Protein 2LWF (pdb70)

Sequence (119 aa):
MASAVKSLTETELLPITEADSIPSASGVYAVYDKSDELQFVGISRNIAASVSAHLKSVPELCGSVKVGIVEEPDKAVLTQAWKLWIEEHIKVTGKVPPGNKSGNNTFVKVTLEHHHHHHMASAVKSLTETELLPITEADSIPSASGVYAVYDKSDELQFVGISRNIAASVSAHLKSVPELCGSVKVGIVEEPDKAVLTQAWKLWIEEHIKVTGKVPPGNKSGNNTFVKVTLEHHHHHHMASAVKSLTETELLPITEADSIPSASGVYAVYDKSDELQFVGISRNIAASVSAHLKSVPELCGSVKVGIVEEPDKAVLTQAWKLWIEEHIKVTGKVPPGNKSGNNTFVKVTLEHHHHHHMASAVKSLTETELLPITEADSIPSASGVYAVYDKSDELQFVGISRNIAASVSAHLKSVPELCGSVKVGIVEEPDKAVLTQAWKLWIEEHIKVTGKVPPGNKSGNNTFVKVTLEHHHHHHMASAVKSLTETELLPITEADSIPSASGVYAVYDKSDELQFVGISRNIAASVSAHLKSVPELCGSVKVGIVEEPDKAVLTQAWKLWIEEHIKVTGKVPPGNKSGNNTFVKVTLEHHHHHHMASAVKSLTETELLPITEADSIPSASGVYAVYDKSDELQFVGISRNIAASVSAHLKSVPELCGSVKVGIVEEPDKAVLTQAWKLWIEEHIKVTGKVPPGNKSGNNTFVKVTLEHHHHHHMASAVKSLTETELLPITEADSIPSASGVYAVYDKSDELQFVGISRNIAASVSAHLKSVPELCGSVKVGIVEEPDKAVLTQAWKLWIEEHIKVTGKVPPGNKSGNNTFVKVTLEHHHHHHMASAVKSLTETELLPITEADSIPSASGVYAVYDKSDELQFVGISRNIAASVSAHLKSVPELCGSVKVGIVEEPDKAVLTQAWKLWIEEHIKVTGKVPPGNKSGNNTFVKVTLEHHHHHHMASAVKSLTETELLPITEADSIPSASGVYAVYDKSDELQFVGISRNIAASVSAHLKSVPELCGSVKVGIVEEPDKAVLTQAWKLWIEEHIKVTGKVPPGNKSGNNTFVKVTLEHHHHHHMASAVKSLTETELLPITEADSIPSASGVYAVYDKSDELQFVGISRNIAASVSAHLKSVPELCGSVKVGIVEEPDKAVLTQAWKLWIEEHIKVTGKVPPGNKSGNNTFVKVTLEHHHHHHMASAVKSLTETELLPITEADSIPSASGVYAVYDKSDELQFVGISRNIAASVSAHLKSVPELCGSVKVGIVEEPDKAVLTQAWKLWIEEHIKVTGKVPPGNKSGNNTFVKVTLEHHHHHHMASAVKSLTETELLPITEADSIPSASGVYAVYDKSDELQFVGISRNIAASVSAHLKSVPELCGSVKVGIVEEPDKAVLTQAWKLWIEEHIKVTGKVPPGNKSGNNTFVKVTLEHHHHHHMASAVKSLTETELLPITEADSIPSASGVYAVYDKSDELQFVGISRNIAASVSAHLKSVPELCGSVKVGIVEEPDKAVLTQAWKLWIEEHIKVTGKVPPGNKSGNNTFVKVTLEHHHHHHMASAVKSLTETELLPITEADSIPSASGVYAVYDKSDELQFVGISRNIAASVSAHLKSVPELCGSVKVGIVEEPDKAVLTQAWKLWIEEHIKVTGKVPPGNKSGNNTFVKVTLEHHHHHHMASAVKSLTETELLPITEADSIPSASGVYAVYDKSDELQFVGISRNIAASVSAHLKSVPELCGSVKVGIVEEPDKAVLTQAWKLWIEEHIKVTGKVPPGNKSGNNTFVKVTLEHHHHHHMASAVKSLTETELLPITEADSIPSASGVYAVYDKSDELQFVGISRNIAASVSAHLKSVPELCGSVKVGIVEEPDKAVLTQAWKLWIEEHIKVTGKVPPGNKSGNNTFVKVTLEHHHHHHMASAVKSLTETELLPITEADSIPSASGVYAVYDKSDELQFVGISRNIAASVSAHLKSVPELCGSVKVGIVEEPDKAVLTQAWKLWIEEHIKVTGKVPPGNKSGNNTFVKVTLEHHHHHHMASAVKSLTETELLPITEADSIPSASGVYAVYDKSDELQFVGISRNIAASVSAHLKSVPELCGSVKVGIVEEPDKAVLTQAWKLWIEEHIKVTGKVPPGNKSGNNTFVKVTLEHHHHHHMASAVKSLTETELLPITEADSIPSASGVYAVYDKSDELQFVGISRNIAASVSAHLKSVPELCGSVKVGIVEEPDKAVLTQAWKLWIEEHIKVTGKVPPGNKSGNNTFVKVTLEHHHHHHMASAVKSLTETELLPITEADSIPSASGVYAVYDKSDELQFVGISRNIAASVSAHLKSVPELCGSVKVGIVEEPDKAVLTQAWKLWIEEHIKVTGKVPPGNKSGNNTFVKVTLEHHHHHH

Secondary structure (DSSP, 8-state):
--SS--SGGG-EEEESTTGGGS--SSEEEEEE-TT--EEEEEEES-HHHHHHHHHHHSGGG-SEEEEEE-SS--HHHHHHHHHHHHHHHHHHT----TTTTTSS-TTTS-S----S---

InterPro domains:
  IPR002109 Glutaredoxin [PF00462] (206-273)
  IPR004480 Monothiol glutaredoxin-related [PTHR10293] (51-292)
  IPR004480 Monothiol glutaredoxin-related [TIGR00365] (195-292)
  IPR033658 Glutaredoxin, PICOT-like [cd03028] (197-289)
  IPR036249 Thioredoxin-like superfamily [SSF52833] (193-293)
  IPR049620 CAXIP2, GIY-YIG domain [cd10457] (88-161)

Organism: Arabidopsis thaliana (NCBI:txid3702)

GO terms:
  GO:0006812 monoatomic cation transport (P, IDA)
  GO:0009507 chloroplast (C, HDA)
  GO:0009570 chloroplast stroma (C, HDA)
  GO:0005515 protein binding (F, IPI)

Radius of gyration: 13.79 Å; Cα contacts (8 Å, |Δi|>4): 213; chains: 1; bounding box: 33×26×37 Å

Foldseek 3Di:
DPLFDQAQVNWDKFQCVPLVVQFQAWAKKFQAAQVRATDAIDTDRTGSLLVVQLCVVPVRSRHMMTTTGGPPNDPVSRVNSSVRHVCVRCVVVVDHHPVHVDCDDSSNQDDPCSPPPVD

Structure (mmCIF, N/CA/C/O backbone):
data_2LWF
#
_entry.id   2LWF
#
loop_
_atom_site.group_PDB
_atom_site.id
_atom_site.type_symbol
_atom_site.label_atom_id
_atom_site.label_alt_id
_atom_site.label_comp_id
_atom_site.label_asym_id
_atom_site.label_entity_id
_atom_site.label_seq_id
_atom_site.pdbx_PDB_ins_code
_atom_site.Cartn_x
_atom_site.Cartn_y
_atom_site.Cartn_z
_atom_site.occupancy
_atom_site.B_iso_or_equiv
_atom_site.auth_seq_id
_atom_site.auth_comp_id
_atom_site.auth_asym_id
_atom_site.auth_atom_id
_atom_site.pdbx_PDB_model_num
ATOM 1 N N . MET A 1 1 ? -11.975 10.079 -8.479 1.00 0.00 62 MET A N 1
ATOM 2 C CA . MET A 1 1 ? -11.173 9.440 -9.508 1.00 0.00 62 MET A CA 1
ATOM 3 C C . MET A 1 1 ? -11.886 9.589 -10.833 1.00 0.00 62 MET A C 1
ATOM 4 O O . MET A 1 1 ? -13.110 9.779 -10.864 1.00 0.00 62 MET A O 1
ATOM 20 N N . ALA A 1 2 ? -11.142 9.536 -11.910 1.00 0.00 63 ALA A N 1
ATOM 21 C CA . ALA A 1 2 ? -11.705 9.699 -13.230 1.00 0.00 63 ALA A CA 1
ATOM 22 C C . ALA A 1 2 ? -12.243 8.387 -13.770 1.00 0.00 63 ALA A C 1
ATOM 23 O O . ALA A 1 2 ? -13.325 8.349 -14.365 1.00 0.00 63 ALA A O 1
ATOM 30 N N . SER A 1 3 ? -11.502 7.329 -13.558 1.00 0.00 64 SER A N 1
ATOM 31 C CA . SER A 1 3 ? -11.851 6.024 -14.053 1.00 0.00 64 SER A CA 1
ATOM 32 C C . SER A 1 3 ? -10.943 5.015 -13.349 1.00 0.00 64 SER A C 1
ATOM 33 O O . SER A 1 3 ? -10.325 5.359 -12.319 1.00 0.00 64 SER A O 1
ATOM 41 N N . ALA A 1 4 ? -10.868 3.797 -13.872 1.00 0.00 65 ALA A N 1
ATOM 42 C CA . ALA A 1 4 ? -9.979 2.788 -13.350 1.00 0.00 65 ALA A CA 1
ATOM 43 C C . ALA A 1 4 ? -8.555 3.274 -13.519 1.00 0.00 65 ALA A C 1
ATOM 44 O O . ALA A 1 4 ? -8.056 3.417 -14.644 1.00 0.00 65 ALA A O 1
ATOM 51 N N . VAL A 1 5 ? -7.945 3.567 -12.414 1.00 0.00 66 VAL A N 1
ATOM 52 C CA . VAL A 1 5 ? -6.628 4.131 -12.364 1.00 0.00 66 VAL A CA 1
ATOM 53 C C . VAL A 1 5 ? -5.555 3.058 -12.587 1.00 0.00 66 VAL A C 1
ATOM 54 O O . VAL A 1 5 ? -5.669 1.938 -12.081 1.00 0.00 66 VAL A O 1
ATOM 67 N N . LYS A 1 6 ? -4.569 3.376 -13.401 1.00 0.00 67 LYS A N 1
ATOM 68 C CA . LYS A 1 6 ? -3.449 2.494 -13.589 1.00 0.00 67 LYS A CA 1
ATOM 69 C C . LYS A 1 6 ? -2.226 3.162 -13.004 1.00 0.00 67 LYS A C 1
ATOM 70 O O . LYS A 1 6 ? -1.559 2.614 -12.163 1.00 0.00 67 LYS A O 1
ATOM 89 N N . SER A 1 7 ? -1.971 4.376 -13.442 1.00 0.00 68 SER A N 1
ATOM 90 C CA . SER A 1 7 ? -0.785 5.106 -13.052 1.00 0.00 68 SER A CA 1
ATOM 91 C C . SER A 1 7 ? -1.136 6.343 -12.189 1.00 0.00 68 SER A C 1
ATOM 92 O O . SER A 1 7 ? -2.291 6.790 -12.170 1.00 0.00 68 SER A O 1
ATOM 100 N N . LEU A 1 8 ? -0.123 6.902 -11.515 1.00 0.00 69 LEU A N 1
ATOM 101 C CA . LEU A 1 8 ? -0.262 8.084 -10.636 1.00 0.00 69 LEU A CA 1
ATOM 102 C C . LEU A 1 8 ? -0.718 9.290 -11.407 1.00 0.00 69 LEU A C 1
ATOM 103 O O . LEU A 1 8 ? -1.377 10.180 -10.868 1.00 0.00 69 LEU A O 1
ATOM 119 N N . THR A 1 9 ? -0.376 9.304 -12.667 1.00 0.00 70 THR A N 1
ATOM 120 C CA . THR A 1 9 ? -0.757 10.355 -13.580 1.00 0.00 70 THR A CA 1
ATOM 121 C C . THR A 1 9 ? -2.316 10.477 -13.678 1.00 0.00 70 THR A C 1
ATOM 122 O O . THR A 1 9 ? -2.854 11.527 -14.013 1.00 0.00 70 THR A O 1
ATOM 133 N N . GLU A 1 10 ? -3.012 9.409 -13.330 1.00 0.00 71 GLU A N 1
ATOM 134 C CA . GLU A 1 10 ? -4.470 9.364 -13.388 1.00 0.00 71 GLU A CA 1
ATOM 135 C C . GLU A 1 10 ? -5.059 9.468 -11.982 1.00 0.00 71 GLU A C 1
ATOM 136 O O . GLU A 1 10 ? -6.256 9.219 -11.775 1.00 0.00 71 GLU A O 1
ATOM 148 N N . THR A 1 11 ? -4.242 9.807 -11.022 1.00 0.00 72 THR A N 1
ATOM 149 C CA . THR A 1 11 ? -4.668 9.804 -9.656 1.00 0.00 72 THR A CA 1
ATOM 150 C C . THR A 1 11 ? -4.911 11.230 -9.129 1.00 0.00 72 THR A C 1
ATOM 151 O O . THR A 1 11 ? -4.177 12.164 -9.482 1.00 0.00 72 THR A O 1
ATOM 162 N N . GLU A 1 12 ? -5.938 11.383 -8.291 1.00 0.00 73 GLU A N 1
ATOM 163 C CA . GLU A 1 12 ? -6.279 12.671 -7.713 1.00 0.00 73 GLU A CA 1
ATOM 164 C C . GLU A 1 12 ? -5.468 12.918 -6.435 1.00 0.00 73 GLU A C 1
ATOM 165 O O . GLU A 1 12 ? -4.969 11.967 -5.813 1.00 0.00 73 GLU A O 1
ATOM 177 N N . LEU A 1 13 ? -5.359 14.173 -6.044 1.00 0.00 74 LEU A N 1
ATOM 178 C CA . LEU A 1 13 ? -4.550 14.573 -4.915 1.00 0.00 74 LEU A CA 1
ATOM 179 C C . LEU A 1 13 ? -5.455 15.002 -3.756 1.00 0.00 74 LEU A C 1
ATOM 180 O O . LEU A 1 13 ? -6.444 15.717 -3.958 1.00 0.00 74 LEU A O 1
ATOM 196 N N . LEU A 1 14 ? -5.149 14.512 -2.575 1.00 0.00 75 LEU A N 1
ATOM 197 C CA . LEU A 1 14 ? -5.825 14.906 -1.357 1.00 0.00 75 LEU A CA 1
ATOM 198 C C . LEU A 1 14 ? -4.792 15.321 -0.316 1.00 0.00 75 LEU A C 1
ATOM 199 O O . LEU A 1 14 ? -3.711 14.716 -0.235 1.00 0.00 75 LEU A O 1
ATOM 215 N N . PRO A 1 15 ? -5.048 16.393 0.438 1.00 0.00 76 PRO A N 1
ATOM 216 C CA . PRO A 1 15 ? -4.194 16.787 1.551 1.00 0.00 76 PRO A CA 1
ATOM 217 C C . PRO A 1 15 ? -4.411 15.857 2.753 1.00 0.00 76 PRO A C 1
ATOM 218 O O . PRO A 1 15 ? -5.532 15.440 3.031 1.00 0.00 76 PRO A O 1
ATOM 229 N N . ILE A 1 16 ? -3.342 15.566 3.472 1.00 0.00 77 ILE A N 1
ATOM 230 C CA . ILE A 1 16 ? -3.381 14.614 4.604 1.00 0.00 77 ILE A CA 1
ATOM 231 C C . ILE A 1 16 ? -4.035 15.224 5.843 1.00 0.00 77 ILE A C 1
ATOM 232 O O . ILE A 1 16 ? -4.399 14.516 6.777 1.00 0.00 77 ILE A O 1
ATOM 248 N N . THR A 1 17 ? -4.158 16.523 5.841 1.00 0.00 78 THR A N 1
ATOM 249 C CA . THR A 1 17 ? -4.705 17.260 6.939 1.00 0.00 78 THR A CA 1
ATOM 250 C C . THR A 1 17 ? -6.209 17.047 7.050 1.00 0.00 78 THR A C 1
ATOM 251 O O . THR A 1 17 ? -6.763 16.899 8.144 1.00 0.00 78 THR A O 1
ATOM 262 N N . GLU A 1 18 ? -6.847 16.978 5.918 1.00 0.00 79 GLU A N 1
ATOM 263 C CA . GLU A 1 18 ? -8.261 16.759 5.842 1.00 0.00 79 GLU A CA 1
ATOM 264 C C . GLU A 1 18 ? -8.567 15.276 5.697 1.00 0.00 79 GLU A C 1
ATOM 265 O O . GLU A 1 18 ? -9.270 14.843 4.782 1.00 0.00 79 GLU A O 1
ATOM 277 N N . ALA A 1 19 ? -8.022 14.506 6.639 1.00 0.00 80 ALA A N 1
ATOM 278 C CA . ALA A 1 19 ? -8.130 13.042 6.686 1.00 0.00 80 ALA A CA 1
ATOM 279 C C . ALA A 1 19 ? -9.587 12.547 6.694 1.00 0.00 80 ALA A C 1
ATOM 280 O O . ALA A 1 19 ? -9.863 11.388 6.379 1.00 0.00 80 ALA A O 1
ATOM 287 N N . ASP A 1 20 ? -10.504 13.430 7.033 1.00 0.00 81 ASP A N 1
ATOM 288 C CA . ASP A 1 20 ? -11.936 13.115 7.084 1.00 0.00 81 ASP A CA 1
ATOM 289 C C . ASP A 1 20 ? -12.479 12.964 5.669 1.00 0.00 81 ASP A C 1
ATOM 290 O O . ASP A 1 20 ? -13.422 12.224 5.421 1.00 0.00 81 ASP A O 1
ATOM 299 N N . SER A 1 21 ? -11.839 13.640 4.749 1.00 0.00 82 SER A N 1
ATOM 300 C CA . SER A 1 21 ? -12.283 13.698 3.384 1.00 0.00 82 SER A CA 1
ATOM 301 C C . SER A 1 21 ? -11.609 12.633 2.517 1.00 0.00 82 SER A C 1
ATOM 302 O O . SER A 1 21 ? -11.838 12.566 1.306 1.00 0.00 82 SER A O 1
ATOM 310 N N . ILE A 1 22 ? -10.800 11.800 3.134 1.00 0.00 83 ILE A N 1
ATOM 311 C CA . ILE A 1 22 ? -10.133 10.731 2.425 1.00 0.00 83 ILE A CA 1
ATOM 312 C C . ILE A 1 22 ? -11.134 9.589 2.244 1.00 0.00 83 ILE A C 1
ATOM 313 O O . ILE A 1 22 ? -11.807 9.211 3.206 1.00 0.00 83 ILE A O 1
ATOM 329 N N . PRO A 1 23 ? -11.307 9.085 1.012 1.00 0.00 84 PRO A N 1
ATOM 330 C CA . PRO A 1 23 ? -12.231 7.979 0.723 1.00 0.00 84 PRO A CA 1
ATOM 331 C C . PRO A 1 23 ? -11.965 6.724 1.574 1.00 0.00 84 PRO A C 1
ATOM 332 O O . PRO A 1 23 ? -10.836 6.212 1.652 1.00 0.00 84 PRO A O 1
ATOM 343 N N . SER A 1 24 ? -13.012 6.216 2.160 1.00 0.00 85 SER A N 1
ATOM 344 C CA . SER A 1 24 ? -12.978 5.052 3.010 1.00 0.00 85 SER A CA 1
ATOM 345 C C . SER A 1 24 ? -13.271 3.798 2.173 1.00 0.00 85 SER A C 1
ATOM 346 O O . SER A 1 24 ? -13.905 2.840 2.623 1.00 0.00 85 SER A O 1
ATOM 354 N N . ALA A 1 25 ? -12.733 3.803 0.997 1.00 0.00 86 ALA A N 1
ATOM 355 C CA . ALA A 1 25 ? -12.979 2.792 0.002 1.00 0.00 86 ALA A CA 1
ATOM 356 C C . ALA A 1 25 ? -11.745 1.936 -0.192 1.00 0.00 86 ALA A C 1
ATOM 357 O O . ALA A 1 25 ? -10.698 2.199 0.421 1.00 0.00 86 ALA A O 1
ATOM 364 N N . SER A 1 26 ? -11.861 0.941 -1.046 1.00 0.00 87 SER A N 1
ATOM 365 C CA . SER A 1 26 ? -10.779 0.037 -1.313 1.00 0.00 87 SER A CA 1
ATOM 366 C C . SER A 1 26 ? -10.014 0.534 -2.525 1.00 0.00 87 SER A C 1
ATOM 367 O O . SER A 1 26 ? -10.618 1.042 -3.494 1.00 0.00 87 SER A O 1
ATOM 375 N N . GLY A 1 27 ? -8.718 0.421 -2.474 1.00 0.00 88 GLY A N 1
ATOM 376 C CA . GLY A 1 27 ? -7.919 0.856 -3.560 1.00 0.00 88 GLY A CA 1
ATOM 377 C C . GLY A 1 27 ? -6.480 0.959 -3.178 1.00 0.00 88 GLY A C 1
ATOM 378 O O . GLY A 1 27 ? -6.023 0.310 -2.223 1.00 0.00 88 GLY A O 1
ATOM 382 N N . VAL A 1 28 ? -5.785 1.782 -3.879 1.00 0.00 89 VAL A N 1
ATOM 383 C CA . VAL A 1 28 ? -4.383 1.985 -3.678 1.00 0.00 89 VAL A CA 1
ATOM 384 C C . VAL A 1 28 ? -4.151 3.458 -3.354 1.00 0.00 89 VAL A C 1
ATOM 385 O O . VAL A 1 28 ? -4.929 4.314 -3.778 1.00 0.00 89 VAL A O 1
ATOM 398 N N . TYR A 1 29 ? -3.151 3.749 -2.573 1.00 0.00 90 TYR A N 1
ATOM 399 C CA . TYR A 1 29 ? -2.857 5.113 -2.223 1.00 0.00 90 TYR A CA 1
ATOM 400 C C . TYR A 1 29 ? -1.353 5.367 -2.275 1.00 0.00 90 TYR A C 1
ATOM 401 O O . TYR A 1 29 ? -0.542 4.448 -2.053 1.00 0.00 90 TYR A O 1
ATOM 419 N N . ALA A 1 30 ? -0.999 6.580 -2.590 1.00 0.00 91 ALA A N 1
ATOM 420 C CA . ALA A 1 30 ? 0.370 7.005 -2.686 1.00 0.00 91 ALA A CA 1
ATOM 421 C C . ALA A 1 30 ? 0.614 8.155 -1.745 1.00 0.00 91 ALA A C 1
ATOM 422 O O . ALA A 1 30 ? -0.011 9.214 -1.871 1.00 0.00 91 ALA A O 1
ATOM 429 N N . VAL A 1 31 ? 1.496 7.954 -0.815 1.00 0.00 92 VAL A N 1
ATOM 430 C CA . VAL A 1 31 ? 1.820 8.953 0.158 1.00 0.00 92 VAL A CA 1
ATOM 431 C C . VAL A 1 31 ? 2.992 9.802 -0.323 1.00 0.00 92 VAL A C 1
ATOM 432 O O . VAL A 1 31 ? 4.105 9.277 -0.607 1.00 0.00 92 VAL A O 1
ATOM 445 N N . TYR A 1 32 ? 2.724 11.085 -0.423 1.00 0.00 93 TYR A N 1
ATOM 446 C CA . TYR A 1 32 ? 3.673 12.089 -0.815 1.00 0.00 93 TYR A CA 1
ATOM 447 C C . TYR A 1 32 ? 4.035 12.937 0.375 1.00 0.00 93 TYR A C 1
ATOM 448 O O . TYR A 1 32 ? 3.151 13.445 1.075 1.00 0.00 93 TYR A O 1
ATOM 466 N N . ASP A 1 33 ? 5.308 13.113 0.600 1.00 0.00 94 ASP A N 1
ATOM 467 C CA . ASP A 1 33 ? 5.764 13.918 1.720 1.00 0.00 94 ASP A CA 1
ATOM 468 C C . ASP A 1 33 ? 5.608 15.406 1.401 1.00 0.00 94 ASP A C 1
ATOM 469 O O . ASP A 1 33 ? 5.084 15.787 0.337 1.00 0.00 94 ASP A O 1
ATOM 478 N N . LYS A 1 34 ? 6.085 16.228 2.308 1.00 0.00 95 LYS A N 1
ATOM 479 C CA . LYS A 1 34 ? 6.015 17.681 2.213 1.00 0.00 95 LYS A CA 1
ATOM 480 C C . LYS A 1 34 ? 6.684 18.248 0.946 1.00 0.00 95 LYS A C 1
ATOM 481 O O . LYS A 1 34 ? 6.289 19.299 0.457 1.00 0.00 95 LYS A O 1
ATOM 500 N N . SER A 1 35 ? 7.673 17.550 0.428 1.00 0.00 96 SER A N 1
ATOM 501 C CA . SER A 1 35 ? 8.412 17.995 -0.755 1.00 0.00 96 SER A CA 1
ATOM 502 C C . SER A 1 35 ? 7.793 17.439 -2.048 1.00 0.00 96 SER A C 1
ATOM 503 O O . SER A 1 35 ? 8.316 17.664 -3.151 1.00 0.00 96 SER A O 1
ATOM 511 N N . ASP A 1 36 ? 6.684 16.731 -1.888 1.00 0.00 97 ASP A N 1
ATOM 512 C CA . ASP A 1 36 ? 5.963 16.082 -2.984 1.00 0.00 97 ASP A CA 1
ATOM 513 C C . ASP A 1 36 ? 6.814 15.028 -3.665 1.00 0.00 97 ASP A C 1
ATOM 514 O O . ASP A 1 36 ? 7.336 15.203 -4.777 1.00 0.00 97 ASP A O 1
ATOM 523 N N . GLU A 1 37 ? 7.063 14.000 -2.916 1.00 0.00 98 GLU A N 1
ATOM 524 C CA . GLU A 1 37 ? 7.735 12.844 -3.381 1.00 0.00 98 GLU A CA 1
ATOM 525 C C . GLU A 1 37 ? 7.059 11.638 -2.878 1.00 0.00 98 GLU A C 1
ATOM 526 O O . GLU A 1 37 ? 6.516 11.626 -1.766 1.00 0.00 98 GLU A O 1
ATOM 538 N N . LEU A 1 38 ? 7.075 10.636 -3.684 1.00 0.00 99 LEU A N 1
ATOM 539 C CA . LEU A 1 38 ? 6.427 9.424 -3.367 1.00 0.00 99 LEU A CA 1
ATOM 540 C C . LEU A 1 38 ? 7.393 8.552 -2.649 1.00 0.00 99 LEU A C 1
ATOM 541 O O . LEU A 1 38 ? 8.443 8.190 -3.181 1.00 0.00 99 LEU A O 1
ATOM 557 N N . GLN A 1 39 ? 7.063 8.269 -1.440 1.00 0.00 100 GLN A N 1
ATOM 558 C CA . GLN A 1 39 ? 7.875 7.447 -0.614 1.00 0.00 100 GLN A CA 1
ATOM 559 C C . GLN A 1 39 ? 7.122 6.233 -0.091 1.00 0.00 100 GLN A C 1
ATOM 560 O O . GLN A 1 39 ? 7.735 5.287 0.402 1.00 0.00 100 GLN A O 1
ATOM 574 N N . PHE A 1 40 ? 5.795 6.232 -0.197 1.00 0.00 101 PHE A N 1
ATOM 575 C CA . PHE A 1 40 ? 5.056 5.064 0.242 1.00 0.00 101 PHE A CA 1
ATOM 576 C C . PHE A 1 40 ? 3.781 4.835 -0.561 1.00 0.00 101 PHE A C 1
ATOM 577 O O . PHE A 1 40 ? 2.875 5.652 -0.541 1.00 0.00 101 PHE A O 1
ATOM 594 N N . VAL A 1 41 ? 3.738 3.741 -1.284 1.00 0.00 102 VAL A N 1
ATOM 595 C CA . VAL A 1 41 ? 2.517 3.303 -1.945 1.00 0.00 102 VAL A CA 1
ATOM 596 C C . VAL A 1 41 ? 2.037 2.048 -1.267 1.00 0.00 102 VAL A C 1
ATOM 597 O O . VAL A 1 41 ? 2.859 1.211 -0.849 1.00 0.00 102 VAL A O 1
ATOM 610 N N . GLY A 1 42 ? 0.755 1.916 -1.129 1.00 0.00 103 GLY A N 1
ATOM 611 C CA . GLY A 1 42 ? 0.212 0.763 -0.494 1.00 0.00 103 GLY A CA 1
ATOM 612 C C . GLY A 1 42 ? -1.199 0.529 -0.915 1.00 0.00 103 GLY A C 1
ATOM 613 O O . GLY A 1 42 ? -1.859 1.443 -1.418 1.00 0.00 103 GLY A O 1
ATOM 617 N N . ILE A 1 43 ? -1.655 -0.675 -0.738 1.00 0.00 104 ILE A N 1
ATOM 618 C CA . ILE A 1 43 ? -3.009 -1.049 -1.066 1.00 0.00 104 ILE A CA 1
ATOM 619 C C . ILE A 1 43 ? -3.747 -1.426 0.201 1.00 0.00 104 ILE A C 1
ATOM 620 O O . ILE A 1 43 ? -3.164 -2.035 1.111 1.00 0.00 104 ILE A O 1
ATOM 636 N N . SER A 1 44 ? -4.985 -1.027 0.301 1.00 0.00 105 SER A N 1
ATOM 637 C CA . SER A 1 44 ? -5.782 -1.291 1.478 1.00 0.00 105 SER A CA 1
ATOM 638 C C . SER A 1 44 ? -7.259 -1.389 1.093 1.00 0.00 105 SER A C 1
ATOM 639 O O . SER A 1 44 ? -7.667 -0.874 0.040 1.00 0.00 105 SER A O 1
ATOM 647 N N . ARG A 1 45 ? -8.053 -2.059 1.929 1.00 0.00 106 ARG A N 1
ATOM 648 C CA . ARG A 1 45 ? -9.485 -2.176 1.690 1.00 0.00 106 ARG A CA 1
ATOM 649 C C . ARG A 1 45 ? -10.128 -0.869 2.138 1.00 0.00 106 ARG A C 1
ATOM 650 O O . ARG A 1 45 ? -11.208 -0.506 1.706 1.00 0.00 106 ARG A O 1
ATOM 671 N N . ASN A 1 46 ? -9.465 -0.172 3.014 1.00 0.00 107 ASN A N 1
ATOM 672 C CA . ASN A 1 46 ? -9.911 1.136 3.395 1.00 0.00 107 ASN A CA 1
ATOM 673 C C . ASN A 1 46 ? -8.741 2.061 3.428 1.00 0.00 107 ASN A C 1
ATOM 674 O O . ASN A 1 46 ? -7.880 1.974 4.316 1.00 0.00 107 ASN A O 1
ATOM 685 N N . ILE A 1 47 ? -8.684 2.896 2.420 1.00 0.00 108 ILE A N 1
ATOM 686 C CA . ILE A 1 47 ? -7.638 3.872 2.251 1.00 0.00 108 ILE A CA 1
ATOM 687 C C . ILE A 1 47 ? -7.590 4.849 3.430 1.00 0.00 108 ILE A C 1
ATOM 688 O O . ILE A 1 47 ? -6.566 4.946 4.101 1.00 0.00 108 ILE A O 1
ATOM 704 N N . ALA A 1 48 ? -8.714 5.523 3.692 1.00 0.00 109 ALA A N 1
ATOM 705 C CA . ALA A 1 48 ? -8.826 6.538 4.753 1.00 0.00 109 ALA A CA 1
ATOM 706 C C . ALA A 1 48 ? -8.304 6.053 6.082 1.00 0.00 109 ALA A C 1
ATOM 707 O O . ALA A 1 48 ? -7.474 6.725 6.703 1.00 0.00 109 ALA A O 1
ATOM 714 N N . ALA A 1 49 ? -8.765 4.892 6.499 1.00 0.00 110 ALA A N 1
ATOM 715 C CA . ALA A 1 49 ? -8.378 4.309 7.773 1.00 0.00 110 ALA A CA 1
ATOM 716 C C . ALA A 1 49 ? -6.873 4.097 7.844 1.00 0.00 110 ALA A C 1
ATOM 717 O O . ALA A 1 49 ? -6.213 4.585 8.766 1.00 0.00 110 ALA A O 1
ATOM 724 N N . SER A 1 50 ? -6.336 3.429 6.835 1.00 0.00 111 SER A N 1
ATOM 725 C CA . SER A 1 50 ? -4.926 3.116 6.772 1.00 0.00 111 SER A CA 1
ATOM 726 C C . SER A 1 50 ? -4.091 4.412 6.750 1.00 0.00 111 SER A C 1
ATOM 727 O O . SER A 1 50 ? -3.142 4.579 7.552 1.00 0.00 111 SER A O 1
ATOM 735 N N . VAL A 1 51 ? -4.478 5.341 5.876 1.00 0.00 112 VAL A N 1
ATOM 736 C CA . VAL A 1 51 ? -3.802 6.621 5.725 1.00 0.00 112 VAL A CA 1
ATOM 737 C C . VAL A 1 51 ? -3.760 7.381 7.051 1.00 0.00 112 VAL A C 1
ATOM 738 O O . VAL A 1 51 ? -2.670 7.712 7.542 1.00 0.00 112 VAL A O 1
ATOM 751 N N . SER A 1 52 ? -4.921 7.574 7.651 1.00 0.00 113 SER A N 1
ATOM 752 C CA . SER A 1 52 ? -5.043 8.313 8.901 1.00 0.00 113 SER A CA 1
ATOM 753 C C . SER A 1 52 ? -4.244 7.635 10.040 1.00 0.00 113 SER A C 1
ATOM 754 O O . SER A 1 52 ? -3.642 8.311 10.888 1.00 0.00 113 SER A O 1
ATOM 762 N N . ALA A 1 53 ? -4.213 6.310 10.028 1.00 0.00 114 ALA A N 1
ATOM 763 C CA . ALA A 1 53 ? -3.497 5.551 11.034 1.00 0.00 114 ALA A CA 1
ATOM 764 C C . ALA A 1 53 ? -1.978 5.760 10.934 1.00 0.00 114 ALA A C 1
ATOM 765 O O . ALA A 1 53 ? -1.345 6.265 11.873 1.00 0.00 114 ALA A O 1
ATOM 772 N N . HIS A 1 54 ? -1.393 5.435 9.781 1.00 0.00 115 HIS A N 1
ATOM 773 C CA . HIS A 1 54 ? 0.069 5.523 9.658 1.00 0.00 115 HIS A CA 1
ATOM 774 C C . HIS A 1 54 ? 0.613 6.933 9.536 1.00 0.00 115 HIS A C 1
ATOM 775 O O . HIS A 1 54 ? 1.757 7.171 9.894 1.00 0.00 115 HIS A O 1
ATOM 790 N N . LEU A 1 55 ? -0.183 7.874 9.061 1.00 0.00 116 LEU A N 1
ATOM 791 C CA . LEU A 1 55 ? 0.314 9.245 8.945 1.00 0.00 116 LEU A CA 1
ATOM 792 C C . LEU A 1 55 ? 0.326 9.963 10.275 1.00 0.00 116 LEU A C 1
ATOM 793 O O . LEU A 1 55 ? 1.087 10.888 10.463 1.00 0.00 116 LEU A O 1
ATOM 809 N N . LYS A 1 56 ? -0.512 9.539 11.194 1.00 0.00 117 LYS A N 1
ATOM 810 C CA . LYS A 1 56 ? -0.479 10.113 12.525 1.00 0.00 117 LYS A CA 1
ATOM 811 C C . LYS A 1 56 ? 0.547 9.416 13.386 1.00 0.00 117 LYS A C 1
ATOM 812 O O . LYS A 1 56 ? 0.945 9.929 14.436 1.00 0.00 117 LYS A O 1
ATOM 831 N N . SER A 1 57 ? 0.962 8.249 12.946 1.00 0.00 118 SER A N 1
ATOM 832 C CA . SER A 1 57 ? 1.962 7.501 13.635 1.00 0.00 118 SER A CA 1
ATOM 833 C C . SER A 1 57 ? 3.340 8.068 13.267 1.00 0.00 118 SER A C 1
ATOM 834 O O . SER A 1 57 ? 4.151 8.394 14.148 1.00 0.00 118 SER A O 1
ATOM 842 N N . VAL A 1 58 ? 3.581 8.213 11.970 1.00 0.00 119 VAL A N 1
ATOM 843 C CA . VAL A 1 58 ? 4.811 8.784 11.473 1.00 0.00 119 VAL A CA 1
ATOM 844 C C . VAL A 1 58 ? 4.496 9.959 10.501 1.00 0.00 119 VAL A C 1
ATOM 845 O O . VAL A 1 58 ? 4.384 9.795 9.273 1.00 0.00 119 VAL A O 1
ATOM 858 N N . PRO A 1 59 ? 4.288 11.166 11.065 1.00 0.00 120 PRO A N 1
ATOM 859 C CA . PRO A 1 59 ? 3.898 12.376 10.310 1.00 0.00 120 PRO A CA 1
ATOM 860 C C . PRO A 1 59 ? 5.008 12.976 9.438 1.00 0.00 120 PRO A C 1
ATOM 861 O O . PRO A 1 59 ? 4.871 14.091 8.917 1.00 0.00 120 PRO A O 1
ATOM 872 N N . GLU A 1 60 ? 6.087 12.252 9.250 1.00 0.00 121 GLU A N 1
ATOM 873 C CA . GLU A 1 60 ? 7.155 12.733 8.413 1.00 0.00 121 GLU A CA 1
ATOM 874 C C . GLU A 1 60 ? 6.679 12.819 6.958 1.00 0.00 121 GLU A C 1
ATOM 875 O O . GLU A 1 60 ? 6.931 13.800 6.259 1.00 0.00 121 GLU A O 1
ATOM 887 N N . LEU A 1 61 ? 5.904 11.845 6.543 1.00 0.00 122 LEU A N 1
ATOM 888 C CA . LEU A 1 61 ? 5.418 11.806 5.172 1.00 0.00 122 LEU A CA 1
ATOM 889 C C . LEU A 1 61 ? 4.105 12.577 5.012 1.00 0.00 122 LEU A C 1
ATOM 890 O O . LEU A 1 61 ? 3.369 12.379 4.056 1.00 0.00 122 LEU A O 1
ATOM 906 N N . CYS A 1 62 ? 3.832 13.470 5.931 1.00 0.00 123 CYS A N 1
ATOM 907 C CA . CYS A 1 62 ? 2.656 14.284 5.843 1.00 0.00 123 CYS A CA 1
ATOM 908 C C . CYS A 1 62 ? 2.863 15.439 4.882 1.00 0.00 123 CYS A C 1
ATOM 909 O O . CYS A 1 62 ? 3.540 16.419 5.191 1.00 0.00 123 CYS A O 1
ATOM 917 N N . GLY A 1 63 ? 2.364 15.253 3.692 1.00 0.00 124 GLY A N 1
ATOM 918 C CA . GLY A 1 63 ? 2.363 16.285 2.700 1.00 0.00 124 GLY A CA 1
ATOM 919 C C . GLY A 1 63 ? 1.086 16.221 1.912 1.00 0.00 124 GLY A C 1
ATOM 920 O O . GLY A 1 63 ? 0.234 17.108 2.001 1.00 0.00 124 GLY A O 1
ATOM 924 N N . SER A 1 64 ? 0.914 15.138 1.200 1.00 0.00 125 SER A N 1
ATOM 925 C CA . SER A 1 64 ? -0.266 14.922 0.408 1.00 0.00 125 SER A CA 1
ATOM 926 C C . SER A 1 64 ? -0.399 13.443 0.078 1.00 0.00 125 SER A C 1
ATOM 927 O O . SER A 1 64 ? 0.552 12.691 0.232 1.00 0.00 125 SER A O 1
ATOM 935 N N . VAL A 1 65 ? -1.552 13.027 -0.326 1.00 0.00 126 VAL A N 1
ATOM 936 C CA . VAL A 1 65 ? -1.772 11.651 -0.660 1.00 0.00 126 VAL A CA 1
ATOM 937 C C . VAL A 1 65 ? -2.596 11.557 -1.941 1.00 0.00 126 VAL A C 1
ATOM 938 O O . VAL A 1 65 ? -3.518 12.339 -2.158 1.00 0.00 126 VAL A O 1
ATOM 951 N N . LYS A 1 66 ? -2.215 10.672 -2.804 1.00 0.00 127 LYS A N 1
ATOM 952 C CA . LYS A 1 66 ? -2.958 10.416 -4.003 1.00 0.00 127 LYS A CA 1
ATOM 953 C C . LYS A 1 66 ? -3.663 9.101 -3.852 1.00 0.00 127 LYS A C 1
ATOM 954 O O . LYS A 1 66 ? -3.045 8.101 -3.517 1.00 0.00 127 LYS A O 1
ATOM 973 N N . VAL A 1 67 ? -4.952 9.109 -4.044 1.00 0.00 128 VAL A N 1
ATOM 974 C CA . VAL A 1 67 ? -5.752 7.924 -3.808 1.00 0.00 128 VAL A CA 1
ATOM 975 C C . VAL A 1 67 ? -6.385 7.400 -5.091 1.00 0.00 128 VAL A C 1
ATOM 976 O O . VAL A 1 67 ? -6.923 8.166 -5.907 1.00 0.00 128 VAL A O 1
ATOM 989 N N . GLY A 1 68 ? -6.296 6.118 -5.277 1.00 0.00 129 GLY A N 1
ATOM 990 C CA . GLY A 1 68 ? -6.838 5.495 -6.435 1.00 0.00 129 GLY A CA 1
ATOM 991 C C . GLY A 1 68 ? -7.881 4.488 -6.063 1.00 0.00 129 GLY A C 1
ATOM 992 O O . GLY A 1 68 ? -7.562 3.348 -5.709 1.00 0.00 129 GLY A O 1
ATOM 996 N N . ILE A 1 69 ? -9.115 4.911 -6.106 1.00 0.00 130 ILE A N 1
ATOM 997 C CA . ILE A 1 69 ? -10.227 4.061 -5.772 1.00 0.00 130 ILE A CA 1
ATOM 998 C C . ILE A 1 69 ? -10.691 3.344 -7.013 1.00 0.00 130 ILE A C 1
ATOM 999 O O . ILE A 1 69 ? -11.033 3.977 -8.026 1.00 0.00 130 ILE A O 1
ATOM 1015 N N . VAL A 1 70 ? -10.667 2.055 -6.959 1.00 0.00 131 VAL A N 1
ATOM 1016 C CA . VAL A 1 70 ? -11.175 1.271 -8.021 1.00 0.00 131 VAL A CA 1
ATOM 1017 C C . VAL A 1 70 ? -12.364 0.484 -7.491 1.00 0.00 131 VAL A C 1
ATOM 1018 O O . VAL A 1 70 ? -12.275 -0.169 -6.446 1.00 0.00 131 VAL A O 1
ATOM 1031 N N . GLU A 1 71 ? -13.492 0.620 -8.151 1.00 0.00 132 GLU A N 1
ATOM 1032 C CA . GLU A 1 71 ? -14.728 -0.033 -7.730 1.00 0.00 132 GLU A CA 1
ATOM 1033 C C . GLU A 1 71 ? -14.720 -1.527 -7.973 1.00 0.00 132 GLU A C 1
ATOM 1034 O O . GLU A 1 71 ? -15.623 -2.247 -7.535 1.00 0.00 132 GLU A O 1
ATOM 1046 N N . GLU A 1 72 ? -13.722 -1.986 -8.669 1.00 0.00 133 GLU A N 1
ATOM 1047 C CA . GLU A 1 72 ? -13.523 -3.387 -8.888 1.00 0.00 133 GLU A CA 1
ATOM 1048 C C . GLU A 1 72 ? -12.661 -3.910 -7.748 1.00 0.00 133 GLU A C 1
ATOM 1049 O O . GLU A 1 72 ? -11.560 -3.413 -7.531 1.00 0.00 133 GLU A O 1
ATOM 1061 N N . PRO A 1 73 ? -13.144 -4.898 -6.994 1.00 0.00 134 PRO A N 1
ATOM 1062 C CA . PRO A 1 73 ? -12.430 -5.427 -5.822 1.00 0.00 134 PRO A CA 1
ATOM 1063 C C . PRO A 1 73 ? -11.371 -6.468 -6.181 1.00 0.00 134 PRO A C 1
ATOM 1064 O O . PRO A 1 73 ? -11.006 -7.319 -5.357 1.00 0.00 134 PRO A O 1
ATOM 1075 N N . ASP A 1 74 ? -10.852 -6.366 -7.371 1.00 0.00 135 ASP A N 1
ATOM 1076 C CA . ASP A 1 74 ? -9.879 -7.303 -7.854 1.00 0.00 135 ASP A CA 1
ATOM 1077 C C . ASP A 1 74 ? -8.513 -6.990 -7.285 1.00 0.00 135 ASP A C 1
ATOM 1078 O O . ASP A 1 74 ? -8.035 -5.849 -7.352 1.00 0.00 135 ASP A O 1
ATOM 1087 N N . LYS A 1 75 ? -7.889 -8.001 -6.737 1.00 0.00 136 LYS A N 1
ATOM 1088 C CA . LYS A 1 75 ? -6.620 -7.859 -6.073 1.00 0.00 136 LYS A CA 1
ATOM 1089 C C . LYS A 1 75 ? -5.494 -7.564 -7.038 1.00 0.00 136 LYS A C 1
ATOM 1090 O O . LYS A 1 75 ? -4.552 -6.843 -6.686 1.00 0.00 136 LYS A O 1
ATOM 1109 N N . ALA A 1 76 ? -5.590 -8.064 -8.249 1.00 0.00 137 ALA A N 1
ATOM 1110 C CA . ALA A 1 76 ? -4.539 -7.845 -9.209 1.00 0.00 137 ALA A CA 1
ATOM 1111 C C . ALA A 1 76 ? -4.589 -6.437 -9.723 1.00 0.00 137 ALA A C 1
ATOM 1112 O O . ALA A 1 76 ? -3.565 -5.831 -9.900 1.00 0.00 137 ALA A O 1
ATOM 1119 N N . VAL A 1 77 ? -5.790 -5.910 -9.931 1.00 0.00 138 VAL A N 1
ATOM 1120 C CA . VAL A 1 77 ? -5.953 -4.513 -10.351 1.00 0.00 138 VAL A CA 1
ATOM 1121 C C . VAL A 1 77 ? -5.326 -3.577 -9.307 1.00 0.00 138 VAL A C 1
ATOM 1122 O O . VAL A 1 77 ? -4.591 -2.650 -9.657 1.00 0.00 138 VAL A O 1
ATOM 1135 N N . LEU A 1 78 ? -5.580 -3.868 -8.029 1.00 0.00 139 LEU A N 1
ATOM 1136 C CA . LEU A 1 78 ? -5.003 -3.095 -6.924 1.00 0.00 139 LEU A CA 1
ATOM 1137 C C . LEU A 1 78 ? -3.476 -3.138 -6.989 1.00 0.00 139 LEU A C 1
ATOM 1138 O O . LEU A 1 78 ? -2.802 -2.107 -6.928 1.00 0.00 139 LEU A O 1
ATOM 1154 N N . THR A 1 79 ? -2.954 -4.335 -7.150 1.00 0.00 140 THR A N 1
ATOM 1155 C CA . THR A 1 79 ? -1.523 -4.565 -7.161 1.00 0.00 140 THR A CA 1
ATOM 1156 C C . THR A 1 79 ? -0.872 -3.997 -8.448 1.00 0.00 140 THR A C 1
ATOM 1157 O O . THR A 1 79 ? 0.255 -3.498 -8.418 1.00 0.00 140 THR A O 1
ATOM 1168 N N . GLN A 1 80 ? -1.599 -4.060 -9.554 1.00 0.00 141 GLN A N 1
ATOM 1169 C CA . GLN A 1 80 ? -1.150 -3.552 -10.815 1.00 0.00 141 GLN A CA 1
ATOM 1170 C C . GLN A 1 80 ? -1.027 -2.041 -10.745 1.00 0.00 141 GLN A C 1
ATOM 1171 O O . GLN A 1 80 ? -0.008 -1.482 -11.147 1.00 0.00 141 GLN A O 1
ATOM 1185 N N . ALA A 1 81 ? -2.056 -1.388 -10.206 1.00 0.00 142 ALA A N 1
ATOM 1186 C CA . ALA A 1 81 ? -2.035 0.054 -10.032 1.00 0.00 142 ALA A CA 1
ATOM 1187 C C . ALA A 1 81 ? -0.853 0.429 -9.155 1.00 0.00 142 ALA A C 1
ATOM 1188 O O . ALA A 1 81 ? -0.039 1.252 -9.532 1.00 0.00 142 ALA A O 1
ATOM 1195 N N . TRP A 1 82 ? -0.733 -0.271 -8.024 1.00 0.00 143 TRP A N 1
ATOM 1196 C CA . TRP A 1 82 ? 0.378 -0.115 -7.075 1.00 0.00 143 TRP A CA 1
ATOM 1197 C C . TRP A 1 82 ? 1.724 -0.161 -7.817 1.00 0.00 143 TRP A C 1
ATOM 1198 O O . TRP A 1 82 ? 2.617 0.661 -7.576 1.00 0.00 143 TRP A O 1
ATOM 1219 N N . LYS A 1 83 ? 1.830 -1.103 -8.730 1.00 0.00 144 LYS A N 1
ATOM 1220 C CA . LYS A 1 83 ? 3.031 -1.328 -9.500 1.00 0.00 144 LYS A CA 1
ATOM 1221 C C . LYS A 1 83 ? 3.338 -0.137 -10.423 1.00 0.00 144 LYS A C 1
ATOM 1222 O O . LYS A 1 83 ? 4.466 0.353 -10.438 1.00 0.00 144 LYS A O 1
ATOM 1241 N N . LEU A 1 84 ? 2.342 0.333 -11.174 1.00 0.00 145 LEU A N 1
ATOM 1242 C CA . LEU A 1 84 ? 2.536 1.499 -12.051 1.00 0.00 145 LEU A CA 1
ATOM 1243 C C . LEU A 1 84 ? 2.881 2.737 -11.238 1.00 0.00 145 LEU A C 1
ATOM 1244 O O . LEU A 1 84 ? 3.700 3.564 -11.660 1.00 0.00 145 LEU A O 1
ATOM 1260 N N . TRP A 1 85 ? 2.262 2.850 -10.081 1.00 0.00 146 TRP A N 1
ATOM 1261 C CA . TRP A 1 85 ? 2.480 3.961 -9.176 1.00 0.00 146 TRP A CA 1
ATOM 1262 C C . TRP A 1 85 ? 3.910 3.996 -8.672 1.00 0.00 146 TRP A C 1
ATOM 1263 O O . TRP A 1 85 ? 4.606 5.031 -8.805 1.00 0.00 146 TRP A O 1
ATOM 1284 N N . ILE A 1 86 ? 4.372 2.879 -8.116 1.00 0.00 147 ILE A N 1
ATOM 1285 C CA . ILE A 1 86 ? 5.727 2.831 -7.619 1.00 0.00 147 ILE A CA 1
ATOM 1286 C C . ILE A 1 86 ? 6.709 3.020 -8.773 1.00 0.00 147 ILE A C 1
ATOM 1287 O O . ILE A 1 86 ? 7.661 3.804 -8.657 1.00 0.00 147 ILE A O 1
ATOM 1303 N N . GLU A 1 87 ? 6.421 2.384 -9.924 1.00 0.00 148 GLU A N 1
ATOM 1304 C CA . GLU A 1 87 ? 7.268 2.534 -11.085 1.00 0.00 148 GLU A CA 1
ATOM 1305 C C . GLU A 1 87 ? 7.383 3.965 -11.580 1.00 0.00 148 GLU A C 1
ATOM 1306 O O . GLU A 1 87 ? 8.467 4.352 -11.996 1.00 0.00 148 GLU A O 1
ATOM 1318 N N . GLU A 1 88 ? 6.294 4.768 -11.522 1.00 0.00 149 GLU A N 1
ATOM 1319 C CA . GLU A 1 88 ? 6.403 6.180 -11.916 1.00 0.00 149 GLU A CA 1
ATOM 1320 C C . GLU A 1 88 ? 7.500 6.868 -11.131 1.00 0.00 149 GLU A C 1
ATOM 1321 O O . GLU A 1 88 ? 8.368 7.521 -11.704 1.00 0.00 149 GLU A O 1
ATOM 1333 N N . HIS A 1 89 ? 7.519 6.667 -9.828 1.00 0.00 150 HIS A N 1
ATOM 1334 C CA . HIS A 1 89 ? 8.550 7.310 -9.038 1.00 0.00 150 HIS A CA 1
ATOM 1335 C C . HIS A 1 89 ? 9.895 6.636 -9.120 1.00 0.00 150 HIS A C 1
ATOM 1336 O O . HIS A 1 89 ? 10.913 7.305 -9.027 1.00 0.00 150 HIS A O 1
ATOM 1351 N N . ILE A 1 90 ? 9.915 5.338 -9.328 1.00 0.00 151 ILE A N 1
ATOM 1352 C CA . ILE A 1 90 ? 11.174 4.627 -9.576 1.00 0.00 151 ILE A CA 1
ATOM 1353 C C . ILE A 1 90 ? 11.842 5.181 -10.843 1.00 0.00 151 ILE A C 1
ATOM 1354 O O . ILE A 1 90 ? 13.026 5.478 -10.848 1.00 0.00 151 ILE A O 1
ATOM 1370 N N . LYS A 1 91 ? 11.057 5.369 -11.881 1.00 0.00 152 LYS A N 1
ATOM 1371 C CA . LYS A 1 91 ? 11.565 5.882 -13.142 1.00 0.00 152 LYS A CA 1
ATOM 1372 C C . LYS A 1 91 ? 12.010 7.344 -13.034 1.00 0.00 152 LYS A C 1
ATOM 1373 O O . LYS A 1 91 ? 13.123 7.683 -13.431 1.00 0.00 152 LYS A O 1
ATOM 1392 N N . VAL A 1 92 ? 11.172 8.199 -12.460 1.00 0.00 153 VAL A N 1
ATOM 1393 C CA . VAL A 1 92 ? 11.493 9.630 -12.424 1.00 0.00 153 VAL A CA 1
ATOM 1394 C C . VAL A 1 92 ? 12.490 10.044 -11.320 1.00 0.00 153 VAL A C 1
ATOM 1395 O O . VAL A 1 92 ? 13.270 10.970 -11.523 1.00 0.00 153 VAL A O 1
ATOM 1408 N N . THR A 1 93 ? 12.487 9.374 -10.178 1.00 0.00 154 THR A N 1
ATOM 1409 C CA . THR A 1 93 ? 13.384 9.777 -9.090 1.00 0.00 154 THR A CA 1
ATOM 1410 C C . THR A 1 93 ? 14.160 8.584 -8.494 1.00 0.00 154 THR A C 1
ATOM 1411 O O . THR A 1 93 ? 15.275 8.744 -8.005 1.00 0.00 154 THR A O 1
ATOM 1422 N N . GLY A 1 94 ? 13.568 7.409 -8.524 1.00 0.00 155 GLY A N 1
ATOM 1423 C CA . GLY A 1 94 ? 14.257 6.226 -8.068 1.00 0.00 155 GLY A CA 1
ATOM 1424 C C . GLY A 1 94 ? 14.055 5.936 -6.604 1.00 0.00 155 GLY A C 1
ATOM 1425 O O . GLY A 1 94 ? 14.797 5.143 -6.029 1.00 0.00 155 GLY A O 1
ATOM 1429 N N . LYS A 1 95 ? 13.066 6.561 -5.998 1.00 0.00 156 LYS A N 1
ATOM 1430 C CA . LYS A 1 95 ? 12.801 6.363 -4.588 1.00 0.00 156 LYS A CA 1
ATOM 1431 C C . LYS A 1 95 ? 12.097 5.056 -4.294 1.00 0.00 156 LYS A C 1
ATOM 1432 O O . LYS A 1 95 ? 11.004 4.796 -4.795 1.00 0.00 156 LYS A O 1
ATOM 1451 N N . VAL A 1 96 ? 12.748 4.248 -3.491 1.00 0.00 157 VAL A N 1
ATOM 1452 C CA . VAL A 1 96 ? 12.201 3.005 -2.967 1.00 0.00 157 VAL A CA 1
ATOM 1453 C C . VAL A 1 96 ? 12.627 2.938 -1.490 1.00 0.00 157 VAL A C 1
ATOM 1454 O O . VAL A 1 96 ? 13.681 2.367 -1.155 1.00 0.00 157 VAL A O 1
ATOM 1467 N N . PRO A 1 97 ? 11.906 3.642 -0.616 1.00 0.00 158 PRO A N 1
ATOM 1468 C CA . PRO A 1 97 ? 12.233 3.737 0.810 1.00 0.00 158 PRO A CA 1
ATOM 1469 C C . PRO A 1 97 ? 11.828 2.484 1.613 1.00 0.00 158 PRO A C 1
ATOM 1470 O O . PRO A 1 97 ? 10.971 1.697 1.167 1.00 0.00 158 PRO A O 1
ATOM 1481 N N . PRO A 1 98 ? 12.423 2.306 2.834 1.00 0.00 159 PRO A N 1
ATOM 1482 C CA . PRO A 1 98 ? 12.174 1.143 3.735 1.00 0.00 159 PRO A CA 1
ATOM 1483 C C . PRO A 1 98 ? 10.697 0.890 4.038 1.00 0.00 159 PRO A C 1
ATOM 1484 O O . PRO A 1 98 ? 10.318 -0.220 4.367 1.00 0.00 159 PRO A O 1
ATOM 1495 N N . GLY A 1 99 ? 9.883 1.924 3.914 1.00 0.00 160 GLY A N 1
ATOM 1496 C CA . GLY A 1 99 ? 8.464 1.808 4.179 1.00 0.00 160 GLY A CA 1
ATOM 1497 C C . GLY A 1 99 ? 7.750 0.912 3.185 1.00 0.00 160 GLY A C 1
ATOM 1498 O O . GLY A 1 99 ? 6.761 0.264 3.520 1.00 0.00 160 GLY A O 1
ATOM 1502 N N . ASN A 1 100 ? 8.251 0.863 1.971 1.00 0.00 161 ASN A N 1
ATOM 1503 C CA . ASN A 1 100 ? 7.627 0.058 0.929 1.00 0.00 161 ASN A CA 1
ATOM 1504 C C . ASN A 1 100 ? 8.304 -1.312 0.844 1.00 0.00 161 ASN A C 1
ATOM 1505 O O . ASN A 1 100 ? 7.835 -2.240 0.180 1.00 0.00 161 ASN A O 1
ATOM 1516 N N . LYS A 1 101 ? 9.378 -1.438 1.554 1.00 0.00 162 LYS A N 1
ATOM 1517 C CA . LYS A 1 101 ? 10.147 -2.653 1.588 1.00 0.00 162 LYS A CA 1
ATOM 1518 C C . LYS A 1 101 ? 9.770 -3.441 2.831 1.00 0.00 162 LYS A C 1
ATOM 1519 O O . LYS A 1 101 ? 9.288 -2.869 3.816 1.00 0.00 162 LYS A O 1
ATOM 1538 N N . SER A 1 102 ? 9.946 -4.732 2.801 1.00 0.00 163 SER A N 1
ATOM 1539 C CA . SER A 1 102 ? 9.651 -5.530 3.953 1.00 0.00 163 SER A CA 1
ATOM 1540 C C . SER A 1 102 ? 10.866 -5.584 4.884 1.00 0.00 163 SER A C 1
ATOM 1541 O O . SER A 1 102 ? 11.666 -6.531 4.854 1.00 0.00 163 SER A O 1
ATOM 1549 N N . GLY A 1 103 ? 11.050 -4.509 5.609 1.00 0.00 164 GLY A N 1
ATOM 1550 C CA . GLY A 1 103 ? 12.108 -4.407 6.575 1.00 0.00 164 GLY A CA 1
ATOM 1551 C C . GLY A 1 103 ? 11.517 -4.075 7.908 1.00 0.00 164 GLY A C 1
ATOM 1552 O O . GLY A 1 103 ? 10.911 -4.932 8.552 1.00 0.00 164 GLY A O 1
ATOM 1556 N N . ASN A 1 104 ? 11.652 -2.845 8.319 1.00 0.00 165 ASN A N 1
ATOM 1557 C CA . ASN A 1 104 ? 11.010 -2.399 9.535 1.00 0.00 165 ASN A CA 1
ATOM 1558 C C . ASN A 1 104 ? 9.661 -1.830 9.166 1.00 0.00 165 ASN A C 1
ATOM 1559 O O . ASN A 1 104 ? 9.566 -0.782 8.510 1.00 0.00 165 ASN A O 1
ATOM 1570 N N . ASN A 1 105 ? 8.622 -2.512 9.554 1.00 0.00 166 ASN A N 1
ATOM 1571 C CA . ASN A 1 105 ? 7.299 -2.121 9.159 1.00 0.00 166 ASN A CA 1
ATOM 1572 C C . ASN A 1 105 ? 6.723 -1.120 10.119 1.00 0.00 166 ASN A C 1
ATOM 1573 O O . ASN A 1 105 ? 6.090 -1.469 11.122 1.00 0.00 166 ASN A O 1
ATOM 1584 N N . THR A 1 106 ? 7.022 0.114 9.853 1.00 0.00 167 THR A N 1
ATOM 1585 C CA . THR A 1 106 ? 6.520 1.231 10.609 1.00 0.00 167 THR A CA 1
ATOM 1586 C C . THR A 1 106 ? 5.080 1.541 10.173 1.00 0.00 167 THR A C 1
ATOM 1587 O O . THR A 1 106 ? 4.257 1.971 10.952 1.00 0.00 167 THR A O 1
ATOM 1598 N N . PHE A 1 107 ? 4.803 1.279 8.916 1.00 0.00 168 PHE A N 1
ATOM 1599 C CA . PHE A 1 107 ? 3.519 1.597 8.327 1.00 0.00 168 PHE A CA 1
ATOM 1600 C C . PHE A 1 107 ? 2.497 0.487 8.505 1.00 0.00 168 PHE A C 1
ATOM 1601 O O . PHE A 1 107 ? 1.311 0.710 8.315 1.00 0.00 168 PHE A O 1
ATOM 1618 N N . VAL A 1 108 ? 2.956 -0.701 8.859 1.00 0.00 169 VAL A N 1
ATOM 1619 C CA . VAL A 1 108 ? 2.040 -1.833 9.013 1.00 0.00 169 VAL A CA 1
ATOM 1620 C C . VAL A 1 108 ? 1.590 -1.956 10.470 1.00 0.00 169 VAL A C 1
ATOM 1621 O O . VAL A 1 108 ? 0.448 -2.317 10.757 1.00 0.00 169 VAL A O 1
ATOM 1634 N N . LYS A 1 109 ? 2.473 -1.617 11.380 1.00 0.00 170 LYS A N 1
ATOM 1635 C CA . LYS A 1 109 ? 2.155 -1.642 12.788 1.00 0.00 170 LYS A CA 1
ATOM 1636 C C . LYS A 1 109 ? 2.377 -0.251 13.303 1.00 0.00 170 LYS A C 1
ATOM 1637 O O . LYS A 1 109 ? 3.521 0.181 13.458 1.00 0.00 170 LYS A O 1
ATOM 1656 N N . VAL A 1 110 ? 1.306 0.455 13.535 1.00 0.00 171 VAL A N 1
ATOM 1657 C CA . VAL A 1 110 ? 1.385 1.858 13.842 1.00 0.00 171 VAL A CA 1
ATOM 1658 C C . VAL A 1 110 ? 1.000 2.201 15.278 1.00 0.00 171 VAL A C 1
ATOM 1659 O O . VAL A 1 110 ? -0.003 1.714 15.804 1.00 0.00 171 VAL A O 1
ATOM 1672 N N . THR A 1 111 ? 1.857 2.996 15.917 1.00 0.00 172 THR A N 1
ATOM 1673 C CA . THR A 1 111 ? 1.626 3.595 17.245 1.00 0.00 172 THR A CA 1
ATOM 1674 C C . THR A 1 111 ? 1.574 2.528 18.394 1.00 0.00 172 THR A C 1
ATOM 1675 O O . THR A 1 111 ? 1.417 2.854 19.580 1.00 0.00 172 THR A O 1
ATOM 1686 N N . LEU A 1 112 ? 1.758 1.280 18.046 1.00 0.00 173 LEU A N 1
ATOM 1687 C CA . LEU A 1 112 ? 1.685 0.207 19.011 1.00 0.00 173 LEU A CA 1
ATOM 1688 C C . LEU A 1 112 ? 3.017 0.024 19.700 1.00 0.00 173 LEU A C 1
ATOM 1689 O O . LEU A 1 112 ? 3.074 -0.418 20.840 1.00 0.00 173 LEU A O 1
ATOM 1705 N N . GLU A 1 113 ? 4.065 0.395 18.990 1.00 0.00 174 GLU A N 1
ATOM 1706 C CA . GLU A 1 113 ? 5.444 0.328 19.444 1.00 0.00 174 GLU A CA 1
ATOM 1707 C C . GLU A 1 113 ? 5.848 -0.967 20.122 1.00 0.00 174 GLU A C 1
ATOM 1708 O O . GLU A 1 113 ? 5.995 -1.044 21.355 1.00 0.00 174 GLU A O 1
ATOM 1720 N N . HIS A 1 114 ? 5.975 -1.996 19.315 1.00 0.00 175 HIS A N 1
ATOM 1721 C CA . HIS A 1 114 ? 6.416 -3.277 19.779 1.00 0.00 175 HIS A CA 1
ATOM 1722 C C . HIS A 1 114 ? 7.196 -4.024 18.720 1.00 0.00 175 HIS A C 1
ATOM 1723 O O . HIS A 1 114 ? 6.927 -5.185 18.438 1.00 0.00 175 HIS A O 1
ATOM 1738 N N . HIS A 1 115 ? 8.136 -3.339 18.094 1.00 0.00 176 HIS A N 1
ATOM 1739 C CA . HIS A 1 115 ? 9.075 -4.023 17.219 1.00 0.00 176 HIS A CA 1
ATOM 1740 C C . HIS A 1 115 ? 10.017 -4.729 18.154 1.00 0.00 176 HIS A C 1
ATOM 1741 O O . HIS A 1 115 ? 10.936 -4.127 18.710 1.00 0.00 176 HIS A O 1
ATOM 1756 N N . HIS A 1 116 ? 9.734 -5.980 18.376 1.00 0.00 177 HIS A N 1
ATOM 1757 C CA . HIS A 1 116 ? 10.301 -6.710 19.469 1.00 0.00 177 HIS A CA 1
ATOM 1758 C C . HIS A 1 116 ? 11.741 -7.114 19.235 1.00 0.00 177 HIS A C 1
ATOM 1759 O O . HIS A 1 116 ? 12.039 -8.130 18.599 1.00 0.00 177 HIS A O 1
ATOM 1774 N N . HIS A 1 117 ? 12.600 -6.262 19.718 1.00 0.00 178 HIS A N 1
ATOM 1775 C CA . HIS A 1 117 ? 14.031 -6.412 19.733 1.00 0.00 178 HIS A CA 1
ATOM 1776 C C . HIS A 1 117 ? 14.552 -5.201 20.467 1.00 0.00 178 HIS A C 1
ATOM 1777 O O . HIS A 1 117 ? 14.777 -4.147 19.862 1.00 0.00 178 HIS A O 1
ATOM 1792 N N . HIS A 1 118 ? 14.669 -5.315 21.760 1.00 0.00 179 HIS A N 1
ATOM 1793 C CA . HIS A 1 118 ? 15.102 -4.191 22.563 1.00 0.00 179 HIS A CA 1
ATOM 1794 C C . HIS A 1 118 ? 16.603 -4.008 22.435 1.00 0.00 179 HIS A C 1
ATOM 1795 O O . HIS A 1 118 ? 17.320 -4.947 22.071 1.00 0.00 179 HIS A O 1
ATOM 1810 N N . HIS A 1 119 ? 17.074 -2.834 22.725 1.00 0.00 180 HIS A N 1
ATOM 1811 C CA . HIS A 1 119 ? 18.480 -2.574 22.665 1.00 0.00 180 HIS A CA 1
ATOM 1812 C C . HIS A 1 119 ? 19.041 -2.509 24.068 1.00 0.00 180 HIS A C 1
ATOM 1813 O O . HIS A 1 119 ? 19.153 -1.430 24.640 1.00 0.00 180 HIS A O 1
ATOM 1829 N N . MET A 1 1 ? -19.074 4.402 -9.061 1.00 0.00 62 MET A N 2
ATOM 1830 C CA . MET A 1 1 ? -18.491 5.079 -10.212 1.00 0.00 62 MET A CA 2
ATOM 1831 C C . MET A 1 1 ? -17.125 5.638 -9.878 1.00 0.00 62 MET A C 2
ATOM 1832 O O . MET A 1 1 ? -17.000 6.649 -9.177 1.00 0.00 62 MET A O 2
ATOM 1848 N N . ALA A 1 2 ? -16.117 4.974 -10.347 1.00 0.00 63 ALA A N 2
ATOM 1849 C CA . ALA A 1 2 ? -14.764 5.408 -10.182 1.00 0.00 63 ALA A CA 2
ATOM 1850 C C . ALA A 1 2 ? -14.028 5.084 -11.448 1.00 0.00 63 ALA A C 2
ATOM 1851 O O . ALA A 1 2 ? -14.625 4.518 -12.379 1.00 0.00 63 ALA A O 2
ATOM 1858 N N . SER A 1 3 ? -12.797 5.430 -11.520 1.00 0.00 64 SER A N 2
ATOM 1859 C CA . SER A 1 3 ? -12.021 5.122 -12.677 1.00 0.00 64 SER A CA 2
ATOM 1860 C C . SER A 1 3 ? -11.022 4.048 -12.332 1.00 0.00 64 SER A C 2
ATOM 1861 O O . SER A 1 3 ? -10.419 4.092 -11.258 1.00 0.00 64 SER A O 2
ATOM 1869 N N . ALA A 1 4 ? -10.895 3.057 -13.204 1.00 0.00 65 ALA A N 2
ATOM 1870 C CA . ALA A 1 4 ? -9.920 2.009 -13.026 1.00 0.00 65 ALA A CA 2
ATOM 1871 C C . ALA A 1 4 ? -8.553 2.641 -13.041 1.00 0.00 65 ALA A C 2
ATOM 1872 O O . ALA A 1 4 ? -8.111 3.171 -14.067 1.00 0.00 65 ALA A O 2
ATOM 1879 N N . VAL A 1 5 ? -7.933 2.640 -11.901 1.00 0.00 66 VAL A N 2
ATOM 1880 C CA . VAL A 1 5 ? -6.689 3.311 -11.688 1.00 0.00 66 VAL A CA 2
ATOM 1881 C C . VAL A 1 5 ? -5.584 2.767 -12.575 1.00 0.00 66 VAL A C 2
ATOM 1882 O O . VAL A 1 5 ? -5.244 1.586 -12.530 1.00 0.00 66 VAL A O 2
ATOM 1895 N N . LYS A 1 6 ? -5.079 3.640 -13.411 1.00 0.00 67 LYS A N 2
ATOM 1896 C CA . LYS A 1 6 ? -3.981 3.330 -14.268 1.00 0.00 67 LYS A CA 2
ATOM 1897 C C . LYS A 1 6 ? -2.701 3.784 -13.610 1.00 0.00 67 LYS A C 2
ATOM 1898 O O . LYS A 1 6 ? -2.057 3.033 -12.922 1.00 0.00 67 LYS A O 2
ATOM 1917 N N . SER A 1 7 ? -2.413 5.052 -13.748 1.00 0.00 68 SER A N 2
ATOM 1918 C CA . SER A 1 7 ? -1.187 5.616 -13.276 1.00 0.00 68 SER A CA 2
ATOM 1919 C C . SER A 1 7 ? -1.514 6.754 -12.314 1.00 0.00 68 SER A C 2
ATOM 1920 O O . SER A 1 7 ? -2.701 7.045 -12.087 1.00 0.00 68 SER A O 2
ATOM 1928 N N . LEU A 1 8 ? -0.496 7.415 -11.784 1.00 0.00 69 LEU A N 2
ATOM 1929 C CA . LEU A 1 8 ? -0.693 8.519 -10.840 1.00 0.00 69 LEU A CA 2
ATOM 1930 C C . LEU A 1 8 ? -1.281 9.746 -11.502 1.00 0.00 69 LEU A C 2
ATOM 1931 O O . LEU A 1 8 ? -1.836 10.618 -10.840 1.00 0.00 69 LEU A O 2
ATOM 1947 N N . THR A 1 9 ? -1.187 9.787 -12.806 1.00 0.00 70 THR A N 2
ATOM 1948 C CA . THR A 1 9 ? -1.752 10.842 -13.602 1.00 0.00 70 THR A CA 2
ATOM 1949 C C . THR A 1 9 ? -3.298 10.860 -13.475 1.00 0.00 70 THR A C 2
ATOM 1950 O O . THR A 1 9 ? -3.929 11.917 -13.579 1.00 0.00 70 THR A O 2
ATOM 1961 N N . GLU A 1 10 ? -3.890 9.703 -13.180 1.00 0.00 71 GLU A N 2
ATOM 1962 C CA . GLU A 1 10 ? -5.346 9.586 -13.112 1.00 0.00 71 GLU A CA 2
ATOM 1963 C C . GLU A 1 10 ? -5.833 10.022 -11.731 1.00 0.00 71 GLU A C 2
ATOM 1964 O O . GLU A 1 10 ? -7.001 10.382 -11.543 1.00 0.00 71 GLU A O 2
ATOM 1976 N N . THR A 1 11 ? -4.933 9.997 -10.799 1.00 0.00 72 THR A N 2
ATOM 1977 C CA . THR A 1 11 ? -5.230 10.141 -9.411 1.00 0.00 72 THR A CA 2
ATOM 1978 C C . THR A 1 11 ? -5.521 11.599 -8.991 1.00 0.00 72 THR A C 2
ATOM 1979 O O . THR A 1 11 ? -5.079 12.554 -9.652 1.00 0.00 72 THR A O 2
ATOM 1990 N N . GLU A 1 12 ? -6.291 11.746 -7.915 1.00 0.00 73 GLU A N 2
ATOM 1991 C CA . GLU A 1 12 ? -6.623 13.029 -7.328 1.00 0.00 73 GLU A CA 2
ATOM 1992 C C . GLU A 1 12 ? -5.735 13.264 -6.095 1.00 0.00 73 GLU A C 2
ATOM 1993 O O . GLU A 1 12 ? -5.208 12.300 -5.513 1.00 0.00 73 GLU A O 2
ATOM 2005 N N . LEU A 1 13 ? -5.579 14.513 -5.697 1.00 0.00 74 LEU A N 2
ATOM 2006 C CA . LEU A 1 13 ? -4.682 14.869 -4.617 1.00 0.00 74 LEU A CA 2
ATOM 2007 C C . LEU A 1 13 ? -5.483 15.307 -3.388 1.00 0.00 74 LEU A C 2
ATOM 2008 O O . LEU A 1 13 ? -6.374 16.155 -3.480 1.00 0.00 74 LEU A O 2
ATOM 2024 N N . LEU A 1 14 ? -5.168 14.719 -2.265 1.00 0.00 75 LEU A N 2
ATOM 2025 C CA . LEU A 1 14 ? -5.761 15.077 -1.004 1.00 0.00 75 LEU A CA 2
ATOM 2026 C C . LEU A 1 14 ? -4.665 15.465 -0.035 1.00 0.00 75 LEU A C 2
ATOM 2027 O O . LEU A 1 14 ? -3.649 14.767 0.075 1.00 0.00 75 LEU A O 2
ATOM 2043 N N . PRO A 1 15 ? -4.782 16.611 0.607 1.00 0.00 76 PRO A N 2
ATOM 2044 C CA . PRO A 1 15 ? -3.901 16.963 1.699 1.00 0.00 76 PRO A CA 2
ATOM 2045 C C . PRO A 1 15 ? -4.144 15.995 2.858 1.00 0.00 76 PRO A C 2
ATOM 2046 O O . PRO A 1 15 ? -5.282 15.600 3.110 1.00 0.00 76 PRO A O 2
ATOM 2057 N N . ILE A 1 16 ? -3.099 15.636 3.571 1.00 0.00 77 ILE A N 2
ATOM 2058 C CA . ILE A 1 16 ? -3.193 14.644 4.667 1.00 0.00 77 ILE A CA 2
ATOM 2059 C C . ILE A 1 16 ? -4.060 15.138 5.834 1.00 0.00 77 ILE A C 2
ATOM 2060 O O . ILE A 1 16 ? -4.456 14.368 6.703 1.00 0.00 77 ILE A O 2
ATOM 2076 N N . THR A 1 17 ? -4.354 16.418 5.824 1.00 0.00 78 THR A N 2
ATOM 2077 C CA . THR A 1 17 ? -5.151 17.044 6.829 1.00 0.00 78 THR A CA 2
ATOM 2078 C C . THR A 1 17 ? -6.631 16.713 6.633 1.00 0.00 78 THR A C 2
ATOM 2079 O O . THR A 1 17 ? -7.446 16.843 7.545 1.00 0.00 78 THR A O 2
ATOM 2090 N N . GLU A 1 18 ? -6.967 16.226 5.452 1.00 0.00 79 GLU A N 2
ATOM 2091 C CA . GLU A 1 18 ? -8.337 15.929 5.106 1.00 0.00 79 GLU A CA 2
ATOM 2092 C C . GLU A 1 18 ? -8.634 14.465 5.422 1.00 0.00 79 GLU A C 2
ATOM 2093 O O . GLU A 1 18 ? -9.487 13.863 4.793 1.00 0.00 79 GLU A O 2
ATOM 2105 N N . ALA A 1 19 ? -7.958 13.938 6.441 1.00 0.00 80 ALA A N 2
ATOM 2106 C CA . ALA A 1 19 ? -8.048 12.532 6.863 1.00 0.00 80 ALA A CA 2
ATOM 2107 C C . ALA A 1 19 ? -9.500 12.034 7.033 1.00 0.00 80 ALA A C 2
ATOM 2108 O O . ALA A 1 19 ? -9.838 10.934 6.608 1.00 0.00 80 ALA A O 2
ATOM 2115 N N . ASP A 1 20 ? -10.360 12.873 7.593 1.00 0.00 81 ASP A N 2
ATOM 2116 C CA . ASP A 1 20 ? -11.767 12.499 7.832 1.00 0.00 81 ASP A CA 2
ATOM 2117 C C . ASP A 1 20 ? -12.554 12.462 6.511 1.00 0.00 81 ASP A C 2
ATOM 2118 O O . ASP A 1 20 ? -13.602 11.838 6.405 1.00 0.00 81 ASP A O 2
ATOM 2127 N N . SER A 1 21 ? -12.012 13.090 5.500 1.00 0.00 82 SER A N 2
ATOM 2128 C CA . SER A 1 21 ? -12.675 13.203 4.223 1.00 0.00 82 SER A CA 2
ATOM 2129 C C . SER A 1 21 ? -12.072 12.237 3.191 1.00 0.00 82 SER A C 2
ATOM 2130 O O . SER A 1 21 ? -12.527 12.181 2.046 1.00 0.00 82 SER A O 2
ATOM 2138 N N . ILE A 1 22 ? -11.056 11.485 3.599 1.00 0.00 83 ILE A N 2
ATOM 2139 C CA . ILE A 1 22 ? -10.419 10.518 2.720 1.00 0.00 83 ILE A CA 2
ATOM 2140 C C . ILE A 1 22 ? -11.427 9.414 2.378 1.00 0.00 83 ILE A C 2
ATOM 2141 O O . ILE A 1 22 ? -12.187 8.969 3.255 1.00 0.00 83 ILE A O 2
ATOM 2157 N N . PRO A 1 23 ? -11.524 9.038 1.097 1.00 0.00 84 PRO A N 2
ATOM 2158 C CA . PRO A 1 23 ? -12.394 7.951 0.654 1.00 0.00 84 PRO A CA 2
ATOM 2159 C C . PRO A 1 23 ? -12.172 6.665 1.461 1.00 0.00 84 PRO A C 2
ATOM 2160 O O . PRO A 1 23 ? -11.041 6.174 1.607 1.00 0.00 84 PRO A O 2
ATOM 2171 N N . SER A 1 24 ? -13.244 6.114 1.934 1.00 0.00 85 SER A N 2
ATOM 2172 C CA . SER A 1 24 ? -13.228 4.939 2.761 1.00 0.00 85 SER A CA 2
ATOM 2173 C C . SER A 1 24 ? -13.540 3.711 1.922 1.00 0.00 85 SER A C 2
ATOM 2174 O O . SER A 1 24 ? -14.354 2.862 2.289 1.00 0.00 85 SER A O 2
ATOM 2182 N N . ALA A 1 25 ? -12.842 3.612 0.835 1.00 0.00 86 ALA A N 2
ATOM 2183 C CA . ALA A 1 25 ? -13.036 2.570 -0.133 1.00 0.00 86 ALA A CA 2
ATOM 2184 C C . ALA A 1 25 ? -11.723 1.862 -0.362 1.00 0.00 86 ALA A C 2
ATOM 2185 O O . ALA A 1 25 ? -10.705 2.229 0.251 1.00 0.00 86 ALA A O 2
ATOM 2192 N N . SER A 1 26 ? -11.725 0.886 -1.231 1.00 0.00 87 SER A N 2
ATOM 2193 C CA . SER A 1 26 ? -10.552 0.113 -1.500 1.00 0.00 87 SER A CA 2
ATOM 2194 C C . SER A 1 26 ? -9.843 0.685 -2.712 1.00 0.00 87 SER A C 2
ATOM 2195 O O . SER A 1 26 ? -10.483 1.205 -3.647 1.00 0.00 87 SER A O 2
ATOM 2203 N N . GLY A 1 27 ? -8.542 0.626 -2.687 1.00 0.00 88 GLY A N 2
ATOM 2204 C CA . GLY A 1 27 ? -7.781 1.106 -3.778 1.00 0.00 88 GLY A CA 2
ATOM 2205 C C . GLY A 1 27 ? -6.347 1.296 -3.405 1.00 0.00 88 GLY A C 2
ATOM 2206 O O . GLY A 1 27 ? -5.852 0.691 -2.430 1.00 0.00 88 GLY A O 2
ATOM 2210 N N . VAL A 1 28 ? -5.706 2.144 -4.140 1.00 0.00 89 VAL A N 2
ATOM 2211 C CA . VAL A 1 28 ? -4.304 2.447 -3.986 1.00 0.00 89 VAL A CA 2
ATOM 2212 C C . VAL A 1 28 ? -4.136 3.854 -3.455 1.00 0.00 89 VAL A C 2
ATOM 2213 O O . VAL A 1 28 ? -4.989 4.717 -3.688 1.00 0.00 89 VAL A O 2
ATOM 2226 N N . TYR A 1 29 ? -3.078 4.089 -2.737 1.00 0.00 90 TYR A N 2
ATOM 2227 C CA . TYR A 1 29 ? -2.793 5.415 -2.247 1.00 0.00 90 TYR A CA 2
ATOM 2228 C C . TYR A 1 29 ? -1.300 5.687 -2.307 1.00 0.00 90 TYR A C 2
ATOM 2229 O O . TYR A 1 29 ? -0.481 4.764 -2.167 1.00 0.00 90 TYR A O 2
ATOM 2247 N N . ALA A 1 30 ? -0.956 6.918 -2.546 1.00 0.00 91 ALA A N 2
ATOM 2248 C CA . ALA A 1 30 ? 0.414 7.338 -2.655 1.00 0.00 91 ALA A CA 2
ATOM 2249 C C . ALA A 1 30 ? 0.688 8.451 -1.668 1.00 0.00 91 ALA A C 2
ATOM 2250 O O . ALA A 1 30 ? 0.027 9.487 -1.705 1.00 0.00 91 ALA A O 2
ATOM 2257 N N . VAL A 1 31 ? 1.647 8.232 -0.804 1.00 0.00 92 VAL A N 2
ATOM 2258 C CA . VAL A 1 31 ? 2.008 9.167 0.237 1.00 0.00 92 VAL A CA 2
ATOM 2259 C C . VAL A 1 31 ? 3.198 10.032 -0.210 1.00 0.00 92 VAL A C 2
ATOM 2260 O O . VAL A 1 31 ? 4.314 9.511 -0.478 1.00 0.00 92 VAL A O 2
ATOM 2273 N N . TYR A 1 32 ? 2.951 11.318 -0.306 1.00 0.00 93 TYR A N 2
ATOM 2274 C CA . TYR A 1 32 ? 3.939 12.306 -0.681 1.00 0.00 93 TYR A CA 2
ATOM 2275 C C . TYR A 1 32 ? 4.296 13.095 0.559 1.00 0.00 93 TYR A C 2
ATOM 2276 O O . TYR A 1 32 ? 3.403 13.523 1.298 1.00 0.00 93 TYR A O 2
ATOM 2294 N N . ASP A 1 33 ? 5.568 13.310 0.776 1.00 0.00 94 ASP A N 2
ATOM 2295 C CA . ASP A 1 33 ? 6.040 13.958 2.000 1.00 0.00 94 ASP A CA 2
ATOM 2296 C C . ASP A 1 33 ? 5.887 15.481 1.942 1.00 0.00 94 ASP A C 2
ATOM 2297 O O . ASP A 1 33 ? 5.237 16.025 1.047 1.00 0.00 94 ASP A O 2
ATOM 2306 N N . LYS A 1 34 ? 6.522 16.149 2.907 1.00 0.00 95 LYS A N 2
ATOM 2307 C CA . LYS A 1 34 ? 6.513 17.609 3.075 1.00 0.00 95 LYS A CA 2
ATOM 2308 C C . LYS A 1 34 ? 7.023 18.304 1.804 1.00 0.00 95 LYS A C 2
ATOM 2309 O O . LYS A 1 34 ? 6.587 19.388 1.454 1.00 0.00 95 LYS A O 2
ATOM 2328 N N . SER A 1 35 ? 7.941 17.649 1.124 1.00 0.00 96 SER A N 2
ATOM 2329 C CA . SER A 1 35 ? 8.570 18.190 -0.054 1.00 0.00 96 SER A CA 2
ATOM 2330 C C . SER A 1 35 ? 7.796 17.794 -1.320 1.00 0.00 96 SER A C 2
ATOM 2331 O O . SER A 1 35 ? 8.263 18.038 -2.439 1.00 0.00 96 SER A O 2
ATOM 2339 N N . ASP A 1 36 ? 6.617 17.169 -1.128 1.00 0.00 97 ASP A N 2
ATOM 2340 C CA . ASP A 1 36 ? 5.715 16.750 -2.226 1.00 0.00 97 ASP A CA 2
ATOM 2341 C C . ASP A 1 36 ? 6.324 15.573 -3.028 1.00 0.00 97 ASP A C 2
ATOM 2342 O O . ASP A 1 36 ? 5.882 15.223 -4.120 1.00 0.00 97 ASP A O 2
ATOM 2351 N N . GLU A 1 37 ? 7.309 14.923 -2.461 1.00 0.00 98 GLU A N 2
ATOM 2352 C CA . GLU A 1 37 ? 7.931 13.813 -3.130 1.00 0.00 98 GLU A CA 2
ATOM 2353 C C . GLU A 1 37 ? 7.265 12.519 -2.729 1.00 0.00 98 GLU A C 2
ATOM 2354 O O . GLU A 1 37 ? 6.880 12.339 -1.573 1.00 0.00 98 GLU A O 2
ATOM 2366 N N . LEU A 1 38 ? 7.082 11.651 -3.684 1.00 0.00 99 LEU A N 2
ATOM 2367 C CA . LEU A 1 38 ? 6.480 10.361 -3.442 1.00 0.00 99 LEU A CA 2
ATOM 2368 C C . LEU A 1 38 ? 7.519 9.408 -2.925 1.00 0.00 99 LEU A C 2
ATOM 2369 O O . LEU A 1 38 ? 8.579 9.285 -3.505 1.00 0.00 99 LEU A O 2
ATOM 2385 N N . GLN A 1 39 ? 7.206 8.755 -1.844 1.00 0.00 100 GLN A N 2
ATOM 2386 C CA . GLN A 1 39 ? 8.062 7.723 -1.295 1.00 0.00 100 GLN A CA 2
ATOM 2387 C C . GLN A 1 39 ? 7.304 6.432 -1.108 1.00 0.00 100 GLN A C 2
ATOM 2388 O O . GLN A 1 39 ? 7.766 5.379 -1.492 1.00 0.00 100 GLN A O 2
ATOM 2402 N N . PHE A 1 40 ? 6.103 6.509 -0.595 1.00 0.00 101 PHE A N 2
ATOM 2403 C CA . PHE A 1 40 ? 5.415 5.301 -0.228 1.00 0.00 101 PHE A CA 2
ATOM 2404 C C . PHE A 1 40 ? 4.079 5.194 -0.900 1.00 0.00 101 PHE A C 2
ATOM 2405 O O . PHE A 1 40 ? 3.299 6.124 -0.904 1.00 0.00 101 PHE A O 2
ATOM 2422 N N . VAL A 1 41 ? 3.843 4.057 -1.477 1.00 0.00 102 VAL A N 2
ATOM 2423 C CA . VAL A 1 41 ? 2.570 3.733 -2.075 1.00 0.00 102 VAL A CA 2
ATOM 2424 C C . VAL A 1 41 ? 2.074 2.478 -1.418 1.00 0.00 102 VAL A C 2
ATOM 2425 O O . VAL A 1 41 ? 2.893 1.669 -0.938 1.00 0.00 102 VAL A O 2
ATOM 2438 N N . GLY A 1 42 ? 0.790 2.309 -1.362 1.00 0.00 103 GLY A N 2
ATOM 2439 C CA . GLY A 1 42 ? 0.247 1.150 -0.726 1.00 0.00 103 GLY A CA 2
ATOM 2440 C C . GLY A 1 42 ? -1.147 0.857 -1.177 1.00 0.00 103 GLY A C 2
ATOM 2441 O O . GLY A 1 42 ? -1.779 1.684 -1.850 1.00 0.00 103 GLY A O 2
ATOM 2445 N N . ILE A 1 43 ? -1.620 -0.306 -0.818 1.00 0.00 104 ILE A N 2
ATOM 2446 C CA . ILE A 1 43 ? -2.950 -0.756 -1.150 1.00 0.00 104 ILE A CA 2
ATOM 2447 C C . ILE A 1 43 ? -3.732 -1.042 0.119 1.00 0.00 104 ILE A C 2
ATOM 2448 O O . ILE A 1 43 ? -3.154 -1.450 1.136 1.00 0.00 104 ILE A O 2
ATOM 2464 N N . SER A 1 44 ? -5.012 -0.768 0.102 1.00 0.00 105 SER A N 2
ATOM 2465 C CA . SER A 1 44 ? -5.847 -0.967 1.273 1.00 0.00 105 SER A CA 2
ATOM 2466 C C . SER A 1 44 ? -7.291 -1.302 0.886 1.00 0.00 105 SER A C 2
ATOM 2467 O O . SER A 1 44 ? -7.753 -0.961 -0.220 1.00 0.00 105 SER A O 2
ATOM 2475 N N . ARG A 1 45 ? -7.987 -1.996 1.788 1.00 0.00 106 ARG A N 2
ATOM 2476 C CA . ARG A 1 45 ? -9.401 -2.318 1.624 1.00 0.00 106 ARG A CA 2
ATOM 2477 C C . ARG A 1 45 ? -10.225 -1.077 1.977 1.00 0.00 106 ARG A C 2
ATOM 2478 O O . ARG A 1 45 ? -11.332 -0.882 1.488 1.00 0.00 106 ARG A O 2
ATOM 2499 N N . ASN A 1 46 ? -9.672 -0.267 2.841 1.00 0.00 107 ASN A N 2
ATOM 2500 C CA . ASN A 1 46 ? -10.230 1.013 3.190 1.00 0.00 107 ASN A CA 2
ATOM 2501 C C . ASN A 1 46 ? -9.089 1.974 3.369 1.00 0.00 107 ASN A C 2
ATOM 2502 O O . ASN A 1 46 ? -8.354 1.916 4.368 1.00 0.00 107 ASN A O 2
ATOM 2513 N N . ILE A 1 47 ? -8.912 2.801 2.367 1.00 0.00 108 ILE A N 2
ATOM 2514 C CA . ILE A 1 47 ? -7.848 3.781 2.309 1.00 0.00 108 ILE A CA 2
ATOM 2515 C C . ILE A 1 47 ? -7.861 4.699 3.542 1.00 0.00 108 ILE A C 2
ATOM 2516 O O . ILE A 1 47 ? -6.875 4.768 4.266 1.00 0.00 108 ILE A O 2
ATOM 2532 N N . ALA A 1 48 ? -9.003 5.330 3.801 1.00 0.00 109 ALA A N 2
ATOM 2533 C CA . ALA A 1 48 ? -9.166 6.284 4.909 1.00 0.00 109 ALA A CA 2
ATOM 2534 C C . ALA A 1 48 ? -8.715 5.717 6.252 1.00 0.00 109 ALA A C 2
ATOM 2535 O O . ALA A 1 48 ? -8.020 6.397 7.015 1.00 0.00 109 ALA A O 2
ATOM 2542 N N . ALA A 1 49 ? -9.089 4.480 6.519 1.00 0.00 110 ALA A N 2
ATOM 2543 C CA . ALA A 1 49 ? -8.763 3.831 7.775 1.00 0.00 110 ALA A CA 2
ATOM 2544 C C . ALA A 1 49 ? -7.256 3.628 7.938 1.00 0.00 110 ALA A C 2
ATOM 2545 O O . ALA A 1 49 ? -6.658 4.093 8.925 1.00 0.00 110 ALA A O 2
ATOM 2552 N N . SER A 1 50 ? -6.646 2.979 6.965 1.00 0.00 111 SER A N 2
ATOM 2553 C CA . SER A 1 50 ? -5.238 2.651 7.025 1.00 0.00 111 SER A CA 2
ATOM 2554 C C . SER A 1 50 ? -4.337 3.887 6.875 1.00 0.00 111 SER A C 2
ATOM 2555 O O . SER A 1 50 ? -3.341 4.031 7.608 1.00 0.00 111 SER A O 2
ATOM 2563 N N . VAL A 1 51 ? -4.699 4.789 5.965 1.00 0.00 112 VAL A N 2
ATOM 2564 C CA . VAL A 1 51 ? -3.912 5.992 5.707 1.00 0.00 112 VAL A CA 2
ATOM 2565 C C . VAL A 1 51 ? -3.782 6.850 6.950 1.00 0.00 112 VAL A C 2
ATOM 2566 O O . VAL A 1 51 ? -2.654 7.100 7.414 1.00 0.00 112 VAL A O 2
ATOM 2579 N N . SER A 1 52 ? -4.912 7.239 7.516 1.00 0.00 113 SER A N 2
ATOM 2580 C CA . SER A 1 52 ? -4.942 8.081 8.696 1.00 0.00 113 SER A CA 2
ATOM 2581 C C . SER A 1 52 ? -4.189 7.429 9.863 1.00 0.00 113 SER A C 2
ATOM 2582 O O . SER A 1 52 ? -3.413 8.093 10.548 1.00 0.00 113 SER A O 2
ATOM 2590 N N . ALA A 1 53 ? -4.356 6.108 10.017 1.00 0.00 114 ALA A N 2
ATOM 2591 C CA . ALA A 1 53 ? -3.710 5.356 11.090 1.00 0.00 114 ALA A CA 2
ATOM 2592 C C . ALA A 1 53 ? -2.194 5.540 11.061 1.00 0.00 114 ALA A C 2
ATOM 2593 O O . ALA A 1 53 ? -1.588 6.005 12.039 1.00 0.00 114 ALA A O 2
ATOM 2600 N N . HIS A 1 54 ? -1.579 5.240 9.930 1.00 0.00 115 HIS A N 2
ATOM 2601 C CA . HIS A 1 54 ? -0.133 5.357 9.855 1.00 0.00 115 HIS A CA 2
ATOM 2602 C C . HIS A 1 54 ? 0.349 6.796 9.760 1.00 0.00 115 HIS A C 2
ATOM 2603 O O . HIS A 1 54 ? 1.433 7.097 10.206 1.00 0.00 115 HIS A O 2
ATOM 2618 N N . LEU A 1 55 ? -0.460 7.690 9.216 1.00 0.00 116 LEU A N 2
ATOM 2619 C CA . LEU A 1 55 ? -0.037 9.093 9.103 1.00 0.00 116 LEU A CA 2
ATOM 2620 C C . LEU A 1 55 ? -0.121 9.826 10.438 1.00 0.00 116 LEU A C 2
ATOM 2621 O O . LEU A 1 55 ? 0.565 10.821 10.654 1.00 0.00 116 LEU A O 2
ATOM 2637 N N . LYS A 1 56 ? -0.967 9.352 11.329 1.00 0.00 117 LYS A N 2
ATOM 2638 C CA . LYS A 1 56 ? -1.038 9.938 12.656 1.00 0.00 117 LYS A CA 2
ATOM 2639 C C . LYS A 1 56 ? -0.045 9.256 13.589 1.00 0.00 117 LYS A C 2
ATOM 2640 O O . LYS A 1 56 ? 0.198 9.713 14.707 1.00 0.00 117 LYS A O 2
ATOM 2659 N N . SER A 1 57 ? 0.509 8.153 13.131 1.00 0.00 118 SER A N 2
ATOM 2660 C CA . SER A 1 57 ? 1.543 7.466 13.870 1.00 0.00 118 SER A CA 2
ATOM 2661 C C . SER A 1 57 ? 2.928 7.994 13.448 1.00 0.00 118 SER A C 2
ATOM 2662 O O . SER A 1 57 ? 3.798 8.246 14.288 1.00 0.00 118 SER A O 2
ATOM 2670 N N . VAL A 1 58 ? 3.123 8.166 12.153 1.00 0.00 119 VAL A N 2
ATOM 2671 C CA . VAL A 1 58 ? 4.367 8.680 11.631 1.00 0.00 119 VAL A CA 2
ATOM 2672 C C . VAL A 1 58 ? 4.105 9.809 10.600 1.00 0.00 119 VAL A C 2
ATOM 2673 O O . VAL A 1 58 ? 3.857 9.565 9.419 1.00 0.00 119 VAL A O 2
ATOM 2686 N N . PRO A 1 59 ? 4.115 11.072 11.062 1.00 0.00 120 PRO A N 2
ATOM 2687 C CA . PRO A 1 59 ? 3.848 12.251 10.212 1.00 0.00 120 PRO A CA 2
ATOM 2688 C C . PRO A 1 59 ? 5.036 12.657 9.324 1.00 0.00 120 PRO A C 2
ATOM 2689 O O . PRO A 1 59 ? 5.007 13.709 8.665 1.00 0.00 120 PRO A O 2
ATOM 2700 N N . GLU A 1 60 ? 6.037 11.793 9.269 1.00 0.00 121 GLU A N 2
ATOM 2701 C CA . GLU A 1 60 ? 7.274 12.031 8.527 1.00 0.00 121 GLU A CA 2
ATOM 2702 C C . GLU A 1 60 ? 7.017 12.290 7.036 1.00 0.00 121 GLU A C 2
ATOM 2703 O O . GLU A 1 60 ? 7.613 13.194 6.432 1.00 0.00 121 GLU A O 2
ATOM 2715 N N . LEU A 1 61 ? 6.130 11.523 6.455 1.00 0.00 122 LEU A N 2
ATOM 2716 C CA . LEU A 1 61 ? 5.832 11.666 5.041 1.00 0.00 122 LEU A CA 2
ATOM 2717 C C . LEU A 1 61 ? 4.479 12.340 4.848 1.00 0.00 122 LEU A C 2
ATOM 2718 O O . LEU A 1 61 ? 3.882 12.256 3.801 1.00 0.00 122 LEU A O 2
ATOM 2734 N N . CYS A 1 62 ? 4.026 13.031 5.858 1.00 0.00 123 CYS A N 2
ATOM 2735 C CA . CYS A 1 62 ? 2.755 13.711 5.802 1.00 0.00 123 CYS A CA 2
ATOM 2736 C C . CYS A 1 62 ? 2.822 15.050 5.075 1.00 0.00 123 CYS A C 2
ATOM 2737 O O . CYS A 1 62 ? 3.094 16.084 5.688 1.00 0.00 123 CYS A O 2
ATOM 2745 N N . GLY A 1 63 ? 2.630 15.007 3.777 1.00 0.00 124 GLY A N 2
ATOM 2746 C CA . GLY A 1 63 ? 2.563 16.209 2.978 1.00 0.00 124 GLY A CA 2
ATOM 2747 C C . GLY A 1 63 ? 1.297 16.213 2.156 1.00 0.00 124 GLY A C 2
ATOM 2748 O O . GLY A 1 63 ? 0.482 17.132 2.242 1.00 0.00 124 GLY A O 2
ATOM 2752 N N . SER A 1 64 ? 1.111 15.172 1.394 1.00 0.00 125 SER A N 2
ATOM 2753 C CA . SER A 1 64 ? -0.074 14.991 0.595 1.00 0.00 125 SER A CA 2
ATOM 2754 C C . SER A 1 64 ? -0.242 13.522 0.255 1.00 0.00 125 SER A C 2
ATOM 2755 O O . SER A 1 64 ? 0.689 12.738 0.404 1.00 0.00 125 SER A O 2
ATOM 2763 N N . VAL A 1 65 ? -1.414 13.151 -0.152 1.00 0.00 126 VAL A N 2
ATOM 2764 C CA . VAL A 1 65 ? -1.688 11.798 -0.525 1.00 0.00 126 VAL A CA 2
ATOM 2765 C C . VAL A 1 65 ? -2.566 11.781 -1.775 1.00 0.00 126 VAL A C 2
ATOM 2766 O O . VAL A 1 65 ? -3.471 12.597 -1.923 1.00 0.00 126 VAL A O 2
ATOM 2779 N N . LYS A 1 66 ? -2.241 10.933 -2.695 1.00 0.00 127 LYS A N 2
ATOM 2780 C CA . LYS A 1 66 ? -3.056 10.744 -3.864 1.00 0.00 127 LYS A CA 2
ATOM 2781 C C . LYS A 1 66 ? -3.755 9.420 -3.709 1.00 0.00 127 LYS A C 2
ATOM 2782 O O . LYS A 1 66 ? -3.104 8.408 -3.461 1.00 0.00 127 LYS A O 2
ATOM 2801 N N . VAL A 1 67 ? -5.057 9.418 -3.811 1.00 0.00 128 VAL A N 2
ATOM 2802 C CA . VAL A 1 67 ? -5.817 8.197 -3.611 1.00 0.00 128 VAL A CA 2
ATOM 2803 C C . VAL A 1 67 ? -6.506 7.759 -4.894 1.00 0.00 128 VAL A C 2
ATOM 2804 O O . VAL A 1 67 ? -7.092 8.575 -5.615 1.00 0.00 128 VAL A O 2
ATOM 2817 N N . GLY A 1 68 ? -6.392 6.499 -5.199 1.00 0.00 129 GLY A N 2
ATOM 2818 C CA . GLY A 1 68 ? -6.997 5.963 -6.376 1.00 0.00 129 GLY A CA 2
ATOM 2819 C C . GLY A 1 68 ? -7.973 4.886 -6.014 1.00 0.00 129 GLY A C 2
ATOM 2820 O O . GLY A 1 68 ? -7.574 3.771 -5.653 1.00 0.00 129 GLY A O 2
ATOM 2824 N N . ILE A 1 69 ? -9.231 5.214 -6.085 1.00 0.00 130 ILE A N 2
ATOM 2825 C CA . ILE A 1 69 ? -10.289 4.299 -5.726 1.00 0.00 130 ILE A CA 2
ATOM 2826 C C . ILE A 1 69 ? -10.669 3.467 -6.928 1.00 0.00 130 ILE A C 2
ATOM 2827 O O . ILE A 1 69 ? -10.828 3.985 -8.028 1.00 0.00 130 ILE A O 2
ATOM 2843 N N . VAL A 1 70 ? -10.781 2.193 -6.715 1.00 0.00 131 VAL A N 2
ATOM 2844 C CA . VAL A 1 70 ? -11.135 1.281 -7.752 1.00 0.00 131 VAL A CA 2
ATOM 2845 C C . VAL A 1 70 ? -12.400 0.541 -7.305 1.00 0.00 131 VAL A C 2
ATOM 2846 O O . VAL A 1 70 ? -12.644 0.398 -6.103 1.00 0.00 131 VAL A O 2
ATOM 2859 N N . GLU A 1 71 ? -13.209 0.108 -8.234 1.00 0.00 132 GLU A N 2
ATOM 2860 C CA . GLU A 1 71 ? -14.462 -0.547 -7.893 1.00 0.00 132 GLU A CA 2
ATOM 2861 C C . GLU A 1 71 ? -14.288 -2.060 -7.893 1.00 0.00 132 GLU A C 2
ATOM 2862 O O . GLU A 1 71 ? -15.253 -2.829 -7.732 1.00 0.00 132 GLU A O 2
ATOM 2874 N N . GLU A 1 72 ? -13.054 -2.469 -8.048 1.00 0.00 133 GLU A N 2
ATOM 2875 C CA . GLU A 1 72 ? -12.658 -3.851 -8.083 1.00 0.00 133 GLU A CA 2
ATOM 2876 C C . GLU A 1 72 ? -11.541 -4.070 -7.059 1.00 0.00 133 GLU A C 2
ATOM 2877 O O . GLU A 1 72 ? -10.387 -3.748 -7.318 1.00 0.00 133 GLU A O 2
ATOM 2889 N N . PRO A 1 73 ? -11.878 -4.604 -5.881 1.00 0.00 134 PRO A N 2
ATOM 2890 C CA . PRO A 1 73 ? -10.933 -4.750 -4.754 1.00 0.00 134 PRO A CA 2
ATOM 2891 C C . PRO A 1 73 ? -10.082 -6.031 -4.828 1.00 0.00 134 PRO A C 2
ATOM 2892 O O . PRO A 1 73 ? -9.701 -6.609 -3.800 1.00 0.00 134 PRO A O 2
ATOM 2903 N N . ASP A 1 74 ? -9.745 -6.442 -6.021 1.00 0.00 135 ASP A N 2
ATOM 2904 C CA . ASP A 1 74 ? -8.961 -7.650 -6.201 1.00 0.00 135 ASP A CA 2
ATOM 2905 C C . ASP A 1 74 ? -7.483 -7.324 -6.068 1.00 0.00 135 ASP A C 2
ATOM 2906 O O . ASP A 1 74 ? -7.031 -6.290 -6.564 1.00 0.00 135 ASP A O 2
ATOM 2915 N N . LYS A 1 75 ? -6.730 -8.206 -5.416 1.00 0.00 136 LYS A N 2
ATOM 2916 C CA . LYS A 1 75 ? -5.301 -7.989 -5.170 1.00 0.00 136 LYS A CA 2
ATOM 2917 C C . LYS A 1 75 ? -4.487 -7.802 -6.448 1.00 0.00 136 LYS A C 2
ATOM 2918 O O . LYS A 1 75 ? -3.477 -7.100 -6.425 1.00 0.00 136 LYS A O 2
ATOM 2937 N N . ALA A 1 76 ? -4.925 -8.385 -7.554 1.00 0.00 137 ALA A N 2
ATOM 2938 C CA . ALA A 1 76 ? -4.212 -8.231 -8.813 1.00 0.00 137 ALA A CA 2
ATOM 2939 C C . ALA A 1 76 ? -4.426 -6.836 -9.346 1.00 0.00 137 ALA A C 2
ATOM 2940 O O . ALA A 1 76 ? -3.494 -6.185 -9.757 1.00 0.00 137 ALA A O 2
ATOM 2947 N N . VAL A 1 77 ? -5.663 -6.365 -9.266 1.00 0.00 138 VAL A N 2
ATOM 2948 C CA . VAL A 1 77 ? -6.024 -5.026 -9.735 1.00 0.00 138 VAL A CA 2
ATOM 2949 C C . VAL A 1 77 ? -5.329 -3.982 -8.860 1.00 0.00 138 VAL A C 2
ATOM 2950 O O . VAL A 1 77 ? -4.778 -2.992 -9.357 1.00 0.00 138 VAL A O 2
ATOM 2963 N N . LEU A 1 78 ? -5.336 -4.235 -7.558 1.00 0.00 139 LEU A N 2
ATOM 2964 C CA . LEU A 1 78 ? -4.680 -3.368 -6.600 1.00 0.00 139 LEU A CA 2
ATOM 2965 C C . LEU A 1 78 ? -3.178 -3.311 -6.864 1.00 0.00 139 LEU A C 2
ATOM 2966 O O . LEU A 1 78 ? -2.601 -2.231 -6.924 1.00 0.00 139 LEU A O 2
ATOM 2982 N N . THR A 1 79 ? -2.560 -4.465 -7.068 1.00 0.00 140 THR A N 2
ATOM 2983 C CA . THR A 1 79 ? -1.133 -4.519 -7.320 1.00 0.00 140 THR A CA 2
ATOM 2984 C C . THR A 1 79 ? -0.805 -3.967 -8.718 1.00 0.00 140 THR A C 2
ATOM 2985 O O . THR A 1 79 ? 0.272 -3.424 -8.941 1.00 0.00 140 THR A O 2
ATOM 2996 N N . GLN A 1 80 ? -1.753 -4.086 -9.636 1.00 0.00 141 GLN A N 2
ATOM 2997 C CA . GLN A 1 80 ? -1.595 -3.562 -10.980 1.00 0.00 141 GLN A CA 2
ATOM 2998 C C . GLN A 1 80 ? -1.405 -2.062 -10.910 1.00 0.00 141 GLN A C 2
ATOM 2999 O O . GLN A 1 80 ? -0.396 -1.541 -11.383 1.00 0.00 141 GLN A O 2
ATOM 3013 N N . ALA A 1 81 ? -2.345 -1.395 -10.259 1.00 0.00 142 ALA A N 2
ATOM 3014 C CA . ALA A 1 81 ? -2.297 0.041 -10.082 1.00 0.00 142 ALA A CA 2
ATOM 3015 C C . ALA A 1 81 ? -1.067 0.430 -9.256 1.00 0.00 142 ALA A C 2
ATOM 3016 O O . ALA A 1 81 ? -0.376 1.392 -9.580 1.00 0.00 142 ALA A O 2
ATOM 3023 N N . TRP A 1 82 ? -0.791 -0.366 -8.214 1.00 0.00 143 TRP A N 2
ATOM 3024 C CA . TRP A 1 82 ? 0.381 -0.194 -7.343 1.00 0.00 143 TRP A CA 2
ATOM 3025 C C . TRP A 1 82 ? 1.652 -0.149 -8.202 1.00 0.00 143 TRP A C 2
ATOM 3026 O O . TRP A 1 82 ? 2.484 0.732 -8.038 1.00 0.00 143 TRP A O 2
ATOM 3047 N N . LYS A 1 83 ? 1.754 -1.095 -9.134 1.00 0.00 144 LYS A N 2
ATOM 3048 C CA . LYS A 1 83 ? 2.873 -1.200 -10.069 1.00 0.00 144 LYS A CA 2
ATOM 3049 C C . LYS A 1 83 ? 3.072 0.034 -10.903 1.00 0.00 144 LYS A C 2
ATOM 3050 O O . LYS A 1 83 ? 4.178 0.533 -10.967 1.00 0.00 144 LYS A O 2
ATOM 3069 N N . LEU A 1 84 ? 2.016 0.528 -11.546 1.00 0.00 145 LEU A N 2
ATOM 3070 C CA . LEU A 1 84 ? 2.146 1.738 -12.362 1.00 0.00 145 LEU A CA 2
ATOM 3071 C C . LEU A 1 84 ? 2.661 2.884 -11.522 1.00 0.00 145 LEU A C 2
ATOM 3072 O O . LEU A 1 84 ? 3.649 3.526 -11.878 1.00 0.00 145 LEU A O 2
ATOM 3088 N N . TRP A 1 85 ? 2.017 3.072 -10.384 1.00 0.00 146 TRP A N 2
ATOM 3089 C CA . TRP A 1 85 ? 2.342 4.119 -9.432 1.00 0.00 146 TRP A CA 2
ATOM 3090 C C . TRP A 1 85 ? 3.784 4.035 -8.954 1.00 0.00 146 TRP A C 2
ATOM 3091 O O . TRP A 1 85 ? 4.541 5.034 -9.011 1.00 0.00 146 TRP A O 2
ATOM 3112 N N . ILE A 1 86 ? 4.181 2.865 -8.492 1.00 0.00 147 ILE A N 2
ATOM 3113 C CA . ILE A 1 86 ? 5.508 2.710 -7.982 1.00 0.00 147 ILE A CA 2
ATOM 3114 C C . ILE A 1 86 ? 6.543 2.776 -9.097 1.00 0.00 147 ILE A C 2
ATOM 3115 O O . ILE A 1 86 ? 7.461 3.592 -9.023 1.00 0.00 147 ILE A O 2
ATOM 3131 N N . GLU A 1 87 ? 6.361 1.990 -10.166 1.00 0.00 148 GLU A N 2
ATOM 3132 C CA . GLU A 1 87 ? 7.363 1.920 -11.210 1.00 0.00 148 GLU A CA 2
ATOM 3133 C C . GLU A 1 87 ? 7.585 3.250 -11.922 1.00 0.00 148 GLU A C 2
ATOM 3134 O O . GLU A 1 87 ? 8.725 3.550 -12.301 1.00 0.00 148 GLU A O 2
ATOM 3146 N N . GLU A 1 88 ? 6.537 4.080 -12.073 1.00 0.00 149 GLU A N 2
ATOM 3147 C CA . GLU A 1 88 ? 6.746 5.378 -12.694 1.00 0.00 149 GLU A CA 2
ATOM 3148 C C . GLU A 1 88 ? 7.678 6.232 -11.831 1.00 0.00 149 GLU A C 2
ATOM 3149 O O . GLU A 1 88 ? 8.635 6.832 -12.342 1.00 0.00 149 GLU A O 2
ATOM 3161 N N . HIS A 1 89 ? 7.464 6.210 -10.511 1.00 0.00 150 HIS A N 2
ATOM 3162 C CA . HIS A 1 89 ? 8.326 6.957 -9.605 1.00 0.00 150 HIS A CA 2
ATOM 3163 C C . HIS A 1 89 ? 9.681 6.310 -9.405 1.00 0.00 150 HIS A C 2
ATOM 3164 O O . HIS A 1 89 ? 10.651 7.005 -9.110 1.00 0.00 150 HIS A O 2
ATOM 3179 N N . ILE A 1 90 ? 9.763 5.003 -9.555 1.00 0.00 151 ILE A N 2
ATOM 3180 C CA . ILE A 1 90 ? 11.052 4.298 -9.486 1.00 0.00 151 ILE A CA 2
ATOM 3181 C C . ILE A 1 90 ? 11.964 4.790 -10.603 1.00 0.00 151 ILE A C 2
ATOM 3182 O O . ILE A 1 90 ? 13.124 5.122 -10.375 1.00 0.00 151 ILE A O 2
ATOM 3198 N N . LYS A 1 91 ? 11.411 4.887 -11.786 1.00 0.00 152 LYS A N 2
ATOM 3199 C CA . LYS A 1 91 ? 12.174 5.292 -12.945 1.00 0.00 152 LYS A CA 2
ATOM 3200 C C . LYS A 1 91 ? 12.599 6.762 -12.887 1.00 0.00 152 LYS A C 2
ATOM 3201 O O . LYS A 1 91 ? 13.726 7.094 -13.263 1.00 0.00 152 LYS A O 2
ATOM 3220 N N . VAL A 1 92 ? 11.737 7.628 -12.381 1.00 0.00 153 VAL A N 2
ATOM 3221 C CA . VAL A 1 92 ? 12.086 9.046 -12.294 1.00 0.00 153 VAL A CA 2
ATOM 3222 C C . VAL A 1 92 ? 12.809 9.425 -10.983 1.00 0.00 153 VAL A C 2
ATOM 3223 O O . VAL A 1 92 ? 13.950 9.874 -11.004 1.00 0.00 153 VAL A O 2
ATOM 3236 N N . THR A 1 93 ? 12.168 9.214 -9.861 1.00 0.00 154 THR A N 2
ATOM 3237 C CA . THR A 1 93 ? 12.718 9.645 -8.594 1.00 0.00 154 THR A CA 2
ATOM 3238 C C . THR A 1 93 ? 13.581 8.580 -7.924 1.00 0.00 154 THR A C 2
ATOM 3239 O O . THR A 1 93 ? 14.502 8.897 -7.177 1.00 0.00 154 THR A O 2
ATOM 3250 N N . GLY A 1 94 ? 13.270 7.332 -8.196 1.00 0.00 155 GLY A N 2
ATOM 3251 C CA . GLY A 1 94 ? 14.058 6.223 -7.646 1.00 0.00 155 GLY A CA 2
ATOM 3252 C C . GLY A 1 94 ? 13.864 6.041 -6.156 1.00 0.00 155 GLY A C 2
ATOM 3253 O O . GLY A 1 94 ? 14.805 5.694 -5.435 1.00 0.00 155 GLY A O 2
ATOM 3257 N N . LYS A 1 95 ? 12.667 6.293 -5.697 1.00 0.00 156 LYS A N 2
ATOM 3258 C CA . LYS A 1 95 ? 12.345 6.235 -4.282 1.00 0.00 156 LYS A CA 2
ATOM 3259 C C . LYS A 1 95 ? 11.948 4.822 -3.883 1.00 0.00 156 LYS A C 2
ATOM 3260 O O . LYS A 1 95 ? 10.946 4.304 -4.365 1.00 0.00 156 LYS A O 2
ATOM 3279 N N . VAL A 1 96 ? 12.738 4.195 -3.038 1.00 0.00 157 VAL A N 2
ATOM 3280 C CA . VAL A 1 96 ? 12.408 2.875 -2.530 1.00 0.00 157 VAL A CA 2
ATOM 3281 C C . VAL A 1 96 ? 12.640 2.880 -1.007 1.00 0.00 157 VAL A C 2
ATOM 3282 O O . VAL A 1 96 ? 13.751 2.617 -0.535 1.00 0.00 157 VAL A O 2
ATOM 3295 N N . PRO A 1 97 ? 11.628 3.269 -0.226 1.00 0.00 158 PRO A N 2
ATOM 3296 C CA . PRO A 1 97 ? 11.740 3.363 1.223 1.00 0.00 158 PRO A CA 2
ATOM 3297 C C . PRO A 1 97 ? 11.400 2.031 1.926 1.00 0.00 158 PRO A C 2
ATOM 3298 O O . PRO A 1 97 ? 10.612 1.227 1.394 1.00 0.00 158 PRO A O 2
ATOM 3309 N N . PRO A 1 98 ? 11.966 1.788 3.142 1.00 0.00 159 PRO A N 2
ATOM 3310 C CA . PRO A 1 98 ? 11.753 0.539 3.922 1.00 0.00 159 PRO A CA 2
ATOM 3311 C C . PRO A 1 98 ? 10.261 0.187 4.114 1.00 0.00 159 PRO A C 2
ATOM 3312 O O . PRO A 1 98 ? 9.908 -0.975 4.269 1.00 0.00 159 PRO A O 2
ATOM 3323 N N . GLY A 1 99 ? 9.404 1.216 4.104 1.00 0.00 160 GLY A N 2
ATOM 3324 C CA . GLY A 1 99 ? 7.968 1.022 4.226 1.00 0.00 160 GLY A CA 2
ATOM 3325 C C . GLY A 1 99 ? 7.385 0.245 3.081 1.00 0.00 160 GLY A C 2
ATOM 3326 O O . GLY A 1 99 ? 6.492 -0.574 3.269 1.00 0.00 160 GLY A O 2
ATOM 3330 N N . ASN A 1 100 ? 7.896 0.492 1.905 1.00 0.00 161 ASN A N 2
ATOM 3331 C CA . ASN A 1 100 ? 7.390 -0.144 0.702 1.00 0.00 161 ASN A CA 2
ATOM 3332 C C . ASN A 1 100 ? 8.193 -1.392 0.401 1.00 0.00 161 ASN A C 2
ATOM 3333 O O . ASN A 1 100 ? 7.708 -2.324 -0.240 1.00 0.00 161 ASN A O 2
ATOM 3344 N N . LYS A 1 101 ? 9.411 -1.398 0.886 1.00 0.00 162 LYS A N 2
ATOM 3345 C CA . LYS A 1 101 ? 10.333 -2.502 0.712 1.00 0.00 162 LYS A CA 2
ATOM 3346 C C . LYS A 1 101 ? 9.902 -3.727 1.485 1.00 0.00 162 LYS A C 2
ATOM 3347 O O . LYS A 1 101 ? 8.985 -3.676 2.308 1.00 0.00 162 LYS A O 2
ATOM 3366 N N . SER A 1 102 ? 10.579 -4.814 1.241 1.00 0.00 163 SER A N 2
ATOM 3367 C CA . SER A 1 102 ? 10.337 -6.015 1.958 1.00 0.00 163 SER A CA 2
ATOM 3368 C C . SER A 1 102 ? 11.099 -5.974 3.289 1.00 0.00 163 SER A C 2
ATOM 3369 O O . SER A 1 102 ? 12.263 -6.385 3.390 1.00 0.00 163 SER A O 2
ATOM 3377 N N . GLY A 1 103 ? 10.461 -5.386 4.256 1.00 0.00 164 GLY A N 2
ATOM 3378 C CA . GLY A 1 103 ? 11.002 -5.216 5.561 1.00 0.00 164 GLY A CA 2
ATOM 3379 C C . GLY A 1 103 ? 9.951 -4.601 6.426 1.00 0.00 164 GLY A C 2
ATOM 3380 O O . GLY A 1 103 ? 8.759 -4.665 6.082 1.00 0.00 164 GLY A O 2
ATOM 3384 N N . ASN A 1 104 ? 10.329 -3.988 7.512 1.00 0.00 165 ASN A N 2
ATOM 3385 C CA . ASN A 1 104 ? 9.335 -3.403 8.383 1.00 0.00 165 ASN A CA 2
ATOM 3386 C C . ASN A 1 104 ? 9.642 -1.964 8.663 1.00 0.00 165 ASN A C 2
ATOM 3387 O O . ASN A 1 104 ? 10.758 -1.615 9.057 1.00 0.00 165 ASN A O 2
ATOM 3398 N N . ASN A 1 105 ? 8.659 -1.134 8.458 1.00 0.00 166 ASN A N 2
ATOM 3399 C CA . ASN A 1 105 ? 8.747 0.272 8.775 1.00 0.00 166 ASN A CA 2
ATOM 3400 C C . ASN A 1 105 ? 7.376 0.669 9.279 1.00 0.00 166 ASN A C 2
ATOM 3401 O O . ASN A 1 105 ? 6.407 -0.063 9.023 1.00 0.00 166 ASN A O 2
ATOM 3412 N N . THR A 1 106 ? 7.283 1.808 9.930 1.00 0.00 167 THR A N 2
ATOM 3413 C CA . THR A 1 106 ? 6.087 2.308 10.627 1.00 0.00 167 THR A CA 2
ATOM 3414 C C . THR A 1 106 ? 4.785 2.412 9.751 1.00 0.00 167 THR A C 2
ATOM 3415 O O . THR A 1 106 ? 3.713 2.726 10.251 1.00 0.00 167 THR A O 2
ATOM 3426 N N . PHE A 1 107 ? 4.885 2.146 8.472 1.00 0.00 168 PHE A N 2
ATOM 3427 C CA . PHE A 1 107 ? 3.720 2.176 7.611 1.00 0.00 168 PHE A CA 2
ATOM 3428 C C . PHE A 1 107 ? 3.011 0.825 7.588 1.00 0.00 168 PHE A C 2
ATOM 3429 O O . PHE A 1 107 ? 1.790 0.764 7.453 1.00 0.00 168 PHE A O 2
ATOM 3446 N N . VAL A 1 108 ? 3.782 -0.245 7.743 1.00 0.00 169 VAL A N 2
ATOM 3447 C CA . VAL A 1 108 ? 3.247 -1.604 7.701 1.00 0.00 169 VAL A CA 2
ATOM 3448 C C . VAL A 1 108 ? 3.508 -2.340 9.018 1.00 0.00 169 VAL A C 2
ATOM 3449 O O . VAL A 1 108 ? 3.130 -3.505 9.186 1.00 0.00 169 VAL A O 2
ATOM 3462 N N . LYS A 1 109 ? 4.165 -1.660 9.922 1.00 0.00 170 LYS A N 2
ATOM 3463 C CA . LYS A 1 109 ? 4.528 -2.184 11.217 1.00 0.00 170 LYS A CA 2
ATOM 3464 C C . LYS A 1 109 ? 4.560 -1.009 12.161 1.00 0.00 170 LYS A C 2
ATOM 3465 O O . LYS A 1 109 ? 5.440 -0.173 12.065 1.00 0.00 170 LYS A O 2
ATOM 3484 N N . VAL A 1 110 ? 3.601 -0.918 13.032 1.00 0.00 171 VAL A N 2
ATOM 3485 C CA . VAL A 1 110 ? 3.531 0.210 13.921 1.00 0.00 171 VAL A CA 2
ATOM 3486 C C . VAL A 1 110 ? 3.261 -0.214 15.373 1.00 0.00 171 VAL A C 2
ATOM 3487 O O . VAL A 1 110 ? 2.256 -0.865 15.664 1.00 0.00 171 VAL A O 2
ATOM 3500 N N . THR A 1 111 ? 4.224 0.098 16.247 1.00 0.00 172 THR A N 2
ATOM 3501 C CA . THR A 1 111 ? 4.132 -0.076 17.702 1.00 0.00 172 THR A CA 2
ATOM 3502 C C . THR A 1 111 ? 4.081 -1.555 18.189 1.00 0.00 172 THR A C 2
ATOM 3503 O O . THR A 1 111 ? 4.957 -1.997 18.951 1.00 0.00 172 THR A O 2
ATOM 3514 N N . LEU A 1 112 ? 3.089 -2.300 17.758 1.00 0.00 173 LEU A N 2
ATOM 3515 C CA . LEU A 1 112 ? 2.896 -3.669 18.208 1.00 0.00 173 LEU A CA 2
ATOM 3516 C C . LEU A 1 112 ? 3.737 -4.634 17.394 1.00 0.00 173 LEU A C 2
ATOM 3517 O O . LEU A 1 112 ? 3.264 -5.193 16.397 1.00 0.00 173 LEU A O 2
ATOM 3533 N N . GLU A 1 113 ? 4.999 -4.755 17.784 1.00 0.00 174 GLU A N 2
ATOM 3534 C CA . GLU A 1 113 ? 5.971 -5.647 17.175 1.00 0.00 174 GLU A CA 2
ATOM 3535 C C . GLU A 1 113 ? 7.281 -5.432 17.927 1.00 0.00 174 GLU A C 2
ATOM 3536 O O . GLU A 1 113 ? 7.351 -4.548 18.780 1.00 0.00 174 GLU A O 2
ATOM 3548 N N . HIS A 1 114 ? 8.276 -6.235 17.658 1.00 0.00 175 HIS A N 2
ATOM 3549 C CA . HIS A 1 114 ? 9.578 -6.090 18.305 1.00 0.00 175 HIS A CA 2
ATOM 3550 C C . HIS A 1 114 ? 10.636 -5.556 17.355 1.00 0.00 175 HIS A C 2
ATOM 3551 O O . HIS A 1 114 ? 11.664 -5.018 17.799 1.00 0.00 175 HIS A O 2
ATOM 3566 N N . HIS A 1 115 ? 10.406 -5.708 16.047 1.00 0.00 176 HIS A N 2
ATOM 3567 C CA . HIS A 1 115 ? 11.327 -5.136 15.063 1.00 0.00 176 HIS A CA 2
ATOM 3568 C C . HIS A 1 115 ? 11.310 -3.640 15.172 1.00 0.00 176 HIS A C 2
ATOM 3569 O O . HIS A 1 115 ? 10.273 -2.999 14.976 1.00 0.00 176 HIS A O 2
ATOM 3584 N N . HIS A 1 116 ? 12.434 -3.084 15.499 1.00 0.00 177 HIS A N 2
ATOM 3585 C CA . HIS A 1 116 ? 12.518 -1.673 15.747 1.00 0.00 177 HIS A CA 2
ATOM 3586 C C . HIS A 1 116 ? 13.723 -1.088 15.049 1.00 0.00 177 HIS A C 2
ATOM 3587 O O . HIS A 1 116 ? 14.713 -1.784 14.823 1.00 0.00 177 HIS A O 2
ATOM 3602 N N . HIS A 1 117 ? 13.647 0.161 14.707 1.00 0.00 178 HIS A N 2
ATOM 3603 C CA . HIS A 1 117 ? 14.776 0.853 14.123 1.00 0.00 178 HIS A CA 2
ATOM 3604 C C . HIS A 1 117 ? 15.458 1.638 15.218 1.00 0.00 178 HIS A C 2
ATOM 3605 O O . HIS A 1 117 ? 14.929 1.729 16.337 1.00 0.00 178 HIS A O 2
ATOM 3620 N N . HIS A 1 118 ? 16.613 2.172 14.937 1.00 0.00 179 HIS A N 2
ATOM 3621 C CA . HIS A 1 118 ? 17.339 2.953 15.902 1.00 0.00 179 HIS A CA 2
ATOM 3622 C C . HIS A 1 118 ? 18.333 3.817 15.155 1.00 0.00 179 HIS A C 2
ATOM 3623 O O . HIS A 1 118 ? 18.922 3.376 14.172 1.00 0.00 179 HIS A O 2
ATOM 3638 N N . HIS A 1 119 ? 18.485 5.037 15.591 1.00 0.00 180 HIS A N 2
ATOM 3639 C CA . HIS A 1 119 ? 19.416 5.952 14.972 1.00 0.00 180 HIS A CA 2
ATOM 3640 C C . HIS A 1 119 ? 20.736 5.864 15.678 1.00 0.00 180 HIS A C 2
ATOM 3641 O O . HIS A 1 119 ? 21.648 5.226 15.156 1.00 0.00 180 HIS A O 2
ATOM 3657 N N . MET A 1 1 ? -18.660 2.662 -12.627 1.00 0.00 62 MET A N 3
ATOM 3658 C CA . MET A 1 1 ? -18.610 1.213 -12.773 1.00 0.00 62 MET A CA 3
ATOM 3659 C C . MET A 1 1 ? -17.330 0.833 -13.486 1.00 0.00 62 MET A C 3
ATOM 3660 O O . MET A 1 1 ? -17.022 1.391 -14.547 1.00 0.00 62 MET A O 3
ATOM 3676 N N . ALA A 1 2 ? -16.554 -0.063 -12.864 1.00 0.00 63 ALA A N 3
ATOM 3677 C CA . ALA A 1 2 ? -15.278 -0.578 -13.403 1.00 0.00 63 ALA A CA 3
ATOM 3678 C C . ALA A 1 2 ? -14.211 0.516 -13.552 1.00 0.00 63 ALA A C 3
ATOM 3679 O O . ALA A 1 2 ? -13.308 0.402 -14.397 1.00 0.00 63 ALA A O 3
ATOM 3686 N N . SER A 1 3 ? -14.293 1.559 -12.753 1.00 0.00 64 SER A N 3
ATOM 3687 C CA . SER A 1 3 ? -13.279 2.589 -12.800 1.00 0.00 64 SER A CA 3
ATOM 3688 C C . SER A 1 3 ? -12.012 2.088 -12.129 1.00 0.00 64 SER A C 3
ATOM 3689 O O . SER A 1 3 ? -12.073 1.423 -11.078 1.00 0.00 64 SER A O 3
ATOM 3697 N N . ALA A 1 4 ? -10.891 2.369 -12.736 1.00 0.00 65 ALA A N 3
ATOM 3698 C CA . ALA A 1 4 ? -9.620 1.934 -12.233 1.00 0.00 65 ALA A CA 3
ATOM 3699 C C . ALA A 1 4 ? -8.576 2.977 -12.518 1.00 0.00 65 ALA A C 3
ATOM 3700 O O . ALA A 1 4 ? -8.528 3.536 -13.617 1.00 0.00 65 ALA A O 3
ATOM 3707 N N . VAL A 1 5 ? -7.773 3.258 -11.531 1.00 0.00 66 VAL A N 3
ATOM 3708 C CA . VAL A 1 5 ? -6.698 4.212 -11.651 1.00 0.00 66 VAL A CA 3
ATOM 3709 C C . VAL A 1 5 ? -5.440 3.411 -11.923 1.00 0.00 66 VAL A C 3
ATOM 3710 O O . VAL A 1 5 ? -5.175 2.441 -11.218 1.00 0.00 66 VAL A O 3
ATOM 3723 N N . LYS A 1 6 ? -4.684 3.777 -12.936 1.00 0.00 67 LYS A N 3
ATOM 3724 C CA . LYS A 1 6 ? -3.552 2.963 -13.329 1.00 0.00 67 LYS A CA 3
ATOM 3725 C C . LYS A 1 6 ? -2.231 3.605 -12.991 1.00 0.00 67 LYS A C 3
ATOM 3726 O O . LYS A 1 6 ? -1.289 2.924 -12.641 1.00 0.00 67 LYS A O 3
ATOM 3745 N N . SER A 1 7 ? -2.137 4.899 -13.116 1.00 0.00 68 SER A N 3
ATOM 3746 C CA . SER A 1 7 ? -0.917 5.576 -12.799 1.00 0.00 68 SER A CA 3
ATOM 3747 C C . SER A 1 7 ? -1.189 6.826 -11.964 1.00 0.00 68 SER A C 3
ATOM 3748 O O . SER A 1 7 ? -2.346 7.244 -11.828 1.00 0.00 68 SER A O 3
ATOM 3756 N N . LEU A 1 8 ? -0.109 7.417 -11.425 1.00 0.00 69 LEU A N 3
ATOM 3757 C CA . LEU A 1 8 ? -0.159 8.612 -10.556 1.00 0.00 69 LEU A CA 3
ATOM 3758 C C . LEU A 1 8 ? -0.824 9.802 -11.251 1.00 0.00 69 LEU A C 3
ATOM 3759 O O . LEU A 1 8 ? -1.330 10.725 -10.594 1.00 0.00 69 LEU A O 3
ATOM 3775 N N . THR A 1 9 ? -0.813 9.768 -12.561 1.00 0.00 70 THR A N 3
ATOM 3776 C CA . THR A 1 9 ? -1.373 10.787 -13.395 1.00 0.00 70 THR A CA 3
ATOM 3777 C C . THR A 1 9 ? -2.879 10.962 -13.159 1.00 0.00 70 THR A C 3
ATOM 3778 O O . THR A 1 9 ? -3.364 12.092 -13.007 1.00 0.00 70 THR A O 3
ATOM 3789 N N . GLU A 1 10 ? -3.597 9.861 -13.063 1.00 0.00 71 GLU A N 3
ATOM 3790 C CA . GLU A 1 10 ? -5.048 9.909 -12.917 1.00 0.00 71 GLU A CA 3
ATOM 3791 C C . GLU A 1 10 ? -5.429 9.966 -11.439 1.00 0.00 71 GLU A C 3
ATOM 3792 O O . GLU A 1 10 ? -6.615 9.941 -11.082 1.00 0.00 71 GLU A O 3
ATOM 3804 N N . THR A 1 11 ? -4.437 10.044 -10.588 1.00 0.00 72 THR A N 3
ATOM 3805 C CA . THR A 1 11 ? -4.658 10.014 -9.179 1.00 0.00 72 THR A CA 3
ATOM 3806 C C . THR A 1 11 ? -4.791 11.445 -8.623 1.00 0.00 72 THR A C 3
ATOM 3807 O O . THR A 1 11 ? -3.935 12.303 -8.880 1.00 0.00 72 THR A O 3
ATOM 3818 N N . GLU A 1 12 ? -5.853 11.688 -7.880 1.00 0.00 73 GLU A N 3
ATOM 3819 C CA . GLU A 1 12 ? -6.123 12.999 -7.291 1.00 0.00 73 GLU A CA 3
ATOM 3820 C C . GLU A 1 12 ? -5.269 13.224 -6.036 1.00 0.00 73 GLU A C 3
ATOM 3821 O O . GLU A 1 12 ? -4.818 12.265 -5.420 1.00 0.00 73 GLU A O 3
ATOM 3833 N N . LEU A 1 13 ? -5.085 14.478 -5.650 1.00 0.00 74 LEU A N 3
ATOM 3834 C CA . LEU A 1 13 ? -4.196 14.841 -4.554 1.00 0.00 74 LEU A CA 3
ATOM 3835 C C . LEU A 1 13 ? -4.996 15.413 -3.378 1.00 0.00 74 LEU A C 3
ATOM 3836 O O . LEU A 1 13 ? -5.769 16.362 -3.541 1.00 0.00 74 LEU A O 3
ATOM 3852 N N . LEU A 1 14 ? -4.814 14.832 -2.219 1.00 0.00 75 LEU A N 3
ATOM 3853 C CA . LEU A 1 14 ? -5.414 15.317 -0.994 1.00 0.00 75 LEU A CA 3
ATOM 3854 C C . LEU A 1 14 ? -4.301 15.563 0.022 1.00 0.00 75 LEU A C 3
ATOM 3855 O O . LEU A 1 14 ? -3.412 14.739 0.170 1.00 0.00 75 LEU A O 3
ATOM 3871 N N . PRO A 1 15 ? -4.272 16.719 0.674 1.00 0.00 76 PRO A N 3
ATOM 3872 C CA . PRO A 1 15 ? -3.319 16.975 1.762 1.00 0.00 76 PRO A CA 3
ATOM 3873 C C . PRO A 1 15 ? -3.623 16.056 2.954 1.00 0.00 76 PRO A C 3
ATOM 3874 O O . PRO A 1 15 ? -4.780 15.718 3.194 1.00 0.00 76 PRO A O 3
ATOM 3885 N N . ILE A 1 16 ? -2.610 15.683 3.725 1.00 0.00 77 ILE A N 3
ATOM 3886 C CA . ILE A 1 16 ? -2.824 14.738 4.841 1.00 0.00 77 ILE A CA 3
ATOM 3887 C C . ILE A 1 16 ? -3.587 15.390 6.002 1.00 0.00 77 ILE A C 3
ATOM 3888 O O . ILE A 1 16 ? -4.048 14.714 6.918 1.00 0.00 77 ILE A O 3
ATOM 3904 N N . THR A 1 17 ? -3.705 16.703 5.950 1.00 0.00 78 THR A N 3
ATOM 3905 C CA . THR A 1 17 ? -4.445 17.445 6.927 1.00 0.00 78 THR A CA 3
ATOM 3906 C C . THR A 1 17 ? -5.939 17.330 6.653 1.00 0.00 78 THR A C 3
ATOM 3907 O O . THR A 1 17 ? -6.768 17.540 7.537 1.00 0.00 78 THR A O 3
ATOM 3918 N N . GLU A 1 18 ? -6.262 16.924 5.436 1.00 0.00 79 GLU A N 3
ATOM 3919 C CA . GLU A 1 18 ? -7.617 16.715 4.997 1.00 0.00 79 GLU A CA 3
ATOM 3920 C C . GLU A 1 18 ? -7.967 15.231 5.198 1.00 0.00 79 GLU A C 3
ATOM 3921 O O . GLU A 1 18 ? -8.682 14.634 4.398 1.00 0.00 79 GLU A O 3
ATOM 3933 N N . ALA A 1 19 ? -7.490 14.668 6.314 1.00 0.00 80 ALA A N 3
ATOM 3934 C CA . ALA A 1 19 ? -7.660 13.252 6.657 1.00 0.00 80 ALA A CA 3
ATOM 3935 C C . ALA A 1 19 ? -9.134 12.838 6.725 1.00 0.00 80 ALA A C 3
ATOM 3936 O O . ALA A 1 19 ? -9.492 11.688 6.440 1.00 0.00 80 ALA A O 3
ATOM 3943 N N . ASP A 1 20 ? -9.986 13.774 7.073 1.00 0.00 81 ASP A N 3
ATOM 3944 C CA . ASP A 1 20 ? -11.418 13.507 7.159 1.00 0.00 81 ASP A CA 3
ATOM 3945 C C . ASP A 1 20 ? -12.026 13.400 5.758 1.00 0.00 81 ASP A C 3
ATOM 3946 O O . ASP A 1 20 ? -13.060 12.772 5.557 1.00 0.00 81 ASP A O 3
ATOM 3955 N N . SER A 1 21 ? -11.340 13.957 4.788 1.00 0.00 82 SER A N 3
ATOM 3956 C CA . SER A 1 21 ? -11.796 13.959 3.420 1.00 0.00 82 SER A CA 3
ATOM 3957 C C . SER A 1 21 ? -11.160 12.822 2.614 1.00 0.00 82 SER A C 3
ATOM 3958 O O . SER A 1 21 ? -11.326 12.749 1.396 1.00 0.00 82 SER A O 3
ATOM 3966 N N . ILE A 1 22 ? -10.426 11.949 3.281 1.00 0.00 83 ILE A N 3
ATOM 3967 C CA . ILE A 1 22 ? -9.847 10.807 2.608 1.00 0.00 83 ILE A CA 3
ATOM 3968 C C . ILE A 1 22 ? -10.949 9.770 2.402 1.00 0.00 83 ILE A C 3
ATOM 3969 O O . ILE A 1 22 ? -11.623 9.394 3.365 1.00 0.00 83 ILE A O 3
ATOM 3985 N N . PRO A 1 23 ? -11.197 9.357 1.146 1.00 0.00 84 PRO A N 3
ATOM 3986 C CA . PRO A 1 23 ? -12.253 8.392 0.816 1.00 0.00 84 PRO A CA 3
ATOM 3987 C C . PRO A 1 23 ? -12.132 7.072 1.566 1.00 0.00 84 PRO A C 3
ATOM 3988 O O . PRO A 1 23 ? -11.060 6.431 1.599 1.00 0.00 84 PRO A O 3
ATOM 3999 N N . SER A 1 24 ? -13.214 6.662 2.147 1.00 0.00 85 SER A N 3
ATOM 4000 C CA . SER A 1 24 ? -13.289 5.417 2.823 1.00 0.00 85 SER A CA 3
ATOM 4001 C C . SER A 1 24 ? -13.768 4.343 1.852 1.00 0.00 85 SER A C 3
ATOM 4002 O O . SER A 1 24 ? -14.944 3.974 1.823 1.00 0.00 85 SER A O 3
ATOM 4010 N N . ALA A 1 25 ? -12.872 3.918 1.002 1.00 0.00 86 ALA A N 3
ATOM 4011 C CA . ALA A 1 25 ? -13.192 2.952 -0.009 1.00 0.00 86 ALA A CA 3
ATOM 4012 C C . ALA A 1 25 ? -12.015 2.038 -0.226 1.00 0.00 86 ALA A C 3
ATOM 4013 O O . ALA A 1 25 ? -10.962 2.237 0.386 1.00 0.00 86 ALA A O 3
ATOM 4020 N N . SER A 1 26 ? -12.175 1.078 -1.088 1.00 0.00 87 SER A N 3
ATOM 4021 C CA . SER A 1 26 ? -11.136 0.139 -1.385 1.00 0.00 87 SER A CA 3
ATOM 4022 C C . SER A 1 26 ? -10.317 0.658 -2.551 1.00 0.00 87 SER A C 3
ATOM 4023 O O . SER A 1 26 ? -10.870 1.199 -3.524 1.00 0.00 87 SER A O 3
ATOM 4031 N N . GLY A 1 27 ? -9.019 0.527 -2.460 1.00 0.00 88 GLY A N 3
ATOM 4032 C CA . GLY A 1 27 ? -8.200 0.954 -3.530 1.00 0.00 88 GLY A CA 3
ATOM 4033 C C . GLY A 1 27 ? -6.771 1.084 -3.143 1.00 0.00 88 GLY A C 3
ATOM 4034 O O . GLY A 1 27 ? -6.288 0.391 -2.236 1.00 0.00 88 GLY A O 3
ATOM 4038 N N . VAL A 1 28 ? -6.115 1.989 -3.785 1.00 0.00 89 VAL A N 3
ATOM 4039 C CA . VAL A 1 28 ? -4.710 2.194 -3.629 1.00 0.00 89 VAL A CA 3
ATOM 4040 C C . VAL A 1 28 ? -4.449 3.669 -3.336 1.00 0.00 89 VAL A C 3
ATOM 4041 O O . VAL A 1 28 ? -5.228 4.534 -3.734 1.00 0.00 89 VAL A O 3
ATOM 4054 N N . TYR A 1 29 ? -3.414 3.947 -2.602 1.00 0.00 90 TYR A N 3
ATOM 4055 C CA . TYR A 1 29 ? -3.060 5.302 -2.269 1.00 0.00 90 TYR A CA 3
ATOM 4056 C C . TYR A 1 29 ? -1.555 5.502 -2.422 1.00 0.00 90 TYR A C 3
ATOM 4057 O O . TYR A 1 29 ? -0.783 4.538 -2.375 1.00 0.00 90 TYR A O 3
ATOM 4075 N N . ALA A 1 30 ? -1.164 6.724 -2.607 1.00 0.00 91 ALA A N 3
ATOM 4076 C CA . ALA A 1 30 ? 0.206 7.103 -2.792 1.00 0.00 91 ALA A CA 3
ATOM 4077 C C . ALA A 1 30 ? 0.561 8.206 -1.814 1.00 0.00 91 ALA A C 3
ATOM 4078 O O . ALA A 1 30 ? 0.013 9.302 -1.891 1.00 0.00 91 ALA A O 3
ATOM 4085 N N . VAL A 1 31 ? 1.449 7.916 -0.907 1.00 0.00 92 VAL A N 3
ATOM 4086 C CA . VAL A 1 31 ? 1.843 8.860 0.111 1.00 0.00 92 VAL A CA 3
ATOM 4087 C C . VAL A 1 31 ? 3.014 9.729 -0.368 1.00 0.00 92 VAL A C 3
ATOM 4088 O O . VAL A 1 31 ? 4.120 9.209 -0.690 1.00 0.00 92 VAL A O 3
ATOM 4101 N N . TYR A 1 32 ? 2.767 11.022 -0.416 1.00 0.00 93 TYR A N 3
ATOM 4102 C CA . TYR A 1 32 ? 3.735 12.019 -0.813 1.00 0.00 93 TYR A CA 3
ATOM 4103 C C . TYR A 1 32 ? 4.251 12.723 0.419 1.00 0.00 93 TYR A C 3
ATOM 4104 O O . TYR A 1 32 ? 3.473 13.253 1.212 1.00 0.00 93 TYR A O 3
ATOM 4122 N N . ASP A 1 33 ? 5.543 12.759 0.554 1.00 0.00 94 ASP A N 3
ATOM 4123 C CA . ASP A 1 33 ? 6.183 13.280 1.752 1.00 0.00 94 ASP A CA 3
ATOM 4124 C C . ASP A 1 33 ? 6.230 14.806 1.765 1.00 0.00 94 ASP A C 3
ATOM 4125 O O . ASP A 1 33 ? 5.604 15.484 0.930 1.00 0.00 94 ASP A O 3
ATOM 4134 N N . LYS A 1 34 ? 7.006 15.328 2.706 1.00 0.00 95 LYS A N 3
ATOM 4135 C CA . LYS A 1 34 ? 7.189 16.748 2.930 1.00 0.00 95 LYS A CA 3
ATOM 4136 C C . LYS A 1 34 ? 7.712 17.414 1.659 1.00 0.00 95 LYS A C 3
ATOM 4137 O O . LYS A 1 34 ? 7.237 18.466 1.262 1.00 0.00 95 LYS A O 3
ATOM 4156 N N . SER A 1 35 ? 8.641 16.744 0.998 1.00 0.00 96 SER A N 3
ATOM 4157 C CA . SER A 1 35 ? 9.293 17.255 -0.181 1.00 0.00 96 SER A CA 3
ATOM 4158 C C . SER A 1 35 ? 8.452 16.959 -1.448 1.00 0.00 96 SER A C 3
ATOM 4159 O O . SER A 1 35 ? 8.932 17.113 -2.571 1.00 0.00 96 SER A O 3
ATOM 4167 N N . ASP A 1 36 ? 7.198 16.534 -1.238 1.00 0.00 97 ASP A N 3
ATOM 4168 C CA . ASP A 1 36 ? 6.201 16.305 -2.315 1.00 0.00 97 ASP A CA 3
ATOM 4169 C C . ASP A 1 36 ? 6.493 15.105 -3.172 1.00 0.00 97 ASP A C 3
ATOM 4170 O O . ASP A 1 36 ? 5.954 14.985 -4.273 1.00 0.00 97 ASP A O 3
ATOM 4179 N N . GLU A 1 37 ? 7.282 14.193 -2.693 1.00 0.00 98 GLU A N 3
ATOM 4180 C CA . GLU A 1 37 ? 7.564 13.042 -3.485 1.00 0.00 98 GLU A CA 3
ATOM 4181 C C . GLU A 1 37 ? 6.810 11.840 -3.022 1.00 0.00 98 GLU A C 3
ATOM 4182 O O . GLU A 1 37 ? 6.500 11.696 -1.849 1.00 0.00 98 GLU A O 3
ATOM 4194 N N . LEU A 1 38 ? 6.497 10.997 -3.954 1.00 0.00 99 LEU A N 3
ATOM 4195 C CA . LEU A 1 38 ? 5.878 9.747 -3.679 1.00 0.00 99 LEU A CA 3
ATOM 4196 C C . LEU A 1 38 ? 6.936 8.769 -3.224 1.00 0.00 99 LEU A C 3
ATOM 4197 O O . LEU A 1 38 ? 7.883 8.495 -3.947 1.00 0.00 99 LEU A O 3
ATOM 4213 N N . GLN A 1 39 ? 6.809 8.304 -2.021 1.00 0.00 100 GLN A N 3
ATOM 4214 C CA . GLN A 1 39 ? 7.677 7.259 -1.551 1.00 0.00 100 GLN A CA 3
ATOM 4215 C C . GLN A 1 39 ? 6.917 5.999 -1.302 1.00 0.00 100 GLN A C 3
ATOM 4216 O O . GLN A 1 39 ? 7.359 4.945 -1.668 1.00 0.00 100 GLN A O 3
ATOM 4230 N N . PHE A 1 40 ? 5.738 6.104 -0.764 1.00 0.00 101 PHE A N 3
ATOM 4231 C CA . PHE A 1 40 ? 5.064 4.908 -0.351 1.00 0.00 101 PHE A CA 3
ATOM 4232 C C . PHE A 1 40 ? 3.705 4.776 -0.977 1.00 0.00 101 PHE A C 3
ATOM 4233 O O . PHE A 1 40 ? 2.815 5.594 -0.751 1.00 0.00 101 PHE A O 3
ATOM 4250 N N . VAL A 1 41 ? 3.566 3.774 -1.781 1.00 0.00 102 VAL A N 3
ATOM 4251 C CA . VAL A 1 41 ? 2.285 3.417 -2.332 1.00 0.00 102 VAL A CA 3
ATOM 4252 C C . VAL A 1 41 ? 1.724 2.285 -1.509 1.00 0.00 102 VAL A C 3
ATOM 4253 O O . VAL A 1 41 ? 2.480 1.478 -0.967 1.00 0.00 102 VAL A O 3
ATOM 4266 N N . GLY A 1 42 ? 0.450 2.232 -1.368 1.00 0.00 103 GLY A N 3
ATOM 4267 C CA . GLY A 1 42 ? -0.111 1.194 -0.571 1.00 0.00 103 GLY A CA 3
ATOM 4268 C C . GLY A 1 42 ? -1.486 0.838 -0.993 1.00 0.00 103 GLY A C 3
ATOM 4269 O O . GLY A 1 42 ? -2.231 1.689 -1.475 1.00 0.00 103 GLY A O 3
ATOM 4273 N N . ILE A 1 43 ? -1.819 -0.400 -0.831 1.00 0.00 104 ILE A N 3
ATOM 4274 C CA . ILE A 1 43 ? -3.133 -0.894 -1.125 1.00 0.00 104 ILE A CA 3
ATOM 4275 C C . ILE A 1 43 ? -3.801 -1.306 0.167 1.00 0.00 104 ILE A C 3
ATOM 4276 O O . ILE A 1 43 ? -3.147 -1.843 1.074 1.00 0.00 104 ILE A O 3
ATOM 4292 N N . SER A 1 44 ? -5.057 -0.998 0.298 1.00 0.00 105 SER A N 3
ATOM 4293 C CA . SER A 1 44 ? -5.811 -1.302 1.494 1.00 0.00 105 SER A CA 3
ATOM 4294 C C . SER A 1 44 ? -7.281 -1.464 1.123 1.00 0.00 105 SER A C 3
ATOM 4295 O O . SER A 1 44 ? -7.702 -1.000 0.051 1.00 0.00 105 SER A O 3
ATOM 4303 N N . ARG A 1 45 ? -8.059 -2.100 1.986 1.00 0.00 106 ARG A N 3
ATOM 4304 C CA . ARG A 1 45 ? -9.463 -2.337 1.689 1.00 0.00 106 ARG A CA 3
ATOM 4305 C C . ARG A 1 45 ? -10.278 -1.089 2.008 1.00 0.00 106 ARG A C 3
ATOM 4306 O O . ARG A 1 45 ? -11.389 -0.897 1.503 1.00 0.00 106 ARG A O 3
ATOM 4327 N N . ASN A 1 46 ? -9.744 -0.268 2.861 1.00 0.00 107 ASN A N 3
ATOM 4328 C CA . ASN A 1 46 ? -10.362 0.983 3.164 1.00 0.00 107 ASN A CA 3
ATOM 4329 C C . ASN A 1 46 ? -9.285 2.035 3.335 1.00 0.00 107 ASN A C 3
ATOM 4330 O O . ASN A 1 46 ? -8.626 2.113 4.383 1.00 0.00 107 ASN A O 3
ATOM 4341 N N . ILE A 1 47 ? -9.102 2.814 2.284 1.00 0.00 108 ILE A N 3
ATOM 4342 C CA . ILE A 1 47 ? -8.061 3.831 2.169 1.00 0.00 108 ILE A CA 3
ATOM 4343 C C . ILE A 1 47 ? -7.972 4.757 3.389 1.00 0.00 108 ILE A C 3
ATOM 4344 O O . ILE A 1 47 ? -6.927 4.811 4.029 1.00 0.00 108 ILE A O 3
ATOM 4360 N N . ALA A 1 48 ? -9.073 5.442 3.715 1.00 0.00 109 ALA A N 3
ATOM 4361 C CA . ALA A 1 48 ? -9.129 6.403 4.843 1.00 0.00 109 ALA A CA 3
ATOM 4362 C C . ALA A 1 48 ? -8.529 5.843 6.132 1.00 0.00 109 ALA A C 3
ATOM 4363 O O . ALA A 1 48 ? -7.606 6.429 6.699 1.00 0.00 109 ALA A O 3
ATOM 4370 N N . ALA A 1 49 ? -9.022 4.684 6.537 1.00 0.00 110 ALA A N 3
ATOM 4371 C CA . ALA A 1 49 ? -8.611 4.028 7.781 1.00 0.00 110 ALA A CA 3
ATOM 4372 C C . ALA A 1 49 ? -7.123 3.725 7.812 1.00 0.00 110 ALA A C 3
ATOM 4373 O O . ALA A 1 49 ? -6.481 3.825 8.859 1.00 0.00 110 ALA A O 3
ATOM 4380 N N . SER A 1 50 ? -6.586 3.367 6.679 1.00 0.00 111 SER A N 3
ATOM 4381 C CA . SER A 1 50 ? -5.196 3.046 6.569 1.00 0.00 111 SER A CA 3
ATOM 4382 C C . SER A 1 50 ? -4.367 4.339 6.580 1.00 0.00 111 SER A C 3
ATOM 4383 O O . SER A 1 50 ? -3.447 4.503 7.415 1.00 0.00 111 SER A O 3
ATOM 4391 N N . VAL A 1 51 ? -4.739 5.275 5.701 1.00 0.00 112 VAL A N 3
ATOM 4392 C CA . VAL A 1 51 ? -4.039 6.542 5.533 1.00 0.00 112 VAL A CA 3
ATOM 4393 C C . VAL A 1 51 ? -3.935 7.308 6.844 1.00 0.00 112 VAL A C 3
ATOM 4394 O O . VAL A 1 51 ? -2.826 7.631 7.283 1.00 0.00 112 VAL A O 3
ATOM 4407 N N . SER A 1 52 ? -5.071 7.538 7.489 1.00 0.00 113 SER A N 3
ATOM 4408 C CA . SER A 1 52 ? -5.108 8.291 8.725 1.00 0.00 113 SER A CA 3
ATOM 4409 C C . SER A 1 52 ? -4.256 7.616 9.814 1.00 0.00 113 SER A C 3
ATOM 4410 O O . SER A 1 52 ? -3.395 8.262 10.429 1.00 0.00 113 SER A O 3
ATOM 4418 N N . ALA A 1 53 ? -4.439 6.310 9.979 1.00 0.00 114 ALA A N 3
ATOM 4419 C CA . ALA A 1 53 ? -3.776 5.565 11.028 1.00 0.00 114 ALA A CA 3
ATOM 4420 C C . ALA A 1 53 ? -2.257 5.614 10.924 1.00 0.00 114 ALA A C 3
ATOM 4421 O O . ALA A 1 53 ? -1.581 6.030 11.868 1.00 0.00 114 ALA A O 3
ATOM 4428 N N . HIS A 1 54 ? -1.702 5.229 9.784 1.00 0.00 115 HIS A N 3
ATOM 4429 C CA . HIS A 1 54 ? -0.242 5.175 9.701 1.00 0.00 115 HIS A CA 3
ATOM 4430 C C . HIS A 1 54 ? 0.416 6.531 9.544 1.00 0.00 115 HIS A C 3
ATOM 4431 O O . HIS A 1 54 ? 1.552 6.700 9.945 1.00 0.00 115 HIS A O 3
ATOM 4446 N N . LEU A 1 55 ? -0.286 7.503 8.999 1.00 0.00 116 LEU A N 3
ATOM 4447 C CA . LEU A 1 55 ? 0.321 8.817 8.826 1.00 0.00 116 LEU A CA 3
ATOM 4448 C C . LEU A 1 55 ? 0.357 9.600 10.118 1.00 0.00 116 LEU A C 3
ATOM 4449 O O . LEU A 1 55 ? 1.320 10.294 10.393 1.00 0.00 116 LEU A O 3
ATOM 4465 N N . LYS A 1 56 ? -0.661 9.463 10.940 1.00 0.00 117 LYS A N 3
ATOM 4466 C CA . LYS A 1 56 ? -0.648 10.158 12.214 1.00 0.00 117 LYS A CA 3
ATOM 4467 C C . LYS A 1 56 ? 0.289 9.460 13.199 1.00 0.00 117 LYS A C 3
ATOM 4468 O O . LYS A 1 56 ? 0.744 10.055 14.183 1.00 0.00 117 LYS A O 3
ATOM 4487 N N . SER A 1 57 ? 0.597 8.207 12.915 1.00 0.00 118 SER A N 3
ATOM 4488 C CA . SER A 1 57 ? 1.532 7.457 13.719 1.00 0.00 118 SER A CA 3
ATOM 4489 C C . SER A 1 57 ? 2.980 7.814 13.346 1.00 0.00 118 SER A C 3
ATOM 4490 O O . SER A 1 57 ? 3.829 7.989 14.228 1.00 0.00 118 SER A O 3
ATOM 4498 N N . VAL A 1 58 ? 3.258 7.928 12.060 1.00 0.00 119 VAL A N 3
ATOM 4499 C CA . VAL A 1 58 ? 4.584 8.287 11.594 1.00 0.00 119 VAL A CA 3
ATOM 4500 C C . VAL A 1 58 ? 4.504 9.362 10.483 1.00 0.00 119 VAL A C 3
ATOM 4501 O O . VAL A 1 58 ? 4.318 9.064 9.297 1.00 0.00 119 VAL A O 3
ATOM 4514 N N . PRO A 1 59 ? 4.637 10.636 10.877 1.00 0.00 120 PRO A N 3
ATOM 4515 C CA . PRO A 1 59 ? 4.467 11.782 9.977 1.00 0.00 120 PRO A CA 3
ATOM 4516 C C . PRO A 1 59 ? 5.701 12.109 9.113 1.00 0.00 120 PRO A C 3
ATOM 4517 O O . PRO A 1 59 ? 5.856 13.243 8.617 1.00 0.00 120 PRO A O 3
ATOM 4528 N N . GLU A 1 60 ? 6.534 11.112 8.888 1.00 0.00 121 GLU A N 3
ATOM 4529 C CA . GLU A 1 60 ? 7.744 11.257 8.083 1.00 0.00 121 GLU A CA 3
ATOM 4530 C C . GLU A 1 60 ? 7.376 11.517 6.608 1.00 0.00 121 GLU A C 3
ATOM 4531 O O . GLU A 1 60 ? 8.042 12.270 5.895 1.00 0.00 121 GLU A O 3
ATOM 4543 N N . LEU A 1 61 ? 6.297 10.921 6.168 1.00 0.00 122 LEU A N 3
ATOM 4544 C CA . LEU A 1 61 ? 5.868 11.077 4.793 1.00 0.00 122 LEU A CA 3
ATOM 4545 C C . LEU A 1 61 ? 4.603 11.925 4.720 1.00 0.00 122 LEU A C 3
ATOM 4546 O O . LEU A 1 61 ? 3.889 11.909 3.736 1.00 0.00 122 LEU A O 3
ATOM 4562 N N . CYS A 1 62 ? 4.360 12.694 5.751 1.00 0.00 123 CYS A N 3
ATOM 4563 C CA . CYS A 1 62 ? 3.170 13.527 5.815 1.00 0.00 123 CYS A CA 3
ATOM 4564 C C . CYS A 1 62 ? 3.291 14.836 5.045 1.00 0.00 123 CYS A C 3
ATOM 4565 O O . CYS A 1 62 ? 3.665 15.883 5.595 1.00 0.00 123 CYS A O 3
ATOM 4573 N N . GLY A 1 63 ? 3.030 14.760 3.774 1.00 0.00 124 GLY A N 3
ATOM 4574 C CA . GLY A 1 63 ? 2.983 15.932 2.949 1.00 0.00 124 GLY A CA 3
ATOM 4575 C C . GLY A 1 63 ? 1.641 16.023 2.279 1.00 0.00 124 GLY A C 3
ATOM 4576 O O . GLY A 1 63 ? 0.896 16.992 2.464 1.00 0.00 124 GLY A O 3
ATOM 4580 N N . SER A 1 64 ? 1.318 15.000 1.539 1.00 0.00 125 SER A N 3
ATOM 4581 C CA . SER A 1 64 ? 0.059 14.875 0.860 1.00 0.00 125 SER A CA 3
ATOM 4582 C C . SER A 1 64 ? -0.144 13.420 0.452 1.00 0.00 125 SER A C 3
ATOM 4583 O O . SER A 1 64 ? 0.767 12.614 0.581 1.00 0.00 125 SER A O 3
ATOM 4591 N N . VAL A 1 65 ? -1.309 13.074 0.021 1.00 0.00 126 VAL A N 3
ATOM 4592 C CA . VAL A 1 65 ? -1.576 11.731 -0.384 1.00 0.00 126 VAL A CA 3
ATOM 4593 C C . VAL A 1 65 ? -2.449 11.731 -1.631 1.00 0.00 126 VAL A C 3
ATOM 4594 O O . VAL A 1 65 ? -3.334 12.567 -1.789 1.00 0.00 126 VAL A O 3
ATOM 4607 N N . LYS A 1 66 ? -2.153 10.860 -2.528 1.00 0.00 127 LYS A N 3
ATOM 4608 C CA . LYS A 1 66 ? -2.954 10.681 -3.696 1.00 0.00 127 LYS A CA 3
ATOM 4609 C C . LYS A 1 66 ? -3.724 9.391 -3.543 1.00 0.00 127 LYS A C 3
ATOM 4610 O O . LYS A 1 66 ? -3.159 8.392 -3.143 1.00 0.00 127 LYS A O 3
ATOM 4629 N N . VAL A 1 67 ? -5.000 9.413 -3.807 1.00 0.00 128 VAL A N 3
ATOM 4630 C CA . VAL A 1 67 ? -5.811 8.217 -3.637 1.00 0.00 128 VAL A CA 3
ATOM 4631 C C . VAL A 1 67 ? -6.410 7.766 -4.956 1.00 0.00 128 VAL A C 3
ATOM 4632 O O . VAL A 1 67 ? -6.825 8.591 -5.780 1.00 0.00 128 VAL A O 3
ATOM 4645 N N . GLY A 1 68 ? -6.414 6.482 -5.172 1.00 0.00 129 GLY A N 3
ATOM 4646 C CA . GLY A 1 68 ? -6.979 5.925 -6.353 1.00 0.00 129 GLY A CA 3
ATOM 4647 C C . GLY A 1 68 ? -7.995 4.879 -6.008 1.00 0.00 129 GLY A C 3
ATOM 4648 O O . GLY A 1 68 ? -7.645 3.750 -5.630 1.00 0.00 129 GLY A O 3
ATOM 4652 N N . ILE A 1 69 ? -9.240 5.252 -6.085 1.00 0.00 130 ILE A N 3
ATOM 4653 C CA . ILE A 1 69 ? -10.320 4.348 -5.786 1.00 0.00 130 ILE A CA 3
ATOM 4654 C C . ILE A 1 69 ? -10.628 3.511 -7.015 1.00 0.00 130 ILE A C 3
ATOM 4655 O O . ILE A 1 69 ? -10.932 4.038 -8.089 1.00 0.00 130 ILE A O 3
ATOM 4671 N N . VAL A 1 70 ? -10.511 2.231 -6.867 1.00 0.00 131 VAL A N 3
ATOM 4672 C CA . VAL A 1 70 ? -10.780 1.322 -7.936 1.00 0.00 131 VAL A CA 3
ATOM 4673 C C . VAL A 1 70 ? -12.058 0.555 -7.619 1.00 0.00 131 VAL A C 3
ATOM 4674 O O . VAL A 1 70 ? -12.241 0.053 -6.503 1.00 0.00 131 VAL A O 3
ATOM 4687 N N . GLU A 1 71 ? -12.954 0.505 -8.573 1.00 0.00 132 GLU A N 3
ATOM 4688 C CA . GLU A 1 71 ? -14.251 -0.104 -8.358 1.00 0.00 132 GLU A CA 3
ATOM 4689 C C . GLU A 1 71 ? -14.184 -1.625 -8.439 1.00 0.00 132 GLU A C 3
ATOM 4690 O O . GLU A 1 71 ? -15.067 -2.332 -7.934 1.00 0.00 132 GLU A O 3
ATOM 4702 N N . GLU A 1 72 ? -13.135 -2.119 -9.050 1.00 0.00 133 GLU A N 3
ATOM 4703 C CA . GLU A 1 72 ? -12.867 -3.529 -9.071 1.00 0.00 133 GLU A CA 3
ATOM 4704 C C . GLU A 1 72 ? -11.712 -3.820 -8.098 1.00 0.00 133 GLU A C 3
ATOM 4705 O O . GLU A 1 72 ? -10.548 -3.580 -8.398 1.00 0.00 133 GLU A O 3
ATOM 4717 N N . PRO A 1 73 ? -12.024 -4.317 -6.893 1.00 0.00 134 PRO A N 3
ATOM 4718 C CA . PRO A 1 73 ? -11.040 -4.510 -5.832 1.00 0.00 134 PRO A CA 3
ATOM 4719 C C . PRO A 1 73 ? -10.327 -5.852 -5.937 1.00 0.00 134 PRO A C 3
ATOM 4720 O O . PRO A 1 73 ? -9.977 -6.473 -4.921 1.00 0.00 134 PRO A O 3
ATOM 4731 N N . ASP A 1 74 ? -10.081 -6.271 -7.155 1.00 0.00 135 ASP A N 3
ATOM 4732 C CA . ASP A 1 74 ? -9.382 -7.504 -7.407 1.00 0.00 135 ASP A CA 3
ATOM 4733 C C . ASP A 1 74 ? -7.947 -7.319 -6.963 1.00 0.00 135 ASP A C 3
ATOM 4734 O O . ASP A 1 74 ? -7.341 -6.264 -7.227 1.00 0.00 135 ASP A O 3
ATOM 4743 N N . LYS A 1 75 ? -7.398 -8.317 -6.300 1.00 0.00 136 LYS A N 3
ATOM 4744 C CA . LYS A 1 75 ? -6.076 -8.215 -5.708 1.00 0.00 136 LYS A CA 3
ATOM 4745 C C . LYS A 1 75 ? -5.001 -7.957 -6.774 1.00 0.00 136 LYS A C 3
ATOM 4746 O O . LYS A 1 75 ? -4.025 -7.241 -6.516 1.00 0.00 136 LYS A O 3
ATOM 4765 N N . ALA A 1 76 ? -5.212 -8.475 -7.978 1.00 0.00 137 ALA A N 3
ATOM 4766 C CA . ALA A 1 76 ? -4.247 -8.307 -9.051 1.00 0.00 137 ALA A CA 3
ATOM 4767 C C . ALA A 1 76 ? -4.283 -6.889 -9.565 1.00 0.00 137 ALA A C 3
ATOM 4768 O O . ALA A 1 76 ? -3.249 -6.316 -9.907 1.00 0.00 137 ALA A O 3
ATOM 4775 N N . VAL A 1 77 ? -5.467 -6.314 -9.577 1.00 0.00 138 VAL A N 3
ATOM 4776 C CA . VAL A 1 77 ? -5.655 -4.946 -10.024 1.00 0.00 138 VAL A CA 3
ATOM 4777 C C . VAL A 1 77 ? -5.032 -3.995 -9.011 1.00 0.00 138 VAL A C 3
ATOM 4778 O O . VAL A 1 77 ? -4.352 -3.035 -9.385 1.00 0.00 138 VAL A O 3
ATOM 4791 N N . LEU A 1 78 ? -5.232 -4.301 -7.731 1.00 0.00 139 LEU A N 3
ATOM 4792 C CA . LEU A 1 78 ? -4.631 -3.537 -6.642 1.00 0.00 139 LEU A CA 3
ATOM 4793 C C . LEU A 1 78 ? -3.107 -3.567 -6.759 1.00 0.00 139 LEU A C 3
ATOM 4794 O O . LEU A 1 78 ? -2.452 -2.529 -6.716 1.00 0.00 139 LEU A O 3
ATOM 4810 N N . THR A 1 79 ? -2.565 -4.760 -6.957 1.00 0.00 140 THR A N 3
ATOM 4811 C CA . THR A 1 79 ? -1.126 -4.955 -7.083 1.00 0.00 140 THR A CA 3
ATOM 4812 C C . THR A 1 79 ? -0.590 -4.243 -8.348 1.00 0.00 140 THR A C 3
ATOM 4813 O O . THR A 1 79 ? 0.497 -3.669 -8.339 1.00 0.00 140 THR A O 3
ATOM 4824 N N . GLN A 1 80 ? -1.393 -4.264 -9.410 1.00 0.00 141 GLN A N 3
ATOM 4825 C CA . GLN A 1 80 ? -1.057 -3.629 -10.671 1.00 0.00 141 GLN A CA 3
ATOM 4826 C C . GLN A 1 80 ? -0.915 -2.128 -10.478 1.00 0.00 141 GLN A C 3
ATOM 4827 O O . GLN A 1 80 ? 0.103 -1.548 -10.839 1.00 0.00 141 GLN A O 3
ATOM 4841 N N . ALA A 1 81 ? -1.935 -1.518 -9.883 1.00 0.00 142 ALA A N 3
ATOM 4842 C CA . ALA A 1 81 ? -1.944 -0.086 -9.638 1.00 0.00 142 ALA A CA 3
ATOM 4843 C C . ALA A 1 81 ? -0.780 0.299 -8.744 1.00 0.00 142 ALA A C 3
ATOM 4844 O O . ALA A 1 81 ? -0.049 1.228 -9.048 1.00 0.00 142 ALA A O 3
ATOM 4851 N N . TRP A 1 82 ? -0.593 -0.479 -7.671 1.00 0.00 143 TRP A N 3
ATOM 4852 C CA . TRP A 1 82 ? 0.515 -0.306 -6.727 1.00 0.00 143 TRP A CA 3
ATOM 4853 C C . TRP A 1 82 ? 1.834 -0.238 -7.498 1.00 0.00 143 TRP A C 3
ATOM 4854 O O . TRP A 1 82 ? 2.638 0.685 -7.312 1.00 0.00 143 TRP A O 3
ATOM 4875 N N . LYS A 1 83 ? 2.004 -1.197 -8.392 1.00 0.00 144 LYS A N 3
ATOM 4876 C CA . LYS A 1 83 ? 3.197 -1.349 -9.183 1.00 0.00 144 LYS A CA 3
ATOM 4877 C C . LYS A 1 83 ? 3.425 -0.158 -10.113 1.00 0.00 144 LYS A C 3
ATOM 4878 O O . LYS A 1 83 ? 4.452 0.495 -10.020 1.00 0.00 144 LYS A O 3
ATOM 4897 N N . LEU A 1 84 ? 2.460 0.146 -10.973 1.00 0.00 145 LEU A N 3
ATOM 4898 C CA . LEU A 1 84 ? 2.618 1.242 -11.938 1.00 0.00 145 LEU A CA 3
ATOM 4899 C C . LEU A 1 84 ? 2.891 2.579 -11.254 1.00 0.00 145 LEU A C 3
ATOM 4900 O O . LEU A 1 84 ? 3.740 3.344 -11.702 1.00 0.00 145 LEU A O 3
ATOM 4916 N N . TRP A 1 85 ? 2.186 2.841 -10.167 1.00 0.00 146 TRP A N 3
ATOM 4917 C CA . TRP A 1 85 ? 2.378 4.060 -9.385 1.00 0.00 146 TRP A CA 3
ATOM 4918 C C . TRP A 1 85 ? 3.819 4.195 -8.892 1.00 0.00 146 TRP A C 3
ATOM 4919 O O . TRP A 1 85 ? 4.480 5.231 -9.125 1.00 0.00 146 TRP A O 3
ATOM 4940 N N . ILE A 1 86 ? 4.321 3.153 -8.242 1.00 0.00 147 ILE A N 3
ATOM 4941 C CA . ILE A 1 86 ? 5.661 3.203 -7.703 1.00 0.00 147 ILE A CA 3
ATOM 4942 C C . ILE A 1 86 ? 6.699 3.266 -8.831 1.00 0.00 147 ILE A C 3
ATOM 4943 O O . ILE A 1 86 ? 7.651 4.051 -8.753 1.00 0.00 147 ILE A O 3
ATOM 4959 N N . GLU A 1 87 ? 6.459 2.518 -9.917 1.00 0.00 148 GLU A N 3
ATOM 4960 C CA . GLU A 1 87 ? 7.376 2.499 -11.054 1.00 0.00 148 GLU A CA 3
ATOM 4961 C C . GLU A 1 87 ? 7.525 3.877 -11.669 1.00 0.00 148 GLU A C 3
ATOM 4962 O O . GLU A 1 87 ? 8.633 4.266 -12.038 1.00 0.00 148 GLU A O 3
ATOM 4974 N N . GLU A 1 88 ? 6.419 4.624 -11.756 1.00 0.00 149 GLU A N 3
ATOM 4975 C CA . GLU A 1 88 ? 6.451 5.986 -12.295 1.00 0.00 149 GLU A CA 3
ATOM 4976 C C . GLU A 1 88 ? 7.432 6.849 -11.524 1.00 0.00 149 GLU A C 3
ATOM 4977 O O . GLU A 1 88 ? 8.255 7.546 -12.109 1.00 0.00 149 GLU A O 3
ATOM 4989 N N . HIS A 1 89 ? 7.402 6.754 -10.215 1.00 0.00 150 HIS A N 3
ATOM 4990 C CA . HIS A 1 89 ? 8.280 7.584 -9.425 1.00 0.00 150 HIS A CA 3
ATOM 4991 C C . HIS A 1 89 ? 9.721 7.031 -9.456 1.00 0.00 150 HIS A C 3
ATOM 4992 O O . HIS A 1 89 ? 10.699 7.806 -9.396 1.00 0.00 150 HIS A O 3
ATOM 5007 N N . ILE A 1 90 ? 9.854 5.715 -9.593 1.00 0.00 151 ILE A N 3
ATOM 5008 C CA . ILE A 1 90 ? 11.165 5.067 -9.679 1.00 0.00 151 ILE A CA 3
ATOM 5009 C C . ILE A 1 90 ? 11.892 5.451 -10.976 1.00 0.00 151 ILE A C 3
ATOM 5010 O O . ILE A 1 90 ? 13.070 5.809 -10.944 1.00 0.00 151 ILE A O 3
ATOM 5026 N N . LYS A 1 91 ? 11.189 5.414 -12.095 1.00 0.00 152 LYS A N 3
ATOM 5027 C CA . LYS A 1 91 ? 11.808 5.726 -13.380 1.00 0.00 152 LYS A CA 3
ATOM 5028 C C . LYS A 1 91 ? 12.321 7.164 -13.431 1.00 0.00 152 LYS A C 3
ATOM 5029 O O . LYS A 1 91 ? 13.414 7.420 -13.939 1.00 0.00 152 LYS A O 3
ATOM 5048 N N . VAL A 1 92 ? 11.576 8.086 -12.852 1.00 0.00 153 VAL A N 3
ATOM 5049 C CA . VAL A 1 92 ? 11.994 9.470 -12.852 1.00 0.00 153 VAL A CA 3
ATOM 5050 C C . VAL A 1 92 ? 13.032 9.793 -11.754 1.00 0.00 153 VAL A C 3
ATOM 5051 O O . VAL A 1 92 ? 14.122 10.263 -12.058 1.00 0.00 153 VAL A O 3
ATOM 5064 N N . THR A 1 93 ? 12.732 9.495 -10.506 1.00 0.00 154 THR A N 3
ATOM 5065 C CA . THR A 1 93 ? 13.630 9.911 -9.434 1.00 0.00 154 THR A CA 3
ATOM 5066 C C . THR A 1 93 ? 14.429 8.744 -8.869 1.00 0.00 154 THR A C 3
ATOM 5067 O O . THR A 1 93 ? 15.611 8.888 -8.542 1.00 0.00 154 THR A O 3
ATOM 5078 N N . GLY A 1 94 ? 13.801 7.595 -8.797 1.00 0.00 155 GLY A N 3
ATOM 5079 C CA . GLY A 1 94 ? 14.453 6.424 -8.257 1.00 0.00 155 GLY A CA 3
ATOM 5080 C C . GLY A 1 94 ? 14.303 6.312 -6.752 1.00 0.00 155 GLY A C 3
ATOM 5081 O O . GLY A 1 94 ? 15.054 5.583 -6.114 1.00 0.00 155 GLY A O 3
ATOM 5085 N N . LYS A 1 95 ? 13.340 7.029 -6.185 1.00 0.00 156 LYS A N 3
ATOM 5086 C CA . LYS A 1 95 ? 13.111 6.989 -4.737 1.00 0.00 156 LYS A CA 3
ATOM 5087 C C . LYS A 1 95 ? 12.419 5.681 -4.358 1.00 0.00 156 LYS A C 3
ATOM 5088 O O . LYS A 1 95 ? 11.248 5.487 -4.677 1.00 0.00 156 LYS A O 3
ATOM 5107 N N . VAL A 1 96 ? 13.150 4.784 -3.731 1.00 0.00 157 VAL A N 3
ATOM 5108 C CA . VAL A 1 96 ? 12.600 3.504 -3.289 1.00 0.00 157 VAL A CA 3
ATOM 5109 C C . VAL A 1 96 ? 12.819 3.364 -1.778 1.00 0.00 157 VAL A C 3
ATOM 5110 O O . VAL A 1 96 ? 13.948 3.170 -1.321 1.00 0.00 157 VAL A O 3
ATOM 5123 N N . PRO A 1 97 ? 11.767 3.496 -0.981 1.00 0.00 158 PRO A N 3
ATOM 5124 C CA . PRO A 1 97 ? 11.862 3.437 0.470 1.00 0.00 158 PRO A CA 3
ATOM 5125 C C . PRO A 1 97 ? 11.682 1.999 1.030 1.00 0.00 158 PRO A C 3
ATOM 5126 O O . PRO A 1 97 ? 11.147 1.107 0.342 1.00 0.00 158 PRO A O 3
ATOM 5137 N N . PRO A 1 98 ? 12.106 1.760 2.298 1.00 0.00 159 PRO A N 3
ATOM 5138 C CA . PRO A 1 98 ? 11.967 0.446 2.962 1.00 0.00 159 PRO A CA 3
ATOM 5139 C C . PRO A 1 98 ? 10.502 -0.005 3.093 1.00 0.00 159 PRO A C 3
ATOM 5140 O O . PRO A 1 98 ? 10.222 -1.196 3.162 1.00 0.00 159 PRO A O 3
ATOM 5151 N N . GLY A 1 99 ? 9.589 0.962 3.111 1.00 0.00 160 GLY A N 3
ATOM 5152 C CA . GLY A 1 99 ? 8.168 0.687 3.268 1.00 0.00 160 GLY A CA 3
ATOM 5153 C C . GLY A 1 99 ? 7.553 -0.095 2.125 1.00 0.00 160 GLY A C 3
ATOM 5154 O O . GLY A 1 99 ? 6.634 -0.888 2.336 1.00 0.00 160 GLY A O 3
ATOM 5158 N N . ASN A 1 100 ? 8.035 0.126 0.917 1.00 0.00 161 ASN A N 3
ATOM 5159 C CA . ASN A 1 100 ? 7.493 -0.585 -0.246 1.00 0.00 161 ASN A CA 3
ATOM 5160 C C . ASN A 1 100 ? 8.255 -1.848 -0.537 1.00 0.00 161 ASN A C 3
ATOM 5161 O O . ASN A 1 100 ? 7.764 -2.758 -1.232 1.00 0.00 161 ASN A O 3
ATOM 5172 N N . LYS A 1 101 ? 9.444 -1.904 -0.018 1.00 0.00 162 LYS A N 3
ATOM 5173 C CA . LYS A 1 101 ? 10.255 -3.093 -0.078 1.00 0.00 162 LYS A CA 3
ATOM 5174 C C . LYS A 1 101 ? 9.619 -4.125 0.850 1.00 0.00 162 LYS A C 3
ATOM 5175 O O . LYS A 1 101 ? 9.269 -3.796 1.983 1.00 0.00 162 LYS A O 3
ATOM 5194 N N . SER A 1 102 ? 9.437 -5.328 0.353 1.00 0.00 163 SER A N 3
ATOM 5195 C CA . SER A 1 102 ? 8.725 -6.390 1.050 1.00 0.00 163 SER A CA 3
ATOM 5196 C C . SER A 1 102 ? 9.295 -6.690 2.443 1.00 0.00 163 SER A C 3
ATOM 5197 O O . SER A 1 102 ? 10.413 -7.205 2.584 1.00 0.00 163 SER A O 3
ATOM 5205 N N . GLY A 1 103 ? 8.530 -6.327 3.450 1.00 0.00 164 GLY A N 3
ATOM 5206 C CA . GLY A 1 103 ? 8.896 -6.543 4.814 1.00 0.00 164 GLY A CA 3
ATOM 5207 C C . GLY A 1 103 ? 7.953 -5.785 5.706 1.00 0.00 164 GLY A C 3
ATOM 5208 O O . GLY A 1 103 ? 7.091 -5.057 5.208 1.00 0.00 164 GLY A O 3
ATOM 5212 N N . ASN A 1 104 ? 8.084 -5.943 6.996 1.00 0.00 165 ASN A N 3
ATOM 5213 C CA . ASN A 1 104 ? 7.218 -5.234 7.918 1.00 0.00 165 ASN A CA 3
ATOM 5214 C C . ASN A 1 104 ? 7.823 -3.895 8.220 1.00 0.00 165 ASN A C 3
ATOM 5215 O O . ASN A 1 104 ? 8.889 -3.800 8.853 1.00 0.00 165 ASN A O 3
ATOM 5226 N N . ASN A 1 105 ? 7.187 -2.875 7.741 1.00 0.00 166 ASN A N 3
ATOM 5227 C CA . ASN A 1 105 ? 7.634 -1.520 7.942 1.00 0.00 166 ASN A CA 3
ATOM 5228 C C . ASN A 1 105 ? 6.531 -0.733 8.609 1.00 0.00 166 ASN A C 3
ATOM 5229 O O . ASN A 1 105 ? 5.371 -1.101 8.482 1.00 0.00 166 ASN A O 3
ATOM 5240 N N . THR A 1 106 ? 6.888 0.335 9.301 1.00 0.00 167 THR A N 3
ATOM 5241 C CA . THR A 1 106 ? 5.975 1.153 10.098 1.00 0.00 167 THR A CA 3
ATOM 5242 C C . THR A 1 106 ? 4.703 1.580 9.328 1.00 0.00 167 THR A C 3
ATOM 5243 O O . THR A 1 106 ? 3.618 1.665 9.906 1.00 0.00 167 THR A O 3
ATOM 5254 N N . PHE A 1 107 ? 4.827 1.787 8.029 1.00 0.00 168 PHE A N 3
ATOM 5255 C CA . PHE A 1 107 ? 3.698 2.223 7.232 1.00 0.00 168 PHE A CA 3
ATOM 5256 C C . PHE A 1 107 ? 2.694 1.109 6.965 1.00 0.00 168 PHE A C 3
ATOM 5257 O O . PHE A 1 107 ? 1.538 1.381 6.643 1.00 0.00 168 PHE A O 3
ATOM 5274 N N . VAL A 1 108 ? 3.120 -0.132 7.111 1.00 0.00 169 VAL A N 3
ATOM 5275 C CA . VAL A 1 108 ? 2.233 -1.252 6.925 1.00 0.00 169 VAL A CA 3
ATOM 5276 C C . VAL A 1 108 ? 1.908 -1.938 8.258 1.00 0.00 169 VAL A C 3
ATOM 5277 O O . VAL A 1 108 ? 1.002 -2.756 8.337 1.00 0.00 169 VAL A O 3
ATOM 5290 N N . LYS A 1 109 ? 2.647 -1.607 9.303 1.00 0.00 170 LYS A N 3
ATOM 5291 C CA . LYS A 1 109 ? 2.376 -2.164 10.615 1.00 0.00 170 LYS A CA 3
ATOM 5292 C C . LYS A 1 109 ? 1.740 -1.127 11.526 1.00 0.00 170 LYS A C 3
ATOM 5293 O O . LYS A 1 109 ? 2.415 -0.405 12.272 1.00 0.00 170 LYS A O 3
ATOM 5312 N N . VAL A 1 110 ? 0.452 -1.023 11.419 1.00 0.00 171 VAL A N 3
ATOM 5313 C CA . VAL A 1 110 ? -0.312 -0.091 12.204 1.00 0.00 171 VAL A CA 3
ATOM 5314 C C . VAL A 1 110 ? -1.483 -0.865 12.892 1.00 0.00 171 VAL A C 3
ATOM 5315 O O . VAL A 1 110 ? -1.243 -1.971 13.374 1.00 0.00 171 VAL A O 3
ATOM 5328 N N . THR A 1 111 ? -2.708 -0.315 12.917 1.00 0.00 172 THR A N 3
ATOM 5329 C CA . THR A 1 111 ? -3.903 -0.886 13.551 1.00 0.00 172 THR A CA 3
ATOM 5330 C C . THR A 1 111 ? -4.036 -2.408 13.319 1.00 0.00 172 THR A C 3
ATOM 5331 O O . THR A 1 111 ? -4.248 -3.179 14.263 1.00 0.00 172 THR A O 3
ATOM 5342 N N . LEU A 1 112 ? -3.830 -2.825 12.077 1.00 0.00 173 LEU A N 3
ATOM 5343 C CA . LEU A 1 112 ? -3.955 -4.221 11.683 1.00 0.00 173 LEU A CA 3
ATOM 5344 C C . LEU A 1 112 ? -2.936 -5.166 12.349 1.00 0.00 173 LEU A C 3
ATOM 5345 O O . LEU A 1 112 ? -3.174 -6.347 12.432 1.00 0.00 173 LEU A O 3
ATOM 5361 N N . GLU A 1 113 ? -1.812 -4.639 12.827 1.00 0.00 174 GLU A N 3
ATOM 5362 C CA . GLU A 1 113 ? -0.857 -5.472 13.560 1.00 0.00 174 GLU A CA 3
ATOM 5363 C C . GLU A 1 113 ? -0.813 -5.095 15.024 1.00 0.00 174 GLU A C 3
ATOM 5364 O O . GLU A 1 113 ? 0.015 -5.588 15.798 1.00 0.00 174 GLU A O 3
ATOM 5376 N N . HIS A 1 114 ? -1.692 -4.199 15.400 1.00 0.00 175 HIS A N 3
ATOM 5377 C CA . HIS A 1 114 ? -1.900 -3.866 16.798 1.00 0.00 175 HIS A CA 3
ATOM 5378 C C . HIS A 1 114 ? -2.826 -4.938 17.360 1.00 0.00 175 HIS A C 3
ATOM 5379 O O . HIS A 1 114 ? -2.786 -5.282 18.542 1.00 0.00 175 HIS A O 3
ATOM 5394 N N . HIS A 1 115 ? -3.626 -5.466 16.462 1.00 0.00 176 HIS A N 3
ATOM 5395 C CA . HIS A 1 115 ? -4.493 -6.585 16.705 1.00 0.00 176 HIS A CA 3
ATOM 5396 C C . HIS A 1 115 ? -3.648 -7.838 16.513 1.00 0.00 176 HIS A C 3
ATOM 5397 O O . HIS A 1 115 ? -2.895 -7.925 15.542 1.00 0.00 176 HIS A O 3
ATOM 5412 N N . HIS A 1 116 ? -3.747 -8.779 17.417 1.00 0.00 177 HIS A N 3
ATOM 5413 C CA . HIS A 1 116 ? -3.004 -10.022 17.277 1.00 0.00 177 HIS A CA 3
ATOM 5414 C C . HIS A 1 116 ? -3.680 -10.847 16.225 1.00 0.00 177 HIS A C 3
ATOM 5415 O O . HIS A 1 116 ? -4.818 -11.267 16.412 1.00 0.00 177 HIS A O 3
ATOM 5430 N N . HIS A 1 117 ? -2.993 -11.055 15.121 1.00 0.00 178 HIS A N 3
ATOM 5431 C CA . HIS A 1 117 ? -3.557 -11.707 13.938 1.00 0.00 178 HIS A CA 3
ATOM 5432 C C . HIS A 1 117 ? -4.005 -13.139 14.239 1.00 0.00 178 HIS A C 3
ATOM 5433 O O . HIS A 1 117 ? -4.931 -13.661 13.603 1.00 0.00 178 HIS A O 3
ATOM 5448 N N . HIS A 1 118 ? -3.329 -13.759 15.211 1.00 0.00 179 HIS A N 3
ATOM 5449 C CA . HIS A 1 118 ? -3.665 -15.094 15.734 1.00 0.00 179 HIS A CA 3
ATOM 5450 C C . HIS A 1 118 ? -3.640 -16.138 14.610 1.00 0.00 179 HIS A C 3
ATOM 5451 O O . HIS A 1 118 ? -4.347 -17.149 14.642 1.00 0.00 179 HIS A O 3
ATOM 5466 N N . HIS A 1 119 ? -2.786 -15.893 13.660 1.00 0.00 180 HIS A N 3
ATOM 5467 C CA . HIS A 1 119 ? -2.620 -16.721 12.502 1.00 0.00 180 HIS A CA 3
ATOM 5468 C C . HIS A 1 119 ? -1.330 -16.244 11.856 1.00 0.00 180 HIS A C 3
ATOM 5469 O O . HIS A 1 119 ? -1.379 -15.613 10.814 1.00 0.00 180 HIS A O 3
ATOM 5485 N N . MET A 1 1 ? -11.502 12.389 -11.787 1.00 0.00 62 MET A N 4
ATOM 5486 C CA . MET A 1 1 ? -11.944 11.007 -11.645 1.00 0.00 62 MET A CA 4
ATOM 5487 C C . MET A 1 1 ? -10.945 10.226 -10.822 1.00 0.00 62 MET A C 4
ATOM 5488 O O . MET A 1 1 ? -9.846 9.952 -11.285 1.00 0.00 62 MET A O 4
ATOM 5504 N N . ALA A 1 2 ? -11.303 9.898 -9.596 1.00 0.00 63 ALA A N 4
ATOM 5505 C CA . ALA A 1 2 ? -10.434 9.114 -8.733 1.00 0.00 63 ALA A CA 4
ATOM 5506 C C . ALA A 1 2 ? -10.991 7.720 -8.558 1.00 0.00 63 ALA A C 4
ATOM 5507 O O . ALA A 1 2 ? -10.573 6.976 -7.681 1.00 0.00 63 ALA A O 4
ATOM 5514 N N . SER A 1 3 ? -11.929 7.375 -9.395 1.00 0.00 64 SER A N 4
ATOM 5515 C CA . SER A 1 3 ? -12.506 6.062 -9.397 1.00 0.00 64 SER A CA 4
ATOM 5516 C C . SER A 1 3 ? -12.112 5.363 -10.695 1.00 0.00 64 SER A C 4
ATOM 5517 O O . SER A 1 3 ? -11.977 6.030 -11.729 1.00 0.00 64 SER A O 4
ATOM 5525 N N . ALA A 1 4 ? -11.882 4.042 -10.611 1.00 0.00 65 ALA A N 4
ATOM 5526 C CA . ALA A 1 4 ? -11.446 3.214 -11.748 1.00 0.00 65 ALA A CA 4
ATOM 5527 C C . ALA A 1 4 ? -10.115 3.737 -12.275 1.00 0.00 65 ALA A C 4
ATOM 5528 O O . ALA A 1 4 ? -9.961 4.068 -13.456 1.00 0.00 65 ALA A O 4
ATOM 5535 N N . VAL A 1 5 ? -9.160 3.808 -11.386 1.00 0.00 66 VAL A N 4
ATOM 5536 C CA . VAL A 1 5 ? -7.868 4.387 -11.677 1.00 0.00 66 VAL A CA 4
ATOM 5537 C C . VAL A 1 5 ? -6.926 3.306 -12.143 1.00 0.00 66 VAL A C 4
ATOM 5538 O O . VAL A 1 5 ? -6.931 2.209 -11.596 1.00 0.00 66 VAL A O 4
ATOM 5551 N N . LYS A 1 6 ? -6.153 3.597 -13.157 1.00 0.00 67 LYS A N 4
ATOM 5552 C CA . LYS A 1 6 ? -5.165 2.662 -13.627 1.00 0.00 67 LYS A CA 4
ATOM 5553 C C . LYS A 1 6 ? -3.797 3.270 -13.407 1.00 0.00 67 LYS A C 4
ATOM 5554 O O . LYS A 1 6 ? -2.932 2.687 -12.765 1.00 0.00 67 LYS A O 4
ATOM 5573 N N . SER A 1 7 ? -3.633 4.477 -13.884 1.00 0.00 68 SER A N 4
ATOM 5574 C CA . SER A 1 7 ? -2.362 5.126 -13.826 1.00 0.00 68 SER A CA 4
ATOM 5575 C C . SER A 1 7 ? -2.338 6.245 -12.785 1.00 0.00 68 SER A C 4
ATOM 5576 O O . SER A 1 7 ? -3.379 6.816 -12.441 1.00 0.00 68 SER A O 4
ATOM 5584 N N . LEU A 1 8 ? -1.142 6.566 -12.324 1.00 0.00 69 LEU A N 4
ATOM 5585 C CA . LEU A 1 8 ? -0.894 7.599 -11.307 1.00 0.00 69 LEU A CA 4
ATOM 5586 C C . LEU A 1 8 ? -1.255 8.981 -11.868 1.00 0.00 69 LEU A C 4
ATOM 5587 O O . LEU A 1 8 ? -1.599 9.912 -11.128 1.00 0.00 69 LEU A O 4
ATOM 5603 N N . THR A 1 9 ? -1.219 9.083 -13.174 1.00 0.00 70 THR A N 4
ATOM 5604 C CA . THR A 1 9 ? -1.550 10.282 -13.903 1.00 0.00 70 THR A CA 4
ATOM 5605 C C . THR A 1 9 ? -3.017 10.712 -13.616 1.00 0.00 70 THR A C 4
ATOM 5606 O O . THR A 1 9 ? -3.350 11.900 -13.650 1.00 0.00 70 THR A O 4
ATOM 5617 N N . GLU A 1 10 ? -3.850 9.741 -13.276 1.00 0.00 71 GLU A N 4
ATOM 5618 C CA . GLU A 1 10 ? -5.271 9.960 -13.067 1.00 0.00 71 GLU A CA 4
ATOM 5619 C C . GLU A 1 10 ? -5.584 10.232 -11.589 1.00 0.00 71 GLU A C 4
ATOM 5620 O O . GLU A 1 10 ? -6.694 10.635 -11.245 1.00 0.00 71 GLU A O 4
ATOM 5632 N N . THR A 1 11 ? -4.613 10.022 -10.734 1.00 0.00 72 THR A N 4
ATOM 5633 C CA . THR A 1 11 ? -4.822 10.095 -9.309 1.00 0.00 72 THR A CA 4
ATOM 5634 C C . THR A 1 11 ? -4.806 11.547 -8.754 1.00 0.00 72 THR A C 4
ATOM 5635 O O . THR A 1 11 ? -3.821 12.288 -8.943 1.00 0.00 72 THR A O 4
ATOM 5646 N N . GLU A 1 12 ? -5.871 11.923 -8.031 1.00 0.00 73 GLU A N 4
ATOM 5647 C CA . GLU A 1 12 ? -5.980 13.263 -7.460 1.00 0.00 73 GLU A CA 4
ATOM 5648 C C . GLU A 1 12 ? -5.168 13.403 -6.172 1.00 0.00 73 GLU A C 4
ATOM 5649 O O . GLU A 1 12 ? -4.896 12.414 -5.482 1.00 0.00 73 GLU A O 4
ATOM 5661 N N . LEU A 1 13 ? -4.791 14.633 -5.867 1.00 0.00 74 LEU A N 4
ATOM 5662 C CA . LEU A 1 13 ? -3.923 14.954 -4.748 1.00 0.00 74 LEU A CA 4
ATOM 5663 C C . LEU A 1 13 ? -4.754 15.526 -3.590 1.00 0.00 74 LEU A C 4
ATOM 5664 O O . LEU A 1 13 ? -5.555 16.445 -3.782 1.00 0.00 74 LEU A O 4
ATOM 5680 N N . LEU A 1 14 ? -4.569 14.967 -2.423 1.00 0.00 75 LEU A N 4
ATOM 5681 C CA . LEU A 1 14 ? -5.224 15.404 -1.209 1.00 0.00 75 LEU A CA 4
ATOM 5682 C C . LEU A 1 14 ? -4.162 15.768 -0.166 1.00 0.00 75 LEU A C 4
ATOM 5683 O O . LEU A 1 14 ? -3.148 15.071 -0.047 1.00 0.00 75 LEU A O 4
ATOM 5699 N N . PRO A 1 15 ? -4.322 16.888 0.550 1.00 0.00 76 PRO A N 4
ATOM 5700 C CA . PRO A 1 15 ? -3.449 17.230 1.678 1.00 0.00 76 PRO A CA 4
ATOM 5701 C C . PRO A 1 15 ? -3.778 16.330 2.886 1.00 0.00 76 PRO A C 4
ATOM 5702 O O . PRO A 1 15 ? -4.944 16.084 3.177 1.00 0.00 76 PRO A O 4
ATOM 5713 N N . ILE A 1 16 ? -2.762 15.877 3.612 1.00 0.00 77 ILE A N 4
ATOM 5714 C CA . ILE A 1 16 ? -2.973 14.904 4.712 1.00 0.00 77 ILE A CA 4
ATOM 5715 C C . ILE A 1 16 ? -3.644 15.530 5.948 1.00 0.00 77 ILE A C 4
ATOM 5716 O O . ILE A 1 16 ? -4.075 14.825 6.865 1.00 0.00 77 ILE A O 4
ATOM 5732 N N . THR A 1 17 ? -3.728 16.843 5.967 1.00 0.00 78 THR A N 4
ATOM 5733 C CA . THR A 1 17 ? -4.363 17.544 7.059 1.00 0.00 78 THR A CA 4
ATOM 5734 C C . THR A 1 17 ? -5.889 17.334 7.014 1.00 0.00 78 THR A C 4
ATOM 5735 O O . THR A 1 17 ? -6.568 17.399 8.037 1.00 0.00 78 THR A O 4
ATOM 5746 N N . GLU A 1 18 ? -6.405 17.029 5.838 1.00 0.00 79 GLU A N 4
ATOM 5747 C CA . GLU A 1 18 ? -7.804 16.778 5.673 1.00 0.00 79 GLU A CA 4
ATOM 5748 C C . GLU A 1 18 ? -8.047 15.303 5.435 1.00 0.00 79 GLU A C 4
ATOM 5749 O O . GLU A 1 18 ? -8.683 14.891 4.465 1.00 0.00 79 GLU A O 4
ATOM 5761 N N . ALA A 1 19 ? -7.522 14.508 6.355 1.00 0.00 80 ALA A N 4
ATOM 5762 C CA . ALA A 1 19 ? -7.621 13.055 6.317 1.00 0.00 80 ALA A CA 4
ATOM 5763 C C . ALA A 1 19 ? -9.085 12.596 6.401 1.00 0.00 80 ALA A C 4
ATOM 5764 O O . ALA A 1 19 ? -9.439 11.506 5.969 1.00 0.00 80 ALA A O 4
ATOM 5771 N N . ASP A 1 20 ? -9.924 13.457 6.930 1.00 0.00 81 ASP A N 4
ATOM 5772 C CA . ASP A 1 20 ? -11.352 13.194 7.041 1.00 0.00 81 ASP A CA 4
ATOM 5773 C C . ASP A 1 20 ? -12.038 13.330 5.674 1.00 0.00 81 ASP A C 4
ATOM 5774 O O . ASP A 1 20 ? -13.151 12.854 5.466 1.00 0.00 81 ASP A O 4
ATOM 5783 N N . SER A 1 2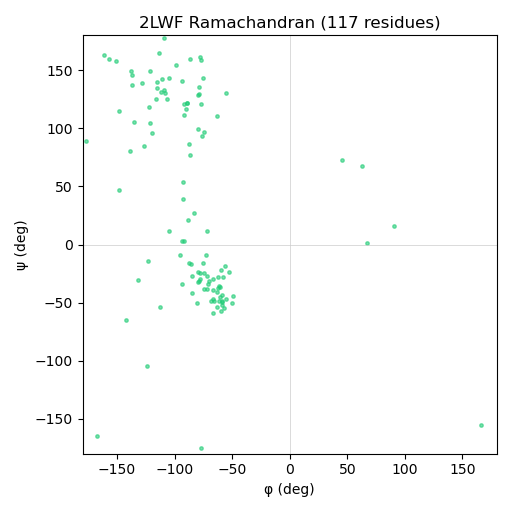1 ? -11.359 13.963 4.745 1.00 0.00 82 SER A N 4
ATOM 5784 C CA . SER A 1 21 ? -11.890 14.174 3.417 1.00 0.00 82 SER A CA 4
ATOM 5785 C C . SER A 1 21 ? -11.426 13.061 2.473 1.00 0.00 82 SER A C 4
ATOM 5786 O O . SER A 1 21 ? -11.801 13.025 1.294 1.00 0.00 82 SER A O 4
ATOM 5794 N N . ILE A 1 22 ? -10.618 12.154 3.000 1.00 0.00 83 ILE A N 4
ATOM 5795 C CA . ILE A 1 22 ? -10.119 11.039 2.234 1.00 0.00 83 ILE A CA 4
ATOM 5796 C C . ILE A 1 22 ? -11.235 10.006 2.111 1.00 0.00 83 ILE A C 4
ATOM 5797 O O . ILE A 1 22 ? -11.888 9.691 3.104 1.00 0.00 83 ILE A O 4
ATOM 5813 N N . PRO A 1 23 ? -11.518 9.534 0.890 1.00 0.00 84 PRO A N 4
ATOM 5814 C CA . PRO A 1 23 ? -12.539 8.509 0.648 1.00 0.00 84 PRO A CA 4
ATOM 5815 C C . PRO A 1 23 ? -12.338 7.243 1.492 1.00 0.00 84 PRO A C 4
ATOM 5816 O O . PRO A 1 23 ? -11.245 6.638 1.514 1.00 0.00 84 PRO A O 4
ATOM 5827 N N . SER A 1 24 ? -13.384 6.827 2.142 1.00 0.00 85 SER A N 4
ATOM 5828 C CA . SER A 1 24 ? -13.371 5.636 2.927 1.00 0.00 85 SER A CA 4
ATOM 5829 C C . SER A 1 24 ? -13.797 4.449 2.065 1.00 0.00 85 SER A C 4
ATOM 5830 O O . SER A 1 24 ? -14.857 3.857 2.261 1.00 0.00 85 SER A O 4
ATOM 5838 N N . ALA A 1 25 ? -12.978 4.142 1.096 1.00 0.00 86 ALA A N 4
ATOM 5839 C CA . ALA A 1 25 ? -13.260 3.103 0.138 1.00 0.00 86 ALA A CA 4
ATOM 5840 C C . ALA A 1 25 ? -12.024 2.260 -0.050 1.00 0.00 86 ALA A C 4
ATOM 5841 O O . ALA A 1 25 ? -11.005 2.516 0.594 1.00 0.00 86 ALA A O 4
ATOM 5848 N N . SER A 1 26 ? -12.094 1.298 -0.918 1.00 0.00 87 SER A N 4
ATOM 5849 C CA . SER A 1 26 ? -11.006 0.394 -1.123 1.00 0.00 87 SER A CA 4
ATOM 5850 C C . SER A 1 26 ? -10.215 0.826 -2.347 1.00 0.00 87 SER A C 4
ATOM 5851 O O . SER A 1 26 ? -10.788 1.328 -3.326 1.00 0.00 87 SER A O 4
ATOM 5859 N N . GLY A 1 27 ? -8.919 0.668 -2.291 1.00 0.00 88 GLY A N 4
ATOM 5860 C CA . GLY A 1 27 ? -8.128 1.003 -3.415 1.00 0.00 88 GLY A CA 4
ATOM 5861 C C . GLY A 1 27 ? -6.684 1.147 -3.080 1.00 0.00 88 GLY A C 4
ATOM 5862 O O . GLY A 1 27 ? -6.175 0.497 -2.147 1.00 0.00 88 GLY A O 4
ATOM 5866 N N . VAL A 1 28 ? -6.049 2.021 -3.787 1.00 0.00 89 VAL A N 4
ATOM 5867 C CA . VAL A 1 28 ? -4.638 2.234 -3.699 1.00 0.00 89 VAL A CA 4
ATOM 5868 C C . VAL A 1 28 ? -4.368 3.713 -3.461 1.00 0.00 89 VAL A C 4
ATOM 5869 O O . VAL A 1 28 ? -5.157 4.567 -3.865 1.00 0.00 89 VAL A O 4
ATOM 5882 N N . TYR A 1 29 ? -3.308 4.010 -2.768 1.00 0.00 90 TYR A N 4
ATOM 5883 C CA . TYR A 1 29 ? -2.954 5.367 -2.484 1.00 0.00 90 TYR A CA 4
ATOM 5884 C C . TYR A 1 29 ? -1.447 5.544 -2.565 1.00 0.00 90 TYR A C 4
ATOM 5885 O O . TYR A 1 29 ? -0.681 4.577 -2.397 1.00 0.00 90 TYR A O 4
ATOM 5903 N N . ALA A 1 30 ? -1.040 6.751 -2.810 1.00 0.00 91 ALA A N 4
ATOM 5904 C CA . ALA A 1 30 ? 0.342 7.113 -2.929 1.00 0.00 91 ALA A CA 4
ATOM 5905 C C . ALA A 1 30 ? 0.655 8.234 -1.947 1.00 0.00 91 ALA A C 4
ATOM 5906 O O . ALA A 1 30 ? 0.037 9.299 -2.002 1.00 0.00 91 ALA A O 4
ATOM 5913 N N . VAL A 1 31 ? 1.589 7.991 -1.059 1.00 0.00 92 VAL A N 4
ATOM 5914 C CA . VAL A 1 31 ? 1.964 8.943 -0.033 1.00 0.00 92 VAL A CA 4
ATOM 5915 C C . VAL A 1 31 ? 3.200 9.746 -0.467 1.00 0.00 92 VAL A C 4
ATOM 5916 O O . VAL A 1 31 ? 4.296 9.177 -0.710 1.00 0.00 92 VAL A O 4
ATOM 5929 N N . TYR A 1 32 ? 3.015 11.042 -0.563 1.00 0.00 93 TYR A N 4
ATOM 5930 C CA . TYR A 1 32 ? 4.039 11.978 -0.970 1.00 0.00 93 TYR A CA 4
ATOM 5931 C C . TYR A 1 32 ? 4.436 12.826 0.210 1.00 0.00 93 TYR A C 4
ATOM 5932 O O . TYR A 1 32 ? 3.571 13.276 0.968 1.00 0.00 93 TYR A O 4
ATOM 5950 N N . ASP A 1 33 ? 5.712 13.057 0.385 1.00 0.00 94 ASP A N 4
ATOM 5951 C CA . ASP A 1 33 ? 6.145 13.926 1.464 1.00 0.00 94 ASP A CA 4
ATOM 5952 C C . ASP A 1 33 ? 5.999 15.402 1.063 1.00 0.00 94 ASP A C 4
ATOM 5953 O O . ASP A 1 33 ? 5.398 15.725 0.025 1.00 0.00 94 ASP A O 4
ATOM 5962 N N . LYS A 1 34 ? 6.564 16.279 1.881 1.00 0.00 95 LYS A N 4
ATOM 5963 C CA . LYS A 1 34 ? 6.480 17.738 1.720 1.00 0.00 95 LYS A CA 4
ATOM 5964 C C . LYS A 1 34 ? 7.024 18.220 0.354 1.00 0.00 95 LYS A C 4
ATOM 5965 O O . LYS A 1 34 ? 6.642 19.289 -0.134 1.00 0.00 95 LYS A O 4
ATOM 5984 N N . SER A 1 35 ? 7.888 17.440 -0.254 1.00 0.00 96 SER A N 4
ATOM 5985 C CA . SER A 1 35 ? 8.542 17.838 -1.474 1.00 0.00 96 SER A CA 4
ATOM 5986 C C . SER A 1 35 ? 8.011 17.026 -2.684 1.00 0.00 96 SER A C 4
ATOM 5987 O O . SER A 1 35 ? 8.646 16.982 -3.741 1.00 0.00 96 SER A O 4
ATOM 5995 N N . ASP A 1 36 ? 6.833 16.386 -2.513 1.00 0.00 97 ASP A N 4
ATOM 5996 C CA . ASP A 1 36 ? 6.155 15.600 -3.599 1.00 0.00 97 ASP A CA 4
ATOM 5997 C C . ASP A 1 36 ? 6.981 14.354 -3.966 1.00 0.00 97 ASP A C 4
ATOM 5998 O O . ASP A 1 36 ? 6.834 13.737 -5.026 1.00 0.00 97 ASP A O 4
ATOM 6007 N N . GLU A 1 37 ? 7.830 13.959 -3.059 1.00 0.00 98 GLU A N 4
ATOM 6008 C CA . GLU A 1 37 ? 8.575 12.762 -3.238 1.00 0.00 98 GLU A CA 4
ATOM 6009 C C . GLU A 1 37 ? 7.732 11.593 -2.797 1.00 0.00 98 GLU A C 4
ATOM 6010 O O . GLU A 1 37 ? 7.465 11.410 -1.599 1.00 0.00 98 GLU A O 4
ATOM 6022 N N . LEU A 1 38 ? 7.221 10.879 -3.766 1.00 0.00 99 LEU A N 4
ATOM 6023 C CA . LEU A 1 38 ? 6.487 9.668 -3.520 1.00 0.00 99 LEU A CA 4
ATOM 6024 C C . LEU A 1 38 ? 7.443 8.666 -2.954 1.00 0.00 99 LEU A C 4
ATOM 6025 O O . LEU A 1 38 ? 8.408 8.286 -3.612 1.00 0.00 99 LEU A O 4
ATOM 6041 N N . GLN A 1 39 ? 7.206 8.287 -1.738 1.00 0.00 100 GLN A N 4
ATOM 6042 C CA . GLN A 1 39 ? 8.064 7.361 -1.070 1.00 0.00 100 GLN A CA 4
ATOM 6043 C C . GLN A 1 39 ? 7.338 6.124 -0.585 1.00 0.00 100 GLN A C 4
ATOM 6044 O O . GLN A 1 39 ? 7.972 5.150 -0.165 1.00 0.00 100 GLN A O 4
ATOM 6058 N N . PHE A 1 40 ? 6.027 6.161 -0.577 1.00 0.00 101 PHE A N 4
ATOM 6059 C CA . PHE A 1 40 ? 5.285 4.992 -0.183 1.00 0.00 101 PHE A CA 4
ATOM 6060 C C . PHE A 1 40 ? 3.956 4.886 -0.908 1.00 0.00 101 PHE A C 4
ATOM 6061 O O . PHE A 1 40 ? 3.160 5.812 -0.896 1.00 0.00 101 PHE A O 4
ATOM 6078 N N . VAL A 1 41 ? 3.739 3.773 -1.543 1.00 0.00 102 VAL A N 4
ATOM 6079 C CA . VAL A 1 41 ? 2.447 3.460 -2.127 1.00 0.00 102 VAL A CA 4
ATOM 6080 C C . VAL A 1 41 ? 1.894 2.234 -1.441 1.00 0.00 102 VAL A C 4
ATOM 6081 O O . VAL A 1 41 ? 2.655 1.326 -1.068 1.00 0.00 102 VAL A O 4
ATOM 6094 N N . GLY A 1 42 ? 0.611 2.201 -1.250 1.00 0.00 103 GLY A N 4
ATOM 6095 C CA . GLY A 1 42 ? 0.026 1.094 -0.560 1.00 0.00 103 GLY A CA 4
ATOM 6096 C C . GLY A 1 42 ? -1.374 0.828 -1.003 1.00 0.00 103 GLY A C 4
ATOM 6097 O O . GLY A 1 42 ? -2.044 1.716 -1.535 1.00 0.00 103 GLY A O 4
ATOM 6101 N N . ILE A 1 43 ? -1.811 -0.382 -0.787 1.00 0.00 104 ILE A N 4
ATOM 6102 C CA . ILE A 1 43 ? -3.148 -0.814 -1.121 1.00 0.00 104 ILE A CA 4
ATOM 6103 C C . ILE A 1 43 ? -3.865 -1.210 0.151 1.00 0.00 104 ILE A C 4
ATOM 6104 O O . ILE A 1 43 ? -3.290 -1.879 1.013 1.00 0.00 104 ILE A O 4
ATOM 6120 N N . SER A 1 44 ? -5.079 -0.777 0.307 1.00 0.00 105 SER A N 4
ATOM 6121 C CA . SER A 1 44 ? -5.803 -1.035 1.534 1.00 0.00 105 SER A CA 4
ATOM 6122 C C . SER A 1 44 ? -7.294 -1.218 1.277 1.00 0.00 105 SER A C 4
ATOM 6123 O O . SER A 1 44 ? -7.816 -0.831 0.208 1.00 0.00 105 SER A O 4
ATOM 6131 N N . ARG A 1 45 ? -7.980 -1.813 2.241 1.00 0.00 106 ARG A N 4
ATOM 6132 C CA . ARG A 1 45 ? -9.399 -2.043 2.128 1.00 0.00 106 ARG A CA 4
ATOM 6133 C C . ARG A 1 45 ? -10.165 -0.750 2.382 1.00 0.00 106 ARG A C 4
ATOM 6134 O O . ARG A 1 45 ? -11.208 -0.518 1.795 1.00 0.00 106 ARG A O 4
ATOM 6155 N N . ASN A 1 46 ? -9.660 0.072 3.257 1.00 0.00 107 ASN A N 4
ATOM 6156 C CA . ASN A 1 46 ? -10.240 1.376 3.462 1.00 0.00 107 ASN A CA 4
ATOM 6157 C C . ASN A 1 46 ? -9.131 2.386 3.466 1.00 0.00 107 ASN A C 4
ATOM 6158 O O . ASN A 1 46 ? -8.301 2.411 4.377 1.00 0.00 107 ASN A O 4
ATOM 6169 N N . ILE A 1 47 ? -9.095 3.172 2.414 1.00 0.00 108 ILE A N 4
ATOM 6170 C CA . ILE A 1 47 ? -8.085 4.178 2.201 1.00 0.00 108 ILE A CA 4
ATOM 6171 C C . ILE A 1 47 ? -8.021 5.171 3.360 1.00 0.00 108 ILE A C 4
ATOM 6172 O O . ILE A 1 47 ? -6.990 5.279 4.002 1.00 0.00 108 ILE A O 4
ATOM 6188 N N . ALA A 1 48 ? -9.135 5.841 3.648 1.00 0.00 109 ALA A N 4
ATOM 6189 C CA . ALA A 1 48 ? -9.202 6.860 4.713 1.00 0.00 109 ALA A CA 4
ATOM 6190 C C . ALA A 1 48 ? -8.695 6.336 6.038 1.00 0.00 109 ALA A C 4
ATOM 6191 O O . ALA A 1 48 ? -7.827 6.957 6.663 1.00 0.00 109 ALA A O 4
ATOM 6198 N N . ALA A 1 49 ? -9.201 5.185 6.440 1.00 0.00 110 ALA A N 4
ATOM 6199 C CA . ALA A 1 49 ? -8.822 4.581 7.702 1.00 0.00 110 ALA A CA 4
ATOM 6200 C C . ALA A 1 49 ? -7.332 4.250 7.730 1.00 0.00 110 ALA A C 4
ATOM 6201 O O . ALA A 1 49 ? -6.619 4.655 8.656 1.00 0.00 110 ALA A O 4
ATOM 6208 N N . SER A 1 50 ? -6.866 3.570 6.692 1.00 0.00 111 SER A N 4
ATOM 6209 C CA . SER A 1 50 ? -5.488 3.138 6.589 1.00 0.00 111 SER A CA 4
ATOM 6210 C C . SER A 1 50 ? -4.533 4.337 6.536 1.00 0.00 111 SER A C 4
ATOM 6211 O O . SER A 1 50 ? -3.590 4.424 7.348 1.00 0.00 111 SER A O 4
ATOM 6219 N N . VAL A 1 51 ? -4.803 5.273 5.617 1.00 0.00 112 VAL A N 4
ATOM 6220 C CA . VAL A 1 51 ? -3.970 6.457 5.418 1.00 0.00 112 VAL A CA 4
ATOM 6221 C C . VAL A 1 51 ? -3.820 7.223 6.712 1.00 0.00 112 VAL A C 4
ATOM 6222 O O . VAL A 1 51 ? -2.691 7.443 7.172 1.00 0.00 112 VAL A O 4
ATOM 6235 N N . SER A 1 52 ? -4.942 7.561 7.324 1.00 0.00 113 SER A N 4
ATOM 6236 C CA . SER A 1 52 ? -4.946 8.296 8.567 1.00 0.00 113 SER A CA 4
ATOM 6237 C C . SER A 1 52 ? -4.178 7.550 9.658 1.00 0.00 113 SER A C 4
ATOM 6238 O O . SER A 1 52 ? -3.306 8.131 10.306 1.00 0.00 113 SER A O 4
ATOM 6246 N N . ALA A 1 53 ? -4.461 6.251 9.801 1.00 0.00 114 ALA A N 4
ATOM 6247 C CA . ALA A 1 53 ? -3.847 5.434 10.835 1.00 0.00 114 ALA A CA 4
ATOM 6248 C C . ALA A 1 53 ? -2.332 5.484 10.761 1.00 0.00 114 ALA A C 4
ATOM 6249 O O . ALA A 1 53 ? -1.676 5.933 11.705 1.00 0.00 114 ALA A O 4
ATOM 6256 N N . HIS A 1 54 ? -1.765 5.101 9.625 1.00 0.00 115 HIS A N 4
ATOM 6257 C CA . HIS A 1 54 ? -0.310 5.056 9.534 1.00 0.00 115 HIS A CA 4
ATOM 6258 C C . HIS A 1 54 ? 0.340 6.427 9.483 1.00 0.00 115 HIS A C 4
ATOM 6259 O O . HIS A 1 54 ? 1.465 6.568 9.902 1.00 0.00 115 HIS A O 4
ATOM 6274 N N . LEU A 1 55 ? -0.356 7.442 9.003 1.00 0.00 116 LEU A N 4
ATOM 6275 C CA . LEU A 1 55 ? 0.241 8.781 8.987 1.00 0.00 116 LEU A CA 4
ATOM 6276 C C . LEU A 1 55 ? 0.267 9.386 10.379 1.00 0.00 116 LEU A C 4
ATOM 6277 O O . LEU A 1 55 ? 1.135 10.182 10.700 1.00 0.00 116 LEU A O 4
ATOM 6293 N N . LYS A 1 56 ? -0.673 8.981 11.212 1.00 0.00 117 LYS A N 4
ATOM 6294 C CA . LYS A 1 56 ? -0.688 9.426 12.595 1.00 0.00 117 LYS A CA 4
ATOM 6295 C C . LYS A 1 56 ? 0.173 8.513 13.458 1.00 0.00 117 LYS A C 4
ATOM 6296 O O . LYS A 1 56 ? 0.339 8.733 14.661 1.00 0.00 117 LYS A O 4
ATOM 6315 N N . SER A 1 57 ? 0.693 7.480 12.844 1.00 0.00 118 SER A N 4
ATOM 6316 C CA . SER A 1 57 ? 1.622 6.606 13.499 1.00 0.00 118 SER A CA 4
ATOM 6317 C C . SER A 1 57 ? 3.040 7.052 13.159 1.00 0.00 118 SER A C 4
ATOM 6318 O O . SER A 1 57 ? 3.865 7.291 14.047 1.00 0.00 118 SER A O 4
ATOM 6326 N N . VAL A 1 58 ? 3.294 7.218 11.879 1.00 0.00 119 VAL A N 4
ATOM 6327 C CA . VAL A 1 58 ? 4.581 7.608 11.398 1.00 0.00 119 VAL A CA 4
ATOM 6328 C C . VAL A 1 58 ? 4.476 8.837 10.450 1.00 0.00 119 VAL A C 4
ATOM 6329 O O . VAL A 1 58 ? 4.159 8.713 9.261 1.00 0.00 119 VAL A O 4
ATOM 6342 N N . PRO A 1 59 ? 4.726 10.056 10.982 1.00 0.00 120 PRO A N 4
ATOM 6343 C CA . PRO A 1 59 ? 4.647 11.319 10.213 1.00 0.00 120 PRO A CA 4
ATOM 6344 C C . PRO A 1 59 ? 5.871 11.554 9.306 1.00 0.00 120 PRO A C 4
ATOM 6345 O O . PRO A 1 59 ? 6.165 12.688 8.914 1.00 0.00 120 PRO A O 4
ATOM 6356 N N . GLU A 1 60 ? 6.523 10.473 8.941 1.00 0.00 121 GLU A N 4
ATOM 6357 C CA . GLU A 1 60 ? 7.725 10.478 8.120 1.00 0.00 121 GLU A CA 4
ATOM 6358 C C . GLU A 1 60 ? 7.434 11.071 6.735 1.00 0.00 121 GLU A C 4
ATOM 6359 O O . GLU A 1 60 ? 8.207 11.857 6.202 1.00 0.00 121 GLU A O 4
ATOM 6371 N N . LEU A 1 61 ? 6.299 10.708 6.180 1.00 0.00 122 LEU A N 4
ATOM 6372 C CA . LEU A 1 61 ? 5.971 11.069 4.809 1.00 0.00 122 LEU A CA 4
ATOM 6373 C C . LEU A 1 61 ? 4.701 11.907 4.725 1.00 0.00 122 LEU A C 4
ATOM 6374 O O . LEU A 1 61 ? 4.079 11.990 3.675 1.00 0.00 122 LEU A O 4
ATOM 6390 N N . CYS A 1 62 ? 4.334 12.535 5.810 1.00 0.00 123 CYS A N 4
ATOM 6391 C CA . CYS A 1 62 ? 3.116 13.325 5.848 1.00 0.00 123 CYS A CA 4
ATOM 6392 C C . CYS A 1 62 ? 3.261 14.654 5.095 1.00 0.00 123 CYS A C 4
ATOM 6393 O O . CYS A 1 62 ? 3.694 15.650 5.650 1.00 0.00 123 CYS A O 4
ATOM 6401 N N . GLY A 1 63 ? 2.967 14.632 3.815 1.00 0.00 124 GLY A N 4
ATOM 6402 C CA . GLY A 1 63 ? 2.998 15.838 3.025 1.00 0.00 124 GLY A CA 4
ATOM 6403 C C . GLY A 1 63 ? 1.741 15.980 2.209 1.00 0.00 124 GLY A C 4
ATOM 6404 O O . GLY A 1 63 ? 1.036 16.992 2.290 1.00 0.00 124 GLY A O 4
ATOM 6408 N N . SER A 1 64 ? 1.457 14.969 1.434 1.00 0.00 125 SER A N 4
ATOM 6409 C CA . SER A 1 64 ? 0.274 14.910 0.621 1.00 0.00 125 SER A CA 4
ATOM 6410 C C . SER A 1 64 ? 0.018 13.465 0.205 1.00 0.00 125 SER A C 4
ATOM 6411 O O . SER A 1 64 ? 0.908 12.627 0.309 1.00 0.00 125 SER A O 4
ATOM 6419 N N . VAL A 1 65 ? -1.170 13.160 -0.211 1.00 0.00 126 VAL A N 4
ATOM 6420 C CA . VAL A 1 65 ? -1.497 11.814 -0.591 1.00 0.00 126 VAL A CA 4
ATOM 6421 C C . VAL A 1 65 ? -2.381 11.813 -1.838 1.00 0.00 126 VAL A C 4
ATOM 6422 O O . VAL A 1 65 ? -3.224 12.678 -2.011 1.00 0.00 126 VAL A O 4
ATOM 6435 N N . LYS A 1 66 ? -2.118 10.908 -2.721 1.00 0.00 127 LYS A N 4
ATOM 6436 C CA . LYS A 1 66 ? -2.933 10.713 -3.893 1.00 0.00 127 LYS A CA 4
ATOM 6437 C C . LYS A 1 66 ? -3.701 9.426 -3.715 1.00 0.00 127 LYS A C 4
ATOM 6438 O O . LYS A 1 66 ? -3.110 8.414 -3.367 1.00 0.00 127 LYS A O 4
ATOM 6457 N N . VAL A 1 67 ? -4.999 9.452 -3.917 1.00 0.00 128 VAL A N 4
ATOM 6458 C CA . VAL A 1 67 ? -5.803 8.252 -3.688 1.00 0.00 128 VAL A CA 4
ATOM 6459 C C . VAL A 1 67 ? -6.526 7.803 -4.952 1.00 0.00 128 VAL A C 4
ATOM 6460 O O . VAL A 1 67 ? -7.008 8.634 -5.735 1.00 0.00 128 VAL A O 4
ATOM 6473 N N . GLY A 1 68 ? -6.559 6.507 -5.172 1.00 0.00 129 GLY A N 4
ATOM 6474 C CA . GLY A 1 68 ? -7.245 5.973 -6.298 1.00 0.00 129 GLY A CA 4
ATOM 6475 C C . GLY A 1 68 ? -8.163 4.860 -5.891 1.00 0.00 129 GLY A C 4
ATOM 6476 O O . GLY A 1 68 ? -7.716 3.802 -5.425 1.00 0.00 129 GLY A O 4
ATOM 6480 N N . ILE A 1 69 ? -9.430 5.086 -6.052 1.00 0.00 130 ILE A N 4
ATOM 6481 C CA . ILE A 1 69 ? -10.430 4.134 -5.677 1.00 0.00 130 ILE A CA 4
ATOM 6482 C C . ILE A 1 69 ? -10.717 3.242 -6.863 1.00 0.00 130 ILE A C 4
ATOM 6483 O O . ILE A 1 69 ? -11.218 3.690 -7.895 1.00 0.00 130 ILE A O 4
ATOM 6499 N N . VAL A 1 70 ? -10.378 2.013 -6.739 1.00 0.00 131 VAL A N 4
ATOM 6500 C CA . VAL A 1 70 ? -10.621 1.081 -7.787 1.00 0.00 131 VAL A CA 4
ATOM 6501 C C . VAL A 1 70 ? -11.861 0.272 -7.418 1.00 0.00 131 VAL A C 4
ATOM 6502 O O . VAL A 1 70 ? -12.092 -0.025 -6.236 1.00 0.00 131 VAL A O 4
ATOM 6515 N N . GLU A 1 71 ? -12.670 -0.039 -8.393 1.00 0.00 132 GLU A N 4
ATOM 6516 C CA . GLU A 1 71 ? -13.963 -0.641 -8.135 1.00 0.00 132 GLU A CA 4
ATOM 6517 C C . GLU A 1 71 ? -13.880 -2.156 -8.071 1.00 0.00 132 GLU A C 4
ATOM 6518 O O . GLU A 1 71 ? -14.855 -2.835 -7.750 1.00 0.00 132 GLU A O 4
ATOM 6530 N N . GLU A 1 72 ? -12.717 -2.675 -8.365 1.00 0.00 133 GLU A N 4
ATOM 6531 C CA . GLU A 1 72 ? -12.455 -4.074 -8.226 1.00 0.00 133 GLU A CA 4
ATOM 6532 C C . GLU A 1 72 ? -11.212 -4.270 -7.352 1.00 0.00 133 GLU A C 4
ATOM 6533 O O . GLU A 1 72 ? -10.075 -4.217 -7.823 1.00 0.00 133 GLU A O 4
ATOM 6545 N N . PRO A 1 73 ? -11.408 -4.428 -6.032 1.00 0.00 134 PRO A N 4
ATOM 6546 C CA . PRO A 1 73 ? -10.315 -4.596 -5.060 1.00 0.00 134 PRO A CA 4
ATOM 6547 C C . PRO A 1 73 ? -9.726 -6.005 -5.103 1.00 0.00 134 PRO A C 4
ATOM 6548 O O . PRO A 1 73 ? -9.510 -6.653 -4.063 1.00 0.00 134 PRO A O 4
ATOM 6559 N N . ASP A 1 74 ? -9.467 -6.463 -6.283 1.00 0.00 135 ASP A N 4
ATOM 6560 C CA . ASP A 1 74 ? -8.869 -7.751 -6.501 1.00 0.00 135 ASP A CA 4
ATOM 6561 C C . ASP A 1 74 ? -7.382 -7.627 -6.287 1.00 0.00 135 ASP A C 4
ATOM 6562 O O . ASP A 1 74 ? -6.794 -6.618 -6.673 1.00 0.00 135 ASP A O 4
ATOM 6571 N N . LYS A 1 75 ? -6.782 -8.634 -5.685 1.00 0.00 136 LYS A N 4
ATOM 6572 C CA . LYS A 1 75 ? -5.357 -8.624 -5.347 1.00 0.00 136 LYS A CA 4
ATOM 6573 C C . LYS A 1 75 ? -4.453 -8.306 -6.542 1.00 0.00 136 LYS A C 4
ATOM 6574 O O . LYS A 1 75 ? -3.493 -7.547 -6.399 1.00 0.00 136 LYS A O 4
ATOM 6593 N N . ALA A 1 76 ? -4.781 -8.831 -7.714 1.00 0.00 137 ALA A N 4
ATOM 6594 C CA . ALA A 1 76 ? -3.951 -8.605 -8.888 1.00 0.00 137 ALA A CA 4
ATOM 6595 C C . ALA A 1 76 ? -4.122 -7.188 -9.393 1.00 0.00 137 ALA A C 4
ATOM 6596 O O . ALA A 1 76 ? -3.157 -6.545 -9.774 1.00 0.00 137 ALA A O 4
ATOM 6603 N N . VAL A 1 77 ? -5.345 -6.689 -9.341 1.00 0.00 138 VAL A N 4
ATOM 6604 C CA . VAL A 1 77 ? -5.642 -5.341 -9.807 1.00 0.00 138 VAL A CA 4
ATOM 6605 C C . VAL A 1 77 ? -5.038 -4.307 -8.851 1.00 0.00 138 VAL A C 4
ATOM 6606 O O . VAL A 1 77 ? -4.467 -3.298 -9.283 1.00 0.00 138 VAL A O 4
ATOM 6619 N N . LEU A 1 78 ? -5.134 -4.588 -7.555 1.00 0.00 139 LEU A N 4
ATOM 6620 C CA . LEU A 1 78 ? -4.551 -3.732 -6.533 1.00 0.00 139 LEU A CA 4
ATOM 6621 C C . LEU A 1 78 ? -3.044 -3.645 -6.713 1.00 0.00 139 LEU A C 4
ATOM 6622 O O . LEU A 1 78 ? -2.476 -2.555 -6.731 1.00 0.00 139 LEU A O 4
ATOM 6638 N N . THR A 1 79 ? -2.413 -4.794 -6.884 1.00 0.00 140 THR A N 4
ATOM 6639 C CA . THR A 1 79 ? -0.979 -4.857 -7.059 1.00 0.00 140 THR A CA 4
ATOM 6640 C C . THR A 1 79 ? -0.561 -4.242 -8.414 1.00 0.00 140 THR A C 4
ATOM 6641 O O . THR A 1 79 ? 0.518 -3.670 -8.535 1.00 0.00 140 THR A O 4
ATOM 6652 N N . GLN A 1 80 ? -1.436 -4.344 -9.409 1.00 0.00 141 GLN A N 4
ATOM 6653 C CA . GLN A 1 80 ? -1.192 -3.778 -10.732 1.00 0.00 141 GLN A CA 4
ATOM 6654 C C . GLN A 1 80 ? -1.072 -2.272 -10.633 1.00 0.00 141 GLN A C 4
ATOM 6655 O O . GLN A 1 80 ? -0.068 -1.695 -11.068 1.00 0.00 141 GLN A O 4
ATOM 6669 N N . ALA A 1 81 ? -2.088 -1.650 -10.042 1.00 0.00 142 ALA A N 4
ATOM 6670 C CA . ALA A 1 81 ? -2.114 -0.211 -9.859 1.00 0.00 142 ALA A CA 4
ATOM 6671 C C . ALA A 1 81 ? -0.944 0.220 -8.996 1.00 0.00 142 ALA A C 4
ATOM 6672 O O . ALA A 1 81 ? -0.232 1.155 -9.338 1.00 0.00 142 ALA A O 4
ATOM 6679 N N . TRP A 1 82 ? -0.723 -0.527 -7.912 1.00 0.00 143 TRP A N 4
ATOM 6680 C CA . TRP A 1 82 ? 0.389 -0.299 -6.990 1.00 0.00 143 TRP A CA 4
ATOM 6681 C C . TRP A 1 82 ? 1.703 -0.238 -7.770 1.00 0.00 143 TRP A C 4
ATOM 6682 O O . TRP A 1 82 ? 2.486 0.706 -7.627 1.00 0.00 143 TRP A O 4
ATOM 6703 N N . LYS A 1 83 ? 1.894 -1.235 -8.624 1.00 0.00 144 LYS A N 4
ATOM 6704 C CA . LYS A 1 83 ? 3.083 -1.375 -9.436 1.00 0.00 144 LYS A CA 4
ATOM 6705 C C . LYS A 1 83 ? 3.234 -0.212 -10.405 1.00 0.00 144 LYS A C 4
ATOM 6706 O O . LYS A 1 83 ? 4.310 0.372 -10.517 1.00 0.00 144 LYS A O 4
ATOM 6725 N N . LEU A 1 84 ? 2.154 0.127 -11.089 1.00 0.00 145 LEU A N 4
ATOM 6726 C CA . LEU A 1 84 ? 2.172 1.209 -12.053 1.00 0.00 145 LEU A CA 4
ATOM 6727 C C . LEU A 1 84 ? 2.572 2.518 -11.397 1.00 0.00 145 LEU A C 4
ATOM 6728 O O . LEU A 1 84 ? 3.479 3.194 -11.875 1.00 0.00 145 LEU A O 4
ATOM 6744 N N . TRP A 1 85 ? 1.925 2.829 -10.292 1.00 0.00 146 TRP A N 4
ATOM 6745 C CA . TRP A 1 85 ? 2.163 4.060 -9.550 1.00 0.00 146 TRP A CA 4
ATOM 6746 C C . TRP A 1 85 ? 3.591 4.140 -9.014 1.00 0.00 146 TRP A C 4
ATOM 6747 O O . TRP A 1 85 ? 4.279 5.175 -9.193 1.00 0.00 146 TRP A O 4
ATOM 6768 N N . ILE A 1 86 ? 4.058 3.060 -8.374 1.00 0.00 147 ILE A N 4
ATOM 6769 C CA . ILE A 1 86 ? 5.401 3.067 -7.828 1.00 0.00 147 ILE A CA 4
ATOM 6770 C C . ILE A 1 86 ? 6.425 3.217 -8.943 1.00 0.00 147 ILE A C 4
ATOM 6771 O O . ILE A 1 86 ? 7.332 4.044 -8.838 1.00 0.00 147 ILE A O 4
ATOM 6787 N N . GLU A 1 87 ? 6.226 2.488 -10.054 1.00 0.00 148 GLU A N 4
ATOM 6788 C CA . GLU A 1 87 ? 7.146 2.554 -11.171 1.00 0.00 148 GLU A CA 4
ATOM 6789 C C . GLU A 1 87 ? 7.266 3.933 -11.767 1.00 0.00 148 GLU A C 4
ATOM 6790 O O . GLU A 1 87 ? 8.327 4.280 -12.260 1.00 0.00 148 GLU A O 4
ATOM 6802 N N . GLU A 1 88 ? 6.207 4.728 -11.698 1.00 0.00 149 GLU A N 4
ATOM 6803 C CA . GLU A 1 88 ? 6.267 6.099 -12.186 1.00 0.00 149 GLU A CA 4
ATOM 6804 C C . GLU A 1 88 ? 7.338 6.842 -11.419 1.00 0.00 149 GLU A C 4
ATOM 6805 O O . GLU A 1 88 ? 8.250 7.442 -11.995 1.00 0.00 149 GLU A O 4
ATOM 6817 N N . HIS A 1 89 ? 7.283 6.727 -10.114 1.00 0.00 150 HIS A N 4
ATOM 6818 C CA . HIS A 1 89 ? 8.231 7.414 -9.284 1.00 0.00 150 HIS A CA 4
ATOM 6819 C C . HIS A 1 89 ? 9.580 6.763 -9.201 1.00 0.00 150 HIS A C 4
ATOM 6820 O O . HIS A 1 89 ? 10.559 7.440 -8.891 1.00 0.00 150 HIS A O 4
ATOM 6835 N N . ILE A 1 90 ? 9.643 5.475 -9.485 1.00 0.00 151 ILE A N 4
ATOM 6836 C CA . ILE A 1 90 ? 10.929 4.771 -9.593 1.00 0.00 151 ILE A CA 4
ATOM 6837 C C . ILE A 1 90 ? 11.744 5.418 -10.710 1.00 0.00 151 ILE A C 4
ATOM 6838 O O . ILE A 1 90 ? 12.932 5.682 -10.564 1.00 0.00 151 ILE A O 4
ATOM 6854 N N . LYS A 1 91 ? 11.074 5.713 -11.798 1.00 0.00 152 LYS A N 4
ATOM 6855 C CA . LYS A 1 91 ? 11.729 6.263 -12.959 1.00 0.00 152 LYS A CA 4
ATOM 6856 C C . LYS A 1 91 ? 11.941 7.786 -12.811 1.00 0.00 152 LYS A C 4
ATOM 6857 O O . LYS A 1 91 ? 13.041 8.296 -13.054 1.00 0.00 152 LYS A O 4
ATOM 6876 N N . VAL A 1 92 ? 10.911 8.513 -12.380 1.00 0.00 153 VAL A N 4
ATOM 6877 C CA . VAL A 1 92 ? 11.026 9.970 -12.312 1.00 0.00 153 VAL A CA 4
ATOM 6878 C C . VAL A 1 92 ? 11.801 10.513 -11.094 1.00 0.00 153 VAL A C 4
ATOM 6879 O O . VAL A 1 92 ? 12.658 11.364 -11.262 1.00 0.00 153 VAL A O 4
ATOM 6892 N N . THR A 1 93 ? 11.533 10.032 -9.880 1.00 0.00 154 THR A N 4
ATOM 6893 C CA . THR A 1 93 ? 12.223 10.591 -8.733 1.00 0.00 154 THR A CA 4
ATOM 6894 C C . THR A 1 93 ? 13.212 9.613 -8.107 1.00 0.00 154 THR A C 4
ATOM 6895 O O . THR A 1 93 ? 13.934 9.973 -7.178 1.00 0.00 154 THR A O 4
ATOM 6906 N N . GLY A 1 94 ? 13.202 8.372 -8.601 1.00 0.00 155 GLY A N 4
ATOM 6907 C CA . GLY A 1 94 ? 14.131 7.343 -8.156 1.00 0.00 155 GLY A CA 4
ATOM 6908 C C . GLY A 1 94 ? 13.962 6.955 -6.707 1.00 0.00 155 GLY A C 4
ATOM 6909 O O . GLY A 1 94 ? 14.903 6.463 -6.075 1.00 0.00 155 GLY A O 4
ATOM 6913 N N . LYS A 1 95 ? 12.775 7.133 -6.189 1.00 0.00 156 LYS A N 4
ATOM 6914 C CA . LYS A 1 95 ? 12.529 6.862 -4.796 1.00 0.00 156 LYS A CA 4
ATOM 6915 C C . LYS A 1 95 ? 12.068 5.455 -4.570 1.00 0.00 156 LYS A C 4
ATOM 6916 O O . LYS A 1 95 ? 10.963 5.078 -4.954 1.00 0.00 156 LYS A O 4
ATOM 6935 N N . VAL A 1 96 ? 12.936 4.674 -3.984 1.00 0.00 157 VAL A N 4
ATOM 6936 C CA . VAL A 1 96 ? 12.617 3.322 -3.600 1.00 0.00 157 VAL A CA 4
ATOM 6937 C C . VAL A 1 96 ? 13.081 3.168 -2.148 1.00 0.00 157 VAL A C 4
ATOM 6938 O O . VAL A 1 96 ? 14.187 2.695 -1.886 1.00 0.00 157 VAL A O 4
ATOM 6951 N N . PRO A 1 97 ? 12.305 3.668 -1.195 1.00 0.00 158 PRO A N 4
ATOM 6952 C CA . PRO A 1 97 ? 12.661 3.648 0.209 1.00 0.00 158 PRO A CA 4
ATOM 6953 C C . PRO A 1 97 ? 12.159 2.381 0.924 1.00 0.00 158 PRO A C 4
ATOM 6954 O O . PRO A 1 97 ? 11.240 1.706 0.436 1.00 0.00 158 PRO A O 4
ATOM 6965 N N . PRO A 1 98 ? 12.755 2.047 2.101 1.00 0.00 159 PRO A N 4
ATOM 6966 C CA . PRO A 1 98 ? 12.425 0.838 2.892 1.00 0.00 159 PRO A CA 4
ATOM 6967 C C . PRO A 1 98 ? 10.924 0.593 3.110 1.00 0.00 159 PRO A C 4
ATOM 6968 O O . PRO A 1 98 ? 10.485 -0.554 3.119 1.00 0.00 159 PRO A O 4
ATOM 6979 N N . GLY A 1 99 ? 10.147 1.663 3.245 1.00 0.00 160 GLY A N 4
ATOM 6980 C CA . GLY A 1 99 ? 8.721 1.536 3.489 1.00 0.00 160 GLY A CA 4
ATOM 6981 C C . GLY A 1 99 ? 7.978 1.001 2.300 1.00 0.00 160 GLY A C 4
ATOM 6982 O O . GLY A 1 99 ? 6.939 0.370 2.445 1.00 0.00 160 GLY A O 4
ATOM 6986 N N . ASN A 1 100 ? 8.511 1.243 1.126 1.00 0.00 161 ASN A N 4
ATOM 6987 C CA . ASN A 1 100 ? 7.849 0.829 -0.092 1.00 0.00 161 ASN A CA 4
ATOM 6988 C C . ASN A 1 100 ? 8.537 -0.423 -0.657 1.00 0.00 161 ASN A C 4
ATOM 6989 O O . ASN A 1 100 ? 7.966 -1.155 -1.479 1.00 0.00 161 ASN A O 4
ATOM 7000 N N . LYS A 1 101 ? 9.771 -0.642 -0.242 1.00 0.00 162 LYS A N 4
ATOM 7001 C CA . LYS A 1 101 ? 10.516 -1.832 -0.624 1.00 0.00 162 LYS A CA 4
ATOM 7002 C C . LYS A 1 101 ? 10.009 -3.016 0.163 1.00 0.00 162 LYS A C 4
ATOM 7003 O O . LYS A 1 101 ? 9.356 -3.910 -0.382 1.00 0.00 162 LYS A O 4
ATOM 7022 N N . SER A 1 102 ? 10.278 -2.997 1.431 1.00 0.00 163 SER A N 4
ATOM 7023 C CA . SER A 1 102 ? 9.854 -4.026 2.311 1.00 0.00 163 SER A CA 4
ATOM 7024 C C . SER A 1 102 ? 8.526 -3.631 2.912 1.00 0.00 163 SER A C 4
ATOM 7025 O O . SER A 1 102 ? 8.196 -2.436 2.965 1.00 0.00 163 SER A O 4
ATOM 7033 N N . GLY A 1 103 ? 7.755 -4.587 3.326 1.00 0.00 164 GLY A N 4
ATOM 7034 C CA . GLY A 1 103 ? 6.499 -4.287 3.934 1.00 0.00 164 GLY A CA 4
ATOM 7035 C C . GLY A 1 103 ? 6.668 -3.859 5.365 1.00 0.00 164 GLY A C 4
ATOM 7036 O O . GLY A 1 103 ? 6.467 -4.658 6.276 1.00 0.00 164 GLY A O 4
ATOM 7040 N N . ASN A 1 104 ? 7.072 -2.615 5.570 1.00 0.00 165 ASN A N 4
ATOM 7041 C CA . ASN A 1 104 ? 7.217 -2.082 6.915 1.00 0.00 165 ASN A CA 4
ATOM 7042 C C . ASN A 1 104 ? 5.859 -2.033 7.582 1.00 0.00 165 ASN A C 4
ATOM 7043 O O . ASN A 1 104 ? 4.929 -1.373 7.084 1.00 0.00 165 ASN A O 4
ATOM 7054 N N . ASN A 1 105 ? 5.753 -2.746 8.685 1.00 0.00 166 ASN A N 4
ATOM 7055 C CA . ASN A 1 105 ? 4.505 -2.946 9.420 1.00 0.00 166 ASN A CA 4
ATOM 7056 C C . ASN A 1 105 ? 3.851 -1.634 9.825 1.00 0.00 166 ASN A C 4
ATOM 7057 O O . ASN A 1 105 ? 2.634 -1.538 9.848 1.00 0.00 166 ASN A O 4
ATOM 7068 N N . THR A 1 106 ? 4.644 -0.633 10.117 1.00 0.00 167 THR A N 4
ATOM 7069 C CA . THR A 1 106 ? 4.118 0.655 10.511 1.00 0.00 167 THR A CA 4
ATOM 7070 C C . THR A 1 106 ? 3.319 1.306 9.347 1.00 0.00 167 THR A C 4
ATOM 7071 O O . THR A 1 106 ? 2.319 1.978 9.571 1.00 0.00 167 THR A O 4
ATOM 7082 N N . PHE A 1 107 ? 3.763 1.078 8.116 1.00 0.00 168 PHE A N 4
ATOM 7083 C CA . PHE A 1 107 ? 3.101 1.648 6.953 1.00 0.00 168 PHE A CA 4
ATOM 7084 C C . PHE A 1 107 ? 1.977 0.765 6.409 1.00 0.00 168 PHE A C 4
ATOM 7085 O O . PHE A 1 107 ? 0.835 1.206 6.299 1.00 0.00 168 PHE A O 4
ATOM 7102 N N . VAL A 1 108 ? 2.302 -0.475 6.074 1.00 0.00 169 VAL A N 4
ATOM 7103 C CA . VAL A 1 108 ? 1.333 -1.360 5.413 1.00 0.00 169 VAL A CA 4
ATOM 7104 C C . VAL A 1 108 ? 0.378 -2.044 6.389 1.00 0.00 169 VAL A C 4
ATOM 7105 O O . VAL A 1 108 ? -0.775 -2.320 6.047 1.00 0.00 169 VAL A O 4
ATOM 7118 N N . LYS A 1 109 ? 0.880 -2.324 7.594 1.00 0.00 170 LYS A N 4
ATOM 7119 C CA . LYS A 1 109 ? 0.143 -3.017 8.672 1.00 0.00 170 LYS A CA 4
ATOM 7120 C C . LYS A 1 109 ? -0.334 -4.438 8.295 1.00 0.00 170 LYS A C 4
ATOM 7121 O O . LYS A 1 109 ? -1.115 -5.053 9.023 1.00 0.00 170 LYS A O 4
ATOM 7140 N N . VAL A 1 110 ? 0.169 -4.971 7.191 1.00 0.00 171 VAL A N 4
ATOM 7141 C CA . VAL A 1 110 ? -0.182 -6.327 6.761 1.00 0.00 171 VAL A CA 4
ATOM 7142 C C . VAL A 1 110 ? 0.940 -7.292 7.190 1.00 0.00 171 VAL A C 4
ATOM 7143 O O . VAL A 1 110 ? 0.900 -8.515 6.968 1.00 0.00 171 VAL A O 4
ATOM 7156 N N . THR A 1 111 ? 1.915 -6.728 7.831 1.00 0.00 172 THR A N 4
ATOM 7157 C CA . THR A 1 111 ? 3.051 -7.447 8.292 1.00 0.00 172 THR A CA 4
ATOM 7158 C C . THR A 1 111 ? 2.868 -7.755 9.779 1.00 0.00 172 THR A C 4
ATOM 7159 O O . THR A 1 111 ? 3.546 -7.191 10.639 1.00 0.00 172 THR A O 4
ATOM 7170 N N . LEU A 1 112 ? 1.899 -8.591 10.062 1.00 0.00 173 LEU A N 4
ATOM 7171 C CA . LEU A 1 112 ? 1.597 -8.981 11.424 1.00 0.00 173 LEU A CA 4
ATOM 7172 C C . LEU A 1 112 ? 2.777 -9.675 12.087 1.00 0.00 173 LEU A C 4
ATOM 7173 O O . LEU A 1 112 ? 3.173 -10.781 11.698 1.00 0.00 173 LEU A O 4
ATOM 7189 N N . GLU A 1 113 ? 3.371 -8.965 13.053 1.00 0.00 174 GLU A N 4
ATOM 7190 C CA . GLU A 1 113 ? 4.568 -9.373 13.808 1.00 0.00 174 GLU A CA 4
ATOM 7191 C C . GLU A 1 113 ? 5.823 -9.345 12.916 1.00 0.00 174 GLU A C 4
ATOM 7192 O O . GLU A 1 113 ? 6.768 -8.580 13.134 1.00 0.00 174 GLU A O 4
ATOM 7204 N N . HIS A 1 114 ? 5.785 -10.161 11.909 1.00 0.00 175 HIS A N 4
ATOM 7205 C CA . HIS A 1 114 ? 6.887 -10.438 11.029 1.00 0.00 175 HIS A CA 4
ATOM 7206 C C . HIS A 1 114 ? 6.345 -10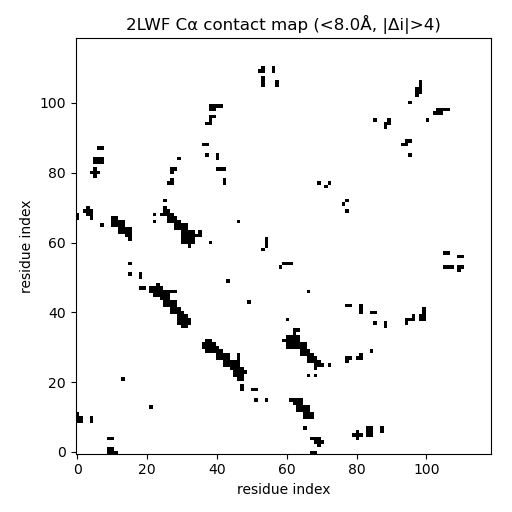.560 9.626 1.00 0.00 175 HIS A C 4
ATOM 7207 O O . HIS A 1 114 ? 5.131 -10.460 9.427 1.00 0.00 175 HIS A O 4
ATOM 7222 N N . HIS A 1 115 ? 7.219 -10.778 8.671 1.00 0.00 176 HIS A N 4
ATOM 7223 C CA . HIS A 1 115 ? 6.813 -11.013 7.296 1.00 0.00 176 HIS A CA 4
ATOM 7224 C C . HIS A 1 115 ? 5.993 -12.292 7.263 1.00 0.00 176 HIS A C 4
ATOM 7225 O O . HIS A 1 115 ? 6.499 -13.359 7.605 1.00 0.00 176 HIS A O 4
ATOM 7240 N N . HIS A 1 116 ? 4.742 -12.184 6.907 1.00 0.00 177 HIS A N 4
ATOM 7241 C CA . HIS A 1 116 ? 3.871 -13.330 6.943 1.00 0.00 177 HIS A CA 4
ATOM 7242 C C . HIS A 1 116 ? 4.085 -14.225 5.731 1.00 0.00 177 HIS A C 4
ATOM 7243 O O . HIS A 1 116 ? 4.276 -13.747 4.606 1.00 0.00 177 HIS A O 4
ATOM 7258 N N . HIS A 1 117 ? 4.066 -15.489 5.970 1.00 0.00 178 HIS A N 4
ATOM 7259 C CA . HIS A 1 117 ? 4.237 -16.480 4.959 1.00 0.00 178 HIS A CA 4
ATOM 7260 C C . HIS A 1 117 ? 2.927 -17.216 4.760 1.00 0.00 178 HIS A C 4
ATOM 7261 O O . HIS A 1 117 ? 2.535 -18.025 5.602 1.00 0.00 178 HIS A O 4
ATOM 7276 N N . HIS A 1 118 ? 2.241 -16.878 3.679 1.00 0.00 179 HIS A N 4
ATOM 7277 C CA . HIS A 1 118 ? 0.998 -17.522 3.273 1.00 0.00 179 HIS A CA 4
ATOM 7278 C C . HIS A 1 118 ? -0.142 -17.252 4.260 1.00 0.00 179 HIS A C 4
ATOM 7279 O O . HIS A 1 118 ? -0.346 -17.999 5.226 1.00 0.00 179 HIS A O 4
ATOM 7294 N N . HIS A 1 119 ? -0.842 -16.163 4.032 1.00 0.00 180 HIS A N 4
ATOM 7295 C CA . HIS A 1 119 ? -1.971 -15.771 4.841 1.00 0.00 180 HIS A CA 4
ATOM 7296 C C . HIS A 1 119 ? -2.642 -14.608 4.134 1.00 0.00 180 HIS A C 4
ATOM 7297 O O . HIS A 1 119 ? -3.821 -14.694 3.819 1.00 0.00 180 HIS A O 4
ATOM 7313 N N . MET A 1 1 ? -8.045 -3.511 -16.306 1.00 0.00 62 MET A N 5
ATOM 7314 C CA . MET A 1 1 ? -8.665 -4.019 -17.534 1.00 0.00 62 MET A CA 5
ATOM 7315 C C . MET A 1 1 ? -10.107 -3.541 -17.667 1.00 0.00 62 MET A C 5
ATOM 7316 O O . MET A 1 1 ? -10.674 -3.577 -18.749 1.00 0.00 62 MET A O 5
ATOM 7332 N N . ALA A 1 2 ? -10.696 -3.087 -16.569 1.00 0.00 63 ALA A N 5
ATOM 7333 C CA . ALA A 1 2 ? -12.053 -2.570 -16.595 1.00 0.00 63 ALA A CA 5
ATOM 7334 C C . ALA A 1 2 ? -12.098 -1.178 -15.987 1.00 0.00 63 ALA A C 5
ATOM 7335 O O . ALA A 1 2 ? -13.028 -0.415 -16.225 1.00 0.00 63 ALA A O 5
ATOM 7342 N N . SER A 1 3 ? -11.108 -0.870 -15.184 1.00 0.00 64 SER A N 5
ATOM 7343 C CA . SER A 1 3 ? -10.996 0.407 -14.563 1.00 0.00 64 SER A CA 5
ATOM 7344 C C . SER A 1 3 ? -9.518 0.806 -14.569 1.00 0.00 64 SER A C 5
ATOM 7345 O O . SER A 1 3 ? -9.128 1.672 -15.335 1.00 0.00 64 SER A O 5
ATOM 7353 N N . ALA A 1 4 ? -8.709 0.076 -13.765 1.00 0.00 65 ALA A N 5
ATOM 7354 C CA . ALA A 1 4 ? -7.249 0.260 -13.612 1.00 0.00 65 ALA A CA 5
ATOM 7355 C C . ALA A 1 4 ? -6.773 1.725 -13.605 1.00 0.00 65 ALA A C 5
ATOM 7356 O O . ALA A 1 4 ? -6.582 2.329 -14.663 1.00 0.00 65 ALA A O 5
ATOM 7363 N N . VAL A 1 5 ? -6.586 2.295 -12.413 1.00 0.00 66 VAL A N 5
ATOM 7364 C CA . VAL A 1 5 ? -6.069 3.656 -12.320 1.00 0.00 66 VAL A CA 5
ATOM 7365 C C . VAL A 1 5 ? -4.626 3.643 -12.814 1.00 0.00 66 VAL A C 5
ATOM 7366 O O . VAL A 1 5 ? -3.740 3.093 -12.164 1.00 0.00 66 VAL A O 5
ATOM 7379 N N . LYS A 1 6 ? -4.438 4.249 -13.963 1.00 0.00 67 LYS A N 5
ATOM 7380 C CA . LYS A 1 6 ? -3.212 4.168 -14.750 1.00 0.00 67 LYS A CA 5
ATOM 7381 C C . LYS A 1 6 ? -1.943 4.585 -14.022 1.00 0.00 67 LYS A C 5
ATOM 7382 O O . LYS A 1 6 ? -1.026 3.792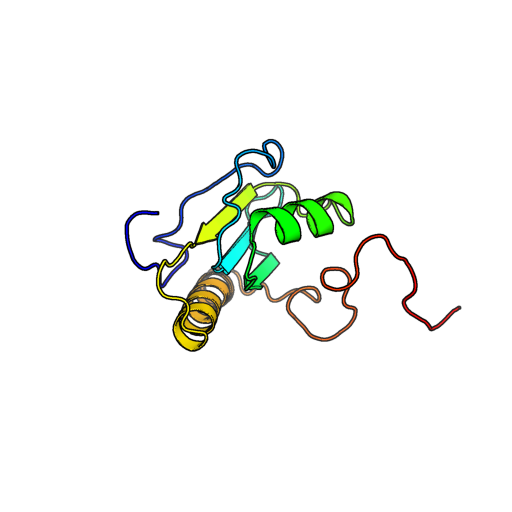 -13.895 1.00 0.00 67 LYS A O 5
ATOM 7401 N N . SER A 1 7 ? -1.869 5.804 -13.569 1.00 0.00 68 SER A N 5
ATOM 7402 C CA . SER A 1 7 ? -0.676 6.255 -12.939 1.00 0.00 68 SER A CA 5
ATOM 7403 C C . SER A 1 7 ? -0.980 7.301 -11.889 1.00 0.00 68 SER A C 5
ATOM 7404 O O . SER A 1 7 ? -2.105 7.825 -11.829 1.00 0.00 68 SER A O 5
ATOM 7412 N N . LEU A 1 8 ? 0.030 7.643 -11.106 1.00 0.00 69 LEU A N 5
ATOM 7413 C CA . LEU A 1 8 ? -0.065 8.663 -10.079 1.00 0.00 69 LEU A CA 5
ATOM 7414 C C . LEU A 1 8 ? -0.156 10.016 -10.700 1.00 0.00 69 LEU A C 5
ATOM 7415 O O . LEU A 1 8 ? -0.667 10.960 -10.094 1.00 0.00 69 LEU A O 5
ATOM 7431 N N . THR A 1 9 ? 0.333 10.096 -11.909 1.00 0.00 70 THR A N 5
ATOM 7432 C CA . THR A 1 9 ? 0.236 11.279 -12.717 1.00 0.00 70 THR A CA 5
ATOM 7433 C C . THR A 1 9 ? -1.270 11.568 -13.010 1.00 0.00 70 THR A C 5
ATOM 7434 O O . THR A 1 9 ? -1.680 12.705 -13.222 1.00 0.00 70 THR A O 5
ATOM 7445 N N . GLU A 1 10 ? -2.075 10.509 -12.970 1.00 0.00 71 GLU A N 5
ATOM 7446 C CA . GLU A 1 10 ? -3.506 10.582 -13.234 1.00 0.00 71 GLU A CA 5
ATOM 7447 C C . GLU A 1 10 ? -4.313 10.532 -11.927 1.00 0.00 71 GLU A C 5
ATOM 7448 O O . GLU A 1 10 ? -5.545 10.418 -11.948 1.00 0.00 71 GLU A O 5
ATOM 7460 N N . THR A 1 11 ? -3.645 10.599 -10.811 1.00 0.00 72 THR A N 5
ATOM 7461 C CA . THR A 1 11 ? -4.310 10.470 -9.549 1.00 0.00 72 THR A CA 5
ATOM 7462 C C . THR A 1 11 ? -4.468 11.846 -8.871 1.00 0.00 72 THR A C 5
ATOM 7463 O O . THR A 1 11 ? -3.562 12.685 -8.946 1.00 0.00 72 THR A O 5
ATOM 7474 N N . GLU A 1 12 ? -5.617 12.071 -8.226 1.00 0.00 73 GLU A N 5
ATOM 7475 C CA . GLU A 1 12 ? -5.879 13.336 -7.560 1.00 0.00 73 GLU A CA 5
ATOM 7476 C C . GLU A 1 12 ? -5.131 13.423 -6.228 1.00 0.00 73 GLU A C 5
ATOM 7477 O O . GLU A 1 12 ? -4.887 12.395 -5.560 1.00 0.00 73 GLU A O 5
ATOM 7489 N N . LEU A 1 13 ? -4.808 14.639 -5.841 1.00 0.00 74 LEU A N 5
ATOM 7490 C CA . LEU A 1 13 ? -3.981 14.907 -4.688 1.00 0.00 74 LEU A CA 5
ATOM 7491 C C . LEU A 1 13 ? -4.846 15.463 -3.550 1.00 0.00 74 LEU A C 5
ATOM 7492 O O . LEU A 1 13 ? -5.695 16.325 -3.769 1.00 0.00 74 LEU A O 5
ATOM 7508 N N . LEU A 1 14 ? -4.660 14.931 -2.368 1.00 0.00 75 LEU A N 5
ATOM 7509 C CA . LEU A 1 14 ? -5.333 15.394 -1.173 1.00 0.00 75 LEU A CA 5
ATOM 7510 C C . LEU A 1 14 ? -4.297 15.826 -0.138 1.00 0.00 75 LEU A C 5
ATOM 7511 O O . LEU A 1 14 ? -3.295 15.128 0.074 1.00 0.00 75 LEU A O 5
ATOM 7527 N N . PRO A 1 15 ? -4.464 17.001 0.465 1.00 0.00 76 PRO A N 5
ATOM 7528 C CA . PRO A 1 15 ? -3.628 17.431 1.587 1.00 0.00 76 PRO A CA 5
ATOM 7529 C C . PRO A 1 15 ? -3.967 16.591 2.831 1.00 0.00 76 PRO A C 5
ATOM 7530 O O . PRO A 1 15 ? -5.139 16.336 3.104 1.00 0.00 76 PRO A O 5
ATOM 7541 N N . ILE A 1 16 ? -2.963 16.189 3.606 1.00 0.00 77 ILE A N 5
ATOM 7542 C CA . ILE A 1 16 ? -3.212 15.288 4.746 1.00 0.00 77 ILE A CA 5
ATOM 7543 C C . ILE A 1 16 ? -3.869 16.005 5.933 1.00 0.00 77 ILE A C 5
ATOM 7544 O O . ILE A 1 16 ? -4.256 15.369 6.923 1.00 0.00 77 ILE A O 5
ATOM 7560 N N . THR A 1 17 ? -3.987 17.322 5.841 1.00 0.00 78 THR A N 5
ATOM 7561 C CA . THR A 1 17 ? -4.628 18.083 6.882 1.00 0.00 78 THR A CA 5
ATOM 7562 C C . THR A 1 17 ? -6.140 17.783 6.890 1.00 0.00 78 THR A C 5
ATOM 7563 O O . THR A 1 17 ? -6.773 17.733 7.945 1.00 0.00 78 THR A O 5
ATOM 7574 N N . GLU A 1 18 ? -6.688 17.488 5.721 1.00 0.00 79 GLU A N 5
ATOM 7575 C CA . GLU A 1 18 ? -8.088 17.193 5.599 1.00 0.00 79 GLU A CA 5
ATOM 7576 C C . GLU A 1 18 ? -8.296 15.682 5.567 1.00 0.00 79 GLU A C 5
ATOM 7577 O O . GLU A 1 18 ? -8.939 15.130 4.667 1.00 0.00 79 GLU A O 5
ATOM 7589 N N . ALA A 1 19 ? -7.746 15.018 6.589 1.00 0.00 80 ALA A N 5
ATOM 7590 C CA . ALA A 1 19 ? -7.808 13.561 6.738 1.00 0.00 80 ALA A CA 5
ATOM 7591 C C . ALA A 1 19 ? -9.257 13.074 6.724 1.00 0.00 80 ALA A C 5
ATOM 7592 O O . ALA A 1 19 ? -9.552 11.953 6.308 1.00 0.00 80 ALA A O 5
ATOM 7599 N N . ASP A 1 20 ? -10.143 13.939 7.168 1.00 0.00 81 ASP A N 5
ATOM 7600 C CA . ASP A 1 20 ? -11.589 13.718 7.152 1.00 0.00 81 ASP A CA 5
ATOM 7601 C C . ASP A 1 20 ? -12.100 13.412 5.734 1.00 0.00 81 ASP A C 5
ATOM 7602 O O . ASP A 1 20 ? -13.008 12.612 5.541 1.00 0.00 81 ASP A O 5
ATOM 7611 N N . SER A 1 21 ? -11.472 14.005 4.761 1.00 0.00 82 SER A N 5
ATOM 7612 C CA . SER A 1 21 ? -11.930 13.938 3.405 1.00 0.00 82 SER A CA 5
ATOM 7613 C C . SER A 1 21 ? -11.216 12.848 2.579 1.00 0.00 82 SER A C 5
ATOM 7614 O O . SER A 1 21 ? -11.335 12.805 1.343 1.00 0.00 82 SER A O 5
ATOM 7622 N N . ILE A 1 22 ? -10.493 11.969 3.254 1.00 0.00 83 ILE A N 5
ATOM 7623 C CA . ILE A 1 22 ? -9.851 10.858 2.587 1.00 0.00 83 ILE A CA 5
ATOM 7624 C C . ILE A 1 22 ? -10.907 9.756 2.377 1.00 0.00 83 ILE A C 5
ATOM 7625 O O . ILE A 1 22 ? -11.625 9.408 3.318 1.00 0.00 83 ILE A O 5
ATOM 7641 N N . PRO A 1 23 ? -11.059 9.249 1.139 1.00 0.00 84 PRO A N 5
ATOM 7642 C CA . PRO A 1 23 ? -12.051 8.207 0.810 1.00 0.00 84 PRO A CA 5
ATOM 7643 C C . PRO A 1 23 ? -11.900 6.912 1.631 1.00 0.00 84 PRO A C 5
ATOM 7644 O O . PRO A 1 23 ? -10.817 6.322 1.715 1.00 0.00 84 PRO A O 5
ATOM 7655 N N . SER A 1 24 ? -12.994 6.457 2.183 1.00 0.00 85 SER A N 5
ATOM 7656 C CA . SER A 1 24 ? -13.051 5.247 2.984 1.00 0.00 85 SER A CA 5
ATOM 7657 C C . SER A 1 24 ? -13.422 4.035 2.111 1.00 0.00 85 SER A C 5
ATOM 7658 O O . SER A 1 24 ? -14.001 3.054 2.567 1.00 0.00 85 SER A O 5
ATOM 7666 N N . ALA A 1 25 ? -13.002 4.099 0.883 1.00 0.00 86 ALA A N 5
ATOM 7667 C CA . ALA A 1 25 ? -13.298 3.087 -0.095 1.00 0.00 86 ALA A CA 5
ATOM 7668 C C . ALA A 1 25 ? -12.071 2.225 -0.343 1.00 0.00 86 ALA A C 5
ATOM 7669 O O . ALA A 1 25 ? -11.024 2.448 0.264 1.00 0.00 86 ALA A O 5
ATOM 7676 N N . SER A 1 26 ? -12.187 1.273 -1.224 1.00 0.00 87 SER A N 5
ATOM 7677 C CA . SER A 1 26 ? -11.107 0.376 -1.514 1.00 0.00 87 SER A CA 5
ATOM 7678 C C . SER A 1 26 ? -10.310 0.904 -2.700 1.00 0.00 87 SER A C 5
ATOM 7679 O O . SER A 1 26 ? -10.861 1.577 -3.581 1.00 0.00 87 SER A O 5
ATOM 7687 N N . GLY A 1 27 ? -9.024 0.644 -2.706 1.00 0.00 88 GLY A N 5
ATOM 7688 C CA . GLY A 1 27 ? -8.234 1.031 -3.819 1.00 0.00 88 GLY A CA 5
ATOM 7689 C C . GLY A 1 27 ? -6.790 1.186 -3.474 1.00 0.00 88 GLY A C 5
ATOM 7690 O O . GLY A 1 27 ? -6.279 0.537 -2.540 1.00 0.00 88 GLY A O 5
ATOM 7694 N N . VAL A 1 28 ? -6.158 2.067 -4.188 1.00 0.00 89 VAL A N 5
ATOM 7695 C CA . VAL A 1 28 ? -4.749 2.339 -4.081 1.00 0.00 89 VAL A CA 5
ATOM 7696 C C . VAL A 1 28 ? -4.542 3.759 -3.588 1.00 0.00 89 VAL A C 5
ATOM 7697 O O . VAL A 1 28 ? -5.375 4.634 -3.836 1.00 0.00 89 VAL A O 5
ATOM 7710 N N . TYR A 1 29 ? -3.482 3.987 -2.868 1.00 0.00 90 TYR A N 5
ATOM 7711 C CA . TYR A 1 29 ? -3.169 5.314 -2.402 1.00 0.00 90 TYR A CA 5
ATOM 7712 C C . TYR A 1 29 ? -1.668 5.516 -2.409 1.00 0.00 90 TYR A C 5
ATOM 7713 O O . TYR A 1 29 ? -0.908 4.542 -2.411 1.00 0.00 90 TYR A O 5
ATOM 7731 N N . ALA A 1 30 ? -1.248 6.747 -2.403 1.00 0.00 91 ALA A N 5
ATOM 7732 C CA . ALA A 1 30 ? 0.150 7.081 -2.439 1.00 0.00 91 ALA A CA 5
ATOM 7733 C C . ALA A 1 30 ? 0.440 8.257 -1.543 1.00 0.00 91 ALA A C 5
ATOM 7734 O O . ALA A 1 30 ? -0.239 9.268 -1.610 1.00 0.00 91 ALA A O 5
ATOM 7741 N N . VAL A 1 31 ? 1.448 8.129 -0.729 1.00 0.00 92 VAL A N 5
ATOM 7742 C CA . VAL A 1 31 ? 1.805 9.148 0.221 1.00 0.00 92 VAL A CA 5
ATOM 7743 C C . VAL A 1 31 ? 3.082 9.882 -0.224 1.00 0.00 92 VAL A C 5
ATOM 7744 O O . VAL A 1 31 ? 4.128 9.246 -0.521 1.00 0.00 92 VAL A O 5
ATOM 7757 N N . TYR A 1 32 ? 2.982 11.191 -0.282 1.00 0.00 93 TYR A N 5
ATOM 7758 C CA . TYR A 1 32 ? 4.057 12.079 -0.677 1.00 0.00 93 TYR A CA 5
ATOM 7759 C C . TYR A 1 32 ? 4.464 12.902 0.520 1.00 0.00 93 TYR A C 5
ATOM 7760 O O . TYR A 1 32 ? 3.603 13.438 1.220 1.00 0.00 93 TYR A O 5
ATOM 7778 N N . ASP A 1 33 ? 5.744 13.039 0.748 1.00 0.00 94 ASP A N 5
ATOM 7779 C CA . ASP A 1 33 ? 6.211 13.777 1.913 1.00 0.00 94 ASP A CA 5
ATOM 7780 C C . ASP A 1 33 ? 6.286 15.279 1.605 1.00 0.00 94 ASP A C 5
ATOM 7781 O O . ASP A 1 33 ? 5.828 15.739 0.544 1.00 0.00 94 ASP A O 5
ATOM 7790 N N . LYS A 1 34 ? 6.887 16.032 2.520 1.00 0.00 95 LYS A N 5
ATOM 7791 C CA . LYS A 1 34 ? 7.010 17.474 2.423 1.00 0.00 95 LYS A CA 5
ATOM 7792 C C . LYS A 1 34 ? 7.849 17.883 1.205 1.00 0.00 95 LYS A C 5
ATOM 7793 O O . LYS A 1 34 ? 7.691 18.983 0.677 1.00 0.00 95 LYS A O 5
ATOM 7812 N N . SER A 1 35 ? 8.729 16.994 0.758 1.00 0.00 96 SER A N 5
ATOM 7813 C CA . SER A 1 35 ? 9.569 17.253 -0.400 1.00 0.00 96 SER A CA 5
ATOM 7814 C C . SER A 1 35 ? 8.812 16.963 -1.711 1.00 0.00 96 SER A C 5
ATOM 7815 O O . SER A 1 35 ? 9.405 17.004 -2.804 1.00 0.00 96 SER A O 5
ATOM 7823 N N . ASP A 1 36 ? 7.511 16.629 -1.576 1.00 0.00 97 ASP A N 5
ATOM 7824 C CA . ASP A 1 36 ? 6.574 16.425 -2.709 1.00 0.00 97 ASP A CA 5
ATOM 7825 C C . ASP A 1 36 ? 6.910 15.148 -3.500 1.00 0.00 97 ASP A C 5
ATOM 7826 O O . ASP A 1 36 ? 6.460 14.940 -4.623 1.00 0.00 97 ASP A O 5
ATOM 7835 N N . GLU A 1 37 ? 7.652 14.254 -2.895 1.00 0.00 98 GLU A N 5
ATOM 7836 C CA . GLU A 1 37 ? 7.993 13.056 -3.592 1.00 0.00 98 GLU A CA 5
ATOM 7837 C C . GLU A 1 37 ? 7.308 11.850 -2.993 1.00 0.00 98 GLU A C 5
ATOM 7838 O O . GLU A 1 37 ? 7.040 11.788 -1.781 1.00 0.00 98 GLU A O 5
ATOM 7850 N N . LEU A 1 38 ? 6.996 10.920 -3.856 1.00 0.00 99 LEU A N 5
ATOM 7851 C CA . LEU A 1 38 ? 6.327 9.708 -3.489 1.00 0.00 99 LEU A CA 5
ATOM 7852 C C . LEU A 1 38 ? 7.313 8.767 -2.874 1.00 0.00 99 LEU A C 5
ATOM 7853 O O . LEU A 1 38 ? 8.354 8.476 -3.466 1.00 0.00 99 LEU A O 5
ATOM 7869 N N . GLN A 1 39 ? 6.996 8.313 -1.697 1.00 0.00 100 GLN A N 5
ATOM 7870 C CA . GLN A 1 39 ? 7.832 7.377 -1.003 1.00 0.00 100 GLN A CA 5
ATOM 7871 C C . GLN A 1 39 ? 7.067 6.145 -0.530 1.00 0.00 100 GLN A C 5
ATOM 7872 O O . GLN A 1 39 ? 7.667 5.161 -0.125 1.00 0.00 100 GLN A O 5
ATOM 7886 N N . PHE A 1 40 ? 5.748 6.200 -0.547 1.00 0.00 101 PHE A N 5
ATOM 7887 C CA . PHE A 1 40 ? 4.979 5.027 -0.177 1.00 0.00 101 PHE A CA 5
ATOM 7888 C C . PHE A 1 40 ? 3.664 4.925 -0.931 1.00 0.00 101 PHE A C 5
ATOM 7889 O O . PHE A 1 40 ? 2.831 5.822 -0.865 1.00 0.00 101 PHE A O 5
ATOM 7906 N N . VAL A 1 41 ? 3.498 3.846 -1.655 1.00 0.00 102 VAL A N 5
ATOM 7907 C CA . VAL A 1 41 ? 2.217 3.522 -2.271 1.00 0.00 102 VAL A CA 5
ATOM 7908 C C . VAL A 1 41 ? 1.628 2.320 -1.560 1.00 0.00 102 VAL A C 5
ATOM 7909 O O . VAL A 1 41 ? 2.363 1.408 -1.164 1.00 0.00 102 VAL A O 5
ATOM 7922 N N . GLY A 1 42 ? 0.347 2.309 -1.375 1.00 0.00 103 GLY A N 5
ATOM 7923 C CA . GLY A 1 42 ? -0.263 1.230 -0.661 1.00 0.00 103 GLY A CA 5
ATOM 7924 C C . GLY A 1 42 ? -1.628 0.907 -1.174 1.00 0.00 103 GLY A C 5
ATOM 7925 O O . GLY A 1 42 ? -2.203 1.673 -1.947 1.00 0.00 103 GLY A O 5
ATOM 7929 N N . ILE A 1 43 ? -2.141 -0.213 -0.745 1.00 0.00 104 ILE A N 5
ATOM 7930 C CA . ILE A 1 43 ? -3.453 -0.681 -1.119 1.00 0.00 104 ILE A CA 5
ATOM 7931 C C . ILE A 1 43 ? -4.244 -0.964 0.129 1.00 0.00 104 ILE A C 5
ATOM 7932 O O . ILE A 1 43 ? -3.662 -1.325 1.157 1.00 0.00 104 ILE A O 5
ATOM 7948 N N . SER A 1 44 ? -5.535 -0.769 0.070 1.00 0.00 105 SER A N 5
ATOM 7949 C CA . SER A 1 44 ? -6.377 -1.021 1.207 1.00 0.00 105 SER A CA 5
ATOM 7950 C C . SER A 1 44 ? -7.810 -1.267 0.751 1.00 0.00 105 SER A C 5
ATOM 7951 O O . SER A 1 44 ? -8.182 -0.963 -0.404 1.00 0.00 105 SER A O 5
ATOM 7959 N N . ARG A 1 45 ? -8.606 -1.824 1.642 1.00 0.00 106 ARG A N 5
ATOM 7960 C CA . ARG A 1 45 ? -10.004 -2.061 1.374 1.00 0.00 106 ARG A CA 5
ATOM 7961 C C . ARG A 1 45 ? -10.782 -0.838 1.871 1.00 0.00 106 ARG A C 5
ATOM 7962 O O . ARG A 1 45 ? -11.922 -0.603 1.486 1.00 0.00 106 ARG A O 5
ATOM 7983 N N . ASN A 1 46 ? -10.129 -0.066 2.721 1.00 0.00 107 ASN A N 5
ATOM 7984 C CA . ASN A 1 46 ? -10.678 1.166 3.250 1.00 0.00 107 ASN A CA 5
ATOM 7985 C C . ASN A 1 46 ? -9.517 2.167 3.355 1.00 0.00 107 ASN A C 5
ATOM 7986 O O . ASN A 1 46 ? -8.858 2.249 4.405 1.00 0.00 107 ASN A O 5
ATOM 7997 N N . ILE A 1 47 ? -9.255 2.886 2.269 1.00 0.00 108 ILE A N 5
ATOM 7998 C CA . ILE A 1 47 ? -8.104 3.807 2.131 1.00 0.00 108 ILE A CA 5
ATOM 7999 C C . ILE A 1 47 ? -7.926 4.742 3.341 1.00 0.00 108 ILE A C 5
ATOM 8000 O O . ILE A 1 47 ? -6.856 4.753 3.969 1.00 0.00 108 ILE A O 5
ATOM 8016 N N . ALA A 1 48 ? -8.984 5.477 3.681 1.00 0.00 109 ALA A N 5
ATOM 8017 C CA . ALA A 1 48 ? -8.993 6.449 4.792 1.00 0.00 109 ALA A CA 5
ATOM 8018 C C . ALA A 1 48 ? -8.466 5.884 6.105 1.00 0.00 109 ALA A C 5
ATOM 8019 O O . ALA A 1 48 ? -7.853 6.608 6.881 1.00 0.00 109 ALA A O 5
ATOM 8026 N N . ALA A 1 49 ? -8.652 4.600 6.316 1.00 0.00 110 ALA A N 5
ATOM 8027 C CA . ALA A 1 49 ? -8.257 3.977 7.559 1.00 0.00 110 ALA A CA 5
ATOM 8028 C C . ALA A 1 49 ? -6.754 3.848 7.609 1.00 0.00 110 ALA A C 5
ATOM 8029 O O . ALA A 1 49 ? -6.106 4.416 8.481 1.00 0.00 110 ALA A O 5
ATOM 8036 N N . SER A 1 50 ? -6.206 3.161 6.622 1.00 0.00 111 SER A N 5
ATOM 8037 C CA . SER A 1 50 ? -4.789 2.902 6.546 1.00 0.00 111 SER A CA 5
ATOM 8038 C C . SER A 1 50 ? -3.983 4.206 6.471 1.00 0.00 111 SER A C 5
ATOM 8039 O O . SER A 1 50 ? -2.981 4.367 7.188 1.00 0.00 111 SER A O 5
ATOM 8047 N N . VAL A 1 51 ? -4.453 5.149 5.642 1.00 0.00 112 VAL A N 5
ATOM 8048 C CA . VAL A 1 51 ? -3.784 6.437 5.461 1.00 0.00 112 VAL A CA 5
ATOM 8049 C C . VAL A 1 51 ? -3.666 7.182 6.781 1.00 0.00 112 VAL A C 5
ATOM 8050 O O . VAL A 1 51 ? -2.549 7.424 7.258 1.00 0.00 112 VAL A O 5
ATOM 8063 N N . SER A 1 52 ? -4.804 7.470 7.389 1.00 0.00 113 SER A N 5
ATOM 8064 C CA . SER A 1 52 ? -4.855 8.253 8.606 1.00 0.00 113 SER A CA 5
ATOM 8065 C C . SER A 1 52 ? -4.082 7.563 9.728 1.00 0.00 113 SER A C 5
ATOM 8066 O O . SER A 1 52 ? -3.277 8.198 10.419 1.00 0.00 113 SER A O 5
ATOM 8074 N N . ALA A 1 53 ? -4.275 6.256 9.857 1.00 0.00 114 ALA A N 5
ATOM 8075 C CA . ALA A 1 53 ? -3.647 5.488 10.900 1.00 0.00 114 ALA A CA 5
ATOM 8076 C C . ALA A 1 53 ? -2.125 5.545 10.818 1.00 0.00 114 ALA A C 5
ATOM 8077 O O . ALA A 1 53 ? -1.452 5.877 11.814 1.00 0.00 114 ALA A O 5
ATOM 8084 N N . HIS A 1 54 ? -1.558 5.275 9.646 1.00 0.00 115 HIS A N 5
ATOM 8085 C CA . HIS A 1 54 ? -0.106 5.250 9.571 1.00 0.00 115 HIS A CA 5
ATOM 8086 C C . HIS A 1 54 ? 0.488 6.648 9.544 1.00 0.00 115 HIS A C 5
ATOM 8087 O O . HIS A 1 54 ? 1.614 6.826 9.932 1.00 0.00 115 HIS A O 5
ATOM 8102 N N . LEU A 1 55 ? -0.263 7.629 9.088 1.00 0.00 116 LEU A N 5
ATOM 8103 C CA . LEU A 1 55 ? 0.232 9.010 9.089 1.00 0.00 116 LEU A CA 5
ATOM 8104 C C . LEU A 1 55 ? 0.243 9.596 10.481 1.00 0.00 116 LEU A C 5
ATOM 8105 O O . LEU A 1 55 ? 1.048 10.458 10.793 1.00 0.00 116 LEU A O 5
ATOM 8121 N N . LYS A 1 56 ? -0.648 9.129 11.324 1.00 0.00 117 LYS A N 5
ATOM 8122 C CA . LYS A 1 56 ? -0.634 9.559 12.701 1.00 0.00 117 LYS A CA 5
ATOM 8123 C C . LYS A 1 56 ? 0.352 8.725 13.504 1.00 0.00 117 LYS A C 5
ATOM 8124 O O . LYS A 1 56 ? 0.616 8.998 14.677 1.00 0.00 117 LYS A O 5
ATOM 8143 N N . SER A 1 57 ? 0.882 7.701 12.876 1.00 0.00 118 SER A N 5
ATOM 8144 C CA . SER A 1 57 ? 1.957 6.948 13.457 1.00 0.00 118 SER A CA 5
ATOM 8145 C C . SER A 1 57 ? 3.284 7.594 13.010 1.00 0.00 118 SER A C 5
ATOM 8146 O O . SER A 1 57 ? 4.114 7.962 13.834 1.00 0.00 118 SER A O 5
ATOM 8154 N N . VAL A 1 58 ? 3.446 7.770 11.700 1.00 0.00 119 VAL A N 5
ATOM 8155 C CA . VAL A 1 58 ? 4.594 8.426 11.142 1.00 0.00 119 VAL A CA 5
ATOM 8156 C C . VAL A 1 58 ? 4.239 9.699 10.388 1.00 0.00 119 VAL A C 5
ATOM 8157 O O . VAL A 1 58 ? 3.770 9.663 9.246 1.00 0.00 119 VAL A O 5
ATOM 8170 N N . PRO A 1 59 ? 4.470 10.858 11.014 1.00 0.00 120 PRO A N 5
ATO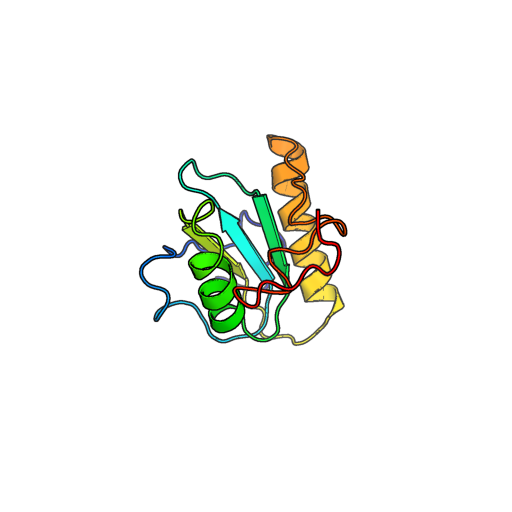M 8171 C CA . PRO A 1 59 ? 4.311 12.163 10.359 1.00 0.00 120 PRO A CA 5
ATOM 8172 C C . PRO A 1 59 ? 5.457 12.411 9.362 1.00 0.00 120 PRO A C 5
ATOM 8173 O O . PRO A 1 59 ? 5.556 13.469 8.730 1.00 0.00 120 PRO A O 5
ATOM 8184 N N . GLU A 1 60 ? 6.298 11.395 9.223 1.00 0.00 121 GLU A N 5
ATOM 8185 C CA . GLU A 1 60 ? 7.448 11.379 8.358 1.00 0.00 121 GLU A CA 5
ATOM 8186 C C . GLU A 1 60 ? 7.053 11.688 6.918 1.00 0.00 121 GLU A C 5
ATOM 8187 O O . GLU A 1 60 ? 7.654 12.544 6.273 1.00 0.00 121 GLU A O 5
ATOM 8199 N N . LEU A 1 61 ? 5.984 11.082 6.462 1.00 0.00 122 LEU A N 5
ATOM 8200 C CA . LEU A 1 61 ? 5.570 11.272 5.091 1.00 0.00 122 LEU A CA 5
ATOM 8201 C C . LEU A 1 61 ? 4.365 12.173 5.000 1.00 0.00 122 LEU A C 5
ATOM 8202 O O . LEU A 1 61 ? 3.748 12.282 3.956 1.00 0.00 122 LEU A O 5
ATOM 8218 N N . CYS A 1 62 ? 4.025 12.812 6.094 1.00 0.00 123 CYS A N 5
ATOM 8219 C CA . CYS A 1 62 ? 2.916 13.748 6.084 1.00 0.00 123 CYS A CA 5
ATOM 8220 C C . CYS A 1 62 ? 3.228 14.994 5.248 1.00 0.00 123 CYS A C 5
ATOM 8221 O O . CYS A 1 62 ? 3.939 15.905 5.684 1.00 0.00 123 CYS A O 5
ATOM 8229 N N . GLY A 1 63 ? 2.772 14.955 4.019 1.00 0.00 124 GLY A N 5
ATOM 8230 C CA . GLY A 1 63 ? 2.867 16.067 3.121 1.00 0.00 124 GLY A CA 5
ATOM 8231 C C . GLY A 1 63 ? 1.618 16.138 2.287 1.00 0.00 124 GLY A C 5
ATOM 8232 O O . GLY A 1 63 ? 0.834 17.077 2.394 1.00 0.00 124 GLY A O 5
ATOM 8236 N N . SER A 1 64 ? 1.404 15.121 1.502 1.00 0.00 125 SER A N 5
ATOM 8237 C CA . SER A 1 64 ? 0.232 15.009 0.683 1.00 0.00 125 SER A CA 5
ATOM 8238 C C . SER A 1 64 ? -0.043 13.543 0.369 1.00 0.00 125 SER A C 5
ATOM 8239 O O . SER A 1 64 ? 0.830 12.695 0.555 1.00 0.00 125 SER A O 5
ATOM 8247 N N . VAL A 1 65 ? -1.233 13.236 -0.048 1.00 0.00 126 VAL A N 5
ATOM 8248 C CA . VAL A 1 65 ? -1.595 11.874 -0.349 1.00 0.00 126 VAL A CA 5
ATOM 8249 C C . VAL A 1 65 ? -2.492 11.834 -1.586 1.00 0.00 126 VAL A C 5
ATOM 8250 O O . VAL A 1 65 ? -3.337 12.692 -1.773 1.00 0.00 126 VAL A O 5
ATOM 8263 N N . LYS A 1 66 ? -2.250 10.899 -2.444 1.00 0.00 127 LYS A N 5
ATOM 8264 C CA . LYS A 1 66 ? -3.070 10.691 -3.608 1.00 0.00 127 LYS A CA 5
ATOM 8265 C C . LYS A 1 66 ? -3.865 9.434 -3.412 1.00 0.00 127 LYS A C 5
ATOM 8266 O O . LYS A 1 66 ? -3.361 8.475 -2.829 1.00 0.00 127 LYS A O 5
ATOM 8285 N N . VAL A 1 67 ? -5.089 9.432 -3.856 1.00 0.00 128 VAL A N 5
ATOM 8286 C CA . VAL A 1 67 ? -5.945 8.271 -3.692 1.00 0.00 128 VAL A CA 5
ATOM 8287 C C . VAL A 1 67 ? -6.588 7.882 -5.010 1.00 0.00 128 VAL A C 5
ATOM 8288 O O . VAL A 1 67 ? -7.016 8.745 -5.781 1.00 0.00 128 VAL A O 5
ATOM 8301 N N . GLY A 1 68 ? -6.623 6.608 -5.272 1.00 0.00 129 GLY A N 5
ATOM 8302 C CA . GLY A 1 68 ? -7.215 6.115 -6.468 1.00 0.00 129 GLY A CA 5
ATOM 8303 C C . GLY A 1 68 ? -8.151 4.984 -6.168 1.00 0.00 129 GLY A C 5
ATOM 8304 O O . GLY A 1 68 ? -7.723 3.889 -5.774 1.00 0.00 129 GLY A O 5
ATOM 8308 N N . ILE A 1 69 ? -9.410 5.233 -6.305 1.00 0.00 130 ILE A N 5
ATOM 8309 C CA . ILE A 1 69 ? -10.400 4.224 -6.068 1.00 0.00 130 ILE A CA 5
ATOM 8310 C C . ILE A 1 69 ? -10.562 3.436 -7.342 1.00 0.00 130 ILE A C 5
ATOM 8311 O O . ILE A 1 69 ? -10.991 3.967 -8.363 1.00 0.00 130 ILE A O 5
ATOM 8327 N N . VAL A 1 70 ? -10.182 2.206 -7.304 1.00 0.00 131 VAL A N 5
ATOM 8328 C CA . VAL A 1 70 ? -10.265 1.382 -8.463 1.00 0.00 131 VAL A CA 5
ATOM 8329 C C . VAL A 1 70 ? -11.495 0.490 -8.358 1.00 0.00 131 VAL A C 5
ATOM 8330 O O . VAL A 1 70 ? -11.769 -0.092 -7.308 1.00 0.00 131 VAL A O 5
ATOM 8343 N N . GLU A 1 71 ? -12.258 0.444 -9.426 1.00 0.00 132 GLU A N 5
ATOM 8344 C CA . GLU A 1 71 ? -13.509 -0.308 -9.477 1.00 0.00 132 GLU A CA 5
ATOM 8345 C C . GLU A 1 71 ? -13.244 -1.805 -9.440 1.00 0.00 132 GLU A C 5
ATOM 8346 O O . GLU A 1 71 ? -14.084 -2.583 -8.987 1.00 0.00 132 GLU A O 5
ATOM 8358 N N . GLU A 1 72 ? -12.079 -2.188 -9.921 1.00 0.00 133 GLU A N 5
ATOM 8359 C CA . GLU A 1 72 ? -11.639 -3.563 -9.896 1.00 0.00 133 GLU A CA 5
ATOM 8360 C C . GLU A 1 72 ? -10.996 -3.814 -8.523 1.00 0.00 133 GLU A C 5
ATOM 8361 O O . GLU A 1 72 ? -9.948 -3.253 -8.230 1.00 0.00 133 GLU A O 5
ATOM 8373 N N . PRO A 1 73 ? -11.625 -4.619 -7.652 1.00 0.00 134 PRO A N 5
ATOM 8374 C CA . PRO A 1 73 ? -11.130 -4.860 -6.300 1.00 0.00 134 PRO A CA 5
ATOM 8375 C C . PRO A 1 73 ? -10.311 -6.153 -6.166 1.00 0.00 134 PRO A C 5
ATOM 8376 O O . PRO A 1 73 ? -10.104 -6.658 -5.057 1.00 0.00 134 PRO A O 5
ATOM 8387 N N . ASP A 1 74 ? -9.834 -6.658 -7.273 1.00 0.00 135 ASP A N 5
ATOM 8388 C CA . ASP A 1 74 ? -9.070 -7.898 -7.288 1.00 0.00 135 ASP A CA 5
ATOM 8389 C C . ASP A 1 74 ? -7.681 -7.657 -6.701 1.00 0.00 135 ASP A C 5
ATOM 8390 O O . ASP A 1 74 ? -7.069 -6.625 -6.963 1.00 0.00 135 ASP A O 5
ATOM 8399 N N . LYS A 1 75 ? -7.185 -8.595 -5.918 1.00 0.00 136 LYS A N 5
ATOM 8400 C CA . LYS A 1 75 ? -5.883 -8.452 -5.261 1.00 0.00 136 LYS A CA 5
ATOM 8401 C C . LYS A 1 75 ? -4.733 -8.225 -6.253 1.00 0.00 136 LYS A C 5
ATOM 8402 O O . LYS A 1 75 ? -3.790 -7.469 -5.962 1.00 0.00 136 LYS A O 5
ATOM 8421 N N . ALA A 1 76 ? -4.828 -8.813 -7.433 1.00 0.00 137 ALA A N 5
ATOM 8422 C CA . ALA A 1 76 ? -3.770 -8.671 -8.411 1.00 0.00 137 ALA A CA 5
ATOM 8423 C C . ALA A 1 76 ? -3.856 -7.325 -9.077 1.00 0.00 137 ALA A C 5
ATOM 8424 O O . ALA A 1 76 ? -2.843 -6.680 -9.296 1.00 0.00 137 ALA A O 5
ATOM 8431 N N . VAL A 1 77 ? -5.067 -6.870 -9.347 1.00 0.00 138 VAL A N 5
ATOM 8432 C CA . VAL A 1 77 ? -5.254 -5.593 -10.026 1.00 0.00 138 VAL A CA 5
ATOM 8433 C C . VAL A 1 77 ? -4.894 -4.432 -9.087 1.00 0.00 138 VAL A C 5
ATOM 8434 O O . VAL A 1 77 ? -4.389 -3.395 -9.533 1.00 0.00 138 VAL A O 5
ATOM 8447 N N . LEU A 1 78 ? -5.129 -4.629 -7.780 1.00 0.00 139 LEU A N 5
ATOM 8448 C CA . LEU A 1 78 ? -4.733 -3.653 -6.771 1.00 0.00 139 LEU A CA 5
ATOM 8449 C C . LEU A 1 78 ? -3.225 -3.512 -6.795 1.00 0.00 139 LEU A C 5
ATOM 8450 O O . LEU A 1 78 ? -2.689 -2.409 -6.840 1.00 0.00 139 LEU A O 5
ATOM 8466 N N . THR A 1 79 ? -2.557 -4.650 -6.831 1.00 0.00 140 THR A N 5
ATOM 8467 C CA . THR A 1 79 ? -1.117 -4.701 -6.853 1.00 0.00 140 THR A CA 5
ATOM 8468 C C . THR A 1 79 ? -0.579 -4.178 -8.205 1.00 0.00 140 THR A C 5
ATOM 8469 O O . THR A 1 79 ? 0.485 -3.591 -8.269 1.00 0.00 140 THR A O 5
ATOM 8480 N N . GLN A 1 80 ? -1.352 -4.370 -9.262 1.00 0.00 141 GLN A N 5
ATOM 8481 C CA . GLN A 1 80 ? -0.995 -3.914 -10.585 1.00 0.00 141 GLN A CA 5
ATOM 8482 C C . GLN A 1 80 ? -0.979 -2.392 -10.646 1.00 0.00 141 GLN A C 5
ATOM 8483 O O . GLN A 1 80 ? -0.029 -1.801 -11.149 1.00 0.00 141 GLN A O 5
ATOM 8497 N N . ALA A 1 81 ? -2.026 -1.767 -10.123 1.00 0.00 142 ALA A N 5
ATOM 8498 C CA . ALA A 1 81 ? -2.094 -0.315 -10.073 1.00 0.00 142 ALA A CA 5
ATOM 8499 C C . ALA A 1 81 ? -0.977 0.204 -9.172 1.00 0.00 142 ALA A C 5
ATOM 8500 O O . ALA A 1 81 ? -0.248 1.113 -9.542 1.00 0.00 142 ALA A O 5
ATOM 8507 N N . TRP A 1 82 ? -0.829 -0.448 -8.020 1.00 0.00 143 TRP A N 5
ATOM 8508 C CA . TRP A 1 82 ? 0.231 -0.179 -7.044 1.00 0.00 143 TRP A CA 5
ATOM 8509 C C . TRP A 1 82 ? 1.607 -0.176 -7.745 1.00 0.00 143 TRP A C 5
ATOM 8510 O O . TRP A 1 82 ? 2.434 0.723 -7.542 1.00 0.00 143 TRP A O 5
ATOM 8531 N N . LYS A 1 83 ? 1.802 -1.178 -8.584 1.00 0.00 144 LYS A N 5
ATOM 8532 C CA . LYS A 1 83 ? 3.013 -1.384 -9.355 1.00 0.00 144 LYS A CA 5
ATOM 8533 C C . LYS A 1 83 ? 3.281 -0.207 -10.294 1.00 0.00 144 LYS A C 5
ATOM 8534 O O . LYS A 1 83 ? 4.386 0.321 -10.335 1.00 0.00 144 LYS A O 5
ATOM 8553 N N . LEU A 1 84 ? 2.265 0.206 -11.022 1.00 0.00 145 LEU A N 5
ATOM 8554 C CA . LEU A 1 84 ? 2.395 1.293 -11.985 1.00 0.00 145 LEU A CA 5
ATOM 8555 C C . LEU A 1 84 ? 2.743 2.599 -11.275 1.00 0.00 145 LEU A C 5
ATOM 8556 O O . LEU A 1 84 ? 3.617 3.362 -11.724 1.00 0.00 145 LEU A O 5
ATOM 8572 N N . TRP A 1 85 ? 2.092 2.810 -10.157 1.00 0.00 146 TRP A N 5
ATOM 8573 C CA . TRP A 1 85 ? 2.278 3.978 -9.326 1.00 0.00 146 TRP A CA 5
ATOM 8574 C C . TRP A 1 85 ? 3.708 4.073 -8.782 1.00 0.00 146 TRP A C 5
ATOM 8575 O O . TRP A 1 85 ? 4.381 5.127 -8.914 1.00 0.00 146 TRP A O 5
ATOM 8596 N N . ILE A 1 86 ? 4.192 2.991 -8.194 1.00 0.00 147 ILE A N 5
ATOM 8597 C CA . ILE A 1 86 ? 5.536 3.002 -7.653 1.00 0.00 147 ILE A CA 5
ATOM 8598 C C . ILE A 1 86 ? 6.564 3.125 -8.785 1.00 0.00 147 ILE A C 5
ATOM 8599 O O . ILE A 1 86 ? 7.499 3.925 -8.693 1.00 0.00 147 ILE A O 5
ATOM 8615 N N . GLU A 1 87 ? 6.325 2.418 -9.889 1.00 0.00 148 GLU A N 5
ATOM 8616 C CA . GLU A 1 87 ? 7.246 2.422 -11.007 1.00 0.00 148 GLU A CA 5
ATOM 8617 C C . GLU A 1 87 ? 7.381 3.765 -11.698 1.00 0.00 148 GLU A C 5
ATOM 8618 O O . GLU A 1 87 ? 8.486 4.095 -12.157 1.00 0.00 148 GLU A O 5
ATOM 8630 N N . GLU A 1 88 ? 6.293 4.570 -11.783 1.00 0.00 149 GLU A N 5
ATOM 8631 C CA . GLU A 1 88 ? 6.458 5.899 -12.374 1.00 0.00 149 GLU A CA 5
ATOM 8632 C C . GLU A 1 88 ? 7.407 6.711 -11.518 1.00 0.00 149 GLU A C 5
ATOM 8633 O O . GLU A 1 88 ? 8.259 7.424 -12.021 1.00 0.00 149 GLU A O 5
ATOM 8645 N N . HIS A 1 89 ? 7.316 6.541 -10.215 1.00 0.00 150 HIS A N 5
ATOM 8646 C CA . HIS A 1 89 ? 8.223 7.244 -9.349 1.00 0.00 150 HIS A CA 5
ATOM 8647 C C . HIS A 1 89 ? 9.622 6.693 -9.359 1.00 0.00 150 HIS A C 5
ATOM 8648 O O . HIS A 1 89 ? 10.579 7.451 -9.230 1.00 0.00 150 HIS A O 5
ATOM 8663 N N . ILE A 1 90 ? 9.756 5.407 -9.555 1.00 0.00 151 ILE A N 5
ATOM 8664 C CA . ILE A 1 90 ? 11.070 4.790 -9.691 1.00 0.00 151 ILE A CA 5
ATOM 8665 C C . ILE A 1 90 ? 11.811 5.370 -10.914 1.00 0.00 151 ILE A C 5
ATOM 8666 O O . ILE A 1 90 ? 13.001 5.644 -10.846 1.00 0.00 151 ILE A O 5
ATOM 8682 N N . LYS A 1 91 ? 11.094 5.624 -11.996 1.00 0.00 152 LYS A N 5
ATOM 8683 C CA . LYS A 1 91 ? 11.740 6.141 -13.198 1.00 0.00 152 LYS A CA 5
ATOM 8684 C C . LYS A 1 91 ? 11.958 7.670 -13.189 1.00 0.00 152 LYS A C 5
ATOM 8685 O O . LYS A 1 91 ? 12.795 8.173 -13.933 1.00 0.00 152 LYS A O 5
ATOM 8704 N N . VAL A 1 92 ? 11.211 8.404 -12.375 1.00 0.00 153 VAL A N 5
ATOM 8705 C CA . VAL A 1 92 ? 11.391 9.864 -12.332 1.00 0.00 153 VAL A CA 5
ATOM 8706 C C . VAL A 1 92 ? 12.214 10.347 -11.101 1.00 0.00 153 VAL A C 5
ATOM 8707 O O . VAL A 1 92 ? 13.070 11.227 -11.225 1.00 0.00 153 VAL A O 5
ATOM 8720 N N . THR A 1 93 ? 11.971 9.777 -9.931 1.00 0.00 154 THR A N 5
ATOM 8721 C CA . THR A 1 93 ? 12.692 10.195 -8.737 1.00 0.00 154 THR A CA 5
ATOM 8722 C C . THR A 1 93 ? 13.618 9.080 -8.210 1.00 0.00 154 THR A C 5
ATOM 8723 O O . THR A 1 93 ? 14.565 9.340 -7.468 1.00 0.00 154 THR A O 5
ATOM 8734 N N . GLY A 1 94 ? 13.354 7.847 -8.618 1.00 0.00 155 GLY A N 5
ATOM 8735 C CA . GLY A 1 94 ? 14.205 6.733 -8.222 1.00 0.00 155 GLY A CA 5
ATOM 8736 C C . GLY A 1 94 ? 13.829 6.172 -6.873 1.00 0.00 155 GLY A C 5
ATOM 8737 O O . GLY A 1 94 ? 14.534 5.313 -6.325 1.00 0.00 155 GLY A O 5
ATOM 8741 N N . LYS A 1 95 ? 12.715 6.634 -6.351 1.00 0.00 156 LYS A N 5
ATOM 8742 C CA . LYS A 1 95 ? 12.271 6.232 -5.041 1.00 0.00 156 LYS A CA 5
ATOM 8743 C C . LYS A 1 95 ? 11.656 4.856 -5.005 1.00 0.00 156 LYS A C 5
ATOM 8744 O O . LYS A 1 95 ? 10.770 4.519 -5.789 1.00 0.00 156 LYS A O 5
ATOM 8763 N N . VAL A 1 96 ? 12.172 4.090 -4.096 1.00 0.00 157 VAL A N 5
ATOM 8764 C CA . VAL A 1 96 ? 11.724 2.778 -3.747 1.00 0.00 157 VAL A CA 5
ATOM 8765 C C . VAL A 1 96 ? 12.247 2.494 -2.313 1.00 0.00 157 VAL A C 5
ATOM 8766 O O . VAL A 1 96 ? 13.305 1.907 -2.111 1.00 0.00 157 VAL A O 5
ATOM 8779 N N . PRO A 1 97 ? 11.575 3.079 -1.309 1.00 0.00 158 PRO A N 5
ATOM 8780 C CA . PRO A 1 97 ? 11.978 3.003 0.100 1.00 0.00 158 PRO A CA 5
ATOM 8781 C C . PRO A 1 97 ? 11.503 1.716 0.820 1.00 0.00 158 PRO A C 5
ATOM 8782 O O . PRO A 1 97 ? 10.645 0.976 0.303 1.00 0.00 158 PRO A O 5
ATOM 8793 N N . PRO A 1 98 ? 12.057 1.448 2.050 1.00 0.00 159 PRO A N 5
ATOM 8794 C CA . PRO A 1 98 ? 11.734 0.264 2.899 1.00 0.00 159 PRO A CA 5
ATOM 8795 C C . PRO A 1 98 ? 10.244 0.061 3.210 1.00 0.00 159 PRO A C 5
ATOM 8796 O O . PRO A 1 98 ? 9.864 -0.966 3.763 1.00 0.00 159 PRO A O 5
ATOM 8807 N N . GLY A 1 99 ? 9.439 1.074 2.951 1.00 0.00 160 GLY A N 5
ATOM 8808 C CA . GLY A 1 99 ? 8.008 0.948 3.125 1.00 0.00 160 GLY A CA 5
ATOM 8809 C C . GLY A 1 99 ? 7.403 0.049 2.072 1.00 0.00 160 GLY A C 5
ATOM 8810 O O . GLY A 1 99 ? 6.560 -0.794 2.369 1.00 0.00 160 GLY A O 5
ATOM 8814 N N . ASN A 1 100 ? 7.849 0.211 0.842 1.00 0.00 161 ASN A N 5
ATOM 8815 C CA . ASN A 1 100 ? 7.354 -0.614 -0.247 1.00 0.00 161 ASN A CA 5
ATOM 8816 C C . ASN A 1 100 ? 8.207 -1.829 -0.429 1.00 0.00 161 ASN A C 5
ATOM 8817 O O . ASN A 1 100 ? 7.727 -2.885 -0.843 1.00 0.00 161 ASN A O 5
ATOM 8828 N N . LYS A 1 101 ? 9.475 -1.686 -0.119 1.00 0.00 162 LYS A N 5
ATOM 8829 C CA . LYS A 1 101 ? 10.387 -2.811 -0.089 1.00 0.00 162 LYS A CA 5
ATOM 8830 C C . LYS A 1 101 ? 10.050 -3.627 1.134 1.00 0.00 162 LYS A C 5
ATOM 8831 O O . LYS A 1 101 ? 9.390 -3.132 2.042 1.00 0.00 162 LYS A O 5
ATOM 8850 N N . SER A 1 102 ? 10.468 -4.840 1.173 1.00 0.00 163 SER A N 5
ATOM 8851 C CA . SER A 1 102 ? 10.262 -5.621 2.348 1.00 0.00 163 SER A CA 5
ATOM 8852 C C . SER A 1 102 ? 11.279 -5.162 3.399 1.00 0.00 163 SER A C 5
ATOM 8853 O O . SER A 1 102 ? 12.473 -5.470 3.301 1.00 0.00 163 SER A O 5
ATOM 8861 N N . GLY A 1 103 ? 10.832 -4.358 4.337 1.00 0.00 164 GLY A N 5
ATOM 8862 C CA . GLY A 1 103 ? 11.723 -3.818 5.310 1.00 0.00 164 GLY A CA 5
ATOM 8863 C C . GLY A 1 103 ? 11.011 -3.268 6.521 1.00 0.00 164 GLY A C 5
ATOM 8864 O O . GLY A 1 103 ? 11.204 -3.767 7.638 1.00 0.00 164 GLY A O 5
ATOM 8868 N N . ASN A 1 104 ? 10.168 -2.278 6.321 1.00 0.00 165 ASN A N 5
ATOM 8869 C CA . ASN A 1 104 ? 9.522 -1.601 7.441 1.00 0.00 165 ASN A CA 5
ATOM 8870 C C . ASN A 1 104 ? 7.999 -1.597 7.297 1.00 0.00 165 ASN A C 5
ATOM 8871 O O . ASN A 1 104 ? 7.460 -1.187 6.265 1.00 0.00 165 ASN A O 5
ATOM 8882 N N . ASN A 1 105 ? 7.312 -2.039 8.342 1.00 0.00 166 ASN A N 5
ATOM 8883 C CA . ASN A 1 105 ? 5.849 -2.158 8.325 1.00 0.00 166 ASN A CA 5
ATOM 8884 C C . ASN A 1 105 ? 5.165 -0.919 8.854 1.00 0.00 166 ASN A C 5
ATOM 8885 O O . ASN A 1 105 ? 3.963 -0.758 8.671 1.00 0.00 166 ASN A O 5
ATOM 8896 N N . THR A 1 106 ? 5.925 -0.027 9.477 1.00 0.00 167 THR A N 5
ATOM 8897 C CA . THR A 1 106 ? 5.386 1.201 10.080 1.00 0.00 167 THR A CA 5
ATOM 8898 C C . THR A 1 106 ? 4.697 2.127 9.022 1.00 0.00 167 THR A C 5
ATOM 8899 O O . THR A 1 106 ? 3.913 3.019 9.354 1.00 0.00 167 THR A O 5
ATOM 8910 N N . PHE A 1 107 ? 4.977 1.890 7.753 1.00 0.00 168 PHE A N 5
ATOM 8911 C CA . PHE A 1 107 ? 4.357 2.665 6.693 1.00 0.00 168 PHE A CA 5
ATOM 8912 C C . PHE A 1 107 ? 2.973 2.130 6.342 1.00 0.00 168 PHE A C 5
ATOM 8913 O O . PHE A 1 107 ? 2.200 2.793 5.657 1.00 0.00 168 PHE A O 5
ATOM 8930 N N . VAL A 1 108 ? 2.671 0.944 6.809 1.00 0.00 169 VAL A N 5
ATOM 8931 C CA . VAL A 1 108 ? 1.364 0.341 6.593 1.00 0.00 169 VAL A CA 5
ATOM 8932 C C . VAL A 1 108 ? 0.602 0.348 7.917 1.00 0.00 169 VAL A C 5
ATOM 8933 O O . VAL A 1 108 ? -0.618 0.549 7.946 1.00 0.00 169 VAL A O 5
ATOM 8946 N N . LYS A 1 109 ? 1.380 0.191 9.001 1.00 0.00 170 LYS A N 5
ATOM 8947 C CA . LYS A 1 109 ? 0.921 0.090 10.387 1.00 0.00 170 LYS A CA 5
ATOM 8948 C C . LYS A 1 109 ? 0.357 -1.306 10.646 1.00 0.00 170 LYS A C 5
ATOM 8949 O O . LYS A 1 109 ? -0.386 -1.864 9.820 1.00 0.00 170 LYS A O 5
ATOM 8968 N N . VAL A 1 110 ? 0.712 -1.887 11.766 1.00 0.00 171 VAL A N 5
ATOM 8969 C CA . VAL A 1 110 ? 0.287 -3.229 12.067 1.00 0.00 171 VAL A CA 5
ATOM 8970 C C . VAL A 1 110 ? -1.115 -3.216 12.666 1.00 0.00 171 VAL A C 5
ATOM 8971 O O . VAL A 1 110 ? -1.301 -3.187 13.900 1.00 0.00 171 VAL A O 5
ATOM 8984 N N . THR A 1 111 ? -2.073 -3.112 11.782 1.00 0.00 172 THR A N 5
ATOM 8985 C CA . THR A 1 111 ? -3.471 -3.144 12.112 1.00 0.00 172 THR A CA 5
ATOM 8986 C C . THR A 1 111 ? -4.118 -4.383 11.494 1.00 0.00 172 THR A C 5
ATOM 8987 O O . THR A 1 111 ? -4.830 -5.127 12.176 1.00 0.00 172 THR A O 5
ATOM 8998 N N . LEU A 1 112 ? -3.824 -4.597 10.198 1.00 0.00 173 LEU A N 5
ATOM 8999 C CA . LEU A 1 112 ? -4.324 -5.728 9.392 1.00 0.00 173 LEU A CA 5
ATOM 9000 C C . LEU A 1 112 ? -5.779 -5.548 8.973 1.00 0.00 173 LEU A C 5
ATOM 9001 O O . LEU A 1 112 ? -6.400 -4.517 9.273 1.00 0.00 173 LEU A O 5
ATOM 9017 N N . GLU A 1 113 ? -6.304 -6.534 8.244 1.00 0.00 174 GLU A N 5
ATOM 9018 C CA . GLU A 1 113 ? -7.665 -6.491 7.733 1.00 0.00 174 GLU A CA 5
ATOM 9019 C C . GLU A 1 113 ? -8.718 -6.392 8.839 1.00 0.00 174 GLU A C 5
ATOM 9020 O O . GLU A 1 113 ? -9.687 -5.635 8.715 1.00 0.00 174 GLU A O 5
ATOM 9032 N N . HIS A 1 114 ? -8.540 -7.136 9.898 1.00 0.00 175 HIS A N 5
ATOM 9033 C CA . HIS A 1 114 ? -9.340 -6.932 11.071 1.00 0.00 175 HIS A CA 5
ATOM 9034 C C . HIS A 1 114 ? -8.505 -6.037 11.950 1.00 0.00 175 HIS A C 5
ATOM 9035 O O . HIS A 1 114 ? -7.630 -6.503 12.662 1.00 0.00 175 HIS A O 5
ATOM 9050 N N . HIS A 1 115 ? -8.770 -4.753 11.844 1.00 0.00 176 HIS A N 5
ATOM 9051 C CA . HIS A 1 115 ? -7.929 -3.685 12.402 1.00 0.00 176 HIS A CA 5
ATOM 9052 C C . HIS A 1 115 ? -7.694 -3.796 13.898 1.00 0.00 176 HIS A C 5
ATOM 9053 O O . HIS A 1 115 ? -8.545 -3.432 14.716 1.00 0.00 176 HIS A O 5
ATOM 9068 N N . HIS A 1 116 ? -6.551 -4.327 14.226 1.00 0.00 177 HIS A N 5
ATOM 9069 C CA . HIS A 1 116 ? -6.093 -4.491 15.585 1.00 0.00 177 HIS A CA 5
ATOM 9070 C C . HIS A 1 116 ? -5.112 -3.396 15.921 1.00 0.00 177 HIS A C 5
ATOM 9071 O O . HIS A 1 116 ? -4.650 -2.680 15.039 1.00 0.00 177 HIS A O 5
ATOM 9086 N N . HIS A 1 117 ? -4.775 -3.280 17.174 1.00 0.00 178 HIS A N 5
ATOM 9087 C CA . HIS A 1 117 ? -3.807 -2.309 17.608 1.00 0.00 178 HIS A CA 5
ATOM 9088 C C . HIS A 1 117 ? -2.546 -3.044 18.001 1.00 0.00 178 HIS A C 5
ATOM 9089 O O . HIS A 1 117 ? -2.528 -3.738 19.003 1.00 0.00 178 HIS A O 5
ATOM 9104 N N . HIS A 1 118 ? -1.531 -2.949 17.192 1.00 0.00 179 HIS A N 5
ATOM 9105 C CA . HIS A 1 118 ? -0.242 -3.549 17.517 1.00 0.00 179 HIS A CA 5
ATOM 9106 C C . HIS A 1 118 ? 0.841 -2.514 17.448 1.00 0.00 179 HIS A C 5
ATOM 9107 O O . HIS A 1 118 ? 1.372 -2.079 18.474 1.00 0.00 179 HIS A O 5
ATOM 9122 N N . HIS A 1 119 ? 1.145 -2.081 16.257 1.00 0.00 180 HIS A N 5
ATOM 9123 C CA . HIS A 1 119 ? 2.153 -1.085 16.053 1.00 0.00 180 HIS A CA 5
ATOM 9124 C C . HIS A 1 119 ? 1.715 -0.181 14.946 1.00 0.00 180 HIS A C 5
ATOM 9125 O O . HIS A 1 119 ? 1.183 0.900 15.241 1.00 0.00 180 HIS A O 5
ATOM 9141 N N . MET A 1 1 ? -10.884 6.418 -21.219 1.00 0.00 62 MET A N 6
ATOM 9142 C CA . MET A 1 1 ? -11.710 5.774 -20.203 1.00 0.00 62 MET A CA 6
ATOM 9143 C C . MET A 1 1 ? -11.288 4.346 -20.057 1.00 0.00 62 MET A C 6
ATOM 9144 O O . MET A 1 1 ? -11.596 3.503 -20.906 1.00 0.00 62 MET A O 6
ATOM 9160 N N . ALA A 1 2 ? -10.556 4.076 -19.020 1.00 0.00 63 ALA A N 6
ATOM 9161 C CA . ALA A 1 2 ? -10.054 2.762 -18.759 1.00 0.00 63 ALA A CA 6
ATOM 9162 C C . ALA A 1 2 ? -10.594 2.287 -17.441 1.00 0.00 63 ALA A C 6
ATOM 9163 O O . ALA A 1 2 ? -10.876 3.100 -16.557 1.00 0.00 63 ALA A O 6
ATOM 9170 N N . SER A 1 3 ? -10.763 1.009 -17.315 1.00 0.00 64 SER A N 6
ATOM 9171 C CA . SER A 1 3 ? -11.275 0.430 -16.115 1.00 0.00 64 SER A CA 6
ATOM 9172 C C . SER A 1 3 ? -10.163 0.398 -15.064 1.00 0.00 64 SER A C 6
ATOM 9173 O O . SER A 1 3 ? -9.128 -0.267 -15.266 1.00 0.00 64 SER A O 6
ATOM 9181 N N . ALA A 1 4 ? -10.381 1.150 -13.981 1.00 0.00 65 ALA A N 6
ATOM 9182 C CA . ALA A 1 4 ? -9.428 1.336 -12.871 1.00 0.00 65 ALA A CA 6
ATOM 9183 C C . ALA A 1 4 ? -8.339 2.360 -13.223 1.00 0.00 65 ALA A C 6
ATOM 9184 O O . ALA A 1 4 ? -7.926 2.477 -14.379 1.00 0.00 65 ALA A O 6
ATOM 9191 N N . VAL A 1 5 ? -7.911 3.110 -12.214 1.00 0.00 66 VAL A N 6
ATOM 9192 C CA . VAL A 1 5 ? -6.910 4.180 -12.353 1.00 0.00 66 VAL A CA 6
ATOM 9193 C C . VAL A 1 5 ? -5.587 3.627 -12.895 1.00 0.00 66 VAL A C 6
ATOM 9194 O O . VAL A 1 5 ? -5.124 2.565 -12.463 1.00 0.00 66 VAL A O 6
ATOM 9207 N N . LYS A 1 6 ? -4.991 4.337 -13.842 1.00 0.00 67 LYS A N 6
ATOM 9208 C CA . LYS A 1 6 ? -3.740 3.913 -14.423 1.00 0.00 67 LYS A CA 6
ATOM 9209 C C . LYS A 1 6 ? -2.527 4.395 -13.624 1.00 0.00 67 LYS A C 6
ATOM 9210 O O . LYS A 1 6 ? -1.950 3.614 -12.869 1.00 0.00 67 LYS A O 6
ATOM 9229 N N . SER A 1 7 ? -2.151 5.654 -13.754 1.00 0.00 68 SER A N 6
ATOM 9230 C CA . SER A 1 7 ? -0.983 6.139 -13.055 1.00 0.00 68 SER A CA 6
ATOM 9231 C C . SER A 1 7 ? -1.296 7.303 -12.097 1.00 0.00 68 SER A C 6
ATOM 9232 O O . SER A 1 7 ? -2.429 7.807 -12.052 1.00 0.00 68 SER A O 6
ATOM 9240 N N . LEU A 1 8 ? -0.261 7.734 -11.369 1.00 0.00 69 LEU A N 6
ATOM 9241 C CA . LEU A 1 8 ? -0.319 8.817 -10.371 1.00 0.00 69 LEU A CA 6
ATOM 9242 C C . LEU A 1 8 ? -0.770 10.133 -10.973 1.00 0.00 69 LEU A C 6
ATOM 9243 O O . LEU A 1 8 ? -1.450 10.927 -10.323 1.00 0.00 69 LEU A O 6
ATOM 9259 N N . THR A 1 9 ? -0.411 10.353 -12.214 1.00 0.00 70 THR A N 6
ATOM 9260 C CA . THR A 1 9 ? -0.741 11.567 -12.921 1.00 0.00 70 THR A CA 6
ATOM 9261 C C . THR A 1 9 ? -2.264 11.658 -13.158 1.00 0.00 70 THR A C 6
ATOM 9262 O O . THR A 1 9 ? -2.815 12.720 -13.447 1.00 0.00 70 THR A O 6
ATOM 9273 N N . GLU A 1 10 ? -2.929 10.535 -13.004 1.00 0.00 71 GLU A N 6
ATOM 9274 C CA . GLU A 1 10 ? -4.349 10.435 -13.227 1.00 0.00 71 GLU A CA 6
ATOM 9275 C C . GLU A 1 10 ? -5.058 10.253 -11.891 1.00 0.00 71 GLU A C 6
ATOM 9276 O O . GLU A 1 10 ? -6.240 9.917 -11.829 1.00 0.00 71 GLU A O 6
ATOM 9288 N N . THR A 1 11 ? -4.330 10.488 -10.832 1.00 0.00 72 THR A N 6
ATOM 9289 C CA . THR A 1 11 ? -4.837 10.339 -9.508 1.00 0.00 72 THR A CA 6
ATOM 9290 C C . THR A 1 11 ? -5.109 11.742 -8.888 1.00 0.00 72 THR A C 6
ATOM 9291 O O . THR A 1 11 ? -4.510 12.744 -9.321 1.00 0.00 72 THR A O 6
ATOM 9302 N N . GLU A 1 12 ? -6.016 11.814 -7.916 1.00 0.00 73 GLU A N 6
ATOM 9303 C CA . GLU A 1 12 ? -6.362 13.072 -7.272 1.00 0.00 73 GLU A CA 6
ATOM 9304 C C . GLU A 1 12 ? -5.541 13.257 -5.990 1.00 0.00 73 GLU A C 6
ATOM 9305 O O . GLU A 1 12 ? -5.149 12.277 -5.357 1.00 0.00 73 GLU A O 6
ATOM 9317 N N . LEU A 1 13 ? -5.293 14.497 -5.621 1.00 0.00 74 LEU A N 6
ATOM 9318 C CA . LEU A 1 13 ? -4.435 14.828 -4.500 1.00 0.00 74 LEU A CA 6
ATOM 9319 C C . LEU A 1 13 ? -5.264 15.267 -3.300 1.00 0.00 74 LEU A C 6
ATOM 9320 O O . LEU A 1 13 ? -6.191 16.076 -3.419 1.00 0.00 74 LEU A O 6
ATOM 9336 N N . LEU A 1 14 ? -4.926 14.718 -2.161 1.00 0.00 75 LEU A N 6
ATOM 9337 C CA . LEU A 1 14 ? -5.529 15.053 -0.902 1.00 0.00 75 LEU A CA 6
ATOM 9338 C C . LEU A 1 14 ? -4.420 15.393 0.095 1.00 0.00 75 LEU A C 6
ATOM 9339 O O . LEU A 1 14 ? -3.373 14.735 0.107 1.00 0.00 75 LEU A O 6
ATOM 9355 N N . PRO A 1 15 ? -4.579 16.454 0.877 1.00 0.00 76 PRO A N 6
ATOM 9356 C CA . PRO A 1 15 ? -3.659 16.760 1.973 1.00 0.00 76 PRO A CA 6
ATOM 9357 C C . PRO A 1 15 ? -3.857 15.741 3.105 1.00 0.00 76 PRO A C 6
ATOM 9358 O O . PRO A 1 15 ? -4.989 15.372 3.415 1.00 0.00 76 PRO A O 6
ATOM 9369 N N . ILE A 1 16 ? -2.775 15.306 3.740 1.00 0.00 77 ILE A N 6
ATOM 9370 C CA . ILE A 1 16 ? -2.879 14.239 4.759 1.00 0.00 77 ILE A CA 6
ATOM 9371 C C . ILE A 1 16 ? -3.409 14.779 6.081 1.00 0.00 77 ILE A C 6
ATOM 9372 O O . ILE A 1 16 ? -3.757 14.018 6.986 1.00 0.00 77 ILE A O 6
ATOM 9388 N N . THR A 1 17 ? -3.456 16.085 6.187 1.00 0.00 78 THR A N 6
ATOM 9389 C CA . THR A 1 17 ? -3.894 16.740 7.378 1.00 0.00 78 THR A CA 6
ATOM 9390 C C . THR A 1 17 ? -5.380 16.507 7.585 1.00 0.00 78 THR A C 6
ATOM 9391 O O . THR A 1 17 ? -5.826 16.170 8.689 1.00 0.00 78 THR A O 6
ATOM 9402 N N . GLU A 1 18 ? -6.100 16.549 6.487 1.00 0.00 79 GLU A N 6
ATOM 9403 C CA . GLU A 1 18 ? -7.515 16.338 6.456 1.00 0.00 79 GLU A CA 6
ATOM 9404 C C . GLU A 1 18 ? -7.801 14.890 6.080 1.00 0.00 79 GLU A C 6
ATOM 9405 O O . GLU A 1 18 ? -8.532 14.595 5.141 1.00 0.00 79 GLU A O 6
ATOM 9417 N N . ALA A 1 19 ? -7.201 13.988 6.835 1.00 0.00 80 ALA A N 6
ATOM 9418 C CA . ALA A 1 19 ? -7.316 12.551 6.618 1.00 0.00 80 ALA A CA 6
ATOM 9419 C C . ALA A 1 19 ? -8.769 12.067 6.764 1.00 0.00 80 ALA A C 6
ATOM 9420 O O . ALA A 1 19 ? -9.129 10.979 6.322 1.00 0.00 80 ALA A O 6
ATOM 9427 N N . ASP A 1 20 ? -9.585 12.889 7.392 1.00 0.00 81 ASP A N 6
ATOM 9428 C CA . ASP A 1 20 ? -11.022 12.642 7.526 1.00 0.00 81 ASP A CA 6
ATOM 9429 C C . ASP A 1 20 ? -11.721 12.764 6.162 1.00 0.00 81 ASP A C 6
ATOM 9430 O O . ASP A 1 20 ? -12.768 12.159 5.924 1.00 0.00 81 ASP A O 6
ATOM 9439 N N . SER A 1 21 ? -11.107 13.504 5.256 1.00 0.00 82 SER A N 6
ATOM 9440 C CA . SER A 1 21 ? -11.665 13.752 3.945 1.00 0.00 82 SER A CA 6
ATOM 9441 C C . SER A 1 21 ? -11.234 12.655 2.956 1.00 0.00 82 SER A C 6
ATOM 9442 O O . SER A 1 21 ? -11.612 12.679 1.783 1.00 0.00 82 SER A O 6
ATOM 9450 N N . ILE A 1 22 ? -10.448 11.704 3.424 1.00 0.00 83 ILE A N 6
ATOM 9451 C CA . ILE A 1 22 ? -9.961 10.633 2.573 1.00 0.00 83 ILE A CA 6
ATOM 9452 C C . ILE A 1 22 ? -11.077 9.607 2.370 1.00 0.00 83 ILE A C 6
ATOM 9453 O O . ILE A 1 22 ? -11.778 9.276 3.322 1.00 0.00 83 ILE A O 6
ATOM 9469 N N . PRO A 1 23 ? -11.315 9.151 1.127 1.00 0.00 84 PRO A N 6
ATOM 9470 C CA . PRO A 1 23 ? -12.323 8.125 0.852 1.00 0.00 84 PRO A CA 6
ATOM 9471 C C . PRO A 1 23 ? -12.090 6.846 1.661 1.00 0.00 84 PRO A C 6
ATOM 9472 O O . PRO A 1 23 ? -10.982 6.265 1.667 1.00 0.00 84 PRO A O 6
ATOM 9483 N N . SER A 1 24 ? -13.114 6.391 2.309 1.00 0.00 85 SER A N 6
ATOM 9484 C CA . SER A 1 24 ? -13.056 5.183 3.049 1.00 0.00 85 SER A CA 6
ATOM 9485 C C . SER A 1 24 ? -13.569 4.045 2.180 1.00 0.00 85 SER A C 6
ATOM 9486 O O . SER A 1 24 ? -14.685 3.538 2.358 1.00 0.00 85 SER A O 6
ATOM 9494 N N . ALA A 1 25 ? -12.773 3.704 1.196 1.00 0.00 86 ALA A N 6
ATOM 9495 C CA . ALA A 1 25 ? -13.133 2.723 0.215 1.00 0.00 86 ALA A CA 6
ATOM 9496 C C . ALA A 1 25 ? -11.912 1.935 -0.203 1.00 0.00 86 ALA A C 6
ATOM 9497 O O . ALA A 1 25 ? -10.823 2.164 0.324 1.00 0.00 86 ALA A O 6
ATOM 9504 N N . SER A 1 26 ? -12.076 1.048 -1.153 1.00 0.00 87 SER A N 6
ATOM 9505 C CA . SER A 1 26 ? -11.027 0.142 -1.535 1.00 0.00 87 SER A CA 6
ATOM 9506 C C . SER A 1 26 ? -10.298 0.673 -2.761 1.00 0.00 87 SER A C 6
ATOM 9507 O O . SER A 1 26 ? -10.927 1.132 -3.731 1.00 0.00 87 SER A O 6
ATOM 9515 N N . GLY A 1 27 ? -8.996 0.622 -2.723 1.00 0.00 88 GLY A N 6
ATOM 9516 C CA . GLY A 1 27 ? -8.215 1.075 -3.822 1.00 0.00 88 GLY A CA 6
ATOM 9517 C C . GLY A 1 27 ? -6.774 1.183 -3.451 1.00 0.00 88 GLY A C 6
ATOM 9518 O O . GLY A 1 27 ? -6.307 0.495 -2.535 1.00 0.00 88 GLY A O 6
ATOM 9522 N N . VAL A 1 28 ? -6.091 2.060 -4.107 1.00 0.00 89 VAL A N 6
ATOM 9523 C CA . VAL A 1 28 ? -4.681 2.247 -3.909 1.00 0.00 89 VAL A CA 6
ATOM 9524 C C . VAL A 1 28 ? -4.410 3.713 -3.565 1.00 0.00 89 VAL A C 6
ATOM 9525 O O . VAL A 1 28 ? -5.153 4.595 -3.990 1.00 0.00 89 VAL A O 6
ATOM 9538 N N . TYR A 1 29 ? -3.414 3.961 -2.754 1.00 0.00 90 TYR A N 6
ATOM 9539 C CA . TYR A 1 29 ? -3.070 5.308 -2.372 1.00 0.00 90 TYR A CA 6
ATOM 9540 C C . TYR A 1 29 ? -1.562 5.502 -2.429 1.00 0.00 90 TYR A C 6
ATOM 9541 O O . TYR A 1 29 ? -0.792 4.545 -2.253 1.00 0.00 90 TYR A O 6
ATOM 9559 N N . ALA A 1 30 ? -1.158 6.714 -2.671 1.00 0.00 91 ALA A N 6
ATOM 9560 C CA . ALA A 1 30 ? 0.229 7.076 -2.764 1.00 0.00 91 ALA A CA 6
ATOM 9561 C C . ALA A 1 30 ? 0.560 8.136 -1.734 1.00 0.00 91 ALA A C 6
ATOM 9562 O O . ALA A 1 30 ? -0.057 9.202 -1.715 1.00 0.00 91 ALA A O 6
ATOM 9569 N N . VAL A 1 31 ? 1.522 7.841 -0.899 1.00 0.00 92 VAL A N 6
ATOM 9570 C CA . VAL A 1 31 ? 1.953 8.723 0.161 1.00 0.00 92 VAL A CA 6
ATOM 9571 C C . VAL A 1 31 ? 3.149 9.549 -0.292 1.00 0.00 92 VAL A C 6
ATOM 9572 O O . VAL A 1 31 ? 4.234 8.998 -0.629 1.00 0.00 92 VAL A O 6
ATOM 9585 N N . TYR A 1 32 ? 2.954 10.832 -0.307 1.00 0.00 93 TYR A N 6
ATOM 9586 C CA . TYR A 1 32 ? 3.958 11.772 -0.679 1.00 0.00 93 TYR A CA 6
ATOM 9587 C C . TYR A 1 32 ? 4.447 12.484 0.553 1.00 0.00 93 TYR A C 6
ATOM 9588 O O . TYR A 1 32 ? 3.643 12.927 1.375 1.00 0.00 93 TYR A O 6
ATOM 9606 N N . ASP A 1 33 ? 5.753 12.610 0.668 1.00 0.00 94 ASP A N 6
ATOM 9607 C CA . ASP A 1 33 ? 6.389 13.191 1.851 1.00 0.00 94 ASP A CA 6
ATOM 9608 C C . ASP A 1 33 ? 6.305 14.714 1.828 1.00 0.00 94 ASP A C 6
ATOM 9609 O O . ASP A 1 33 ? 5.585 15.295 1.023 1.00 0.00 94 ASP A O 6
ATOM 9618 N N . LYS A 1 34 ? 7.078 15.344 2.706 1.00 0.00 95 LYS A N 6
ATOM 9619 C CA . LYS A 1 34 ? 7.163 16.803 2.850 1.00 0.00 95 LYS A CA 6
ATOM 9620 C C . LYS A 1 34 ? 7.468 17.479 1.507 1.00 0.00 95 LYS A C 6
ATOM 9621 O O . LYS A 1 34 ? 6.972 18.562 1.218 1.00 0.00 95 LYS A O 6
ATOM 9640 N N . SER A 1 35 ? 8.254 16.809 0.696 1.00 0.00 96 SER A N 6
ATOM 9641 C CA . SER A 1 35 ? 8.694 17.320 -0.586 1.00 0.00 96 SER A CA 6
ATOM 9642 C C . SER A 1 35 ? 7.625 17.096 -1.671 1.00 0.00 96 SER A C 6
ATOM 9643 O O . SER A 1 35 ? 7.810 17.508 -2.826 1.00 0.00 96 SER A O 6
ATOM 9651 N N . ASP A 1 36 ? 6.520 16.430 -1.286 1.00 0.00 97 ASP A N 6
ATOM 9652 C CA . ASP A 1 36 ? 5.413 16.042 -2.189 1.00 0.00 97 ASP A CA 6
ATOM 9653 C C . ASP A 1 36 ? 5.938 14.981 -3.167 1.00 0.00 97 ASP A C 6
ATOM 9654 O O . ASP A 1 36 ? 5.391 14.752 -4.225 1.00 0.00 97 ASP A O 6
ATOM 9663 N N . GLU A 1 37 ? 6.995 14.300 -2.744 1.00 0.00 98 GLU A N 6
ATOM 9664 C CA . GLU A 1 37 ? 7.648 13.291 -3.523 1.00 0.00 98 GLU A CA 6
ATOM 9665 C C . GLU A 1 37 ? 7.155 11.920 -3.034 1.00 0.00 98 GLU A C 6
ATOM 9666 O O . GLU A 1 37 ? 6.687 11.794 -1.901 1.00 0.00 98 GLU A O 6
ATOM 9678 N N . LEU A 1 38 ? 7.279 10.912 -3.852 1.00 0.00 99 LEU A N 6
ATOM 9679 C CA . LEU A 1 38 ? 6.656 9.636 -3.583 1.00 0.00 99 LEU A CA 6
ATOM 9680 C C . LEU A 1 38 ? 7.623 8.668 -2.961 1.00 0.00 99 LEU A C 6
ATOM 9681 O O . LEU A 1 38 ? 8.703 8.400 -3.492 1.00 0.00 99 LEU A O 6
ATOM 9697 N N . GLN A 1 39 ? 7.238 8.157 -1.819 1.00 0.00 100 GLN A N 6
ATOM 9698 C CA . GLN A 1 39 ? 7.994 7.122 -1.170 1.00 0.00 100 GLN A CA 6
ATOM 9699 C C . GLN A 1 39 ? 7.175 5.854 -0.992 1.00 0.00 100 GLN A C 6
ATOM 9700 O O . GLN A 1 39 ? 7.619 4.763 -1.350 1.00 0.00 100 GLN A O 6
ATOM 9714 N N . PHE A 1 40 ? 5.964 5.981 -0.537 1.00 0.00 101 PHE A N 6
ATOM 9715 C CA . PHE A 1 40 ? 5.202 4.805 -0.209 1.00 0.00 101 PHE A CA 6
ATOM 9716 C C . PHE A 1 40 ? 3.889 4.779 -0.936 1.00 0.00 101 PHE A C 6
ATOM 9717 O O . PHE A 1 40 ? 3.202 5.773 -1.017 1.00 0.00 101 PHE A O 6
ATOM 9734 N N . VAL A 1 41 ? 3.574 3.647 -1.479 1.00 0.00 102 VAL A N 6
ATOM 9735 C CA . VAL A 1 41 ? 2.291 3.415 -2.098 1.00 0.00 102 VAL A CA 6
ATOM 9736 C C . VAL A 1 41 ? 1.711 2.187 -1.467 1.00 0.00 102 VAL A C 6
ATOM 9737 O O . VAL A 1 41 ? 2.457 1.274 -1.082 1.00 0.00 102 VAL A O 6
ATOM 9750 N N . GLY A 1 42 ? 0.431 2.158 -1.309 1.00 0.00 103 GLY A N 6
ATOM 9751 C CA . GLY A 1 42 ? -0.173 1.042 -0.671 1.00 0.00 103 GLY A CA 6
ATOM 9752 C C . GLY A 1 42 ? -1.558 0.810 -1.152 1.00 0.00 103 GLY A C 6
ATOM 9753 O O . GLY A 1 42 ? -2.211 1.723 -1.643 1.00 0.00 103 GLY A O 6
ATOM 9757 N N . ILE A 1 43 ? -1.998 -0.398 -1.023 1.00 0.00 104 ILE A N 6
ATOM 9758 C CA . ILE A 1 43 ? -3.323 -0.791 -1.402 1.00 0.00 104 ILE A CA 6
ATOM 9759 C C . ILE A 1 43 ? -4.115 -1.104 -0.157 1.00 0.00 104 ILE A C 6
ATOM 9760 O O . ILE A 1 43 ? -3.582 -1.696 0.790 1.00 0.00 104 ILE A O 6
ATOM 9776 N N . SER A 1 44 ? -5.347 -0.693 -0.131 1.00 0.00 105 SER A N 6
ATOM 9777 C CA . SER A 1 44 ? -6.154 -0.856 1.036 1.00 0.00 105 SER A CA 6
ATOM 9778 C C . SER A 1 44 ? -7.591 -1.185 0.654 1.00 0.00 105 SER A C 6
ATOM 9779 O O . SER A 1 44 ? -8.058 -0.863 -0.460 1.00 0.00 105 SER A O 6
ATOM 9787 N N . ARG A 1 45 ? -8.275 -1.838 1.563 1.00 0.00 106 ARG A N 6
ATOM 9788 C CA . ARG A 1 45 ? -9.652 -2.188 1.394 1.00 0.00 106 ARG A CA 6
ATOM 9789 C C . ARG A 1 45 ? -10.502 -1.012 1.878 1.00 0.00 106 ARG A C 6
ATOM 9790 O O . ARG A 1 45 ? -11.634 -0.826 1.440 1.00 0.00 106 ARG A O 6
ATOM 9811 N N . ASN A 1 46 ? -9.944 -0.232 2.788 1.00 0.00 107 ASN A N 6
ATOM 9812 C CA . ASN A 1 46 ? -10.579 0.974 3.278 1.00 0.00 107 ASN A CA 6
ATOM 9813 C C . ASN A 1 46 ? -9.494 2.038 3.505 1.00 0.00 107 ASN A C 6
ATOM 9814 O O . ASN A 1 46 ? -8.969 2.184 4.623 1.00 0.00 107 ASN A O 6
ATOM 9825 N N . ILE A 1 47 ? -9.160 2.740 2.428 1.00 0.00 108 ILE A N 6
ATOM 9826 C CA . ILE A 1 47 ? -8.047 3.703 2.352 1.00 0.00 108 ILE A CA 6
ATOM 9827 C C . ILE A 1 47 ? -7.937 4.661 3.558 1.00 0.00 108 ILE A C 6
ATOM 9828 O O . ILE A 1 47 ? -6.903 4.667 4.242 1.00 0.00 108 ILE A O 6
ATOM 9844 N N . ALA A 1 48 ? -8.997 5.428 3.821 1.00 0.00 109 ALA A N 6
ATOM 9845 C CA . ALA A 1 48 ? -9.024 6.442 4.905 1.00 0.00 109 ALA A CA 6
ATOM 9846 C C . ALA A 1 48 ? -8.495 5.933 6.240 1.00 0.00 109 ALA A C 6
ATOM 9847 O O . ALA A 1 48 ? -7.682 6.604 6.883 1.00 0.00 109 ALA A O 6
ATOM 9854 N N . ALA A 1 49 ? -8.905 4.738 6.622 1.00 0.00 110 ALA A N 6
ATOM 9855 C CA . ALA A 1 49 ? -8.547 4.179 7.923 1.00 0.00 110 ALA A CA 6
ATOM 9856 C C . ALA A 1 49 ? -7.070 3.861 8.019 1.00 0.00 110 ALA A C 6
ATOM 9857 O O . ALA A 1 49 ? -6.470 4.017 9.081 1.00 0.00 110 ALA A O 6
ATOM 9864 N N . SER A 1 50 ? -6.482 3.445 6.917 1.00 0.00 111 SER A N 6
ATOM 9865 C CA . SER A 1 50 ? -5.083 3.104 6.902 1.00 0.00 111 SER A CA 6
ATOM 9866 C C . SER A 1 50 ? -4.250 4.384 6.818 1.00 0.00 111 SER A C 6
ATOM 9867 O O . SER A 1 50 ? -3.284 4.568 7.590 1.00 0.00 111 SER A O 6
ATOM 9875 N N . VAL A 1 51 ? -4.659 5.283 5.916 1.00 0.00 112 VAL A N 6
ATOM 9876 C CA . VAL A 1 51 ? -3.975 6.552 5.691 1.00 0.00 112 VAL A CA 6
ATOM 9877 C C . VAL A 1 51 ? -3.863 7.348 6.980 1.00 0.00 112 VAL A C 6
ATOM 9878 O O . VAL A 1 51 ? -2.756 7.707 7.391 1.00 0.00 112 VAL A O 6
ATOM 9891 N N . SER A 1 52 ? -4.987 7.559 7.638 1.00 0.00 113 SER A N 6
ATOM 9892 C CA . SER A 1 52 ? -5.009 8.322 8.867 1.00 0.00 113 SER A CA 6
ATOM 9893 C C . SER A 1 52 ? -4.161 7.659 9.959 1.00 0.00 113 SER A C 6
ATOM 9894 O O . SER A 1 52 ? -3.342 8.325 10.601 1.00 0.00 113 SER A O 6
ATOM 9902 N N . ALA A 1 53 ? -4.312 6.339 10.099 1.00 0.00 114 ALA A N 6
ATOM 9903 C CA . ALA A 1 53 ? -3.626 5.571 11.126 1.00 0.00 114 ALA A CA 6
ATOM 9904 C C . ALA A 1 53 ? -2.117 5.715 11.056 1.00 0.00 114 ALA A C 6
ATOM 9905 O O . ALA A 1 53 ? -1.505 6.242 11.972 1.00 0.00 114 ALA A O 6
ATOM 9912 N N . HIS A 1 54 ? -1.514 5.310 9.949 1.00 0.00 115 HIS A N 6
ATOM 9913 C CA . HIS A 1 54 ? -0.054 5.304 9.899 1.00 0.00 115 HIS A CA 6
ATOM 9914 C C . HIS A 1 54 ? 0.558 6.676 9.673 1.00 0.00 115 HIS A C 6
ATOM 9915 O O . HIS A 1 54 ? 1.694 6.902 10.046 1.00 0.00 115 HIS A O 6
ATOM 9930 N N . LEU A 1 55 ? -0.182 7.593 9.088 1.00 0.00 116 LEU A N 6
ATOM 9931 C CA . LEU A 1 55 ? 0.373 8.921 8.835 1.00 0.00 116 LEU A CA 6
ATOM 9932 C C . LEU A 1 55 ? 0.312 9.813 10.054 1.00 0.00 116 LEU A C 6
ATOM 9933 O O . LEU A 1 55 ? 1.171 10.663 10.249 1.00 0.00 116 LEU A O 6
ATOM 9949 N N . LYS A 1 56 ? -0.677 9.621 10.893 1.00 0.00 117 LYS A N 6
ATOM 9950 C CA . LYS A 1 56 ? -0.733 10.410 12.106 1.00 0.00 117 LYS A CA 6
ATOM 9951 C C . LYS A 1 56 ? 0.060 9.715 13.214 1.00 0.00 117 LYS A C 6
ATOM 9952 O O . LYS A 1 56 ? 0.316 10.289 14.279 1.00 0.00 117 LYS A O 6
ATOM 9971 N N . SER A 1 57 ? 0.454 8.483 12.944 1.00 0.00 118 SER A N 6
ATOM 9972 C CA . SER A 1 57 ? 1.283 7.726 13.841 1.00 0.00 118 SER A CA 6
ATOM 9973 C C . SER A 1 57 ? 2.741 8.134 13.600 1.00 0.00 118 SER A C 6
ATOM 9974 O O . SER A 1 57 ? 3.477 8.418 14.535 1.00 0.00 118 SER A O 6
ATOM 9982 N N . VAL A 1 58 ? 3.138 8.177 12.339 1.00 0.00 119 VAL A N 6
ATOM 9983 C CA . VAL A 1 58 ? 4.469 8.599 11.972 1.00 0.00 119 VAL A CA 6
ATOM 9984 C C . VAL A 1 58 ? 4.409 9.614 10.799 1.00 0.00 119 VAL A C 6
ATOM 9985 O O . VAL A 1 58 ? 4.316 9.245 9.624 1.00 0.00 119 VAL A O 6
ATOM 9998 N N . PRO A 1 59 ? 4.423 10.928 11.121 1.00 0.00 120 PRO A N 6
ATOM 9999 C CA . PRO A 1 59 ? 4.297 12.017 10.127 1.00 0.00 120 PRO A CA 6
ATOM 10000 C C . PRO A 1 59 ? 5.577 12.290 9.312 1.00 0.00 120 PRO A C 6
ATOM 10001 O O . PRO A 1 59 ? 5.740 13.378 8.740 1.00 0.00 120 PRO A O 6
ATOM 10012 N N . GLU A 1 60 ? 6.426 11.293 9.198 1.00 0.00 121 GLU A N 6
ATOM 10013 C CA . GLU A 1 60 ? 7.694 11.414 8.494 1.00 0.00 121 GLU A CA 6
ATOM 10014 C C . GLU A 1 60 ? 7.473 11.609 6.990 1.00 0.00 121 GLU A C 6
ATOM 10015 O O . GLU A 1 60 ? 8.109 12.454 6.349 1.00 0.00 121 GLU A O 6
ATOM 10027 N N . LEU A 1 61 ? 6.545 10.856 6.445 1.00 0.00 122 LEU A N 6
ATOM 10028 C CA . LEU A 1 61 ? 6.238 10.918 5.023 1.00 0.00 122 LEU A CA 6
ATOM 10029 C C . LEU A 1 61 ? 4.962 11.699 4.788 1.00 0.00 122 LEU A C 6
ATOM 10030 O O . LEU A 1 61 ? 4.331 11.570 3.767 1.00 0.00 122 LEU A O 6
ATOM 10046 N N . CYS A 1 62 ? 4.606 12.509 5.732 1.00 0.00 123 CYS A N 6
ATOM 10047 C CA . CYS A 1 62 ? 3.402 13.288 5.628 1.00 0.00 123 CYS A CA 6
ATOM 10048 C C . CYS A 1 62 ? 3.606 14.592 4.884 1.00 0.00 123 CYS A C 6
ATOM 10049 O O . CYS A 1 62 ? 4.236 15.523 5.390 1.00 0.00 123 CYS A O 6
ATOM 10057 N N . GLY A 1 63 ? 3.128 14.609 3.665 1.00 0.00 124 GLY A N 6
ATOM 10058 C CA . GLY A 1 63 ? 3.106 15.796 2.856 1.00 0.00 124 GLY A CA 6
ATOM 10059 C C . GLY A 1 63 ? 1.787 15.879 2.135 1.00 0.00 124 GLY A C 6
ATOM 10060 O O . GLY A 1 63 ? 1.015 16.828 2.326 1.00 0.00 124 GLY A O 6
ATOM 10064 N N . SER A 1 64 ? 1.503 14.868 1.349 1.00 0.00 125 SER A N 6
ATOM 10065 C CA . SER A 1 64 ? 0.251 14.760 0.648 1.00 0.00 125 SER A CA 6
ATOM 10066 C C . SER A 1 64 ? -0.029 13.292 0.317 1.00 0.00 125 SER A C 6
ATOM 10067 O O . SER A 1 64 ? 0.833 12.433 0.511 1.00 0.00 125 SER A O 6
ATOM 10075 N N . VAL A 1 65 ? -1.221 13.001 -0.121 1.00 0.00 126 VAL A N 6
ATOM 10076 C CA . VAL A 1 65 ? -1.577 11.656 -0.485 1.00 0.00 126 VAL A CA 6
ATOM 10077 C C . VAL A 1 65 ? -2.483 11.672 -1.716 1.00 0.00 126 VAL A C 6
ATOM 10078 O O . VAL A 1 65 ? -3.378 12.498 -1.831 1.00 0.00 126 VAL A O 6
ATOM 10091 N N . LYS A 1 66 ? -2.197 10.833 -2.658 1.00 0.00 127 LYS A N 6
ATOM 10092 C CA . LYS A 1 66 ? -3.044 10.687 -3.815 1.00 0.00 127 LYS A CA 6
ATOM 10093 C C . LYS A 1 66 ? -3.785 9.374 -3.702 1.00 0.00 127 LYS A C 6
ATOM 10094 O O . LYS A 1 66 ? -3.164 8.342 -3.493 1.00 0.00 127 LYS A O 6
ATOM 10113 N N . VAL A 1 67 ? -5.095 9.407 -3.792 1.00 0.00 128 VAL A N 6
ATOM 10114 C CA . VAL A 1 67 ? -5.875 8.188 -3.641 1.00 0.00 128 VAL A CA 6
ATOM 10115 C C . VAL A 1 67 ? -6.560 7.807 -4.942 1.00 0.00 128 VAL A C 6
ATOM 10116 O O . VAL A 1 67 ? -7.128 8.663 -5.649 1.00 0.00 128 VAL A O 6
ATOM 10129 N N . GLY A 1 68 ? -6.491 6.558 -5.273 1.00 0.00 129 GLY A N 6
ATOM 10130 C CA . GLY A 1 68 ? -7.093 6.093 -6.465 1.00 0.00 129 GLY A CA 6
ATOM 10131 C C . GLY A 1 68 ? -8.115 5.040 -6.184 1.00 0.00 129 GLY A C 6
ATOM 10132 O O . GLY A 1 68 ? -7.768 3.872 -5.945 1.00 0.00 129 GLY A O 6
ATOM 10136 N N . ILE A 1 69 ? -9.367 5.443 -6.148 1.00 0.00 130 ILE A N 6
ATOM 10137 C CA . ILE A 1 69 ? -10.444 4.495 -6.008 1.00 0.00 130 ILE A CA 6
ATOM 10138 C C . ILE A 1 69 ? -10.619 3.824 -7.334 1.00 0.00 130 ILE A C 6
ATOM 10139 O O . ILE A 1 69 ? -10.976 4.463 -8.333 1.00 0.00 130 ILE A O 6
ATOM 10155 N N . VAL A 1 70 ? -10.307 2.572 -7.357 1.00 0.00 131 VAL A N 6
ATOM 10156 C CA . VAL A 1 70 ? -10.326 1.827 -8.563 1.00 0.00 131 VAL A CA 6
ATOM 10157 C C . VAL A 1 70 ? -11.613 1.033 -8.695 1.00 0.00 131 VAL A C 6
ATOM 10158 O O . VAL A 1 70 ? -12.186 0.583 -7.699 1.00 0.00 131 VAL A O 6
ATOM 10171 N N . GLU A 1 71 ? -12.068 0.895 -9.916 1.00 0.00 132 GLU A N 6
ATOM 10172 C CA . GLU A 1 71 ? -13.291 0.165 -10.231 1.00 0.00 132 GLU A CA 6
ATOM 10173 C C . GLU A 1 71 ? -13.101 -1.336 -10.044 1.00 0.00 132 GLU A C 6
ATOM 10174 O O . GLU A 1 71 ? -14.013 -2.039 -9.596 1.00 0.00 132 GLU A O 6
ATOM 10186 N N . GLU A 1 72 ? -11.919 -1.810 -10.389 1.00 0.00 133 GLU A N 6
ATOM 10187 C CA . GLU A 1 72 ? -11.569 -3.214 -10.283 1.00 0.00 133 GLU A CA 6
ATOM 10188 C C . GLU A 1 72 ? -10.913 -3.445 -8.916 1.00 0.00 133 GLU A C 6
ATOM 10189 O O . GLU A 1 72 ? -9.766 -3.074 -8.716 1.00 0.00 133 GLU A O 6
ATOM 10201 N N . PRO A 1 73 ? -11.616 -4.053 -7.967 1.00 0.00 134 PRO A N 6
ATOM 10202 C CA . PRO A 1 73 ? -11.127 -4.209 -6.598 1.00 0.00 134 PRO A CA 6
ATOM 10203 C C . PRO A 1 73 ? -10.416 -5.539 -6.357 1.00 0.00 134 PRO A C 6
ATOM 10204 O O . PRO A 1 73 ? -10.378 -6.042 -5.221 1.00 0.00 134 PRO A O 6
ATOM 10215 N N . ASP A 1 74 ? -9.839 -6.091 -7.388 1.00 0.00 135 ASP A N 6
ATOM 10216 C CA . ASP A 1 74 ? -9.174 -7.372 -7.266 1.00 0.00 135 ASP A CA 6
ATOM 10217 C C . ASP A 1 74 ? -7.725 -7.165 -6.897 1.00 0.00 135 ASP A C 6
ATOM 10218 O O . ASP A 1 74 ? -7.103 -6.214 -7.362 1.00 0.00 135 ASP A O 6
ATOM 10227 N N . LYS A 1 75 ? -7.197 -8.061 -6.078 1.00 0.00 136 LYS A N 6
ATOM 10228 C CA . LYS A 1 75 ? -5.817 -8.010 -5.611 1.00 0.00 136 LYS A CA 6
ATOM 10229 C C . LYS A 1 75 ? -4.786 -7.909 -6.720 1.00 0.00 136 LYS A C 6
ATOM 10230 O O . LYS A 1 75 ? -3.768 -7.224 -6.539 1.00 0.00 136 LYS A O 6
ATOM 10249 N N . ALA A 1 76 ? -5.042 -8.539 -7.867 1.00 0.00 137 ALA A N 6
ATOM 10250 C CA . ALA A 1 76 ? -4.108 -8.458 -8.980 1.00 0.00 137 ALA A CA 6
ATOM 10251 C C . ALA A 1 76 ? -4.057 -7.046 -9.466 1.00 0.00 137 ALA A C 6
ATOM 10252 O O . ALA A 1 76 ? -3.002 -6.460 -9.553 1.00 0.00 137 ALA A O 6
ATOM 10259 N N . VAL A 1 77 ? -5.230 -6.484 -9.689 1.00 0.00 138 VAL A N 6
ATOM 10260 C CA . VAL A 1 77 ? -5.365 -5.152 -10.249 1.00 0.00 138 VAL A CA 6
ATOM 10261 C C . VAL A 1 77 ? -4.907 -4.089 -9.241 1.00 0.00 138 VAL A C 6
ATOM 10262 O O . VAL A 1 77 ? -4.326 -3.068 -9.623 1.00 0.00 138 VAL A O 6
ATOM 10275 N N . LEU A 1 78 ? -5.154 -4.345 -7.961 1.00 0.00 139 LEU A N 6
ATOM 10276 C CA . LEU A 1 78 ? -4.696 -3.467 -6.892 1.00 0.00 139 LEU A CA 6
ATOM 10277 C C . LEU A 1 78 ? -3.176 -3.402 -6.882 1.00 0.00 139 LEU A C 6
ATOM 10278 O O . LEU A 1 78 ? -2.593 -2.321 -6.965 1.00 0.00 139 LEU A O 6
ATOM 10294 N N . THR A 1 79 ? -2.542 -4.566 -6.831 1.00 0.00 140 THR A N 6
ATOM 10295 C CA . THR A 1 79 ? -1.092 -4.654 -6.800 1.00 0.00 140 THR A CA 6
ATOM 10296 C C . THR A 1 79 ? -0.496 -4.165 -8.135 1.00 0.00 140 THR A C 6
ATOM 10297 O O . THR A 1 79 ? 0.597 -3.608 -8.180 1.00 0.00 140 THR A O 6
ATOM 10308 N N . GLN A 1 80 ? -1.245 -4.358 -9.192 1.00 0.00 141 GLN A N 6
ATOM 10309 C CA . GLN A 1 80 ? -0.877 -3.931 -10.524 1.00 0.00 141 GLN A CA 6
ATOM 10310 C C . GLN A 1 80 ? -0.813 -2.403 -10.569 1.00 0.00 141 GLN A C 6
ATOM 10311 O O . GLN A 1 80 ? 0.186 -1.834 -10.994 1.00 0.00 141 GLN A O 6
ATOM 10325 N N . ALA A 1 81 ? -1.879 -1.753 -10.095 1.00 0.00 142 ALA A N 6
ATOM 10326 C CA . ALA A 1 81 ? -1.943 -0.295 -10.041 1.00 0.00 142 ALA A CA 6
ATOM 10327 C C . ALA A 1 81 ? -0.844 0.223 -9.146 1.00 0.00 142 ALA A C 6
ATOM 10328 O O . ALA A 1 81 ? -0.147 1.169 -9.491 1.00 0.00 142 ALA A O 6
ATOM 10335 N N . TRP A 1 82 ? -0.687 -0.449 -8.019 1.00 0.00 143 TRP A N 6
ATOM 10336 C CA . TRP A 1 82 ? 0.356 -0.186 -7.042 1.00 0.00 143 TRP A CA 6
ATOM 10337 C C . TRP A 1 82 ? 1.729 -0.184 -7.724 1.00 0.00 143 TRP A C 6
ATOM 10338 O O . TRP A 1 82 ? 2.546 0.726 -7.523 1.00 0.00 143 TRP A O 6
ATOM 10359 N N . LYS A 1 83 ? 1.950 -1.194 -8.546 1.00 0.00 144 LYS A N 6
ATOM 10360 C CA . LYS A 1 83 ? 3.204 -1.379 -9.234 1.00 0.00 144 LYS A CA 6
ATOM 10361 C C . LYS A 1 83 ? 3.443 -0.269 -10.255 1.00 0.00 144 LYS A C 6
ATOM 10362 O O . LYS A 1 83 ? 4.532 0.299 -10.312 1.00 0.00 144 LYS A O 6
ATOM 10381 N N . LEU A 1 84 ? 2.420 0.066 -11.029 1.00 0.00 145 LEU A N 6
ATOM 10382 C CA . LEU A 1 84 ? 2.541 1.153 -11.992 1.00 0.00 145 LEU A CA 6
ATOM 10383 C C . LEU A 1 84 ? 2.847 2.472 -11.296 1.00 0.00 145 LEU A C 6
ATOM 10384 O O . LEU A 1 84 ? 3.704 3.230 -11.753 1.00 0.00 145 LEU A O 6
ATOM 10400 N N . TRP A 1 85 ? 2.183 2.714 -10.181 1.00 0.00 146 TRP A N 6
ATOM 10401 C CA . TRP A 1 85 ? 2.376 3.922 -9.395 1.00 0.00 146 TRP A CA 6
ATOM 10402 C C . TRP A 1 85 ? 3.804 4.040 -8.851 1.00 0.00 146 TRP A C 6
ATOM 10403 O O . TRP A 1 85 ? 4.468 5.087 -9.039 1.00 0.00 146 TRP A O 6
ATOM 10424 N N . ILE A 1 86 ? 4.299 2.981 -8.207 1.00 0.00 147 ILE A N 6
ATOM 10425 C CA . ILE A 1 86 ? 5.652 3.015 -7.664 1.00 0.00 147 ILE A CA 6
ATOM 10426 C C . ILE A 1 86 ? 6.675 3.189 -8.791 1.00 0.00 147 ILE A C 6
ATOM 10427 O O . ILE A 1 86 ? 7.604 4.004 -8.676 1.00 0.00 147 ILE A O 6
ATOM 10443 N N . GLU A 1 87 ? 6.451 2.499 -9.909 1.00 0.00 148 GLU A N 6
ATOM 10444 C CA . GLU A 1 87 ? 7.343 2.581 -11.044 1.00 0.00 148 GLU A CA 6
ATOM 10445 C C . GLU A 1 87 ? 7.364 3.963 -11.677 1.00 0.00 148 GLU A C 6
ATOM 10446 O O . GLU A 1 87 ? 8.401 4.379 -12.186 1.00 0.00 148 GLU A O 6
ATOM 10458 N N . GLU A 1 88 ? 6.228 4.679 -11.645 1.00 0.00 149 GLU A N 6
ATOM 10459 C CA . GLU A 1 88 ? 6.190 6.067 -12.138 1.00 0.00 149 GLU A CA 6
ATOM 10460 C C . GLU A 1 88 ? 7.229 6.905 -11.410 1.00 0.00 149 GLU A C 6
ATOM 10461 O O . GLU A 1 88 ? 7.947 7.702 -12.005 1.00 0.00 149 GLU A O 6
ATOM 10473 N N . HIS A 1 89 ? 7.346 6.707 -10.125 1.00 0.00 150 HIS A N 6
ATOM 10474 C CA . HIS A 1 89 ? 8.372 7.418 -9.418 1.00 0.00 150 HIS A CA 6
ATOM 10475 C C . HIS A 1 89 ? 9.735 6.757 -9.491 1.00 0.00 150 HIS A C 6
ATOM 10476 O O . HIS A 1 89 ? 10.745 7.432 -9.402 1.00 0.00 150 HIS A O 6
ATOM 10491 N N . ILE A 1 90 ? 9.781 5.458 -9.676 1.00 0.00 151 ILE A N 6
ATOM 10492 C CA . ILE A 1 90 ? 11.063 4.781 -9.898 1.00 0.00 151 ILE A CA 6
ATOM 10493 C C . ILE A 1 90 ? 11.739 5.317 -11.177 1.00 0.00 151 ILE A C 6
ATOM 10494 O O . ILE A 1 90 ? 12.921 5.615 -11.173 1.00 0.00 151 ILE A O 6
ATOM 10510 N N . LYS A 1 91 ? 10.961 5.503 -12.230 1.00 0.00 152 LYS A N 6
ATOM 10511 C CA . LYS A 1 91 ? 11.500 5.981 -13.499 1.00 0.00 152 LYS A CA 6
ATOM 10512 C C . LYS A 1 91 ? 11.962 7.456 -13.432 1.00 0.00 152 LYS A C 6
ATOM 10513 O O . LYS A 1 91 ? 12.947 7.829 -14.077 1.00 0.00 152 LYS A O 6
ATOM 10532 N N . VAL A 1 92 ? 11.270 8.295 -12.660 1.00 0.00 153 VAL A N 6
ATOM 10533 C CA . VAL A 1 92 ? 11.669 9.703 -12.591 1.00 0.00 153 VAL A CA 6
ATOM 10534 C C . VAL A 1 92 ? 12.659 10.014 -11.439 1.00 0.00 153 VAL A C 6
ATOM 10535 O O . VAL A 1 92 ? 13.616 10.754 -11.637 1.00 0.00 153 VAL A O 6
ATOM 10548 N N . THR A 1 93 ? 12.457 9.436 -10.271 1.00 0.00 154 THR A N 6
ATOM 10549 C CA . THR A 1 93 ? 13.309 9.750 -9.128 1.00 0.00 154 THR A CA 6
ATOM 10550 C C . THR A 1 93 ? 14.080 8.506 -8.600 1.00 0.00 154 THR A C 6
ATOM 10551 O O . THR A 1 93 ? 15.240 8.614 -8.204 1.00 0.00 154 THR A O 6
ATOM 10562 N N . GLY A 1 94 ? 13.457 7.326 -8.649 1.00 0.00 155 GLY A N 6
ATOM 10563 C CA . GLY A 1 94 ? 14.162 6.095 -8.262 1.00 0.00 155 GLY A CA 6
ATOM 10564 C C . GLY A 1 94 ? 14.352 5.931 -6.765 1.00 0.00 155 GLY A C 6
ATOM 10565 O O . GLY A 1 94 ? 15.369 5.390 -6.325 1.00 0.00 155 GLY A O 6
ATOM 10569 N N . LYS A 1 95 ? 13.387 6.394 -5.995 1.00 0.00 156 LYS A N 6
ATOM 10570 C CA . LYS A 1 95 ? 13.451 6.340 -4.528 1.00 0.00 156 LYS A CA 6
ATOM 10571 C C . LYS A 1 95 ? 13.441 4.904 -3.986 1.00 0.00 156 LYS A C 6
ATOM 10572 O O . LYS A 1 95 ? 14.435 4.458 -3.426 1.00 0.00 156 LYS A O 6
ATOM 10591 N N . VAL A 1 96 ? 12.308 4.208 -4.181 1.00 0.00 157 VAL A N 6
ATOM 10592 C CA . VAL A 1 96 ? 12.066 2.816 -3.703 1.00 0.00 157 VAL A CA 6
ATOM 10593 C C . VAL A 1 96 ? 12.606 2.536 -2.252 1.00 0.00 157 VAL A C 6
ATOM 10594 O O . VAL A 1 96 ? 13.674 1.946 -2.047 1.00 0.00 157 VAL A O 6
ATOM 10607 N N . PRO A 1 97 ? 11.885 3.033 -1.235 1.00 0.00 158 PRO A N 6
ATOM 10608 C CA . PRO A 1 97 ? 12.296 2.931 0.163 1.00 0.00 158 PRO A CA 6
ATOM 10609 C C . PRO A 1 97 ? 11.768 1.660 0.889 1.00 0.00 158 PRO A C 6
ATOM 10610 O O . PRO A 1 97 ? 10.782 1.034 0.445 1.00 0.00 158 PRO A O 6
ATOM 10621 N N . PRO A 1 98 ? 12.409 1.293 2.045 1.00 0.00 159 PRO A N 6
ATOM 10622 C CA . PRO A 1 98 ? 12.065 0.097 2.851 1.00 0.00 159 PRO A CA 6
ATOM 10623 C C . PRO A 1 98 ? 10.575 -0.033 3.191 1.00 0.00 159 PRO A C 6
ATOM 10624 O O . PRO A 1 98 ? 10.057 -1.144 3.273 1.00 0.00 159 PRO A O 6
ATOM 10635 N N . GLY A 1 99 ? 9.901 1.095 3.396 1.00 0.00 160 GLY A N 6
ATOM 10636 C CA . GLY A 1 99 ? 8.478 1.094 3.707 1.00 0.00 160 GLY A CA 6
ATOM 10637 C C . GLY A 1 99 ? 7.653 0.451 2.639 1.00 0.00 160 GLY A C 6
ATOM 10638 O O . GLY A 1 99 ? 6.826 -0.404 2.910 1.00 0.00 160 GLY A O 6
ATOM 10642 N N . ASN A 1 100 ? 7.949 0.805 1.423 1.00 0.00 161 ASN A N 6
ATOM 10643 C CA . ASN A 1 100 ? 7.182 0.365 0.267 1.00 0.00 161 ASN A CA 6
ATOM 10644 C C . ASN A 1 100 ? 7.558 -1.086 -0.049 1.00 0.00 161 ASN A C 6
ATOM 10645 O O . ASN A 1 100 ? 6.760 -1.882 -0.563 1.00 0.00 161 ASN A O 6
ATOM 10656 N N . LYS A 1 101 ? 8.760 -1.433 0.354 1.00 0.00 162 LYS A N 6
ATOM 10657 C CA . LYS A 1 101 ? 9.315 -2.759 0.163 1.00 0.00 162 LYS A CA 6
ATOM 10658 C C . LYS A 1 101 ? 8.858 -3.726 1.279 1.00 0.00 162 LYS A C 6
ATOM 10659 O O . LYS A 1 101 ? 9.253 -4.893 1.294 1.00 0.00 162 LYS A O 6
ATOM 10678 N N . SER A 1 102 ? 8.030 -3.210 2.214 1.00 0.00 163 SER A N 6
ATOM 10679 C CA . SER A 1 102 ? 7.484 -3.970 3.365 1.00 0.00 163 SER A CA 6
ATOM 10680 C C . SER A 1 102 ? 8.580 -4.328 4.388 1.00 0.00 163 SER A C 6
ATOM 10681 O O . SER A 1 102 ? 8.365 -5.128 5.294 1.00 0.00 163 SER A O 6
ATOM 10689 N N . GLY A 1 103 ? 9.728 -3.694 4.256 1.00 0.00 164 GLY A N 6
ATOM 10690 C CA . GLY A 1 103 ? 10.827 -3.926 5.164 1.00 0.00 164 GLY A CA 6
ATOM 10691 C C . GLY A 1 103 ? 10.639 -3.161 6.447 1.00 0.00 164 GLY A C 6
ATOM 10692 O O . GLY A 1 103 ? 11.216 -3.500 7.480 1.00 0.00 164 GLY A O 6
ATOM 10696 N N . ASN A 1 104 ? 9.862 -2.112 6.363 1.00 0.00 165 ASN A N 6
ATOM 10697 C CA . ASN A 1 104 ? 9.496 -1.324 7.513 1.00 0.00 165 ASN A CA 6
ATOM 10698 C C . ASN A 1 104 ? 8.059 -1.637 7.851 1.00 0.00 165 ASN A C 6
ATOM 10699 O O . ASN A 1 104 ? 7.146 -1.312 7.087 1.00 0.00 165 ASN A O 6
ATOM 10710 N N . ASN A 1 105 ? 7.867 -2.263 8.980 1.00 0.00 166 ASN A N 6
ATOM 10711 C CA . ASN A 1 105 ? 6.558 -2.749 9.396 1.00 0.00 166 ASN A CA 6
ATOM 10712 C C . ASN A 1 105 ? 5.637 -1.615 9.824 1.00 0.00 166 ASN A C 6
ATOM 10713 O O . ASN A 1 105 ? 4.443 -1.725 9.669 1.00 0.00 166 ASN A O 6
ATOM 10724 N N . THR A 1 106 ? 6.216 -0.499 10.276 1.00 0.00 167 THR A N 6
ATOM 10725 C CA . THR A 1 106 ? 5.483 0.621 10.898 1.00 0.00 167 THR A CA 6
ATOM 10726 C C . THR A 1 106 ? 4.244 1.097 10.102 1.00 0.00 167 THR A C 6
ATOM 10727 O O . THR A 1 106 ? 3.216 1.433 10.689 1.00 0.00 167 THR A O 6
ATOM 10738 N N . PHE A 1 107 ? 4.320 1.060 8.786 1.00 0.00 168 PHE A N 6
ATOM 10739 C CA . PHE A 1 107 ? 3.227 1.568 7.964 1.00 0.00 168 PHE A CA 6
ATOM 10740 C C . PHE A 1 107 ? 2.008 0.660 7.998 1.00 0.00 168 PHE A C 6
ATOM 10741 O O . PHE A 1 107 ? 0.891 1.101 7.726 1.00 0.00 168 PHE A O 6
ATOM 10758 N N . VAL A 1 108 ? 2.215 -0.581 8.351 1.00 0.00 169 VAL A N 6
ATOM 10759 C CA . VAL A 1 108 ? 1.145 -1.539 8.435 1.00 0.00 169 VAL A CA 6
ATOM 10760 C C . VAL A 1 108 ? 1.113 -2.170 9.828 1.00 0.00 169 VAL A C 6
ATOM 10761 O O . VAL A 1 108 ? 0.395 -3.124 10.079 1.00 0.00 169 VAL A O 6
ATOM 10774 N N . LYS A 1 109 ? 1.842 -1.562 10.749 1.00 0.00 170 LYS A N 6
ATOM 10775 C CA . LYS A 1 109 ? 1.994 -2.072 12.108 1.00 0.00 170 LYS A CA 6
ATOM 10776 C C . LYS A 1 109 ? 0.856 -1.547 13.001 1.00 0.00 170 LYS A C 6
ATOM 10777 O O . LYS A 1 109 ? 1.017 -1.335 14.207 1.00 0.00 170 LYS A O 6
ATOM 10796 N N . VAL A 1 110 ? -0.300 -1.379 12.420 1.00 0.00 171 VAL A N 6
ATOM 10797 C CA . VAL A 1 110 ? -1.447 -0.925 13.156 1.00 0.00 171 VAL A CA 6
ATOM 10798 C C . VAL A 1 110 ? -2.082 -2.136 13.826 1.00 0.00 171 VAL A C 6
ATOM 10799 O O . VAL A 1 110 ? -2.852 -2.876 13.212 1.00 0.00 171 VAL A O 6
ATOM 10812 N N . THR A 1 111 ? -1.657 -2.411 15.029 1.00 0.00 172 THR A N 6
ATOM 10813 C CA . THR A 1 111 ? -2.153 -3.529 15.790 1.00 0.00 172 THR A CA 6
ATOM 10814 C C . THR A 1 111 ? -2.171 -3.112 17.256 1.00 0.00 172 THR A C 6
ATOM 10815 O O . THR A 1 111 ? -1.136 -2.701 17.792 1.00 0.00 172 THR A O 6
ATOM 10826 N N . LEU A 1 112 ? -3.320 -3.193 17.884 1.00 0.00 173 LEU A N 6
ATOM 10827 C CA . LEU A 1 112 ? -3.456 -2.762 19.258 1.00 0.00 173 LEU A CA 6
ATOM 10828 C C . LEU A 1 112 ? -2.942 -3.840 20.191 1.00 0.00 173 LEU A C 6
ATOM 10829 O O . LEU A 1 112 ? -1.879 -3.688 20.805 1.00 0.00 173 LEU A O 6
ATOM 10845 N N . GLU A 1 113 ? -3.657 -4.940 20.272 1.00 0.00 174 GLU A N 6
ATOM 10846 C CA . GLU A 1 113 ? -3.235 -6.041 21.106 1.00 0.00 174 GLU A CA 6
ATOM 10847 C C . GLU A 1 113 ? -2.321 -6.893 20.245 1.00 0.00 174 GLU A C 6
ATOM 10848 O O . GLU A 1 113 ? -2.462 -6.906 19.024 1.00 0.00 174 GLU A O 6
ATOM 10860 N N . HIS A 1 114 ? -1.408 -7.576 20.841 1.00 0.00 175 HIS A N 6
ATOM 10861 C CA . HIS A 1 114 ? -0.455 -8.358 20.095 1.00 0.00 175 HIS A CA 6
ATOM 10862 C C . HIS A 1 114 ? -1.061 -9.675 19.666 1.00 0.00 175 HIS A C 6
ATOM 10863 O O . HIS A 1 114 ? -1.874 -10.256 20.397 1.00 0.00 175 HIS A O 6
ATOM 10878 N N . HIS A 1 115 ? -0.683 -10.138 18.484 1.00 0.00 176 HIS A N 6
ATOM 10879 C CA . HIS A 1 115 ? -1.180 -11.416 17.986 1.00 0.00 176 HIS A CA 6
ATOM 10880 C C . HIS A 1 115 ? -0.540 -12.532 18.813 1.00 0.00 176 HIS A C 6
ATOM 10881 O O . HIS A 1 115 ? 0.675 -12.733 18.779 1.00 0.00 176 HIS A O 6
ATOM 10896 N N . HIS A 1 116 ? -1.329 -13.173 19.615 1.00 0.00 177 HIS A N 6
ATOM 10897 C CA . HIS A 1 116 ? -0.833 -14.223 20.474 1.00 0.00 177 HIS A CA 6
ATOM 10898 C C . HIS A 1 116 ? -0.926 -15.574 19.813 1.00 0.00 177 HIS A C 6
ATOM 10899 O O . HIS A 1 116 ? -1.554 -15.701 18.765 1.00 0.00 177 HIS A O 6
ATOM 10914 N N . HIS A 1 117 ? -0.294 -16.574 20.439 1.00 0.00 178 HIS A N 6
ATOM 10915 C CA . HIS A 1 117 ? -0.133 -17.937 19.900 1.00 0.00 178 HIS A CA 6
ATOM 10916 C C . HIS A 1 117 ? 0.954 -17.927 18.845 1.00 0.00 178 HIS A C 6
ATOM 10917 O O . HIS A 1 117 ? 1.580 -16.891 18.581 1.00 0.00 178 HIS A O 6
ATOM 10932 N N . HIS A 1 118 ? 1.224 -19.064 18.280 1.00 0.00 179 HIS A N 6
ATOM 10933 C CA . HIS A 1 118 ? 2.151 -19.141 17.190 1.00 0.00 179 HIS A CA 6
ATOM 10934 C C . HIS A 1 118 ? 1.387 -19.142 15.892 1.00 0.00 179 HIS A C 6
ATOM 10935 O O . HIS A 1 118 ? 0.904 -20.187 15.423 1.00 0.00 179 HIS A O 6
ATOM 10950 N N . HIS A 1 119 ? 1.192 -17.953 15.394 1.00 0.00 180 HIS A N 6
ATOM 10951 C CA . HIS A 1 119 ? 0.482 -17.664 14.170 1.00 0.00 180 HIS A CA 6
ATOM 10952 C C . HIS A 1 119 ? 0.655 -16.189 13.909 1.00 0.00 180 HIS A C 6
ATOM 10953 O O . HIS A 1 119 ? 1.565 -15.817 13.155 1.00 0.00 180 HIS A O 6
ATOM 10969 N N . MET A 1 1 ? -15.359 1.463 -19.654 1.00 0.00 62 MET A N 7
ATOM 10970 C CA . MET A 1 1 ? -14.273 0.675 -20.229 1.00 0.00 62 MET A CA 7
ATOM 10971 C C . MET A 1 1 ? -12.956 1.216 -19.739 1.00 0.00 62 MET A C 7
ATOM 10972 O O . MET A 1 1 ? -12.493 2.265 -20.196 1.00 0.00 62 MET A O 7
ATOM 10988 N N . ALA A 1 2 ? -12.394 0.544 -18.781 1.00 0.00 63 ALA A N 7
ATOM 10989 C CA . ALA A 1 2 ? -11.140 0.899 -18.191 1.00 0.00 63 ALA A CA 7
ATOM 10990 C C . ALA A 1 2 ? -10.572 -0.334 -17.536 1.00 0.00 63 ALA A C 7
ATOM 10991 O O . ALA A 1 2 ? -11.161 -1.422 -17.636 1.00 0.00 63 ALA A O 7
ATOM 10998 N N . SER A 1 3 ? -9.434 -0.198 -16.925 1.00 0.00 64 SER A N 7
ATOM 10999 C CA . SER A 1 3 ? -8.824 -1.266 -16.190 1.00 0.00 64 SER A CA 7
ATOM 11000 C C . SER A 1 3 ? -8.114 -0.685 -14.980 1.00 0.00 64 SER A C 7
ATOM 11001 O O . SER A 1 3 ? -6.878 -0.509 -14.970 1.00 0.00 64 SER A O 7
ATOM 11009 N N . ALA A 1 4 ? -8.931 -0.284 -14.004 1.00 0.00 65 ALA A N 7
ATOM 11010 C CA . ALA A 1 4 ? -8.482 0.349 -12.767 1.00 0.00 65 ALA A CA 7
ATOM 11011 C C . ALA A 1 4 ? -7.811 1.708 -13.050 1.00 0.00 65 ALA A C 7
ATOM 11012 O O . ALA A 1 4 ? -7.823 2.202 -14.193 1.00 0.00 65 ALA A O 7
ATOM 11019 N N . VAL A 1 5 ? -7.255 2.317 -12.026 1.00 0.00 66 VAL A N 7
ATOM 11020 C CA . VAL A 1 5 ? -6.605 3.603 -12.172 1.00 0.00 66 VAL A CA 7
ATOM 11021 C C . VAL A 1 5 ? -5.251 3.370 -12.819 1.00 0.00 66 VAL A C 7
ATOM 11022 O O . VAL A 1 5 ? -4.488 2.535 -12.353 1.00 0.00 66 VAL A O 7
ATOM 11035 N N . LYS A 1 6 ? -4.990 4.074 -13.911 1.00 0.00 67 LYS A N 7
ATOM 11036 C CA . LYS A 1 6 ? -3.776 3.882 -14.715 1.00 0.00 67 LYS A CA 7
ATOM 11037 C C . LYS A 1 6 ? -2.511 4.173 -13.903 1.00 0.00 67 LYS A C 7
ATOM 11038 O O . LYS A 1 6 ? -1.806 3.267 -13.476 1.00 0.00 67 LYS A O 7
ATOM 11057 N N . SER A 1 7 ? -2.211 5.432 -13.715 1.00 0.00 68 SER A N 7
ATOM 11058 C CA . SER A 1 7 ? -1.078 5.829 -12.969 1.00 0.00 68 SER A CA 7
ATOM 11059 C C . SER A 1 7 ? -1.349 7.151 -12.245 1.00 0.00 68 SER A C 7
ATOM 11060 O O . SER A 1 7 ? -2.450 7.721 -12.362 1.00 0.00 68 SER A O 7
ATOM 11068 N N . LEU A 1 8 ? -0.333 7.627 -11.532 1.00 0.00 69 LEU A N 7
ATOM 11069 C CA . LEU A 1 8 ? -0.368 8.826 -10.676 1.00 0.00 69 LEU A CA 7
ATOM 11070 C C . LEU A 1 8 ? -0.843 10.086 -11.401 1.00 0.00 69 LEU A C 7
ATOM 11071 O O . LEU A 1 8 ? -1.353 11.017 -10.770 1.00 0.00 69 LEU A O 7
ATOM 11087 N N . THR A 1 9 ? -0.678 10.108 -12.701 1.00 0.00 70 THR A N 7
ATOM 11088 C CA . THR A 1 9 ? -1.059 11.232 -13.518 1.00 0.00 70 THR A CA 7
ATOM 11089 C C . THR A 1 9 ? -2.591 11.422 -13.531 1.00 0.00 70 THR A C 7
ATOM 11090 O O . THR A 1 9 ? -3.095 12.547 -13.646 1.00 0.00 70 THR A O 7
ATOM 11101 N N . GLU A 1 10 ? -3.323 10.339 -13.370 1.00 0.00 71 GLU A N 7
ATOM 11102 C CA . GLU A 1 10 ? -4.781 10.410 -13.398 1.00 0.00 71 GLU A CA 7
ATOM 11103 C C . GLU A 1 10 ? -5.359 10.219 -12.009 1.00 0.00 71 GLU A C 7
ATOM 11104 O O . GLU A 1 10 ? -6.565 10.059 -11.831 1.00 0.00 71 GLU A O 7
ATOM 11116 N N . THR A 1 11 ? -4.499 10.259 -11.036 1.00 0.00 72 THR A N 7
ATOM 11117 C CA . THR A 1 11 ? -4.893 10.075 -9.678 1.00 0.00 72 THR A CA 7
ATOM 11118 C C . THR A 1 11 ? -5.083 11.440 -8.983 1.00 0.00 72 THR A C 7
ATOM 11119 O O . THR A 1 11 ? -4.260 12.344 -9.162 1.00 0.00 72 THR A O 7
ATOM 11130 N N . GLU A 1 12 ? -6.154 11.584 -8.219 1.00 0.00 73 GLU A N 7
ATOM 11131 C CA . GLU A 1 12 ? -6.435 12.830 -7.510 1.00 0.00 73 GLU A CA 7
ATOM 11132 C C . GLU A 1 12 ? -5.509 12.999 -6.301 1.00 0.00 73 GLU A C 7
ATOM 11133 O O . GLU A 1 12 ? -5.096 12.020 -5.686 1.00 0.00 73 GLU A O 7
ATOM 11145 N N . LEU A 1 13 ? -5.211 14.235 -5.970 1.00 0.00 74 LEU A N 7
ATOM 11146 C CA . LEU A 1 13 ? -4.285 14.575 -4.904 1.00 0.00 74 LEU A CA 7
ATOM 11147 C C . LEU A 1 13 ? -5.048 15.248 -3.770 1.00 0.00 74 LEU A C 7
ATOM 11148 O O . LEU A 1 13 ? -5.774 16.223 -3.993 1.00 0.00 74 LEU A O 7
ATOM 11164 N N . LEU A 1 14 ? -4.899 14.725 -2.585 1.00 0.00 75 LEU A N 7
ATOM 11165 C CA . LEU A 1 14 ? -5.514 15.280 -1.402 1.00 0.00 75 LEU A CA 7
ATOM 11166 C C . LEU A 1 14 ? -4.427 15.642 -0.393 1.00 0.00 75 LEU A C 7
ATOM 11167 O O . LEU A 1 14 ? -3.468 14.877 -0.213 1.00 0.00 75 LEU A O 7
ATOM 11183 N N . PRO A 1 15 ? -4.506 16.822 0.227 1.00 0.00 76 PRO A N 7
ATOM 11184 C CA . PRO A 1 15 ? -3.602 17.194 1.318 1.00 0.00 76 PRO A CA 7
ATOM 11185 C C . PRO A 1 15 ? -3.961 16.377 2.574 1.00 0.00 76 PRO A C 7
ATOM 11186 O O . PRO A 1 15 ? -5.141 16.213 2.885 1.00 0.00 76 PRO A O 7
ATOM 11197 N N . ILE A 1 16 ? -2.966 15.884 3.318 1.00 0.00 77 ILE A N 7
ATOM 11198 C CA . ILE A 1 16 ? -3.277 15.032 4.478 1.00 0.00 77 ILE A CA 7
ATOM 11199 C C . ILE A 1 16 ? -3.725 15.870 5.678 1.00 0.00 77 ILE A C 7
ATOM 11200 O O . ILE A 1 16 ? -4.169 15.335 6.687 1.00 0.00 77 ILE A O 7
ATOM 11216 N N . THR A 1 17 ? -3.593 17.187 5.562 1.00 0.00 78 THR A N 7
ATOM 11217 C CA . THR A 1 17 ? -4.035 18.090 6.609 1.00 0.00 78 THR A CA 7
ATOM 11218 C C . THR A 1 17 ? -5.584 18.041 6.711 1.00 0.00 78 THR A C 7
ATOM 11219 O O . THR A 1 17 ? -6.163 18.301 7.762 1.00 0.00 78 THR A O 7
ATOM 11230 N N . GLU A 1 18 ? -6.222 17.631 5.618 1.00 0.00 79 GLU A N 7
ATOM 11231 C CA . GLU A 1 18 ? -7.649 17.418 5.574 1.00 0.00 79 GLU A CA 7
ATOM 11232 C C . GLU A 1 18 ? -7.909 15.920 5.389 1.00 0.00 79 GLU A C 7
ATOM 11233 O O . GLU A 1 18 ? -8.643 15.491 4.498 1.00 0.00 79 GLU A O 7
ATOM 11245 N N . ALA A 1 19 ? -7.299 15.136 6.283 1.00 0.00 80 ALA A N 7
ATOM 11246 C CA . ALA A 1 19 ? -7.333 13.659 6.269 1.00 0.00 80 ALA A CA 7
ATOM 11247 C C . ALA A 1 19 ? -8.755 13.109 6.337 1.00 0.00 80 ALA A C 7
ATOM 11248 O O . ALA A 1 19 ? -9.023 11.975 5.936 1.00 0.00 80 ALA A O 7
ATOM 11255 N N . ASP A 1 20 ? -9.654 13.907 6.848 1.00 0.00 81 ASP A N 7
ATOM 11256 C CA . ASP A 1 20 ? -11.066 13.556 6.889 1.00 0.00 81 ASP A CA 7
ATOM 11257 C C . ASP A 1 20 ? -11.648 13.427 5.484 1.00 0.00 81 ASP A C 7
ATOM 11258 O O . ASP A 1 20 ? -12.565 12.640 5.242 1.00 0.00 81 ASP A O 7
ATOM 11267 N N . SER A 1 21 ? -11.074 14.150 4.558 1.00 0.00 82 SER A N 7
ATOM 11268 C CA . SER A 1 21 ? -11.587 14.222 3.226 1.00 0.00 82 SER A CA 7
ATOM 11269 C C . SER A 1 21 ? -10.995 13.100 2.347 1.00 0.00 82 SER A C 7
ATOM 11270 O O . SER A 1 21 ? -11.192 13.079 1.125 1.00 0.00 82 SER A O 7
ATOM 11278 N N . ILE A 1 22 ? -10.297 12.168 2.956 1.00 0.00 83 ILE A N 7
ATOM 11279 C CA . ILE A 1 22 ? -9.760 11.048 2.223 1.00 0.00 83 ILE A CA 7
ATOM 11280 C C . ILE A 1 22 ? -10.893 10.031 2.027 1.00 0.00 83 ILE A C 7
ATOM 11281 O O . ILE A 1 22 ? -11.614 9.729 2.978 1.00 0.00 83 ILE A O 7
ATOM 11297 N N . PRO A 1 23 ? -11.124 9.568 0.789 1.00 0.00 84 PRO A N 7
ATOM 11298 C CA . PRO A 1 23 ? -12.175 8.588 0.485 1.00 0.00 84 PRO A CA 7
ATOM 11299 C C . PRO A 1 23 ? -12.065 7.307 1.310 1.00 0.00 84 PRO A C 7
ATOM 11300 O O . PRO A 1 23 ? -10.989 6.676 1.410 1.00 0.00 84 PRO A O 7
ATOM 11311 N N . SER A 1 24 ? -13.150 6.929 1.889 1.00 0.00 85 SER A N 7
ATOM 11312 C CA . SER A 1 24 ? -13.228 5.730 2.635 1.00 0.00 85 SER A CA 7
ATOM 11313 C C . SER A 1 24 ? -13.699 4.579 1.742 1.00 0.00 85 SER A C 7
ATOM 11314 O O . SER A 1 24 ? -14.880 4.248 1.698 1.00 0.00 85 SER A O 7
ATOM 11322 N N . ALA A 1 25 ? -12.778 4.034 0.979 1.00 0.00 86 ALA A N 7
ATOM 11323 C CA . ALA A 1 25 ? -13.079 2.954 0.061 1.00 0.00 86 ALA A CA 7
ATOM 11324 C C . ALA A 1 25 ? -11.870 2.061 -0.079 1.00 0.00 86 ALA A C 7
ATOM 11325 O O . ALA A 1 25 ? -10.839 2.336 0.539 1.00 0.00 86 ALA A O 7
ATOM 11332 N N . SER A 1 26 ? -11.967 1.028 -0.891 1.00 0.00 87 SER A N 7
ATOM 11333 C CA . SER A 1 26 ? -10.885 0.109 -1.062 1.00 0.00 87 SER A CA 7
ATOM 11334 C C . SER A 1 26 ? -10.171 0.448 -2.357 1.00 0.00 87 SER A C 7
ATOM 11335 O O . SER A 1 26 ? -10.813 0.705 -3.398 1.00 0.00 87 SER A O 7
ATOM 11343 N N . GLY A 1 27 ? -8.876 0.473 -2.302 1.00 0.00 88 GLY A N 7
ATOM 11344 C CA . GLY A 1 27 ? -8.116 0.816 -3.449 1.00 0.00 88 GLY A CA 7
ATOM 11345 C C . GLY A 1 27 ? -6.682 1.025 -3.106 1.00 0.00 88 GLY A C 7
ATOM 11346 O O . GLY A 1 27 ? -6.179 0.451 -2.122 1.00 0.00 88 GLY A O 7
ATOM 11350 N N . VAL A 1 28 ? -6.048 1.872 -3.849 1.00 0.00 89 VAL A N 7
ATOM 11351 C CA . VAL A 1 28 ? -4.644 2.125 -3.710 1.00 0.00 89 VAL A CA 7
ATOM 11352 C C . VAL A 1 28 ? -4.413 3.615 -3.444 1.00 0.00 89 VAL A C 7
ATOM 11353 O O . VAL A 1 28 ? -5.218 4.453 -3.850 1.00 0.00 89 VAL A O 7
ATOM 11366 N N . TYR A 1 29 ? -3.373 3.929 -2.725 1.00 0.00 90 TYR A N 7
ATOM 11367 C CA . TYR A 1 29 ? -3.031 5.294 -2.433 1.00 0.00 90 TYR A CA 7
ATOM 11368 C C . TYR A 1 29 ? -1.524 5.490 -2.567 1.00 0.00 90 TYR A C 7
ATOM 11369 O O . TYR A 1 29 ? -0.743 4.528 -2.438 1.00 0.00 90 TYR A O 7
ATOM 11387 N N . ALA A 1 30 ? -1.133 6.701 -2.825 1.00 0.00 91 ALA A N 7
ATOM 11388 C CA . ALA A 1 30 ? 0.248 7.074 -2.980 1.00 0.00 91 ALA A CA 7
ATOM 11389 C C . ALA A 1 30 ? 0.578 8.210 -2.027 1.00 0.00 91 ALA A C 7
ATOM 11390 O O . ALA A 1 30 ? 0.022 9.301 -2.149 1.00 0.00 91 ALA A O 7
ATOM 11397 N N . VAL A 1 31 ? 1.455 7.952 -1.087 1.00 0.00 92 VAL A N 7
ATOM 11398 C CA . VAL A 1 31 ? 1.829 8.928 -0.084 1.00 0.00 92 VAL A CA 7
ATOM 11399 C C . VAL A 1 31 ? 3.047 9.743 -0.539 1.00 0.00 92 VAL A C 7
ATOM 11400 O O . VAL A 1 31 ? 4.134 9.180 -0.829 1.00 0.00 92 VAL A O 7
ATOM 11413 N N . TYR A 1 32 ? 2.859 11.036 -0.605 1.00 0.00 93 TYR A N 7
ATOM 11414 C CA . TYR A 1 32 ? 3.884 11.987 -0.967 1.00 0.00 93 TYR A CA 7
ATOM 11415 C C . TYR A 1 32 ? 4.256 12.783 0.256 1.00 0.00 93 TYR A C 7
ATOM 11416 O O . TYR A 1 32 ? 3.365 13.282 0.958 1.00 0.00 93 TYR A O 7
ATOM 11434 N N . ASP A 1 33 ? 5.536 12.920 0.531 1.00 0.00 94 ASP A N 7
ATOM 11435 C CA . ASP A 1 33 ? 5.952 13.728 1.668 1.00 0.00 94 ASP A CA 7
ATOM 11436 C C . ASP A 1 33 ? 5.878 15.216 1.280 1.00 0.00 94 ASP A C 7
ATOM 11437 O O . ASP A 1 33 ? 5.341 15.570 0.219 1.00 0.00 94 ASP A O 7
ATOM 11446 N N . LYS A 1 34 ? 6.445 16.074 2.104 1.00 0.00 95 LYS A N 7
ATOM 11447 C CA . LYS A 1 34 ? 6.387 17.502 1.918 1.00 0.00 95 LYS A CA 7
ATOM 11448 C C . LYS A 1 34 ? 7.118 17.917 0.621 1.00 0.00 95 LYS A C 7
ATOM 11449 O O . LYS A 1 34 ? 6.799 18.940 0.015 1.00 0.00 95 LYS A O 7
ATOM 11468 N N . SER A 1 35 ? 8.061 17.091 0.194 1.00 0.00 96 SER A N 7
ATOM 11469 C CA . SER A 1 35 ? 8.869 17.353 -0.986 1.00 0.00 96 SER A CA 7
ATOM 11470 C C . SER A 1 35 ? 8.139 16.957 -2.289 1.00 0.00 96 SER A C 7
ATOM 11471 O O . SER A 1 35 ? 8.718 17.063 -3.368 1.00 0.00 96 SER A O 7
ATOM 11479 N N . ASP A 1 36 ? 6.874 16.481 -2.170 1.00 0.00 97 ASP A N 7
ATOM 11480 C CA . ASP A 1 36 ? 6.056 15.990 -3.328 1.00 0.00 97 ASP A CA 7
ATOM 11481 C C . ASP A 1 36 ? 6.669 14.683 -3.850 1.00 0.00 97 ASP A C 7
ATOM 11482 O O . ASP A 1 36 ? 6.493 14.260 -4.995 1.00 0.00 97 ASP A O 7
ATOM 11491 N N . GLU A 1 37 ? 7.364 14.026 -2.968 1.00 0.00 98 GLU A N 7
ATOM 11492 C CA . GLU A 1 37 ? 7.996 12.793 -3.275 1.00 0.00 98 GLU A CA 7
ATOM 11493 C C . GLU A 1 37 ? 7.161 11.622 -2.852 1.00 0.00 98 GLU A C 7
ATOM 11494 O O . GLU A 1 37 ? 6.869 11.440 -1.668 1.00 0.00 98 GLU A O 7
ATOM 11506 N N . LEU A 1 38 ? 6.734 10.864 -3.834 1.00 0.00 99 LEU A N 7
ATOM 11507 C CA . LEU A 1 38 ? 6.048 9.623 -3.606 1.00 0.00 99 LEU A CA 7
ATOM 11508 C C . LEU A 1 38 ? 7.050 8.671 -3.031 1.00 0.00 99 LEU A C 7
ATOM 11509 O O . LEU A 1 38 ? 8.042 8.331 -3.687 1.00 0.00 99 LEU A O 7
ATOM 11525 N N . GLN A 1 39 ? 6.841 8.314 -1.799 1.00 0.00 100 GLN A N 7
ATOM 11526 C CA . GLN A 1 39 ? 7.763 7.471 -1.111 1.00 0.00 100 GLN A CA 7
ATOM 11527 C C . GLN A 1 39 ? 7.100 6.225 -0.528 1.00 0.00 100 GLN A C 7
ATOM 11528 O O . GLN A 1 39 ? 7.784 5.302 -0.091 1.00 0.00 100 GLN A O 7
ATOM 11542 N N . PHE A 1 40 ? 5.779 6.208 -0.485 1.00 0.00 101 PHE A N 7
ATOM 11543 C CA . PHE A 1 40 ? 5.081 5.029 -0.019 1.00 0.00 101 PHE A CA 7
ATOM 11544 C C . PHE A 1 40 ? 3.760 4.840 -0.743 1.00 0.00 101 PHE A C 7
ATOM 11545 O O . PHE A 1 40 ? 2.866 5.675 -0.650 1.00 0.00 101 PHE A O 7
ATOM 11562 N N . VAL A 1 41 ? 3.662 3.782 -1.491 1.00 0.00 102 VAL A N 7
ATOM 11563 C CA . VAL A 1 41 ? 2.406 3.394 -2.103 1.00 0.00 102 VAL A CA 7
ATOM 11564 C C . VAL A 1 41 ? 1.829 2.238 -1.321 1.00 0.00 102 VAL A C 7
ATOM 11565 O O . VAL A 1 41 ? 2.580 1.451 -0.722 1.00 0.00 102 VAL A O 7
ATOM 11578 N N . GLY A 1 42 ? 0.537 2.133 -1.290 1.00 0.00 103 GLY A N 7
ATOM 11579 C CA . GLY A 1 42 ? -0.064 1.063 -0.561 1.00 0.00 103 GLY A CA 7
ATOM 11580 C C . GLY A 1 42 ? -1.472 0.800 -0.991 1.00 0.00 103 GLY A C 7
ATOM 11581 O O . GLY A 1 42 ? -2.155 1.696 -1.485 1.00 0.00 103 GLY A O 7
ATOM 11585 N N . ILE A 1 43 ? -1.893 -0.422 -0.825 1.00 0.00 104 ILE A N 7
ATOM 11586 C CA . ILE A 1 43 ? -3.242 -0.840 -1.116 1.00 0.00 104 ILE A CA 7
ATOM 11587 C C . ILE A 1 43 ? -3.912 -1.201 0.183 1.00 0.00 104 ILE A C 7
ATOM 11588 O O . ILE A 1 43 ? -3.266 -1.753 1.086 1.00 0.00 104 ILE A O 7
ATOM 11604 N N . SER A 1 44 ? -5.154 -0.854 0.332 1.00 0.00 105 SER A N 7
ATOM 11605 C CA . SER A 1 44 ? -5.831 -1.083 1.587 1.00 0.00 105 SER A CA 7
ATOM 11606 C C . SER A 1 44 ? -7.337 -1.299 1.416 1.00 0.00 105 SER A C 7
ATOM 11607 O O . SER A 1 44 ? -7.910 -1.079 0.321 1.00 0.00 105 SER A O 7
ATOM 11615 N N . ARG A 1 45 ? -7.966 -1.724 2.498 1.00 0.00 106 ARG A N 7
ATOM 11616 C CA . ARG A 1 45 ? -9.383 -1.993 2.531 1.00 0.00 106 ARG A CA 7
ATOM 11617 C C . ARG A 1 45 ? -10.165 -0.700 2.609 1.00 0.00 106 ARG A C 7
ATOM 11618 O O . ARG A 1 45 ? -11.171 -0.545 1.943 1.00 0.00 106 ARG A O 7
ATOM 11639 N N . ASN A 1 46 ? -9.722 0.205 3.419 1.00 0.00 107 ASN A N 7
ATOM 11640 C CA . ASN A 1 46 ? -10.388 1.468 3.536 1.00 0.00 107 ASN A CA 7
ATOM 11641 C C . ASN A 1 46 ? -9.342 2.559 3.620 1.00 0.00 107 ASN A C 7
ATOM 11642 O O . ASN A 1 46 ? -8.760 2.797 4.679 1.00 0.00 107 ASN A O 7
ATOM 11653 N N . ILE A 1 47 ? -9.100 3.185 2.479 1.00 0.00 108 ILE A N 7
ATOM 11654 C CA . ILE A 1 47 ? -8.037 4.177 2.270 1.00 0.00 108 ILE A CA 7
ATOM 11655 C C . ILE A 1 47 ? -7.908 5.212 3.401 1.00 0.00 108 ILE A C 7
ATOM 11656 O O . ILE A 1 47 ? -6.853 5.309 4.003 1.00 0.00 108 ILE A O 7
ATOM 11672 N N . ALA A 1 48 ? -8.981 5.946 3.700 1.00 0.00 109 ALA A N 7
ATOM 11673 C CA . ALA A 1 48 ? -8.964 6.979 4.770 1.00 0.00 109 ALA A CA 7
ATOM 11674 C C . ALA A 1 48 ? -8.448 6.440 6.103 1.00 0.00 109 ALA A C 7
ATOM 11675 O O . ALA A 1 48 ? -7.637 7.084 6.772 1.00 0.00 109 ALA A O 7
ATOM 11682 N N . ALA A 1 49 ? -8.876 5.243 6.448 1.00 0.00 110 ALA A N 7
ATOM 11683 C CA . ALA A 1 49 ? -8.493 4.625 7.704 1.00 0.00 110 ALA A CA 7
ATOM 11684 C C . ALA A 1 49 ? -7.028 4.250 7.672 1.00 0.00 110 ALA A C 7
ATOM 11685 O O . ALA A 1 49 ? -6.303 4.481 8.632 1.00 0.00 110 ALA A O 7
ATOM 11692 N N . SER A 1 50 ? -6.598 3.720 6.546 1.00 0.00 111 SER A N 7
ATOM 11693 C CA . SER A 1 50 ? -5.229 3.304 6.351 1.00 0.00 111 SER A CA 7
ATOM 11694 C C . SER A 1 50 ? -4.285 4.511 6.371 1.00 0.00 111 SER A C 7
ATOM 11695 O O . SER A 1 50 ? -3.265 4.516 7.100 1.00 0.00 111 SER A O 7
ATOM 11703 N N . VAL A 1 51 ? -4.641 5.536 5.601 1.00 0.00 112 VAL A N 7
ATOM 11704 C CA . VAL A 1 51 ? -3.865 6.754 5.504 1.00 0.00 112 VAL A CA 7
ATOM 11705 C C . VAL A 1 51 ? -3.696 7.377 6.881 1.00 0.00 112 VAL A C 7
ATOM 11706 O O . VAL A 1 51 ? -2.561 7.582 7.339 1.00 0.00 112 VAL A O 7
ATOM 11719 N N . SER A 1 52 ? -4.807 7.591 7.567 1.00 0.00 113 SER A N 7
ATOM 11720 C CA . SER A 1 52 ? -4.780 8.188 8.886 1.00 0.00 113 SER A CA 7
ATOM 11721 C C . SER A 1 52 ? -4.014 7.294 9.895 1.00 0.00 113 SER A C 7
ATOM 11722 O O . SER A 1 52 ? -3.293 7.801 10.757 1.00 0.00 113 SER A O 7
ATOM 11730 N N . ALA A 1 53 ? -4.130 5.972 9.760 1.00 0.00 114 ALA A N 7
ATOM 11731 C CA . ALA A 1 53 ? -3.475 5.055 10.687 1.00 0.00 114 ALA A CA 7
ATOM 11732 C C . ALA A 1 53 ? -1.962 5.212 10.671 1.00 0.00 114 ALA A C 7
ATOM 11733 O O . ALA A 1 53 ? -1.365 5.641 11.661 1.00 0.00 114 ALA A O 7
ATOM 11740 N N . HIS A 1 54 ? -1.345 4.963 9.532 1.00 0.00 115 HIS A N 7
ATOM 11741 C CA . HIS A 1 54 ? 0.117 4.969 9.497 1.00 0.00 115 HIS A CA 7
ATOM 11742 C C . HIS A 1 54 ? 0.731 6.357 9.436 1.00 0.00 115 HIS A C 7
ATOM 11743 O O . HIS A 1 54 ? 1.874 6.528 9.831 1.00 0.00 115 HIS A O 7
ATOM 11758 N N . LEU A 1 55 ? -0.006 7.356 8.964 1.00 0.00 116 LEU A N 7
ATOM 11759 C CA . LEU A 1 55 ? 0.562 8.708 8.922 1.00 0.00 116 LEU A CA 7
ATOM 11760 C C . LEU A 1 55 ? 0.573 9.345 10.294 1.00 0.00 116 LEU A C 7
ATOM 11761 O O . LEU A 1 55 ? 1.382 10.206 10.573 1.00 0.00 116 LEU A O 7
ATOM 11777 N N . LYS A 1 56 ? -0.315 8.912 11.156 1.00 0.00 117 LYS A N 7
ATOM 11778 C CA . LYS A 1 56 ? -0.305 9.416 12.510 1.00 0.00 117 LYS A CA 7
ATOM 11779 C C . LYS A 1 56 ? 0.633 8.573 13.369 1.00 0.00 117 LYS A C 7
ATOM 11780 O O . LYS A 1 56 ? 1.086 9.009 14.428 1.00 0.00 117 LYS A O 7
ATOM 11799 N N . SER A 1 57 ? 0.942 7.374 12.886 1.00 0.00 118 SER A N 7
ATOM 11800 C CA . SER A 1 57 ? 1.903 6.517 13.547 1.00 0.00 118 SER A CA 7
ATOM 11801 C C . SER A 1 57 ? 3.314 7.068 13.290 1.00 0.00 118 SER A C 7
ATOM 11802 O O . SER A 1 57 ? 4.113 7.238 14.225 1.00 0.00 118 SER A O 7
ATOM 11810 N N . VAL A 1 58 ? 3.587 7.393 12.028 1.00 0.00 119 VAL A N 7
ATOM 11811 C CA . VAL A 1 58 ? 4.854 7.958 11.614 1.00 0.00 119 VAL A CA 7
ATOM 11812 C C . VAL A 1 58 ? 4.625 9.089 10.573 1.00 0.00 119 VAL A C 7
ATOM 11813 O O . VAL A 1 58 ? 4.459 8.845 9.369 1.00 0.00 119 VAL A O 7
ATOM 11826 N N . PRO A 1 59 ? 4.572 10.346 11.042 1.00 0.00 120 PRO A N 7
ATOM 11827 C CA . PRO A 1 59 ? 4.292 11.532 10.197 1.00 0.00 120 PRO A CA 7
ATOM 11828 C C . PRO A 1 59 ? 5.455 11.971 9.281 1.00 0.00 120 PRO A C 7
ATOM 11829 O O . PRO A 1 59 ? 5.505 13.138 8.832 1.00 0.00 120 PRO A O 7
ATOM 11840 N N . GLU A 1 60 ? 6.348 11.049 8.951 1.00 0.00 121 GLU A N 7
ATOM 11841 C CA . GLU A 1 60 ? 7.492 11.368 8.115 1.00 0.00 121 GLU A CA 7
ATOM 11842 C C . GLU A 1 60 ? 7.019 11.760 6.714 1.00 0.00 121 GLU A C 7
ATOM 11843 O O . GLU A 1 60 ? 7.424 12.785 6.165 1.00 0.00 121 GLU A O 7
ATOM 11855 N N . LEU A 1 61 ? 6.078 11.014 6.201 1.00 0.00 122 LEU A N 7
ATOM 11856 C CA . LEU A 1 61 ? 5.625 11.216 4.841 1.00 0.00 122 LEU A CA 7
ATOM 11857 C C . LEU A 1 61 ? 4.336 12.022 4.779 1.00 0.00 122 LEU A C 7
ATOM 11858 O O . LEU A 1 61 ? 3.641 12.009 3.778 1.00 0.00 122 LEU A O 7
ATOM 11874 N N . CYS A 1 62 ? 4.033 12.747 5.831 1.00 0.00 123 CYS A N 7
ATOM 11875 C CA . CYS A 1 62 ? 2.856 13.580 5.837 1.00 0.00 123 CYS A CA 7
ATOM 11876 C C . CYS A 1 62 ? 3.041 14.828 4.971 1.00 0.00 123 CYS A C 7
ATOM 11877 O O . CYS A 1 62 ? 3.632 15.826 5.399 1.00 0.00 123 CYS A O 7
ATOM 11885 N N . GLY A 1 63 ? 2.607 14.722 3.740 1.00 0.00 124 GLY A N 7
ATOM 11886 C CA . GLY A 1 63 ? 2.607 15.834 2.834 1.00 0.00 124 GLY A CA 7
ATOM 11887 C C . GLY A 1 63 ? 1.303 15.880 2.089 1.00 0.00 124 GLY A C 7
ATOM 11888 O O . GLY A 1 63 ? 0.464 16.755 2.321 1.00 0.00 124 GLY A O 7
ATOM 11892 N N . SER A 1 64 ? 1.100 14.909 1.251 1.00 0.00 125 SER A N 7
ATOM 11893 C CA . SER A 1 64 ? -0.111 14.785 0.487 1.00 0.00 125 SER A CA 7
ATOM 11894 C C . SER A 1 64 ? -0.266 13.355 0.009 1.00 0.00 125 SER A C 7
ATOM 11895 O O . SER A 1 64 ? 0.691 12.593 0.042 1.00 0.00 125 SER A O 7
ATOM 11903 N N . VAL A 1 65 ? -1.437 12.987 -0.400 1.00 0.00 126 VAL A N 7
ATOM 11904 C CA . VAL A 1 65 ? -1.681 11.639 -0.823 1.00 0.00 126 VAL A CA 7
ATOM 11905 C C . VAL A 1 65 ? -2.543 11.626 -2.086 1.00 0.00 126 VAL A C 7
ATOM 11906 O O . VAL A 1 65 ? -3.436 12.455 -2.251 1.00 0.00 126 VAL A O 7
ATOM 11919 N N . LYS A 1 66 ? -2.232 10.738 -2.986 1.00 0.00 127 LYS A N 7
ATOM 11920 C CA . LYS A 1 66 ? -3.041 10.540 -4.161 1.00 0.00 127 LYS A CA 7
ATOM 11921 C C . LYS A 1 66 ? -3.793 9.250 -3.982 1.00 0.00 127 LYS A C 7
ATOM 11922 O O . LYS A 1 66 ? -3.197 8.230 -3.671 1.00 0.00 127 LYS A O 7
ATOM 11941 N N . VAL A 1 67 ? -5.087 9.295 -4.121 1.00 0.00 128 VAL A N 7
ATOM 11942 C CA . VAL A 1 67 ? -5.898 8.118 -3.875 1.00 0.00 128 VAL A CA 7
ATOM 11943 C C . VAL A 1 67 ? -6.547 7.617 -5.150 1.00 0.00 128 VAL A C 7
ATOM 11944 O O . VAL A 1 67 ? -7.083 8.401 -5.943 1.00 0.00 128 VAL A O 7
ATOM 11957 N N . GLY A 1 68 ? -6.472 6.337 -5.361 1.00 0.00 129 GLY A N 7
ATOM 11958 C CA . GLY A 1 68 ? -7.044 5.752 -6.518 1.00 0.00 129 GLY A CA 7
ATOM 11959 C C . GLY A 1 68 ? -7.997 4.664 -6.154 1.00 0.00 129 GLY A C 7
ATOM 11960 O O . GLY A 1 68 ? -7.587 3.548 -5.794 1.00 0.00 129 GLY A O 7
ATOM 11964 N N . ILE A 1 69 ? -9.255 4.975 -6.205 1.00 0.00 130 ILE A N 7
ATOM 11965 C CA . ILE A 1 69 ? -10.277 4.010 -5.927 1.00 0.00 130 ILE A CA 7
ATOM 11966 C C . ILE A 1 69 ? -10.531 3.262 -7.198 1.00 0.00 130 ILE A C 7
ATOM 11967 O O . ILE A 1 69 ? -11.034 3.807 -8.176 1.00 0.00 130 ILE A O 7
ATOM 11983 N N . VAL A 1 70 ? -10.129 2.044 -7.201 1.00 0.00 131 VAL A N 7
ATOM 11984 C CA . VAL A 1 70 ? -10.185 1.249 -8.385 1.00 0.00 131 VAL A CA 7
ATOM 11985 C C . VAL A 1 70 ? -11.572 0.640 -8.574 1.00 0.00 131 VAL A C 7
ATOM 11986 O O . VAL A 1 70 ? -12.382 0.641 -7.640 1.00 0.00 131 VAL A O 7
ATOM 11999 N N . GLU A 1 71 ? -11.838 0.157 -9.780 1.00 0.00 132 GLU A N 7
ATOM 12000 C CA . GLU A 1 71 ? -13.134 -0.421 -10.136 1.00 0.00 132 GLU A CA 7
ATOM 12001 C C . GLU A 1 71 ? -13.463 -1.609 -9.244 1.00 0.00 132 GLU A C 7
ATOM 12002 O O . GLU A 1 71 ? -14.413 -1.578 -8.472 1.00 0.00 132 GLU A O 7
ATOM 12014 N N . GLU A 1 72 ? -12.641 -2.625 -9.334 1.00 0.00 133 GLU A N 7
ATOM 12015 C CA . GLU A 1 72 ? -12.844 -3.839 -8.588 1.00 0.00 133 GLU A CA 7
ATOM 12016 C C . GLU A 1 72 ? -11.942 -3.815 -7.376 1.00 0.00 133 GLU A C 7
ATOM 12017 O O . GLU A 1 72 ? -10.840 -3.305 -7.456 1.00 0.00 133 GLU A O 7
ATOM 12029 N N . PRO A 1 73 ? -12.358 -4.387 -6.251 1.00 0.00 134 PRO A N 7
ATOM 12030 C CA . PRO A 1 73 ? -11.484 -4.541 -5.072 1.00 0.00 134 PRO A CA 7
ATOM 12031 C C . PRO A 1 73 ? -10.587 -5.797 -5.239 1.00 0.00 134 PRO A C 7
ATOM 12032 O O . PRO A 1 73 ? -10.179 -6.443 -4.272 1.00 0.00 134 PRO A O 7
ATOM 12043 N N . ASP A 1 74 ? -10.246 -6.065 -6.480 1.00 0.00 135 ASP A N 7
ATOM 12044 C CA . ASP A 1 74 ? -9.539 -7.262 -6.895 1.00 0.00 135 ASP A CA 7
ATOM 12045 C C . ASP A 1 74 ? -8.063 -7.158 -6.553 1.00 0.00 135 ASP A C 7
ATOM 12046 O O . ASP A 1 74 ? -7.436 -6.134 -6.813 1.00 0.00 135 ASP A O 7
ATOM 12055 N N . LYS A 1 75 ? -7.512 -8.224 -6.009 1.00 0.00 136 LYS A N 7
ATOM 12056 C CA . LYS A 1 75 ? -6.108 -8.278 -5.608 1.00 0.00 136 LYS A CA 7
ATOM 12057 C C . LYS A 1 75 ? -5.148 -8.019 -6.768 1.00 0.00 136 LYS A C 7
ATOM 12058 O O . LYS A 1 75 ? -4.077 -7.430 -6.570 1.00 0.00 136 LYS A O 7
ATOM 12077 N N . ALA A 1 76 ? -5.530 -8.407 -7.974 1.00 0.00 137 ALA A N 7
ATOM 12078 C CA . ALA A 1 76 ? -4.664 -8.208 -9.118 1.00 0.00 137 ALA A CA 7
ATOM 12079 C C . ALA A 1 76 ? -4.630 -6.748 -9.508 1.00 0.00 137 ALA A C 7
ATOM 12080 O O . ALA A 1 76 ? -3.558 -6.181 -9.687 1.00 0.00 137 ALA A O 7
ATOM 12087 N N . VAL A 1 77 ? -5.800 -6.125 -9.569 1.00 0.00 138 VAL A N 7
ATOM 12088 C CA . VAL A 1 77 ? -5.897 -4.731 -9.984 1.00 0.00 138 VAL A CA 7
ATOM 12089 C C . VAL A 1 77 ? -5.268 -3.804 -8.931 1.00 0.00 138 VAL A C 7
ATOM 12090 O O . VAL A 1 77 ? -4.683 -2.776 -9.269 1.00 0.00 138 VAL A O 7
ATOM 12103 N N . LEU A 1 78 ? -5.371 -4.202 -7.663 1.00 0.00 139 LEU A N 7
ATOM 12104 C CA . LEU A 1 78 ? -4.769 -3.462 -6.564 1.00 0.00 139 LEU A CA 7
ATOM 12105 C C . LEU A 1 78 ? -3.257 -3.489 -6.690 1.00 0.00 139 LEU A C 7
ATOM 12106 O O . LEU A 1 78 ? -2.605 -2.443 -6.685 1.00 0.00 139 LEU A O 7
ATOM 12122 N N . THR A 1 79 ? -2.714 -4.684 -6.850 1.00 0.00 140 THR A N 7
ATOM 12123 C CA . THR A 1 79 ? -1.282 -4.868 -6.957 1.00 0.00 140 THR A CA 7
ATOM 12124 C C . THR A 1 79 ? -0.742 -4.212 -8.245 1.00 0.00 140 THR A C 7
ATOM 12125 O O . THR A 1 79 ? 0.350 -3.650 -8.252 1.00 0.00 140 THR A O 7
ATOM 12136 N N . GLN A 1 80 ? -1.540 -4.264 -9.309 1.00 0.00 141 GLN A N 7
ATOM 12137 C CA . GLN A 1 80 ? -1.182 -3.670 -10.588 1.00 0.00 141 GLN A CA 7
ATOM 12138 C C . GLN A 1 80 ? -1.000 -2.166 -10.445 1.00 0.00 141 GLN A C 7
ATOM 12139 O O . GLN A 1 80 ? 0.044 -1.627 -10.814 1.00 0.00 141 GLN A O 7
ATOM 12153 N N . ALA A 1 81 ? -2.007 -1.504 -9.882 1.00 0.00 142 ALA A N 7
ATOM 12154 C CA . ALA A 1 81 ? -1.967 -0.062 -9.696 1.00 0.00 142 ALA A CA 7
ATOM 12155 C C . ALA A 1 81 ? -0.826 0.325 -8.768 1.00 0.00 142 ALA A C 7
ATOM 12156 O O . ALA A 1 81 ? -0.091 1.268 -9.044 1.00 0.00 142 ALA A O 7
ATOM 12163 N N . TRP A 1 82 ? -0.663 -0.454 -7.692 1.00 0.00 143 TRP A N 7
ATOM 12164 C CA . TRP A 1 82 ? 0.426 -0.279 -6.723 1.00 0.00 143 TRP A CA 7
ATOM 12165 C C . TRP A 1 82 ? 1.768 -0.269 -7.459 1.00 0.00 143 TRP A C 7
ATOM 12166 O O . TRP A 1 82 ? 2.583 0.651 -7.305 1.00 0.00 143 TRP A O 7
ATOM 12187 N N . LYS A 1 83 ? 1.946 -1.288 -8.283 1.00 0.00 144 LYS A N 7
ATOM 12188 C CA . LYS A 1 83 ? 3.146 -1.508 -9.065 1.00 0.00 144 LYS A CA 7
ATOM 12189 C C . LYS A 1 83 ? 3.414 -0.346 -10.008 1.00 0.00 144 LYS A C 7
ATOM 12190 O O . LYS A 1 83 ? 4.507 0.223 -10.004 1.00 0.00 144 LYS A O 7
ATOM 12209 N N . LEU A 1 84 ? 2.412 0.008 -10.793 1.00 0.00 145 LEU A N 7
ATOM 12210 C CA . LEU A 1 84 ? 2.534 1.069 -11.771 1.00 0.00 145 LEU A CA 7
ATOM 12211 C C . LEU A 1 84 ? 2.919 2.384 -11.116 1.00 0.00 145 LEU A C 7
ATOM 12212 O O . LEU A 1 84 ? 3.887 3.019 -11.532 1.00 0.00 145 LEU A O 7
ATOM 12228 N N . TRP A 1 85 ? 2.199 2.749 -10.070 1.00 0.00 146 TRP A N 7
ATOM 12229 C CA . TRP A 1 85 ? 2.419 4.003 -9.357 1.00 0.00 146 TRP A CA 7
ATOM 12230 C C . TRP A 1 85 ? 3.831 4.116 -8.784 1.00 0.00 146 TRP A C 7
ATOM 12231 O O . TRP A 1 85 ? 4.509 5.145 -8.986 1.00 0.00 146 TRP A O 7
ATOM 12252 N N . ILE A 1 86 ? 4.289 3.073 -8.090 1.00 0.00 147 ILE A N 7
ATOM 12253 C CA . ILE A 1 86 ? 5.610 3.122 -7.482 1.00 0.00 147 ILE A CA 7
ATOM 12254 C C . ILE A 1 86 ? 6.695 3.245 -8.551 1.00 0.00 147 ILE A C 7
ATOM 12255 O O . ILE A 1 86 ? 7.587 4.093 -8.439 1.00 0.00 147 ILE A O 7
ATOM 12271 N N . GLU A 1 87 ? 6.552 2.479 -9.637 1.00 0.00 148 GLU A N 7
ATOM 12272 C CA . GLU A 1 87 ? 7.530 2.496 -10.709 1.00 0.00 148 GLU A CA 7
ATOM 12273 C C . GLU A 1 87 ? 7.621 3.866 -11.367 1.00 0.00 148 GLU A C 7
ATOM 12274 O O . GLU A 1 87 ? 8.702 4.278 -11.766 1.00 0.00 148 GLU A O 7
ATOM 12286 N N . GLU A 1 88 ? 6.494 4.581 -11.435 1.00 0.00 149 GLU A N 7
ATOM 12287 C CA . GLU A 1 88 ? 6.460 5.932 -12.005 1.00 0.00 149 GLU A CA 7
ATOM 12288 C C . GLU A 1 88 ? 7.460 6.838 -11.290 1.00 0.00 149 GLU A C 7
ATOM 12289 O O . GLU A 1 88 ? 8.326 7.463 -11.918 1.00 0.00 149 GLU A O 7
ATOM 12301 N N . HIS A 1 89 ? 7.393 6.858 -9.969 1.00 0.00 150 HIS A N 7
ATOM 12302 C CA . HIS A 1 89 ? 8.243 7.754 -9.209 1.00 0.00 150 HIS A CA 7
ATOM 12303 C C . HIS A 1 89 ? 9.677 7.210 -9.107 1.00 0.00 150 HIS A C 7
ATOM 12304 O O . HIS A 1 89 ? 10.631 7.974 -8.874 1.00 0.00 150 HIS A O 7
ATOM 12319 N N . ILE A 1 90 ? 9.831 5.898 -9.302 1.00 0.00 151 ILE A N 7
ATOM 12320 C CA . ILE A 1 90 ? 11.157 5.260 -9.338 1.00 0.00 151 ILE A CA 7
ATOM 12321 C C . ILE A 1 90 ? 11.916 5.700 -10.604 1.00 0.00 151 ILE A C 7
ATOM 12322 O O . ILE A 1 90 ? 13.139 5.839 -10.598 1.00 0.00 151 ILE A O 7
ATOM 12338 N N . LYS A 1 91 ? 11.183 5.941 -11.668 1.00 0.00 152 LYS A N 7
ATOM 12339 C CA . LYS A 1 91 ? 11.796 6.347 -12.923 1.00 0.00 152 LYS A CA 7
ATOM 12340 C C . LYS A 1 91 ? 12.189 7.813 -12.889 1.00 0.00 152 LYS A C 7
ATOM 12341 O O . LYS A 1 91 ? 13.315 8.173 -13.244 1.00 0.00 152 LYS A O 7
ATOM 12360 N N . VAL A 1 92 ? 11.264 8.655 -12.456 1.00 0.00 153 VAL A N 7
ATOM 12361 C CA . VAL A 1 92 ? 11.507 10.083 -12.440 1.00 0.00 153 VAL A CA 7
ATOM 12362 C C . VAL A 1 92 ? 12.520 10.535 -11.361 1.00 0.00 153 VAL A C 7
ATOM 12363 O O . VAL A 1 92 ? 13.543 11.146 -11.698 1.00 0.00 153 VAL A O 7
ATOM 12376 N N . THR A 1 93 ? 12.281 10.236 -10.092 1.00 0.00 154 THR A N 7
ATOM 12377 C CA . THR A 1 93 ? 13.198 10.707 -9.084 1.00 0.00 154 THR A CA 7
ATOM 12378 C C . THR A 1 93 ? 14.063 9.573 -8.548 1.00 0.00 154 THR A C 7
ATOM 12379 O O . THR A 1 93 ? 15.193 9.790 -8.107 1.00 0.00 154 THR A O 7
ATOM 12390 N N . GLY A 1 94 ? 13.530 8.370 -8.602 1.00 0.00 155 GLY A N 7
ATOM 12391 C CA . GLY A 1 94 ? 14.272 7.208 -8.159 1.00 0.00 155 GLY A CA 7
ATOM 12392 C C . GLY A 1 94 ? 13.905 6.808 -6.759 1.00 0.00 155 GLY A C 7
ATOM 12393 O O . GLY A 1 94 ? 14.733 6.280 -6.014 1.00 0.00 155 GLY A O 7
ATOM 12397 N N . LYS A 1 95 ? 12.669 7.039 -6.391 1.00 0.00 156 LYS A N 7
ATOM 12398 C CA . LYS A 1 95 ? 12.253 6.765 -5.042 1.00 0.00 156 LYS A CA 7
ATOM 12399 C C . LYS A 1 95 ? 11.637 5.415 -4.849 1.00 0.00 156 LYS A C 7
ATOM 12400 O O . LYS A 1 95 ? 10.492 5.172 -5.209 1.00 0.00 156 LYS A O 7
ATOM 12419 N N . VAL A 1 96 ? 12.433 4.552 -4.316 1.00 0.00 157 VAL A N 7
ATOM 12420 C CA . VAL A 1 96 ? 12.014 3.283 -3.820 1.00 0.00 157 VAL A CA 7
ATOM 12421 C C . VAL A 1 96 ? 12.592 3.174 -2.390 1.00 0.00 157 VAL A C 7
ATOM 12422 O O . VAL A 1 96 ? 13.675 2.651 -2.163 1.00 0.00 157 VAL A O 7
ATOM 12435 N N . PRO A 1 97 ? 11.923 3.830 -1.432 1.00 0.00 158 PRO A N 7
ATOM 12436 C CA . PRO A 1 97 ? 12.402 3.966 -0.063 1.00 0.00 158 PRO A CA 7
ATOM 12437 C C . PRO A 1 97 ? 12.055 2.768 0.836 1.00 0.00 158 PRO A C 7
ATOM 12438 O O . PRO A 1 97 ? 11.194 1.944 0.490 1.00 0.00 158 PRO A O 7
ATOM 12449 N N . PRO A 1 98 ? 12.716 2.682 2.034 1.00 0.00 159 PRO A N 7
ATOM 12450 C CA . PRO A 1 98 ? 12.532 1.595 3.030 1.00 0.00 159 PRO A CA 7
ATOM 12451 C C . PRO A 1 98 ? 11.070 1.262 3.357 1.00 0.00 159 PRO A C 7
ATOM 12452 O O . PRO A 1 98 ? 10.769 0.127 3.723 1.00 0.00 159 PRO A O 7
ATOM 12463 N N . GLY A 1 99 ? 10.181 2.248 3.221 1.00 0.00 160 GLY A N 7
ATOM 12464 C CA . GLY A 1 99 ? 8.765 2.045 3.491 1.00 0.00 160 GLY A CA 7
ATOM 12465 C C . GLY A 1 99 ? 8.129 1.041 2.539 1.00 0.00 160 GLY A C 7
ATOM 12466 O O . GLY A 1 99 ? 7.319 0.214 2.951 1.00 0.00 160 GLY A O 7
ATOM 12470 N N . ASN A 1 100 ? 8.512 1.105 1.273 1.00 0.00 161 ASN A N 7
ATOM 12471 C CA . ASN A 1 100 ? 7.988 0.184 0.261 1.00 0.00 161 ASN A CA 7
ATOM 12472 C C . ASN A 1 100 ? 8.898 -0.995 0.077 1.00 0.00 161 ASN A C 7
ATOM 12473 O O . ASN A 1 100 ? 8.489 -2.039 -0.428 1.00 0.00 161 ASN A O 7
ATOM 12484 N N . LYS A 1 101 ? 10.136 -0.830 0.473 1.00 0.00 162 LYS A N 7
ATOM 12485 C CA . LYS A 1 101 ? 11.079 -1.913 0.457 1.00 0.00 162 LYS A CA 7
ATOM 12486 C C . LYS A 1 101 ? 10.812 -2.847 1.630 1.00 0.00 162 LYS A C 7
ATOM 12487 O O . LYS A 1 101 ? 10.011 -2.541 2.526 1.00 0.00 162 LYS A O 7
ATOM 12506 N N . SER A 1 102 ? 11.479 -3.955 1.636 1.00 0.00 163 SER A N 7
ATOM 12507 C CA . SER A 1 102 ? 11.302 -4.944 2.654 1.00 0.00 163 SER A CA 7
ATOM 12508 C C . SER A 1 102 ? 12.058 -4.516 3.920 1.00 0.00 163 SER A C 7
ATOM 12509 O O . SER A 1 102 ? 13.141 -3.911 3.825 1.00 0.00 163 SER A O 7
ATOM 12517 N N . GLY A 1 103 ? 11.480 -4.760 5.078 1.00 0.00 164 GLY A N 7
ATOM 12518 C CA . GLY A 1 103 ? 12.178 -4.479 6.313 1.00 0.00 164 GLY A CA 7
ATOM 12519 C C . GLY A 1 103 ? 11.486 -3.458 7.198 1.00 0.00 164 GLY A C 7
ATOM 12520 O O . GLY A 1 103 ? 11.854 -3.298 8.367 1.00 0.00 164 GLY A O 7
ATOM 12524 N N . ASN A 1 104 ? 10.496 -2.775 6.678 1.00 0.00 165 ASN A N 7
ATOM 12525 C CA . ASN A 1 104 ? 9.806 -1.751 7.460 1.00 0.00 165 ASN A CA 7
ATOM 12526 C C . ASN A 1 104 ? 8.377 -2.151 7.710 1.00 0.00 165 ASN A C 7
ATOM 12527 O O . ASN A 1 104 ? 7.678 -2.558 6.790 1.00 0.00 165 ASN A O 7
ATOM 12538 N N . ASN A 1 105 ? 7.958 -2.085 8.955 1.00 0.00 166 ASN A N 7
ATOM 12539 C CA . ASN A 1 105 ? 6.571 -2.359 9.301 1.00 0.00 166 ASN A CA 7
ATOM 12540 C C . ASN A 1 105 ? 5.904 -1.089 9.811 1.00 0.00 166 ASN A C 7
ATOM 12541 O O . ASN A 1 105 ? 4.700 -1.022 9.932 1.00 0.00 166 ASN A O 7
ATOM 12552 N N . THR A 1 106 ? 6.697 -0.059 10.023 1.00 0.00 167 THR A N 7
ATOM 12553 C CA . THR A 1 106 ? 6.225 1.197 10.580 1.00 0.00 167 THR A CA 7
ATOM 12554 C C . THR A 1 106 ? 5.126 1.838 9.684 1.00 0.00 167 THR A C 7
ATOM 12555 O O . THR A 1 106 ? 4.086 2.299 10.182 1.00 0.00 167 THR A O 7
ATOM 12566 N N . PHE A 1 107 ? 5.345 1.821 8.371 1.00 0.00 168 PHE A N 7
ATOM 12567 C CA . PHE A 1 107 ? 4.375 2.367 7.426 1.00 0.00 168 PHE A CA 7
ATOM 12568 C C . PHE A 1 107 ? 3.342 1.326 7.033 1.00 0.00 168 PHE A C 7
ATOM 12569 O O . PHE A 1 107 ? 2.291 1.655 6.484 1.00 0.00 168 PHE A O 7
ATOM 12586 N N . VAL A 1 108 ? 3.630 0.085 7.346 1.00 0.00 169 VAL A N 7
ATOM 12587 C CA . VAL A 1 108 ? 2.777 -1.029 6.959 1.00 0.00 169 VAL A CA 7
ATOM 12588 C C . VAL A 1 108 ? 1.804 -1.378 8.106 1.00 0.00 169 VAL A C 7
ATOM 12589 O O . VAL A 1 108 ? 0.851 -2.166 7.937 1.00 0.00 169 VAL A O 7
ATOM 12602 N N . LYS A 1 109 ? 2.030 -0.782 9.264 1.00 0.00 170 LYS A N 7
ATOM 12603 C CA . LYS A 1 109 ? 1.184 -1.023 10.407 1.00 0.00 170 LYS A CA 7
ATOM 12604 C C . LYS A 1 109 ? -0.134 -0.258 10.283 1.00 0.00 170 LYS A C 7
ATOM 12605 O O . LYS A 1 109 ? -0.294 0.858 10.805 1.00 0.00 170 LYS A O 7
ATOM 12624 N N . VAL A 1 110 ? -1.012 -0.807 9.514 1.00 0.00 171 VAL A N 7
ATOM 12625 C CA . VAL A 1 110 ? -2.347 -0.297 9.381 1.00 0.00 171 VAL A CA 7
ATOM 12626 C C . VAL A 1 110 ? -3.297 -1.198 10.162 1.00 0.00 171 VAL A C 7
ATOM 12627 O O . VAL A 1 110 ? -4.245 -0.741 10.816 1.00 0.00 171 VAL A O 7
ATOM 12640 N N . THR A 1 111 ? -2.962 -2.458 10.180 1.00 0.00 172 THR A N 7
ATOM 12641 C CA . THR A 1 111 ? -3.753 -3.462 10.790 1.00 0.00 172 THR A CA 7
ATOM 12642 C C . THR A 1 111 ? -2.835 -4.252 11.732 1.00 0.00 172 THR A C 7
ATOM 12643 O O . THR A 1 111 ? -1.615 -4.362 11.457 1.00 0.00 172 THR A O 7
ATOM 12654 N N . LEU A 1 112 ? -3.394 -4.738 12.852 1.00 0.00 173 LEU A N 7
ATOM 12655 C CA . LEU A 1 112 ? -2.647 -5.481 13.881 1.00 0.00 173 LEU A CA 7
ATOM 12656 C C . LEU A 1 112 ? -1.651 -4.587 14.623 1.00 0.00 173 LEU A C 7
ATOM 12657 O O . LEU A 1 112 ? -1.347 -3.455 14.204 1.00 0.00 173 LEU A O 7
ATOM 12673 N N . GLU A 1 113 ? -1.178 -5.067 15.748 1.00 0.00 174 GLU A N 7
ATOM 12674 C CA . GLU A 1 113 ? -0.163 -4.355 16.479 1.00 0.00 174 GLU A CA 7
ATOM 12675 C C . GLU A 1 113 ? 1.214 -4.835 16.071 1.00 0.00 174 GLU A C 7
ATOM 12676 O O . GLU A 1 113 ? 2.205 -4.153 16.298 1.00 0.00 174 GLU A O 7
ATOM 12688 N N . HIS A 1 114 ? 1.250 -6.034 15.474 1.00 0.00 175 HIS A N 7
ATOM 12689 C CA . HIS A 1 114 ? 2.469 -6.690 14.941 1.00 0.00 175 HIS A CA 7
ATOM 12690 C C . HIS A 1 114 ? 3.419 -7.171 16.052 1.00 0.00 175 HIS A C 7
ATOM 12691 O O . HIS A 1 114 ? 3.942 -8.272 15.983 1.00 0.00 175 HIS A O 7
ATOM 12706 N N . HIS A 1 115 ? 3.633 -6.345 17.047 1.00 0.00 176 HIS A N 7
ATOM 12707 C CA . HIS A 1 115 ? 4.478 -6.687 18.175 1.00 0.00 176 HIS A CA 7
ATOM 12708 C C . HIS A 1 115 ? 3.766 -7.707 19.048 1.00 0.00 176 HIS A C 7
ATOM 12709 O O . HIS A 1 115 ? 2.758 -7.398 19.695 1.00 0.00 176 HIS A O 7
ATOM 12724 N N . HIS A 1 116 ? 4.269 -8.917 19.033 1.00 0.00 177 HIS A N 7
ATOM 12725 C CA . HIS A 1 116 ? 3.712 -9.995 19.828 1.00 0.00 177 HIS A CA 7
ATOM 12726 C C . HIS A 1 116 ? 4.072 -9.732 21.257 1.00 0.00 177 HIS A C 7
ATOM 12727 O O . HIS A 1 116 ? 5.231 -9.395 21.543 1.00 0.00 177 HIS A O 7
ATOM 12742 N N . HIS A 1 117 ? 3.100 -9.884 22.145 1.00 0.00 178 HIS A N 7
ATOM 12743 C CA . HIS A 1 117 ? 3.221 -9.405 23.511 1.00 0.00 178 HIS A CA 7
ATOM 12744 C C . HIS A 1 117 ? 3.450 -7.917 23.484 1.00 0.00 178 HIS A C 7
ATOM 12745 O O . HIS A 1 117 ? 4.549 -7.427 23.757 1.00 0.00 178 HIS A O 7
ATOM 12760 N N . HIS A 1 118 ? 2.430 -7.196 23.061 1.00 0.00 179 HIS A N 7
ATOM 12761 C CA . HIS A 1 118 ? 2.537 -5.763 22.958 1.00 0.00 179 HIS A CA 7
ATOM 12762 C C . HIS A 1 118 ? 2.200 -5.123 24.279 1.00 0.00 179 HIS A C 7
ATOM 12763 O O . HIS A 1 118 ? 1.097 -4.631 24.512 1.00 0.00 179 HIS A O 7
ATOM 12778 N N . HIS A 1 119 ? 3.133 -5.221 25.162 1.00 0.00 180 HIS A N 7
ATOM 12779 C CA . HIS A 1 119 ? 2.989 -4.708 26.474 1.00 0.00 180 HIS A CA 7
ATOM 12780 C C . HIS A 1 119 ? 4.125 -3.741 26.673 1.00 0.00 180 HIS A C 7
ATOM 12781 O O . HIS A 1 119 ? 3.995 -2.580 26.291 1.00 0.00 180 HIS A O 7
ATOM 12797 N N . MET A 1 1 ? -11.663 -7.277 -13.969 1.00 0.00 62 MET A N 8
ATOM 12798 C CA . MET A 1 1 ? -11.778 -6.287 -15.028 1.00 0.00 62 MET A CA 8
ATOM 12799 C C . MET A 1 1 ? -13.141 -5.633 -14.993 1.00 0.00 62 MET A C 8
ATOM 12800 O O . MET A 1 1 ? -14.132 -6.214 -15.437 1.00 0.00 62 MET A O 8
ATOM 12816 N N . ALA A 1 2 ? -13.197 -4.468 -14.417 1.00 0.00 63 ALA A N 8
ATOM 12817 C CA . ALA A 1 2 ? -14.396 -3.673 -14.365 1.00 0.00 63 ALA A CA 8
ATOM 12818 C C . ALA A 1 2 ? -14.012 -2.221 -14.585 1.00 0.00 63 ALA A C 8
ATOM 12819 O O . ALA A 1 2 ? -14.446 -1.586 -15.547 1.00 0.00 63 ALA A O 8
ATOM 12826 N N . SER A 1 3 ? -13.156 -1.719 -13.720 1.00 0.00 64 SER A N 8
ATOM 12827 C CA . SER A 1 3 ? -12.657 -0.357 -13.778 1.00 0.00 64 SER A CA 8
ATOM 12828 C C . SER A 1 3 ? -11.422 -0.253 -12.904 1.00 0.00 64 SER A C 8
ATOM 12829 O O . SER A 1 3 ? -11.531 -0.155 -11.670 1.00 0.00 64 SER A O 8
ATOM 12837 N N . ALA A 1 4 ? -10.269 -0.332 -13.525 1.00 0.00 65 ALA A N 8
ATOM 12838 C CA . ALA A 1 4 ? -9.010 -0.205 -12.836 1.00 0.00 65 ALA A CA 8
ATOM 12839 C C . ALA A 1 4 ? -8.646 1.266 -12.762 1.00 0.00 65 ALA A C 8
ATOM 12840 O O . ALA A 1 4 ? -9.302 2.103 -13.401 1.00 0.00 65 ALA A O 8
ATOM 12847 N N . VAL A 1 5 ? -7.625 1.594 -12.024 1.00 0.00 66 VAL A N 8
ATOM 12848 C CA . VAL A 1 5 ? -7.229 2.972 -11.885 1.00 0.00 66 VAL A CA 8
ATOM 12849 C C . VAL A 1 5 ? -6.014 3.247 -12.784 1.00 0.00 66 VAL A C 8
ATOM 12850 O O . VAL A 1 5 ? -5.316 2.309 -13.201 1.00 0.00 66 VAL A O 8
ATOM 12863 N N . LYS A 1 6 ? -5.813 4.498 -13.125 1.00 0.00 67 LYS A N 8
ATOM 12864 C CA . LYS A 1 6 ? -4.703 4.919 -13.964 1.00 0.00 67 LYS A CA 8
ATOM 12865 C C . LYS A 1 6 ? -3.428 5.087 -13.134 1.00 0.00 67 LYS A C 8
ATOM 12866 O O . LYS A 1 6 ? -3.398 4.764 -11.948 1.00 0.00 67 LYS A O 8
ATOM 12885 N N . SER A 1 7 ? -2.396 5.591 -13.765 1.00 0.00 68 SER A N 8
ATOM 12886 C CA . SER A 1 7 ? -1.122 5.808 -13.144 1.00 0.00 68 SER A CA 8
ATOM 12887 C C . SER A 1 7 ? -1.141 7.089 -12.283 1.00 0.00 68 SER A C 8
ATOM 12888 O O . SER A 1 7 ? -2.018 7.936 -12.461 1.00 0.00 68 SER A O 8
ATOM 12896 N N . LEU A 1 8 ? -0.150 7.231 -11.387 1.00 0.00 69 LEU A N 8
ATOM 12897 C CA . LEU A 1 8 ? -0.045 8.368 -10.438 1.00 0.00 69 LEU A CA 8
ATOM 12898 C C . LEU A 1 8 ? -0.138 9.733 -11.076 1.00 0.00 69 LEU A C 8
ATOM 12899 O O . LEU A 1 8 ? -0.660 10.677 -10.460 1.00 0.00 69 LEU A O 8
ATOM 12915 N N . THR A 1 9 ? 0.358 9.857 -12.282 1.00 0.00 70 THR A N 8
ATOM 12916 C CA . THR A 1 9 ? 0.305 11.114 -12.985 1.00 0.00 70 THR A CA 8
ATOM 12917 C C . THR A 1 9 ? -1.165 11.545 -13.228 1.00 0.00 70 THR A C 8
ATOM 12918 O O . THR A 1 9 ? -1.476 12.737 -13.281 1.00 0.00 70 THR A O 8
ATOM 12929 N N . GLU A 1 10 ? -2.064 10.576 -13.279 1.00 0.00 71 GLU A N 8
ATOM 12930 C CA . GLU A 1 10 ? -3.457 10.848 -13.578 1.00 0.00 71 GLU A CA 8
ATOM 12931 C C . GLU A 1 10 ? -4.269 10.950 -12.284 1.00 0.00 71 GLU A C 8
ATOM 12932 O O . GLU A 1 10 ? -5.422 11.400 -12.284 1.00 0.00 71 GLU A O 8
ATOM 12944 N N . THR A 1 11 ? -3.665 10.546 -11.202 1.00 0.00 72 THR A N 8
ATOM 12945 C CA . THR A 1 11 ? -4.318 10.476 -9.926 1.00 0.00 72 THR A CA 8
ATOM 12946 C C . THR A 1 11 ? -4.430 11.859 -9.255 1.00 0.00 72 THR A C 8
ATOM 12947 O O . THR A 1 11 ? -3.536 12.719 -9.416 1.00 0.00 72 THR A O 8
ATOM 12958 N N . GLU A 1 12 ? -5.525 12.063 -8.522 1.00 0.00 73 GLU A N 8
ATOM 12959 C CA . GLU A 1 12 ? -5.776 13.304 -7.819 1.00 0.00 73 GLU A CA 8
ATOM 12960 C C . GLU A 1 12 ? -5.073 13.323 -6.456 1.00 0.00 73 GLU A C 8
ATOM 12961 O O . GLU A 1 12 ? -4.827 12.265 -5.840 1.00 0.00 73 GLU A O 8
ATOM 12973 N N . LEU A 1 13 ? -4.775 14.518 -6.004 1.00 0.00 74 LEU A N 8
ATOM 12974 C CA . LEU A 1 13 ? -3.994 14.770 -4.814 1.00 0.00 74 LEU A CA 8
ATOM 12975 C C . LEU A 1 13 ? -4.898 15.319 -3.712 1.00 0.00 74 LEU A C 8
ATOM 12976 O O . LEU A 1 13 ? -5.734 16.194 -3.959 1.00 0.00 74 LEU A O 8
ATOM 12992 N N . LEU A 1 14 ? -4.738 14.795 -2.522 1.00 0.00 75 LEU A N 8
ATOM 12993 C CA . LEU A 1 14 ? -5.482 15.225 -1.365 1.00 0.00 75 LEU A CA 8
ATOM 12994 C C . LEU A 1 14 ? -4.503 15.608 -0.255 1.00 0.00 75 LEU A C 8
ATOM 12995 O O . LEU A 1 14 ? -3.460 14.951 -0.090 1.00 0.00 75 LEU A O 8
ATOM 13011 N N . PRO A 1 15 ? -4.768 16.699 0.467 1.00 0.00 76 PRO A N 8
ATOM 13012 C CA . PRO A 1 15 ? -3.969 17.091 1.635 1.00 0.00 76 PRO A CA 8
ATOM 13013 C C . PRO A 1 15 ? -4.249 16.151 2.825 1.00 0.00 76 PRO A C 8
ATOM 13014 O O . PRO A 1 15 ? -5.398 15.768 3.057 1.00 0.00 76 PRO A O 8
ATOM 13025 N N . ILE A 1 16 ? -3.222 15.809 3.605 1.00 0.00 77 ILE A N 8
ATOM 13026 C CA . ILE A 1 16 ? -3.412 14.849 4.709 1.00 0.00 77 ILE A CA 8
ATOM 13027 C C . ILE A 1 16 ? -4.039 15.520 5.932 1.00 0.00 77 ILE A C 8
ATOM 13028 O O . ILE A 1 16 ? -4.501 14.851 6.848 1.00 0.00 77 ILE A O 8
ATOM 13044 N N . THR A 1 17 ? -4.046 16.849 5.930 1.00 0.00 78 THR A N 8
ATOM 13045 C CA . THR A 1 17 ? -4.636 17.617 7.013 1.00 0.00 78 THR A CA 8
ATOM 13046 C C . THR A 1 17 ? -6.164 17.401 7.049 1.00 0.00 78 THR A C 8
ATOM 13047 O O . THR A 1 17 ? -6.794 17.437 8.109 1.00 0.00 78 THR A O 8
ATOM 13058 N N . GLU A 1 18 ? -6.737 17.127 5.900 1.00 0.00 79 GLU A N 8
ATOM 13059 C CA . GLU A 1 18 ? -8.137 16.860 5.800 1.00 0.00 79 GLU A CA 8
ATOM 13060 C C . GLU A 1 18 ? -8.356 15.362 5.636 1.00 0.00 79 GLU A C 8
ATOM 13061 O O . GLU A 1 18 ? -9.009 14.899 4.704 1.00 0.00 79 GLU A O 8
ATOM 13073 N N . ALA A 1 19 ? -7.779 14.613 6.573 1.00 0.00 80 ALA A N 8
ATOM 13074 C CA . ALA A 1 19 ? -7.819 13.145 6.608 1.00 0.00 80 ALA A CA 8
ATOM 13075 C C . ALA A 1 19 ? -9.254 12.588 6.633 1.00 0.00 80 ALA A C 8
ATOM 13076 O O . ALA A 1 19 ? -9.486 11.414 6.332 1.00 0.00 80 ALA A O 8
ATOM 13083 N N . ASP A 1 20 ? -10.205 13.420 6.995 1.00 0.00 81 ASP A N 8
ATOM 13084 C CA . ASP A 1 20 ? -11.606 13.021 7.001 1.00 0.00 81 ASP A CA 8
ATOM 13085 C C . ASP A 1 20 ? -12.164 13.050 5.584 1.00 0.00 81 ASP A C 8
ATOM 13086 O O . ASP A 1 20 ? -13.073 12.305 5.250 1.00 0.00 81 ASP A O 8
ATOM 13095 N N . SER A 1 21 ? -11.553 13.846 4.732 1.00 0.00 82 SER A N 8
ATOM 13096 C CA . SER A 1 21 ? -12.022 14.021 3.378 1.00 0.00 82 SER A CA 8
ATOM 13097 C C . SER A 1 21 ? -11.411 12.980 2.442 1.00 0.00 82 SER A C 8
ATOM 13098 O O . SER A 1 21 ? -11.719 12.942 1.242 1.00 0.00 82 SER A O 8
ATOM 13106 N N . ILE A 1 22 ? -10.564 12.136 2.992 1.00 0.00 83 ILE A N 8
ATOM 13107 C CA . ILE A 1 22 ? -9.931 11.081 2.235 1.00 0.00 83 ILE A CA 8
ATOM 13108 C C . ILE A 1 22 ? -10.976 10.007 1.921 1.00 0.00 83 ILE A C 8
ATOM 13109 O O . ILE A 1 22 ? -11.706 9.580 2.816 1.00 0.00 83 ILE A O 8
ATOM 13125 N N . PRO A 1 23 ? -11.107 9.620 0.644 1.00 0.00 84 PRO A N 8
ATOM 13126 C CA . PRO A 1 23 ? -12.052 8.581 0.202 1.00 0.00 84 PRO A CA 8
ATOM 13127 C C . PRO A 1 23 ? -11.934 7.276 1.005 1.00 0.00 84 PRO A C 8
ATOM 13128 O O . PRO A 1 23 ? -10.837 6.731 1.205 1.00 0.00 84 PRO A O 8
ATOM 13139 N N . SER A 1 24 ? -13.064 6.772 1.423 1.00 0.00 85 SER A N 8
ATOM 13140 C CA . SER A 1 24 ? -13.160 5.577 2.233 1.00 0.00 85 SER A CA 8
ATOM 13141 C C . SER A 1 24 ? -13.401 4.351 1.349 1.00 0.00 85 SER A C 8
ATOM 13142 O O . SER A 1 24 ? -13.940 3.333 1.786 1.00 0.00 85 SER A O 8
ATOM 13150 N N . ALA A 1 25 ? -12.920 4.436 0.147 1.00 0.00 86 ALA A N 8
ATOM 13151 C CA . ALA A 1 25 ? -13.126 3.407 -0.841 1.00 0.00 86 ALA A CA 8
ATOM 13152 C C . ALA A 1 25 ? -11.916 2.487 -0.895 1.00 0.00 86 ALA A C 8
ATOM 13153 O O . ALA A 1 25 ? -10.973 2.649 -0.107 1.00 0.00 86 ALA A O 8
ATOM 13160 N N . SER A 1 26 ? -11.937 1.540 -1.796 1.00 0.00 87 SER A N 8
ATOM 13161 C CA . SER A 1 26 ? -10.871 0.590 -1.925 1.00 0.00 87 SER A CA 8
ATOM 13162 C C . SER A 1 26 ? -9.951 1.027 -3.051 1.00 0.00 87 SER A C 8
ATOM 13163 O O . SER A 1 26 ? -10.405 1.626 -4.046 1.00 0.00 87 SER A O 8
ATOM 13171 N N . GLY A 1 27 ? -8.674 0.776 -2.895 1.00 0.00 88 GLY A N 8
ATOM 13172 C CA . GLY A 1 27 ? -7.762 1.100 -3.928 1.00 0.00 88 GLY A CA 8
ATOM 13173 C C . GLY A 1 27 ? -6.365 1.214 -3.444 1.00 0.00 88 GLY A C 8
ATOM 13174 O O . GLY A 1 27 ? -5.963 0.548 -2.477 1.00 0.00 88 GLY A O 8
ATOM 13178 N N . VAL A 1 28 ? -5.645 2.066 -4.078 1.00 0.00 89 VAL A N 8
ATOM 13179 C CA . VAL A 1 28 ? -4.257 2.267 -3.816 1.00 0.00 89 VAL A CA 8
ATOM 13180 C C . VAL A 1 28 ? -4.039 3.740 -3.508 1.00 0.00 89 VAL A C 8
ATOM 13181 O O . VAL A 1 28 ? -4.806 4.590 -3.965 1.00 0.00 89 VAL A O 8
ATOM 13194 N N . TYR A 1 29 ? -3.063 4.033 -2.712 1.00 0.00 90 TYR A N 8
ATOM 13195 C CA . TYR A 1 29 ? -2.758 5.387 -2.372 1.00 0.00 90 TYR A CA 8
ATOM 13196 C C . TYR A 1 29 ? -1.256 5.592 -2.378 1.00 0.00 90 TYR A C 8
ATOM 13197 O O . TYR A 1 29 ? -0.481 4.636 -2.178 1.00 0.00 90 TYR A O 8
ATOM 13215 N N . ALA A 1 30 ? -0.856 6.801 -2.605 1.00 0.00 91 ALA A N 8
ATOM 13216 C CA . ALA A 1 30 ? 0.529 7.161 -2.652 1.00 0.00 91 ALA A CA 8
ATOM 13217 C C . ALA A 1 30 ? 0.794 8.280 -1.680 1.00 0.00 91 ALA A C 8
ATOM 13218 O O . ALA A 1 30 ? 0.186 9.348 -1.779 1.00 0.00 91 ALA A O 8
ATOM 13225 N N . VAL A 1 31 ? 1.682 8.037 -0.756 1.00 0.00 92 VAL A N 8
ATOM 13226 C CA . VAL A 1 31 ? 2.014 8.990 0.264 1.00 0.00 92 VAL A CA 8
ATOM 13227 C C . VAL A 1 31 ? 3.231 9.817 -0.160 1.00 0.00 92 VAL A C 8
ATOM 13228 O O . VAL A 1 31 ? 4.318 9.255 -0.499 1.00 0.00 92 VAL A O 8
ATOM 13241 N N . TYR A 1 32 ? 3.036 11.121 -0.161 1.00 0.00 93 TYR A N 8
ATOM 13242 C CA . TYR A 1 32 ? 4.037 12.100 -0.505 1.00 0.00 93 TYR A CA 8
ATOM 13243 C C . TYR A 1 32 ? 4.354 12.932 0.722 1.00 0.00 93 TYR A C 8
ATOM 13244 O O . TYR A 1 32 ? 3.455 13.266 1.494 1.00 0.00 93 TYR A O 8
ATOM 13262 N N . ASP A 1 33 ? 5.601 13.282 0.900 1.00 0.00 94 ASP A N 8
ATOM 13263 C CA . ASP A 1 33 ? 6.007 14.089 2.052 1.00 0.00 94 ASP A CA 8
ATOM 13264 C C . ASP A 1 33 ? 5.939 15.580 1.673 1.00 0.00 94 ASP A C 8
ATOM 13265 O O . ASP A 1 33 ? 5.349 15.940 0.651 1.00 0.00 94 ASP A O 8
ATOM 13274 N N . LYS A 1 34 ? 6.573 16.435 2.473 1.00 0.00 95 LYS A N 8
ATOM 13275 C CA . LYS A 1 34 ? 6.566 17.878 2.242 1.00 0.00 95 LYS A CA 8
ATOM 13276 C C . LYS A 1 34 ? 7.398 18.259 0.996 1.00 0.00 95 LYS A C 8
ATOM 13277 O O . LYS A 1 34 ? 7.326 19.383 0.519 1.00 0.00 95 LYS A O 8
ATOM 13296 N N . SER A 1 35 ? 8.177 17.324 0.483 1.00 0.00 96 SER A N 8
ATOM 13297 C CA . SER A 1 35 ? 8.999 17.564 -0.691 1.00 0.00 96 SER A CA 8
ATOM 13298 C C . SER A 1 35 ? 8.254 17.106 -1.952 1.00 0.00 96 SER A C 8
ATOM 13299 O O . SER A 1 35 ? 8.752 17.275 -3.082 1.00 0.00 96 SER A O 8
ATOM 13307 N N . ASP A 1 36 ? 7.048 16.540 -1.741 1.00 0.00 97 ASP A N 8
ATOM 13308 C CA . ASP A 1 36 ? 6.226 15.919 -2.801 1.00 0.00 97 ASP A CA 8
ATOM 13309 C C . ASP A 1 36 ? 6.917 14.682 -3.324 1.00 0.00 97 ASP A C 8
ATOM 13310 O O . ASP A 1 36 ? 6.694 14.264 -4.466 1.00 0.00 97 ASP A O 8
ATOM 13319 N N . GLU A 1 37 ? 7.728 14.071 -2.492 1.00 0.00 98 GLU A N 8
ATOM 13320 C CA . GLU A 1 37 ? 8.413 12.876 -2.868 1.00 0.00 98 GLU A CA 8
ATOM 13321 C C . GLU A 1 37 ? 7.599 11.674 -2.522 1.00 0.00 98 GLU A C 8
ATOM 13322 O O . GLU A 1 37 ? 7.108 11.537 -1.391 1.00 0.00 98 GLU A O 8
ATOM 13334 N N . LEU A 1 38 ? 7.412 10.828 -3.501 1.00 0.00 99 LEU A N 8
ATOM 13335 C CA . LEU A 1 38 ? 6.735 9.594 -3.298 1.00 0.00 99 LEU A CA 8
ATOM 13336 C C . LEU A 1 38 ? 7.688 8.677 -2.618 1.00 0.00 99 LEU A C 8
ATOM 13337 O O . LEU A 1 38 ? 8.782 8.414 -3.121 1.00 0.00 99 LEU A O 8
ATOM 13353 N N . GLN A 1 39 ? 7.304 8.263 -1.473 1.00 0.00 100 GLN A N 8
ATOM 13354 C CA . GLN A 1 39 ? 8.117 7.410 -0.668 1.00 0.00 100 GLN A CA 8
ATOM 13355 C C . GLN A 1 39 ? 7.372 6.176 -0.207 1.00 0.00 100 GLN A C 8
ATOM 13356 O O . GLN A 1 39 ? 7.991 5.194 0.204 1.00 0.00 100 GLN A O 8
ATOM 13370 N N . PHE A 1 40 ? 6.048 6.211 -0.259 1.00 0.00 101 PHE A N 8
ATOM 13371 C CA . PHE A 1 40 ? 5.286 5.046 0.134 1.00 0.00 101 PHE A CA 8
ATOM 13372 C C . PHE A 1 40 ? 4.000 4.903 -0.659 1.00 0.00 101 PHE A C 8
ATOM 13373 O O . PHE A 1 40 ? 3.142 5.772 -0.624 1.00 0.00 101 PHE A O 8
ATOM 13390 N N . VAL A 1 41 ? 3.893 3.826 -1.382 1.00 0.00 102 VAL A N 8
ATOM 13391 C CA . VAL A 1 41 ? 2.647 3.464 -2.027 1.00 0.00 102 VAL A CA 8
ATOM 13392 C C . VAL A 1 41 ? 2.075 2.253 -1.318 1.00 0.00 102 VAL A C 8
ATOM 13393 O O . VAL A 1 41 ? 2.827 1.341 -0.913 1.00 0.00 102 VAL A O 8
ATOM 13406 N N . GLY A 1 42 ? 0.789 2.238 -1.126 1.00 0.00 103 GLY A N 8
ATOM 13407 C CA . GLY A 1 42 ? 0.176 1.147 -0.432 1.00 0.00 103 GLY A CA 8
ATOM 13408 C C . GLY A 1 42 ? -1.218 0.903 -0.908 1.00 0.00 103 GLY A C 8
ATOM 13409 O O . GLY A 1 42 ? -1.846 1.796 -1.474 1.00 0.00 103 GLY A O 8
ATOM 13413 N N . ILE A 1 43 ? -1.699 -0.288 -0.690 1.00 0.00 104 ILE A N 8
ATOM 13414 C CA . ILE A 1 43 ? -3.037 -0.669 -1.087 1.00 0.00 104 ILE A CA 8
ATOM 13415 C C . ILE A 1 43 ? -3.872 -0.979 0.139 1.00 0.00 104 ILE A C 8
ATOM 13416 O O . ILE A 1 43 ? -3.333 -1.411 1.172 1.00 0.00 104 ILE A O 8
ATOM 13432 N N . SER A 1 44 ? -5.155 -0.707 0.067 1.00 0.00 105 SER A N 8
ATOM 13433 C CA . SER A 1 44 ? -6.060 -0.935 1.181 1.00 0.00 105 SER A CA 8
ATOM 13434 C C . SER A 1 44 ? -7.485 -1.155 0.671 1.00 0.00 105 SER A C 8
ATOM 13435 O O . SER A 1 44 ? -7.835 -0.720 -0.448 1.00 0.00 105 SER A O 8
ATOM 13443 N N . ARG A 1 45 ? -8.299 -1.834 1.466 1.00 0.00 106 ARG A N 8
ATOM 13444 C CA . ARG A 1 45 ? -9.687 -2.054 1.108 1.00 0.00 106 ARG A CA 8
ATOM 13445 C C . ARG A 1 45 ? -10.468 -0.799 1.524 1.00 0.00 106 ARG A C 8
ATOM 13446 O O . ARG A 1 45 ? -11.486 -0.457 0.949 1.00 0.00 106 ARG A O 8
ATOM 13467 N N . ASN A 1 46 ? -9.964 -0.138 2.530 1.00 0.00 107 ASN A N 8
ATOM 13468 C CA . ASN A 1 46 ? -10.464 1.148 2.953 1.00 0.00 107 ASN A CA 8
ATOM 13469 C C . ASN A 1 46 ? -9.283 2.083 3.011 1.00 0.00 107 ASN A C 8
ATOM 13470 O O . ASN A 1 46 ? -8.417 1.944 3.886 1.00 0.00 107 ASN A O 8
ATOM 13481 N N . ILE A 1 47 ? -9.198 2.969 2.047 1.00 0.00 108 ILE A N 8
ATOM 13482 C CA . ILE A 1 47 ? -8.089 3.900 1.942 1.00 0.00 108 ILE A CA 8
ATOM 13483 C C . ILE A 1 47 ? -7.988 4.825 3.172 1.00 0.00 108 ILE A C 8
ATOM 13484 O O . ILE A 1 47 ? -6.998 4.770 3.902 1.00 0.00 108 ILE A O 8
ATOM 13500 N N . ALA A 1 48 ? -9.037 5.610 3.412 1.00 0.00 109 ALA A N 8
ATOM 13501 C CA . ALA A 1 48 ? -9.083 6.629 4.485 1.00 0.00 109 ALA A CA 8
ATOM 13502 C C . ALA A 1 48 ? -8.545 6.164 5.831 1.00 0.00 109 ALA A C 8
ATOM 13503 O O . ALA A 1 48 ? -7.586 6.757 6.345 1.00 0.00 109 ALA A O 8
ATOM 13510 N N . ALA A 1 49 ? -9.117 5.113 6.379 1.00 0.00 110 ALA A N 8
ATOM 13511 C CA . ALA A 1 49 ? -8.744 4.655 7.706 1.00 0.00 110 ALA A CA 8
ATOM 13512 C C . ALA A 1 49 ? -7.316 4.157 7.757 1.00 0.00 110 ALA A C 8
ATOM 13513 O O . ALA A 1 49 ? -6.610 4.400 8.738 1.00 0.00 110 ALA A O 8
ATOM 13520 N N . SER A 1 50 ? -6.884 3.502 6.704 1.00 0.00 111 SER A N 8
ATOM 13521 C CA . SER A 1 50 ? -5.549 2.951 6.644 1.00 0.00 111 SER A CA 8
ATOM 13522 C C . SER A 1 50 ? -4.504 4.067 6.500 1.00 0.00 111 SER A C 8
ATOM 13523 O O . SER A 1 50 ? -3.498 4.091 7.240 1.00 0.00 111 SER A O 8
ATOM 13531 N N . VAL A 1 51 ? -4.766 5.012 5.585 1.00 0.00 112 VAL A N 8
ATOM 13532 C CA . VAL A 1 51 ? -3.872 6.145 5.349 1.00 0.00 112 VAL A CA 8
ATOM 13533 C C . VAL A 1 51 ? -3.700 6.931 6.625 1.00 0.00 112 VAL A C 8
ATOM 13534 O O . VAL A 1 51 ? -2.569 7.082 7.125 1.00 0.00 112 VAL A O 8
ATOM 13547 N N . SER A 1 52 ? -4.823 7.365 7.177 1.00 0.00 113 SER A N 8
ATOM 13548 C CA . SER A 1 52 ? -4.839 8.161 8.382 1.00 0.00 113 SER A CA 8
ATOM 13549 C C . SER A 1 52 ? -4.133 7.443 9.545 1.00 0.00 113 SER A C 8
ATOM 13550 O O . SER A 1 52 ? -3.326 8.052 10.243 1.00 0.00 113 SER A O 8
ATOM 13558 N N . ALA A 1 53 ? -4.378 6.132 9.685 1.00 0.00 114 ALA A N 8
ATOM 13559 C CA . ALA A 1 53 ? -3.800 5.337 10.775 1.00 0.00 114 ALA A CA 8
ATOM 13560 C C . ALA A 1 53 ? -2.283 5.447 10.819 1.00 0.00 114 ALA A C 8
ATOM 13561 O O . ALA A 1 53 ? -1.713 5.929 11.804 1.00 0.00 114 ALA A O 8
ATOM 13568 N N . HIS A 1 54 ? -1.624 5.065 9.734 1.00 0.00 115 HIS A N 8
ATOM 13569 C CA . HIS A 1 54 ? -0.163 5.071 9.738 1.00 0.00 115 HIS A CA 8
ATOM 13570 C C . HIS A 1 54 ? 0.433 6.458 9.678 1.00 0.00 115 HIS A C 8
ATOM 13571 O O . HIS A 1 54 ? 1.550 6.652 10.110 1.00 0.00 115 HIS A O 8
ATOM 13586 N N . LEU A 1 55 ? -0.301 7.422 9.157 1.00 0.00 116 LEU A N 8
ATOM 13587 C CA . LEU A 1 55 ? 0.210 8.791 9.128 1.00 0.00 116 LEU A CA 8
ATOM 13588 C C . LEU A 1 55 ? 0.189 9.403 10.513 1.00 0.00 116 LEU A C 8
ATOM 13589 O O . LEU A 1 55 ? 1.057 10.179 10.865 1.00 0.00 116 LEU A O 8
ATOM 13605 N N . LYS A 1 56 ? -0.794 9.027 11.311 1.00 0.00 117 LYS A N 8
ATOM 13606 C CA . LYS A 1 56 ? -0.854 9.514 12.675 1.00 0.00 117 LYS A CA 8
ATOM 13607 C C . LYS A 1 56 ? 0.126 8.739 13.553 1.00 0.00 117 LYS A C 8
ATOM 13608 O O . LYS A 1 56 ? 0.524 9.202 14.628 1.00 0.00 117 LYS A O 8
ATOM 13627 N N . SER A 1 57 ? 0.513 7.567 13.086 1.00 0.00 118 SER A N 8
ATOM 13628 C CA . SER A 1 57 ? 1.476 6.749 13.786 1.00 0.00 118 SER A CA 8
ATOM 13629 C C . SER A 1 57 ? 2.895 7.254 13.481 1.00 0.00 118 SER A C 8
ATOM 13630 O O . SER A 1 57 ? 3.718 7.430 14.388 1.00 0.00 118 SER A O 8
ATOM 13638 N N . VAL A 1 58 ? 3.170 7.508 12.215 1.00 0.00 119 VAL A N 8
ATOM 13639 C CA . VAL A 1 58 ? 4.443 8.039 11.798 1.00 0.00 119 VAL A CA 8
ATOM 13640 C C . VAL A 1 58 ? 4.236 9.235 10.823 1.00 0.00 119 VAL A C 8
ATOM 13641 O O . VAL A 1 58 ? 4.082 9.066 9.606 1.00 0.00 119 VAL A O 8
ATOM 13654 N N . PRO A 1 59 ? 4.202 10.472 11.373 1.00 0.00 120 PRO A N 8
ATOM 13655 C CA . PRO A 1 59 ? 3.920 11.709 10.609 1.00 0.00 120 PRO A CA 8
ATOM 13656 C C . PRO A 1 59 ? 5.095 12.203 9.763 1.00 0.00 120 PRO A C 8
ATOM 13657 O O . PRO A 1 59 ? 5.102 13.357 9.287 1.00 0.00 120 PRO A O 8
ATOM 13668 N N . GLU A 1 60 ? 6.051 11.338 9.542 1.00 0.00 121 GLU A N 8
ATOM 13669 C CA . GLU A 1 60 ? 7.242 11.667 8.791 1.00 0.00 121 GLU A CA 8
ATOM 13670 C C . GLU A 1 60 ? 6.892 11.976 7.334 1.00 0.00 121 GLU A C 8
ATOM 13671 O O . GLU A 1 60 ? 7.432 12.907 6.735 1.00 0.00 121 GLU A O 8
ATOM 13683 N N . LEU A 1 61 ? 5.947 11.233 6.796 1.00 0.00 122 LEU A N 8
ATOM 13684 C CA . LEU A 1 61 ? 5.546 11.407 5.410 1.00 0.00 122 LEU A CA 8
ATOM 13685 C C . LEU A 1 61 ? 4.250 12.194 5.293 1.00 0.00 122 LEU A C 8
ATOM 13686 O O . LEU A 1 61 ? 3.576 12.138 4.279 1.00 0.00 122 LEU A O 8
ATOM 13702 N N . CYS A 1 62 ? 3.914 12.934 6.320 1.00 0.00 123 CYS A N 8
ATOM 13703 C CA . CYS A 1 62 ? 2.736 13.775 6.270 1.00 0.00 123 CYS A CA 8
ATOM 13704 C C . CYS A 1 62 ? 2.990 14.999 5.417 1.00 0.00 123 CYS A C 8
ATOM 13705 O O . CYS A 1 62 ? 3.580 15.982 5.888 1.00 0.00 123 CYS A O 8
ATOM 13713 N N . GLY A 1 63 ? 2.645 14.887 4.154 1.00 0.00 124 GLY A N 8
ATOM 13714 C CA . GLY A 1 63 ? 2.722 15.988 3.237 1.00 0.00 124 GLY A CA 8
ATOM 13715 C C . GLY A 1 63 ? 1.471 16.055 2.410 1.00 0.00 124 GLY A C 8
ATOM 13716 O O . GLY A 1 63 ? 0.679 16.973 2.550 1.00 0.00 124 GLY A O 8
ATOM 13720 N N . SER A 1 64 ? 1.269 15.055 1.592 1.00 0.00 125 SER A N 8
ATOM 13721 C CA . SER A 1 64 ? 0.095 14.946 0.756 1.00 0.00 125 SER A CA 8
ATOM 13722 C C . SER A 1 64 ? -0.099 13.490 0.343 1.00 0.00 125 SER A C 8
ATOM 13723 O O . SER A 1 64 ? 0.792 12.664 0.554 1.00 0.00 125 SER A O 8
ATOM 13731 N N . VAL A 1 65 ? -1.238 13.161 -0.203 1.00 0.00 126 VAL A N 8
ATOM 13732 C CA . VAL A 1 65 ? -1.502 11.800 -0.594 1.00 0.00 126 VAL A CA 8
ATOM 13733 C C . VAL A 1 65 ? -2.349 11.764 -1.870 1.00 0.00 126 VAL A C 8
ATOM 13734 O O . VAL A 1 65 ? -3.229 12.593 -2.061 1.00 0.00 126 VAL A O 8
ATOM 13747 N N . LYS A 1 66 ? -2.032 10.866 -2.763 1.00 0.00 127 LYS A N 8
ATOM 13748 C CA . LYS A 1 66 ? -2.852 10.652 -3.935 1.00 0.00 127 LYS A CA 8
ATOM 13749 C C . LYS A 1 66 ? -3.590 9.359 -3.758 1.00 0.00 127 LYS A C 8
ATOM 13750 O O . LYS A 1 66 ? -3.008 8.388 -3.280 1.00 0.00 127 LYS A O 8
ATOM 13769 N N . VAL A 1 67 ? -4.851 9.332 -4.107 1.00 0.00 128 VAL A N 8
ATOM 13770 C CA . VAL A 1 67 ? -5.649 8.135 -3.894 1.00 0.00 128 VAL A CA 8
ATOM 13771 C C . VAL A 1 67 ? -6.318 7.667 -5.177 1.00 0.00 128 VAL A C 8
ATOM 13772 O O . VAL A 1 67 ? -6.898 8.461 -5.927 1.00 0.00 128 VAL A O 8
ATOM 13785 N N . GLY A 1 68 ? -6.220 6.397 -5.429 1.00 0.00 129 GLY A N 8
ATOM 13786 C CA . GLY A 1 68 ? -6.797 5.827 -6.595 1.00 0.00 129 GLY A CA 8
ATOM 13787 C C . GLY A 1 68 ? -7.922 4.913 -6.238 1.00 0.00 129 GLY A C 8
ATOM 13788 O O . GLY A 1 68 ? -7.696 3.792 -5.769 1.00 0.00 129 GLY A O 8
ATOM 13792 N N . ILE A 1 69 ? -9.126 5.398 -6.418 1.00 0.00 130 ILE A N 8
ATOM 13793 C CA . ILE A 1 69 ? -10.321 4.642 -6.121 1.00 0.00 130 ILE A CA 8
ATOM 13794 C C . ILE A 1 69 ? -10.568 3.653 -7.241 1.00 0.00 130 ILE A C 8
ATOM 13795 O O . ILE A 1 69 ? -10.812 4.046 -8.387 1.00 0.00 130 ILE A O 8
ATOM 13811 N N . VAL A 1 70 ? -10.493 2.403 -6.927 1.00 0.00 131 VAL A N 8
ATOM 13812 C CA . VAL A 1 70 ? -10.718 1.384 -7.897 1.00 0.00 131 VAL A CA 8
ATOM 13813 C C . VAL A 1 70 ? -12.058 0.719 -7.596 1.00 0.00 131 VAL A C 8
ATOM 13814 O O . VAL A 1 70 ? -12.401 0.512 -6.434 1.00 0.00 131 VAL A O 8
ATOM 13827 N N . GLU A 1 71 ? -12.827 0.445 -8.620 1.00 0.00 132 GLU A N 8
ATOM 13828 C CA . GLU A 1 71 ? -14.129 -0.188 -8.452 1.00 0.00 132 GLU A CA 8
ATOM 13829 C C . GLU A 1 71 ? -13.980 -1.597 -7.946 1.00 0.00 132 GLU A C 8
ATOM 13830 O O . GLU A 1 71 ? -14.667 -2.019 -7.009 1.00 0.00 132 GLU A O 8
ATOM 13842 N N . GLU A 1 72 ? -13.071 -2.296 -8.541 1.00 0.00 133 GLU A N 8
ATOM 13843 C CA . GLU A 1 72 ? -12.842 -3.668 -8.237 1.00 0.00 133 GLU A CA 8
ATOM 13844 C C . GLU A 1 72 ? -11.724 -3.812 -7.196 1.00 0.00 133 GLU A C 8
ATOM 13845 O O . GLU A 1 72 ? -10.572 -3.480 -7.455 1.00 0.00 133 GLU A O 8
ATOM 13857 N N . PRO A 1 73 ? -12.057 -4.301 -5.993 1.00 0.00 134 PRO A N 8
ATOM 13858 C CA . PRO A 1 73 ? -11.088 -4.464 -4.896 1.00 0.00 134 PRO A CA 8
ATOM 13859 C C . PRO A 1 73 ? -10.294 -5.774 -5.027 1.00 0.00 134 PRO A C 8
ATOM 13860 O O . PRO A 1 73 ? -9.873 -6.384 -4.025 1.00 0.00 134 PRO A O 8
ATOM 13871 N N . ASP A 1 74 ? -10.058 -6.165 -6.260 1.00 0.00 135 ASP A N 8
ATOM 13872 C CA . ASP A 1 74 ? -9.368 -7.394 -6.568 1.00 0.00 135 ASP A CA 8
ATOM 13873 C C . ASP A 1 74 ? -7.891 -7.243 -6.267 1.00 0.00 135 ASP A C 8
ATOM 13874 O O . ASP A 1 74 ? -7.281 -6.229 -6.617 1.00 0.00 135 ASP A O 8
ATOM 13883 N N . LYS A 1 75 ? -7.313 -8.259 -5.653 1.00 0.00 136 LYS A N 8
ATOM 13884 C CA . LYS A 1 75 ? -5.927 -8.222 -5.207 1.00 0.00 136 LYS A CA 8
ATOM 13885 C C . LYS A 1 75 ? -4.938 -8.024 -6.369 1.00 0.00 136 LYS A C 8
ATOM 13886 O O . LYS A 1 75 ? -3.877 -7.401 -6.185 1.00 0.00 136 LYS A O 8
ATOM 13905 N N . ALA A 1 76 ? -5.288 -8.508 -7.561 1.00 0.00 137 ALA A N 8
ATOM 13906 C CA . ALA A 1 76 ? -4.411 -8.348 -8.712 1.00 0.00 137 ALA A CA 8
ATOM 13907 C C . ALA A 1 76 ? -4.412 -6.918 -9.114 1.00 0.00 137 ALA A C 8
ATOM 13908 O O . ALA A 1 76 ? -3.374 -6.318 -9.223 1.00 0.00 137 ALA A O 8
ATOM 13915 N N . VAL A 1 77 ? -5.607 -6.370 -9.266 1.00 0.00 138 VAL A N 8
ATOM 13916 C CA . VAL A 1 77 ? -5.796 -4.996 -9.702 1.00 0.00 138 VAL A CA 8
ATOM 13917 C C . VAL A 1 77 ? -5.153 -4.023 -8.710 1.00 0.00 138 VAL A C 8
ATOM 13918 O O . VAL A 1 77 ? -4.522 -3.044 -9.110 1.00 0.00 138 VAL A O 8
ATOM 13931 N N . LEU A 1 78 ? -5.289 -4.323 -7.423 1.00 0.00 139 LEU A N 8
ATOM 13932 C CA . LEU A 1 78 ? -4.661 -3.528 -6.374 1.00 0.00 139 LEU A CA 8
ATOM 13933 C C . LEU A 1 78 ? -3.140 -3.549 -6.524 1.00 0.00 139 LEU A C 8
ATOM 13934 O O . LEU A 1 78 ? -2.507 -2.495 -6.633 1.00 0.00 139 LEU A O 8
ATOM 13950 N N . THR A 1 79 ? -2.564 -4.749 -6.554 1.00 0.00 140 THR A N 8
ATOM 13951 C CA . THR A 1 79 ? -1.117 -4.913 -6.706 1.00 0.00 140 THR A CA 8
ATOM 13952 C C . THR A 1 79 ? -0.626 -4.307 -8.047 1.00 0.00 140 THR A C 8
ATOM 13953 O O . THR A 1 79 ? 0.434 -3.692 -8.113 1.00 0.00 140 THR A O 8
ATOM 13964 N N . GLN A 1 80 ? -1.421 -4.480 -9.075 1.00 0.00 141 GLN A N 8
ATOM 13965 C CA . GLN A 1 80 ? -1.164 -3.955 -10.401 1.00 0.00 141 GLN A CA 8
ATOM 13966 C C . GLN A 1 80 ? -1.057 -2.439 -10.369 1.00 0.00 141 GLN A C 8
ATOM 13967 O O . GLN A 1 80 ? -0.063 -1.880 -10.814 1.00 0.00 141 GLN A O 8
ATOM 13981 N N . ALA A 1 81 ? -2.059 -1.792 -9.800 1.00 0.00 142 ALA A N 8
ATOM 13982 C CA . ALA A 1 81 ? -2.080 -0.343 -9.682 1.00 0.00 142 ALA A CA 8
ATOM 13983 C C . ALA A 1 81 ? -0.887 0.134 -8.867 1.00 0.00 142 ALA A C 8
ATOM 13984 O O . ALA A 1 81 ? -0.211 1.093 -9.239 1.00 0.00 142 ALA A O 8
ATOM 13991 N N . TRP A 1 82 ? -0.613 -0.593 -7.789 1.00 0.00 143 TRP A N 8
ATOM 13992 C CA . TRP A 1 82 ? 0.522 -0.340 -6.911 1.00 0.00 143 TRP A CA 8
ATOM 13993 C C . TRP A 1 82 ? 1.816 -0.367 -7.727 1.00 0.00 143 TRP A C 8
ATOM 13994 O O . TRP A 1 82 ? 2.661 0.524 -7.607 1.00 0.00 143 TRP A O 8
ATOM 14015 N N . LYS A 1 83 ? 1.921 -1.373 -8.582 1.00 0.00 144 LYS A N 8
ATOM 14016 C CA . LYS A 1 83 ? 3.077 -1.599 -9.417 1.00 0.00 144 LYS A CA 8
ATOM 14017 C C . LYS A 1 83 ? 3.266 -0.440 -10.411 1.00 0.00 144 LYS A C 8
ATOM 14018 O O . LYS A 1 83 ? 4.379 0.037 -10.610 1.00 0.00 144 LYS A O 8
ATOM 14037 N N . LEU A 1 84 ? 2.174 0.017 -11.020 1.00 0.00 145 LEU A N 8
ATOM 14038 C CA . LEU A 1 84 ? 2.228 1.177 -11.919 1.00 0.00 145 LEU A CA 8
ATOM 14039 C C . LEU A 1 84 ? 2.689 2.421 -11.174 1.00 0.00 145 LEU A C 8
ATOM 14040 O O . LEU A 1 84 ? 3.567 3.145 -11.633 1.00 0.00 145 LEU A O 8
ATOM 14056 N N . TRP A 1 85 ? 2.111 2.630 -10.018 1.00 0.00 146 TRP A N 8
ATOM 14057 C CA . TRP A 1 85 ? 2.372 3.798 -9.197 1.00 0.00 146 TRP A CA 8
ATOM 14058 C C . TRP A 1 85 ? 3.808 3.885 -8.696 1.00 0.00 146 TRP A C 8
ATOM 14059 O O . TRP A 1 85 ? 4.438 4.962 -8.786 1.00 0.00 146 TRP A O 8
ATOM 14080 N N . ILE A 1 86 ? 4.344 2.787 -8.186 1.00 0.00 147 ILE A N 8
ATOM 14081 C CA . ILE A 1 86 ? 5.726 2.799 -7.739 1.00 0.00 147 ILE A CA 8
ATOM 14082 C C . ILE A 1 86 ? 6.652 3.069 -8.937 1.00 0.00 147 ILE A C 8
ATOM 14083 O O . ILE A 1 86 ? 7.549 3.918 -8.863 1.00 0.00 147 ILE A O 8
ATOM 14099 N N . GLU A 1 87 ? 6.353 2.432 -10.069 1.00 0.00 148 GLU A N 8
ATOM 14100 C CA . GLU A 1 87 ? 7.131 2.606 -11.282 1.00 0.00 148 GLU A CA 8
ATOM 14101 C C . GLU A 1 87 ? 7.056 4.022 -11.833 1.00 0.00 148 GLU A C 8
ATOM 14102 O O . GLU A 1 87 ? 8.018 4.489 -12.450 1.00 0.00 148 GLU A O 8
ATOM 14114 N N . GLU A 1 88 ? 5.916 4.689 -11.627 1.00 0.00 149 GLU A N 8
ATOM 14115 C CA . GLU A 1 88 ? 5.766 6.108 -11.958 1.00 0.00 149 GLU A CA 8
ATOM 14116 C C . GLU A 1 88 ? 6.912 6.904 -11.363 1.00 0.00 149 GLU A C 8
ATOM 14117 O O . GLU A 1 88 ? 7.608 7.645 -12.065 1.00 0.00 149 GLU A O 8
ATOM 14129 N N . HIS A 1 89 ? 7.148 6.701 -10.084 1.00 0.00 150 HIS A N 8
ATOM 14130 C CA . HIS A 1 89 ? 8.193 7.430 -9.409 1.00 0.00 150 HIS A CA 8
ATOM 14131 C C . HIS A 1 89 ? 9.566 6.855 -9.604 1.00 0.00 150 HIS A C 8
ATOM 14132 O O . HIS A 1 89 ? 10.537 7.592 -9.595 1.00 0.00 150 HIS A O 8
ATOM 14147 N N . ILE A 1 90 ? 9.653 5.559 -9.818 1.00 0.00 151 ILE A N 8
ATOM 14148 C CA . ILE A 1 90 ? 10.934 4.924 -10.174 1.00 0.00 151 ILE A CA 8
ATOM 14149 C C . ILE A 1 90 ? 11.513 5.574 -11.445 1.00 0.00 151 ILE A C 8
ATOM 14150 O O . ILE A 1 90 ? 12.707 5.838 -11.530 1.00 0.00 151 ILE A O 8
ATOM 14166 N N . LYS A 1 91 ? 10.654 5.861 -12.402 1.00 0.00 152 LYS A N 8
ATOM 14167 C CA . LYS A 1 91 ? 11.098 6.461 -13.649 1.00 0.00 152 LYS A CA 8
ATOM 14168 C C . LYS A 1 91 ? 11.436 7.949 -13.499 1.00 0.00 152 LYS A C 8
ATOM 14169 O O . LYS A 1 91 ? 12.490 8.397 -13.957 1.00 0.00 152 LYS A O 8
ATOM 14188 N N . VAL A 1 92 ? 10.568 8.709 -12.847 1.00 0.00 153 VAL A N 8
ATOM 14189 C CA . VAL A 1 92 ? 10.788 10.153 -12.752 1.00 0.00 153 VAL A CA 8
ATOM 14190 C C . VAL A 1 92 ? 11.831 10.564 -11.712 1.00 0.00 153 VAL A C 8
ATOM 14191 O O . VAL A 1 92 ? 12.626 11.466 -11.965 1.00 0.00 153 VAL A O 8
ATOM 14204 N N . THR A 1 93 ? 11.850 9.919 -10.565 1.00 0.00 154 THR A N 8
ATOM 14205 C CA . THR A 1 93 ? 12.787 10.299 -9.536 1.00 0.00 154 THR A CA 8
ATOM 14206 C C . THR A 1 93 ? 13.738 9.159 -9.181 1.00 0.00 154 THR A C 8
ATOM 14207 O O . THR A 1 93 ? 14.915 9.381 -8.903 1.00 0.00 154 THR A O 8
ATOM 14218 N N . GLY A 1 94 ? 13.236 7.944 -9.217 1.00 0.00 155 GLY A N 8
ATOM 14219 C CA . GLY A 1 94 ? 14.041 6.798 -8.869 1.00 0.00 155 GLY A CA 8
ATOM 14220 C C . GLY A 1 94 ? 14.001 6.540 -7.385 1.00 0.00 155 GLY A C 8
ATOM 14221 O O . GLY A 1 94 ? 14.846 5.829 -6.842 1.00 0.00 155 GLY A O 8
ATOM 14225 N N . LYS A 1 95 ? 13.020 7.121 -6.729 1.00 0.00 156 LYS A N 8
ATOM 14226 C CA . LYS A 1 95 ? 12.893 6.997 -5.300 1.00 0.00 156 LYS A CA 8
ATOM 14227 C C . LYS A 1 95 ? 12.154 5.743 -4.911 1.00 0.00 156 LYS A C 8
ATOM 14228 O O . LYS A 1 95 ? 10.955 5.619 -5.134 1.00 0.00 156 LYS A O 8
ATOM 14247 N N . VAL A 1 96 ? 12.892 4.809 -4.373 1.00 0.00 157 VAL A N 8
ATOM 14248 C CA . VAL A 1 96 ? 12.339 3.599 -3.811 1.00 0.00 157 VAL A CA 8
ATOM 14249 C C . VAL A 1 96 ? 12.915 3.472 -2.408 1.00 0.00 157 VAL A C 8
ATOM 14250 O O . VAL A 1 96 ? 13.977 2.870 -2.212 1.00 0.00 157 VAL A O 8
ATOM 14263 N N . PRO A 1 97 ? 12.304 4.132 -1.438 1.00 0.00 158 PRO A N 8
ATOM 14264 C CA . PRO A 1 97 ? 12.776 4.126 -0.062 1.00 0.00 158 PRO A CA 8
ATOM 14265 C C . PRO A 1 97 ? 12.434 2.814 0.655 1.00 0.00 158 PRO A C 8
ATOM 14266 O O . PRO A 1 97 ? 11.601 2.034 0.170 1.00 0.00 158 PRO A O 8
ATOM 14277 N N . PRO A 1 98 ? 13.083 2.541 1.820 1.00 0.00 159 PRO A N 8
ATOM 14278 C CA . PRO A 1 98 ? 12.808 1.343 2.635 1.00 0.00 159 PRO A CA 8
ATOM 14279 C C . PRO A 1 98 ? 11.312 1.176 2.960 1.00 0.00 159 PRO A C 8
ATOM 14280 O O . PRO A 1 98 ? 10.814 0.057 3.074 1.00 0.00 159 PRO A O 8
ATOM 14291 N N . GLY A 1 99 ? 10.606 2.296 3.075 1.00 0.00 160 GLY A N 8
ATOM 14292 C CA . GLY A 1 99 ? 9.189 2.279 3.358 1.00 0.00 160 GLY A CA 8
ATOM 14293 C C . GLY A 1 99 ? 8.362 1.682 2.233 1.00 0.00 160 GLY A C 8
ATOM 14294 O O . GLY A 1 99 ? 7.273 1.167 2.466 1.00 0.00 160 GLY A O 8
ATOM 14298 N N . ASN A 1 100 ? 8.883 1.716 1.032 1.00 0.00 161 ASN A N 8
ATOM 14299 C CA . ASN A 1 100 ? 8.154 1.211 -0.120 1.00 0.00 161 ASN A CA 8
ATOM 14300 C C . ASN A 1 100 ? 8.515 -0.272 -0.327 1.00 0.00 161 ASN A C 8
ATOM 14301 O O . ASN A 1 100 ? 7.869 -0.994 -1.095 1.00 0.00 161 ASN A O 8
ATOM 14312 N N . LYS A 1 101 ? 9.515 -0.726 0.402 1.00 0.00 162 LYS A N 8
ATOM 14313 C CA . LYS A 1 101 ? 9.963 -2.102 0.332 1.00 0.00 162 LYS A CA 8
ATOM 14314 C C . LYS A 1 101 ? 9.031 -2.989 1.155 1.00 0.00 162 LYS A C 8
ATOM 14315 O O . LYS A 1 101 ? 8.168 -2.490 1.893 1.00 0.00 162 LYS A O 8
ATOM 14334 N N . SER A 1 102 ? 9.193 -4.273 1.041 1.00 0.00 163 SER A N 8
ATOM 14335 C CA . SER A 1 102 ? 8.346 -5.190 1.733 1.00 0.00 163 SER A CA 8
ATOM 14336 C C . SER A 1 102 ? 9.147 -5.890 2.835 1.00 0.00 163 SER A C 8
ATOM 14337 O O . SER A 1 102 ? 10.316 -6.245 2.636 1.00 0.00 163 SER A O 8
ATOM 14345 N N . GLY A 1 103 ? 8.535 -6.049 3.982 1.00 0.00 164 GLY A N 8
ATOM 14346 C CA . GLY A 1 103 ? 9.173 -6.666 5.114 1.00 0.00 164 GLY A CA 8
ATOM 14347 C C . GLY A 1 103 ? 8.696 -5.993 6.362 1.00 0.00 164 GLY A C 8
ATOM 14348 O O . GLY A 1 103 ? 7.515 -5.648 6.448 1.00 0.00 164 GLY A O 8
ATOM 14352 N N . ASN A 1 104 ? 9.577 -5.787 7.327 1.00 0.00 165 ASN A N 8
ATOM 14353 C CA . ASN A 1 104 ? 9.205 -5.031 8.518 1.00 0.00 165 ASN A CA 8
ATOM 14354 C C . ASN A 1 104 ? 9.084 -3.588 8.106 1.00 0.00 165 ASN A C 8
ATOM 14355 O O . ASN A 1 104 ? 10.074 -2.949 7.730 1.00 0.00 165 ASN A O 8
ATOM 14366 N N . ASN A 1 105 ? 7.895 -3.089 8.155 1.00 0.00 166 ASN A N 8
ATOM 14367 C CA . ASN A 1 105 ? 7.611 -1.773 7.684 1.00 0.00 166 ASN A CA 8
ATOM 14368 C C . ASN A 1 105 ? 6.746 -1.028 8.679 1.00 0.00 166 ASN A C 8
ATOM 14369 O O . ASN A 1 105 ? 5.774 -1.572 9.191 1.00 0.00 166 ASN A O 8
ATOM 14380 N N . THR A 1 106 ? 7.107 0.212 8.937 1.00 0.00 167 THR A N 8
ATOM 14381 C CA . THR A 1 106 ? 6.448 1.061 9.919 1.00 0.00 167 THR A CA 8
ATOM 14382 C C . THR A 1 106 ? 5.022 1.497 9.464 1.00 0.00 167 THR A C 8
ATOM 14383 O O . THR A 1 106 ? 4.177 1.853 10.286 1.00 0.00 167 THR A O 8
ATOM 14394 N N . PHE A 1 107 ? 4.771 1.462 8.167 1.00 0.00 168 PHE A N 8
ATOM 14395 C CA . PHE A 1 107 ? 3.511 1.943 7.621 1.00 0.00 168 PHE A CA 8
ATOM 14396 C C . PHE A 1 107 ? 2.449 0.851 7.587 1.00 0.00 168 PHE A C 8
ATOM 14397 O O . PHE A 1 107 ? 1.313 1.079 7.998 1.00 0.00 168 PHE A O 8
ATOM 14414 N N . VAL A 1 108 ? 2.810 -0.319 7.084 1.00 0.00 169 VAL A N 8
ATOM 14415 C CA . VAL A 1 108 ? 1.861 -1.429 7.022 1.00 0.00 169 VAL A CA 8
ATOM 14416 C C . VAL A 1 108 ? 1.798 -2.178 8.355 1.00 0.00 169 VAL A C 8
ATOM 14417 O O . VAL A 1 108 ? 0.739 -2.683 8.737 1.00 0.00 169 VAL A O 8
ATOM 14430 N N . LYS A 1 109 ? 2.935 -2.172 9.072 1.00 0.00 170 LYS A N 8
ATOM 14431 C CA . LYS A 1 109 ? 3.132 -2.852 10.366 1.00 0.00 170 LYS A CA 8
ATOM 14432 C C . LYS A 1 109 ? 3.101 -4.374 10.268 1.00 0.00 170 LYS A C 8
ATOM 14433 O O . LYS A 1 109 ? 2.248 -4.966 9.598 1.00 0.00 170 LYS A O 8
ATOM 14452 N N . VAL A 1 110 ? 4.045 -5.001 10.925 1.00 0.00 171 VAL A N 8
ATOM 14453 C CA . VAL A 1 110 ? 4.020 -6.436 11.080 1.00 0.00 171 VAL A CA 8
ATOM 14454 C C . VAL A 1 110 ? 3.189 -6.687 12.320 1.00 0.00 171 VAL A C 8
ATOM 14455 O O . VAL A 1 110 ? 2.258 -7.486 12.333 1.00 0.00 171 VAL A O 8
ATOM 14468 N N . THR A 1 111 ? 3.515 -5.957 13.347 1.00 0.00 172 THR A N 8
ATOM 14469 C CA . THR A 1 111 ? 2.750 -5.935 14.538 1.00 0.00 172 THR A CA 8
ATOM 14470 C C . THR A 1 111 ? 1.933 -4.650 14.467 1.00 0.00 172 THR A C 8
ATOM 14471 O O . THR A 1 111 ? 2.484 -3.557 14.563 1.00 0.00 172 THR A O 8
ATOM 14482 N N . LEU A 1 112 ? 0.640 -4.792 14.272 1.00 0.00 173 LEU A N 8
ATOM 14483 C CA . LEU A 1 112 ? -0.255 -3.670 13.972 1.00 0.00 173 LEU A CA 8
ATOM 14484 C C . LEU A 1 112 ? -0.294 -2.615 15.063 1.00 0.00 173 LEU A C 8
ATOM 14485 O O . LEU A 1 112 ? -0.442 -1.426 14.770 1.00 0.00 173 LEU A O 8
ATOM 14501 N N . GLU A 1 113 ? -0.159 -3.036 16.304 1.00 0.00 174 GLU A N 8
ATOM 14502 C CA . GLU A 1 113 ? -0.150 -2.101 17.419 1.00 0.00 174 GLU A CA 8
ATOM 14503 C C . GLU A 1 113 ? 1.224 -1.450 17.557 1.00 0.00 174 GLU A C 8
ATOM 14504 O O . GLU A 1 113 ? 1.338 -0.338 18.083 1.00 0.00 174 GLU A O 8
ATOM 14516 N N . HIS A 1 114 ? 2.244 -2.143 17.025 1.00 0.00 175 HIS A N 8
ATOM 14517 C CA . HIS A 1 114 ? 3.656 -1.798 17.187 1.00 0.00 175 HIS A CA 8
ATOM 14518 C C . HIS A 1 114 ? 3.940 -1.673 18.676 1.00 0.00 175 HIS A C 8
ATOM 14519 O O . HIS A 1 114 ? 3.941 -0.578 19.236 1.00 0.00 175 HIS A O 8
ATOM 14534 N N . HIS A 1 115 ? 4.129 -2.792 19.310 1.00 0.00 176 HIS A N 8
ATOM 14535 C CA . HIS A 1 115 ? 4.282 -2.831 20.737 1.00 0.00 176 HIS A CA 8
ATOM 14536 C C . HIS A 1 115 ? 5.639 -2.260 21.107 1.00 0.00 176 HIS A C 8
ATOM 14537 O O . HIS A 1 115 ? 6.672 -2.826 20.770 1.00 0.00 176 HIS A O 8
ATOM 14552 N N . HIS A 1 116 ? 5.625 -1.147 21.784 1.00 0.00 177 HIS A N 8
ATOM 14553 C CA . HIS A 1 116 ? 6.843 -0.440 22.113 1.00 0.00 177 HIS A CA 8
ATOM 14554 C C . HIS A 1 116 ? 7.530 -1.067 23.308 1.00 0.00 177 HIS A C 8
ATOM 14555 O O . HIS A 1 116 ? 7.028 -1.012 24.436 1.00 0.00 177 HIS A O 8
ATOM 14570 N N . HIS A 1 117 ? 8.657 -1.683 23.057 1.00 0.00 178 HIS A N 8
ATOM 14571 C CA . HIS A 1 117 ? 9.461 -2.253 24.117 1.00 0.00 178 HIS A CA 8
ATOM 14572 C C . HIS A 1 117 ? 10.278 -1.145 24.715 1.00 0.00 178 HIS A C 8
ATOM 14573 O O . HIS A 1 117 ? 11.098 -0.530 24.025 1.00 0.00 178 HIS A O 8
ATOM 14588 N N . HIS A 1 118 ? 10.020 -0.843 25.956 1.00 0.00 179 HIS A N 8
ATOM 14589 C CA . HIS A 1 118 ? 10.680 0.259 26.622 1.00 0.00 179 HIS A CA 8
ATOM 14590 C C . HIS A 1 118 ? 12.050 -0.137 27.094 1.00 0.00 179 HIS A C 8
ATOM 14591 O O . HIS A 1 118 ? 12.201 -1.049 27.916 1.00 0.00 179 HIS A O 8
ATOM 14606 N N . HIS A 1 119 ? 13.031 0.522 26.550 1.00 0.00 180 HIS A N 8
ATOM 14607 C CA . HIS A 1 119 ? 14.407 0.295 26.865 1.00 0.00 180 HIS A CA 8
ATOM 14608 C C . HIS A 1 119 ? 15.113 1.636 26.725 1.00 0.00 180 HIS A C 8
ATOM 14609 O O . HIS A 1 119 ? 15.607 1.948 25.623 1.00 0.00 180 HIS A O 8
ATOM 14625 N N . MET A 1 1 ? -18.697 1.673 -11.667 1.00 0.00 62 MET A N 9
ATOM 14626 C CA . MET A 1 1 ? -18.028 1.525 -12.943 1.00 0.00 62 MET A CA 9
ATOM 14627 C C . MET A 1 1 ? -17.822 2.893 -13.543 1.00 0.00 62 MET A C 9
ATOM 14628 O O . MET A 1 1 ? -18.647 3.378 -14.316 1.00 0.00 62 MET A O 9
ATOM 14644 N N . ALA A 1 2 ? -16.779 3.543 -13.087 1.00 0.00 63 ALA A N 9
ATOM 14645 C CA . ALA A 1 2 ? -16.379 4.863 -13.532 1.00 0.00 63 ALA A CA 9
ATOM 14646 C C . ALA A 1 2 ? -14.999 5.170 -12.983 1.00 0.00 63 ALA A C 9
ATOM 14647 O O . ALA A 1 2 ? -14.174 5.791 -13.647 1.00 0.00 63 ALA A O 9
ATOM 14654 N N . SER A 1 3 ? -14.734 4.712 -11.781 1.00 0.00 64 SER A N 9
ATOM 14655 C CA . SER A 1 3 ? -13.469 4.971 -11.158 1.00 0.00 64 SER A CA 9
ATOM 14656 C C . SER A 1 3 ? -12.482 3.814 -11.380 1.00 0.00 64 SER A C 9
ATOM 14657 O O . SER A 1 3 ? -12.664 2.692 -10.852 1.00 0.00 64 SER A O 9
ATOM 14665 N N . ALA A 1 4 ? -11.504 4.069 -12.229 1.00 0.00 65 ALA A N 9
ATOM 14666 C CA . ALA A 1 4 ? -10.404 3.169 -12.494 1.00 0.00 65 ALA A CA 9
ATOM 14667 C C . ALA A 1 4 ? -9.201 4.010 -12.866 1.00 0.00 65 ALA A C 9
ATOM 14668 O O . ALA A 1 4 ? -9.264 4.835 -13.793 1.00 0.00 65 ALA A O 9
ATOM 14675 N N . VAL A 1 5 ? -8.134 3.836 -12.145 1.00 0.00 66 VAL A N 9
ATOM 14676 C CA . VAL A 1 5 ? -6.942 4.642 -12.318 1.00 0.00 66 VAL A CA 9
ATOM 14677 C C . VAL A 1 5 ? -5.799 3.740 -12.776 1.00 0.00 66 VAL A C 9
ATOM 14678 O O . VAL A 1 5 ? -5.736 2.578 -12.370 1.00 0.00 66 VAL A O 9
ATOM 14691 N N . LYS A 1 6 ? -4.944 4.245 -13.646 1.00 0.00 67 LYS A N 9
ATOM 14692 C CA . LYS A 1 6 ? -3.795 3.488 -14.126 1.00 0.00 67 LYS A CA 9
ATOM 14693 C C . LYS A 1 6 ? -2.550 4.013 -13.459 1.00 0.00 67 LYS A C 9
ATOM 14694 O O . LYS A 1 6 ? -1.790 3.287 -12.843 1.00 0.00 67 LYS A O 9
ATOM 14713 N N . SER A 1 7 ? -2.387 5.294 -13.561 1.00 0.00 68 SER A N 9
ATOM 14714 C CA . SER A 1 7 ? -1.182 5.943 -13.176 1.00 0.00 68 SER A CA 9
ATOM 14715 C C . SER A 1 7 ? -1.444 7.129 -12.262 1.00 0.00 68 SER A C 9
ATOM 14716 O O . SER A 1 7 ? -2.575 7.644 -12.196 1.00 0.00 68 SER A O 9
ATOM 14724 N N . LEU A 1 8 ? -0.394 7.593 -11.599 1.00 0.00 69 LEU A N 9
ATOM 14725 C CA . LEU A 1 8 ? -0.474 8.706 -10.656 1.00 0.00 69 LEU A CA 9
ATOM 14726 C C . LEU A 1 8 ? -0.758 10.022 -11.335 1.00 0.00 69 LEU A C 9
ATOM 14727 O O . LEU A 1 8 ? -1.151 11.011 -10.687 1.00 0.00 69 LEU A O 9
ATOM 14743 N N . THR A 1 9 ? -0.614 10.029 -12.636 1.00 0.00 70 THR A N 9
ATOM 14744 C CA . THR A 1 9 ? -0.893 11.187 -13.427 1.00 0.00 70 THR A CA 9
ATOM 14745 C C . THR A 1 9 ? -2.430 11.438 -13.449 1.00 0.00 70 THR A C 9
ATOM 14746 O O . THR A 1 9 ? -2.891 12.549 -13.708 1.00 0.00 70 THR A O 9
ATOM 14757 N N . GLU A 1 10 ? -3.202 10.403 -13.130 1.00 0.00 71 GLU A N 9
ATOM 14758 C CA . GLU A 1 10 ? -4.658 10.486 -13.148 1.00 0.00 71 GLU A CA 9
ATOM 14759 C C . GLU A 1 10 ? -5.182 10.571 -11.725 1.00 0.00 71 GLU A C 9
ATOM 14760 O O . GLU A 1 10 ? -6.383 10.620 -11.497 1.00 0.00 71 GLU A O 9
ATOM 14772 N N . THR A 1 11 ? -4.285 10.583 -10.781 1.00 0.00 72 THR A N 9
ATOM 14773 C CA . THR A 1 11 ? -4.658 10.498 -9.409 1.00 0.00 72 THR A CA 9
ATOM 14774 C C . THR A 1 11 ? -4.834 11.880 -8.753 1.00 0.00 72 THR A C 9
ATOM 14775 O O . THR A 1 11 ? -3.993 12.785 -8.929 1.00 0.00 72 THR A O 9
ATOM 14786 N N . GLU A 1 12 ? -5.926 12.012 -8.008 1.00 0.00 73 GLU A N 9
ATOM 14787 C CA . GLU A 1 12 ? -6.282 13.225 -7.278 1.00 0.00 73 GLU A CA 9
ATOM 14788 C C . GLU A 1 12 ? -5.409 13.379 -6.023 1.00 0.00 73 GLU A C 9
ATOM 14789 O O . GLU A 1 12 ? -4.949 12.384 -5.450 1.00 0.00 73 GLU A O 9
ATOM 14801 N N . LEU A 1 13 ? -5.205 14.610 -5.599 1.00 0.00 74 LEU A N 9
ATOM 14802 C CA . LEU A 1 13 ? -4.355 14.913 -4.467 1.00 0.00 74 LEU A CA 9
ATOM 14803 C C . LEU A 1 13 ? -5.221 15.383 -3.303 1.00 0.00 74 LEU A C 9
ATOM 14804 O O . LEU A 1 13 ? -6.077 16.270 -3.461 1.00 0.00 74 LEU A O 9
ATOM 14820 N N . LEU A 1 14 ? -5.006 14.786 -2.160 1.00 0.00 75 LEU A N 9
ATOM 14821 C CA . LEU A 1 14 ? -5.713 15.103 -0.946 1.00 0.00 75 LEU A CA 9
ATOM 14822 C C . LEU A 1 14 ? -4.729 15.538 0.119 1.00 0.00 75 LEU A C 9
ATOM 14823 O O . LEU A 1 14 ? -3.636 14.959 0.235 1.00 0.00 75 LEU A O 9
ATOM 14839 N N . PRO A 1 15 ? -5.039 16.599 0.852 1.00 0.00 76 PRO A N 9
ATOM 14840 C CA . PRO A 1 15 ? -4.245 17.011 2.002 1.00 0.00 76 PRO A CA 9
ATOM 14841 C C . PRO A 1 15 ? -4.401 15.996 3.148 1.00 0.00 76 PRO A C 9
ATOM 14842 O O . PRO A 1 15 ? -5.510 15.533 3.426 1.00 0.00 76 PRO A O 9
ATOM 14853 N N . ILE A 1 16 ? -3.313 15.684 3.846 1.00 0.00 77 ILE A N 9
ATOM 14854 C CA . ILE A 1 16 ? -3.362 14.633 4.880 1.00 0.00 77 ILE A CA 9
ATOM 14855 C C . ILE A 1 16 ? -4.023 15.135 6.152 1.00 0.00 77 ILE A C 9
ATOM 14856 O O . ILE A 1 16 ? -4.373 14.359 7.037 1.00 0.00 77 ILE A O 9
ATOM 14872 N N . THR A 1 17 ? -4.193 16.440 6.236 1.00 0.00 78 THR A N 9
ATOM 14873 C CA . THR A 1 17 ? -4.808 17.030 7.385 1.00 0.00 78 THR A CA 9
ATOM 14874 C C . THR A 1 17 ? -6.326 16.775 7.358 1.00 0.00 78 THR A C 9
ATOM 14875 O O . THR A 1 17 ? -7.002 16.780 8.398 1.00 0.00 78 THR A O 9
ATOM 14886 N N . GLU A 1 18 ? -6.850 16.484 6.184 1.00 0.00 79 GLU A N 9
ATOM 14887 C CA . GLU A 1 18 ? -8.227 16.147 6.067 1.00 0.00 79 GLU A CA 9
ATOM 14888 C C . GLU A 1 18 ? -8.368 14.647 5.855 1.00 0.00 79 GLU A C 9
ATOM 14889 O O . GLU A 1 18 ? -9.006 14.186 4.921 1.00 0.00 79 GLU A O 9
ATOM 14901 N N . ALA A 1 19 ? -7.750 13.897 6.759 1.00 0.00 80 ALA A N 9
ATOM 14902 C CA . ALA A 1 19 ? -7.779 12.432 6.760 1.00 0.00 80 ALA A CA 9
ATOM 14903 C C . ALA A 1 19 ? -9.231 11.912 6.789 1.00 0.00 80 ALA A C 9
ATOM 14904 O O . ALA A 1 19 ? -9.551 10.857 6.255 1.00 0.00 80 ALA A O 9
ATOM 14911 N N . ASP A 1 20 ? -10.095 12.707 7.383 1.00 0.00 81 ASP A N 9
ATOM 14912 C CA . ASP A 1 20 ? -11.536 12.440 7.450 1.00 0.00 81 ASP A CA 9
ATOM 14913 C C . ASP A 1 20 ? -12.189 12.479 6.046 1.00 0.00 81 ASP A C 9
ATOM 14914 O O . ASP A 1 20 ? -13.191 11.794 5.781 1.00 0.00 81 ASP A O 9
ATOM 14923 N N . SER A 1 21 ? -11.573 13.226 5.154 1.00 0.00 82 SER A N 9
ATOM 14924 C CA . SER A 1 21 ? -12.086 13.477 3.822 1.00 0.00 82 SER A CA 9
ATOM 14925 C C . SER A 1 21 ? -11.533 12.438 2.830 1.00 0.00 82 SER A C 9
ATOM 14926 O O . SER A 1 21 ? -11.931 12.397 1.648 1.00 0.00 82 SER A O 9
ATOM 14934 N N . ILE A 1 22 ? -10.639 11.591 3.311 1.00 0.00 83 ILE A N 9
ATOM 14935 C CA . ILE A 1 22 ? -10.055 10.559 2.489 1.00 0.00 83 ILE A CA 9
ATOM 14936 C C . ILE A 1 22 ? -11.116 9.483 2.228 1.00 0.00 83 ILE A C 9
ATOM 14937 O O . ILE A 1 22 ? -11.817 9.077 3.158 1.00 0.00 83 ILE A O 9
ATOM 14953 N N . PRO A 1 23 ? -11.308 9.086 0.959 1.00 0.00 84 PRO A N 9
ATOM 14954 C CA . PRO A 1 23 ? -12.263 8.032 0.576 1.00 0.00 84 PRO A CA 9
ATOM 14955 C C . PRO A 1 23 ? -12.077 6.732 1.379 1.00 0.00 84 PRO A C 9
ATOM 14956 O O . PRO A 1 23 ? -10.958 6.196 1.510 1.00 0.00 84 PRO A O 9
ATOM 14967 N N . SER A 1 24 ? -13.167 6.222 1.891 1.00 0.00 85 SER A N 9
ATOM 14968 C CA . SER A 1 24 ? -13.170 5.026 2.699 1.00 0.00 85 SER A CA 9
ATOM 14969 C C . SER A 1 24 ? -13.386 3.767 1.847 1.00 0.00 85 SER A C 9
ATOM 14970 O O . SER A 1 24 ? -13.828 2.723 2.337 1.00 0.00 85 SER A O 9
ATOM 14978 N N . ALA A 1 25 ? -12.981 3.854 0.611 1.00 0.00 86 ALA A N 9
ATOM 14979 C CA . ALA A 1 25 ? -13.139 2.778 -0.337 1.00 0.00 86 ALA A CA 9
ATOM 14980 C C . ALA A 1 25 ? -11.843 1.984 -0.438 1.00 0.00 86 ALA A C 9
ATOM 14981 O O . ALA A 1 25 ? -10.872 2.266 0.292 1.00 0.00 86 ALA A O 9
ATOM 14988 N N . SER A 1 26 ? -11.825 1.013 -1.310 1.00 0.00 87 SER A N 9
ATOM 14989 C CA . SER A 1 26 ? -10.669 0.191 -1.515 1.00 0.00 87 SER A CA 9
ATOM 14990 C C . SER A 1 26 ? -9.904 0.750 -2.715 1.00 0.00 87 SER A C 9
ATOM 14991 O O . SER A 1 26 ? -10.487 1.447 -3.556 1.00 0.00 87 SER A O 9
ATOM 14999 N N . GLY A 1 27 ? -8.618 0.510 -2.768 1.00 0.00 88 GLY A N 9
ATOM 15000 C CA . GLY A 1 27 ? -7.863 0.961 -3.887 1.00 0.00 88 GLY A CA 9
ATOM 15001 C C . GLY A 1 27 ? -6.425 1.174 -3.550 1.00 0.00 88 GLY A C 9
ATOM 15002 O O . GLY A 1 27 ? -5.897 0.574 -2.593 1.00 0.00 88 GLY A O 9
ATOM 15006 N N . VAL A 1 28 ? -5.808 2.040 -4.295 1.00 0.00 89 VAL A N 9
ATOM 15007 C CA . VAL A 1 28 ? -4.404 2.351 -4.167 1.00 0.00 89 VAL A CA 9
ATOM 15008 C C . VAL A 1 28 ? -4.230 3.770 -3.663 1.00 0.00 89 VAL A C 9
ATOM 15009 O O . VAL A 1 28 ? -5.098 4.617 -3.870 1.00 0.00 89 VAL A O 9
ATOM 15022 N N . TYR A 1 29 ? -3.149 4.024 -2.983 1.00 0.00 90 TYR A N 9
ATOM 15023 C CA . TYR A 1 29 ? -2.850 5.361 -2.532 1.00 0.00 90 TYR A CA 9
ATOM 15024 C C . TYR A 1 29 ? -1.349 5.607 -2.580 1.00 0.00 90 TYR A C 9
ATOM 15025 O O . TYR A 1 29 ? -0.559 4.664 -2.512 1.00 0.00 90 TYR A O 9
ATOM 15043 N N . ALA A 1 30 ? -0.974 6.850 -2.710 1.00 0.00 91 ALA A N 9
ATOM 15044 C CA . ALA A 1 30 ? 0.407 7.255 -2.784 1.00 0.00 91 ALA A CA 9
ATOM 15045 C C . ALA A 1 30 ? 0.649 8.385 -1.819 1.00 0.00 91 ALA A C 9
ATOM 15046 O O . ALA A 1 30 ? -0.047 9.397 -1.856 1.00 0.00 91 ALA A O 9
ATOM 15053 N N . VAL A 1 31 ? 1.619 8.222 -0.971 1.00 0.00 92 VAL A N 9
ATOM 15054 C CA . VAL A 1 31 ? 1.911 9.189 0.044 1.00 0.00 92 VAL A CA 9
ATOM 15055 C C . VAL A 1 31 ? 3.134 10.012 -0.354 1.00 0.00 92 VAL A C 9
ATOM 15056 O O . VAL A 1 31 ? 4.219 9.453 -0.679 1.00 0.00 92 VAL A O 9
ATOM 15069 N N . TYR A 1 32 ? 2.948 11.307 -0.344 1.00 0.00 93 TYR A N 9
ATOM 15070 C CA . TYR A 1 32 ? 3.965 12.274 -0.646 1.00 0.00 93 TYR A CA 9
ATOM 15071 C C . TYR A 1 32 ? 4.263 13.043 0.629 1.00 0.00 93 TYR A C 9
ATOM 15072 O O . TYR A 1 32 ? 3.337 13.468 1.333 1.00 0.00 93 TYR A O 9
ATOM 15090 N N . ASP A 1 33 ? 5.521 13.223 0.949 1.00 0.00 94 ASP A N 9
ATOM 15091 C CA . ASP A 1 33 ? 5.875 13.933 2.180 1.00 0.00 94 ASP A CA 9
ATOM 15092 C C . ASP A 1 33 ? 5.740 15.444 1.957 1.00 0.00 94 ASP A C 9
ATOM 15093 O O . ASP A 1 33 ? 5.201 15.880 0.928 1.00 0.00 94 ASP A O 9
ATOM 15102 N N . LYS A 1 34 ? 6.231 16.242 2.907 1.00 0.00 95 LYS A N 9
ATOM 15103 C CA . LYS A 1 34 ? 6.164 17.688 2.828 1.00 0.00 95 LYS A CA 9
ATOM 15104 C C . LYS A 1 34 ? 6.844 18.183 1.544 1.00 0.00 95 LYS A C 9
ATOM 15105 O O . LYS A 1 34 ? 6.354 19.094 0.882 1.00 0.00 95 LYS A O 9
ATOM 15124 N N . SER A 1 35 ? 7.922 17.508 1.165 1.00 0.00 96 SER A N 9
ATOM 15125 C CA . SER A 1 35 ? 8.733 17.870 0.013 1.00 0.00 96 SER A CA 9
ATOM 15126 C C . SER A 1 35 ? 8.064 17.439 -1.311 1.00 0.00 96 SER A C 9
ATOM 15127 O O . SER A 1 35 ? 8.638 17.632 -2.385 1.00 0.00 96 SER A O 9
ATOM 15135 N N . ASP A 1 36 ? 6.866 16.823 -1.209 1.00 0.00 97 ASP A N 9
ATOM 15136 C CA . ASP A 1 36 ? 6.075 16.370 -2.376 1.00 0.00 97 ASP A CA 9
ATOM 15137 C C . ASP A 1 36 ? 6.816 15.238 -3.116 1.00 0.00 97 ASP A C 9
ATOM 15138 O O . ASP A 1 36 ? 6.642 14.998 -4.309 1.00 0.00 97 ASP A O 9
ATOM 15147 N N . GLU A 1 37 ? 7.628 14.514 -2.374 1.00 0.00 98 GLU A N 9
ATOM 15148 C CA . GLU A 1 37 ? 8.318 13.388 -2.930 1.00 0.00 98 GLU A CA 9
ATOM 15149 C C . GLU A 1 37 ? 7.576 12.125 -2.574 1.00 0.00 98 GLU A C 9
ATOM 15150 O O . GLU A 1 37 ? 7.095 11.971 -1.437 1.00 0.00 98 GLU A O 9
ATOM 15162 N N . LEU A 1 38 ? 7.453 11.241 -3.533 1.00 0.00 99 LEU A N 9
ATOM 15163 C CA . LEU A 1 38 ? 6.795 9.983 -3.327 1.00 0.00 99 LEU A CA 9
ATOM 15164 C C . LEU A 1 38 ? 7.716 9.082 -2.553 1.00 0.00 99 LEU A C 9
ATOM 15165 O O . LEU A 1 38 ? 8.871 8.881 -2.925 1.00 0.00 99 LEU A O 9
ATOM 15181 N N . GLN A 1 39 ? 7.222 8.597 -1.471 1.00 0.00 100 GLN A N 9
ATOM 15182 C CA . GLN A 1 39 ? 7.973 7.716 -0.620 1.00 0.00 100 GLN A CA 9
ATOM 15183 C C . GLN A 1 39 ? 7.227 6.448 -0.273 1.00 0.00 100 GLN A C 9
ATOM 15184 O O . GLN A 1 39 ? 7.828 5.486 0.181 1.00 0.00 100 GLN A O 9
ATOM 15198 N N . PHE A 1 40 ? 5.928 6.427 -0.462 1.00 0.00 101 PHE A N 9
ATOM 15199 C CA . PHE A 1 40 ? 5.205 5.209 -0.171 1.00 0.00 101 PHE A CA 9
ATOM 15200 C C . PHE A 1 40 ? 3.929 5.108 -0.968 1.00 0.00 101 PHE A C 9
ATOM 15201 O O . PHE A 1 40 ? 3.123 6.022 -0.972 1.00 0.00 101 PHE A O 9
ATOM 15218 N N . VAL A 1 41 ? 3.775 4.022 -1.668 1.00 0.00 102 VAL A N 9
ATOM 15219 C CA . VAL A 1 41 ? 2.519 3.705 -2.316 1.00 0.00 102 VAL A CA 9
ATOM 15220 C C . VAL A 1 41 ? 1.962 2.467 -1.669 1.00 0.00 102 VAL A C 9
ATOM 15221 O O . VAL A 1 41 ? 2.719 1.592 -1.252 1.00 0.00 102 VAL A O 9
ATOM 15234 N N . GLY A 1 42 ? 0.689 2.384 -1.550 1.00 0.00 103 GLY A N 9
ATOM 15235 C CA . GLY A 1 42 ? 0.121 1.249 -0.893 1.00 0.00 103 GLY A CA 9
ATOM 15236 C C . GLY A 1 42 ? -1.247 0.933 -1.375 1.00 0.00 103 GLY A C 9
ATOM 15237 O O . GLY A 1 42 ? -1.858 1.721 -2.106 1.00 0.00 103 GLY A O 9
ATOM 15241 N N . ILE A 1 43 ? -1.725 -0.209 -0.983 1.00 0.00 104 ILE A N 9
ATOM 15242 C CA . ILE A 1 43 ? -3.046 -0.659 -1.306 1.00 0.00 104 ILE A CA 9
ATOM 15243 C C . ILE A 1 43 ? -3.796 -0.880 -0.032 1.00 0.00 104 ILE A C 9
ATOM 15244 O O . ILE A 1 43 ? -3.194 -1.202 0.996 1.00 0.00 104 ILE A O 9
ATOM 15260 N N . SER A 1 44 ? -5.067 -0.674 -0.060 1.00 0.00 105 SER A N 9
ATOM 15261 C CA . SER A 1 44 ? -5.839 -0.835 1.117 1.00 0.00 105 SER A CA 9
ATOM 15262 C C . SER A 1 44 ? -7.246 -1.248 0.748 1.00 0.00 105 SER A C 9
ATOM 15263 O O . SER A 1 44 ? -7.717 -0.982 -0.380 1.00 0.00 105 SER A O 9
ATOM 15271 N N . ARG A 1 45 ? -7.914 -1.898 1.671 1.00 0.00 106 ARG A N 9
ATOM 15272 C CA . ARG A 1 45 ? -9.275 -2.317 1.468 1.00 0.00 106 ARG A CA 9
ATOM 15273 C C . ARG A 1 45 ? -10.169 -1.148 1.911 1.00 0.00 106 ARG A C 9
ATOM 15274 O O . ARG A 1 45 ? -11.310 -1.005 1.491 1.00 0.00 106 ARG A O 9
ATOM 15295 N N . ASN A 1 46 ? -9.610 -0.322 2.758 1.00 0.00 107 ASN A N 9
ATOM 15296 C CA . ASN A 1 46 ? -10.231 0.899 3.215 1.00 0.00 107 ASN A CA 9
ATOM 15297 C C . ASN A 1 46 ? -9.116 1.925 3.308 1.00 0.00 107 ASN A C 9
ATOM 15298 O O . ASN A 1 46 ? -8.353 1.926 4.269 1.00 0.00 107 ASN A O 9
ATOM 15309 N N . ILE A 1 47 ? -8.995 2.750 2.287 1.00 0.00 108 ILE A N 9
ATOM 15310 C CA . ILE A 1 47 ? -7.905 3.733 2.177 1.00 0.00 108 ILE A CA 9
ATOM 15311 C C . ILE A 1 47 ? -7.826 4.660 3.402 1.00 0.00 108 ILE A C 9
ATOM 15312 O O . ILE A 1 47 ? -6.822 4.664 4.105 1.00 0.00 108 ILE A O 9
ATOM 15328 N N . ALA A 1 48 ? -8.899 5.404 3.655 1.00 0.00 109 ALA A N 9
ATOM 15329 C CA . ALA A 1 48 ? -8.970 6.361 4.780 1.00 0.00 109 ALA A CA 9
ATOM 15330 C C . ALA A 1 48 ? -8.488 5.778 6.116 1.00 0.00 109 ALA A C 9
ATOM 15331 O O . ALA A 1 48 ? -7.670 6.395 6.804 1.00 0.00 109 ALA A O 9
ATOM 15338 N N . ALA A 1 49 ? -8.966 4.586 6.453 1.00 0.00 110 ALA A N 9
ATOM 15339 C CA . ALA A 1 49 ? -8.650 3.938 7.720 1.00 0.00 110 ALA A CA 9
ATOM 15340 C C . ALA A 1 49 ? -7.153 3.702 7.913 1.00 0.00 110 ALA A C 9
ATOM 15341 O O . ALA A 1 49 ? -6.609 3.994 8.984 1.00 0.00 110 ALA A O 9
ATOM 15348 N N . SER A 1 50 ? -6.485 3.199 6.896 1.00 0.00 111 SER A N 9
ATOM 15349 C CA . SER A 1 50 ? -5.081 2.898 7.016 1.00 0.00 111 SER A CA 9
ATOM 15350 C C . SER A 1 50 ? -4.224 4.154 6.887 1.00 0.00 111 SER A C 9
ATOM 15351 O O . SER A 1 50 ? -3.280 4.354 7.680 1.00 0.00 111 SER A O 9
ATOM 15359 N N . VAL A 1 51 ? -4.567 5.017 5.916 1.00 0.00 112 VAL A N 9
ATOM 15360 C CA . VAL A 1 51 ? -3.835 6.260 5.675 1.00 0.00 112 VAL A CA 9
ATOM 15361 C C . VAL A 1 51 ? -3.770 7.100 6.936 1.00 0.00 112 VAL A C 9
ATOM 15362 O O . VAL A 1 51 ? -2.665 7.423 7.413 1.00 0.00 112 VAL A O 9
ATOM 15375 N N . SER A 1 52 ? -4.934 7.382 7.507 1.00 0.00 113 SER A N 9
ATOM 15376 C CA . SER A 1 52 ? -5.039 8.180 8.712 1.00 0.00 113 SER A CA 9
ATOM 15377 C C . SER A 1 52 ? -4.219 7.564 9.839 1.00 0.00 113 SER A C 9
ATOM 15378 O O . SER A 1 52 ? -3.416 8.245 10.470 1.00 0.00 113 SER A O 9
ATOM 15386 N N . ALA A 1 53 ? -4.370 6.255 10.021 1.00 0.00 114 ALA A N 9
ATOM 15387 C CA . ALA A 1 53 ? -3.702 5.532 11.085 1.00 0.00 114 ALA A CA 9
ATOM 15388 C C . ALA A 1 53 ? -2.188 5.704 11.031 1.00 0.00 114 ALA A C 9
ATOM 15389 O O . ALA A 1 53 ? -1.580 6.169 12.000 1.00 0.00 114 ALA A O 9
ATOM 15396 N N . HIS A 1 54 ? -1.574 5.389 9.891 1.00 0.00 115 HIS A N 9
ATOM 15397 C CA . HIS A 1 54 ? -0.114 5.469 9.810 1.00 0.00 115 HIS A CA 9
ATOM 15398 C C . HIS A 1 54 ? 0.421 6.878 9.800 1.00 0.00 115 HIS A C 9
ATOM 15399 O O . HIS A 1 54 ? 1.536 7.105 10.227 1.00 0.00 115 HIS A O 9
ATOM 15414 N N . LEU A 1 55 ? -0.356 7.824 9.342 1.00 0.00 116 LEU A N 9
ATOM 15415 C CA . LEU A 1 55 ? 0.116 9.198 9.326 1.00 0.00 116 LEU A CA 9
ATOM 15416 C C . LEU A 1 55 ? 0.032 9.825 10.708 1.00 0.00 116 LEU A C 9
ATOM 15417 O O . LEU A 1 55 ? 0.812 10.703 11.049 1.00 0.00 116 LEU A O 9
ATOM 15433 N N . LYS A 1 56 ? -0.897 9.350 11.521 1.00 0.00 117 LYS A N 9
ATOM 15434 C CA . LYS A 1 56 ? -1.013 9.838 12.889 1.00 0.00 117 LYS A CA 9
ATOM 15435 C C . LYS A 1 56 ? -0.051 9.077 13.809 1.00 0.00 117 LYS A C 9
ATOM 15436 O O . LYS A 1 56 ? 0.134 9.435 14.979 1.00 0.00 117 LYS A O 9
ATOM 15455 N N . SER A 1 57 ? 0.547 8.029 13.274 1.00 0.00 118 SER A N 9
ATOM 15456 C CA . SER A 1 57 ? 1.525 7.239 13.991 1.00 0.00 118 SER A CA 9
ATOM 15457 C C . SER A 1 57 ? 2.920 7.780 13.668 1.00 0.00 118 SER A C 9
ATOM 15458 O O . SER A 1 57 ? 3.714 8.090 14.563 1.00 0.00 118 SER A O 9
ATOM 15466 N N . VAL A 1 58 ? 3.198 7.933 12.393 1.00 0.00 119 VAL A N 9
ATOM 15467 C CA . VAL A 1 58 ? 4.464 8.437 11.950 1.00 0.00 119 VAL A CA 9
ATOM 15468 C C . VAL A 1 58 ? 4.264 9.571 10.912 1.00 0.00 119 VAL A C 9
ATOM 15469 O O . VAL A 1 58 ? 4.075 9.330 9.712 1.00 0.00 119 VAL A O 9
ATOM 15482 N N . PRO A 1 59 ? 4.267 10.841 11.388 1.00 0.00 120 PRO A N 9
ATOM 15483 C CA . PRO A 1 59 ? 4.035 12.041 10.549 1.00 0.00 120 PRO A CA 9
ATOM 15484 C C . PRO A 1 59 ? 5.198 12.386 9.600 1.00 0.00 120 PRO A C 9
ATOM 15485 O O . PRO A 1 59 ? 5.276 13.514 9.078 1.00 0.00 120 PRO A O 9
ATOM 15496 N N . GLU A 1 60 ? 6.057 11.418 9.333 1.00 0.00 121 GLU A N 9
ATOM 15497 C CA . GLU A 1 60 ? 7.214 11.617 8.483 1.00 0.00 121 GLU A CA 9
ATOM 15498 C C . GLU A 1 60 ? 6.762 12.009 7.081 1.00 0.00 121 GLU A C 9
ATOM 15499 O O . GLU A 1 60 ? 7.237 12.993 6.501 1.00 0.00 121 GLU A O 9
ATOM 15511 N N . LEU A 1 61 ? 5.756 11.321 6.610 1.00 0.00 122 LEU A N 9
ATOM 15512 C CA . LEU A 1 61 ? 5.262 11.512 5.270 1.00 0.00 122 LEU A CA 9
ATOM 15513 C C . LEU A 1 61 ? 4.014 12.377 5.244 1.00 0.00 122 LEU A C 9
ATOM 15514 O O . LEU A 1 61 ? 3.269 12.367 4.274 1.00 0.00 122 LEU A O 9
ATOM 15530 N N . CYS A 1 62 ? 3.793 13.140 6.286 1.00 0.00 123 CYS A N 9
ATOM 15531 C CA . CYS A 1 62 ? 2.654 14.023 6.309 1.00 0.00 123 CYS A CA 9
ATOM 15532 C C . CYS A 1 62 ? 2.889 15.270 5.460 1.00 0.00 123 CYS A C 9
ATOM 15533 O O . CYS A 1 62 ? 3.410 16.281 5.937 1.00 0.00 123 CYS A O 9
ATOM 15541 N N . GLY A 1 63 ? 2.597 15.136 4.186 1.00 0.00 124 GLY A N 9
ATOM 15542 C CA . GLY A 1 63 ? 2.661 16.235 3.267 1.00 0.00 124 GLY A CA 9
ATOM 15543 C C . GLY A 1 63 ? 1.400 16.297 2.452 1.00 0.00 124 GLY A C 9
ATOM 15544 O O . GLY A 1 63 ? 0.629 17.239 2.568 1.00 0.00 124 GLY A O 9
ATOM 15548 N N . SER A 1 64 ? 1.171 15.271 1.661 1.00 0.00 125 SER A N 9
ATOM 15549 C CA . SER A 1 64 ? -0.026 15.148 0.855 1.00 0.00 125 SER A CA 9
ATOM 15550 C C . SER A 1 64 ? -0.175 13.706 0.376 1.00 0.00 125 SER A C 9
ATOM 15551 O O . SER A 1 64 ? 0.796 12.965 0.340 1.00 0.00 125 SER A O 9
ATOM 15559 N N . VAL A 1 65 ? -1.358 13.305 0.039 1.00 0.00 126 VAL A N 9
ATOM 15560 C CA . VAL A 1 65 ? -1.595 11.934 -0.348 1.00 0.00 126 VAL A CA 9
ATOM 15561 C C . VAL A 1 65 ? -2.491 11.875 -1.580 1.00 0.00 126 VAL A C 9
ATOM 15562 O O . VAL A 1 65 ? -3.408 12.666 -1.729 1.00 0.00 126 VAL A O 9
ATOM 15575 N N . LYS A 1 66 ? -2.178 11.002 -2.477 1.00 0.00 127 LYS A N 9
ATOM 15576 C CA . LYS A 1 66 ? -2.990 10.781 -3.630 1.00 0.00 127 LYS A CA 9
ATOM 15577 C C . LYS A 1 66 ? -3.708 9.473 -3.475 1.00 0.00 127 LYS A C 9
ATOM 15578 O O . LYS A 1 66 ? -3.118 8.500 -3.020 1.00 0.00 127 LYS A O 9
ATOM 15597 N N . VAL A 1 67 ? -4.962 9.440 -3.824 1.00 0.00 128 VAL A N 9
ATOM 15598 C CA . VAL A 1 67 ? -5.740 8.227 -3.685 1.00 0.00 128 VAL A CA 9
ATOM 15599 C C . VAL A 1 67 ? -6.355 7.825 -5.015 1.00 0.00 128 VAL A C 9
ATOM 15600 O O . VAL A 1 67 ? -6.917 8.656 -5.733 1.00 0.00 128 VAL A O 9
ATOM 15613 N N . GLY A 1 68 ? -6.223 6.580 -5.353 1.00 0.00 129 GLY A N 9
ATOM 15614 C CA . GLY A 1 68 ? -6.741 6.083 -6.586 1.00 0.00 129 GLY A CA 9
ATOM 15615 C C . GLY A 1 68 ? -7.791 5.051 -6.338 1.00 0.00 129 GLY A C 9
ATOM 15616 O O . GLY A 1 68 ? -7.482 3.890 -6.035 1.00 0.00 129 GLY A O 9
ATOM 15620 N N . ILE A 1 69 ? -9.020 5.461 -6.424 1.00 0.00 130 ILE A N 9
ATOM 15621 C CA . ILE A 1 69 ? -10.122 4.575 -6.195 1.00 0.00 130 ILE A CA 9
ATOM 15622 C C . ILE A 1 69 ? -10.430 3.808 -7.457 1.00 0.00 130 ILE A C 9
ATOM 15623 O O . ILE A 1 69 ? -10.742 4.387 -8.504 1.00 0.00 130 ILE A O 9
ATOM 15639 N N . VAL A 1 70 ? -10.284 2.533 -7.364 1.00 0.00 131 VAL A N 9
ATOM 15640 C CA . VAL A 1 70 ? -10.630 1.647 -8.415 1.00 0.00 131 VAL A CA 9
ATOM 15641 C C . VAL A 1 70 ? -11.759 0.785 -7.889 1.00 0.00 131 VAL A C 9
ATOM 15642 O O . VAL A 1 70 ? -11.692 0.285 -6.779 1.00 0.00 131 VAL A O 9
ATOM 15655 N N . GLU A 1 71 ? -12.810 0.657 -8.648 1.00 0.00 132 GLU A N 9
ATOM 15656 C CA . GLU A 1 71 ? -13.993 -0.053 -8.180 1.00 0.00 132 GLU A CA 9
ATOM 15657 C C . GLU A 1 71 ? -13.871 -1.565 -8.291 1.00 0.00 132 GLU A C 9
ATOM 15658 O O . GLU A 1 71 ? -14.846 -2.301 -8.070 1.00 0.00 132 GLU A O 9
ATOM 15670 N N . GLU A 1 72 ? -12.703 -2.027 -8.615 1.00 0.00 133 GLU A N 9
ATOM 15671 C CA . GLU A 1 72 ? -12.426 -3.423 -8.634 1.00 0.00 133 GLU A CA 9
ATOM 15672 C C . GLU A 1 72 ? -11.521 -3.730 -7.456 1.00 0.00 133 GLU A C 9
ATOM 15673 O O . GLU A 1 72 ? -10.359 -3.358 -7.461 1.00 0.00 133 GLU A O 9
ATOM 15685 N N . PRO A 1 73 ? -12.043 -4.392 -6.412 1.00 0.00 134 PRO A N 9
ATOM 15686 C CA . PRO A 1 73 ? -11.252 -4.754 -5.232 1.00 0.00 134 PRO A CA 9
ATOM 15687 C C . PRO A 1 73 ? -10.494 -6.062 -5.469 1.00 0.00 134 PRO A C 9
ATOM 15688 O O . PRO A 1 73 ? -10.166 -6.806 -4.529 1.00 0.00 134 PRO A O 9
ATOM 15699 N N . ASP A 1 74 ? -10.221 -6.331 -6.723 1.00 0.00 135 ASP A N 9
ATOM 15700 C CA . ASP A 1 74 ? -9.517 -7.516 -7.135 1.00 0.00 135 ASP A CA 9
ATOM 15701 C C . ASP A 1 74 ? -8.074 -7.350 -6.721 1.00 0.00 135 ASP A C 9
ATOM 15702 O O . ASP A 1 74 ? -7.447 -6.341 -7.046 1.00 0.00 135 ASP A O 9
ATOM 15711 N N . LYS A 1 75 ? -7.538 -8.314 -6.025 1.00 0.00 136 LYS A N 9
ATOM 15712 C CA . LYS A 1 75 ? -6.211 -8.188 -5.456 1.00 0.00 136 LYS A CA 9
ATOM 15713 C C . LYS A 1 75 ? -5.133 -8.018 -6.540 1.00 0.00 136 LYS A C 9
ATOM 15714 O O . LYS A 1 75 ? -4.123 -7.327 -6.322 1.00 0.00 136 LYS A O 9
ATOM 15733 N N . ALA A 1 76 ? -5.381 -8.560 -7.722 1.00 0.00 137 ALA A N 9
ATOM 15734 C CA . ALA A 1 76 ? -4.408 -8.495 -8.786 1.00 0.00 137 ALA A CA 9
ATOM 15735 C C . ALA A 1 76 ? -4.415 -7.128 -9.420 1.00 0.00 137 ALA A C 9
ATOM 15736 O O . ALA A 1 76 ? -3.373 -6.627 -9.827 1.00 0.00 137 ALA A O 9
ATOM 15743 N N . VAL A 1 77 ? -5.580 -6.502 -9.472 1.00 0.00 138 VAL A N 9
ATOM 15744 C CA . VAL A 1 77 ? -5.682 -5.184 -10.071 1.00 0.00 138 VAL A CA 9
ATOM 15745 C C . VAL A 1 77 ? -5.152 -4.133 -9.102 1.00 0.00 138 VAL A C 9
ATOM 15746 O O . VAL A 1 77 ? -4.553 -3.144 -9.521 1.00 0.00 138 VAL A O 9
ATOM 15759 N N . LEU A 1 78 ? -5.340 -4.384 -7.800 1.00 0.00 139 LEU A N 9
ATOM 15760 C CA . LEU A 1 78 ? -4.811 -3.507 -6.763 1.00 0.00 139 LEU A CA 9
ATOM 15761 C C . LEU A 1 78 ? -3.294 -3.526 -6.822 1.00 0.00 139 LEU A C 9
ATOM 15762 O O . LEU A 1 78 ? -2.647 -2.482 -6.840 1.00 0.00 139 LEU A O 9
ATOM 15778 N N . THR A 1 79 ? -2.740 -4.723 -6.914 1.00 0.00 140 THR A N 9
ATOM 15779 C CA . THR A 1 79 ? -1.307 -4.896 -6.989 1.00 0.00 140 THR A CA 9
ATOM 15780 C C . THR A 1 79 ? -0.769 -4.325 -8.320 1.00 0.00 140 THR A C 9
ATOM 15781 O O . THR A 1 79 ? 0.321 -3.763 -8.364 1.00 0.00 140 THR A O 9
ATOM 15792 N N . GLN A 1 80 ? -1.568 -4.438 -9.379 1.00 0.00 141 GLN A N 9
ATOM 15793 C CA . GLN A 1 80 ? -1.184 -3.933 -10.692 1.00 0.00 141 GLN A CA 9
ATOM 15794 C C . GLN A 1 80 ? -1.044 -2.422 -10.661 1.00 0.00 141 GLN A C 9
ATOM 15795 O O . GLN A 1 80 ? -0.023 -1.890 -11.076 1.00 0.00 141 GLN A O 9
ATOM 15809 N N . ALA A 1 81 ? -2.063 -1.745 -10.148 1.00 0.00 142 ALA A N 9
ATOM 15810 C CA . ALA A 1 81 ? -2.054 -0.289 -10.064 1.00 0.00 142 ALA A CA 9
ATOM 15811 C C . ALA A 1 81 ? -0.913 0.181 -9.165 1.00 0.00 142 ALA A C 9
ATOM 15812 O O . ALA A 1 81 ? -0.205 1.130 -9.497 1.00 0.00 142 ALA A O 9
ATOM 15819 N N . TRP A 1 82 ? -0.719 -0.535 -8.056 1.00 0.00 143 TRP A N 9
ATOM 15820 C CA . TRP A 1 82 ? 0.376 -0.283 -7.115 1.00 0.00 143 TRP A CA 9
ATOM 15821 C C . TRP A 1 82 ? 1.712 -0.331 -7.858 1.00 0.00 143 TRP A C 9
ATOM 15822 O O . TRP A 1 82 ? 2.559 0.559 -7.725 1.00 0.00 143 TRP A O 9
ATOM 15843 N N . LYS A 1 83 ? 1.858 -1.370 -8.655 1.00 0.00 144 LYS A N 9
ATOM 15844 C CA . LYS A 1 83 ? 3.043 -1.641 -9.442 1.00 0.00 144 LYS A CA 9
ATOM 15845 C C . LYS A 1 83 ? 3.311 -0.505 -10.434 1.00 0.00 144 LYS A C 9
ATOM 15846 O O . LYS A 1 83 ? 4.453 -0.065 -10.601 1.00 0.00 144 LYS A O 9
ATOM 15865 N N . LEU A 1 84 ? 2.256 -0.030 -11.069 1.00 0.00 145 LEU A N 9
ATOM 15866 C CA . LEU A 1 84 ? 2.360 1.043 -12.042 1.00 0.00 145 LEU A CA 9
ATOM 15867 C C . LEU A 1 84 ? 2.823 2.328 -11.350 1.00 0.00 145 LEU A C 9
ATOM 15868 O O . LEU A 1 84 ? 3.773 2.990 -11.801 1.00 0.00 145 LEU A O 9
ATOM 15884 N N . TRP A 1 85 ? 2.178 2.627 -10.235 1.00 0.00 146 TRP A N 9
ATOM 15885 C CA . TRP A 1 85 ? 2.447 3.817 -9.435 1.00 0.00 146 TRP A CA 9
ATOM 15886 C C . TRP A 1 85 ? 3.863 3.848 -8.870 1.00 0.00 146 TRP A C 9
ATOM 15887 O O . TRP A 1 85 ? 4.548 4.890 -8.933 1.00 0.00 146 TRP A O 9
ATOM 15908 N N . ILE A 1 86 ? 4.314 2.737 -8.309 1.00 0.00 147 ILE A N 9
ATOM 15909 C CA . ILE A 1 86 ? 5.645 2.711 -7.749 1.00 0.00 147 ILE A CA 9
ATOM 15910 C C . ILE A 1 86 ? 6.693 2.840 -8.852 1.00 0.00 147 ILE A C 9
ATOM 15911 O O . ILE A 1 86 ? 7.576 3.701 -8.777 1.00 0.00 147 ILE A O 9
ATOM 15927 N N . GLU A 1 87 ? 6.528 2.066 -9.924 1.00 0.00 148 GLU A N 9
ATOM 15928 C CA . GLU A 1 87 ? 7.513 2.038 -10.977 1.00 0.00 148 GLU A CA 9
ATOM 15929 C C . GLU A 1 87 ? 7.612 3.342 -11.754 1.00 0.00 148 GLU A C 9
ATOM 15930 O O . GLU A 1 87 ? 8.700 3.688 -12.214 1.00 0.00 148 GLU A O 9
ATOM 15942 N N . GLU A 1 88 ? 6.514 4.107 -11.859 1.00 0.00 149 GLU A N 9
ATOM 15943 C CA . GLU A 1 88 ? 6.611 5.400 -12.532 1.00 0.00 149 GLU A CA 9
ATOM 15944 C C . GLU A 1 88 ? 7.523 6.335 -11.736 1.00 0.00 149 GLU A C 9
ATOM 15945 O O . GLU A 1 88 ? 8.412 6.982 -12.299 1.00 0.00 149 GLU A O 9
ATOM 15957 N N . HIS A 1 89 ? 7.354 6.362 -10.409 1.00 0.00 150 HIS A N 9
ATOM 15958 C CA . HIS A 1 89 ? 8.233 7.169 -9.564 1.00 0.00 150 HIS A CA 9
ATOM 15959 C C . HIS A 1 89 ? 9.639 6.621 -9.487 1.00 0.00 150 HIS A C 9
ATOM 15960 O O . HIS A 1 89 ? 10.569 7.361 -9.204 1.00 0.00 150 HIS A O 9
ATOM 15975 N N . ILE A 1 90 ? 9.798 5.351 -9.721 1.00 0.00 151 ILE A N 9
ATOM 15976 C CA . ILE A 1 90 ? 11.131 4.761 -9.831 1.00 0.00 151 ILE A CA 9
ATOM 15977 C C . ILE A 1 90 ? 11.830 5.305 -11.080 1.00 0.00 151 ILE A C 9
ATOM 15978 O O . ILE A 1 90 ? 12.986 5.701 -11.035 1.00 0.00 151 ILE A O 9
ATOM 15994 N N . LYS A 1 91 ? 11.108 5.371 -12.167 1.00 0.00 152 LYS A N 9
ATOM 15995 C CA . LYS A 1 91 ? 11.674 5.841 -13.417 1.00 0.00 152 LYS A CA 9
ATOM 15996 C C . LYS A 1 91 ? 11.945 7.349 -13.394 1.00 0.00 152 LYS A C 9
ATOM 15997 O O . LYS A 1 91 ? 13.062 7.790 -13.691 1.00 0.00 152 LYS A O 9
ATOM 16016 N N . VAL A 1 92 ? 10.953 8.134 -13.007 1.00 0.00 153 VAL A N 9
ATOM 16017 C CA . VAL A 1 92 ? 11.112 9.590 -13.033 1.00 0.00 153 VAL A CA 9
ATOM 16018 C C . VAL A 1 92 ? 11.890 10.159 -11.832 1.00 0.00 153 VAL A C 9
ATOM 16019 O O . VAL A 1 92 ? 12.714 11.044 -12.001 1.00 0.00 153 VAL A O 9
ATOM 16032 N N . THR A 1 93 ? 11.654 9.648 -10.640 1.00 0.00 154 THR A N 9
ATOM 16033 C CA . THR A 1 93 ? 12.278 10.228 -9.459 1.00 0.00 154 THR A CA 9
ATOM 16034 C C . THR A 1 93 ? 13.230 9.266 -8.729 1.00 0.00 154 THR A C 9
ATOM 16035 O O . THR A 1 93 ? 13.893 9.653 -7.769 1.00 0.00 154 THR A O 9
ATOM 16046 N N . GLY A 1 94 ? 13.285 8.023 -9.197 1.00 0.00 155 GLY A N 9
ATOM 16047 C CA . GLY A 1 94 ? 14.145 7.009 -8.591 1.00 0.00 155 GLY A CA 9
ATOM 16048 C C . GLY A 1 94 ? 13.747 6.673 -7.171 1.00 0.00 155 GLY A C 9
ATOM 16049 O O . GLY A 1 94 ? 14.594 6.385 -6.339 1.00 0.00 155 GLY A O 9
ATOM 16053 N N . LYS A 1 95 ? 12.468 6.704 -6.889 1.00 0.00 156 LYS A N 9
ATOM 16054 C CA . LYS A 1 95 ? 12.006 6.504 -5.528 1.00 0.00 156 LYS A CA 9
ATOM 16055 C C . LYS A 1 95 ? 11.652 5.061 -5.237 1.00 0.00 156 LYS A C 9
ATOM 16056 O O . LYS A 1 95 ? 10.676 4.532 -5.770 1.00 0.00 156 LYS A O 9
ATOM 16075 N N . VAL A 1 96 ? 12.471 4.432 -4.413 1.00 0.00 157 VAL A N 9
ATOM 16076 C CA . VAL A 1 96 ? 12.231 3.085 -3.908 1.00 0.00 157 VAL A CA 9
ATOM 16077 C C . VAL A 1 96 ? 12.684 3.066 -2.441 1.00 0.00 157 VAL A C 9
ATOM 16078 O O . VAL A 1 96 ? 13.820 2.672 -2.136 1.00 0.00 157 VAL A O 9
ATOM 16091 N N . PRO A 1 97 ? 11.871 3.583 -1.534 1.00 0.00 158 PRO A N 9
ATOM 16092 C CA . PRO A 1 97 ? 12.211 3.649 -0.123 1.00 0.00 158 PRO A CA 9
ATOM 16093 C C . PRO A 1 97 ? 11.925 2.330 0.624 1.00 0.00 158 PRO A C 9
ATOM 16094 O O . PRO A 1 97 ? 11.140 1.484 0.150 1.00 0.00 158 PRO A O 9
ATOM 16105 N N . PRO A 1 98 ? 12.565 2.139 1.812 1.00 0.00 159 PRO A N 9
ATOM 16106 C CA . PRO A 1 98 ? 12.387 0.947 2.673 1.00 0.00 159 PRO A CA 9
ATOM 16107 C C . PRO A 1 98 ? 10.939 0.687 3.082 1.00 0.00 159 PRO A C 9
ATOM 16108 O O . PRO A 1 98 ? 10.633 -0.386 3.574 1.00 0.00 159 PRO A O 9
ATOM 16119 N N . GLY A 1 99 ? 10.093 1.695 2.940 1.00 0.00 160 GLY A N 9
ATOM 16120 C CA . GLY A 1 99 ? 8.674 1.561 3.237 1.00 0.00 160 GLY A CA 9
ATOM 16121 C C . GLY A 1 99 ? 7.950 0.637 2.266 1.00 0.00 160 GLY A C 9
ATOM 16122 O O . GLY A 1 99 ? 7.070 -0.121 2.663 1.00 0.00 160 GLY A O 9
ATOM 16126 N N . ASN A 1 100 ? 8.307 0.704 0.985 1.00 0.00 161 ASN A N 9
ATOM 16127 C CA . ASN A 1 100 ? 7.685 -0.177 -0.015 1.00 0.00 161 ASN A CA 9
ATOM 16128 C C . ASN A 1 100 ? 8.403 -1.481 -0.122 1.00 0.00 161 ASN A C 9
ATOM 16129 O O . ASN A 1 100 ? 7.861 -2.496 -0.602 1.00 0.00 161 ASN A O 9
ATOM 16140 N N . LYS A 1 101 ? 9.616 -1.457 0.296 1.00 0.00 162 LYS A N 9
ATOM 16141 C CA . LYS A 1 101 ? 10.421 -2.631 0.368 1.00 0.00 162 LYS A CA 9
ATOM 16142 C C . LYS A 1 101 ? 10.089 -3.300 1.676 1.00 0.00 162 LYS A C 9
ATOM 16143 O O . LYS A 1 101 ? 9.538 -2.664 2.566 1.00 0.00 162 LYS A O 9
ATOM 16162 N N . SER A 1 102 ? 10.374 -4.538 1.825 1.00 0.00 163 SER A N 9
ATOM 16163 C CA . SER A 1 102 ? 10.132 -5.124 3.091 1.00 0.00 163 SER A CA 9
ATOM 16164 C C . SER A 1 102 ? 11.337 -4.920 3.990 1.00 0.00 163 SER A C 9
ATOM 16165 O O . SER A 1 102 ? 12.242 -5.752 4.079 1.00 0.00 163 SER A O 9
ATOM 16173 N N . GLY A 1 103 ? 11.396 -3.728 4.528 1.00 0.00 164 GLY A N 9
ATOM 16174 C CA . GLY A 1 103 ? 12.437 -3.329 5.424 1.00 0.00 164 GLY A CA 9
ATOM 16175 C C . GLY A 1 103 ? 11.856 -2.486 6.515 1.00 0.00 164 GLY A C 9
ATOM 16176 O O . GLY A 1 103 ? 12.090 -2.730 7.698 1.00 0.00 164 GLY A O 9
ATOM 16180 N N . ASN A 1 104 ? 11.085 -1.505 6.128 1.00 0.00 165 ASN A N 9
ATOM 16181 C CA . ASN A 1 104 ? 10.390 -0.672 7.077 1.00 0.00 165 ASN A CA 9
ATOM 16182 C C . ASN A 1 104 ? 8.903 -0.853 6.866 1.00 0.00 165 ASN A C 9
ATOM 16183 O O . ASN A 1 104 ? 8.354 -0.417 5.870 1.00 0.00 165 ASN A O 9
ATOM 16194 N N . ASN A 1 105 ? 8.256 -1.488 7.808 1.00 0.00 166 ASN A N 9
ATOM 16195 C CA . ASN A 1 105 ? 6.850 -1.825 7.659 1.00 0.00 166 ASN A CA 9
ATOM 16196 C C . ASN A 1 105 ? 6.013 -1.061 8.689 1.00 0.00 166 ASN A C 9
ATOM 16197 O O . ASN A 1 105 ? 4.824 -1.296 8.843 1.00 0.00 166 ASN A O 9
ATOM 16208 N N . THR A 1 106 ? 6.631 -0.080 9.348 1.00 0.00 167 THR A N 9
ATOM 16209 C CA . THR A 1 106 ? 5.962 0.735 10.378 1.00 0.00 167 THR A CA 9
ATOM 16210 C C . THR A 1 106 ? 4.675 1.425 9.832 1.00 0.00 167 THR A C 9
ATOM 16211 O O . THR A 1 106 ? 3.731 1.692 10.572 1.00 0.00 167 THR A O 9
ATOM 16222 N N . PHE A 1 107 ? 4.623 1.628 8.520 1.00 0.00 168 PHE A N 9
ATOM 16223 C CA . PHE A 1 107 ? 3.468 2.249 7.888 1.00 0.00 168 PHE A CA 9
ATOM 16224 C C . PHE A 1 107 ? 2.274 1.291 7.849 1.00 0.00 168 PHE A C 9
ATOM 16225 O O . PHE A 1 107 ? 1.130 1.719 7.759 1.00 0.00 168 PHE A O 9
ATOM 16242 N N . VAL A 1 108 ? 2.545 0.011 7.925 1.00 0.00 169 VAL A N 9
ATOM 16243 C CA . VAL A 1 108 ? 1.500 -0.995 7.886 1.00 0.00 169 VAL A CA 9
ATOM 16244 C C . VAL A 1 108 ? 1.249 -1.519 9.299 1.00 0.00 169 VAL A C 9
ATOM 16245 O O . VAL A 1 108 ? 0.099 -1.768 9.696 1.00 0.00 169 VAL A O 9
ATOM 16258 N N . LYS A 1 109 ? 2.321 -1.579 10.089 1.00 0.00 170 LYS A N 9
ATOM 16259 C CA . LYS A 1 109 ? 2.283 -2.087 11.466 1.00 0.00 170 LYS A CA 9
ATOM 16260 C C . LYS A 1 109 ? 1.525 -1.196 12.433 1.00 0.00 170 LYS A C 9
ATOM 16261 O O . LYS A 1 109 ? 1.436 -1.502 13.613 1.00 0.00 170 LYS A O 9
ATOM 16280 N N . VAL A 1 110 ? 0.979 -0.119 11.946 1.00 0.00 171 VAL A N 9
ATOM 16281 C CA . VAL A 1 110 ? 0.185 0.767 12.769 1.00 0.00 171 VAL A CA 9
ATOM 16282 C C . VAL A 1 110 ? -1.108 0.060 13.244 1.00 0.00 171 VAL A C 9
ATOM 16283 O O . VAL A 1 110 ? -1.589 0.287 14.351 1.00 0.00 171 VAL A O 9
ATOM 16296 N N . THR A 1 111 ? -1.626 -0.830 12.421 1.00 0.00 172 THR A N 9
ATOM 16297 C CA . THR A 1 111 ? -2.835 -1.542 12.755 1.00 0.00 172 THR A CA 9
ATOM 16298 C C . THR A 1 111 ? -2.475 -2.875 13.447 1.00 0.00 172 THR A C 9
ATOM 16299 O O . THR A 1 111 ? -3.335 -3.552 14.030 1.00 0.00 172 THR A O 9
ATOM 16310 N N . LEU A 1 112 ? -1.189 -3.216 13.432 1.00 0.00 173 LEU A N 9
ATOM 16311 C CA . LEU A 1 112 ? -0.723 -4.481 13.980 1.00 0.00 173 LEU A CA 9
ATOM 16312 C C . LEU A 1 112 ? -0.475 -4.414 15.472 1.00 0.00 173 LEU A C 9
ATOM 16313 O O . LEU A 1 112 ? 0.672 -4.442 15.947 1.00 0.00 173 LEU A O 9
ATOM 16329 N N . GLU A 1 113 ? -1.545 -4.256 16.185 1.00 0.00 174 GLU A N 9
ATOM 16330 C CA . GLU A 1 113 ? -1.543 -4.293 17.607 1.00 0.00 174 GLU A CA 9
ATOM 16331 C C . GLU A 1 113 ? -2.134 -5.643 17.942 1.00 0.00 174 GLU A C 9
ATOM 16332 O O . GLU A 1 113 ? -3.347 -5.847 17.820 1.00 0.00 174 GLU A O 9
ATOM 16344 N N . HIS A 1 114 ? -1.274 -6.598 18.237 1.00 0.00 175 HIS A N 9
ATOM 16345 C CA . HIS A 1 114 ? -1.712 -7.970 18.445 1.00 0.00 175 HIS A CA 9
ATOM 16346 C C . HIS A 1 114 ? -2.519 -8.038 19.718 1.00 0.00 175 HIS A C 9
ATOM 16347 O O . HIS A 1 114 ? -3.602 -8.619 19.758 1.00 0.00 175 HIS A O 9
ATOM 16362 N N . HIS A 1 115 ? -1.995 -7.448 20.746 1.00 0.00 176 HIS A N 9
ATOM 16363 C CA . HIS A 1 115 ? -2.718 -7.339 21.956 1.00 0.00 176 HIS A CA 9
ATOM 16364 C C . HIS A 1 115 ? -3.294 -5.955 22.015 1.00 0.00 176 HIS A C 9
ATOM 16365 O O . HIS A 1 115 ? -2.626 -5.015 22.468 1.00 0.00 176 HIS A O 9
ATOM 16380 N N . HIS A 1 116 ? -4.496 -5.812 21.495 1.00 0.00 177 HIS A N 9
ATOM 16381 C CA . HIS A 1 116 ? -5.145 -4.527 21.501 1.00 0.00 177 HIS A CA 9
ATOM 16382 C C . HIS A 1 116 ? -5.516 -4.171 22.920 1.00 0.00 177 HIS A C 9
ATOM 16383 O O . HIS A 1 116 ? -6.283 -4.894 23.583 1.00 0.00 177 HIS A O 9
ATOM 16398 N N . HIS A 1 117 ? -4.928 -3.102 23.399 1.00 0.00 178 HIS A N 9
ATOM 16399 C CA . HIS A 1 117 ? -5.029 -2.738 24.801 1.00 0.00 178 HIS A CA 9
ATOM 16400 C C . HIS A 1 117 ? -6.439 -2.350 25.213 1.00 0.00 178 HIS A C 9
ATOM 16401 O O . HIS A 1 117 ? -7.081 -1.504 24.585 1.00 0.00 178 HIS A O 9
ATOM 16416 N N . HIS A 1 118 ? -6.894 -2.998 26.258 1.00 0.00 179 HIS A N 9
ATOM 16417 C CA . HIS A 1 118 ? -8.215 -2.823 26.846 1.00 0.00 179 HIS A CA 9
ATOM 16418 C C . HIS A 1 118 ? -8.264 -3.773 28.025 1.00 0.00 179 HIS A C 9
ATOM 16419 O O . HIS A 1 118 ? -8.805 -3.461 29.083 1.00 0.00 179 HIS A O 9
ATOM 16434 N N . HIS A 1 119 ? -7.682 -4.935 27.798 1.00 0.00 180 HIS A N 9
ATOM 16435 C CA . HIS A 1 119 ? -7.492 -5.990 28.759 1.00 0.00 180 HIS A CA 9
ATOM 16436 C C . HIS A 1 119 ? -6.593 -6.952 28.046 1.00 0.00 180 HIS A C 9
ATOM 16437 O O . HIS A 1 119 ? -5.960 -7.806 28.649 1.00 0.00 180 HIS A O 9
ATOM 16453 N N . MET A 1 1 ? -16.898 3.243 -17.512 1.00 0.00 62 MET A N 10
ATOM 16454 C CA . MET A 1 1 ? -17.729 2.171 -16.958 1.00 0.00 62 MET A CA 10
ATOM 16455 C C . MET A 1 1 ? -17.469 2.048 -15.470 1.00 0.00 62 MET A C 10
ATOM 16456 O O . MET A 1 1 ? -18.385 2.141 -14.666 1.00 0.00 62 MET A O 10
ATOM 16472 N N . ALA A 1 2 ? -16.221 1.866 -15.109 1.00 0.00 63 ALA A N 10
ATOM 16473 C CA . ALA A 1 2 ? -15.828 1.762 -13.734 1.00 0.00 63 ALA A CA 10
ATOM 16474 C C . ALA A 1 2 ? -14.555 2.547 -13.547 1.00 0.00 63 ALA A C 10
ATOM 16475 O O . ALA A 1 2 ? -13.758 2.678 -14.484 1.00 0.00 63 ALA A O 10
ATOM 16482 N N . SER A 1 3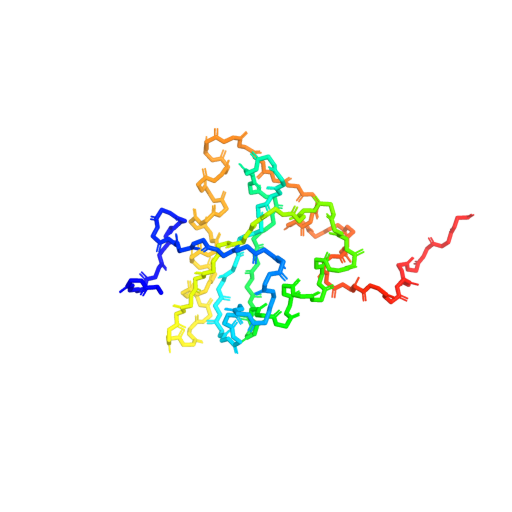 ? -14.381 3.122 -12.395 1.00 0.00 64 SER A N 10
ATOM 16483 C CA . SER A 1 3 ? -13.180 3.849 -12.111 1.00 0.00 64 SER A CA 10
ATOM 16484 C C . SER A 1 3 ? -12.016 2.887 -11.886 1.00 0.00 64 SER A C 10
ATOM 16485 O O . SER A 1 3 ? -11.934 2.225 -10.849 1.00 0.00 64 SER A O 10
ATOM 16493 N N . ALA A 1 4 ? -11.197 2.746 -12.889 1.00 0.00 65 ALA A N 10
ATOM 16494 C CA . ALA A 1 4 ? -9.972 2.015 -12.783 1.00 0.00 65 ALA A CA 10
ATOM 16495 C C . ALA A 1 4 ? -8.880 2.983 -13.099 1.00 0.00 65 ALA A C 10
ATOM 16496 O O . ALA A 1 4 ? -8.619 3.281 -14.267 1.00 0.00 65 ALA A O 10
ATOM 16503 N N . VAL A 1 5 ? -8.327 3.542 -12.057 1.00 0.00 66 VAL A N 10
ATOM 16504 C CA . VAL A 1 5 ? -7.343 4.595 -12.158 1.00 0.00 66 VAL A CA 10
ATOM 16505 C C . VAL A 1 5 ? -6.094 4.125 -12.894 1.00 0.00 66 VAL A C 10
ATOM 16506 O O . VAL A 1 5 ? -5.682 2.958 -12.784 1.00 0.00 66 VAL A O 10
ATOM 16519 N N . LYS A 1 6 ? -5.547 5.018 -13.678 1.00 0.00 67 LYS A N 10
ATOM 16520 C CA . LYS A 1 6 ? -4.356 4.791 -14.442 1.00 0.00 67 LYS A CA 10
ATOM 16521 C C . LYS A 1 6 ? -3.138 4.947 -13.523 1.00 0.00 67 LYS A C 10
ATOM 16522 O O . LYS A 1 6 ? -3.227 4.725 -12.302 1.00 0.00 67 LYS A O 10
ATOM 16541 N N . SER A 1 7 ? -2.021 5.319 -14.074 1.00 0.00 68 SER A N 10
ATOM 16542 C CA . SER A 1 7 ? -0.841 5.419 -13.299 1.00 0.00 68 SER A CA 10
ATOM 16543 C C . SER A 1 7 ? -0.836 6.696 -12.426 1.00 0.00 68 SER A C 10
ATOM 16544 O O . SER A 1 7 ? -1.615 7.645 -12.657 1.00 0.00 68 SER A O 10
ATOM 16552 N N . LEU A 1 8 ? 0.060 6.692 -11.462 1.00 0.00 69 LEU A N 10
ATOM 16553 C CA . LEU A 1 8 ? 0.218 7.702 -10.409 1.00 0.00 69 LEU A CA 10
ATOM 16554 C C . LEU A 1 8 ? 0.186 9.153 -10.920 1.00 0.00 69 LEU A C 10
ATOM 16555 O O . LEU A 1 8 ? -0.425 10.018 -10.288 1.00 0.00 69 LEU A O 10
ATOM 16571 N N . THR A 1 9 ? 0.806 9.403 -12.052 1.00 0.00 70 THR A N 10
ATOM 16572 C CA . THR A 1 9 ? 0.862 10.730 -12.644 1.00 0.00 70 THR A CA 10
ATOM 16573 C C . THR A 1 9 ? -0.557 11.323 -12.873 1.00 0.00 70 THR A C 10
ATOM 16574 O O . THR A 1 9 ? -0.783 12.532 -12.717 1.00 0.00 70 THR A O 10
ATOM 16585 N N . GLU A 1 10 ? -1.506 10.466 -13.166 1.00 0.00 71 GLU A N 10
ATOM 16586 C CA . GLU A 1 10 ? -2.848 10.904 -13.476 1.00 0.00 71 GLU A CA 10
ATOM 16587 C C . GLU A 1 10 ? -3.797 10.698 -12.311 1.00 0.00 71 GLU A C 10
ATOM 16588 O O . GLU A 1 10 ? -5.007 10.835 -12.459 1.00 0.00 71 GLU A O 10
ATOM 16600 N N . THR A 1 11 ? -3.263 10.365 -11.168 1.00 0.00 72 THR A N 10
ATOM 16601 C CA . THR A 1 11 ? -4.080 10.176 -10.000 1.00 0.00 72 THR A CA 10
ATOM 16602 C C . THR A 1 11 ? -4.336 11.522 -9.268 1.00 0.00 72 THR A C 10
ATOM 16603 O O . THR A 1 11 ? -3.483 12.424 -9.294 1.00 0.00 72 THR A O 10
ATOM 16614 N N . GLU A 1 12 ? -5.515 11.642 -8.645 1.00 0.00 73 GLU A N 10
ATOM 16615 C CA . GLU A 1 12 ? -5.917 12.841 -7.920 1.00 0.00 73 GLU A CA 10
ATOM 16616 C C . GLU A 1 12 ? -5.115 12.999 -6.612 1.00 0.00 73 GLU A C 10
ATOM 16617 O O . GLU A 1 12 ? -4.721 11.999 -5.984 1.00 0.00 73 GLU A O 10
ATOM 16629 N N . LEU A 1 13 ? -4.908 14.236 -6.206 1.00 0.00 74 LEU A N 10
ATOM 16630 C CA . LEU A 1 13 ? -4.105 14.562 -5.045 1.00 0.00 74 LEU A CA 10
ATOM 16631 C C . LEU A 1 13 ? -5.006 15.103 -3.923 1.00 0.00 74 LEU A C 10
ATOM 16632 O O . LEU A 1 13 ? -5.888 15.929 -4.166 1.00 0.00 74 LEU A O 10
ATOM 16648 N N . LEU A 1 14 ? -4.804 14.603 -2.721 1.00 0.00 75 LEU A N 10
ATOM 16649 C CA . LEU A 1 14 ? -5.483 15.083 -1.523 1.00 0.00 75 LEU A CA 10
ATOM 16650 C C . LEU A 1 14 ? -4.431 15.415 -0.464 1.00 0.00 75 LEU A C 10
ATOM 16651 O O . LEU A 1 14 ? -3.409 14.731 -0.380 1.00 0.00 75 LEU A O 10
ATOM 16667 N N . PRO A 1 15 ? -4.609 16.484 0.310 1.00 0.00 76 PRO A N 10
ATOM 16668 C CA . PRO A 1 15 ? -3.717 16.794 1.416 1.00 0.00 76 PRO A CA 10
ATOM 16669 C C . PRO A 1 15 ? -4.058 15.941 2.652 1.00 0.00 76 PRO A C 10
ATOM 16670 O O . PRO A 1 15 ? -5.226 15.655 2.924 1.00 0.00 76 PRO A O 10
ATOM 16681 N N . ILE A 1 16 ? -3.043 15.556 3.405 1.00 0.00 77 ILE A N 10
ATOM 16682 C CA . ILE A 1 16 ? -3.236 14.701 4.592 1.00 0.00 77 ILE A CA 10
ATOM 16683 C C . ILE A 1 16 ? -3.710 15.533 5.786 1.00 0.00 77 ILE A C 10
ATOM 16684 O O . ILE A 1 16 ? -4.155 14.997 6.794 1.00 0.00 77 ILE A O 10
ATOM 16700 N N . THR A 1 17 ? -3.605 16.839 5.643 1.00 0.00 78 THR A N 10
ATOM 16701 C CA . THR A 1 17 ? -3.971 17.803 6.650 1.00 0.00 78 THR A CA 10
ATOM 16702 C C . THR A 1 17 ? -5.489 17.861 6.835 1.00 0.00 78 THR A C 10
ATOM 16703 O O . THR A 1 17 ? -6.006 18.456 7.778 1.00 0.00 78 THR A O 10
ATOM 16714 N N . GLU A 1 18 ? -6.178 17.242 5.921 1.00 0.00 79 GLU A N 10
ATOM 16715 C CA . GLU A 1 18 ? -7.586 17.094 5.966 1.00 0.00 79 GLU A CA 10
ATOM 16716 C C . GLU A 1 18 ? -7.902 15.611 5.776 1.00 0.00 79 GLU A C 10
ATOM 16717 O O . GLU A 1 18 ? -8.675 15.215 4.917 1.00 0.00 79 GLU A O 10
ATOM 16729 N N . ALA A 1 19 ? -7.257 14.796 6.628 1.00 0.00 80 ALA A N 10
ATOM 16730 C CA . ALA A 1 19 ? -7.320 13.317 6.600 1.00 0.00 80 ALA A CA 10
ATOM 16731 C C . ALA A 1 19 ? -8.745 12.752 6.660 1.00 0.00 80 ALA A C 10
ATOM 16732 O O . ALA A 1 19 ? -8.984 11.598 6.295 1.00 0.00 80 ALA A O 10
ATOM 16739 N N . ASP A 1 20 ? -9.681 13.549 7.107 1.00 0.00 81 ASP A N 10
ATOM 16740 C CA . ASP A 1 20 ? -11.073 13.126 7.176 1.00 0.00 81 ASP A CA 10
ATOM 16741 C C . ASP A 1 20 ? -11.724 13.190 5.792 1.00 0.00 81 ASP A C 10
ATOM 16742 O O . ASP A 1 20 ? -12.694 12.499 5.513 1.00 0.00 81 ASP A O 10
ATOM 16751 N N . SER A 1 21 ? -11.132 13.962 4.912 1.00 0.00 82 SER A N 10
ATOM 16752 C CA . SER A 1 21 ? -11.643 14.143 3.574 1.00 0.00 82 SER A CA 10
ATOM 16753 C C . SER A 1 21 ? -11.027 13.108 2.608 1.00 0.00 82 SER A C 10
ATOM 16754 O O . SER A 1 21 ? -11.232 13.166 1.392 1.00 0.00 82 SER A O 10
ATOM 16762 N N . ILE A 1 22 ? -10.274 12.168 3.156 1.00 0.00 83 ILE A N 10
ATOM 16763 C CA . ILE A 1 22 ? -9.670 11.120 2.365 1.00 0.00 83 ILE A CA 10
ATOM 16764 C C . ILE A 1 22 ? -10.706 10.011 2.133 1.00 0.00 83 ILE A C 10
ATOM 16765 O O . ILE A 1 22 ? -11.383 9.592 3.080 1.00 0.00 83 ILE A O 10
ATOM 16781 N N . PRO A 1 23 ? -10.891 9.575 0.873 1.00 0.00 84 PRO A N 10
ATOM 16782 C CA . PRO A 1 23 ? -11.823 8.488 0.515 1.00 0.00 84 PRO A CA 10
ATOM 16783 C C . PRO A 1 23 ? -11.592 7.198 1.322 1.00 0.00 84 PRO A C 10
ATOM 16784 O O . PRO A 1 23 ? -10.457 6.734 1.496 1.00 0.00 84 PRO A O 10
ATOM 16795 N N . SER A 1 24 ? -12.665 6.607 1.752 1.00 0.00 85 SER A N 10
ATOM 16796 C CA . SER A 1 24 ? -12.646 5.427 2.580 1.00 0.00 85 SER A CA 10
ATOM 16797 C C . SER A 1 24 ? -12.941 4.174 1.749 1.00 0.00 85 SER A C 10
ATOM 16798 O O . SER A 1 24 ? -13.339 3.134 2.271 1.00 0.00 85 SER A O 10
ATOM 16806 N N . ALA A 1 25 ? -12.617 4.251 0.499 1.00 0.00 86 ALA A N 10
ATOM 16807 C CA . ALA A 1 25 ? -12.928 3.206 -0.455 1.00 0.00 86 ALA A CA 10
ATOM 16808 C C . ALA A 1 25 ? -11.730 2.290 -0.657 1.00 0.00 86 ALA A C 10
ATOM 16809 O O . ALA A 1 25 ? -10.719 2.426 0.037 1.00 0.00 86 ALA A O 10
ATOM 16816 N N . SER A 1 26 ? -11.859 1.348 -1.562 1.00 0.00 87 SER A N 10
ATOM 16817 C CA . SER A 1 26 ? -10.819 0.387 -1.826 1.00 0.00 87 SER A CA 10
ATOM 16818 C C . SER A 1 26 ? -9.979 0.863 -2.996 1.00 0.00 87 SER A C 10
ATOM 16819 O O . SER A 1 26 ? -10.502 1.454 -3.957 1.00 0.00 87 SER A O 10
ATOM 16827 N N . GLY A 1 27 ? -8.696 0.645 -2.909 1.00 0.00 88 GLY A N 10
ATOM 16828 C CA . GLY A 1 27 ? -7.846 0.998 -3.983 1.00 0.00 88 GLY A CA 10
ATOM 16829 C C . GLY A 1 27 ? -6.426 1.159 -3.558 1.00 0.00 88 GLY A C 10
ATOM 16830 O O . GLY A 1 27 ? -5.983 0.570 -2.555 1.00 0.00 88 GLY A O 10
ATOM 16834 N N . VAL A 1 28 ? -5.739 1.961 -4.295 1.00 0.00 89 VAL A N 10
ATOM 16835 C CA . VAL A 1 28 ? -4.333 2.237 -4.110 1.00 0.00 89 VAL A CA 10
ATOM 16836 C C . VAL A 1 28 ? -4.144 3.650 -3.587 1.00 0.00 89 VAL A C 10
ATOM 16837 O O . VAL A 1 28 ? -4.973 4.528 -3.850 1.00 0.00 89 VAL A O 10
ATOM 16850 N N . TYR A 1 29 ? -3.093 3.867 -2.832 1.00 0.00 90 TYR A N 10
ATOM 16851 C CA . TYR A 1 29 ? -2.783 5.194 -2.350 1.00 0.00 90 TYR A CA 10
ATOM 16852 C C . TYR A 1 29 ? -1.269 5.413 -2.345 1.00 0.00 90 TYR A C 10
ATOM 16853 O O . TYR A 1 29 ? -0.496 4.461 -2.160 1.00 0.00 90 TYR A O 10
ATOM 16871 N N . ALA A 1 30 ? -0.866 6.637 -2.564 1.00 0.00 91 ALA A N 10
ATOM 16872 C CA . ALA A 1 30 ? 0.530 7.019 -2.597 1.00 0.00 91 ALA A CA 10
ATOM 16873 C C . ALA A 1 30 ? 0.759 8.216 -1.693 1.00 0.00 91 ALA A C 10
ATOM 16874 O O . ALA A 1 30 ? 0.194 9.284 -1.931 1.00 0.00 91 ALA A O 10
ATOM 16881 N N . VAL A 1 31 ? 1.578 8.050 -0.674 1.00 0.00 92 VAL A N 10
ATOM 16882 C CA . VAL A 1 31 ? 1.826 9.119 0.282 1.00 0.00 92 VAL A CA 10
ATOM 16883 C C . VAL A 1 31 ? 3.116 9.890 -0.042 1.00 0.00 92 VAL A C 10
ATOM 16884 O O . VAL A 1 31 ? 4.215 9.291 -0.210 1.00 0.00 92 VAL A O 10
ATOM 16897 N N . TYR A 1 32 ? 2.963 11.194 -0.120 1.00 0.00 93 TYR A N 10
ATOM 16898 C CA . TYR A 1 32 ? 4.023 12.140 -0.393 1.00 0.00 93 TYR A CA 10
ATOM 16899 C C . TYR A 1 32 ? 4.355 12.894 0.868 1.00 0.00 93 TYR A C 10
ATOM 16900 O O . TYR A 1 32 ? 3.466 13.193 1.657 1.00 0.00 93 TYR A O 10
ATOM 16918 N N . ASP A 1 33 ? 5.603 13.242 1.028 1.00 0.00 94 ASP A N 10
ATOM 16919 C CA . ASP A 1 33 ? 6.043 14.030 2.177 1.00 0.00 94 ASP A CA 10
ATOM 16920 C C . ASP A 1 33 ? 6.066 15.513 1.763 1.00 0.00 94 ASP A C 10
ATOM 16921 O O . ASP A 1 33 ? 5.618 15.854 0.652 1.00 0.00 94 ASP A O 10
ATOM 16930 N N . LYS A 1 34 ? 6.591 16.395 2.617 1.00 0.00 95 LYS A N 10
ATOM 16931 C CA . LYS A 1 34 ? 6.648 17.831 2.302 1.00 0.00 95 LYS A CA 10
ATOM 16932 C C . LYS A 1 34 ? 7.563 18.147 1.119 1.00 0.00 95 LYS A C 10
ATOM 16933 O O . LYS A 1 34 ? 7.383 19.162 0.459 1.00 0.00 95 LYS A O 10
ATOM 16952 N N . SER A 1 35 ? 8.515 17.272 0.828 1.00 0.00 96 SER A N 10
ATOM 16953 C CA . SER A 1 35 ? 9.411 17.461 -0.322 1.00 0.00 96 SER A CA 10
ATOM 16954 C C . SER A 1 35 ? 8.665 17.091 -1.618 1.00 0.00 96 SER A C 10
ATOM 16955 O O . SER A 1 35 ? 9.193 17.211 -2.731 1.00 0.00 96 SER A O 10
ATOM 16963 N N . ASP A 1 36 ? 7.432 16.608 -1.426 1.00 0.00 97 ASP A N 10
ATOM 16964 C CA . ASP A 1 36 ? 6.496 16.211 -2.479 1.00 0.00 97 ASP A CA 10
ATOM 16965 C C . ASP A 1 36 ? 7.041 15.003 -3.216 1.00 0.00 97 ASP A C 10
ATOM 16966 O O . ASP A 1 36 ? 6.771 14.757 -4.394 1.00 0.00 97 ASP A O 10
ATOM 16975 N N . GLU A 1 37 ? 7.790 14.231 -2.487 1.00 0.00 98 GLU A N 10
ATOM 16976 C CA . GLU A 1 37 ? 8.306 13.009 -2.971 1.00 0.00 98 GLU A CA 10
ATOM 16977 C C . GLU A 1 37 ? 7.438 11.902 -2.467 1.00 0.00 98 GLU A C 10
ATOM 16978 O O . GLU A 1 37 ? 6.887 11.981 -1.374 1.00 0.00 98 GLU A O 10
ATOM 16990 N N . LEU A 1 38 ? 7.266 10.919 -3.276 1.00 0.00 99 LEU A N 10
ATOM 16991 C CA . LEU A 1 38 ? 6.512 9.764 -2.916 1.00 0.00 99 LEU A CA 10
ATOM 16992 C C . LEU A 1 38 ? 7.436 8.811 -2.207 1.00 0.00 99 LEU A C 10
ATOM 16993 O O . LEU A 1 38 ? 8.502 8.479 -2.724 1.00 0.00 99 LEU A O 10
ATOM 17009 N N . GLN A 1 39 ? 7.050 8.426 -1.028 1.00 0.00 100 GLN A N 10
ATOM 17010 C CA . GLN A 1 39 ? 7.830 7.498 -0.246 1.00 0.00 100 GLN A CA 10
ATOM 17011 C C . GLN A 1 39 ? 7.110 6.195 0.016 1.00 0.00 100 GLN A C 10
ATOM 17012 O O . GLN A 1 39 ? 7.745 5.189 0.295 1.00 0.00 100 GLN A O 10
ATOM 17026 N N . PHE A 1 40 ? 5.803 6.182 -0.033 1.00 0.00 101 PHE A N 10
ATOM 17027 C CA . PHE A 1 40 ? 5.137 4.940 0.262 1.00 0.00 101 PHE A CA 10
ATOM 17028 C C . PHE A 1 40 ? 3.839 4.787 -0.480 1.00 0.00 101 PHE A C 10
ATOM 17029 O O . PHE A 1 40 ? 2.927 5.617 -0.351 1.00 0.00 101 PHE A O 10
ATOM 17046 N N . VAL A 1 41 ? 3.767 3.752 -1.266 1.00 0.00 102 VAL A N 10
ATOM 17047 C CA . VAL A 1 41 ? 2.537 3.368 -1.906 1.00 0.00 102 VAL A CA 10
ATOM 17048 C C . VAL A 1 41 ? 1.978 2.146 -1.199 1.00 0.00 102 VAL A C 10
ATOM 17049 O O . VAL A 1 41 ? 2.744 1.286 -0.719 1.00 0.00 102 VAL A O 10
ATOM 17062 N N . GLY A 1 42 ? 0.686 2.066 -1.118 1.00 0.00 103 GLY A N 10
ATOM 17063 C CA . GLY A 1 42 ? 0.063 0.963 -0.456 1.00 0.00 103 GLY A CA 10
ATOM 17064 C C . GLY A 1 42 ? -1.294 0.677 -1.022 1.00 0.00 103 GLY A C 10
ATOM 17065 O O . GLY A 1 42 ? -1.846 1.495 -1.768 1.00 0.00 103 GLY A O 10
ATOM 17069 N N . ILE A 1 43 ? -1.831 -0.460 -0.674 1.00 0.00 104 ILE A N 10
ATOM 17070 C CA . ILE A 1 43 ? -3.136 -0.883 -1.128 1.00 0.00 104 ILE A CA 10
ATOM 17071 C C . ILE A 1 43 ? -4.018 -1.162 0.051 1.00 0.00 104 ILE A C 10
ATOM 17072 O O . ILE A 1 43 ? -3.537 -1.587 1.113 1.00 0.00 104 ILE A O 10
ATOM 17088 N N . SER A 1 44 ? -5.279 -0.865 -0.080 1.00 0.00 105 SER A N 10
ATOM 17089 C CA . SER A 1 44 ? -6.217 -1.081 0.992 1.00 0.00 105 SER A CA 10
ATOM 17090 C C . SER A 1 44 ? -7.624 -1.313 0.464 1.00 0.00 105 SER A C 10
ATOM 17091 O O . SER A 1 44 ? -7.961 -0.928 -0.669 1.00 0.00 105 SER A O 10
ATOM 17099 N N . ARG A 1 45 ? -8.428 -1.957 1.274 1.00 0.00 106 ARG A N 10
ATOM 17100 C CA . ARG A 1 45 ? -9.832 -2.120 0.998 1.00 0.00 106 ARG A CA 10
ATOM 17101 C C . ARG A 1 45 ? -10.544 -0.882 1.550 1.00 0.00 106 ARG A C 10
ATOM 17102 O O . ARG A 1 45 ? -11.642 -0.518 1.128 1.00 0.00 106 ARG A O 10
ATOM 17123 N N . ASN A 1 46 ? -9.885 -0.246 2.483 1.00 0.00 107 ASN A N 10
ATOM 17124 C CA . ASN A 1 46 ? -10.366 0.950 3.121 1.00 0.00 107 ASN A CA 10
ATOM 17125 C C . ASN A 1 46 ? -9.187 1.931 3.248 1.00 0.00 107 ASN A C 10
ATOM 17126 O O . ASN A 1 46 ? -8.402 1.857 4.186 1.00 0.00 107 ASN A O 10
ATOM 17137 N N . ILE A 1 47 ? -9.035 2.783 2.228 1.00 0.00 108 ILE A N 10
ATOM 17138 C CA . ILE A 1 47 ? -7.895 3.713 2.085 1.00 0.00 108 ILE A CA 10
ATOM 17139 C C . ILE A 1 47 ? -7.688 4.661 3.281 1.00 0.00 108 ILE A C 10
ATOM 17140 O O . ILE A 1 47 ? -6.637 4.604 3.933 1.00 0.00 108 ILE A O 10
ATOM 17156 N N . ALA A 1 48 ? -8.676 5.514 3.553 1.00 0.00 109 ALA A N 10
ATOM 17157 C CA . ALA A 1 48 ? -8.595 6.544 4.608 1.00 0.00 109 ALA A CA 10
ATOM 17158 C C . ALA A 1 48 ? -8.083 6.015 5.947 1.00 0.00 109 ALA A C 10
ATOM 17159 O O . ALA A 1 48 ? -7.237 6.657 6.585 1.00 0.00 109 ALA A O 10
ATOM 17166 N N . ALA A 1 49 ? -8.564 4.854 6.354 1.00 0.00 110 ALA A N 10
ATOM 17167 C CA . ALA A 1 49 ? -8.143 4.248 7.603 1.00 0.00 110 ALA A CA 10
ATOM 17168 C C . ALA A 1 49 ? -6.648 3.927 7.595 1.00 0.00 110 ALA A C 10
ATOM 17169 O O . ALA A 1 49 ? -5.928 4.289 8.527 1.00 0.00 110 ALA A O 10
ATOM 17176 N N . SER A 1 50 ? -6.183 3.286 6.537 1.00 0.00 111 SER A N 10
ATOM 17177 C CA . SER A 1 50 ? -4.786 2.908 6.421 1.00 0.00 111 SER A CA 10
ATOM 17178 C C . SER A 1 50 ? -3.884 4.143 6.343 1.00 0.00 111 SER A C 10
ATOM 17179 O O . SER A 1 50 ? -2.816 4.189 6.976 1.00 0.00 111 SER A O 10
ATOM 17187 N N . VAL A 1 51 ? -4.323 5.146 5.582 1.00 0.00 112 VAL A N 10
ATOM 17188 C CA . VAL A 1 51 ? -3.570 6.382 5.426 1.00 0.00 112 VAL A CA 10
ATOM 17189 C C . VAL A 1 51 ? -3.419 7.069 6.766 1.00 0.00 112 VAL A C 10
ATOM 17190 O O . VAL A 1 51 ? -2.290 7.263 7.237 1.00 0.00 112 VAL A O 10
ATOM 17203 N N . SER A 1 52 ? -4.546 7.357 7.407 1.00 0.00 113 SER A N 10
ATOM 17204 C CA . SER A 1 52 ? -4.550 8.080 8.662 1.00 0.00 113 SER A CA 10
ATOM 17205 C C . SER A 1 52 ? -3.782 7.328 9.755 1.00 0.00 113 SER A C 10
ATOM 17206 O O . SER A 1 52 ? -3.091 7.949 10.560 1.00 0.00 113 SER A O 10
ATOM 17214 N N . ALA A 1 53 ? -3.869 5.992 9.740 1.00 0.00 114 ALA A N 10
ATOM 17215 C CA . ALA A 1 53 ? -3.185 5.140 10.709 1.00 0.00 114 ALA A CA 10
ATOM 17216 C C . ALA A 1 53 ? -1.697 5.456 10.783 1.00 0.00 114 ALA A C 10
ATOM 17217 O O . ALA A 1 53 ? -1.202 5.915 11.809 1.00 0.00 114 ALA A O 10
ATOM 17224 N N . HIS A 1 54 ? -0.995 5.288 9.682 1.00 0.00 115 HIS A N 10
ATOM 17225 C CA . HIS A 1 54 ? 0.444 5.522 9.704 1.00 0.00 115 HIS A CA 10
ATOM 17226 C C . HIS A 1 54 ? 0.816 6.984 9.625 1.00 0.00 115 HIS A C 10
ATOM 17227 O O . HIS A 1 54 ? 1.906 7.353 10.019 1.00 0.00 115 HIS A O 10
ATOM 17242 N N . LEU A 1 55 ? -0.076 7.804 9.121 1.00 0.00 116 LEU A N 10
ATOM 17243 C CA . LEU A 1 55 ? 0.198 9.231 9.002 1.00 0.00 116 LEU A CA 10
ATOM 17244 C C . LEU A 1 55 ? 0.152 9.875 10.391 1.00 0.00 116 LEU A C 10
ATOM 17245 O O . LEU A 1 55 ? 0.996 10.685 10.731 1.00 0.00 116 LEU A O 10
ATOM 17261 N N . LYS A 1 56 ? -0.818 9.471 11.202 1.00 0.00 117 LYS A N 10
ATOM 17262 C CA . LYS A 1 56 ? -0.925 9.999 12.553 1.00 0.00 117 LYS A CA 10
ATOM 17263 C C . LYS A 1 56 ? 0.098 9.337 13.469 1.00 0.00 117 LYS A C 10
ATOM 17264 O O . LYS A 1 56 ? 0.355 9.812 14.573 1.00 0.00 117 LYS A O 10
ATOM 17283 N N . SER A 1 57 ? 0.666 8.234 13.019 1.00 0.00 118 SER A N 10
ATOM 17284 C CA . SER A 1 57 ? 1.719 7.598 13.755 1.00 0.00 118 SER A CA 10
ATOM 17285 C C . SER A 1 57 ? 3.034 8.318 13.472 1.00 0.00 118 SER A C 10
ATOM 17286 O O . SER A 1 57 ? 3.646 8.890 14.381 1.00 0.00 118 SER A O 10
ATOM 17294 N N . VAL A 1 58 ? 3.419 8.357 12.212 1.00 0.00 119 VAL A N 10
ATOM 17295 C CA . VAL A 1 58 ? 4.638 8.995 11.828 1.00 0.00 119 VAL A CA 10
ATOM 17296 C C . VAL A 1 58 ? 4.371 10.116 10.788 1.00 0.00 119 VAL A C 10
ATOM 17297 O O . VAL A 1 58 ? 4.262 9.877 9.572 1.00 0.00 119 VAL A O 10
ATOM 17310 N N . PRO A 1 59 ? 4.239 11.373 11.267 1.00 0.00 120 PRO A N 10
ATOM 17311 C CA . PRO A 1 59 ? 3.967 12.552 10.418 1.00 0.00 120 PRO A CA 10
ATOM 17312 C C . PRO A 1 59 ? 5.188 13.000 9.591 1.00 0.00 120 PRO A C 10
ATOM 17313 O O . PRO A 1 59 ? 5.257 14.137 9.124 1.00 0.00 120 PRO A O 10
ATOM 17324 N N . GLU A 1 60 ? 6.122 12.097 9.396 1.00 0.00 121 GLU A N 10
ATOM 17325 C CA . GLU A 1 60 ? 7.303 12.333 8.585 1.00 0.00 121 GLU A CA 10
ATOM 17326 C C . GLU A 1 60 ? 6.872 12.444 7.128 1.00 0.00 121 GLU A C 10
ATOM 17327 O O . GLU A 1 60 ? 7.411 13.224 6.351 1.00 0.00 121 GLU A O 10
ATOM 17339 N N . LEU A 1 61 ? 5.841 11.690 6.796 1.00 0.00 122 LEU A N 10
ATOM 17340 C CA . LEU A 1 61 ? 5.288 11.664 5.455 1.00 0.00 122 LEU A CA 10
ATOM 17341 C C . LEU A 1 61 ? 4.128 12.625 5.324 1.00 0.00 122 LEU A C 10
ATOM 17342 O O . LEU A 1 61 ? 3.276 12.462 4.461 1.00 0.00 122 LEU A O 10
ATOM 17358 N N . CYS A 1 62 ? 4.073 13.596 6.199 1.00 0.00 123 CYS A N 10
ATOM 17359 C CA . CYS A 1 62 ? 3.064 14.610 6.118 1.00 0.00 123 CYS A CA 10
ATOM 17360 C C . CYS A 1 62 ? 3.355 15.446 4.886 1.00 0.00 123 CYS A C 10
ATOM 17361 O O . CYS A 1 62 ? 4.361 16.121 4.824 1.00 0.00 123 CYS A O 10
ATOM 17369 N N . GLY A 1 63 ? 2.545 15.296 3.889 1.00 0.00 124 GLY A N 10
ATOM 17370 C CA . GLY A 1 63 ? 2.666 16.091 2.709 1.00 0.00 124 GLY A CA 10
ATOM 17371 C C . GLY A 1 63 ? 1.390 16.070 1.951 1.00 0.00 124 GLY A C 10
ATOM 17372 O O . GLY A 1 63 ? 0.621 17.033 1.977 1.00 0.00 124 GLY A O 10
ATOM 17376 N N . SER A 1 64 ? 1.125 14.964 1.341 1.00 0.00 125 SER A N 10
ATOM 17377 C CA . SER A 1 64 ? -0.088 14.767 0.582 1.00 0.00 125 SER A CA 10
ATOM 17378 C C . SER A 1 64 ? -0.230 13.305 0.211 1.00 0.00 125 SER A C 10
ATOM 17379 O O . SER A 1 64 ? 0.665 12.512 0.481 1.00 0.00 125 SER A O 10
ATOM 17387 N N . VAL A 1 65 ? -1.339 12.942 -0.357 1.00 0.00 126 VAL A N 10
ATOM 17388 C CA . VAL A 1 65 ? -1.575 11.589 -0.749 1.00 0.00 126 VAL A CA 10
ATOM 17389 C C . VAL A 1 65 ? -2.387 11.559 -2.047 1.00 0.00 126 VAL A C 10
ATOM 17390 O O . VAL A 1 65 ? -3.264 12.392 -2.262 1.00 0.00 126 VAL A O 10
ATOM 17403 N N . LYS A 1 66 ? -2.043 10.666 -2.919 1.00 0.00 127 LYS A N 10
ATOM 17404 C CA . LYS A 1 66 ? -2.809 10.444 -4.113 1.00 0.00 127 LYS A CA 10
ATOM 17405 C C . LYS A 1 66 ? -3.548 9.149 -3.933 1.00 0.00 127 LYS A C 10
ATOM 17406 O O . LYS A 1 66 ? -2.958 8.158 -3.517 1.00 0.00 127 LYS A O 10
ATOM 17425 N N . VAL A 1 67 ? -4.829 9.160 -4.181 1.00 0.00 128 VAL A N 10
ATOM 17426 C CA . VAL A 1 67 ? -5.641 7.980 -3.948 1.00 0.00 128 VAL A CA 10
ATOM 17427 C C . VAL A 1 67 ? -6.355 7.537 -5.212 1.00 0.00 128 VAL A C 10
ATOM 17428 O O . VAL A 1 67 ? -6.898 8.355 -5.968 1.00 0.00 128 VAL A O 10
ATOM 17441 N N . GLY A 1 68 ? -6.339 6.268 -5.448 1.00 0.00 129 GLY A N 10
ATOM 17442 C CA . GLY A 1 68 ? -6.965 5.727 -6.600 1.00 0.00 129 GLY A CA 10
ATOM 17443 C C . GLY A 1 68 ? -8.086 4.819 -6.217 1.00 0.00 129 GLY A C 10
ATOM 17444 O O . GLY A 1 68 ? -7.857 3.656 -5.880 1.00 0.00 129 GLY A O 10
ATOM 17448 N N . ILE A 1 69 ? -9.282 5.350 -6.227 1.00 0.00 130 ILE A N 10
ATOM 17449 C CA . ILE A 1 69 ? -10.455 4.579 -5.894 1.00 0.00 130 ILE A CA 10
ATOM 17450 C C . ILE A 1 69 ? -10.824 3.750 -7.082 1.00 0.00 130 ILE A C 10
ATOM 17451 O O . ILE A 1 69 ? -11.176 4.284 -8.149 1.00 0.00 130 ILE A O 10
ATOM 17467 N N . VAL A 1 70 ? -10.716 2.479 -6.930 1.00 0.00 131 VAL A N 10
ATOM 17468 C CA . VAL A 1 70 ? -11.030 1.600 -7.980 1.00 0.00 131 VAL A CA 10
ATOM 17469 C C . VAL A 1 70 ? -12.378 0.953 -7.691 1.00 0.00 131 VAL A C 10
ATOM 17470 O O . VAL A 1 70 ? -12.598 0.389 -6.621 1.00 0.00 131 VAL A O 10
ATOM 17483 N N . GLU A 1 71 ? -13.304 1.088 -8.618 1.00 0.00 132 GLU A N 10
ATOM 17484 C CA . GLU A 1 71 ? -14.642 0.528 -8.438 1.00 0.00 132 GLU A CA 10
ATOM 17485 C C . GLU A 1 71 ? -14.638 -0.963 -8.717 1.00 0.00 132 GLU A C 10
ATOM 17486 O O . GLU A 1 71 ? -15.642 -1.654 -8.538 1.00 0.00 132 GLU A O 10
ATOM 17498 N N . GLU A 1 72 ? -13.499 -1.426 -9.157 1.00 0.00 133 GLU A N 10
ATOM 17499 C CA . GLU A 1 72 ? -13.203 -2.816 -9.353 1.00 0.00 133 GLU A CA 10
ATOM 17500 C C . GLU A 1 72 ? -12.150 -3.191 -8.297 1.00 0.00 133 GLU A C 10
ATOM 17501 O O . GLU A 1 72 ? -10.953 -3.140 -8.567 1.00 0.00 133 GLU A O 10
ATOM 17513 N N . PRO A 1 73 ? -12.571 -3.525 -7.067 1.00 0.00 134 PRO A N 10
ATOM 17514 C CA . PRO A 1 73 ? -11.660 -3.760 -5.925 1.00 0.00 134 PRO A CA 10
ATOM 17515 C C . PRO A 1 73 ? -10.960 -5.126 -5.986 1.00 0.00 134 PRO A C 10
ATOM 17516 O O . PRO A 1 73 ? -10.710 -5.768 -4.955 1.00 0.00 134 PRO A O 10
ATOM 17527 N N . ASP A 1 74 ? -10.576 -5.510 -7.166 1.00 0.00 135 ASP A N 10
ATOM 17528 C CA . ASP A 1 74 ? -9.985 -6.799 -7.406 1.00 0.00 135 ASP A CA 10
ATOM 17529 C C . ASP A 1 74 ? -8.532 -6.829 -6.948 1.00 0.00 135 ASP A C 10
ATOM 17530 O O . ASP A 1 74 ? -7.781 -5.874 -7.167 1.00 0.00 135 ASP A O 10
ATOM 17539 N N . LYS A 1 75 ? -8.154 -7.935 -6.330 1.00 0.00 136 LYS A N 10
ATOM 17540 C CA . LYS A 1 75 ? -6.817 -8.176 -5.790 1.00 0.00 136 LYS A CA 10
ATOM 17541 C C . LYS A 1 75 ? -5.704 -7.980 -6.813 1.00 0.00 136 LYS A C 10
ATOM 17542 O O . LYS A 1 75 ? -4.635 -7.435 -6.479 1.00 0.00 136 LYS A O 10
ATOM 17561 N N . ALA A 1 76 ? -5.947 -8.383 -8.041 1.00 0.00 137 ALA A N 10
ATOM 17562 C CA . ALA A 1 76 ? -4.939 -8.275 -9.067 1.00 0.00 137 ALA A CA 10
ATOM 17563 C C . ALA A 1 76 ? -4.805 -6.839 -9.476 1.00 0.00 137 ALA A C 10
ATOM 17564 O O . ALA A 1 76 ? -3.706 -6.321 -9.569 1.00 0.00 137 ALA A O 10
ATOM 17571 N N . VAL A 1 77 ? -5.942 -6.192 -9.659 1.00 0.00 138 VAL A N 10
ATOM 17572 C CA . VAL A 1 77 ? -6.003 -4.793 -10.068 1.00 0.00 138 VAL A CA 10
ATOM 17573 C C . VAL A 1 77 ? -5.322 -3.894 -9.032 1.00 0.00 138 VAL A C 10
ATOM 17574 O O . VAL A 1 77 ? -4.542 -3.011 -9.391 1.00 0.00 138 VAL A O 10
ATOM 17587 N N . LEU A 1 78 ? -5.590 -4.156 -7.753 1.00 0.00 139 LEU A N 10
ATOM 17588 C CA . LEU A 1 78 ? -4.978 -3.405 -6.650 1.00 0.00 139 LEU A CA 10
ATOM 17589 C C . LEU A 1 78 ? -3.456 -3.482 -6.724 1.00 0.00 139 LEU A C 10
ATOM 17590 O O . LEU A 1 78 ? -2.769 -2.463 -6.757 1.00 0.00 139 LEU A O 10
ATOM 17606 N N . THR A 1 79 ? -2.951 -4.687 -6.802 1.00 0.00 140 THR A N 10
ATOM 17607 C CA . THR A 1 79 ? -1.525 -4.922 -6.807 1.00 0.00 140 THR A CA 10
ATOM 17608 C C . THR A 1 79 ? -0.880 -4.420 -8.127 1.00 0.00 140 THR A C 10
ATOM 17609 O O . THR A 1 79 ? 0.248 -3.903 -8.141 1.00 0.00 140 THR A O 10
ATOM 17620 N N . GLN A 1 80 ? -1.621 -4.543 -9.211 1.00 0.00 141 GLN A N 10
ATOM 17621 C CA . GLN A 1 80 ? -1.172 -4.122 -10.521 1.00 0.00 141 GLN A CA 10
ATOM 17622 C C . GLN A 1 80 ? -1.027 -2.602 -10.562 1.00 0.00 141 GLN A C 10
ATOM 17623 O O . GLN A 1 80 ? -0.008 -2.086 -11.027 1.00 0.00 141 GLN A O 10
ATOM 17637 N N . ALA A 1 81 ? -2.028 -1.901 -10.038 1.00 0.00 142 ALA A N 10
ATOM 17638 C CA . ALA A 1 81 ? -2.001 -0.449 -9.976 1.00 0.00 142 ALA A CA 10
ATOM 17639 C C . ALA A 1 81 ? -0.879 0.017 -9.056 1.00 0.00 142 ALA A C 10
ATOM 17640 O O . ALA A 1 81 ? -0.192 0.986 -9.355 1.00 0.00 142 ALA A O 10
ATOM 17647 N N . TRP A 1 82 ? -0.680 -0.717 -7.962 1.00 0.00 143 TRP A N 10
ATOM 17648 C CA . TRP A 1 82 ? 0.402 -0.457 -7.006 1.00 0.00 143 TRP A CA 10
ATOM 17649 C C . TRP A 1 82 ? 1.744 -0.463 -7.750 1.00 0.00 143 TRP A C 10
ATOM 17650 O O . TRP A 1 82 ? 2.550 0.466 -7.620 1.00 0.00 143 TRP A O 10
ATOM 17671 N N . LYS A 1 83 ? 1.935 -1.502 -8.555 1.00 0.00 144 LYS A N 10
ATOM 17672 C CA . LYS A 1 83 ? 3.131 -1.690 -9.362 1.00 0.00 144 LYS A CA 10
ATOM 17673 C C . LYS A 1 83 ? 3.318 -0.541 -10.360 1.00 0.00 144 LYS A C 10
ATOM 17674 O O . LYS A 1 83 ? 4.449 -0.097 -10.611 1.00 0.00 144 LYS A O 10
ATOM 17693 N N . LEU A 1 84 ? 2.216 -0.068 -10.922 1.00 0.00 145 LEU A N 10
ATOM 17694 C CA . LEU A 1 84 ? 2.256 1.051 -11.845 1.00 0.00 145 LEU A CA 10
ATOM 17695 C C . LEU A 1 84 ? 2.742 2.291 -11.119 1.00 0.00 145 LEU A C 10
ATOM 17696 O O . LEU A 1 84 ? 3.762 2.876 -11.470 1.00 0.00 145 LEU A O 10
ATOM 17712 N N . TRP A 1 85 ? 2.026 2.623 -10.067 1.00 0.00 146 TRP A N 10
ATOM 17713 C CA . TRP A 1 85 ? 2.234 3.822 -9.275 1.00 0.00 146 TRP A CA 10
ATOM 17714 C C . TRP A 1 85 ? 3.643 3.984 -8.748 1.00 0.00 146 TRP A C 10
ATOM 17715 O O . TRP A 1 85 ? 4.255 5.054 -8.917 1.00 0.00 146 TRP A O 10
ATOM 17736 N N . ILE A 1 86 ? 4.163 2.947 -8.121 1.00 0.00 147 ILE A N 10
ATOM 17737 C CA . ILE A 1 86 ? 5.487 3.026 -7.546 1.00 0.00 147 ILE A CA 10
ATOM 17738 C C . ILE A 1 86 ? 6.542 3.293 -8.616 1.00 0.00 147 ILE A C 10
ATOM 17739 O O . ILE A 1 86 ? 7.336 4.228 -8.484 1.00 0.00 147 ILE A O 10
ATOM 17755 N N . GLU A 1 87 ? 6.472 2.556 -9.722 1.00 0.00 148 GLU A N 10
ATOM 17756 C CA . GLU A 1 87 ? 7.448 2.691 -10.784 1.00 0.00 148 GLU A CA 10
ATOM 17757 C C . GLU A 1 87 ? 7.388 4.043 -11.482 1.00 0.00 148 GLU A C 10
ATOM 17758 O O . GLU A 1 87 ? 8.409 4.530 -11.966 1.00 0.00 148 GLU A O 10
ATOM 17770 N N . GLU A 1 88 ? 6.217 4.674 -11.481 1.00 0.00 149 GLU A N 10
ATOM 17771 C CA . GLU A 1 88 ? 6.080 6.025 -12.030 1.00 0.00 149 GLU A CA 10
ATOM 17772 C C . GLU A 1 88 ? 6.996 6.987 -11.267 1.00 0.00 149 GLU A C 10
ATOM 17773 O O . GLU A 1 88 ? 7.756 7.774 -11.871 1.00 0.00 149 GLU A O 10
ATOM 17785 N N . HIS A 1 89 ? 6.971 6.893 -9.934 1.00 0.00 150 HIS A N 10
ATOM 17786 C CA . HIS A 1 89 ? 7.745 7.814 -9.136 1.00 0.00 150 HIS A CA 10
ATOM 17787 C C . HIS A 1 89 ? 9.203 7.358 -9.051 1.00 0.00 150 HIS A C 10
ATOM 17788 O O . HIS A 1 89 ? 10.100 8.167 -8.781 1.00 0.00 150 HIS A O 10
ATOM 17803 N N . ILE A 1 90 ? 9.436 6.070 -9.293 1.00 0.00 151 ILE A N 10
ATOM 17804 C CA . ILE A 1 90 ? 10.794 5.551 -9.363 1.00 0.00 151 ILE A CA 10
ATOM 17805 C C . ILE A 1 90 ? 11.488 6.133 -10.587 1.00 0.00 151 ILE A C 10
ATOM 17806 O O . ILE A 1 90 ? 12.523 6.764 -10.473 1.00 0.00 151 ILE A O 10
ATOM 17822 N N . LYS A 1 91 ? 10.866 5.983 -11.737 1.00 0.00 152 LYS A N 10
ATOM 17823 C CA . LYS A 1 91 ? 11.468 6.405 -12.996 1.00 0.00 152 LYS A CA 10
ATOM 17824 C C . LYS A 1 91 ? 11.706 7.912 -13.088 1.00 0.00 152 LYS A C 10
ATOM 17825 O O . LYS A 1 91 ? 12.590 8.358 -13.820 1.00 0.00 152 LYS A O 10
ATOM 17844 N N . VAL A 1 92 ? 10.933 8.699 -12.370 1.00 0.00 153 VAL A N 10
ATOM 17845 C CA . VAL A 1 92 ? 11.090 10.143 -12.462 1.00 0.00 153 VAL A CA 10
ATOM 17846 C C . VAL A 1 92 ? 12.208 10.706 -11.535 1.00 0.00 153 VAL A C 10
ATOM 17847 O O . VAL A 1 92 ? 12.923 11.620 -11.927 1.00 0.00 153 VAL A O 10
ATOM 17860 N N . THR A 1 93 ? 12.388 10.137 -10.347 1.00 0.00 154 THR A N 10
ATOM 17861 C CA . THR A 1 93 ? 13.349 10.726 -9.397 1.00 0.00 154 THR A CA 10
ATOM 17862 C C . THR A 1 93 ? 14.226 9.660 -8.662 1.00 0.00 154 THR A C 10
ATOM 17863 O O . THR A 1 93 ? 15.142 10.001 -7.899 1.00 0.00 154 THR A O 10
ATOM 17874 N N . GLY A 1 94 ? 13.975 8.385 -8.921 1.00 0.00 155 GLY A N 10
ATOM 17875 C CA . GLY A 1 94 ? 14.752 7.327 -8.287 1.00 0.00 155 GLY A CA 10
ATOM 17876 C C . GLY A 1 94 ? 14.315 7.050 -6.862 1.00 0.00 155 GLY A C 10
ATOM 17877 O O . GLY A 1 94 ? 15.116 6.623 -6.030 1.00 0.00 155 GLY A O 10
ATOM 17881 N N . LYS A 1 95 ? 13.058 7.281 -6.586 1.00 0.00 156 LYS A N 10
ATOM 17882 C CA . LYS A 1 95 ? 12.516 7.083 -5.252 1.00 0.00 156 LYS A CA 10
ATOM 17883 C C . LYS A 1 95 ? 11.947 5.705 -5.051 1.00 0.00 156 LYS A C 10
ATOM 17884 O O . LYS A 1 95 ? 10.916 5.361 -5.622 1.00 0.00 156 LYS A O 10
ATOM 17903 N N . VAL A 1 96 ? 12.643 4.927 -4.265 1.00 0.00 157 VAL A N 10
ATOM 17904 C CA . VAL A 1 96 ? 12.196 3.621 -3.840 1.00 0.00 157 VAL A CA 10
ATOM 17905 C C . VAL A 1 96 ? 12.669 3.499 -2.401 1.00 0.00 157 VAL A C 10
ATOM 17906 O O . VAL A 1 96 ? 13.822 3.153 -2.168 1.00 0.00 157 VAL A O 10
ATOM 17919 N N . PRO A 1 97 ? 11.864 3.903 -1.435 1.00 0.00 158 PRO A N 10
ATOM 17920 C CA . PRO A 1 97 ? 12.230 3.850 -0.017 1.00 0.00 158 PRO A CA 10
ATOM 17921 C C . PRO A 1 97 ? 12.060 2.447 0.603 1.00 0.00 158 PRO A C 10
ATOM 17922 O O . PRO A 1 97 ? 11.309 1.607 0.073 1.00 0.00 158 PRO A O 10
ATOM 17933 N N . PRO A 1 98 ? 12.757 2.192 1.753 1.00 0.00 159 PRO A N 10
ATOM 17934 C CA . PRO A 1 98 ? 12.774 0.889 2.462 1.00 0.00 159 PRO A CA 10
ATOM 17935 C C . PRO A 1 98 ? 11.409 0.194 2.590 1.00 0.00 159 PRO A C 10
ATOM 17936 O O . PRO A 1 98 ? 11.319 -1.011 2.396 1.00 0.00 159 PRO A O 10
ATOM 17947 N N . GLY A 1 99 ? 10.358 0.970 2.875 1.00 0.00 160 GLY A N 10
ATOM 17948 C CA . GLY A 1 99 ? 9.019 0.414 3.114 1.00 0.00 160 GLY A CA 10
ATOM 17949 C C . GLY A 1 99 ? 8.391 -0.263 1.898 1.00 0.00 160 GLY A C 10
ATOM 17950 O O . GLY A 1 99 ? 7.491 -1.096 2.034 1.00 0.00 160 GLY A O 10
ATOM 17954 N N . ASN A 1 100 ? 8.837 0.109 0.718 1.00 0.00 161 ASN A N 10
ATOM 17955 C CA . ASN A 1 100 ? 8.327 -0.491 -0.510 1.00 0.00 161 ASN A CA 10
ATOM 17956 C C . ASN A 1 100 ? 9.319 -1.493 -1.082 1.00 0.00 161 ASN A C 10
ATOM 17957 O O . ASN A 1 100 ? 8.969 -2.355 -1.891 1.00 0.00 161 ASN A O 10
ATOM 17968 N N . LYS A 1 101 ? 10.550 -1.363 -0.661 1.00 0.00 162 LYS A N 10
ATOM 17969 C CA . LYS A 1 101 ? 11.624 -2.268 -1.065 1.00 0.00 162 LYS A CA 10
ATOM 17970 C C . LYS A 1 101 ? 11.552 -3.555 -0.261 1.00 0.00 162 LYS A C 10
ATOM 17971 O O . LYS A 1 101 ? 11.267 -4.637 -0.790 1.00 0.00 162 LYS A O 10
ATOM 17990 N N . SER A 1 102 ? 11.767 -3.417 1.010 1.00 0.00 163 SER A N 10
ATOM 17991 C CA . SER A 1 102 ? 11.787 -4.511 1.920 1.00 0.00 163 SER A CA 10
ATOM 17992 C C . SER A 1 102 ? 10.466 -4.519 2.690 1.00 0.00 163 SER A C 10
ATOM 17993 O O . SER A 1 102 ? 9.436 -4.065 2.161 1.00 0.00 163 SER A O 10
ATOM 18001 N N . GLY A 1 103 ? 10.478 -5.046 3.893 1.00 0.00 164 GLY A N 10
ATOM 18002 C CA . GLY A 1 103 ? 9.295 -5.075 4.682 1.00 0.00 164 GLY A CA 10
ATOM 18003 C C . GLY A 1 103 ? 8.986 -3.722 5.254 1.00 0.00 164 GLY A C 10
ATOM 18004 O O . GLY A 1 103 ? 9.897 -2.958 5.605 1.00 0.00 164 GLY A O 10
ATOM 18008 N N . ASN A 1 104 ? 7.729 -3.414 5.322 1.00 0.00 165 ASN A N 10
ATOM 18009 C CA . ASN A 1 104 ? 7.272 -2.170 5.882 1.00 0.00 165 ASN A CA 10
ATOM 18010 C C . ASN A 1 104 ? 7.430 -2.204 7.390 1.00 0.00 165 ASN A C 10
ATOM 18011 O O . ASN A 1 104 ? 6.906 -3.099 8.060 1.00 0.00 165 ASN A O 10
ATOM 18022 N N . ASN A 1 105 ? 8.166 -1.257 7.916 1.00 0.00 166 ASN A N 10
ATOM 18023 C CA . ASN A 1 105 ? 8.417 -1.216 9.333 1.00 0.00 166 ASN A CA 10
ATOM 18024 C C . ASN A 1 105 ? 7.587 -0.173 10.020 1.00 0.00 166 ASN A C 10
ATOM 18025 O O . ASN A 1 105 ? 6.539 -0.478 10.546 1.00 0.00 166 ASN A O 10
ATOM 18036 N N . THR A 1 106 ? 8.019 1.072 9.927 1.00 0.00 167 THR A N 10
ATOM 18037 C CA . THR A 1 106 ? 7.458 2.171 10.688 1.00 0.00 167 THR A CA 10
ATOM 18038 C C . THR A 1 106 ? 5.973 2.412 10.397 1.00 0.00 167 THR A C 10
ATOM 18039 O O . THR A 1 106 ? 5.201 2.718 11.305 1.00 0.00 167 THR A O 10
ATOM 18050 N N . PHE A 1 107 ? 5.553 2.157 9.174 1.00 0.00 168 PHE A N 10
ATOM 18051 C CA . PHE A 1 107 ? 4.197 2.475 8.787 1.00 0.00 168 PHE A CA 10
ATOM 18052 C C . PHE A 1 107 ? 3.185 1.466 9.351 1.00 0.00 168 PHE A C 10
ATOM 18053 O O . PHE A 1 107 ? 1.978 1.646 9.203 1.00 0.00 168 PHE A O 10
ATOM 18070 N N . VAL A 1 108 ? 3.689 0.401 9.964 1.00 0.00 169 VAL A N 10
ATOM 18071 C CA . VAL A 1 108 ? 2.873 -0.562 10.672 1.00 0.00 169 VAL A CA 10
ATOM 18072 C C . VAL A 1 108 ? 3.529 -0.906 12.012 1.00 0.00 169 VAL A C 10
ATOM 18073 O O . VAL A 1 108 ? 3.153 -1.876 12.674 1.00 0.00 169 VAL A O 10
ATOM 18086 N N . LYS A 1 109 ? 4.492 -0.089 12.426 1.00 0.00 170 LYS A N 10
ATOM 18087 C CA . LYS A 1 109 ? 5.214 -0.343 13.666 1.00 0.00 170 LYS A CA 10
ATOM 18088 C C . LYS A 1 109 ? 4.417 0.248 14.839 1.00 0.00 170 LYS A C 10
ATOM 18089 O O . LYS A 1 109 ? 4.671 -0.059 16.011 1.00 0.00 170 LYS A O 10
ATOM 18108 N N . VAL A 1 110 ? 3.476 1.124 14.465 1.00 0.00 171 VAL A N 10
ATOM 18109 C CA . VAL A 1 110 ? 2.444 1.748 15.326 1.00 0.00 171 VAL A CA 10
ATOM 18110 C C . VAL A 1 110 ? 2.981 2.458 16.588 1.00 0.00 171 VAL A C 10
ATOM 18111 O O . VAL A 1 110 ? 3.113 3.682 16.613 1.00 0.00 171 VAL A O 10
ATOM 18124 N N . THR A 1 111 ? 3.280 1.689 17.605 1.00 0.00 172 THR A N 10
ATOM 18125 C CA . THR A 1 111 ? 3.676 2.218 18.887 1.00 0.00 172 THR A CA 10
ATOM 18126 C C . THR A 1 111 ? 5.200 2.270 19.021 1.00 0.00 172 THR A C 10
ATOM 18127 O O . THR A 1 111 ? 5.760 3.283 19.454 1.00 0.00 172 THR A O 10
ATOM 18138 N N . LEU A 1 112 ? 5.862 1.193 18.607 1.00 0.00 173 LEU A N 10
ATOM 18139 C CA . LEU A 1 112 ? 7.304 1.047 18.807 1.00 0.00 173 LEU A CA 10
ATOM 18140 C C . LEU A 1 112 ? 8.075 2.086 18.021 1.00 0.00 173 LEU A C 10
ATOM 18141 O O . LEU A 1 112 ? 9.055 2.650 18.505 1.00 0.00 173 LEU A O 10
ATOM 18157 N N . GLU A 1 113 ? 7.638 2.334 16.824 1.00 0.00 174 GLU A N 10
ATOM 18158 C CA . GLU A 1 113 ? 8.210 3.367 16.027 1.00 0.00 174 GLU A CA 10
ATOM 18159 C C . GLU A 1 113 ? 7.125 4.281 15.562 1.00 0.00 174 GLU A C 10
ATOM 18160 O O . GLU A 1 113 ? 6.680 4.229 14.426 1.00 0.00 174 GLU A O 10
ATOM 18172 N N . HIS A 1 114 ? 6.608 5.004 16.504 1.00 0.00 175 HIS A N 10
ATOM 18173 C CA . HIS A 1 114 ? 5.631 6.023 16.246 1.00 0.00 175 HIS A CA 10
ATOM 18174 C C . HIS A 1 114 ? 6.446 7.256 15.916 1.00 0.00 175 HIS A C 10
ATOM 18175 O O . HIS A 1 114 ? 6.235 7.935 14.920 1.00 0.00 175 HIS A O 10
ATOM 18190 N N . HIS A 1 115 ? 7.390 7.523 16.771 1.00 0.00 176 HIS A N 10
ATOM 18191 C CA . HIS A 1 115 ? 8.365 8.535 16.535 1.00 0.00 176 HIS A CA 10
ATOM 18192 C C . HIS A 1 115 ? 9.627 7.833 16.076 1.00 0.00 176 HIS A C 10
ATOM 18193 O O . HIS A 1 115 ? 10.186 7.011 16.825 1.00 0.00 176 HIS A O 10
ATOM 18208 N N . HIS A 1 116 ? 10.044 8.101 14.849 1.00 0.00 177 HIS A N 10
ATOM 18209 C CA . HIS A 1 116 ? 11.263 7.510 14.310 1.00 0.00 177 HIS A CA 10
ATOM 18210 C C . HIS A 1 116 ? 12.416 8.073 15.113 1.00 0.00 177 HIS A C 10
ATOM 18211 O O . HIS A 1 116 ? 12.745 9.247 15.010 1.00 0.00 177 HIS A O 10
ATOM 18226 N N . HIS A 1 117 ? 12.985 7.255 15.929 1.00 0.00 178 HIS A N 10
ATOM 18227 C CA . HIS A 1 117 ? 13.913 7.719 16.928 1.00 0.00 178 HIS A CA 10
ATOM 18228 C C . HIS A 1 117 ? 15.337 7.326 16.657 1.00 0.00 178 HIS A C 10
ATOM 18229 O O . HIS A 1 117 ? 15.619 6.258 16.105 1.00 0.00 178 HIS A O 10
ATOM 18244 N N . HIS A 1 118 ? 16.212 8.199 17.064 1.00 0.00 179 HIS A N 10
ATOM 18245 C CA . HIS A 1 118 ? 17.637 7.983 17.038 1.00 0.00 179 HIS A CA 10
ATOM 18246 C C . HIS A 1 118 ? 18.047 7.612 18.465 1.00 0.00 179 HIS A C 10
ATOM 18247 O O . HIS A 1 118 ? 17.182 7.224 19.264 1.00 0.00 179 HIS A O 10
ATOM 18262 N N . HIS A 1 119 ? 19.308 7.701 18.799 1.00 0.00 180 HIS A N 10
ATOM 18263 C CA . HIS A 1 119 ? 19.730 7.427 20.163 1.00 0.00 180 HIS A CA 10
ATOM 18264 C C . HIS A 1 119 ? 20.147 8.716 20.832 1.00 0.00 180 HIS A C 10
ATOM 18265 O O . HIS A 1 119 ? 19.282 9.381 21.441 1.00 0.00 180 HIS A O 10
ATOM 18281 N N . MET A 1 1 ? -15.597 -2.182 -15.171 1.00 0.00 62 MET A N 11
ATOM 18282 C CA . MET A 1 1 ? -15.705 -1.125 -16.207 1.00 0.00 62 MET A CA 11
ATOM 18283 C C . MET A 1 1 ? -14.401 -0.362 -16.268 1.00 0.00 62 MET A C 11
ATOM 18284 O O . MET A 1 1 ? -13.685 -0.412 -17.272 1.00 0.00 62 MET A O 11
ATOM 18300 N N . ALA A 1 2 ? -14.075 0.330 -15.198 1.00 0.00 63 ALA A N 11
ATOM 18301 C CA . ALA A 1 2 ? -12.805 0.989 -15.092 1.00 0.00 63 ALA A CA 11
ATOM 18302 C C . ALA A 1 2 ? -11.954 0.196 -14.131 1.00 0.00 63 ALA A C 11
ATOM 18303 O O . ALA A 1 2 ? -11.840 0.525 -12.952 1.00 0.00 63 ALA A O 11
ATOM 18310 N N . SER A 1 3 ? -11.429 -0.888 -14.619 1.00 0.00 64 SER A N 11
ATOM 18311 C CA . SER A 1 3 ? -10.684 -1.818 -13.806 1.00 0.00 64 SER A CA 11
ATOM 18312 C C . SER A 1 3 ? -9.178 -1.620 -14.000 1.00 0.00 64 SER A C 11
ATOM 18313 O O . SER A 1 3 ? -8.383 -2.546 -13.841 1.00 0.00 64 SER A O 11
ATOM 18321 N N . ALA A 1 4 ? -8.794 -0.404 -14.326 1.00 0.00 65 ALA A N 11
ATOM 18322 C CA . ALA A 1 4 ? -7.411 -0.074 -14.519 1.00 0.00 65 ALA A CA 11
ATOM 18323 C C . ALA A 1 4 ? -7.176 1.384 -14.194 1.00 0.00 65 ALA A C 11
ATOM 18324 O O . ALA A 1 4 ? -7.593 2.282 -14.940 1.00 0.00 65 ALA A O 11
ATOM 18331 N N . VAL A 1 5 ? -6.556 1.612 -13.068 1.00 0.00 66 VAL A N 11
ATOM 18332 C CA . VAL A 1 5 ? -6.225 2.943 -12.611 1.00 0.00 66 VAL A CA 11
ATOM 18333 C C . VAL A 1 5 ? -4.905 3.336 -13.264 1.00 0.00 66 VAL A C 11
ATOM 18334 O O . VAL A 1 5 ? -4.019 2.482 -13.437 1.00 0.00 66 VAL A O 11
ATOM 18347 N N . LYS A 1 6 ? -4.781 4.576 -13.673 1.00 0.00 67 LYS A N 11
ATOM 18348 C CA . LYS A 1 6 ? -3.560 5.024 -14.314 1.00 0.00 67 LYS A CA 11
ATOM 18349 C C . LYS A 1 6 ? -2.548 5.482 -13.278 1.00 0.00 67 LYS A C 11
ATOM 18350 O O . LYS A 1 6 ? -2.812 5.410 -12.075 1.00 0.00 67 LYS A O 11
ATOM 18369 N N . SER A 1 7 ? -1.407 5.950 -13.739 1.00 0.00 68 SER A N 11
ATOM 18370 C CA . SER A 1 7 ? -0.322 6.333 -12.869 1.00 0.00 68 SER A CA 11
ATOM 18371 C C . SER A 1 7 ? -0.593 7.653 -12.113 1.00 0.00 68 SER A C 11
ATOM 18372 O O . SER A 1 7 ? -1.607 8.329 -12.356 1.00 0.00 68 SER A O 11
ATOM 18380 N N . LEU A 1 8 ? 0.356 8.018 -11.254 1.00 0.00 69 LEU A N 11
ATOM 18381 C CA . LEU A 1 8 ? 0.266 9.134 -10.296 1.00 0.00 69 LEU A CA 11
ATOM 18382 C C . LEU A 1 8 ? -0.126 10.485 -10.890 1.00 0.00 69 LEU A C 11
ATOM 18383 O O . LEU A 1 8 ? -0.668 11.332 -10.182 1.00 0.00 69 LEU A O 11
ATOM 18399 N N . THR A 1 9 ? 0.135 10.692 -12.147 1.00 0.00 70 THR A N 11
ATOM 18400 C CA . THR A 1 9 ? -0.223 11.928 -12.799 1.00 0.00 70 THR A CA 11
ATOM 18401 C C . THR A 1 9 ? -1.764 12.052 -12.931 1.00 0.00 70 THR A C 11
ATOM 18402 O O . THR A 1 9 ? -2.321 13.148 -12.835 1.00 0.00 70 THR A O 11
ATOM 18413 N N . GLU A 1 10 ? -2.436 10.914 -13.064 1.00 0.00 71 GLU A N 11
ATOM 18414 C CA . GLU A 1 10 ? -3.888 10.882 -13.239 1.00 0.00 71 GLU A CA 11
ATOM 18415 C C . GLU A 1 10 ? -4.589 10.864 -11.899 1.00 0.00 71 GLU A C 11
ATOM 18416 O O . GLU A 1 10 ? -5.778 11.199 -11.789 1.00 0.00 71 GLU A O 11
ATOM 18428 N N . THR A 1 11 ? -3.868 10.470 -10.899 1.00 0.00 72 THR A N 11
ATOM 18429 C CA . THR A 1 11 ? -4.400 10.323 -9.587 1.00 0.00 72 THR A CA 11
ATOM 18430 C C . THR A 1 11 ? -4.612 11.692 -8.915 1.00 0.00 72 THR A C 11
ATOM 18431 O O . THR A 1 11 ? -3.732 12.560 -8.975 1.00 0.00 72 THR A O 11
ATOM 18442 N N . GLU A 1 12 ? -5.773 11.879 -8.303 1.00 0.00 73 GLU A N 11
ATOM 18443 C CA . GLU A 1 12 ? -6.094 13.111 -7.600 1.00 0.00 73 GLU A CA 11
ATOM 18444 C C . GLU A 1 12 ? -5.294 13.228 -6.307 1.00 0.00 73 GLU A C 11
ATOM 18445 O O . GLU A 1 12 ? -4.918 12.217 -5.693 1.00 0.00 73 GLU A O 11
ATOM 18457 N N . LEU A 1 13 ? -5.089 14.445 -5.886 1.00 0.00 74 LEU A N 11
ATOM 18458 C CA . LEU A 1 13 ? -4.294 14.760 -4.738 1.00 0.00 74 LEU A CA 11
ATOM 18459 C C . LEU A 1 13 ? -5.204 15.237 -3.598 1.00 0.00 74 LEU A C 11
ATOM 18460 O O . LEU A 1 13 ? -6.035 16.139 -3.774 1.00 0.00 74 LEU A O 11
ATOM 18476 N N . LEU A 1 14 ? -5.083 14.589 -2.478 1.00 0.00 75 LEU A N 11
ATOM 18477 C CA . LEU A 1 14 ? -5.766 14.955 -1.257 1.00 0.00 75 LEU A CA 11
ATOM 18478 C C . LEU A 1 14 ? -4.738 15.418 -0.217 1.00 0.00 75 LEU A C 11
ATOM 18479 O O . LEU A 1 14 ? -3.701 14.766 -0.031 1.00 0.00 75 LEU A O 11
ATOM 18495 N N . PRO A 1 15 ? -4.956 16.569 0.421 1.00 0.00 76 PRO A N 11
ATOM 18496 C CA . PRO A 1 15 ? -4.102 17.026 1.517 1.00 0.00 76 PRO A CA 11
ATOM 18497 C C . PRO A 1 15 ? -4.329 16.153 2.767 1.00 0.00 76 PRO A C 11
ATOM 18498 O O . PRO A 1 15 ? -5.474 15.829 3.098 1.00 0.00 76 PRO A O 11
ATOM 18509 N N . ILE A 1 16 ? -3.258 15.810 3.491 1.00 0.00 77 ILE A N 11
ATOM 18510 C CA . ILE A 1 16 ? -3.397 14.890 4.642 1.00 0.00 77 ILE A CA 11
ATOM 18511 C C . ILE A 1 16 ? -3.990 15.601 5.856 1.00 0.00 77 ILE A C 11
ATOM 18512 O O . ILE A 1 16 ? -4.407 14.969 6.823 1.00 0.00 77 ILE A O 11
ATOM 18528 N N . THR A 1 17 ? -4.018 16.921 5.793 1.00 0.00 78 THR A N 11
ATOM 18529 C CA . THR A 1 17 ? -4.555 17.723 6.863 1.00 0.00 78 THR A CA 11
ATOM 18530 C C . THR A 1 17 ? -6.087 17.551 6.949 1.00 0.00 78 THR A C 11
ATOM 18531 O O . THR A 1 17 ? -6.681 17.692 8.018 1.00 0.00 78 THR A O 11
ATOM 18542 N N . GLU A 1 18 ? -6.702 17.200 5.836 1.00 0.00 79 GLU A N 11
ATOM 18543 C CA . GLU A 1 18 ? -8.130 16.998 5.768 1.00 0.00 79 GLU A CA 11
ATOM 18544 C C . GLU A 1 18 ? -8.440 15.524 5.594 1.00 0.00 79 GLU A C 11
ATOM 18545 O O . GLU A 1 18 ? -9.138 15.102 4.668 1.00 0.00 79 GLU A O 11
ATOM 18557 N N . ALA A 1 19 ? -7.888 14.749 6.515 1.00 0.00 80 ALA A N 11
ATOM 18558 C CA . ALA A 1 19 ? -7.970 13.293 6.539 1.00 0.00 80 ALA A CA 11
ATOM 18559 C C . ALA A 1 19 ? -9.415 12.765 6.555 1.00 0.00 80 ALA A C 11
ATOM 18560 O O . ALA A 1 19 ? -9.661 11.608 6.218 1.00 0.00 80 ALA A O 11
ATOM 18567 N N . ASP A 1 20 ? -10.359 13.601 6.943 1.00 0.00 81 ASP A N 11
ATOM 18568 C CA . ASP A 1 20 ? -11.782 13.223 6.960 1.00 0.00 81 ASP A CA 11
ATOM 18569 C C . ASP A 1 20 ? -12.354 13.161 5.528 1.00 0.00 81 ASP A C 11
ATOM 18570 O O . ASP A 1 20 ? -13.365 12.494 5.264 1.00 0.00 81 ASP A O 11
ATOM 18579 N N . SER A 1 21 ? -11.672 13.813 4.599 1.00 0.00 82 SER A N 11
ATOM 18580 C CA . SER A 1 21 ? -12.098 13.858 3.215 1.00 0.00 82 SER A CA 11
ATOM 18581 C C . SER A 1 21 ? -11.442 12.736 2.383 1.00 0.00 82 SER A C 11
ATOM 18582 O O . SER A 1 21 ? -11.661 12.643 1.166 1.00 0.00 82 SER A O 11
ATOM 18590 N N . ILE A 1 22 ? -10.655 11.894 3.036 1.00 0.00 83 ILE A N 11
ATOM 18591 C CA . ILE A 1 22 ? -9.993 10.789 2.365 1.00 0.00 83 ILE A CA 11
ATOM 18592 C C . ILE A 1 22 ? -11.014 9.682 2.119 1.00 0.00 83 ILE A C 11
ATOM 18593 O O . ILE A 1 22 ? -11.716 9.276 3.054 1.00 0.00 83 ILE A O 11
ATOM 18609 N N . PRO A 1 23 ? -11.150 9.212 0.862 1.00 0.00 84 PRO A N 11
ATOM 18610 C CA . PRO A 1 23 ? -12.096 8.154 0.517 1.00 0.00 84 PRO A CA 11
ATOM 18611 C C . PRO A 1 23 ? -11.920 6.887 1.362 1.00 0.00 84 PRO A C 11
ATOM 18612 O O . PRO A 1 23 ? -10.817 6.341 1.498 1.00 0.00 84 PRO A O 11
ATOM 18623 N N . SER A 1 24 ? -13.011 6.415 1.891 1.00 0.00 85 SER A N 11
ATOM 18624 C CA . SER A 1 24 ? -13.052 5.222 2.699 1.00 0.00 85 SER A CA 11
ATOM 18625 C C . SER A 1 24 ? -13.397 4.014 1.821 1.00 0.00 85 SER A C 11
ATOM 18626 O O . SER A 1 24 ? -13.974 3.020 2.267 1.00 0.00 85 SER A O 11
ATOM 18634 N N . ALA A 1 25 ? -12.983 4.106 0.594 1.00 0.00 86 ALA A N 11
ATOM 18635 C CA . ALA A 1 25 ? -13.227 3.100 -0.395 1.00 0.00 86 ALA A CA 11
ATOM 18636 C C . ALA A 1 25 ? -12.001 2.214 -0.528 1.00 0.00 86 ALA A C 11
ATOM 18637 O O . ALA A 1 25 ? -10.992 2.425 0.178 1.00 0.00 86 ALA A O 11
ATOM 18644 N N . SER A 1 26 ? -12.077 1.249 -1.402 1.00 0.00 87 SER A N 11
ATOM 18645 C CA . SER A 1 26 ? -11.000 0.337 -1.625 1.00 0.00 87 SER A CA 11
ATOM 18646 C C . SER A 1 26 ? -10.153 0.855 -2.776 1.00 0.00 87 SER A C 11
ATOM 18647 O O . SER A 1 26 ? -10.687 1.355 -3.773 1.00 0.00 87 SER A O 11
ATOM 18655 N N . GLY A 1 27 ? -8.856 0.766 -2.647 1.00 0.00 88 GLY A N 11
ATOM 18656 C CA . GLY A 1 27 ? -8.018 1.227 -3.698 1.00 0.00 88 GLY A CA 11
ATOM 18657 C C . GLY A 1 27 ? -6.584 1.345 -3.294 1.00 0.00 88 GLY A C 11
ATOM 18658 O O . GLY A 1 27 ? -6.125 0.689 -2.343 1.00 0.00 88 GLY A O 11
ATOM 18662 N N . VAL A 1 28 ? -5.890 2.188 -3.991 1.00 0.00 89 VAL A N 11
ATOM 18663 C CA . VAL A 1 28 ? -4.478 2.397 -3.815 1.00 0.00 89 VAL A CA 11
ATOM 18664 C C . VAL A 1 28 ? -4.283 3.827 -3.338 1.00 0.00 89 VAL A C 11
ATOM 18665 O O . VAL A 1 28 ? -5.102 4.691 -3.644 1.00 0.00 89 VAL A O 11
ATOM 18678 N N . TYR A 1 29 ? -3.246 4.079 -2.601 1.00 0.00 90 TYR A N 11
ATOM 18679 C CA . TYR A 1 29 ? -2.944 5.414 -2.176 1.00 0.00 90 TYR A CA 11
ATOM 18680 C C . TYR A 1 29 ? -1.440 5.648 -2.235 1.00 0.00 90 TYR A C 11
ATOM 18681 O O . TYR A 1 29 ? -0.640 4.715 -2.050 1.00 0.00 90 TYR A O 11
ATOM 18699 N N . ALA A 1 30 ? -1.074 6.857 -2.512 1.00 0.00 91 ALA A N 11
ATOM 18700 C CA . ALA A 1 30 ? 0.295 7.248 -2.646 1.00 0.00 91 ALA A CA 11
ATOM 18701 C C . ALA A 1 30 ? 0.592 8.400 -1.721 1.00 0.00 91 ALA A C 11
ATOM 18702 O O . ALA A 1 30 ? 0.009 9.474 -1.853 1.00 0.00 91 ALA A O 11
ATOM 18709 N N . VAL A 1 31 ? 1.490 8.181 -0.808 1.00 0.00 92 VAL A N 11
ATOM 18710 C CA . VAL A 1 31 ? 1.846 9.161 0.177 1.00 0.00 92 VAL A CA 11
ATOM 18711 C C . VAL A 1 31 ? 3.014 10.032 -0.323 1.00 0.00 92 VAL A C 11
ATOM 18712 O O . VAL A 1 31 ? 4.147 9.529 -0.557 1.00 0.00 92 VAL A O 11
ATOM 18725 N N . TYR A 1 32 ? 2.731 11.298 -0.510 1.00 0.00 93 TYR A N 11
ATOM 18726 C CA . TYR A 1 32 ? 3.713 12.278 -0.922 1.00 0.00 93 TYR A CA 11
ATOM 18727 C C . TYR A 1 32 ? 4.155 13.048 0.296 1.00 0.00 93 TYR A C 11
ATOM 18728 O O . TYR A 1 32 ? 3.326 13.443 1.119 1.00 0.00 93 TYR A O 11
ATOM 18746 N N . ASP A 1 33 ? 5.422 13.284 0.404 1.00 0.00 94 ASP A N 11
ATOM 18747 C CA . ASP A 1 33 ? 5.976 13.943 1.569 1.00 0.00 94 ASP A CA 11
ATOM 18748 C C . ASP A 1 33 ? 5.932 15.464 1.408 1.00 0.00 94 ASP A C 11
ATOM 18749 O O . ASP A 1 33 ? 5.305 15.996 0.483 1.00 0.00 94 ASP A O 11
ATOM 18758 N N . LYS A 1 34 ? 6.626 16.148 2.301 1.00 0.00 95 LYS A N 11
ATOM 18759 C CA . LYS A 1 34 ? 6.696 17.595 2.351 1.00 0.00 95 LYS A CA 11
ATOM 18760 C C . LYS A 1 34 ? 7.393 18.165 1.099 1.00 0.00 95 LYS A C 11
ATOM 18761 O O . LYS A 1 34 ? 7.086 19.270 0.661 1.00 0.00 95 LYS A O 11
ATOM 18780 N N . SER A 1 35 ? 8.313 17.392 0.518 1.00 0.00 96 SER A N 11
ATOM 18781 C CA . SER A 1 35 ? 9.047 17.809 -0.675 1.00 0.00 96 SER A CA 11
ATOM 18782 C C . SER A 1 35 ? 8.179 17.557 -1.923 1.00 0.00 96 SER A C 11
ATOM 18783 O O . SER A 1 35 ? 8.581 17.829 -3.065 1.00 0.00 96 SER A O 11
ATOM 18791 N N . ASP A 1 36 ? 6.998 17.008 -1.666 1.00 0.00 97 ASP A N 11
ATOM 18792 C CA . ASP A 1 36 ? 5.923 16.814 -2.632 1.00 0.00 97 ASP A CA 11
ATOM 18793 C C . ASP A 1 36 ? 6.211 15.681 -3.605 1.00 0.00 97 ASP A C 11
ATOM 18794 O O . ASP A 1 36 ? 5.709 15.664 -4.730 1.00 0.00 97 ASP A O 11
ATOM 18803 N N . GLU A 1 37 ? 6.992 14.702 -3.195 1.00 0.00 98 GLU A N 11
ATOM 18804 C CA . GLU A 1 37 ? 7.134 13.567 -4.050 1.00 0.00 98 GLU A CA 11
ATOM 18805 C C . GLU A 1 37 ? 6.676 12.314 -3.368 1.00 0.00 98 GLU A C 11
ATOM 18806 O O . GLU A 1 37 ? 6.443 12.292 -2.166 1.00 0.00 98 GLU A O 11
ATOM 18818 N N . LEU A 1 38 ? 6.514 11.293 -4.141 1.00 0.00 99 LEU A N 11
ATOM 18819 C CA . LEU A 1 38 ? 6.039 10.044 -3.664 1.00 0.00 99 LEU A CA 11
ATOM 18820 C C . LEU A 1 38 ? 7.155 9.256 -3.006 1.00 0.00 99 LEU A C 11
ATOM 18821 O O . LEU A 1 38 ? 8.246 9.122 -3.541 1.00 0.00 99 LEU A O 11
ATOM 18837 N N . GLN A 1 39 ? 6.877 8.786 -1.834 1.00 0.00 100 GLN A N 11
ATOM 18838 C CA . GLN A 1 39 ? 7.752 7.869 -1.156 1.00 0.00 100 GLN A CA 11
ATOM 18839 C C . GLN A 1 39 ? 7.064 6.538 -0.909 1.00 0.00 100 GLN A C 11
ATOM 18840 O O . GLN A 1 39 ? 7.583 5.510 -1.269 1.00 0.00 100 GLN A O 11
ATOM 18854 N N . PHE A 1 40 ? 5.853 6.554 -0.410 1.00 0.00 101 PHE A N 11
ATOM 18855 C CA . PHE A 1 40 ? 5.221 5.300 -0.026 1.00 0.00 101 PHE A CA 11
ATOM 18856 C C . PHE A 1 40 ? 3.890 5.105 -0.722 1.00 0.00 101 PHE A C 11
ATOM 18857 O O . PHE A 1 40 ? 3.018 5.962 -0.672 1.00 0.00 101 PHE A O 11
ATOM 18874 N N . VAL A 1 41 ? 3.757 3.986 -1.381 1.00 0.00 102 VAL A N 11
ATOM 18875 C CA . VAL A 1 41 ? 2.520 3.600 -2.021 1.00 0.00 102 VAL A CA 11
ATOM 18876 C C . VAL A 1 41 ? 1.977 2.375 -1.335 1.00 0.00 102 VAL A C 11
ATOM 18877 O O . VAL A 1 41 ? 2.740 1.473 -0.952 1.00 0.00 102 VAL A O 11
ATOM 18890 N N . GLY A 1 42 ? 0.697 2.330 -1.172 1.00 0.00 103 GLY A N 11
ATOM 18891 C CA . GLY A 1 42 ? 0.094 1.232 -0.504 1.00 0.00 103 GLY A CA 11
ATOM 18892 C C . GLY A 1 42 ? -1.291 1.002 -0.991 1.00 0.00 103 GLY A C 11
ATOM 18893 O O . GLY A 1 42 ? -1.884 1.883 -1.614 1.00 0.00 103 GLY A O 11
ATOM 18897 N N . ILE A 1 43 ? -1.805 -0.158 -0.732 1.00 0.00 104 ILE A N 11
ATOM 18898 C CA . ILE A 1 43 ? -3.148 -0.509 -1.120 1.00 0.00 104 ILE A CA 11
ATOM 18899 C C . ILE A 1 43 ? -3.926 -0.962 0.084 1.00 0.00 104 ILE A C 11
ATOM 18900 O O . ILE A 1 43 ? -3.339 -1.473 1.062 1.00 0.00 104 ILE A O 11
ATOM 18916 N N . SER A 1 44 ? -5.210 -0.772 0.051 1.00 0.00 105 SER A N 11
ATOM 18917 C CA . SER A 1 44 ? -6.041 -1.163 1.136 1.00 0.00 105 SER A CA 11
ATOM 18918 C C . SER A 1 44 ? -7.468 -1.291 0.663 1.00 0.00 105 SER A C 11
ATOM 18919 O O . SER A 1 44 ? -7.841 -0.730 -0.375 1.00 0.00 105 SER A O 11
ATOM 18927 N N . ARG A 1 45 ? -8.253 -2.033 1.412 1.00 0.00 106 ARG A N 11
ATOM 18928 C CA . ARG A 1 45 ? -9.652 -2.195 1.137 1.00 0.00 106 ARG A CA 11
ATOM 18929 C C . ARG A 1 45 ? -10.372 -0.964 1.733 1.00 0.00 106 ARG A C 11
ATOM 18930 O O . ARG A 1 45 ? -11.521 -0.667 1.415 1.00 0.00 106 ARG A O 11
ATOM 18951 N N . ASN A 1 46 ? -9.672 -0.247 2.590 1.00 0.00 107 ASN A N 11
ATOM 18952 C CA . ASN A 1 46 ? -10.188 0.980 3.144 1.00 0.00 107 ASN A CA 11
ATOM 18953 C C . ASN A 1 46 ? -9.055 1.965 3.222 1.00 0.00 107 ASN A C 11
ATOM 18954 O O . ASN A 1 46 ? -8.238 1.914 4.149 1.00 0.00 107 ASN A O 11
ATOM 18965 N N . ILE A 1 47 ? -8.971 2.814 2.226 1.00 0.00 108 ILE A N 11
ATOM 18966 C CA . ILE A 1 47 ? -7.899 3.791 2.115 1.00 0.00 108 ILE A CA 11
ATOM 18967 C C . ILE A 1 47 ? -7.814 4.690 3.358 1.00 0.00 108 ILE A C 11
ATOM 18968 O O . ILE A 1 47 ? -6.753 4.782 3.982 1.00 0.00 108 ILE A O 11
ATOM 18984 N N . ALA A 1 48 ? -8.939 5.296 3.728 1.00 0.00 109 ALA A N 11
ATOM 18985 C CA . ALA A 1 48 ? -9.020 6.212 4.873 1.00 0.00 109 ALA A CA 11
ATOM 18986 C C . ALA A 1 48 ? -8.428 5.617 6.156 1.00 0.00 109 ALA A C 11
ATOM 18987 O O . ALA A 1 48 ? -7.638 6.282 6.837 1.00 0.00 109 ALA A O 11
ATOM 18994 N N . ALA A 1 49 ? -8.782 4.369 6.456 1.00 0.00 110 ALA A N 11
ATOM 18995 C CA . ALA A 1 49 ? -8.321 3.685 7.663 1.00 0.00 110 ALA A CA 11
ATOM 18996 C C . ALA A 1 49 ? -6.810 3.535 7.681 1.00 0.00 110 ALA A C 11
ATOM 18997 O O . ALA A 1 49 ? -6.157 3.836 8.684 1.00 0.00 110 ALA A O 11
ATOM 19004 N N . SER A 1 50 ? -6.257 3.070 6.588 1.00 0.00 111 SER A N 11
ATOM 19005 C CA . SER A 1 50 ? -4.835 2.861 6.493 1.00 0.00 111 SER A CA 11
ATOM 19006 C C . SER A 1 50 ? -4.076 4.194 6.496 1.00 0.00 111 SER A C 11
ATOM 19007 O O . SER A 1 50 ? -3.076 4.347 7.222 1.00 0.00 111 SER A O 11
ATOM 19015 N N . VAL A 1 51 ? -4.576 5.161 5.728 1.00 0.00 112 VAL A N 11
ATOM 19016 C CA . VAL A 1 51 ? -3.962 6.478 5.623 1.00 0.00 112 VAL A CA 11
ATOM 19017 C C . VAL A 1 51 ? -3.858 7.155 6.989 1.00 0.00 112 VAL A C 11
ATOM 19018 O O . VAL A 1 51 ? -2.751 7.415 7.465 1.00 0.00 112 VAL A O 11
ATOM 19031 N N . SER A 1 52 ? -4.987 7.343 7.643 1.00 0.00 113 SER A N 11
ATOM 19032 C CA . SER A 1 52 ? -5.029 8.046 8.917 1.00 0.00 113 SER A CA 11
ATOM 19033 C C . SER A 1 52 ? -4.233 7.315 10.022 1.00 0.00 113 SER A C 11
ATOM 19034 O O . SER A 1 52 ? -3.638 7.954 10.895 1.00 0.00 113 SER A O 11
ATOM 19042 N N . ALA A 1 53 ? -4.196 5.989 9.956 1.00 0.00 114 ALA A N 11
ATOM 19043 C CA . ALA A 1 53 ? -3.493 5.194 10.950 1.00 0.00 114 ALA A CA 11
ATOM 19044 C C . ALA A 1 53 ? -1.995 5.436 10.915 1.00 0.00 114 ALA A C 11
ATOM 19045 O O . ALA A 1 53 ? -1.412 5.939 11.882 1.00 0.00 114 ALA A O 11
ATOM 19052 N N . HIS A 1 54 ? -1.368 5.140 9.792 1.00 0.00 115 HIS A N 11
ATOM 19053 C CA . HIS A 1 54 ? 0.086 5.247 9.737 1.00 0.00 115 HIS A CA 11
ATOM 19054 C C . HIS A 1 54 ? 0.587 6.669 9.608 1.00 0.00 115 HIS A C 11
ATOM 19055 O O . HIS A 1 54 ? 1.717 6.945 9.940 1.00 0.00 115 HIS A O 11
ATOM 19070 N N . LEU A 1 55 ? -0.240 7.572 9.128 1.00 0.00 116 LEU A N 11
ATOM 19071 C CA . LEU A 1 55 ? 0.205 8.952 9.010 1.00 0.00 116 LEU A CA 11
ATOM 19072 C C . LEU A 1 55 ? 0.224 9.656 10.358 1.00 0.00 116 LEU A C 11
ATOM 19073 O O . LEU A 1 55 ? 0.943 10.627 10.543 1.00 0.00 116 LEU A O 11
ATOM 19089 N N . LYS A 1 56 ? -0.569 9.175 11.298 1.00 0.00 117 LYS A N 11
ATOM 19090 C CA . LYS A 1 56 ? -0.535 9.750 12.627 1.00 0.00 117 LYS A CA 11
ATOM 19091 C C . LYS A 1 56 ? 0.495 9.048 13.500 1.00 0.00 117 LYS A C 11
ATOM 19092 O O . LYS A 1 56 ? 1.106 9.668 14.382 1.00 0.00 117 LYS A O 11
ATOM 19111 N N . SER A 1 57 ? 0.712 7.771 13.254 1.00 0.00 118 SER A N 11
ATOM 19112 C CA . SER A 1 57 ? 1.715 7.040 13.995 1.00 0.00 118 SER A CA 11
ATOM 19113 C C . SER A 1 57 ? 3.134 7.425 13.546 1.00 0.00 118 SER A C 11
ATOM 19114 O O . SER A 1 57 ? 4.088 7.377 14.340 1.00 0.00 118 SER A O 11
ATOM 19122 N N . VAL A 1 58 ? 3.259 7.841 12.294 1.00 0.00 119 VAL A N 11
ATOM 19123 C CA . VAL A 1 58 ? 4.502 8.358 11.778 1.00 0.00 119 VAL A CA 11
ATOM 19124 C C . VAL A 1 58 ? 4.238 9.444 10.691 1.00 0.00 119 VAL A C 11
ATOM 19125 O O . VAL A 1 58 ? 3.971 9.147 9.525 1.00 0.00 119 VAL A O 11
ATOM 19138 N N . PRO A 1 59 ? 4.299 10.731 11.082 1.00 0.00 120 PRO A N 11
ATOM 19139 C CA . PRO A 1 59 ? 4.014 11.863 10.184 1.00 0.00 120 PRO A CA 11
ATOM 19140 C C . PRO A 1 59 ? 5.210 12.261 9.298 1.00 0.00 120 PRO A C 11
ATOM 19141 O O . PRO A 1 59 ? 5.265 13.381 8.754 1.00 0.00 120 PRO A O 11
ATOM 19152 N N . GLU A 1 60 ? 6.109 11.323 9.110 1.00 0.00 121 GLU A N 11
ATOM 19153 C CA . GLU A 1 60 ? 7.339 11.524 8.362 1.00 0.00 121 GLU A CA 11
ATOM 19154 C C . GLU A 1 60 ? 7.060 11.855 6.888 1.00 0.00 121 GLU A C 11
ATOM 19155 O O . GLU A 1 60 ? 7.634 12.778 6.326 1.00 0.00 121 GLU A O 11
ATOM 19167 N N . LEU A 1 61 ? 6.137 11.147 6.291 1.00 0.00 122 LEU A N 11
ATOM 19168 C CA . LEU A 1 61 ? 5.850 11.340 4.877 1.00 0.00 122 LEU A CA 11
ATOM 19169 C C . LEU A 1 61 ? 4.559 12.096 4.687 1.00 0.00 122 LEU A C 11
ATOM 19170 O O . LEU A 1 61 ? 3.998 12.117 3.616 1.00 0.00 122 LEU A O 11
ATOM 19186 N N . CYS A 1 62 ? 4.124 12.747 5.718 1.00 0.00 123 CYS A N 11
ATOM 19187 C CA . CYS A 1 62 ? 2.889 13.485 5.674 1.00 0.00 123 CYS A CA 11
ATOM 19188 C C . CYS A 1 62 ? 3.057 14.820 4.973 1.00 0.00 123 CYS A C 11
ATOM 19189 O O . CYS A 1 62 ? 3.595 15.774 5.540 1.00 0.00 123 CYS A O 11
ATOM 19197 N N . GLY A 1 63 ? 2.664 14.853 3.734 1.00 0.00 124 GLY A N 11
ATOM 19198 C CA . GLY A 1 63 ? 2.693 16.065 2.961 1.00 0.00 124 GLY A CA 11
ATOM 19199 C C . GLY A 1 63 ? 1.434 16.164 2.140 1.00 0.00 124 GLY A C 11
ATOM 19200 O O . GLY A 1 63 ? 0.762 17.181 2.153 1.00 0.00 124 GLY A O 11
ATOM 19204 N N . SER A 1 64 ? 1.116 15.090 1.443 1.00 0.00 125 SER A N 11
ATOM 19205 C CA . SER A 1 64 ? -0.130 14.936 0.702 1.00 0.00 125 SER A CA 11
ATOM 19206 C C . SER A 1 64 ? -0.323 13.468 0.321 1.00 0.00 125 SER A C 11
ATOM 19207 O O . SER A 1 64 ? 0.592 12.672 0.485 1.00 0.00 125 SER A O 11
ATOM 19215 N N . VAL A 1 65 ? -1.490 13.099 -0.138 1.00 0.00 126 VAL A N 11
ATOM 19216 C CA . VAL A 1 65 ? -1.740 11.731 -0.512 1.00 0.00 126 VAL A CA 11
ATOM 19217 C C . VAL A 1 65 ? -2.618 11.670 -1.767 1.00 0.00 126 VAL A C 11
ATOM 19218 O O . VAL A 1 65 ? -3.549 12.446 -1.924 1.00 0.00 126 VAL A O 11
ATOM 19231 N N . LYS A 1 66 ? -2.276 10.803 -2.668 1.00 0.00 127 LYS A N 11
ATOM 19232 C CA . LYS A 1 66 ? -3.064 10.589 -3.857 1.00 0.00 127 LYS A CA 11
ATOM 19233 C C . LYS A 1 66 ? -3.782 9.275 -3.717 1.00 0.00 127 LYS A C 11
ATOM 19234 O O . LYS A 1 66 ? -3.212 8.320 -3.218 1.00 0.00 127 LYS A O 11
ATOM 19253 N N . VAL A 1 67 ? -5.022 9.227 -4.114 1.00 0.00 128 VAL A N 11
ATOM 19254 C CA . VAL A 1 67 ? -5.822 8.023 -3.940 1.00 0.00 128 VAL A CA 11
ATOM 19255 C C . VAL A 1 67 ? -6.409 7.524 -5.261 1.00 0.00 128 VAL A C 11
ATOM 19256 O O . VAL A 1 67 ? -6.977 8.290 -6.032 1.00 0.00 128 VAL A O 11
ATOM 19269 N N . GLY A 1 68 ? -6.247 6.252 -5.523 1.00 0.00 129 GLY A N 11
ATOM 19270 C CA . GLY A 1 68 ? -6.775 5.659 -6.717 1.00 0.00 129 GLY A CA 11
ATOM 19271 C C . GLY A 1 68 ? -7.770 4.600 -6.365 1.00 0.00 129 GLY A C 11
ATOM 19272 O O . GLY A 1 68 ? -7.393 3.503 -5.957 1.00 0.00 129 GLY A O 11
ATOM 19276 N N . ILE A 1 69 ? -9.023 4.923 -6.484 1.00 0.00 130 ILE A N 11
ATOM 19277 C CA . ILE A 1 69 ? -10.082 4.010 -6.107 1.00 0.00 130 ILE A CA 11
ATOM 19278 C C . ILE A 1 69 ? -10.560 3.231 -7.323 1.00 0.00 130 ILE A C 11
ATOM 19279 O O . ILE A 1 69 ? -10.732 3.791 -8.411 1.00 0.00 130 ILE A O 11
ATOM 19295 N N . VAL A 1 70 ? -10.754 1.958 -7.140 1.00 0.00 131 VAL A N 11
ATOM 19296 C CA . VAL A 1 70 ? -11.289 1.103 -8.155 1.00 0.00 131 VAL A CA 11
ATOM 19297 C C . VAL A 1 70 ? -12.511 0.406 -7.563 1.00 0.00 131 VAL A C 11
ATOM 19298 O O . VAL A 1 70 ? -12.519 0.100 -6.368 1.00 0.00 131 VAL A O 11
ATOM 19311 N N . GLU A 1 71 ? -13.553 0.227 -8.359 1.00 0.00 132 GLU A N 11
ATOM 19312 C CA . GLU A 1 71 ? -14.780 -0.390 -7.878 1.00 0.00 132 GLU A CA 11
ATOM 19313 C C . GLU A 1 71 ? -14.560 -1.822 -7.407 1.00 0.00 132 GLU A C 11
ATOM 19314 O O . GLU A 1 71 ? -15.026 -2.203 -6.331 1.00 0.00 132 GLU A O 11
ATOM 19326 N N . GLU A 1 72 ? -13.853 -2.603 -8.183 1.00 0.00 133 GLU A N 11
ATOM 19327 C CA . GLU A 1 72 ? -13.595 -3.967 -7.805 1.00 0.00 133 GLU A CA 11
ATOM 19328 C C . GLU A 1 72 ? -12.323 -4.048 -6.957 1.00 0.00 133 GLU A C 11
ATOM 19329 O O . GLU A 1 72 ? -11.230 -3.731 -7.422 1.00 0.00 133 GLU A O 11
ATOM 19341 N N . PRO A 1 73 ? -12.457 -4.470 -5.688 1.00 0.00 134 PRO A N 11
ATOM 19342 C CA . PRO A 1 73 ? -11.339 -4.514 -4.720 1.00 0.00 134 PRO A CA 11
ATOM 19343 C C . PRO A 1 73 ? -10.424 -5.722 -4.935 1.00 0.00 134 PRO A C 11
ATOM 19344 O O . PRO A 1 73 ? -9.896 -6.311 -3.981 1.00 0.00 134 PRO A O 11
ATOM 19355 N N . ASP A 1 74 ? -10.189 -6.027 -6.182 1.00 0.00 135 ASP A N 11
ATOM 19356 C CA . ASP A 1 74 ? -9.392 -7.156 -6.580 1.00 0.00 135 ASP A CA 11
ATOM 19357 C C . ASP A 1 74 ? -7.923 -6.897 -6.331 1.00 0.00 135 ASP A C 11
ATOM 19358 O O . ASP A 1 74 ? -7.381 -5.866 -6.748 1.00 0.00 135 ASP A O 11
ATOM 19367 N N . LYS A 1 75 ? -7.282 -7.826 -5.666 1.00 0.00 136 LYS A N 11
ATOM 19368 C CA . LYS A 1 75 ? -5.884 -7.705 -5.323 1.00 0.00 136 LYS A CA 11
ATOM 19369 C C . LYS A 1 75 ? -4.932 -7.609 -6.505 1.00 0.00 136 LYS A C 11
ATOM 19370 O O . LYS A 1 75 ? -3.882 -6.972 -6.373 1.00 0.00 136 LYS A O 11
ATOM 19389 N N . ALA A 1 76 ? -5.277 -8.172 -7.652 1.00 0.00 137 ALA A N 11
ATOM 19390 C CA . ALA A 1 76 ? -4.393 -8.057 -8.800 1.00 0.00 137 ALA A CA 11
ATOM 19391 C C . ALA A 1 76 ? -4.459 -6.660 -9.309 1.00 0.00 137 ALA A C 11
ATOM 19392 O O . ALA A 1 76 ? -3.440 -6.057 -9.546 1.00 0.00 137 ALA A O 11
ATOM 19399 N N . VAL A 1 77 ? -5.677 -6.141 -9.421 1.00 0.00 138 VAL A N 11
ATOM 19400 C CA . VAL A 1 77 ? -5.913 -4.776 -9.888 1.00 0.00 138 VAL A CA 11
ATOM 19401 C C . VAL A 1 77 ? -5.264 -3.769 -8.929 1.00 0.00 138 VAL A C 11
ATOM 19402 O O . VAL A 1 77 ? -4.637 -2.790 -9.363 1.00 0.00 138 VAL A O 11
ATOM 19415 N N . LEU A 1 78 ? -5.392 -4.031 -7.635 1.00 0.00 139 LEU A N 11
ATOM 19416 C CA . LEU A 1 78 ? -4.782 -3.193 -6.615 1.00 0.00 139 LEU A CA 11
ATOM 19417 C C . LEU A 1 78 ? -3.261 -3.214 -6.739 1.00 0.00 139 LEU A C 11
ATOM 19418 O O . LEU A 1 78 ? -2.627 -2.164 -6.803 1.00 0.00 139 LEU A O 11
ATOM 19434 N N . THR A 1 79 ? -2.687 -4.409 -6.809 1.00 0.00 140 THR A N 11
ATOM 19435 C CA . THR A 1 79 ? -1.244 -4.569 -6.967 1.00 0.00 140 THR A CA 11
ATOM 19436 C C . THR A 1 79 ? -0.770 -3.980 -8.320 1.00 0.00 140 THR A C 11
ATOM 19437 O O . THR A 1 79 ? 0.315 -3.426 -8.418 1.00 0.00 140 THR A O 11
ATOM 19448 N N . GLN A 1 80 ? -1.620 -4.087 -9.320 1.00 0.00 141 GLN A N 11
ATOM 19449 C CA . GLN A 1 80 ? -1.379 -3.608 -10.663 1.00 0.00 141 GLN A CA 11
ATOM 19450 C C . GLN A 1 80 ? -1.197 -2.100 -10.662 1.00 0.00 141 GLN A C 11
ATOM 19451 O O . GLN A 1 80 ? -0.178 -1.591 -11.117 1.00 0.00 141 GLN A O 11
ATOM 19465 N N . ALA A 1 81 ? -2.172 -1.397 -10.116 1.00 0.00 142 ALA A N 11
ATOM 19466 C CA . ALA A 1 81 ? -2.116 0.048 -10.035 1.00 0.00 142 ALA A CA 11
ATOM 19467 C C . ALA A 1 81 ? -0.966 0.482 -9.126 1.00 0.00 142 ALA A C 11
ATOM 19468 O O . ALA A 1 81 ? -0.252 1.431 -9.441 1.00 0.00 142 ALA A O 11
ATOM 19475 N N . TRP A 1 82 ? -0.773 -0.258 -8.025 1.00 0.00 143 TRP A N 11
ATOM 19476 C CA . TRP A 1 82 ? 0.338 -0.035 -7.086 1.00 0.00 143 TRP A CA 11
ATOM 19477 C C . TRP A 1 82 ? 1.663 -0.086 -7.849 1.00 0.00 143 TRP A C 11
ATOM 19478 O O . TRP A 1 82 ? 2.524 0.781 -7.686 1.00 0.00 143 TRP A O 11
ATOM 19499 N N . LYS A 1 83 ? 1.786 -1.093 -8.701 1.00 0.00 144 LYS A N 11
ATOM 19500 C CA . LYS A 1 83 ? 2.966 -1.318 -9.515 1.00 0.00 144 LYS A CA 11
ATOM 19501 C C . LYS A 1 83 ? 3.213 -0.136 -10.450 1.00 0.00 144 LYS A C 11
ATOM 19502 O O . LYS A 1 83 ? 4.327 0.372 -10.533 1.00 0.00 144 LYS A O 11
ATOM 19521 N N . LEU A 1 84 ? 2.163 0.324 -11.109 1.00 0.00 145 LEU A N 11
ATOM 19522 C CA . LEU A 1 84 ? 2.261 1.471 -12.007 1.00 0.00 145 LEU A CA 11
ATOM 19523 C C . LEU A 1 84 ? 2.725 2.726 -11.276 1.00 0.00 145 LEU A C 11
ATOM 19524 O O . LEU A 1 84 ? 3.522 3.506 -11.810 1.00 0.00 145 LEU A O 11
ATOM 19540 N N . TRP A 1 85 ? 2.249 2.896 -10.062 1.00 0.00 146 TRP A N 11
ATOM 19541 C CA . TRP A 1 85 ? 2.590 4.047 -9.248 1.00 0.00 146 TRP A CA 11
ATOM 19542 C C . TRP A 1 85 ? 4.010 3.964 -8.713 1.00 0.00 146 TRP A C 11
ATOM 19543 O O . TRP A 1 85 ? 4.764 4.934 -8.793 1.00 0.00 146 TRP A O 11
ATOM 19564 N N . ILE A 1 86 ? 4.389 2.809 -8.171 1.00 0.00 147 ILE A N 11
ATOM 19565 C CA . ILE A 1 86 ? 5.727 2.668 -7.621 1.00 0.00 147 ILE A CA 11
ATOM 19566 C C . ILE A 1 86 ? 6.770 2.766 -8.727 1.00 0.00 147 ILE A C 11
ATOM 19567 O O . ILE A 1 86 ? 7.785 3.454 -8.576 1.00 0.00 147 ILE A O 11
ATOM 19583 N N . GLU A 1 87 ? 6.484 2.147 -9.866 1.00 0.00 148 GLU A N 11
ATOM 19584 C CA . GLU A 1 87 ? 7.410 2.154 -10.953 1.00 0.00 148 GLU A CA 11
ATOM 19585 C C . GLU A 1 87 ? 7.584 3.512 -11.555 1.00 0.00 148 GLU A C 11
ATOM 19586 O O . GLU A 1 87 ? 8.694 3.854 -11.926 1.00 0.00 148 GLU A O 11
ATOM 19598 N N . GLU A 1 88 ? 6.511 4.312 -11.633 1.00 0.00 149 GLU A N 11
ATOM 19599 C CA . GLU A 1 88 ? 6.646 5.629 -12.233 1.00 0.00 149 GLU A CA 11
ATOM 19600 C C . GLU A 1 88 ? 7.641 6.441 -11.438 1.00 0.00 149 GLU A C 11
ATOM 19601 O O . GLU A 1 88 ? 8.523 7.066 -11.998 1.00 0.00 149 GLU A O 11
ATOM 19613 N N . HIS A 1 89 ? 7.590 6.296 -10.123 1.00 0.00 150 HIS A N 11
ATOM 19614 C CA . HIS A 1 89 ? 8.413 7.090 -9.267 1.00 0.00 150 HIS A CA 11
ATOM 19615 C C . HIS A 1 89 ? 9.836 6.568 -9.197 1.00 0.00 150 HIS A C 11
ATOM 19616 O O . HIS A 1 89 ? 10.780 7.350 -9.049 1.00 0.00 150 HIS A O 11
ATOM 19631 N N . ILE A 1 90 ? 10.002 5.267 -9.327 1.00 0.00 151 ILE A N 11
ATOM 19632 C CA . ILE A 1 90 ? 11.340 4.675 -9.369 1.00 0.00 151 ILE A CA 11
ATOM 19633 C C . ILE A 1 90 ? 12.029 5.033 -10.698 1.00 0.00 151 ILE A C 11
ATOM 19634 O O . ILE A 1 90 ? 13.244 5.209 -10.763 1.00 0.00 151 ILE A O 11
ATOM 19650 N N . LYS A 1 91 ? 11.247 5.159 -11.739 1.00 0.00 152 LYS A N 11
ATOM 19651 C CA . LYS A 1 91 ? 11.784 5.467 -13.047 1.00 0.00 152 LYS A CA 11
ATOM 19652 C C . LYS A 1 91 ? 11.984 6.973 -13.261 1.00 0.00 152 LYS A C 11
ATOM 19653 O O . LYS A 1 91 ? 12.932 7.378 -13.948 1.00 0.00 152 LYS A O 11
ATOM 19672 N N . VAL A 1 92 ? 11.118 7.806 -12.677 1.00 0.00 153 VAL A N 11
ATOM 19673 C CA . VAL A 1 92 ? 11.271 9.248 -12.830 1.00 0.00 153 VAL A CA 11
ATOM 19674 C C . VAL A 1 92 ? 12.279 9.851 -11.827 1.00 0.00 153 VAL A C 11
ATOM 19675 O O . VAL A 1 92 ? 13.197 10.560 -12.235 1.00 0.00 153 VAL A O 11
ATOM 19688 N N . THR A 1 93 ? 12.137 9.575 -10.533 1.00 0.00 154 THR A N 11
ATOM 19689 C CA . THR A 1 93 ? 13.054 10.157 -9.581 1.00 0.00 154 THR A CA 11
ATOM 19690 C C . THR A 1 93 ? 14.002 9.103 -9.013 1.00 0.00 154 THR A C 11
ATOM 19691 O O . THR A 1 93 ? 15.182 9.377 -8.770 1.00 0.00 154 THR A O 11
ATOM 19702 N N . GLY A 1 94 ? 13.494 7.902 -8.831 1.00 0.00 155 GLY A N 11
ATOM 19703 C CA . GLY A 1 94 ? 14.322 6.797 -8.379 1.00 0.00 155 GLY A CA 11
ATOM 19704 C C . GLY A 1 94 ? 14.198 6.509 -6.896 1.00 0.00 155 GLY A C 11
ATOM 19705 O O . GLY A 1 94 ? 15.136 5.998 -6.280 1.00 0.00 155 GLY A O 11
ATOM 19709 N N . LYS A 1 95 ? 13.056 6.811 -6.315 1.00 0.00 156 LYS A N 11
ATOM 19710 C CA . LYS A 1 95 ? 12.868 6.594 -4.886 1.00 0.00 156 LYS A CA 11
ATOM 19711 C C . LYS A 1 95 ? 12.084 5.333 -4.585 1.00 0.00 156 LYS A C 11
ATOM 19712 O O . LYS A 1 95 ? 10.986 5.133 -5.104 1.00 0.00 156 LYS A O 11
ATOM 19731 N N . VAL A 1 96 ? 12.667 4.489 -3.761 1.00 0.00 157 VAL A N 11
ATOM 19732 C CA . VAL A 1 96 ? 12.028 3.284 -3.278 1.00 0.00 157 VAL A CA 11
ATOM 19733 C C . VAL A 1 96 ? 12.398 3.051 -1.781 1.00 0.00 157 VAL A C 11
ATOM 19734 O O . VAL A 1 96 ? 13.427 2.461 -1.449 1.00 0.00 157 VAL A O 11
ATOM 19747 N N . PRO A 1 97 ? 11.607 3.644 -0.870 1.00 0.00 158 PRO A N 11
ATOM 19748 C CA . PRO A 1 97 ? 11.816 3.559 0.595 1.00 0.00 158 PRO A CA 11
ATOM 19749 C C . PRO A 1 97 ? 11.533 2.163 1.184 1.00 0.00 158 PRO A C 11
ATOM 19750 O O . PRO A 1 97 ? 10.843 1.350 0.564 1.00 0.00 158 PRO A O 11
ATOM 19761 N N . PRO A 1 98 ? 12.078 1.887 2.409 1.00 0.00 159 PRO A N 11
ATOM 19762 C CA . PRO A 1 98 ? 11.934 0.605 3.132 1.00 0.00 159 PRO A CA 11
ATOM 19763 C C . PRO A 1 98 ? 10.503 0.023 3.169 1.00 0.00 159 PRO A C 11
ATOM 19764 O O . PRO A 1 98 ? 10.334 -1.184 3.121 1.00 0.00 159 PRO A O 11
ATOM 19775 N N . GLY A 1 99 ? 9.497 0.886 3.256 1.00 0.00 160 GLY A N 11
ATOM 19776 C CA . GLY A 1 99 ? 8.108 0.428 3.306 1.00 0.00 160 GLY A CA 11
ATOM 19777 C C . GLY A 1 99 ? 7.623 -0.138 1.978 1.00 0.00 160 GLY A C 11
ATOM 19778 O O . GLY A 1 99 ? 6.714 -0.971 1.939 1.00 0.00 160 GLY A O 11
ATOM 19782 N N . ASN A 1 100 ? 8.230 0.318 0.901 1.00 0.00 161 ASN A N 11
ATOM 19783 C CA . ASN A 1 100 ? 7.897 -0.160 -0.442 1.00 0.00 161 ASN A CA 11
ATOM 19784 C C . ASN A 1 100 ? 8.687 -1.416 -0.700 1.00 0.00 161 ASN A C 11
ATOM 19785 O O . ASN A 1 100 ? 8.317 -2.264 -1.509 1.00 0.00 161 ASN A O 11
ATOM 19796 N N . LYS A 1 101 ? 9.791 -1.495 -0.012 1.00 0.00 162 LYS A N 11
ATOM 19797 C CA . LYS A 1 101 ? 10.691 -2.628 -0.023 1.00 0.00 162 LYS A CA 11
ATOM 19798 C C . LYS A 1 101 ? 10.175 -3.670 0.966 1.00 0.00 162 LYS A C 11
ATOM 19799 O O . LYS A 1 101 ? 9.102 -3.501 1.562 1.00 0.00 162 LYS A O 11
ATOM 19818 N N . SER A 1 102 ? 10.909 -4.735 1.148 1.00 0.00 163 SER A N 11
ATOM 19819 C CA . SER A 1 102 ? 10.535 -5.701 2.143 1.00 0.00 163 SER A CA 11
ATOM 19820 C C . SER A 1 102 ? 11.101 -5.285 3.500 1.00 0.00 163 SER A C 11
ATOM 19821 O O . SER A 1 102 ? 12.228 -5.663 3.869 1.00 0.00 163 SER A O 11
ATOM 19829 N N . GLY A 1 103 ? 10.376 -4.444 4.187 1.00 0.00 164 GLY A N 11
ATOM 19830 C CA . GLY A 1 103 ? 10.789 -3.989 5.473 1.00 0.00 164 GLY A CA 11
ATOM 19831 C C . GLY A 1 103 ? 9.610 -3.605 6.309 1.00 0.00 164 GLY A C 11
ATOM 19832 O O . GLY A 1 103 ? 8.753 -2.832 5.864 1.00 0.00 164 GLY A O 11
ATOM 19836 N N . ASN A 1 104 ? 9.531 -4.156 7.496 1.00 0.00 165 ASN A N 11
ATOM 19837 C CA . ASN A 1 104 ? 8.449 -3.838 8.395 1.00 0.00 165 ASN A CA 11
ATOM 19838 C C . ASN A 1 104 ? 8.748 -2.512 9.050 1.00 0.00 165 ASN A C 11
ATOM 19839 O O . ASN A 1 104 ? 9.690 -2.387 9.849 1.00 0.00 165 ASN A O 11
ATOM 19850 N N . ASN A 1 105 ? 7.987 -1.527 8.686 1.00 0.00 166 ASN A N 11
ATOM 19851 C CA . ASN A 1 105 ? 8.178 -0.174 9.158 1.00 0.00 166 ASN A CA 11
ATOM 19852 C C . ASN A 1 105 ? 6.831 0.351 9.603 1.00 0.00 166 ASN A C 11
ATOM 19853 O O . ASN A 1 105 ? 5.814 -0.210 9.205 1.00 0.00 166 ASN A O 11
ATOM 19864 N N . THR A 1 106 ? 6.817 1.415 10.388 1.00 0.00 167 THR A N 11
ATOM 19865 C CA . THR A 1 106 ? 5.603 1.982 10.964 1.00 0.00 167 THR A CA 11
ATOM 19866 C C . THR A 1 106 ? 4.543 2.331 9.879 1.00 0.00 167 THR A C 11
ATOM 19867 O O . THR A 1 106 ? 3.341 2.271 10.128 1.00 0.00 167 THR A O 11
ATOM 19878 N N . PHE A 1 107 ? 5.004 2.640 8.662 1.00 0.00 168 PHE A N 11
ATOM 19879 C CA . PHE A 1 107 ? 4.097 2.920 7.546 1.00 0.00 168 PHE A CA 11
ATOM 19880 C C . PHE A 1 107 ? 3.323 1.683 7.103 1.00 0.00 168 PHE A C 11
ATOM 19881 O O . PHE A 1 107 ? 2.285 1.797 6.464 1.00 0.00 168 PHE A O 11
ATOM 19898 N N . VAL A 1 108 ? 3.829 0.525 7.459 1.00 0.00 169 VAL A N 11
ATOM 19899 C CA . VAL A 1 108 ? 3.210 -0.741 7.109 1.00 0.00 169 VAL A CA 11
ATOM 19900 C C . VAL A 1 108 ? 2.560 -1.329 8.378 1.00 0.00 169 VAL A C 11
ATOM 19901 O O . VAL A 1 108 ? 1.803 -2.300 8.317 1.00 0.00 169 VAL A O 11
ATOM 19914 N N . LYS A 1 109 ? 2.843 -0.677 9.527 1.00 0.00 170 LYS A N 11
ATOM 19915 C CA . LYS A 1 109 ? 2.402 -1.124 10.860 1.00 0.00 170 LYS A CA 11
ATOM 19916 C C . LYS A 1 109 ? 3.051 -2.473 11.188 1.00 0.00 170 LYS A C 11
ATOM 19917 O O . LYS A 1 109 ? 4.045 -2.859 10.561 1.00 0.00 170 LYS A O 11
ATOM 19936 N N . VAL A 1 110 ? 2.555 -3.156 12.192 1.00 0.00 171 VAL A N 11
ATOM 19937 C CA . VAL A 1 110 ? 3.062 -4.471 12.493 1.00 0.00 171 VAL A CA 11
ATOM 19938 C C . VAL A 1 110 ? 2.235 -5.474 11.714 1.00 0.00 171 VAL A C 11
ATOM 19939 O O . VAL A 1 110 ? 2.774 -6.282 10.961 1.00 0.00 171 VAL A O 11
ATOM 19952 N N . THR A 1 111 ? 0.911 -5.367 11.879 1.00 0.00 172 THR A N 11
ATOM 19953 C CA . THR A 1 111 ? -0.137 -6.194 11.222 1.00 0.00 172 THR A CA 11
ATOM 19954 C C . THR A 1 111 ? -0.106 -7.697 11.566 1.00 0.00 172 THR A C 11
ATOM 19955 O O . THR A 1 111 ? -1.136 -8.272 11.917 1.00 0.00 172 THR A O 11
ATOM 19966 N N . LEU A 1 112 ? 1.069 -8.295 11.492 1.00 0.00 173 LEU A N 11
ATOM 19967 C CA . LEU A 1 112 ? 1.279 -9.723 11.686 1.00 0.00 173 LEU A CA 11
ATOM 19968 C C . LEU A 1 112 ? 0.728 -10.259 13.004 1.00 0.00 173 LEU A C 11
ATOM 19969 O O . LEU A 1 112 ? -0.033 -11.229 13.006 1.00 0.00 173 LEU A O 11
ATOM 19985 N N . GLU A 1 113 ? 1.078 -9.643 14.105 1.00 0.00 174 GLU A N 11
ATOM 19986 C CA . GLU A 1 113 ? 0.687 -10.157 15.396 1.00 0.00 174 GLU A CA 11
ATOM 19987 C C . GLU A 1 113 ? 0.791 -8.999 16.400 1.00 0.00 174 GLU A C 11
ATOM 19988 O O . GLU A 1 113 ? 1.214 -7.896 16.026 1.00 0.00 174 GLU A O 11
ATOM 20000 N N . HIS A 1 114 ? 0.374 -9.221 17.623 1.00 0.00 175 HIS A N 11
ATOM 20001 C CA . HIS A 1 114 ? 0.484 -8.225 18.675 1.00 0.00 175 HIS A CA 11
ATOM 20002 C C . HIS A 1 114 ? 1.860 -8.289 19.321 1.00 0.00 175 HIS A C 11
ATOM 20003 O O . HIS A 1 114 ? 2.423 -7.262 19.698 1.00 0.00 175 HIS A O 11
ATOM 20018 N N . HIS A 1 115 ? 2.393 -9.486 19.460 1.00 0.00 176 HIS A N 11
ATOM 20019 C CA . HIS A 1 115 ? 3.682 -9.662 20.093 1.00 0.00 176 HIS A CA 11
ATOM 20020 C C . HIS A 1 115 ? 4.797 -9.353 19.098 1.00 0.00 176 HIS A C 11
ATOM 20021 O O . HIS A 1 115 ? 5.225 -10.211 18.324 1.00 0.00 176 HIS A O 11
ATOM 20036 N N . HIS A 1 116 ? 5.193 -8.114 19.091 1.00 0.00 177 HIS A N 11
ATOM 20037 C CA . HIS A 1 116 ? 6.238 -7.614 18.233 1.00 0.00 177 HIS A CA 11
ATOM 20038 C C . HIS A 1 116 ? 7.578 -7.885 18.913 1.00 0.00 177 HIS A C 11
ATOM 20039 O O . HIS A 1 116 ? 7.812 -7.432 20.035 1.00 0.00 177 HIS A O 11
ATOM 20054 N N . HIS A 1 117 ? 8.413 -8.672 18.278 1.00 0.00 178 HIS A N 11
ATOM 20055 C CA . HIS A 1 117 ? 9.715 -9.021 18.847 1.00 0.00 178 HIS A CA 11
ATOM 20056 C C . HIS A 1 117 ? 10.717 -9.177 17.715 1.00 0.00 178 HIS A C 11
ATOM 20057 O O . HIS A 1 117 ? 11.726 -8.487 17.654 1.00 0.00 178 HIS A O 11
ATOM 20072 N N . HIS A 1 118 ? 10.440 -10.103 16.834 1.00 0.00 179 HIS A N 11
ATOM 20073 C CA . HIS A 1 118 ? 11.258 -10.275 15.646 1.00 0.00 179 HIS A CA 11
ATOM 20074 C C . HIS A 1 118 ? 10.583 -9.551 14.497 1.00 0.00 179 HIS A C 11
ATOM 20075 O O . HIS A 1 118 ? 11.235 -8.974 13.639 1.00 0.00 179 HIS A O 11
ATOM 20090 N N . HIS A 1 119 ? 9.267 -9.605 14.534 1.00 0.00 180 HIS A N 11
ATOM 20091 C CA . HIS A 1 119 ? 8.320 -8.937 13.654 1.00 0.00 180 HIS A CA 11
ATOM 20092 C C . HIS A 1 119 ? 7.003 -9.068 14.366 1.00 0.00 180 HIS A C 11
ATOM 20093 O O . HIS A 1 119 ? 6.625 -8.165 15.069 1.00 0.00 180 HIS A O 11
ATOM 20109 N N . MET A 1 1 ? -12.348 11.263 -7.536 1.00 0.00 62 MET A N 12
ATOM 20110 C CA . MET A 1 1 ? -12.244 11.750 -8.909 1.00 0.00 62 MET A CA 12
ATOM 20111 C C . MET A 1 1 ? -11.631 10.666 -9.798 1.00 0.00 62 MET A C 12
ATOM 20112 O O . MET A 1 1 ? -12.065 10.459 -10.937 1.00 0.00 62 MET A O 12
ATOM 20128 N N . ALA A 1 2 ? -10.630 9.975 -9.278 1.00 0.00 63 ALA A N 12
ATOM 20129 C CA . ALA A 1 2 ? -9.966 8.914 -9.996 1.00 0.00 63 ALA A CA 12
ATOM 20130 C C . ALA A 1 2 ? -10.728 7.616 -9.822 1.00 0.00 63 ALA A C 12
ATOM 20131 O O . ALA A 1 2 ? -10.661 6.979 -8.763 1.00 0.00 63 ALA A O 12
ATOM 20138 N N . SER A 1 3 ? -11.501 7.271 -10.815 1.00 0.00 64 SER A N 12
ATOM 20139 C CA . SER A 1 3 ? -12.268 6.058 -10.796 1.00 0.00 64 SER A CA 12
ATOM 20140 C C . SER A 1 3 ? -11.520 4.989 -11.604 1.00 0.00 64 SER A C 12
ATOM 20141 O O . SER A 1 3 ? -11.523 3.800 -11.260 1.00 0.00 64 SER A O 12
ATOM 20149 N N . ALA A 1 4 ? -10.869 5.431 -12.660 1.00 0.00 65 ALA A N 12
ATOM 20150 C CA . ALA A 1 4 ? -10.063 4.570 -13.477 1.00 0.00 65 ALA A CA 12
ATOM 20151 C C . ALA A 1 4 ? -8.613 4.792 -13.095 1.00 0.00 65 ALA A C 12
ATOM 20152 O O . ALA A 1 4 ? -8.083 5.907 -13.232 1.00 0.00 65 ALA A O 12
ATOM 20159 N N . VAL A 1 5 ? -7.989 3.766 -12.581 1.00 0.00 66 VAL A N 12
ATOM 20160 C CA . VAL A 1 5 ? -6.650 3.867 -12.086 1.00 0.00 66 VAL A CA 12
ATOM 20161 C C . VAL A 1 5 ? -5.666 3.242 -13.059 1.00 0.00 66 VAL A C 12
ATOM 20162 O O . VAL A 1 5 ? -5.767 2.064 -13.397 1.00 0.00 66 VAL A O 12
ATOM 20175 N N . LYS A 1 6 ? -4.743 4.039 -13.528 1.00 0.00 67 LYS A N 12
ATOM 20176 C CA . LYS A 1 6 ? -3.686 3.569 -14.400 1.00 0.00 67 LYS A CA 12
ATOM 20177 C C . LYS A 1 6 ? -2.343 4.013 -13.847 1.00 0.00 67 LYS A C 12
ATOM 20178 O O . LYS A 1 6 ? -1.601 3.214 -13.285 1.00 0.00 67 LYS A O 12
ATOM 20197 N N . SER A 1 7 ? -2.068 5.283 -13.963 1.00 0.00 68 SER A N 12
ATOM 20198 C CA . SER A 1 7 ? -0.834 5.855 -13.507 1.00 0.00 68 SER A CA 12
ATOM 20199 C C . SER A 1 7 ? -1.129 6.959 -12.483 1.00 0.00 68 SER A C 12
ATOM 20200 O O . SER A 1 7 ? -2.310 7.265 -12.230 1.00 0.00 68 SER A O 12
ATOM 20208 N N . LEU A 1 8 ? -0.087 7.591 -11.942 1.00 0.00 69 LEU A N 12
ATOM 20209 C CA . LEU A 1 8 ? -0.251 8.637 -10.924 1.00 0.00 69 LEU A CA 12
ATOM 20210 C C . LEU A 1 8 ? -0.761 9.929 -11.512 1.00 0.00 69 LEU A C 12
ATOM 20211 O O . LEU A 1 8 ? -1.264 10.803 -10.792 1.00 0.00 69 LEU A O 12
ATOM 20227 N N . THR A 1 9 ? -0.646 10.049 -12.810 1.00 0.00 70 THR A N 12
ATOM 20228 C CA . THR A 1 9 ? -1.147 11.191 -13.532 1.00 0.00 70 THR A CA 12
ATOM 20229 C C . THR A 1 9 ? -2.695 11.139 -13.580 1.00 0.00 70 THR A C 12
ATOM 20230 O O . THR A 1 9 ? -3.366 12.154 -13.753 1.00 0.00 70 THR A O 12
ATOM 20241 N N . GLU A 1 10 ? -3.244 9.949 -13.369 1.00 0.00 71 GLU A N 12
ATOM 20242 C CA . GLU A 1 10 ? -4.689 9.747 -13.388 1.00 0.00 71 GLU A CA 12
ATOM 20243 C C . GLU A 1 10 ? -5.252 9.896 -11.989 1.00 0.00 71 GLU A C 12
ATOM 20244 O O . GLU A 1 10 ? -6.458 9.833 -11.781 1.00 0.00 71 GLU A O 12
ATOM 20256 N N . THR A 1 11 ? -4.378 10.100 -11.044 1.00 0.00 72 THR A N 12
ATOM 20257 C CA . THR A 1 11 ? -4.744 10.097 -9.668 1.00 0.00 72 THR A CA 12
ATOM 20258 C C . THR A 1 11 ? -4.939 11.528 -9.119 1.00 0.00 72 THR A C 12
ATOM 20259 O O . THR A 1 11 ? -4.308 12.480 -9.594 1.00 0.00 72 THR A O 12
ATOM 20270 N N . GLU A 1 12 ? -5.814 11.649 -8.133 1.00 0.00 73 GLU A N 12
ATOM 20271 C CA . GLU A 1 12 ? -6.139 12.909 -7.477 1.00 0.00 73 GLU A CA 12
ATOM 20272 C C . GLU A 1 12 ? -5.208 13.127 -6.278 1.00 0.00 73 GLU A C 12
ATOM 20273 O O . GLU A 1 12 ? -4.696 12.163 -5.718 1.00 0.00 73 GLU A O 12
ATOM 20285 N N . LEU A 1 13 ? -5.005 14.368 -5.892 1.00 0.00 74 LEU A N 12
ATOM 20286 C CA . LEU A 1 13 ? -4.081 14.720 -4.829 1.00 0.00 74 LEU A CA 12
ATOM 20287 C C . LEU A 1 13 ? -4.847 15.411 -3.692 1.00 0.00 74 LEU A C 12
ATOM 20288 O O . LEU A 1 13 ? -5.557 16.400 -3.918 1.00 0.00 74 LEU A O 12
ATOM 20304 N N . LEU A 1 14 ? -4.711 14.880 -2.494 1.00 0.00 75 LEU A N 12
ATOM 20305 C CA . LEU A 1 14 ? -5.329 15.454 -1.310 1.00 0.00 75 LEU A CA 12
ATOM 20306 C C . LEU A 1 14 ? -4.266 15.747 -0.254 1.00 0.00 75 LEU A C 12
ATOM 20307 O O . LEU A 1 14 ? -3.294 14.990 -0.127 1.00 0.00 75 LEU A O 12
ATOM 20323 N N . PRO A 1 15 ? -4.379 16.874 0.470 1.00 0.00 76 PRO A N 12
ATOM 20324 C CA . PRO A 1 15 ? -3.528 17.145 1.626 1.00 0.00 76 PRO A CA 12
ATOM 20325 C C . PRO A 1 15 ? -3.933 16.216 2.781 1.00 0.00 76 PRO A C 12
ATOM 20326 O O . PRO A 1 15 ? -5.115 16.074 3.083 1.00 0.00 76 PRO A O 12
ATOM 20337 N N . ILE A 1 16 ? -2.958 15.618 3.435 1.00 0.00 77 ILE A N 12
ATOM 20338 C CA . ILE A 1 16 ? -3.226 14.577 4.451 1.00 0.00 77 ILE A CA 12
ATOM 20339 C C . ILE A 1 16 ? -3.880 15.125 5.729 1.00 0.00 77 ILE A C 12
ATOM 20340 O O . ILE A 1 16 ? -4.512 14.384 6.475 1.00 0.00 77 ILE A O 12
ATOM 20356 N N . THR A 1 17 ? -3.726 16.413 5.967 1.00 0.00 78 THR A N 12
ATOM 20357 C CA . THR A 1 17 ? -4.227 17.009 7.177 1.00 0.00 78 THR A CA 12
ATOM 20358 C C . THR A 1 17 ? -5.765 17.125 7.131 1.00 0.00 78 THR A C 12
ATOM 20359 O O . THR A 1 17 ? -6.446 17.060 8.167 1.00 0.00 78 THR A O 12
ATOM 20370 N N . GLU A 1 18 ? -6.310 17.213 5.935 1.00 0.00 79 GLU A N 12
ATOM 20371 C CA . GLU A 1 18 ? -7.736 17.267 5.751 1.00 0.00 79 GLU A CA 12
ATOM 20372 C C . GLU A 1 18 ? -8.282 15.874 5.487 1.00 0.00 79 GLU A C 12
ATOM 20373 O O . GLU A 1 18 ? -8.875 15.597 4.449 1.00 0.00 79 GLU A O 12
ATOM 20385 N N . ALA A 1 19 ? -7.988 14.984 6.426 1.00 0.00 80 ALA A N 12
ATOM 20386 C CA . ALA A 1 19 ? -8.329 13.557 6.376 1.00 0.00 80 ALA A CA 12
ATOM 20387 C C . ALA A 1 19 ? -9.805 13.275 6.010 1.00 0.00 80 ALA A C 12
ATOM 20388 O O . ALA A 1 19 ? -10.135 12.186 5.550 1.00 0.00 80 ALA A O 12
ATOM 20395 N N . ASP A 1 20 ? -10.680 14.246 6.209 1.00 0.00 81 ASP A N 12
ATOM 20396 C CA . ASP A 1 20 ? -12.092 14.121 5.811 1.00 0.00 81 ASP A CA 12
ATOM 20397 C C . ASP A 1 20 ? -12.219 14.002 4.286 1.00 0.00 81 ASP A C 12
ATOM 20398 O O . ASP A 1 20 ? -13.139 13.372 3.766 1.00 0.00 81 ASP A O 12
ATOM 20407 N N . SER A 1 21 ? -11.267 14.563 3.584 1.00 0.00 82 SER A N 12
ATOM 20408 C CA . SER A 1 21 ? -11.253 14.529 2.142 1.00 0.00 82 SER A CA 12
ATOM 20409 C C . SER A 1 21 ? -10.653 13.212 1.626 1.00 0.00 82 SER A C 12
ATOM 20410 O O . SER A 1 21 ? -10.525 13.019 0.420 1.00 0.00 82 SER A O 12
ATOM 20418 N N . ILE A 1 22 ? -10.279 12.323 2.534 1.00 0.00 83 ILE A N 12
ATOM 20419 C CA . ILE A 1 22 ? -9.713 11.053 2.145 1.00 0.00 83 ILE A CA 12
ATOM 20420 C C . ILE A 1 22 ? -10.840 10.035 2.006 1.00 0.00 83 ILE A C 12
ATOM 20421 O O . ILE A 1 22 ? -11.528 9.727 2.993 1.00 0.00 83 ILE A O 12
ATOM 20437 N N . PRO A 1 23 ? -11.079 9.561 0.776 1.00 0.00 84 PRO A N 12
ATOM 20438 C CA . PRO A 1 23 ? -12.109 8.557 0.474 1.00 0.00 84 PRO A CA 12
ATOM 20439 C C . PRO A 1 23 ? -11.959 7.288 1.318 1.00 0.00 84 PRO A C 12
ATOM 20440 O O . PRO A 1 23 ? -10.859 6.736 1.467 1.00 0.00 84 PRO A O 12
ATOM 20451 N N . SER A 1 24 ? -13.057 6.813 1.835 1.00 0.00 85 SER A N 12
ATOM 20452 C CA . SER A 1 24 ? -13.069 5.646 2.687 1.00 0.00 85 SER A CA 12
ATOM 20453 C C . SER A 1 24 ? -13.465 4.388 1.890 1.00 0.00 85 SER A C 12
ATOM 20454 O O . SER A 1 24 ? -14.080 3.456 2.407 1.00 0.00 85 SER A O 12
ATOM 20462 N N . ALA A 1 25 ? -13.058 4.363 0.656 1.00 0.00 86 ALA A N 12
ATOM 20463 C CA . ALA A 1 25 ? -13.324 3.260 -0.233 1.00 0.00 86 ALA A CA 12
ATOM 20464 C C . ALA A 1 25 ? -12.072 2.396 -0.348 1.00 0.00 86 ALA A C 12
ATOM 20465 O O . ALA A 1 25 ? -11.069 2.660 0.332 1.00 0.00 86 ALA A O 12
ATOM 20472 N N . SER A 1 26 ? -12.124 1.387 -1.173 1.00 0.00 87 SER A N 12
ATOM 20473 C CA . SER A 1 26 ? -11.005 0.509 -1.375 1.00 0.00 87 SER A CA 12
ATOM 20474 C C . SER A 1 26 ? -10.232 0.970 -2.601 1.00 0.00 87 SER A C 12
ATOM 20475 O O . SER A 1 26 ? -10.816 1.493 -3.560 1.00 0.00 87 SER A O 12
ATOM 20483 N N . GLY A 1 27 ? -8.936 0.809 -2.561 1.00 0.00 88 GLY A N 12
ATOM 20484 C CA . GLY A 1 27 ? -8.134 1.180 -3.667 1.00 0.00 88 GLY A CA 12
ATOM 20485 C C . GLY A 1 27 ? -6.694 1.250 -3.291 1.00 0.00 88 GLY A C 12
ATOM 20486 O O . GLY A 1 27 ? -6.242 0.544 -2.374 1.00 0.00 88 GLY A O 12
ATOM 20490 N N . VAL A 1 28 ? -5.992 2.114 -3.941 1.00 0.00 89 VAL A N 12
ATOM 20491 C CA . VAL A 1 28 ? -4.578 2.270 -3.756 1.00 0.00 89 VAL A CA 12
ATOM 20492 C C . VAL A 1 28 ? -4.279 3.734 -3.435 1.00 0.00 89 VAL A C 12
ATOM 20493 O O . VAL A 1 28 ? -5.027 4.629 -3.853 1.00 0.00 89 VAL A O 12
ATOM 20506 N N . TYR A 1 29 ? -3.250 3.974 -2.665 1.00 0.00 90 TYR A N 12
ATOM 20507 C CA . TYR A 1 29 ? -2.880 5.316 -2.308 1.00 0.00 90 TYR A CA 12
ATOM 20508 C C . TYR A 1 29 ? -1.365 5.499 -2.387 1.00 0.00 90 TYR A C 12
ATOM 20509 O O . TYR A 1 29 ? -0.594 4.543 -2.183 1.00 0.00 90 TYR A O 12
ATOM 20527 N N . ALA A 1 30 ? -0.963 6.699 -2.691 1.00 0.00 91 ALA A N 12
ATOM 20528 C CA . ALA A 1 30 ? 0.421 7.073 -2.795 1.00 0.00 91 ALA A CA 12
ATOM 20529 C C . ALA A 1 30 ? 0.717 8.180 -1.800 1.00 0.00 91 ALA A C 12
ATOM 20530 O O . ALA A 1 30 ? 0.133 9.265 -1.883 1.00 0.00 91 ALA A O 12
ATOM 20537 N N . VAL A 1 31 ? 1.593 7.903 -0.869 1.00 0.00 92 VAL A N 12
ATOM 20538 C CA . VAL A 1 31 ? 1.944 8.836 0.179 1.00 0.00 92 VAL A CA 12
ATOM 20539 C C . VAL A 1 31 ? 3.156 9.680 -0.229 1.00 0.00 92 VAL A C 12
ATOM 20540 O O . VAL A 1 31 ? 4.277 9.147 -0.445 1.00 0.00 92 VAL A O 12
ATOM 20553 N N . TYR A 1 32 ? 2.922 10.969 -0.335 1.00 0.00 93 TYR A N 12
ATOM 20554 C CA . TYR A 1 32 ? 3.922 11.946 -0.691 1.00 0.00 93 TYR A CA 12
ATOM 20555 C C . TYR A 1 32 ? 4.307 12.740 0.521 1.00 0.00 93 TYR A C 12
ATOM 20556 O O . TYR A 1 32 ? 3.434 13.214 1.263 1.00 0.00 93 TYR A O 12
ATOM 20574 N N . ASP A 1 33 ? 5.585 12.930 0.714 1.00 0.00 94 ASP A N 12
ATOM 20575 C CA . ASP A 1 33 ? 6.060 13.700 1.849 1.00 0.00 94 ASP A CA 12
ATOM 20576 C C . ASP A 1 33 ? 5.910 15.194 1.543 1.00 0.00 94 ASP A C 12
ATOM 20577 O O . ASP A 1 33 ? 5.311 15.578 0.526 1.00 0.00 94 ASP A O 12
ATOM 20586 N N . LYS A 1 34 ? 6.467 16.027 2.401 1.00 0.00 95 LYS A N 12
ATOM 20587 C CA . LYS A 1 34 ? 6.408 17.473 2.278 1.00 0.00 95 LYS A CA 12
ATOM 20588 C C . LYS A 1 34 ? 7.019 17.943 0.937 1.00 0.00 95 LYS A C 12
ATOM 20589 O O . LYS A 1 34 ? 6.570 18.930 0.352 1.00 0.00 95 LYS A O 12
ATOM 20608 N N . SER A 1 35 ? 7.998 17.192 0.447 1.00 0.00 96 SER A N 12
ATOM 20609 C CA . SER A 1 35 ? 8.735 17.522 -0.767 1.00 0.00 96 SER A CA 12
ATOM 20610 C C . SER A 1 35 ? 7.989 17.078 -2.043 1.00 0.00 96 SER A C 12
ATOM 20611 O O . SER A 1 35 ? 8.516 17.247 -3.164 1.00 0.00 96 SER A O 12
ATOM 20619 N N . ASP A 1 36 ? 6.777 16.496 -1.872 1.00 0.00 97 ASP A N 12
ATOM 20620 C CA . ASP A 1 36 ? 5.933 16.003 -2.999 1.00 0.00 97 ASP A CA 12
ATOM 20621 C C . ASP A 1 36 ? 6.599 14.764 -3.634 1.00 0.00 97 ASP A C 12
ATOM 20622 O O . ASP A 1 36 ? 6.408 14.438 -4.805 1.00 0.00 97 ASP A O 12
ATOM 20631 N N . GLU A 1 37 ? 7.373 14.068 -2.834 1.00 0.00 98 GLU A N 12
ATOM 20632 C CA . GLU A 1 37 ? 8.011 12.852 -3.261 1.00 0.00 98 GLU A CA 12
ATOM 20633 C C . GLU A 1 37 ? 7.287 11.653 -2.730 1.00 0.00 98 GLU A C 12
ATOM 20634 O O . GLU A 1 37 ? 6.807 11.648 -1.595 1.00 0.00 98 GLU A O 12
ATOM 20646 N N . LEU A 1 38 ? 7.184 10.660 -3.564 1.00 0.00 99 LEU A N 12
ATOM 20647 C CA . LEU A 1 38 ? 6.488 9.451 -3.244 1.00 0.00 99 LEU A CA 12
ATOM 20648 C C . LEU A 1 38 ? 7.440 8.478 -2.614 1.00 0.00 99 LEU A C 12
ATOM 20649 O O . LEU A 1 38 ? 8.358 7.978 -3.262 1.00 0.00 99 LEU A O 12
ATOM 20665 N N . GLN A 1 39 ? 7.237 8.246 -1.359 1.00 0.00 100 GLN A N 12
ATOM 20666 C CA . GLN A 1 39 ? 8.029 7.293 -0.636 1.00 0.00 100 GLN A CA 12
ATOM 20667 C C . GLN A 1 39 ? 7.269 6.007 -0.368 1.00 0.00 100 GLN A C 12
ATOM 20668 O O . GLN A 1 39 ? 7.879 4.944 -0.205 1.00 0.00 100 GLN A O 12
ATOM 20682 N N . PHE A 1 40 ? 5.952 6.070 -0.313 1.00 0.00 101 PHE A N 12
ATOM 20683 C CA . PHE A 1 40 ? 5.210 4.872 0.007 1.00 0.00 101 PHE A CA 12
ATOM 20684 C C . PHE A 1 40 ? 3.896 4.756 -0.740 1.00 0.00 101 PHE A C 12
ATOM 20685 O O . PHE A 1 40 ? 3.038 5.616 -0.647 1.00 0.00 101 PHE A O 12
ATOM 20702 N N . VAL A 1 41 ? 3.766 3.699 -1.487 1.00 0.00 102 VAL A N 12
ATOM 20703 C CA . VAL A 1 41 ? 2.498 3.330 -2.091 1.00 0.00 102 VAL A CA 12
ATOM 20704 C C . VAL A 1 41 ? 1.966 2.104 -1.381 1.00 0.00 102 VAL A C 12
ATOM 20705 O O . VAL A 1 41 ? 2.757 1.228 -0.956 1.00 0.00 102 VAL A O 12
ATOM 20718 N N . GLY A 1 42 ? 0.676 2.038 -1.224 1.00 0.00 103 GLY A N 12
ATOM 20719 C CA . GLY A 1 42 ? 0.071 0.921 -0.563 1.00 0.00 103 GLY A CA 12
ATOM 20720 C C . GLY A 1 42 ? -1.347 0.733 -1.005 1.00 0.00 103 GLY A C 12
ATOM 20721 O O . GLY A 1 42 ? -1.969 1.672 -1.518 1.00 0.00 103 GLY A O 12
ATOM 20725 N N . ILE A 1 43 ? -1.854 -0.452 -0.820 1.00 0.00 104 ILE A N 12
ATOM 20726 C CA . ILE A 1 43 ? -3.211 -0.786 -1.186 1.00 0.00 104 ILE A CA 12
ATOM 20727 C C . ILE A 1 43 ? -3.979 -1.160 0.062 1.00 0.00 104 ILE A C 12
ATOM 20728 O O . ILE A 1 43 ? -3.408 -1.718 1.009 1.00 0.00 104 ILE A O 12
ATOM 20744 N N . SER A 1 44 ? -5.236 -0.809 0.114 1.00 0.00 105 SER A N 12
ATOM 20745 C CA . SER A 1 44 ? -6.042 -1.079 1.279 1.00 0.00 105 SER A CA 12
ATOM 20746 C C . SER A 1 44 ? -7.511 -1.265 0.901 1.00 0.00 105 SER A C 12
ATOM 20747 O O . SER A 1 44 ? -7.957 -0.842 -0.187 1.00 0.00 105 SER A O 12
ATOM 20755 N N . ARG A 1 45 ? -8.257 -1.897 1.785 1.00 0.00 106 ARG A N 12
ATOM 20756 C CA . ARG A 1 45 ? -9.668 -2.127 1.563 1.00 0.00 106 ARG A CA 12
ATOM 20757 C C . ARG A 1 45 ? -10.445 -0.882 2.019 1.00 0.00 106 ARG A C 12
ATOM 20758 O O . ARG A 1 45 ? -11.577 -0.646 1.608 1.00 0.00 106 ARG A O 12
ATOM 20779 N N . ASN A 1 46 ? -9.820 -0.110 2.881 1.00 0.00 107 ASN A N 12
ATOM 20780 C CA . ASN A 1 46 ? -10.337 1.183 3.286 1.00 0.00 107 ASN A CA 12
ATOM 20781 C C . ASN A 1 46 ? -9.175 2.142 3.282 1.00 0.00 107 ASN A C 12
ATOM 20782 O O . ASN A 1 46 ? -8.301 2.055 4.150 1.00 0.00 107 ASN A O 12
ATOM 20793 N N . ILE A 1 47 ? -9.128 3.000 2.288 1.00 0.00 108 ILE A N 12
ATOM 20794 C CA . ILE A 1 47 ? -8.041 3.953 2.139 1.00 0.00 108 ILE A CA 12
ATOM 20795 C C . ILE A 1 47 ? -7.910 4.870 3.365 1.00 0.00 108 ILE A C 12
ATOM 20796 O O . ILE A 1 47 ? -6.875 4.876 4.017 1.00 0.00 108 ILE A O 12
ATOM 20812 N N . ALA A 1 48 ? -8.982 5.588 3.685 1.00 0.00 109 ALA A N 12
ATOM 20813 C CA . ALA A 1 48 ? -9.015 6.569 4.790 1.00 0.00 109 ALA A CA 12
ATOM 20814 C C . ALA A 1 48 ? -8.445 6.045 6.109 1.00 0.00 109 ALA A C 12
ATOM 20815 O O . ALA A 1 48 ? -7.519 6.648 6.665 1.00 0.00 109 ALA A O 12
ATOM 20822 N N . ALA A 1 49 ? -8.975 4.927 6.592 1.00 0.00 110 ALA A N 12
ATOM 20823 C CA . ALA A 1 49 ? -8.554 4.361 7.871 1.00 0.00 110 ALA A CA 12
ATOM 20824 C C . ALA A 1 49 ? -7.084 3.983 7.850 1.00 0.00 110 ALA A C 12
ATOM 20825 O O . ALA A 1 49 ? -6.347 4.284 8.796 1.00 0.00 110 ALA A O 12
ATOM 20832 N N . SER A 1 50 ? -6.663 3.374 6.756 1.00 0.00 111 SER A N 12
ATOM 20833 C CA . SER A 1 50 ? -5.298 2.930 6.581 1.00 0.00 111 SER A CA 12
ATOM 20834 C C . SER A 1 50 ? -4.355 4.140 6.524 1.00 0.00 111 SER A C 12
ATOM 20835 O O . SER A 1 50 ? -3.367 4.219 7.287 1.00 0.00 111 SER A O 12
ATOM 20843 N N . VAL A 1 51 ? -4.694 5.099 5.658 1.00 0.00 112 VAL A N 12
ATOM 20844 C CA . VAL A 1 51 ? -3.920 6.312 5.469 1.00 0.00 112 VAL A CA 12
ATOM 20845 C C . VAL A 1 51 ? -3.745 7.056 6.783 1.00 0.00 112 VAL A C 12
ATOM 20846 O O . VAL A 1 51 ? -2.607 7.290 7.215 1.00 0.00 112 VAL A O 12
ATOM 20859 N N . SER A 1 52 ? -4.855 7.351 7.438 1.00 0.00 113 SER A N 12
ATOM 20860 C CA . SER A 1 52 ? -4.841 8.094 8.677 1.00 0.00 113 SER A CA 12
ATOM 20861 C C . SER A 1 52 ? -4.028 7.355 9.758 1.00 0.00 113 SER A C 12
ATOM 20862 O O . SER A 1 52 ? -3.173 7.962 10.401 1.00 0.00 113 SER A O 12
ATOM 20870 N N . ALA A 1 53 ? -4.230 6.034 9.883 1.00 0.00 114 ALA A N 12
ATOM 20871 C CA . ALA A 1 53 ? -3.565 5.230 10.921 1.00 0.00 114 ALA A CA 12
ATOM 20872 C C . ALA A 1 53 ? -2.053 5.416 10.916 1.00 0.00 114 ALA A C 12
ATOM 20873 O O . ALA A 1 53 ? -1.459 5.803 11.939 1.00 0.00 114 ALA A O 12
ATOM 20880 N N . HIS A 1 54 ? -1.437 5.206 9.768 1.00 0.00 115 HIS A N 12
ATOM 20881 C CA . HIS A 1 54 ? 0.014 5.313 9.692 1.00 0.00 115 HIS A CA 12
ATOM 20882 C C . HIS A 1 54 ? 0.518 6.740 9.589 1.00 0.00 115 HIS A C 12
ATOM 20883 O O . HIS A 1 54 ? 1.624 7.024 10.014 1.00 0.00 115 HIS A O 12
ATOM 20898 N N . LEU A 1 55 ? -0.282 7.642 9.062 1.00 0.00 116 LEU A N 12
ATOM 20899 C CA . LEU A 1 55 ? 0.168 9.028 8.944 1.00 0.00 116 LEU A CA 12
ATOM 20900 C C . LEU A 1 55 ? 0.091 9.763 10.273 1.00 0.00 116 LEU A C 12
ATOM 20901 O O . LEU A 1 55 ? 0.833 10.713 10.515 1.00 0.00 116 LEU A O 12
ATOM 20917 N N . LYS A 1 56 ? -0.801 9.328 11.143 1.00 0.00 117 LYS A N 12
ATOM 20918 C CA . LYS A 1 56 ? -0.860 9.902 12.477 1.00 0.00 117 LYS A CA 12
ATOM 20919 C C . LYS A 1 56 ? 0.246 9.305 13.333 1.00 0.00 117 LYS A C 12
ATOM 20920 O O . LYS A 1 56 ? 0.706 9.919 14.308 1.00 0.00 117 LYS A O 12
ATOM 20939 N N . SER A 1 57 ? 0.654 8.105 12.973 1.00 0.00 118 SER A N 12
ATOM 20940 C CA . SER A 1 57 ? 1.713 7.408 13.656 1.00 0.00 118 SER A CA 12
ATOM 20941 C C . SER A 1 57 ? 3.059 8.044 13.289 1.00 0.00 118 SER A C 12
ATOM 20942 O O . SER A 1 57 ? 3.820 8.481 14.165 1.00 0.00 118 SER A O 12
ATOM 20950 N N . VAL A 1 58 ? 3.322 8.145 12.007 1.00 0.00 119 VAL A N 12
ATOM 20951 C CA . VAL A 1 58 ? 4.564 8.673 11.530 1.00 0.00 119 VAL A CA 12
ATOM 20952 C C . VAL A 1 58 ? 4.321 9.782 10.478 1.00 0.00 119 VAL A C 12
ATOM 20953 O O . VAL A 1 58 ? 4.048 9.521 9.306 1.00 0.00 119 VAL A O 12
ATOM 20966 N N . PRO A 1 59 ? 4.399 11.048 10.918 1.00 0.00 120 PRO A N 12
ATOM 20967 C CA . PRO A 1 59 ? 4.143 12.218 10.070 1.00 0.00 120 PRO A CA 12
ATOM 20968 C C . PRO A 1 59 ? 5.324 12.594 9.168 1.00 0.00 120 PRO A C 12
ATOM 20969 O O . PRO A 1 59 ? 5.324 13.655 8.529 1.00 0.00 120 PRO A O 12
ATOM 20980 N N . GLU A 1 60 ? 6.292 11.700 9.099 1.00 0.00 121 GLU A N 12
ATOM 20981 C CA . GLU A 1 60 ? 7.489 11.858 8.286 1.00 0.00 121 GLU A CA 12
ATOM 20982 C C . GLU A 1 60 ? 7.099 12.053 6.818 1.00 0.00 121 GLU A C 12
ATOM 20983 O O . GLU A 1 60 ? 7.611 12.925 6.132 1.00 0.00 121 GLU A O 12
ATOM 20995 N N . LEU A 1 61 ? 6.145 11.269 6.371 1.00 0.00 122 LEU A N 12
ATOM 20996 C CA . LEU A 1 61 ? 5.734 11.302 4.988 1.00 0.00 122 LEU A CA 12
ATOM 20997 C C . LEU A 1 61 ? 4.409 12.033 4.833 1.00 0.00 122 LEU A C 12
ATOM 20998 O O . LEU A 1 61 ? 3.728 11.897 3.834 1.00 0.00 122 LEU A O 12
ATOM 21014 N N . CYS A 1 62 ? 4.070 12.835 5.802 1.00 0.00 123 CYS A N 12
ATOM 21015 C CA . CYS A 1 62 ? 2.839 13.567 5.748 1.00 0.00 123 CYS A CA 12
ATOM 21016 C C . CYS A 1 62 ? 2.989 14.870 4.996 1.00 0.00 123 CYS A C 12
ATOM 21017 O O . CYS A 1 62 ? 3.427 15.873 5.546 1.00 0.00 123 CYS A O 12
ATOM 21025 N N . GLY A 1 63 ? 2.711 14.822 3.728 1.00 0.00 124 GLY A N 12
ATOM 21026 C CA . GLY A 1 63 ? 2.682 16.013 2.929 1.00 0.00 124 GLY A CA 12
ATOM 21027 C C . GLY A 1 63 ? 1.418 16.039 2.120 1.00 0.00 124 GLY A C 12
ATOM 21028 O O . GLY A 1 63 ? 0.564 16.910 2.291 1.00 0.00 124 GLY A O 12
ATOM 21032 N N . SER A 1 64 ? 1.260 15.045 1.293 1.00 0.00 125 SER A N 12
ATOM 21033 C CA . SER A 1 64 ? 0.093 14.915 0.474 1.00 0.00 125 SER A CA 12
ATOM 21034 C C . SER A 1 64 ? -0.106 13.459 0.087 1.00 0.00 125 SER A C 12
ATOM 21035 O O . SER A 1 64 ? 0.807 12.661 0.221 1.00 0.00 125 SER A O 12
ATOM 21043 N N . VAL A 1 65 ? -1.276 13.106 -0.331 1.00 0.00 126 VAL A N 12
ATOM 21044 C CA . VAL A 1 65 ? -1.549 11.745 -0.687 1.00 0.00 126 VAL A CA 12
ATOM 21045 C C . VAL A 1 65 ? -2.393 11.693 -1.953 1.00 0.00 126 VAL A C 12
ATOM 21046 O O . VAL A 1 65 ? -3.267 12.536 -2.169 1.00 0.00 126 VAL A O 12
ATOM 21059 N N . LYS A 1 66 ? -2.077 10.769 -2.807 1.00 0.00 127 LYS A N 12
ATOM 21060 C CA . LYS A 1 66 ? -2.853 10.533 -3.988 1.00 0.00 127 LYS A CA 12
ATOM 21061 C C . LYS A 1 66 ? -3.628 9.264 -3.808 1.00 0.00 127 LYS A C 12
ATOM 21062 O O . LYS A 1 66 ? -3.062 8.250 -3.427 1.00 0.00 127 LYS A O 12
ATOM 21081 N N . VAL A 1 67 ? -4.908 9.318 -4.034 1.00 0.00 128 VAL A N 12
ATOM 21082 C CA . VAL A 1 67 ? -5.752 8.163 -3.837 1.00 0.00 128 VAL A CA 12
ATOM 21083 C C . VAL A 1 67 ? -6.424 7.747 -5.136 1.00 0.00 128 VAL A C 12
ATOM 21084 O O . VAL A 1 67 ? -6.883 8.588 -5.914 1.00 0.00 128 VAL A O 12
ATOM 21097 N N . GLY A 1 68 ? -6.432 6.474 -5.384 1.00 0.00 129 GLY A N 12
ATOM 21098 C CA . GLY A 1 68 ? -7.056 5.952 -6.554 1.00 0.00 129 GLY A CA 12
ATOM 21099 C C . GLY A 1 68 ? -8.052 4.905 -6.180 1.00 0.00 129 GLY A C 12
ATOM 21100 O O . GLY A 1 68 ? -7.677 3.818 -5.712 1.00 0.00 129 GLY A O 12
ATOM 21104 N N . ILE A 1 69 ? -9.307 5.217 -6.349 1.00 0.00 130 ILE A N 12
ATOM 21105 C CA . ILE A 1 69 ? -10.361 4.311 -5.992 1.00 0.00 130 ILE A CA 12
ATOM 21106 C C . ILE A 1 69 ? -10.743 3.524 -7.214 1.00 0.00 130 ILE A C 12
ATOM 21107 O O . ILE A 1 69 ? -11.402 4.038 -8.122 1.00 0.00 130 ILE A O 12
ATOM 21123 N N . VAL A 1 70 ? -10.328 2.306 -7.239 1.00 0.00 131 VAL A N 12
ATOM 21124 C CA . VAL A 1 70 ? -10.570 1.464 -8.360 1.00 0.00 131 VAL A CA 12
ATOM 21125 C C . VAL A 1 70 ? -11.903 0.748 -8.173 1.00 0.00 131 VAL A C 12
ATOM 21126 O O . VAL A 1 70 ? -12.222 0.277 -7.071 1.00 0.00 131 VAL A O 12
ATOM 21139 N N . GLU A 1 71 ? -12.695 0.728 -9.220 1.00 0.00 132 GLU A N 12
ATOM 21140 C CA . GLU A 1 71 ? -13.997 0.103 -9.186 1.00 0.00 132 GLU A CA 12
ATOM 21141 C C . GLU A 1 71 ? -13.908 -1.401 -8.979 1.00 0.00 132 GLU A C 12
ATOM 21142 O O . GLU A 1 71 ? -14.811 -2.001 -8.389 1.00 0.00 132 GLU A O 12
ATOM 21154 N N . GLU A 1 72 ? -12.833 -2.003 -9.451 1.00 0.00 133 GLU A N 12
ATOM 21155 C CA . GLU A 1 72 ? -12.596 -3.400 -9.202 1.00 0.00 133 GLU A CA 12
ATOM 21156 C C . GLU A 1 72 ? -11.422 -3.562 -8.217 1.00 0.00 133 GLU A C 12
ATOM 21157 O O . GLU A 1 72 ? -10.257 -3.437 -8.585 1.00 0.00 133 GLU A O 12
ATOM 21169 N N . PRO A 1 73 ? -11.715 -3.813 -6.934 1.00 0.00 134 PRO A N 12
ATOM 21170 C CA . PRO A 1 73 ? -10.692 -3.926 -5.891 1.00 0.00 134 PRO A CA 12
ATOM 21171 C C . PRO A 1 73 ? -10.058 -5.322 -5.847 1.00 0.00 134 PRO A C 12
ATOM 21172 O O . PRO A 1 73 ? -9.736 -5.843 -4.771 1.00 0.00 134 PRO A O 12
ATOM 21183 N N . ASP A 1 74 ? -9.858 -5.903 -7.013 1.00 0.00 135 ASP A N 12
ATOM 21184 C CA . ASP A 1 74 ? -9.265 -7.225 -7.141 1.00 0.00 135 ASP A CA 12
ATOM 21185 C C . ASP A 1 74 ? -7.804 -7.182 -6.750 1.00 0.00 135 ASP A C 12
ATOM 21186 O O . ASP A 1 74 ? -7.125 -6.205 -7.038 1.00 0.00 135 ASP A O 12
ATOM 21195 N N . LYS A 1 75 ? -7.328 -8.246 -6.112 1.00 0.00 136 LYS A N 12
ATOM 21196 C CA . LYS A 1 75 ? -5.959 -8.338 -5.606 1.00 0.00 136 LYS A CA 12
ATOM 21197 C C . LYS A 1 75 ? -4.912 -8.018 -6.689 1.00 0.00 136 LYS A C 12
ATOM 21198 O O . LYS A 1 75 ? -3.976 -7.242 -6.439 1.00 0.00 136 LYS A O 12
ATOM 21217 N N . ALA A 1 76 ? -5.091 -8.560 -7.886 1.00 0.00 137 ALA A N 12
ATOM 21218 C CA . ALA A 1 76 ? -4.132 -8.345 -8.956 1.00 0.00 137 ALA A CA 12
ATOM 21219 C C . ALA A 1 76 ? -4.226 -6.934 -9.469 1.00 0.00 137 ALA A C 12
ATOM 21220 O O . ALA A 1 76 ? -3.215 -6.308 -9.735 1.00 0.00 137 ALA A O 12
ATOM 21227 N N . VAL A 1 77 ? -5.443 -6.418 -9.559 1.00 0.00 138 VAL A N 12
ATOM 21228 C CA . VAL A 1 77 ? -5.669 -5.056 -10.039 1.00 0.00 138 VAL A CA 12
ATOM 21229 C C . VAL A 1 77 ? -5.075 -4.047 -9.052 1.00 0.00 138 VAL A C 12
ATOM 21230 O O . VAL A 1 77 ? -4.422 -3.077 -9.457 1.00 0.00 138 VAL A O 12
ATOM 21243 N N . LEU A 1 78 ? -5.273 -4.306 -7.759 1.00 0.00 139 LEU A N 12
ATOM 21244 C CA . LEU A 1 78 ? -4.689 -3.489 -6.696 1.00 0.00 139 LEU A CA 12
ATOM 21245 C C . LEU A 1 78 ? -3.173 -3.479 -6.834 1.00 0.00 139 LEU A C 12
ATOM 21246 O O . LEU A 1 78 ? -2.541 -2.423 -6.817 1.00 0.00 139 LEU A O 12
ATOM 21262 N N . THR A 1 79 ? -2.610 -4.664 -7.012 1.00 0.00 140 THR A N 12
ATOM 21263 C CA . THR A 1 79 ? -1.178 -4.829 -7.133 1.00 0.00 140 THR A CA 12
ATOM 21264 C C . THR A 1 79 ? -0.663 -4.163 -8.418 1.00 0.00 140 THR A C 12
ATOM 21265 O O . THR A 1 79 ? 0.385 -3.543 -8.418 1.00 0.00 140 THR A O 12
ATOM 21276 N N . GLN A 1 80 ? -1.426 -4.278 -9.492 1.00 0.00 141 GLN A N 12
ATOM 21277 C CA . GLN A 1 80 ? -1.078 -3.675 -10.766 1.00 0.00 141 GLN A CA 12
ATOM 21278 C C . GLN A 1 80 ? -1.025 -2.157 -10.630 1.00 0.00 141 GLN A C 12
ATOM 21279 O O . GLN A 1 80 ? -0.083 -1.514 -11.094 1.00 0.00 141 GLN A O 12
ATOM 21293 N N . ALA A 1 81 ? -2.028 -1.599 -9.973 1.00 0.00 142 ALA A N 12
ATOM 21294 C CA . ALA A 1 81 ? -2.085 -0.174 -9.719 1.00 0.00 142 ALA A CA 12
ATOM 21295 C C . ALA A 1 81 ? -0.886 0.252 -8.891 1.00 0.00 142 ALA A C 12
ATOM 21296 O O . ALA A 1 81 ? -0.158 1.159 -9.271 1.00 0.00 142 ALA A O 12
ATOM 21303 N N . TRP A 1 82 ? -0.666 -0.474 -7.805 1.00 0.00 143 TRP A N 12
ATOM 21304 C CA . TRP A 1 82 ? 0.457 -0.267 -6.894 1.00 0.00 143 TRP A CA 12
ATOM 21305 C C . TRP A 1 82 ? 1.785 -0.279 -7.666 1.00 0.00 143 TRP A C 12
ATOM 21306 O O . TRP A 1 82 ? 2.621 0.617 -7.512 1.00 0.00 143 TRP A O 12
ATOM 21327 N N . LYS A 1 83 ? 1.931 -1.283 -8.511 1.00 0.00 144 LYS A N 12
ATOM 21328 C CA . LYS A 1 83 ? 3.130 -1.519 -9.285 1.00 0.00 144 LYS A CA 12
ATOM 21329 C C . LYS A 1 83 ? 3.405 -0.373 -10.264 1.00 0.00 144 LYS A C 12
ATOM 21330 O O . LYS A 1 83 ? 4.530 0.109 -10.345 1.00 0.00 144 LYS A O 12
ATOM 21349 N N . LEU A 1 84 ? 2.389 0.083 -10.982 1.00 0.00 145 LEU A N 12
ATOM 21350 C CA . LEU A 1 84 ? 2.584 1.205 -11.893 1.00 0.00 145 LEU A CA 12
ATOM 21351 C C . LEU A 1 84 ? 2.878 2.496 -11.141 1.00 0.00 145 LEU A C 12
ATOM 21352 O O . LEU A 1 84 ? 3.725 3.272 -11.559 1.00 0.00 145 LEU A O 12
ATOM 21368 N N . TRP A 1 85 ? 2.204 2.693 -10.022 1.00 0.00 146 TRP A N 12
ATOM 21369 C CA . TRP A 1 85 ? 2.392 3.880 -9.190 1.00 0.00 146 TRP A CA 12
ATOM 21370 C C . TRP A 1 85 ? 3.808 3.966 -8.624 1.00 0.00 146 TRP A C 12
ATOM 21371 O O . TRP A 1 85 ? 4.444 5.050 -8.654 1.00 0.00 146 TRP A O 12
ATOM 21392 N N . ILE A 1 86 ? 4.322 2.850 -8.115 1.00 0.00 147 ILE A N 12
ATOM 21393 C CA . ILE A 1 86 ? 5.678 2.853 -7.616 1.00 0.00 147 ILE A CA 12
ATOM 21394 C C . ILE A 1 86 ? 6.644 3.093 -8.774 1.00 0.00 147 ILE A C 12
ATOM 21395 O O . ILE A 1 86 ? 7.587 3.885 -8.641 1.00 0.00 147 ILE A O 12
ATOM 21411 N N . GLU A 1 87 ? 6.348 2.484 -9.949 1.00 0.00 148 GLU A N 12
ATOM 21412 C CA . GLU A 1 87 ? 7.155 2.713 -11.141 1.00 0.00 148 GLU A CA 12
ATOM 21413 C C . GLU A 1 87 ? 7.212 4.161 -11.508 1.00 0.00 148 GLU A C 12
ATOM 21414 O O . GLU A 1 87 ? 8.269 4.638 -11.832 1.00 0.00 148 GLU A O 12
ATOM 21426 N N . GLU A 1 88 ? 6.076 4.857 -11.432 1.00 0.00 149 GLU A N 12
ATOM 21427 C CA . GLU A 1 88 ? 6.002 6.294 -11.725 1.00 0.00 149 GLU A CA 12
ATOM 21428 C C . GLU A 1 88 ? 7.138 7.027 -11.030 1.00 0.00 149 GLU A C 12
ATOM 21429 O O . GLU A 1 88 ? 7.928 7.722 -11.666 1.00 0.00 149 GLU A O 12
ATOM 21441 N N . HIS A 1 89 ? 7.280 6.805 -9.738 1.00 0.00 150 HIS A N 12
ATOM 21442 C CA . HIS A 1 89 ? 8.356 7.461 -9.024 1.00 0.00 150 HIS A CA 12
ATOM 21443 C C . HIS A 1 89 ? 9.718 6.826 -9.203 1.00 0.00 150 HIS A C 12
ATOM 21444 O O . HIS A 1 89 ? 10.717 7.513 -9.130 1.00 0.00 150 HIS A O 12
ATOM 21459 N N . ILE A 1 90 ? 9.767 5.547 -9.458 1.00 0.00 151 ILE A N 12
ATOM 21460 C CA . ILE A 1 90 ? 11.037 4.885 -9.816 1.00 0.00 151 ILE A CA 12
ATOM 21461 C C . ILE A 1 90 ? 11.589 5.508 -11.118 1.00 0.00 151 ILE A C 12
ATOM 21462 O O . ILE A 1 90 ? 12.743 5.912 -11.196 1.00 0.00 151 ILE A O 12
ATOM 21478 N N . LYS A 1 91 ? 10.723 5.636 -12.086 1.00 0.00 152 LYS A N 12
ATOM 21479 C CA . LYS A 1 91 ? 11.051 6.156 -13.400 1.00 0.00 152 LYS A CA 12
ATOM 21480 C C . LYS A 1 91 ? 11.405 7.647 -13.364 1.00 0.00 152 LYS A C 12
ATOM 21481 O O . LYS A 1 91 ? 12.458 8.049 -13.863 1.00 0.00 152 LYS A O 12
ATOM 21500 N N . VAL A 1 92 ? 10.564 8.463 -12.743 1.00 0.00 153 VAL A N 12
ATOM 21501 C CA . VAL A 1 92 ? 10.791 9.912 -12.776 1.00 0.00 153 VAL A CA 12
ATOM 21502 C C . VAL A 1 92 ? 11.839 10.412 -11.758 1.00 0.00 153 VAL A C 12
ATOM 21503 O O . VAL A 1 92 ? 12.485 11.438 -11.992 1.00 0.00 153 VAL A O 12
ATOM 21516 N N . THR A 1 93 ? 12.027 9.708 -10.654 1.00 0.00 154 THR A N 12
ATOM 21517 C CA . THR A 1 93 ? 12.950 10.196 -9.638 1.00 0.00 154 THR A CA 12
ATOM 21518 C C . THR A 1 93 ? 13.846 9.081 -9.029 1.00 0.00 154 THR A C 12
ATOM 21519 O O . THR A 1 93 ? 14.947 9.351 -8.551 1.00 0.00 154 THR A O 12
ATOM 21530 N N . GLY A 1 94 ? 13.375 7.852 -9.047 1.00 0.00 155 GLY A N 12
ATOM 21531 C CA . GLY A 1 94 ? 14.172 6.741 -8.564 1.00 0.00 155 GLY A CA 12
ATOM 21532 C C . GLY A 1 94 ? 13.858 6.378 -7.135 1.00 0.00 155 GLY A C 12
ATOM 21533 O O . GLY A 1 94 ? 14.693 5.793 -6.442 1.00 0.00 155 GLY A O 12
ATOM 21537 N N . LYS A 1 95 ? 12.671 6.724 -6.690 1.00 0.00 156 LYS A N 12
ATOM 21538 C CA . LYS A 1 95 ? 12.271 6.458 -5.339 1.00 0.00 156 LYS A CA 12
ATOM 21539 C C . LYS A 1 95 ? 11.839 5.026 -5.086 1.00 0.00 156 LYS A C 12
ATOM 21540 O O . LYS A 1 95 ? 10.828 4.554 -5.605 1.00 0.00 156 LYS A O 12
ATOM 21559 N N . VAL A 1 96 ? 12.644 4.361 -4.295 1.00 0.00 157 VAL A N 12
ATOM 21560 C CA . VAL A 1 96 ? 12.376 3.041 -3.735 1.00 0.00 157 VAL A CA 12
ATOM 21561 C C . VAL A 1 96 ? 12.951 3.121 -2.318 1.00 0.00 157 VAL A C 12
ATOM 21562 O O . VAL A 1 96 ? 14.068 2.671 -2.051 1.00 0.00 157 VAL A O 12
ATOM 21575 N N . PRO A 1 97 ? 12.257 3.827 -1.428 1.00 0.00 158 PRO A N 12
ATOM 21576 C CA . PRO A 1 97 ? 12.753 4.143 -0.107 1.00 0.00 158 PRO A CA 12
ATOM 21577 C C . PRO A 1 97 ? 12.382 3.106 0.968 1.00 0.00 158 PRO A C 12
ATOM 21578 O O . PRO A 1 97 ? 11.533 2.232 0.739 1.00 0.00 158 PRO A O 12
ATOM 21589 N N . PRO A 1 98 ? 13.008 3.213 2.181 1.00 0.00 159 PRO A N 12
ATOM 21590 C CA . PRO A 1 98 ? 12.753 2.306 3.331 1.00 0.00 159 PRO A CA 12
ATOM 21591 C C . PRO A 1 98 ? 11.280 2.256 3.764 1.00 0.00 159 PRO A C 12
ATOM 21592 O O . PRO A 1 98 ? 10.885 1.376 4.517 1.00 0.00 159 PRO A O 12
ATOM 21603 N N . GLY A 1 99 ? 10.512 3.249 3.342 1.00 0.00 160 GLY A N 12
ATOM 21604 C CA . GLY A 1 99 ? 9.092 3.279 3.632 1.00 0.00 160 GLY A CA 12
ATOM 21605 C C . GLY A 1 99 ? 8.354 2.180 2.906 1.00 0.00 160 GLY A C 12
ATOM 21606 O O . GLY A 1 99 ? 7.446 1.573 3.448 1.00 0.00 160 GLY A O 12
ATOM 21610 N N . ASN A 1 100 ? 8.764 1.924 1.677 1.00 0.00 161 ASN A N 12
ATOM 21611 C CA . ASN A 1 100 ? 8.130 0.897 0.865 1.00 0.00 161 ASN A CA 12
ATOM 21612 C C . ASN A 1 100 ? 8.889 -0.414 1.010 1.00 0.00 161 ASN A C 12
ATOM 21613 O O . ASN A 1 100 ? 8.306 -1.511 0.973 1.00 0.00 161 ASN A O 12
ATOM 21624 N N . LYS A 1 101 ? 10.192 -0.299 1.187 1.00 0.00 162 LYS A N 12
ATOM 21625 C CA . LYS A 1 101 ? 11.057 -1.442 1.435 1.00 0.00 162 LYS A CA 12
ATOM 21626 C C . LYS A 1 101 ? 10.877 -1.911 2.864 1.00 0.00 162 LYS A C 12
ATOM 21627 O O . LYS A 1 101 ? 10.169 -1.295 3.649 1.00 0.00 162 LYS A O 12
ATOM 21646 N N . SER A 1 102 ? 11.530 -2.971 3.213 1.00 0.00 163 SER A N 12
ATOM 21647 C CA . SER A 1 102 ? 11.530 -3.393 4.567 1.00 0.00 163 SER A CA 12
ATOM 21648 C C . SER A 1 102 ? 12.590 -2.576 5.312 1.00 0.00 163 SER A C 12
ATOM 21649 O O . SER A 1 102 ? 13.778 -2.910 5.309 1.00 0.00 163 SER A O 12
ATOM 21657 N N . GLY A 1 103 ? 12.169 -1.436 5.805 1.00 0.00 164 GLY A N 12
ATOM 21658 C CA . GLY A 1 103 ? 13.047 -0.548 6.512 1.00 0.00 164 GLY A CA 12
ATOM 21659 C C . GLY A 1 103 ? 12.311 0.180 7.594 1.00 0.00 164 GLY A C 12
ATOM 21660 O O . GLY A 1 103 ? 12.725 0.157 8.754 1.00 0.00 164 GLY A O 12
ATOM 21664 N N . ASN A 1 104 ? 11.226 0.842 7.227 1.00 0.00 165 ASN A N 12
ATOM 21665 C CA . ASN A 1 104 ? 10.403 1.495 8.217 1.00 0.00 165 ASN A CA 12
ATOM 21666 C C . ASN A 1 104 ? 9.283 0.548 8.573 1.00 0.00 165 ASN A C 12
ATOM 21667 O O . ASN A 1 104 ? 8.365 0.312 7.779 1.00 0.00 165 ASN A O 12
ATOM 21678 N N . ASN A 1 105 ? 9.343 0.040 9.767 1.00 0.00 166 ASN A N 12
ATOM 21679 C CA . ASN A 1 105 ? 8.454 -1.021 10.229 1.00 0.00 166 ASN A CA 12
ATOM 21680 C C . ASN A 1 105 ? 7.020 -0.584 10.452 1.00 0.00 166 ASN A C 12
ATOM 21681 O O . ASN A 1 105 ? 6.147 -1.427 10.671 1.00 0.00 166 ASN A O 12
ATOM 21692 N N . THR A 1 106 ? 6.763 0.700 10.374 1.00 0.00 167 THR A N 12
ATOM 21693 C CA . THR A 1 106 ? 5.439 1.223 10.599 1.00 0.00 167 THR A CA 12
ATOM 21694 C C . THR A 1 106 ? 4.526 0.874 9.419 1.00 0.00 167 THR A C 12
ATOM 21695 O O . THR A 1 106 ? 3.407 0.386 9.605 1.00 0.00 167 THR A O 12
ATOM 21706 N N . PHE A 1 107 ? 5.038 1.081 8.214 1.00 0.00 168 PHE A N 12
ATOM 21707 C CA . PHE A 1 107 ? 4.254 0.893 7.005 1.00 0.00 168 PHE A CA 12
ATOM 21708 C C . PHE A 1 107 ? 4.211 -0.566 6.587 1.00 0.00 168 PHE A C 12
ATOM 21709 O O . PHE A 1 107 ? 3.139 -1.111 6.276 1.00 0.00 168 PHE A O 12
ATOM 21726 N N . VAL A 1 108 ? 5.357 -1.207 6.633 1.00 0.00 169 VAL A N 12
ATOM 21727 C CA . VAL A 1 108 ? 5.505 -2.560 6.120 1.00 0.00 169 VAL A CA 12
ATOM 21728 C C . VAL A 1 108 ? 5.163 -3.654 7.128 1.00 0.00 169 VAL A C 12
ATOM 21729 O O . VAL A 1 108 ? 5.470 -4.829 6.897 1.00 0.00 169 VAL A O 12
ATOM 21742 N N . LYS A 1 109 ? 4.519 -3.304 8.221 1.00 0.00 170 LYS A N 12
ATOM 21743 C CA . LYS A 1 109 ? 4.096 -4.329 9.143 1.00 0.00 170 LYS A CA 12
ATOM 21744 C C . LYS A 1 109 ? 2.849 -5.000 8.595 1.00 0.00 170 LYS A C 12
ATOM 21745 O O . LYS A 1 109 ? 1.951 -4.326 8.061 1.00 0.00 170 LYS A O 12
ATOM 21764 N N . VAL A 1 110 ? 2.826 -6.294 8.638 1.00 0.00 171 VAL A N 12
ATOM 21765 C CA . VAL A 1 110 ? 1.687 -7.052 8.180 1.00 0.00 171 VAL A CA 12
ATOM 21766 C C . VAL A 1 110 ? 0.801 -7.302 9.398 1.00 0.00 171 VAL A C 12
ATOM 21767 O O . VAL A 1 110 ? 1.295 -7.224 10.529 1.00 0.00 171 VAL A O 12
ATOM 21780 N N . THR A 1 111 ? -0.487 -7.540 9.184 1.00 0.00 172 THR A N 12
ATOM 21781 C CA . THR A 1 111 ? -1.415 -7.819 10.270 1.00 0.00 172 THR A CA 12
ATOM 21782 C C . THR A 1 111 ? -0.905 -9.025 11.108 1.00 0.00 172 THR A C 12
ATOM 21783 O O . THR A 1 111 ? -0.924 -8.999 12.337 1.00 0.00 172 THR A O 12
ATOM 21794 N N . LEU A 1 112 ? -0.428 -10.048 10.417 1.00 0.00 173 LEU A N 12
ATOM 21795 C CA . LEU A 1 112 ? 0.195 -11.198 11.044 1.00 0.00 173 LEU A CA 12
ATOM 21796 C C . LEU A 1 112 ? 1.583 -11.327 10.452 1.00 0.00 173 LEU A C 12
ATOM 21797 O O . LEU A 1 112 ? 1.724 -11.484 9.230 1.00 0.00 173 LEU A O 12
ATOM 21813 N N . GLU A 1 113 ? 2.604 -11.224 11.265 1.00 0.00 174 GLU A N 12
ATOM 21814 C CA . GLU A 1 113 ? 3.943 -11.279 10.734 1.00 0.00 174 GLU A CA 12
ATOM 21815 C C . GLU A 1 113 ? 4.557 -12.646 10.932 1.00 0.00 174 GLU A C 12
ATOM 21816 O O . GLU A 1 113 ? 4.207 -13.381 11.863 1.00 0.00 174 GLU A O 12
ATOM 21828 N N . HIS A 1 114 ? 5.429 -12.998 10.043 1.00 0.00 175 HIS A N 12
ATOM 21829 C CA . HIS A 1 114 ? 6.218 -14.190 10.174 1.00 0.00 175 HIS A CA 12
ATOM 21830 C C . HIS A 1 114 ? 7.621 -13.754 10.063 1.00 0.00 175 HIS A C 12
ATOM 21831 O O . HIS A 1 114 ? 8.059 -13.308 9.001 1.00 0.00 175 HIS A O 12
ATOM 21846 N N . HIS A 1 115 ? 8.315 -13.791 11.148 1.00 0.00 176 HIS A N 12
ATOM 21847 C CA . HIS A 1 115 ? 9.624 -13.241 11.174 1.00 0.00 176 HIS A CA 12
ATOM 21848 C C . HIS A 1 115 ? 10.642 -14.257 10.709 1.00 0.00 176 HIS A C 12
ATOM 21849 O O . HIS A 1 115 ? 11.132 -15.085 11.480 1.00 0.00 176 HIS A O 12
ATOM 21864 N N . HIS A 1 116 ? 10.909 -14.218 9.433 1.00 0.00 177 HIS A N 12
ATOM 21865 C CA . HIS A 1 116 ? 11.852 -15.104 8.809 1.00 0.00 177 HIS A CA 12
ATOM 21866 C C . HIS A 1 116 ? 13.271 -14.717 9.194 1.00 0.00 177 HIS A C 12
ATOM 21867 O O . HIS A 1 116 ? 13.824 -13.755 8.660 1.00 0.00 177 HIS A O 12
ATOM 21882 N N . HIS A 1 117 ? 13.814 -15.400 10.175 1.00 0.00 178 HIS A N 12
ATOM 21883 C CA . HIS A 1 117 ? 15.193 -15.183 10.571 1.00 0.00 178 HIS A CA 12
ATOM 21884 C C . HIS A 1 117 ? 15.748 -16.441 11.237 1.00 0.00 178 HIS A C 12
ATOM 21885 O O . HIS A 1 117 ? 16.705 -16.405 11.999 1.00 0.00 178 HIS A O 12
ATOM 21900 N N . HIS A 1 118 ? 15.140 -17.564 10.921 1.00 0.00 179 HIS A N 12
ATOM 21901 C CA . HIS A 1 118 ? 15.643 -18.863 11.379 1.00 0.00 179 HIS A CA 12
ATOM 21902 C C . HIS A 1 118 ? 16.555 -19.398 10.286 1.00 0.00 179 HIS A C 12
ATOM 21903 O O . HIS A 1 118 ? 17.333 -20.341 10.474 1.00 0.00 179 HIS A O 12
ATOM 21918 N N . HIS A 1 119 ? 16.433 -18.760 9.156 1.00 0.00 180 HIS A N 12
ATOM 21919 C CA . HIS A 1 119 ? 17.193 -18.970 7.974 1.00 0.00 180 HIS A CA 12
ATOM 21920 C C . HIS A 1 119 ? 17.443 -17.607 7.447 1.00 0.00 180 HIS A C 12
ATOM 21921 O O . HIS A 1 119 ? 18.592 -17.267 7.170 1.00 0.00 180 HIS A O 12
ATOM 21937 N N . MET A 1 1 ? -13.052 11.956 -6.608 1.00 0.00 62 MET A N 13
ATOM 21938 C CA . MET A 1 1 ? -13.288 10.647 -7.198 1.00 0.00 62 MET A CA 13
ATOM 21939 C C . MET A 1 1 ? -12.447 10.434 -8.429 1.00 0.00 62 MET A C 13
ATOM 21940 O O . MET A 1 1 ? -12.682 11.041 -9.479 1.00 0.00 62 MET A O 13
ATOM 21956 N N . ALA A 1 2 ? -11.426 9.660 -8.270 1.00 0.00 63 ALA A N 13
ATOM 21957 C CA . ALA A 1 2 ? -10.643 9.171 -9.357 1.00 0.00 63 ALA A CA 13
ATOM 21958 C C . ALA A 1 2 ? -10.956 7.697 -9.468 1.00 0.00 63 ALA A C 13
ATOM 21959 O O . ALA A 1 2 ? -10.528 6.913 -8.626 1.00 0.00 63 ALA A O 13
ATOM 21966 N N . SER A 1 3 ? -11.769 7.344 -10.426 1.00 0.00 64 SER A N 13
ATOM 21967 C CA . SER A 1 3 ? -12.225 5.980 -10.583 1.00 0.00 64 SER A CA 13
ATOM 21968 C C . SER A 1 3 ? -11.339 5.214 -11.579 1.00 0.00 64 SER A C 13
ATOM 21969 O O . SER A 1 3 ? -10.918 4.070 -11.325 1.00 0.00 64 SER A O 13
ATOM 21977 N N . ALA A 1 4 ? -11.051 5.840 -12.698 1.00 0.00 65 ALA A N 13
ATOM 21978 C CA . ALA A 1 4 ? -10.213 5.243 -13.703 1.00 0.00 65 ALA A CA 13
ATOM 21979 C C . ALA A 1 4 ? -8.797 5.694 -13.452 1.00 0.00 65 ALA A C 13
ATOM 21980 O O . ALA A 1 4 ? -8.434 6.827 -13.750 1.00 0.00 65 ALA A O 13
ATOM 21987 N N . VAL A 1 5 ? -8.025 4.849 -12.830 1.00 0.00 66 VAL A N 13
ATOM 21988 C CA . VAL A 1 5 ? -6.682 5.203 -12.464 1.00 0.00 66 VAL A CA 13
ATOM 21989 C C . VAL A 1 5 ? -5.706 4.167 -12.980 1.00 0.00 66 VAL A C 13
ATOM 21990 O O . VAL A 1 5 ? -5.873 2.969 -12.724 1.00 0.00 66 VAL A O 13
ATOM 22003 N N . LYS A 1 6 ? -4.733 4.614 -13.734 1.00 0.00 67 LYS A N 13
ATOM 22004 C CA . LYS A 1 6 ? -3.663 3.763 -14.194 1.00 0.00 67 LYS A CA 13
ATOM 22005 C C . LYS A 1 6 ? -2.350 4.277 -13.610 1.00 0.00 67 LYS A C 13
ATOM 22006 O O . LYS A 1 6 ? -1.635 3.556 -12.945 1.00 0.00 67 LYS A O 13
ATOM 22025 N N . SER A 1 7 ? -2.080 5.544 -13.837 1.00 0.00 68 SER A N 13
ATOM 22026 C CA . SER A 1 7 ? -0.856 6.180 -13.380 1.00 0.00 68 SER A CA 13
ATOM 22027 C C . SER A 1 7 ? -1.125 7.198 -12.254 1.00 0.00 68 SER A C 13
ATOM 22028 O O . SER A 1 7 ? -2.295 7.543 -11.984 1.00 0.00 68 SER A O 13
ATOM 22036 N N . LEU A 1 8 ? -0.037 7.721 -11.648 1.00 0.00 69 LEU A N 13
ATOM 22037 C CA . LEU A 1 8 ? -0.110 8.751 -10.584 1.00 0.00 69 LEU A CA 13
ATOM 22038 C C . LEU A 1 8 ? -0.775 10.019 -11.098 1.00 0.00 69 LEU A C 13
ATOM 22039 O O . LEU A 1 8 ? -1.411 10.761 -10.342 1.00 0.00 69 LEU A O 13
ATOM 22055 N N . THR A 1 9 ? -0.649 10.240 -12.390 1.00 0.00 70 THR A N 13
ATOM 22056 C CA . THR A 1 9 ? -1.189 11.409 -13.051 1.00 0.00 70 THR A CA 13
ATOM 22057 C C . THR A 1 9 ? -2.724 11.436 -12.934 1.00 0.00 70 THR A C 13
ATOM 22058 O O . THR A 1 9 ? -3.336 12.491 -12.819 1.00 0.00 70 THR A O 13
ATOM 22069 N N . GLU A 1 10 ? -3.311 10.262 -12.889 1.00 0.00 71 GLU A N 13
ATOM 22070 C CA . GLU A 1 10 ? -4.756 10.099 -12.908 1.00 0.00 71 GLU A CA 13
ATOM 22071 C C . GLU A 1 10 ? -5.310 9.982 -11.505 1.00 0.00 71 GLU A C 13
ATOM 22072 O O . GLU A 1 10 ? -6.516 9.796 -11.306 1.00 0.00 71 GLU A O 13
ATOM 22084 N N . THR A 1 11 ? -4.444 10.097 -10.551 1.00 0.00 72 THR A N 13
ATOM 22085 C CA . THR A 1 11 ? -4.800 9.928 -9.186 1.00 0.00 72 THR A CA 13
ATOM 22086 C C . THR A 1 11 ? -5.197 11.300 -8.581 1.00 0.00 72 THR A C 13
ATOM 22087 O O . THR A 1 11 ? -4.633 12.335 -8.972 1.00 0.00 72 THR A O 13
ATOM 22098 N N . GLU A 1 12 ? -6.165 11.310 -7.661 1.00 0.00 73 GLU A N 13
ATOM 22099 C CA . GLU A 1 12 ? -6.622 12.553 -7.050 1.00 0.00 73 GLU A CA 13
ATOM 22100 C C . GLU A 1 12 ? -5.791 12.862 -5.802 1.00 0.00 73 GLU A C 13
ATOM 22101 O O . GLU A 1 12 ? -5.293 11.941 -5.148 1.00 0.00 73 GLU A O 13
ATOM 22113 N N . LEU A 1 13 ? -5.642 14.133 -5.478 1.00 0.00 74 LEU A N 13
ATOM 22114 C CA . LEU A 1 13 ? -4.743 14.555 -4.421 1.00 0.00 74 LEU A CA 13
ATOM 22115 C C . LEU A 1 13 ? -5.520 15.155 -3.256 1.00 0.00 74 LEU A C 13
ATOM 22116 O O . LEU A 1 13 ? -6.384 16.005 -3.448 1.00 0.00 74 LEU A O 13
ATOM 22132 N N . LEU A 1 14 ? -5.214 14.693 -2.069 1.00 0.00 75 LEU A N 13
ATOM 22133 C CA . LEU A 1 14 ? -5.775 15.221 -0.845 1.00 0.00 75 LEU A CA 13
ATOM 22134 C C . LEU A 1 14 ? -4.628 15.550 0.111 1.00 0.00 75 LEU A C 13
ATOM 22135 O O . LEU A 1 14 ? -3.734 14.726 0.300 1.00 0.00 75 LEU A O 13
ATOM 22151 N N . PRO A 1 15 ? -4.574 16.771 0.655 1.00 0.00 76 PRO A N 13
ATOM 22152 C CA . PRO A 1 15 ? -3.594 17.123 1.698 1.00 0.00 76 PRO A CA 13
ATOM 22153 C C . PRO A 1 15 ? -3.852 16.274 2.958 1.00 0.00 76 PRO A C 13
ATOM 22154 O O . PRO A 1 15 ? -5.000 16.107 3.362 1.00 0.00 76 PRO A O 13
ATOM 22165 N N . ILE A 1 16 ? -2.795 15.769 3.603 1.00 0.00 77 ILE A N 13
ATOM 22166 C CA . ILE A 1 16 ? -2.983 14.809 4.721 1.00 0.00 77 ILE A CA 13
ATOM 22167 C C . ILE A 1 16 ? -3.559 15.475 5.973 1.00 0.00 77 ILE A C 13
ATOM 22168 O O . ILE A 1 16 ? -4.018 14.799 6.887 1.00 0.00 77 ILE A O 13
ATOM 22184 N N . THR A 1 17 ? -3.525 16.803 5.998 1.00 0.00 78 THR A N 13
ATOM 22185 C CA . THR A 1 17 ? -4.035 17.558 7.117 1.00 0.00 78 THR A CA 13
ATOM 22186 C C . THR A 1 17 ? -5.562 17.366 7.234 1.00 0.00 78 THR A C 13
ATOM 22187 O O . THR A 1 17 ? -6.120 17.318 8.336 1.00 0.00 78 THR A O 13
ATOM 22198 N N . GLU A 1 18 ? -6.211 17.162 6.101 1.00 0.00 79 GLU A N 13
ATOM 22199 C CA . GLU A 1 18 ? -7.622 16.955 6.067 1.00 0.00 79 GLU A CA 13
ATOM 22200 C C . GLU A 1 18 ? -7.911 15.468 5.902 1.00 0.00 79 GLU A C 13
ATOM 22201 O O . GLU A 1 18 ? -8.672 15.032 5.025 1.00 0.00 79 GLU A O 13
ATOM 22213 N N . ALA A 1 19 ? -7.296 14.701 6.810 1.00 0.00 80 ALA A N 13
ATOM 22214 C CA . ALA A 1 19 ? -7.380 13.245 6.871 1.00 0.00 80 ALA A CA 13
ATOM 22215 C C . ALA A 1 19 ? -8.826 12.767 6.982 1.00 0.00 80 ALA A C 13
ATOM 22216 O O . ALA A 1 19 ? -9.158 11.645 6.606 1.00 0.00 80 ALA A O 13
ATOM 22223 N N . ASP A 1 20 ? -9.678 13.630 7.491 1.00 0.00 81 ASP A N 13
ATOM 22224 C CA . ASP A 1 20 ? -11.097 13.336 7.615 1.00 0.00 81 ASP A CA 13
ATOM 22225 C C . ASP A 1 20 ? -11.744 13.116 6.243 1.00 0.00 81 ASP A C 13
ATOM 22226 O O . ASP A 1 20 ? -12.656 12.295 6.099 1.00 0.00 81 ASP A O 13
ATOM 22235 N N . SER A 1 21 ? -11.228 13.788 5.236 1.00 0.00 82 SER A N 13
ATOM 22236 C CA . SER A 1 21 ? -11.801 13.744 3.915 1.00 0.00 82 SER A CA 13
ATOM 22237 C C . SER A 1 21 ? -11.164 12.652 3.050 1.00 0.00 82 SER A C 13
ATOM 22238 O O . SER A 1 21 ? -11.502 12.514 1.873 1.00 0.00 82 SER A O 13
ATOM 22246 N N . ILE A 1 22 ? -10.258 11.874 3.628 1.00 0.00 83 ILE A N 13
ATOM 22247 C CA . ILE A 1 22 ? -9.627 10.789 2.892 1.00 0.00 83 ILE A CA 13
ATOM 22248 C C . ILE A 1 22 ? -10.671 9.713 2.635 1.00 0.00 83 ILE A C 13
ATOM 22249 O O . ILE A 1 22 ? -11.346 9.284 3.570 1.00 0.00 83 ILE A O 13
ATOM 22265 N N . PRO A 1 23 ? -10.872 9.325 1.365 1.00 0.00 84 PRO A N 13
ATOM 22266 C CA . PRO A 1 23 ? -11.865 8.314 0.986 1.00 0.00 84 PRO A CA 13
ATOM 22267 C C . PRO A 1 23 ? -11.734 7.007 1.758 1.00 0.00 84 PRO A C 13
ATOM 22268 O O . PRO A 1 23 ? -10.668 6.395 1.822 1.00 0.00 84 PRO A O 13
ATOM 22279 N N . SER A 1 24 ? -12.834 6.567 2.290 1.00 0.00 85 SER A N 13
ATOM 22280 C CA . SER A 1 24 ? -12.913 5.369 3.077 1.00 0.00 85 SER A CA 13
ATOM 22281 C C . SER A 1 24 ? -13.345 4.174 2.219 1.00 0.00 85 SER A C 13
ATOM 22282 O O . SER A 1 24 ? -13.978 3.230 2.686 1.00 0.00 85 SER A O 13
ATOM 22290 N N . ALA A 1 25 ? -12.937 4.209 0.986 1.00 0.00 86 ALA A N 13
ATOM 22291 C CA . ALA A 1 25 ? -13.244 3.174 0.043 1.00 0.00 86 ALA A CA 13
ATOM 22292 C C . ALA A 1 25 ? -12.002 2.327 -0.181 1.00 0.00 86 ALA A C 13
ATOM 22293 O O . ALA A 1 25 ? -10.965 2.557 0.465 1.00 0.00 86 ALA A O 13
ATOM 22300 N N . SER A 1 26 ? -12.103 1.371 -1.068 1.00 0.00 87 SER A N 13
ATOM 22301 C CA . SER A 1 26 ? -11.006 0.496 -1.373 1.00 0.00 87 SER A CA 13
ATOM 22302 C C . SER A 1 26 ? -10.226 1.032 -2.552 1.00 0.00 87 SER A C 13
ATOM 22303 O O . SER A 1 26 ? -10.786 1.721 -3.424 1.00 0.00 87 SER A O 13
ATOM 22311 N N . GLY A 1 27 ? -8.955 0.757 -2.574 1.00 0.00 88 GLY A N 13
ATOM 22312 C CA . GLY A 1 27 ? -8.161 1.186 -3.667 1.00 0.00 88 GLY A CA 13
ATOM 22313 C C . GLY A 1 27 ? -6.715 1.300 -3.311 1.00 0.00 88 GLY A C 13
ATOM 22314 O O . GLY A 1 27 ? -6.231 0.643 -2.371 1.00 0.00 88 GLY A O 13
ATOM 22318 N N . VAL A 1 28 ? -6.040 2.151 -4.026 1.00 0.00 89 VAL A N 13
ATOM 22319 C CA . VAL A 1 28 ? -4.617 2.338 -3.888 1.00 0.00 89 VAL A CA 13
ATOM 22320 C C . VAL A 1 28 ? -4.391 3.742 -3.364 1.00 0.00 89 VAL A C 13
ATOM 22321 O O . VAL A 1 28 ? -5.212 4.625 -3.615 1.00 0.00 89 VAL A O 13
ATOM 22334 N N . TYR A 1 29 ? -3.328 3.960 -2.643 1.00 0.00 90 TYR A N 13
ATOM 22335 C CA . TYR A 1 29 ? -2.988 5.293 -2.223 1.00 0.00 90 TYR A CA 13
ATOM 22336 C C . TYR A 1 29 ? -1.483 5.500 -2.314 1.00 0.00 90 TYR A C 13
ATOM 22337 O O . TYR A 1 29 ? -0.702 4.540 -2.201 1.00 0.00 90 TYR A O 13
ATOM 22355 N N . ALA A 1 30 ? -1.097 6.718 -2.523 1.00 0.00 91 ALA A N 13
ATOM 22356 C CA . ALA A 1 30 ? 0.275 7.099 -2.670 1.00 0.00 91 ALA A CA 13
ATOM 22357 C C . ALA A 1 30 ? 0.579 8.277 -1.762 1.00 0.00 91 ALA A C 13
ATOM 22358 O O . ALA A 1 30 ? -0.039 9.336 -1.880 1.00 0.00 91 ALA A O 13
ATOM 22365 N N . VAL A 1 31 ? 1.516 8.091 -0.874 1.00 0.00 92 VAL A N 13
ATOM 22366 C CA . VAL A 1 31 ? 1.888 9.096 0.091 1.00 0.00 92 VAL A CA 13
ATOM 22367 C C . VAL A 1 31 ? 3.046 9.952 -0.449 1.00 0.00 92 VAL A C 13
ATOM 22368 O O . VAL A 1 31 ? 4.102 9.409 -0.880 1.00 0.00 92 VAL A O 13
ATOM 22381 N N . TYR A 1 32 ? 2.834 11.257 -0.450 1.00 0.00 93 TYR A N 13
ATOM 22382 C CA . TYR A 1 32 ? 3.805 12.241 -0.898 1.00 0.00 93 TYR A CA 13
ATOM 22383 C C . TYR A 1 32 ? 4.262 13.054 0.276 1.00 0.00 93 TYR A C 13
ATOM 22384 O O . TYR A 1 32 ? 3.432 13.552 1.047 1.00 0.00 93 TYR A O 13
ATOM 22402 N N . ASP A 1 33 ? 5.558 13.220 0.392 1.00 0.00 94 ASP A N 13
ATOM 22403 C CA . ASP A 1 33 ? 6.164 13.946 1.506 1.00 0.00 94 ASP A CA 13
ATOM 22404 C C . ASP A 1 33 ? 6.020 15.459 1.304 1.00 0.00 94 ASP A C 13
ATOM 22405 O O . ASP A 1 33 ? 5.353 15.913 0.362 1.00 0.00 94 ASP A O 13
ATOM 22414 N N . LYS A 1 34 ? 6.654 16.238 2.182 1.00 0.00 95 LYS A N 13
ATOM 22415 C CA . LYS A 1 34 ? 6.650 17.706 2.098 1.00 0.00 95 LYS A CA 13
ATOM 22416 C C . LYS A 1 34 ? 7.154 18.233 0.734 1.00 0.00 95 LYS A C 13
ATOM 22417 O O . LYS A 1 34 ? 6.702 19.277 0.262 1.00 0.00 95 LYS A O 13
ATOM 22436 N N . SER A 1 35 ? 8.060 17.511 0.098 1.00 0.00 96 SER A N 13
ATOM 22437 C CA . SER A 1 35 ? 8.617 17.934 -1.172 1.00 0.00 96 SER A CA 13
ATOM 22438 C C . SER A 1 35 ? 7.864 17.282 -2.346 1.00 0.00 96 SER A C 13
ATOM 22439 O O . SER A 1 35 ? 8.312 17.350 -3.509 1.00 0.00 96 SER A O 13
ATOM 22447 N N . ASP A 1 36 ? 6.724 16.664 -2.034 1.00 0.00 97 ASP A N 13
ATOM 22448 C CA . ASP A 1 36 ? 5.826 16.054 -3.024 1.00 0.00 97 ASP A CA 13
ATOM 22449 C C . ASP A 1 36 ? 6.431 14.910 -3.782 1.00 0.00 97 ASP A C 13
ATOM 22450 O O . ASP A 1 36 ? 6.101 14.693 -4.954 1.00 0.00 97 ASP A O 13
ATOM 22459 N N . GLU A 1 37 ? 7.286 14.154 -3.160 1.00 0.00 98 GLU A N 13
ATOM 22460 C CA . GLU A 1 37 ? 7.750 12.984 -3.806 1.00 0.00 98 GLU A CA 13
ATOM 22461 C C . GLU A 1 37 ? 7.096 11.758 -3.272 1.00 0.00 98 GLU A C 13
ATOM 22462 O O . GLU A 1 37 ? 7.043 11.532 -2.058 1.00 0.00 98 GLU A O 13
ATOM 22474 N N . LEU A 1 38 ? 6.518 11.013 -4.190 1.00 0.00 99 LEU A N 13
ATOM 22475 C CA . LEU A 1 38 ? 5.937 9.740 -3.902 1.00 0.00 99 LEU A CA 13
ATOM 22476 C C . LEU A 1 38 ? 7.017 8.825 -3.371 1.00 0.00 99 LEU A C 13
ATOM 22477 O O . LEU A 1 38 ? 7.966 8.483 -4.077 1.00 0.00 99 LEU A O 13
ATOM 22493 N N . GLN A 1 39 ? 6.887 8.490 -2.133 1.00 0.00 100 GLN A N 13
ATOM 22494 C CA . GLN A 1 39 ? 7.840 7.656 -1.475 1.00 0.00 100 GLN A CA 13
ATOM 22495 C C . GLN A 1 39 ? 7.196 6.425 -0.853 1.00 0.00 100 GLN A C 13
ATOM 22496 O O . GLN A 1 39 ? 7.875 5.470 -0.510 1.00 0.00 100 GLN A O 13
ATOM 22510 N N . PHE A 1 40 ? 5.891 6.421 -0.727 1.00 0.00 101 PHE A N 13
ATOM 22511 C CA . PHE A 1 40 ? 5.236 5.244 -0.208 1.00 0.00 101 PHE A CA 13
ATOM 22512 C C . PHE A 1 40 ? 3.900 5.015 -0.880 1.00 0.00 101 PHE A C 13
ATOM 22513 O O . PHE A 1 40 ? 3.057 5.895 -0.912 1.00 0.00 101 PHE A O 13
ATOM 22530 N N . VAL A 1 41 ? 3.725 3.845 -1.423 1.00 0.00 102 VAL A N 13
ATOM 22531 C CA . VAL A 1 41 ? 2.440 3.452 -1.986 1.00 0.00 102 VAL A CA 13
ATOM 22532 C C . VAL A 1 41 ? 1.917 2.276 -1.210 1.00 0.00 102 VAL A C 13
ATOM 22533 O O . VAL A 1 41 ? 2.708 1.505 -0.639 1.00 0.00 102 VAL A O 13
ATOM 22546 N N . GLY A 1 42 ? 0.629 2.143 -1.160 1.00 0.00 103 GLY A N 13
ATOM 22547 C CA . GLY A 1 42 ? 0.035 1.051 -0.466 1.00 0.00 103 GLY A CA 13
ATOM 22548 C C . GLY A 1 42 ? -1.371 0.831 -0.925 1.00 0.00 103 GLY A C 13
ATOM 22549 O O . GLY A 1 42 ? -1.983 1.729 -1.516 1.00 0.00 103 GLY A O 13
ATOM 22553 N N . ILE A 1 43 ? -1.879 -0.342 -0.683 1.00 0.00 104 ILE A N 13
ATOM 22554 C CA . ILE A 1 43 ? -3.234 -0.689 -1.031 1.00 0.00 104 ILE A CA 13
ATOM 22555 C C . ILE A 1 43 ? -3.944 -1.181 0.206 1.00 0.00 104 ILE A C 13
ATOM 22556 O O . ILE A 1 43 ? -3.310 -1.761 1.102 1.00 0.00 104 ILE A O 13
ATOM 22572 N N . SER A 1 44 ? -5.220 -0.924 0.291 1.00 0.00 105 SER A N 13
ATOM 22573 C CA . SER A 1 44 ? -5.987 -1.311 1.438 1.00 0.00 105 SER A CA 13
ATOM 22574 C C . SER A 1 44 ? -7.451 -1.401 1.044 1.00 0.00 105 SER A C 13
ATOM 22575 O O . SER A 1 44 ? -7.853 -0.898 -0.024 1.00 0.00 105 SER A O 13
ATOM 22583 N N . ARG A 1 45 ? -8.237 -2.041 1.885 1.00 0.00 106 ARG A N 13
ATOM 22584 C CA . ARG A 1 45 ? -9.656 -2.153 1.665 1.00 0.00 106 ARG A CA 13
ATOM 22585 C C . ARG A 1 45 ? -10.284 -0.838 2.128 1.00 0.00 106 ARG A C 13
ATOM 22586 O O . ARG A 1 45 ? -11.303 -0.410 1.617 1.00 0.00 106 ARG A O 13
ATOM 22607 N N . ASN A 1 46 ? -9.649 -0.192 3.070 1.00 0.00 107 ASN A N 13
ATOM 22608 C CA . ASN A 1 46 ? -10.134 1.074 3.548 1.00 0.00 107 ASN A CA 13
ATOM 22609 C C . ASN A 1 46 ? -8.985 2.046 3.562 1.00 0.00 107 ASN A C 13
ATOM 22610 O O . ASN A 1 46 ? -8.137 2.014 4.468 1.00 0.00 107 ASN A O 13
ATOM 22621 N N . ILE A 1 47 ? -8.923 2.868 2.538 1.00 0.00 108 ILE A N 13
ATOM 22622 C CA . ILE A 1 47 ? -7.854 3.841 2.376 1.00 0.00 108 ILE A CA 13
ATOM 22623 C C . ILE A 1 47 ? -7.778 4.790 3.580 1.00 0.00 108 ILE A C 13
ATOM 22624 O O . ILE A 1 47 ? -6.716 4.929 4.192 1.00 0.00 108 ILE A O 13
ATOM 22640 N N . ALA A 1 48 ? -8.915 5.390 3.927 1.00 0.00 109 ALA A N 13
ATOM 22641 C CA . ALA A 1 48 ? -9.020 6.364 5.019 1.00 0.00 109 ALA A CA 13
ATOM 22642 C C . ALA A 1 48 ? -8.411 5.880 6.316 1.00 0.00 109 ALA A C 13
ATOM 22643 O O . ALA A 1 48 ? -7.579 6.578 6.898 1.00 0.00 109 ALA A O 13
ATOM 22650 N N . ALA A 1 49 ? -8.813 4.700 6.761 1.00 0.00 110 ALA A N 13
ATOM 22651 C CA . ALA A 1 49 ? -8.322 4.135 8.004 1.00 0.00 110 ALA A CA 13
ATOM 22652 C C . ALA A 1 49 ? -6.829 3.935 7.958 1.00 0.00 110 ALA A C 13
ATOM 22653 O O . ALA A 1 49 ? -6.121 4.350 8.864 1.00 0.00 110 ALA A O 13
ATOM 22660 N N . SER A 1 50 ? -6.353 3.353 6.875 1.00 0.00 111 SER A N 13
ATOM 22661 C CA . SER A 1 50 ? -4.951 3.062 6.722 1.00 0.00 111 SER A CA 13
ATOM 22662 C C . SER A 1 50 ? -4.130 4.362 6.720 1.00 0.00 111 SER A C 13
ATOM 22663 O O . SER A 1 50 ? -3.165 4.516 7.506 1.00 0.00 111 SER A O 13
ATOM 22671 N N . VAL A 1 51 ? -4.543 5.307 5.886 1.00 0.00 112 VAL A N 13
ATOM 22672 C CA . VAL A 1 51 ? -3.884 6.590 5.761 1.00 0.00 112 VAL A CA 13
ATOM 22673 C C . VAL A 1 51 ? -3.872 7.333 7.097 1.00 0.00 112 VAL A C 13
ATOM 22674 O O . VAL A 1 51 ? -2.796 7.694 7.596 1.00 0.00 112 VAL A O 13
ATOM 22687 N N . SER A 1 52 ? -5.040 7.480 7.702 1.00 0.00 113 SER A N 13
ATOM 22688 C CA . SER A 1 52 ? -5.175 8.202 8.955 1.00 0.00 113 SER A CA 13
ATOM 22689 C C . SER A 1 52 ? -4.396 7.522 10.093 1.00 0.00 113 SER A C 13
ATOM 22690 O O . SER A 1 52 ? -3.833 8.201 10.954 1.00 0.00 113 SER A O 13
ATOM 22698 N N . ALA A 1 53 ? -4.348 6.195 10.088 1.00 0.00 114 ALA A N 13
ATOM 22699 C CA . ALA A 1 53 ? -3.631 5.469 11.117 1.00 0.00 114 ALA A CA 13
ATOM 22700 C C . ALA A 1 53 ? -2.128 5.691 11.008 1.00 0.00 114 ALA A C 13
ATOM 22701 O O . ALA A 1 53 ? -1.512 6.276 11.908 1.00 0.00 114 ALA A O 13
ATOM 22708 N N . HIS A 1 54 ? -1.533 5.301 9.883 1.00 0.00 115 HIS A N 13
ATOM 22709 C CA . HIS A 1 54 ? -0.078 5.376 9.786 1.00 0.00 115 HIS A CA 13
ATOM 22710 C C . HIS A 1 54 ? 0.467 6.783 9.632 1.00 0.00 115 HIS A C 13
ATOM 22711 O O . HIS A 1 54 ? 1.582 7.030 10.024 1.00 0.00 115 HIS A O 13
ATOM 22726 N N . LEU A 1 55 ? -0.301 7.712 9.093 1.00 0.00 116 LEU A N 13
ATOM 22727 C CA . LEU A 1 55 ? 0.214 9.077 8.962 1.00 0.00 116 LEU A CA 13
ATOM 22728 C C . LEU A 1 55 ? 0.171 9.823 10.286 1.00 0.00 116 LEU A C 13
ATOM 22729 O O . LEU A 1 55 ? 0.920 10.768 10.500 1.00 0.00 116 LEU A O 13
ATOM 22745 N N . LYS A 1 56 ? -0.709 9.403 11.181 1.00 0.00 117 LYS A N 13
ATOM 22746 C CA . LYS A 1 56 ? -0.718 9.979 12.516 1.00 0.00 117 LYS A CA 13
ATOM 22747 C C . LYS A 1 56 ? 0.248 9.226 13.420 1.00 0.00 117 LYS A C 13
ATOM 22748 O O . LYS A 1 56 ? 0.523 9.643 14.537 1.00 0.00 117 LYS A O 13
ATOM 22767 N N . SER A 1 57 ? 0.758 8.118 12.928 1.00 0.00 118 SER A N 13
ATOM 22768 C CA . SER A 1 57 ? 1.744 7.359 13.651 1.00 0.00 118 SER A CA 13
ATOM 22769 C C . SER A 1 57 ? 3.147 7.826 13.231 1.00 0.00 118 SER A C 13
ATOM 22770 O O . SER A 1 57 ? 3.973 8.201 14.071 1.00 0.00 118 SER A O 13
ATOM 22778 N N . VAL A 1 58 ? 3.391 7.858 11.933 1.00 0.00 119 VAL A N 13
ATOM 22779 C CA . VAL A 1 58 ? 4.664 8.281 11.411 1.00 0.00 119 VAL A CA 13
ATOM 22780 C C . VAL A 1 58 ? 4.492 9.446 10.395 1.00 0.00 119 VAL A C 13
ATOM 22781 O O . VAL A 1 58 ? 4.195 9.238 9.212 1.00 0.00 119 VAL A O 13
ATOM 22794 N N . PRO A 1 59 ? 4.643 10.703 10.858 1.00 0.00 120 PRO A N 13
ATOM 22795 C CA . PRO A 1 59 ? 4.500 11.909 10.013 1.00 0.00 120 PRO A CA 13
ATOM 22796 C C . PRO A 1 59 ? 5.750 12.193 9.158 1.00 0.00 120 PRO A C 13
ATOM 22797 O O . PRO A 1 59 ? 6.053 13.343 8.824 1.00 0.00 120 PRO A O 13
ATOM 22808 N N . GLU A 1 60 ? 6.419 11.132 8.757 1.00 0.00 121 GLU A N 13
ATOM 22809 C CA . GLU A 1 60 ? 7.667 11.213 8.015 1.00 0.00 121 GLU A CA 13
ATOM 22810 C C . GLU A 1 60 ? 7.422 11.727 6.596 1.00 0.00 121 GLU A C 13
ATOM 22811 O O . GLU A 1 60 ? 8.129 12.592 6.099 1.00 0.00 121 GLU A O 13
ATOM 22823 N N . LEU A 1 61 ? 6.386 11.217 5.982 1.00 0.00 122 LEU A N 13
ATOM 22824 C CA . LEU A 1 61 ? 6.084 11.505 4.585 1.00 0.00 122 LEU A CA 13
ATOM 22825 C C . LEU A 1 61 ? 4.787 12.287 4.466 1.00 0.00 122 LEU A C 13
ATOM 22826 O O . LEU A 1 61 ? 4.145 12.286 3.441 1.00 0.00 122 LEU A O 13
ATOM 22842 N N . CYS A 1 62 ? 4.412 12.933 5.521 1.00 0.00 123 CYS A N 13
ATOM 22843 C CA . CYS A 1 62 ? 3.177 13.674 5.555 1.00 0.00 123 CYS A CA 13
ATOM 22844 C C . CYS A 1 62 ? 3.234 15.010 4.804 1.00 0.00 123 CYS A C 13
ATOM 22845 O O . CYS A 1 62 ? 3.663 16.028 5.341 1.00 0.00 123 CYS A O 13
ATOM 22853 N N . GLY A 1 63 ? 2.845 14.977 3.557 1.00 0.00 124 GLY A N 13
ATOM 22854 C CA . GLY A 1 63 ? 2.714 16.184 2.774 1.00 0.00 124 GLY A CA 13
ATOM 22855 C C . GLY A 1 63 ? 1.339 16.234 2.159 1.00 0.00 124 GLY A C 13
ATOM 22856 O O . GLY A 1 63 ? 0.528 17.125 2.453 1.00 0.00 124 GLY A O 13
ATOM 22860 N N . SER A 1 64 ? 1.062 15.262 1.335 1.00 0.00 125 SER A N 13
ATOM 22861 C CA . SER A 1 64 ? -0.225 15.078 0.697 1.00 0.00 125 SER A CA 13
ATOM 22862 C C . SER A 1 64 ? -0.339 13.622 0.262 1.00 0.00 125 SER A C 13
ATOM 22863 O O . SER A 1 64 ? 0.650 12.892 0.294 1.00 0.00 125 SER A O 13
ATOM 22871 N N . VAL A 1 65 ? -1.509 13.193 -0.093 1.00 0.00 126 VAL A N 13
ATOM 22872 C CA . VAL A 1 65 ? -1.707 11.834 -0.496 1.00 0.00 126 VAL A CA 13
ATOM 22873 C C . VAL A 1 65 ? -2.544 11.782 -1.776 1.00 0.00 126 VAL A C 13
ATOM 22874 O O . VAL A 1 65 ? -3.440 12.595 -1.985 1.00 0.00 126 VAL A O 13
ATOM 22887 N N . LYS A 1 66 ? -2.206 10.874 -2.624 1.00 0.00 127 LYS A N 13
ATOM 22888 C CA . LYS A 1 66 ? -2.921 10.618 -3.844 1.00 0.00 127 LYS A CA 13
ATOM 22889 C C . LYS A 1 66 ? -3.686 9.335 -3.627 1.00 0.00 127 LYS A C 13
ATOM 22890 O O . LYS A 1 66 ? -3.114 8.359 -3.173 1.00 0.00 127 LYS A O 13
ATOM 22909 N N . VAL A 1 67 ? -4.954 9.330 -3.904 1.00 0.00 128 VAL A N 13
ATOM 22910 C CA . VAL A 1 67 ? -5.752 8.134 -3.704 1.00 0.00 128 VAL A CA 13
ATOM 22911 C C . VAL A 1 67 ? -6.443 7.707 -4.996 1.00 0.00 128 VAL A C 13
ATOM 22912 O O . VAL A 1 67 ? -6.937 8.550 -5.763 1.00 0.00 128 VAL A O 13
ATOM 22925 N N . GLY A 1 68 ? -6.416 6.427 -5.270 1.00 0.00 129 GLY A N 13
ATOM 22926 C CA . GLY A 1 68 ? -7.054 5.912 -6.432 1.00 0.00 129 GLY A CA 13
ATOM 22927 C C . GLY A 1 68 ? -8.111 4.933 -6.045 1.00 0.00 129 GLY A C 13
ATOM 22928 O O . GLY A 1 68 ? -7.806 3.776 -5.711 1.00 0.00 129 GLY A O 13
ATOM 22932 N N . ILE A 1 69 ? -9.337 5.384 -6.048 1.00 0.00 130 ILE A N 13
ATOM 22933 C CA . ILE A 1 69 ? -10.450 4.552 -5.677 1.00 0.00 130 ILE A CA 13
ATOM 22934 C C . ILE A 1 69 ? -10.931 3.835 -6.902 1.00 0.00 130 ILE A C 13
ATOM 22935 O O . ILE A 1 69 ? -11.621 4.400 -7.755 1.00 0.00 130 ILE A O 13
ATOM 22951 N N . VAL A 1 70 ? -10.556 2.623 -6.989 1.00 0.00 131 VAL A N 13
ATOM 22952 C CA . VAL A 1 70 ? -10.823 1.835 -8.133 1.00 0.00 131 VAL A CA 13
ATOM 22953 C C . VAL A 1 70 ? -12.024 0.913 -7.839 1.00 0.00 131 VAL A C 13
ATOM 22954 O O . VAL A 1 70 ? -12.128 0.348 -6.742 1.00 0.00 131 VAL A O 13
ATOM 22967 N N . GLU A 1 71 ? -12.954 0.834 -8.775 1.00 0.00 132 GLU A N 13
ATOM 22968 C CA . GLU A 1 71 ? -14.177 0.048 -8.610 1.00 0.00 132 GLU A CA 13
ATOM 22969 C C . GLU A 1 71 ? -13.927 -1.446 -8.532 1.00 0.00 132 GLU A C 13
ATOM 22970 O O . GLU A 1 71 ? -14.646 -2.161 -7.837 1.00 0.00 132 GLU A O 13
ATOM 22982 N N . GLU A 1 72 ? -12.954 -1.928 -9.249 1.00 0.00 133 GLU A N 13
ATOM 22983 C CA . GLU A 1 72 ? -12.595 -3.313 -9.147 1.00 0.00 133 GLU A CA 13
ATOM 22984 C C . GLU A 1 72 ? -11.641 -3.547 -7.959 1.00 0.00 133 GLU A C 13
ATOM 22985 O O . GLU A 1 72 ? -10.542 -2.995 -7.914 1.00 0.00 133 GLU A O 13
ATOM 22997 N N . PRO A 1 73 ? -12.066 -4.345 -6.960 1.00 0.00 134 PRO A N 13
ATOM 22998 C CA . PRO A 1 73 ? -11.252 -4.646 -5.784 1.00 0.00 134 PRO A CA 13
ATOM 22999 C C . PRO A 1 73 ? -10.421 -5.903 -5.980 1.00 0.00 134 PRO A C 13
ATOM 23000 O O . PRO A 1 73 ? -9.961 -6.524 -5.014 1.00 0.00 134 PRO A O 13
ATOM 23011 N N . ASP A 1 74 ? -10.221 -6.250 -7.230 1.00 0.00 135 ASP A N 13
ATOM 23012 C CA . ASP A 1 74 ? -9.475 -7.424 -7.605 1.00 0.00 135 ASP A CA 13
ATOM 23013 C C . ASP A 1 74 ? -8.019 -7.246 -7.245 1.00 0.00 135 ASP A C 13
ATOM 23014 O O . ASP A 1 74 ? -7.407 -6.219 -7.571 1.00 0.00 135 ASP A O 13
ATOM 23023 N N . LYS A 1 75 ? -7.468 -8.247 -6.593 1.00 0.00 136 LYS A N 13
ATOM 23024 C CA . LYS A 1 75 ? -6.116 -8.206 -6.075 1.00 0.00 136 LYS A CA 13
ATOM 23025 C C . LYS A 1 75 ? -5.078 -7.974 -7.156 1.00 0.00 136 LYS A C 13
ATOM 23026 O O . LYS A 1 75 ? -4.087 -7.290 -6.908 1.00 0.00 136 LYS A O 13
ATOM 23045 N N . ALA A 1 76 ? -5.318 -8.486 -8.353 1.00 0.00 137 ALA A N 13
ATOM 23046 C CA . ALA A 1 76 ? -4.361 -8.332 -9.432 1.00 0.00 137 ALA A CA 13
ATOM 23047 C C . ALA A 1 76 ? -4.329 -6.885 -9.875 1.00 0.00 137 ALA A C 13
ATOM 23048 O O . ALA A 1 76 ? -3.261 -6.297 -9.998 1.00 0.00 137 ALA A O 13
ATOM 23055 N N . VAL A 1 77 ? -5.513 -6.298 -10.035 1.00 0.00 138 VAL A N 13
ATOM 23056 C CA . VAL A 1 77 ? -5.636 -4.895 -10.442 1.00 0.00 138 VAL A CA 13
ATOM 23057 C C . VAL A 1 77 ? -5.005 -3.985 -9.391 1.00 0.00 138 VAL A C 13
ATOM 23058 O O . VAL A 1 77 ? -4.251 -3.067 -9.724 1.00 0.00 138 VAL A O 13
ATOM 23071 N N . LEU A 1 78 ? -5.290 -4.273 -8.125 1.00 0.00 139 LEU A N 13
ATOM 23072 C CA . LEU A 1 78 ? -4.742 -3.505 -7.011 1.00 0.00 139 LEU A CA 13
ATOM 23073 C C . LEU A 1 78 ? -3.216 -3.555 -7.012 1.00 0.00 139 LEU A C 13
ATOM 23074 O O . LEU A 1 78 ? -2.555 -2.527 -6.885 1.00 0.00 139 LEU A O 13
ATOM 23090 N N . THR A 1 79 ? -2.673 -4.746 -7.199 1.00 0.00 140 THR A N 13
ATOM 23091 C CA . THR A 1 79 ? -1.234 -4.939 -7.196 1.00 0.00 140 THR A CA 13
ATOM 23092 C C . THR A 1 79 ? -0.599 -4.288 -8.444 1.00 0.00 140 THR A C 13
ATOM 23093 O O . THR A 1 79 ? 0.474 -3.679 -8.367 1.00 0.00 140 THR A O 13
ATOM 23104 N N . GLN A 1 80 ? -1.289 -4.398 -9.570 1.00 0.00 141 GLN A N 13
ATOM 23105 C CA . GLN A 1 80 ? -0.841 -3.830 -10.818 1.00 0.00 141 GLN A CA 13
ATOM 23106 C C . GLN A 1 80 ? -0.744 -2.316 -10.705 1.00 0.00 141 GLN A C 13
ATOM 23107 O O . GLN A 1 80 ? 0.297 -1.735 -11.008 1.00 0.00 141 GLN A O 13
ATOM 23121 N N . ALA A 1 81 ? -1.825 -1.691 -10.231 1.00 0.00 142 ALA A N 13
ATOM 23122 C CA . ALA A 1 81 ? -1.877 -0.243 -10.064 1.00 0.00 142 ALA A CA 13
ATOM 23123 C C . ALA A 1 81 ? -0.818 0.214 -9.081 1.00 0.00 142 ALA A C 13
ATOM 23124 O O . ALA A 1 81 ? -0.145 1.206 -9.313 1.00 0.00 142 ALA A O 13
ATOM 23131 N N . TRP A 1 82 ? -0.654 -0.561 -8.005 1.00 0.00 143 TRP A N 13
ATOM 23132 C CA . TRP A 1 82 ? 0.366 -0.319 -6.983 1.00 0.00 143 TRP A CA 13
ATOM 23133 C C . TRP A 1 82 ? 1.739 -0.152 -7.654 1.00 0.00 143 TRP A C 13
ATOM 23134 O O . TRP A 1 82 ? 2.474 0.800 -7.366 1.00 0.00 143 TRP A O 13
ATOM 23155 N N . LYS A 1 83 ? 2.045 -1.063 -8.580 1.00 0.00 144 LYS A N 13
ATOM 23156 C CA . LYS A 1 83 ? 3.305 -1.040 -9.310 1.00 0.00 144 LYS A CA 13
ATOM 23157 C C . LYS A 1 83 ? 3.390 0.151 -10.225 1.00 0.00 144 LYS A C 13
ATOM 23158 O O . LYS A 1 83 ? 4.355 0.881 -10.178 1.00 0.00 144 LYS A O 13
ATOM 23177 N N . LEU A 1 84 ? 2.357 0.346 -11.040 1.00 0.00 145 LEU A N 13
ATOM 23178 C CA . LEU A 1 84 ? 2.313 1.421 -12.043 1.00 0.00 145 LEU A CA 13
ATOM 23179 C C . LEU A 1 84 ? 2.634 2.774 -11.430 1.00 0.00 145 LEU A C 13
ATOM 23180 O O . LEU A 1 84 ? 3.377 3.568 -12.011 1.00 0.00 145 LEU A O 13
ATOM 23196 N N . TRP A 1 85 ? 2.093 3.005 -10.259 1.00 0.00 146 TRP A N 13
ATOM 23197 C CA . TRP A 1 85 ? 2.299 4.235 -9.534 1.00 0.00 146 TRP A CA 13
ATOM 23198 C C . TRP A 1 85 ? 3.732 4.347 -9.021 1.00 0.00 146 TRP A C 13
ATOM 23199 O O . TRP A 1 85 ? 4.461 5.300 -9.345 1.00 0.00 146 TRP A O 13
ATOM 23220 N N . ILE A 1 86 ? 4.152 3.374 -8.230 1.00 0.00 147 ILE A N 13
ATOM 23221 C CA . ILE A 1 86 ? 5.451 3.463 -7.622 1.00 0.00 147 ILE A CA 13
ATOM 23222 C C . ILE A 1 86 ? 6.564 3.371 -8.651 1.00 0.00 147 ILE A C 13
ATOM 23223 O O . ILE A 1 86 ? 7.490 4.175 -8.624 1.00 0.00 147 ILE A O 13
ATOM 23239 N N . GLU A 1 87 ? 6.424 2.468 -9.609 1.00 0.00 148 GLU A N 13
ATOM 23240 C CA . GLU A 1 87 ? 7.470 2.217 -10.566 1.00 0.00 148 GLU A CA 13
ATOM 23241 C C . GLU A 1 87 ? 7.712 3.378 -11.505 1.00 0.00 148 GLU A C 13
ATOM 23242 O O . GLU A 1 87 ? 8.851 3.585 -11.943 1.00 0.00 148 GLU A O 13
ATOM 23254 N N . GLU A 1 88 ? 6.682 4.187 -11.782 1.00 0.00 149 GLU A N 13
ATOM 23255 C CA . GLU A 1 88 ? 6.915 5.363 -12.593 1.00 0.00 149 GLU A CA 13
ATOM 23256 C C . GLU A 1 88 ? 7.797 6.344 -11.811 1.00 0.00 149 GLU A C 13
ATOM 23257 O O . GLU A 1 88 ? 8.723 6.941 -12.363 1.00 0.00 149 GLU A O 13
ATOM 23269 N N . HIS A 1 89 ? 7.574 6.432 -10.495 1.00 0.00 150 HIS A N 13
ATOM 23270 C CA . HIS A 1 89 ? 8.387 7.313 -9.661 1.00 0.00 150 HIS A CA 13
ATOM 23271 C C . HIS A 1 89 ? 9.777 6.681 -9.433 1.00 0.00 150 HIS A C 13
ATOM 23272 O O . HIS A 1 89 ? 10.767 7.392 -9.295 1.00 0.00 150 HIS A O 13
ATOM 23287 N N . ILE A 1 90 ? 9.840 5.351 -9.426 1.00 0.00 151 ILE A N 13
ATOM 23288 C CA . ILE A 1 90 ? 11.112 4.608 -9.295 1.00 0.00 151 ILE A CA 13
ATOM 23289 C C . ILE A 1 90 ? 12.052 4.992 -10.434 1.00 0.00 151 ILE A C 13
ATOM 23290 O O . ILE A 1 90 ? 13.229 5.262 -10.224 1.00 0.00 151 ILE A O 13
ATOM 23306 N N . LYS A 1 91 ? 11.510 5.048 -11.621 1.00 0.00 152 LYS A N 13
ATOM 23307 C CA . LYS A 1 91 ? 12.304 5.283 -12.801 1.00 0.00 152 LYS A CA 13
ATOM 23308 C C . LYS A 1 91 ? 12.648 6.754 -13.054 1.00 0.00 152 LYS A C 13
ATOM 23309 O O . LYS A 1 91 ? 13.744 7.052 -13.515 1.00 0.00 152 LYS A O 13
ATOM 23328 N N . VAL A 1 92 ? 11.749 7.671 -12.759 1.00 0.00 153 VAL A N 13
ATOM 23329 C CA . VAL A 1 92 ? 12.038 9.077 -13.066 1.00 0.00 153 VAL A CA 13
ATOM 23330 C C . VAL A 1 92 ? 12.580 9.882 -11.873 1.00 0.00 153 VAL A C 13
ATOM 23331 O O . VAL A 1 92 ? 13.248 10.898 -12.061 1.00 0.00 153 VAL A O 13
ATOM 23344 N N . THR A 1 93 ? 12.280 9.466 -10.666 1.00 0.00 154 THR A N 13
ATOM 23345 C CA . THR A 1 93 ? 12.714 10.213 -9.494 1.00 0.00 154 THR A CA 13
ATOM 23346 C C . THR A 1 93 ? 13.496 9.346 -8.487 1.00 0.00 154 THR A C 13
ATOM 23347 O O . THR A 1 93 ? 13.934 9.824 -7.432 1.00 0.00 154 THR A O 13
ATOM 23358 N N . GLY A 1 94 ? 13.617 8.069 -8.826 1.00 0.00 155 GLY A N 13
ATOM 23359 C CA . GLY A 1 94 ? 14.479 7.114 -8.115 1.00 0.00 155 GLY A CA 13
ATOM 23360 C C . GLY A 1 94 ? 14.246 6.935 -6.617 1.00 0.00 155 GLY A C 13
ATOM 23361 O O . GLY A 1 94 ? 15.204 6.673 -5.872 1.00 0.00 155 GLY A O 13
ATOM 23365 N N . LYS A 1 95 ? 13.020 7.035 -6.164 1.00 0.00 156 LYS A N 13
ATOM 23366 C CA . LYS A 1 95 ? 12.752 6.863 -4.743 1.00 0.00 156 LYS A CA 13
ATOM 23367 C C . LYS A 1 95 ? 12.227 5.486 -4.445 1.00 0.00 156 LYS A C 13
ATOM 23368 O O . LYS A 1 95 ? 11.099 5.166 -4.797 1.00 0.00 156 LYS A O 13
ATOM 23387 N N . VAL A 1 96 ? 13.050 4.672 -3.816 1.00 0.00 157 VAL A N 13
ATOM 23388 C CA . VAL A 1 96 ? 12.628 3.352 -3.372 1.00 0.00 157 VAL A CA 13
ATOM 23389 C C . VAL A 1 96 ? 12.959 3.261 -1.879 1.00 0.00 157 VAL A C 13
ATOM 23390 O O . VAL A 1 96 ? 13.996 2.715 -1.500 1.00 0.00 157 VAL A O 13
ATOM 23403 N N . PRO A 1 97 ? 12.143 3.870 -1.025 1.00 0.00 158 PRO A N 13
ATOM 23404 C CA . PRO A 1 97 ? 12.405 3.942 0.407 1.00 0.00 158 PRO A CA 13
ATOM 23405 C C . PRO A 1 97 ? 12.080 2.638 1.148 1.00 0.00 158 PRO A C 13
ATOM 23406 O O . PRO A 1 97 ? 11.227 1.832 0.698 1.00 0.00 158 PRO A O 13
ATOM 23417 N N . PRO A 1 98 ? 12.741 2.415 2.314 1.00 0.00 159 PRO A N 13
ATOM 23418 C CA . PRO A 1 98 ? 12.515 1.234 3.160 1.00 0.00 159 PRO A CA 13
ATOM 23419 C C . PRO A 1 98 ? 11.046 1.117 3.601 1.00 0.00 159 PRO A C 13
ATOM 23420 O O . PRO A 1 98 ? 10.586 0.037 3.973 1.00 0.00 159 PRO A O 13
ATOM 23431 N N . GLY A 1 99 ? 10.340 2.253 3.581 1.00 0.00 160 GLY A N 13
ATOM 23432 C CA . GLY A 1 99 ? 8.924 2.312 3.898 1.00 0.00 160 GLY A CA 13
ATOM 23433 C C . GLY A 1 99 ? 8.099 1.402 3.029 1.00 0.00 160 GLY A C 13
ATOM 23434 O O . GLY A 1 99 ? 7.149 0.780 3.487 1.00 0.00 160 GLY A O 13
ATOM 23438 N N . ASN A 1 100 ? 8.463 1.308 1.785 1.00 0.00 161 ASN A N 13
ATOM 23439 C CA . ASN A 1 100 ? 7.714 0.488 0.876 1.00 0.00 161 ASN A CA 13
ATOM 23440 C C . ASN A 1 100 ? 8.398 -0.853 0.653 1.00 0.00 161 ASN A C 13
ATOM 23441 O O . ASN A 1 100 ? 7.746 -1.852 0.358 1.00 0.00 161 ASN A O 13
ATOM 23452 N N . LYS A 1 101 ? 9.702 -0.878 0.804 1.00 0.00 162 LYS A N 13
ATOM 23453 C CA . LYS A 1 101 ? 10.460 -2.108 0.637 1.00 0.00 162 LYS A CA 13
ATOM 23454 C C . LYS A 1 101 ? 10.287 -3.018 1.854 1.00 0.00 162 LYS A C 13
ATOM 23455 O O . LYS A 1 101 ? 9.432 -3.913 1.865 1.00 0.00 162 LYS A O 13
ATOM 23474 N N . SER A 1 102 ? 11.059 -2.734 2.879 1.00 0.00 163 SER A N 13
ATOM 23475 C CA . SER A 1 102 ? 11.088 -3.455 4.115 1.00 0.00 163 SER A CA 13
ATOM 23476 C C . SER A 1 102 ? 12.118 -2.737 4.971 1.00 0.00 163 SER A C 13
ATOM 23477 O O . SER A 1 102 ? 12.892 -1.925 4.438 1.00 0.00 163 SER A O 13
ATOM 23485 N N . GLY A 1 103 ? 12.124 -2.991 6.253 1.00 0.00 164 GLY A N 13
ATOM 23486 C CA . GLY A 1 103 ? 13.063 -2.324 7.123 1.00 0.00 164 GLY A CA 13
ATOM 23487 C C . GLY A 1 103 ? 12.359 -1.419 8.088 1.00 0.00 164 GLY A C 13
ATOM 23488 O O . GLY A 1 103 ? 12.885 -1.079 9.149 1.00 0.00 164 GLY A O 13
ATOM 23492 N N . ASN A 1 104 ? 11.162 -1.048 7.741 1.00 0.00 165 ASN A N 13
ATOM 23493 C CA . ASN A 1 104 ? 10.375 -0.165 8.565 1.00 0.00 165 ASN A CA 13
ATOM 23494 C C . ASN A 1 104 ? 9.373 -0.990 9.333 1.00 0.00 165 ASN A C 13
ATOM 23495 O O . ASN A 1 104 ? 9.134 -2.158 9.001 1.00 0.00 165 ASN A O 13
ATOM 23506 N N . ASN A 1 105 ? 8.822 -0.416 10.347 1.00 0.00 166 ASN A N 13
ATOM 23507 C CA . ASN A 1 105 ? 7.716 -1.030 11.053 1.00 0.00 166 ASN A CA 13
ATOM 23508 C C . ASN A 1 105 ? 6.630 0.016 11.222 1.00 0.00 166 ASN A C 13
ATOM 23509 O O . ASN A 1 105 ? 5.455 -0.296 11.318 1.00 0.00 166 ASN A O 13
ATOM 23520 N N . THR A 1 106 ? 7.042 1.275 11.145 1.00 0.00 167 THR A N 13
ATOM 23521 C CA . THR A 1 106 ? 6.207 2.437 11.381 1.00 0.00 167 THR A CA 13
ATOM 23522 C C . THR A 1 106 ? 4.972 2.539 10.465 1.00 0.00 167 THR A C 13
ATOM 23523 O O . THR A 1 106 ? 3.992 3.214 10.807 1.00 0.00 167 THR A O 13
ATOM 23534 N N . PHE A 1 107 ? 4.999 1.867 9.328 1.00 0.00 168 PHE A N 13
ATOM 23535 C CA . PHE A 1 107 ? 3.877 1.925 8.428 1.00 0.00 168 PHE A CA 13
ATOM 23536 C C . PHE A 1 107 ? 2.780 0.948 8.807 1.00 0.00 168 PHE A C 13
ATOM 23537 O O . PHE A 1 107 ? 1.644 1.060 8.319 1.00 0.00 168 PHE A O 13
ATOM 23554 N N . VAL A 1 108 ? 3.090 0.000 9.674 1.00 0.00 169 VAL A N 13
ATOM 23555 C CA . VAL A 1 108 ? 2.064 -0.862 10.175 1.00 0.00 169 VAL A CA 13
ATOM 23556 C C . VAL A 1 108 ? 1.654 -0.413 11.580 1.00 0.00 169 VAL A C 13
ATOM 23557 O O . VAL A 1 108 ? 0.472 -0.443 11.907 1.00 0.00 169 VAL A O 13
ATOM 23570 N N . LYS A 1 109 ? 2.640 0.091 12.350 1.00 0.00 170 LYS A N 13
ATOM 23571 C CA . LYS A 1 109 ? 2.479 0.669 13.706 1.00 0.00 170 LYS A CA 13
ATOM 23572 C C . LYS A 1 109 ? 3.770 1.360 14.086 1.00 0.00 170 LYS A C 13
ATOM 23573 O O . LYS A 1 109 ? 4.839 0.891 13.728 1.00 0.00 170 LYS A O 13
ATOM 23592 N N . VAL A 1 110 ? 3.679 2.446 14.832 1.00 0.00 171 VAL A N 13
ATOM 23593 C CA . VAL A 1 110 ? 4.851 3.248 15.175 1.00 0.00 171 VAL A CA 13
ATOM 23594 C C . VAL A 1 110 ? 5.943 2.438 15.923 1.00 0.00 171 VAL A C 13
ATOM 23595 O O . VAL A 1 110 ? 7.102 2.406 15.496 1.00 0.00 171 VAL A O 13
ATOM 23608 N N . THR A 1 111 ? 5.573 1.765 16.986 1.00 0.00 172 THR A N 13
ATOM 23609 C CA . THR A 1 111 ? 6.535 0.982 17.731 1.00 0.00 172 THR A CA 13
ATOM 23610 C C . THR A 1 111 ? 6.074 -0.482 17.848 1.00 0.00 172 THR A C 13
ATOM 23611 O O . THR A 1 111 ? 6.884 -1.390 18.054 1.00 0.00 172 THR A O 13
ATOM 23622 N N . LEU A 1 112 ? 4.786 -0.707 17.667 1.00 0.00 173 LEU A N 13
ATOM 23623 C CA . LEU A 1 112 ? 4.226 -2.037 17.798 1.00 0.00 173 LEU A CA 13
ATOM 23624 C C . LEU A 1 112 ? 4.654 -2.908 16.642 1.00 0.00 173 LEU A C 13
ATOM 23625 O O . LEU A 1 112 ? 4.198 -2.745 15.513 1.00 0.00 173 LEU A O 13
ATOM 23641 N N . GLU A 1 113 ? 5.557 -3.790 16.916 1.00 0.00 174 GLU A N 13
ATOM 23642 C CA . GLU A 1 113 ? 6.083 -4.673 15.920 1.00 0.00 174 GLU A CA 13
ATOM 23643 C C . GLU A 1 113 ? 5.154 -5.840 15.696 1.00 0.00 174 GLU A C 13
ATOM 23644 O O . GLU A 1 113 ? 4.608 -6.411 16.644 1.00 0.00 174 GLU A O 13
ATOM 23656 N N . HIS A 1 114 ? 4.920 -6.152 14.452 1.00 0.00 175 HIS A N 13
ATOM 23657 C CA . HIS A 1 114 ? 4.043 -7.245 14.101 1.00 0.00 175 HIS A CA 13
ATOM 23658 C C . HIS A 1 114 ? 4.760 -8.275 13.260 1.00 0.00 175 HIS A C 13
ATOM 23659 O O . HIS A 1 114 ? 5.069 -9.362 13.743 1.00 0.00 175 HIS A O 13
ATOM 23674 N N . HIS A 1 115 ? 5.053 -7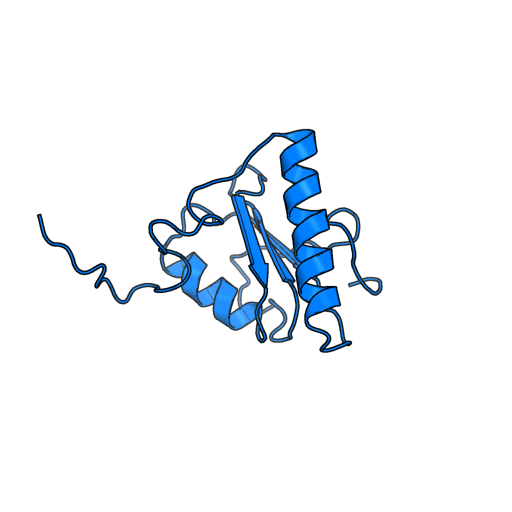.957 12.024 1.00 0.00 176 HIS A N 13
ATOM 23675 C CA . HIS A 1 115 ? 5.849 -8.867 11.220 1.00 0.00 176 HIS A CA 13
ATOM 23676 C C . HIS A 1 115 ? 7.315 -8.611 11.448 1.00 0.00 176 HIS A C 13
ATOM 23677 O O . HIS A 1 115 ? 7.947 -7.834 10.743 1.00 0.00 176 HIS A O 13
ATOM 23692 N N . HIS A 1 116 ? 7.814 -9.231 12.487 1.00 0.00 177 HIS A N 13
ATOM 23693 C CA . HIS A 1 116 ? 9.175 -9.072 12.942 1.00 0.00 177 HIS A CA 13
ATOM 23694 C C . HIS A 1 116 ? 10.157 -9.784 12.017 1.00 0.00 177 HIS A C 13
ATOM 23695 O O . HIS A 1 116 ? 9.893 -10.881 11.537 1.00 0.00 177 HIS A O 13
ATOM 23710 N N . HIS A 1 117 ? 11.252 -9.134 11.759 1.00 0.00 178 HIS A N 13
ATOM 23711 C CA . HIS A 1 117 ? 12.338 -9.673 10.965 1.00 0.00 178 HIS A CA 13
ATOM 23712 C C . HIS A 1 117 ? 13.590 -9.580 11.806 1.00 0.00 178 HIS A C 13
ATOM 23713 O O . HIS A 1 117 ? 13.669 -8.710 12.679 1.00 0.00 178 HIS A O 13
ATOM 23728 N N . HIS A 1 118 ? 14.543 -10.444 11.594 1.00 0.00 179 HIS A N 13
ATOM 23729 C CA . HIS A 1 118 ? 15.742 -10.423 12.403 1.00 0.00 179 HIS A CA 13
ATOM 23730 C C . HIS A 1 118 ? 16.953 -10.674 11.535 1.00 0.00 179 HIS A C 13
ATOM 23731 O O . HIS A 1 118 ? 16.903 -11.468 10.594 1.00 0.00 179 HIS A O 13
ATOM 23746 N N . HIS A 1 119 ? 18.006 -9.992 11.837 1.00 0.00 180 HIS A N 13
ATOM 23747 C CA . HIS A 1 119 ? 19.231 -10.110 11.132 1.00 0.00 180 HIS A CA 13
ATOM 23748 C C . HIS A 1 119 ? 20.340 -10.105 12.151 1.00 0.00 180 HIS A C 13
ATOM 23749 O O . HIS A 1 119 ? 20.790 -11.191 12.540 1.00 0.00 180 HIS A O 13
ATOM 23765 N N . MET A 1 1 ? -14.253 11.287 -14.045 1.00 0.00 62 MET A N 14
ATOM 23766 C CA . MET A 1 1 ? -13.827 11.134 -15.432 1.00 0.00 62 MET A CA 14
ATOM 23767 C C . MET A 1 1 ? -13.724 9.663 -15.781 1.00 0.00 62 MET A C 14
ATOM 23768 O O . MET A 1 1 ? -14.461 9.163 -16.634 1.00 0.00 62 MET A O 14
ATOM 23784 N N . ALA A 1 2 ? -12.829 8.964 -15.115 1.00 0.00 63 ALA A N 14
ATOM 23785 C CA . ALA A 1 2 ? -12.631 7.566 -15.348 1.00 0.00 63 ALA A CA 14
ATOM 23786 C C . ALA A 1 2 ? -12.377 6.867 -14.035 1.00 0.00 63 ALA A C 14
ATOM 23787 O O . ALA A 1 2 ? -11.578 7.330 -13.219 1.00 0.00 63 ALA A O 14
ATOM 23794 N N . SER A 1 3 ? -13.059 5.781 -13.820 1.00 0.00 64 SER A N 14
ATOM 23795 C CA . SER A 1 3 ? -12.897 4.994 -12.627 1.00 0.00 64 SER A CA 14
ATOM 23796 C C . SER A 1 3 ? -11.650 4.103 -12.727 1.00 0.00 64 SER A C 14
ATOM 23797 O O . SER A 1 3 ? -11.147 3.582 -11.726 1.00 0.00 64 SER A O 14
ATOM 23805 N N . ALA A 1 4 ? -11.148 3.954 -13.938 1.00 0.00 65 ALA A N 14
ATOM 23806 C CA . ALA A 1 4 ? -9.956 3.194 -14.176 1.00 0.00 65 ALA A CA 14
ATOM 23807 C C . ALA A 1 4 ? -8.716 4.061 -13.985 1.00 0.00 65 ALA A C 14
ATOM 23808 O O . ALA A 1 4 ? -8.183 4.648 -14.956 1.00 0.00 65 ALA A O 14
ATOM 23815 N N . VAL A 1 5 ? -8.313 4.223 -12.747 1.00 0.00 66 VAL A N 14
ATOM 23816 C CA . VAL A 1 5 ? -7.103 4.934 -12.434 1.00 0.00 66 VAL A CA 14
ATOM 23817 C C . VAL A 1 5 ? -5.933 3.978 -12.639 1.00 0.00 66 VAL A C 14
ATOM 23818 O O . VAL A 1 5 ? -5.956 2.844 -12.161 1.00 0.00 66 VAL A O 14
ATOM 23831 N N . LYS A 1 6 ? -4.967 4.397 -13.409 1.00 0.00 67 LYS A N 14
ATOM 23832 C CA . LYS A 1 6 ? -3.873 3.531 -13.768 1.00 0.00 67 LYS A CA 14
ATOM 23833 C C . LYS A 1 6 ? -2.607 4.059 -13.148 1.00 0.00 67 LYS A C 14
ATOM 23834 O O . LYS A 1 6 ? -1.918 3.355 -12.427 1.00 0.00 67 LYS A O 14
ATOM 23853 N N . SER A 1 7 ? -2.325 5.316 -13.403 1.00 0.00 68 SER A N 14
ATOM 23854 C CA . SER A 1 7 ? -1.110 5.905 -12.950 1.00 0.00 68 SER A CA 14
ATOM 23855 C C . SER A 1 7 ? -1.382 7.169 -12.115 1.00 0.00 68 SER A C 14
ATOM 23856 O O . SER A 1 7 ? -2.488 7.733 -12.149 1.00 0.00 68 SER A O 14
ATOM 23864 N N . LEU A 1 8 ? -0.348 7.619 -11.407 1.00 0.00 69 LEU A N 14
ATOM 23865 C CA . LEU A 1 8 ? -0.382 8.783 -10.498 1.00 0.00 69 LEU A CA 14
ATOM 23866 C C . LEU A 1 8 ? -0.807 10.073 -11.170 1.00 0.00 69 LEU A C 14
ATOM 23867 O O . LEU A 1 8 ? -1.358 10.971 -10.520 1.00 0.00 69 LEU A O 14
ATOM 23883 N N . THR A 1 9 ? -0.568 10.163 -12.449 1.00 0.00 70 THR A N 14
ATOM 23884 C CA . THR A 1 9 ? -0.899 11.328 -13.221 1.00 0.00 70 THR A CA 14
ATOM 23885 C C . THR A 1 9 ? -2.437 11.531 -13.288 1.00 0.00 70 THR A C 14
ATOM 23886 O O . THR A 1 9 ? -2.921 12.646 -13.490 1.00 0.00 70 THR A O 14
ATOM 23897 N N . GLU A 1 10 ? -3.183 10.462 -13.063 1.00 0.00 71 GLU A N 14
ATOM 23898 C CA . GLU A 1 10 ? -4.638 10.500 -13.130 1.00 0.00 71 GLU A CA 14
ATOM 23899 C C . GLU A 1 10 ? -5.231 10.625 -11.732 1.00 0.00 71 GLU A C 14
ATOM 23900 O O . GLU A 1 10 ? -6.419 10.893 -11.563 1.00 0.00 71 GLU A O 14
ATOM 23912 N N . THR A 1 11 ? -4.402 10.464 -10.744 1.00 0.00 72 THR A N 14
ATOM 23913 C CA . THR A 1 11 ? -4.855 10.384 -9.389 1.00 0.00 72 THR A CA 14
ATOM 23914 C C . THR A 1 11 ? -5.075 11.785 -8.757 1.00 0.00 72 THR A C 14
ATOM 23915 O O . THR A 1 11 ? -4.248 12.692 -8.944 1.00 0.00 72 THR A O 14
ATOM 23926 N N . GLU A 1 12 ? -6.189 11.951 -8.019 1.00 0.00 73 GLU A N 14
ATOM 23927 C CA . GLU A 1 12 ? -6.478 13.218 -7.343 1.00 0.00 73 GLU A CA 14
ATOM 23928 C C . GLU A 1 12 ? -5.677 13.337 -6.036 1.00 0.00 73 GLU A C 14
ATOM 23929 O O . GLU A 1 12 ? -5.308 12.316 -5.422 1.00 0.00 73 GLU A O 14
ATOM 23941 N N . LEU A 1 13 ? -5.422 14.569 -5.618 1.00 0.00 74 LEU A N 14
ATOM 23942 C CA . LEU A 1 13 ? -4.544 14.865 -4.496 1.00 0.00 74 LEU A CA 14
ATOM 23943 C C . LEU A 1 13 ? -5.354 15.349 -3.290 1.00 0.00 74 LEU A C 14
ATOM 23944 O O . LEU A 1 13 ? -6.172 16.266 -3.401 1.00 0.00 74 LEU A O 14
ATOM 23960 N N . LEU A 1 14 ? -5.119 14.738 -2.160 1.00 0.00 75 LEU A N 14
ATOM 23961 C CA . LEU A 1 14 ? -5.752 15.118 -0.921 1.00 0.00 75 LEU A CA 14
ATOM 23962 C C . LEU A 1 14 ? -4.681 15.474 0.105 1.00 0.00 75 LEU A C 14
ATOM 23963 O O . LEU A 1 14 ? -3.671 14.764 0.229 1.00 0.00 75 LEU A O 14
ATOM 23979 N N . PRO A 1 15 ? -4.809 16.615 0.777 1.00 0.00 76 PRO A N 14
ATOM 23980 C CA . PRO A 1 15 ? -3.951 16.949 1.910 1.00 0.00 76 PRO A CA 14
ATOM 23981 C C . PRO A 1 15 ? -4.226 15.976 3.065 1.00 0.00 76 PRO A C 14
ATOM 23982 O O . PRO A 1 15 ? -5.376 15.653 3.349 1.00 0.00 76 PRO A O 14
ATOM 23993 N N . ILE A 1 16 ? -3.180 15.534 3.740 1.00 0.00 77 ILE A N 14
ATOM 23994 C CA . ILE A 1 16 ? -3.306 14.506 4.796 1.00 0.00 77 ILE A CA 14
ATOM 23995 C C . ILE A 1 16 ? -3.970 15.062 6.059 1.00 0.00 77 ILE A C 14
ATOM 23996 O O . ILE A 1 16 ? -4.362 14.319 6.956 1.00 0.00 77 ILE A O 14
ATOM 24012 N N . THR A 1 17 ? -4.071 16.362 6.111 1.00 0.00 78 THR A N 14
ATOM 24013 C CA . THR A 1 17 ? -4.649 17.066 7.205 1.00 0.00 78 THR A CA 14
ATOM 24014 C C . THR A 1 17 ? -6.176 16.952 7.182 1.00 0.00 78 THR A C 14
ATOM 24015 O O . THR A 1 17 ? -6.845 17.006 8.224 1.00 0.00 78 THR A O 14
ATOM 24026 N N . GLU A 1 18 ? -6.717 16.753 6.007 1.00 0.00 79 GLU A N 14
ATOM 24027 C CA . GLU A 1 18 ? -8.126 16.573 5.850 1.00 0.00 79 GLU A CA 14
ATOM 24028 C C . GLU A 1 18 ? -8.443 15.098 5.658 1.00 0.00 79 GLU A C 14
ATOM 24029 O O . GLU A 1 18 ? -9.115 14.689 4.708 1.00 0.00 79 GLU A O 14
ATOM 24041 N N . ALA A 1 19 ? -7.944 14.311 6.614 1.00 0.00 80 ALA A N 14
ATOM 24042 C CA . ALA A 1 19 ? -8.058 12.854 6.633 1.00 0.00 80 ALA A CA 14
ATOM 24043 C C . ALA A 1 19 ? -9.517 12.384 6.635 1.00 0.00 80 ALA A C 14
ATOM 24044 O O . ALA A 1 19 ? -9.826 11.271 6.213 1.00 0.00 80 ALA A O 14
ATOM 24051 N N . ASP A 1 20 ? -10.409 13.253 7.082 1.00 0.00 81 ASP A N 14
ATOM 24052 C CA . ASP A 1 20 ? -11.847 12.959 7.113 1.00 0.00 81 ASP A CA 14
ATOM 24053 C C . ASP A 1 20 ? -12.381 12.872 5.683 1.00 0.00 81 ASP A C 14
ATOM 24054 O O . ASP A 1 20 ? -13.364 12.181 5.401 1.00 0.00 81 ASP A O 14
ATOM 24063 N N . SER A 1 21 ? -11.682 13.525 4.774 1.00 0.00 82 SER A N 14
ATOM 24064 C CA . SER A 1 21 ? -12.086 13.601 3.403 1.00 0.00 82 SER A CA 14
ATOM 24065 C C . SER A 1 21 ? -11.427 12.500 2.564 1.00 0.00 82 SER A C 14
ATOM 24066 O O . SER A 1 21 ? -11.589 12.472 1.341 1.00 0.00 82 SER A O 14
ATOM 24074 N N . ILE A 1 22 ? -10.694 11.608 3.203 1.00 0.00 83 ILE A N 14
ATOM 24075 C CA . ILE A 1 22 ? -10.071 10.513 2.491 1.00 0.00 83 ILE A CA 14
ATOM 24076 C C . ILE A 1 22 ? -11.111 9.416 2.275 1.00 0.00 83 ILE A C 14
ATOM 24077 O O . ILE A 1 22 ? -11.772 9.005 3.231 1.00 0.00 83 ILE A O 14
ATOM 24093 N N . PRO A 1 23 ? -11.325 8.995 1.017 1.00 0.00 84 PRO A N 14
ATOM 24094 C CA . PRO A 1 23 ? -12.264 7.918 0.676 1.00 0.00 84 PRO A CA 14
ATOM 24095 C C . PRO A 1 23 ? -12.035 6.645 1.496 1.00 0.00 84 PRO A C 14
ATOM 24096 O O . PRO A 1 23 ? -10.904 6.155 1.641 1.00 0.00 84 PRO A O 14
ATOM 24107 N N . SER A 1 24 ? -13.104 6.101 1.993 1.00 0.00 85 SER A N 14
ATOM 24108 C CA . SER A 1 24 ? -13.078 4.934 2.834 1.00 0.00 85 SER A CA 14
ATOM 24109 C C . SER A 1 24 ? -13.341 3.671 2.010 1.00 0.00 85 SER A C 14
ATOM 24110 O O . SER A 1 24 ? -13.816 2.650 2.515 1.00 0.00 85 SER A O 14
ATOM 24118 N N . ALA A 1 25 ? -12.960 3.740 0.776 1.00 0.00 86 ALA A N 14
ATOM 24119 C CA . ALA A 1 25 ? -13.159 2.669 -0.168 1.00 0.00 86 ALA A CA 14
ATOM 24120 C C . ALA A 1 25 ? -11.885 1.853 -0.286 1.00 0.00 86 ALA A C 14
ATOM 24121 O O . ALA A 1 25 ? -10.903 2.119 0.426 1.00 0.00 86 ALA A O 14
ATOM 24128 N N . SER A 1 26 ? -11.888 0.880 -1.163 1.00 0.00 87 SER A N 14
ATOM 24129 C CA . SER A 1 26 ? -10.754 0.033 -1.346 1.00 0.00 87 SER A CA 14
ATOM 24130 C C . SER A 1 26 ? -10.020 0.489 -2.591 1.00 0.00 87 SER A C 14
ATOM 24131 O O . SER A 1 26 ? -10.644 0.919 -3.570 1.00 0.00 87 SER A O 14
ATOM 24139 N N . GLY A 1 27 ? -8.724 0.440 -2.541 1.00 0.00 88 GLY A N 14
ATOM 24140 C CA . GLY A 1 27 ? -7.948 0.849 -3.649 1.00 0.00 88 GLY A CA 14
ATOM 24141 C C . GLY A 1 27 ? -6.523 1.020 -3.262 1.00 0.00 88 GLY A C 14
ATOM 24142 O O . GLY A 1 27 ? -6.035 0.343 -2.340 1.00 0.00 88 GLY A O 14
ATOM 24146 N N . VAL A 1 28 ? -5.883 1.938 -3.900 1.00 0.00 89 VAL A N 14
ATOM 24147 C CA . VAL A 1 28 ? -4.486 2.188 -3.708 1.00 0.00 89 VAL A CA 14
ATOM 24148 C C . VAL A 1 28 ? -4.288 3.661 -3.370 1.00 0.00 89 VAL A C 14
ATOM 24149 O O . VAL A 1 28 ? -5.082 4.509 -3.783 1.00 0.00 89 VAL A O 14
ATOM 24162 N N . TYR A 1 29 ? -3.292 3.954 -2.592 1.00 0.00 90 TYR A N 14
ATOM 24163 C CA . TYR A 1 29 ? -2.996 5.312 -2.244 1.00 0.00 90 TYR A CA 14
ATOM 24164 C C . TYR A 1 29 ? -1.501 5.568 -2.321 1.00 0.00 90 TYR A C 14
ATOM 24165 O O . TYR A 1 29 ? -0.683 4.656 -2.093 1.00 0.00 90 TYR A O 14
ATOM 24183 N N . ALA A 1 30 ? -1.160 6.777 -2.648 1.00 0.00 91 ALA A N 14
ATOM 24184 C CA . ALA A 1 30 ? 0.202 7.201 -2.788 1.00 0.00 91 ALA A CA 14
ATOM 24185 C C . ALA A 1 30 ? 0.497 8.285 -1.792 1.00 0.00 91 ALA A C 14
ATOM 24186 O O . ALA A 1 30 ? -0.158 9.330 -1.794 1.00 0.00 91 ALA A O 14
ATOM 24193 N N . VAL A 1 31 ? 1.462 8.053 -0.964 1.00 0.00 92 VAL A N 14
ATOM 24194 C CA . VAL A 1 31 ? 1.825 8.986 0.052 1.00 0.00 92 VAL A CA 14
ATOM 24195 C C . VAL A 1 31 ? 2.993 9.842 -0.409 1.00 0.00 92 VAL A C 14
ATOM 24196 O O . VAL A 1 31 ? 4.132 9.335 -0.623 1.00 0.00 92 VAL A O 14
ATOM 24209 N N . TYR A 1 32 ? 2.708 11.108 -0.563 1.00 0.00 93 TYR A N 14
ATOM 24210 C CA . TYR A 1 32 ? 3.660 12.100 -0.965 1.00 0.00 93 TYR A CA 14
ATOM 24211 C C . TYR A 1 32 ? 4.091 12.895 0.238 1.00 0.00 93 TYR A C 14
ATOM 24212 O O . TYR A 1 32 ? 3.252 13.337 1.038 1.00 0.00 93 TYR A O 14
ATOM 24230 N N . ASP A 1 33 ? 5.365 13.103 0.377 1.00 0.00 94 ASP A N 14
ATOM 24231 C CA . ASP A 1 33 ? 5.854 13.865 1.505 1.00 0.00 94 ASP A CA 14
ATOM 24232 C C . ASP A 1 33 ? 5.703 15.356 1.204 1.00 0.00 94 ASP A C 14
ATOM 24233 O O . ASP A 1 33 ? 5.123 15.742 0.184 1.00 0.00 94 ASP A O 14
ATOM 24242 N N . LYS A 1 34 ? 6.242 16.185 2.061 1.00 0.00 95 LYS A N 14
ATOM 24243 C CA . LYS A 1 34 ? 6.141 17.629 1.927 1.00 0.00 95 LYS A CA 14
ATOM 24244 C C . LYS A 1 34 ? 6.908 18.161 0.703 1.00 0.00 95 LYS A C 14
ATOM 24245 O O . LYS A 1 34 ? 6.688 19.282 0.274 1.00 0.00 95 LYS A O 14
ATOM 24264 N N . SER A 1 35 ? 7.793 17.351 0.156 1.00 0.00 96 SER A N 14
ATOM 24265 C CA . SER A 1 35 ? 8.556 17.719 -1.018 1.00 0.00 96 SER A CA 14
ATOM 24266 C C . SER A 1 35 ? 7.796 17.327 -2.299 1.00 0.00 96 SER A C 14
ATOM 24267 O O . SER A 1 35 ? 8.296 17.531 -3.416 1.00 0.00 96 SER A O 14
ATOM 24275 N N . ASP A 1 36 ? 6.587 16.764 -2.125 1.00 0.00 97 ASP A N 14
ATOM 24276 C CA . ASP A 1 36 ? 5.715 16.304 -3.234 1.00 0.00 97 ASP A CA 14
ATOM 24277 C C . ASP A 1 36 ? 6.328 15.109 -3.938 1.00 0.00 97 ASP A C 14
ATOM 24278 O O . ASP A 1 36 ? 6.070 14.851 -5.125 1.00 0.00 97 ASP A O 14
ATOM 24287 N N . GLU A 1 37 ? 7.122 14.372 -3.204 1.00 0.00 98 GLU A N 14
ATOM 24288 C CA . GLU A 1 37 ? 7.724 13.171 -3.698 1.00 0.00 98 GLU A CA 14
ATOM 24289 C C . GLU A 1 37 ? 7.022 11.967 -3.142 1.00 0.00 98 GLU A C 14
ATOM 24290 O O . GLU A 1 37 ? 6.475 12.006 -2.038 1.00 0.00 98 GLU A O 14
ATOM 24302 N N . LEU A 1 38 ? 7.058 10.911 -3.892 1.00 0.00 99 LEU A N 14
ATOM 24303 C CA . LEU A 1 38 ? 6.343 9.712 -3.567 1.00 0.00 99 LEU A CA 14
ATOM 24304 C C . LEU A 1 38 ? 7.296 8.700 -3.004 1.00 0.00 99 LEU A C 14
ATOM 24305 O O . LEU A 1 38 ? 8.167 8.196 -3.705 1.00 0.00 99 LEU A O 14
ATOM 24321 N N . GLN A 1 39 ? 7.144 8.438 -1.740 1.00 0.00 100 GLN A N 14
ATOM 24322 C CA . GLN A 1 39 ? 7.969 7.471 -1.067 1.00 0.00 100 GLN A CA 14
ATOM 24323 C C . GLN A 1 39 ? 7.203 6.195 -0.748 1.00 0.00 100 GLN A C 14
ATOM 24324 O O . GLN A 1 39 ? 7.770 5.105 -0.759 1.00 0.00 100 GLN A O 14
ATOM 24338 N N . PHE A 1 40 ? 5.921 6.307 -0.471 1.00 0.00 101 PHE A N 14
ATOM 24339 C CA . PHE A 1 40 ? 5.182 5.134 -0.054 1.00 0.00 101 PHE A CA 14
ATOM 24340 C C . PHE A 1 40 ? 3.891 4.980 -0.813 1.00 0.00 101 PHE A C 14
ATOM 24341 O O . PHE A 1 40 ? 3.149 5.934 -0.994 1.00 0.00 101 PHE A O 14
ATOM 24358 N N . VAL A 1 41 ? 3.636 3.782 -1.242 1.00 0.00 102 VAL A N 14
ATOM 24359 C CA . VAL A 1 41 ? 2.396 3.430 -1.905 1.00 0.00 102 VAL A CA 14
ATOM 24360 C C . VAL A 1 41 ? 1.844 2.196 -1.256 1.00 0.00 102 VAL A C 14
ATOM 24361 O O . VAL A 1 41 ? 2.606 1.318 -0.844 1.00 0.00 102 VAL A O 14
ATOM 24374 N N . GLY A 1 42 ? 0.554 2.127 -1.126 1.00 0.00 103 GLY A N 14
ATOM 24375 C CA . GLY A 1 42 ? -0.033 0.996 -0.488 1.00 0.00 103 GLY A CA 14
ATOM 24376 C C . GLY A 1 42 ? -1.430 0.754 -0.950 1.00 0.00 103 GLY A C 14
ATOM 24377 O O . GLY A 1 42 ? -2.110 1.680 -1.398 1.00 0.00 103 GLY A O 14
ATOM 24381 N N . ILE A 1 43 ? -1.846 -0.474 -0.858 1.00 0.00 104 ILE A N 14
ATOM 24382 C CA . ILE A 1 43 ? -3.181 -0.883 -1.212 1.00 0.00 104 ILE A CA 14
ATOM 24383 C C . ILE A 1 43 ? -3.916 -1.296 0.044 1.00 0.00 104 ILE A C 14
ATOM 24384 O O . ILE A 1 43 ? -3.310 -1.867 0.963 1.00 0.00 104 ILE A O 14
ATOM 24400 N N . SER A 1 44 ? -5.176 -0.959 0.133 1.00 0.00 105 SER A N 14
ATOM 24401 C CA . SER A 1 44 ? -5.943 -1.238 1.325 1.00 0.00 105 SER A CA 14
ATOM 24402 C C . SER A 1 44 ? -7.429 -1.467 1.000 1.00 0.00 105 SER A C 14
ATOM 24403 O O . SER A 1 44 ? -7.904 -1.126 -0.103 1.00 0.00 105 SER A O 14
ATOM 24411 N N . ARG A 1 45 ? -8.149 -2.053 1.957 1.00 0.00 106 ARG A N 14
ATOM 24412 C CA . ARG A 1 45 ? -9.586 -2.279 1.840 1.00 0.00 106 ARG A CA 14
ATOM 24413 C C . ARG A 1 45 ? -10.313 -1.019 2.229 1.00 0.00 106 ARG A C 14
ATOM 24414 O O . ARG A 1 45 ? -11.404 -0.741 1.756 1.00 0.00 106 ARG A O 14
ATOM 24435 N N . ASN A 1 46 ? -9.711 -0.286 3.116 1.00 0.00 107 ASN A N 14
ATOM 24436 C CA . ASN A 1 46 ? -10.230 0.984 3.540 1.00 0.00 107 ASN A CA 14
ATOM 24437 C C . ASN A 1 46 ? -9.090 1.962 3.480 1.00 0.00 107 ASN A C 14
ATOM 24438 O O . ASN A 1 46 ? -8.170 1.886 4.297 1.00 0.00 107 ASN A O 14
ATOM 24449 N N . ILE A 1 47 ? -9.089 2.805 2.474 1.00 0.00 108 ILE A N 14
ATOM 24450 C CA . ILE A 1 47 ? -8.021 3.772 2.286 1.00 0.00 108 ILE A CA 14
ATOM 24451 C C . ILE A 1 47 ? -7.903 4.732 3.486 1.00 0.00 108 ILE A C 14
ATOM 24452 O O . ILE A 1 47 ? -6.835 4.831 4.087 1.00 0.00 108 ILE A O 14
ATOM 24468 N N . ALA A 1 48 ? -9.016 5.370 3.844 1.00 0.00 109 ALA A N 14
ATOM 24469 C CA . ALA A 1 48 ? -9.078 6.365 4.938 1.00 0.00 109 ALA A CA 14
ATOM 24470 C C . ALA A 1 48 ? -8.409 5.903 6.224 1.00 0.00 109 ALA A C 14
ATOM 24471 O O . ALA A 1 48 ? -7.471 6.551 6.691 1.00 0.00 109 ALA A O 14
ATOM 24478 N N . ALA A 1 49 ? -8.869 4.789 6.775 1.00 0.00 110 ALA A N 14
ATOM 24479 C CA . ALA A 1 49 ? -8.340 4.268 8.032 1.00 0.00 110 ALA A CA 14
ATOM 24480 C C . ALA A 1 49 ? -6.856 3.990 7.932 1.00 0.00 110 ALA A C 14
ATOM 24481 O O . ALA A 1 49 ? -6.087 4.395 8.792 1.00 0.00 110 ALA A O 14
ATOM 24488 N N . SER A 1 50 ? -6.460 3.350 6.854 1.00 0.00 111 SER A N 14
ATOM 24489 C CA . SER A 1 50 ? -5.081 2.981 6.640 1.00 0.00 111 SER A CA 14
ATOM 24490 C C . SER A 1 50 ? -4.182 4.224 6.530 1.00 0.00 111 SER A C 14
ATOM 24491 O O . SER A 1 50 ? -3.166 4.327 7.237 1.00 0.00 111 SER A O 14
ATOM 24499 N N . VAL A 1 51 ? -4.585 5.181 5.689 1.00 0.00 112 VAL A N 14
ATOM 24500 C CA . VAL A 1 51 ? -3.838 6.423 5.494 1.00 0.00 112 VAL A CA 14
ATOM 24501 C C . VAL A 1 51 ? -3.690 7.152 6.820 1.00 0.00 112 VAL A C 14
ATOM 24502 O O . VAL A 1 51 ? -2.559 7.420 7.273 1.00 0.00 112 VAL A O 14
ATOM 24515 N N . SER A 1 52 ? -4.818 7.393 7.458 1.00 0.00 113 SER A N 14
ATOM 24516 C CA . SER A 1 52 ? -4.877 8.108 8.715 1.00 0.00 113 SER A CA 14
ATOM 24517 C C . SER A 1 52 ? -4.043 7.419 9.812 1.00 0.00 113 SER A C 14
ATOM 24518 O O . SER A 1 52 ? -3.285 8.081 10.530 1.00 0.00 113 SER A O 14
ATOM 24526 N N . ALA A 1 53 ? -4.149 6.093 9.903 1.00 0.00 114 ALA A N 14
ATOM 24527 C CA . ALA A 1 53 ? -3.432 5.320 10.917 1.00 0.00 114 ALA A CA 14
ATOM 24528 C C . ALA A 1 53 ? -1.925 5.568 10.867 1.00 0.00 114 ALA A C 14
ATOM 24529 O O . ALA A 1 53 ? -1.337 6.089 11.826 1.00 0.00 114 ALA A O 14
ATOM 24536 N N . HIS A 1 54 ? -1.306 5.273 9.743 1.00 0.00 115 HIS A N 14
ATOM 24537 C CA . HIS A 1 54 ? 0.143 5.400 9.674 1.00 0.00 115 HIS A CA 14
ATOM 24538 C C . HIS A 1 54 ? 0.643 6.830 9.530 1.00 0.00 115 HIS A C 14
ATOM 24539 O O . HIS A 1 54 ? 1.696 7.143 10.038 1.00 0.00 115 HIS A O 14
ATOM 24554 N N . LEU A 1 55 ? -0.110 7.708 8.888 1.00 0.00 116 LEU A N 14
ATOM 24555 C CA . LEU A 1 55 ? 0.379 9.079 8.698 1.00 0.00 116 LEU A CA 14
ATOM 24556 C C . LEU A 1 55 ? 0.277 9.921 9.946 1.00 0.00 116 LEU A C 14
ATOM 24557 O O . LEU A 1 55 ? 1.062 10.846 10.134 1.00 0.00 116 LEU A O 14
ATOM 24573 N N . LYS A 1 56 ? -0.671 9.605 10.804 1.00 0.00 117 LYS A N 14
ATOM 24574 C CA . LYS A 1 56 ? -0.755 10.303 12.068 1.00 0.00 117 LYS A CA 14
ATOM 24575 C C . LYS A 1 56 ? 0.246 9.705 13.061 1.00 0.00 117 LYS A C 14
ATOM 24576 O O . LYS A 1 56 ? 0.600 10.329 14.053 1.00 0.00 117 LYS A O 14
ATOM 24595 N N . SER A 1 57 ? 0.694 8.486 12.777 1.00 0.00 118 SER A N 14
ATOM 24596 C CA . SER A 1 57 ? 1.708 7.843 13.585 1.00 0.00 118 SER A CA 14
ATOM 24597 C C . SER A 1 57 ? 3.106 8.338 13.183 1.00 0.00 118 SER A C 14
ATOM 24598 O O . SER A 1 57 ? 3.845 8.896 14.010 1.00 0.00 118 SER A O 14
ATOM 24606 N N . VAL A 1 58 ? 3.441 8.159 11.915 1.00 0.00 119 VAL A N 14
ATOM 24607 C CA . VAL A 1 58 ? 4.723 8.541 11.380 1.00 0.00 119 VAL A CA 14
ATOM 24608 C C . VAL A 1 58 ? 4.544 9.641 10.322 1.00 0.00 119 VAL A C 14
ATOM 24609 O O . VAL A 1 58 ? 4.236 9.390 9.148 1.00 0.00 119 VAL A O 14
ATOM 24622 N N . PRO A 1 59 ? 4.710 10.888 10.745 1.00 0.00 120 PRO A N 14
ATOM 24623 C CA . PRO A 1 59 ? 4.494 12.047 9.901 1.00 0.00 120 PRO A CA 14
ATOM 24624 C C . PRO A 1 59 ? 5.704 12.407 9.021 1.00 0.00 120 PRO A C 14
ATOM 24625 O O . PRO A 1 59 ? 5.811 13.527 8.531 1.00 0.00 120 PRO A O 14
ATOM 24636 N N . GLU A 1 60 ? 6.560 11.432 8.773 1.00 0.00 121 GLU A N 14
ATOM 24637 C CA . GLU A 1 60 ? 7.756 11.614 7.950 1.00 0.00 121 GLU A CA 14
ATOM 24638 C C . GLU A 1 60 ? 7.346 11.948 6.505 1.00 0.00 121 GLU A C 14
ATOM 24639 O O . GLU A 1 60 ? 8.008 12.708 5.798 1.00 0.00 121 GLU A O 14
ATOM 24651 N N . LEU A 1 61 ? 6.225 11.398 6.101 1.00 0.00 122 LEU A N 14
ATOM 24652 C CA . LEU A 1 61 ? 5.707 11.585 4.763 1.00 0.00 122 LEU A CA 14
ATOM 24653 C C . LEU A 1 61 ? 4.406 12.380 4.809 1.00 0.00 122 LEU A C 14
ATOM 24654 O O . LEU A 1 61 ? 3.603 12.343 3.885 1.00 0.00 122 LEU A O 14
ATOM 24670 N N . CYS A 1 62 ? 4.218 13.105 5.886 1.00 0.00 123 CYS A N 14
ATOM 24671 C CA . CYS A 1 62 ? 3.016 13.888 6.109 1.00 0.00 123 CYS A CA 14
ATOM 24672 C C . CYS A 1 62 ? 3.036 15.161 5.241 1.00 0.00 123 CYS A C 14
ATOM 24673 O O . CYS A 1 62 ? 3.413 16.237 5.704 1.00 0.00 123 CYS A O 14
ATOM 24681 N N . GLY A 1 63 ? 2.711 15.002 3.977 1.00 0.00 124 GLY A N 14
ATOM 24682 C CA . GLY A 1 63 ? 2.653 16.116 3.066 1.00 0.00 124 GLY A CA 14
ATOM 24683 C C . GLY A 1 63 ? 1.365 16.121 2.282 1.00 0.00 124 GLY A C 14
ATOM 24684 O O . GLY A 1 63 ? 0.604 17.095 2.324 1.00 0.00 124 GLY A O 14
ATOM 24688 N N . SER A 1 64 ? 1.104 15.035 1.585 1.00 0.00 125 SER A N 14
ATOM 24689 C CA . SER A 1 64 ? -0.101 14.884 0.794 1.00 0.00 125 SER A CA 14
ATOM 24690 C C . SER A 1 64 ? -0.304 13.418 0.400 1.00 0.00 125 SER A C 14
ATOM 24691 O O . SER A 1 64 ? 0.608 12.613 0.527 1.00 0.00 125 SER A O 14
ATOM 24699 N N . VAL A 1 65 ? -1.479 13.072 -0.029 1.00 0.00 126 VAL A N 14
ATOM 24700 C CA . VAL A 1 65 ? -1.760 11.721 -0.425 1.00 0.00 126 VAL A CA 14
ATOM 24701 C C . VAL A 1 65 ? -2.651 11.716 -1.667 1.00 0.00 126 VAL A C 14
ATOM 24702 O O . VAL A 1 65 ? -3.558 12.531 -1.796 1.00 0.00 126 VAL A O 14
ATOM 24715 N N . LYS A 1 66 ? -2.343 10.867 -2.596 1.00 0.00 127 LYS A N 14
ATOM 24716 C CA . LYS A 1 66 ? -3.183 10.687 -3.746 1.00 0.00 127 LYS A CA 14
ATOM 24717 C C . LYS A 1 66 ? -3.898 9.369 -3.603 1.00 0.00 127 LYS A C 14
ATOM 24718 O O . LYS A 1 66 ? -3.273 8.360 -3.296 1.00 0.00 127 LYS A O 14
ATOM 24737 N N . VAL A 1 67 ? -5.190 9.372 -3.788 1.00 0.00 128 VAL A N 14
ATOM 24738 C CA . VAL A 1 67 ? -5.974 8.159 -3.604 1.00 0.00 128 VAL A CA 14
ATOM 24739 C C . VAL A 1 67 ? -6.569 7.686 -4.919 1.00 0.00 128 VAL A C 14
ATOM 24740 O O . VAL A 1 67 ? -7.095 8.484 -5.700 1.00 0.00 128 VAL A O 14
ATOM 24753 N N . GLY A 1 68 ? -6.449 6.416 -5.180 1.00 0.00 129 GLY A N 14
ATOM 24754 C CA . GLY A 1 68 ? -6.974 5.858 -6.379 1.00 0.00 129 GLY A CA 14
ATOM 24755 C C . GLY A 1 68 ? -7.932 4.752 -6.083 1.00 0.00 129 GLY A C 14
ATOM 24756 O O . GLY A 1 68 ? -7.528 3.661 -5.654 1.00 0.00 129 GLY A O 14
ATOM 24760 N N . ILE A 1 69 ? -9.191 5.027 -6.264 1.00 0.00 130 ILE A N 14
ATOM 24761 C CA . ILE A 1 69 ? -10.218 4.048 -6.054 1.00 0.00 130 ILE A CA 14
ATOM 24762 C C . ILE A 1 69 ? -10.480 3.396 -7.384 1.00 0.00 130 ILE A C 14
ATOM 24763 O O . ILE A 1 69 ? -10.974 4.035 -8.321 1.00 0.00 130 ILE A O 14
ATOM 24779 N N . VAL A 1 70 ? -10.127 2.164 -7.483 1.00 0.00 131 VAL A N 14
ATOM 24780 C CA . VAL A 1 70 ? -10.232 1.458 -8.720 1.00 0.00 131 VAL A CA 14
ATOM 24781 C C . VAL A 1 70 ? -11.518 0.622 -8.717 1.00 0.00 131 VAL A C 14
ATOM 24782 O O . VAL A 1 70 ? -12.133 0.432 -7.658 1.00 0.00 131 VAL A O 14
ATOM 24795 N N . GLU A 1 71 ? -11.940 0.167 -9.878 1.00 0.00 132 GLU A N 14
ATOM 24796 C CA . GLU A 1 71 ? -13.187 -0.569 -10.011 1.00 0.00 132 GLU A CA 14
ATOM 24797 C C . GLU A 1 71 ? -13.114 -1.947 -9.384 1.00 0.00 132 GLU A C 14
ATOM 24798 O O . GLU A 1 71 ? -14.056 -2.394 -8.743 1.00 0.00 132 GLU A O 14
ATOM 24810 N N . GLU A 1 72 ? -12.018 -2.625 -9.579 1.00 0.00 133 GLU A N 14
ATOM 24811 C CA . GLU A 1 72 ? -11.853 -3.933 -9.010 1.00 0.00 133 GLU A CA 14
ATOM 24812 C C . GLU A 1 72 ? -11.006 -3.876 -7.763 1.00 0.00 133 GLU A C 14
ATOM 24813 O O . GLU A 1 72 ? -9.834 -3.539 -7.838 1.00 0.00 133 GLU A O 14
ATOM 24825 N N . PRO A 1 73 ? -11.559 -4.237 -6.598 1.00 0.00 134 PRO A N 14
ATOM 24826 C CA . PRO A 1 73 ? -10.786 -4.353 -5.351 1.00 0.00 134 PRO A CA 14
ATOM 24827 C C . PRO A 1 73 ? -10.053 -5.706 -5.317 1.00 0.00 134 PRO A C 14
ATOM 24828 O O . PRO A 1 73 ? -9.732 -6.245 -4.260 1.00 0.00 134 PRO A O 14
ATOM 24839 N N . ASP A 1 74 ? -9.773 -6.210 -6.492 1.00 0.00 135 ASP A N 14
ATOM 24840 C CA . ASP A 1 74 ? -9.158 -7.492 -6.689 1.00 0.00 135 ASP A CA 14
ATOM 24841 C C . ASP A 1 74 ? -7.659 -7.346 -6.614 1.00 0.00 135 ASP A C 14
ATOM 24842 O O . ASP A 1 74 ? -7.112 -6.329 -7.061 1.00 0.00 135 ASP A O 14
ATOM 24851 N N . LYS A 1 75 ? -7.001 -8.365 -6.089 1.00 0.00 136 LYS A N 14
ATOM 24852 C CA . LYS A 1 75 ? -5.558 -8.356 -5.851 1.00 0.00 136 LYS A CA 14
ATOM 24853 C C . LYS A 1 75 ? -4.753 -8.003 -7.095 1.00 0.00 136 LYS A C 14
ATOM 24854 O O . LYS A 1 75 ? -3.822 -7.206 -7.012 1.00 0.00 136 LYS A O 14
ATOM 24873 N N . ALA A 1 76 ? -5.126 -8.556 -8.240 1.00 0.00 137 ALA A N 14
ATOM 24874 C CA . ALA A 1 76 ? -4.377 -8.325 -9.475 1.00 0.00 137 ALA A CA 14
ATOM 24875 C C . ALA A 1 76 ? -4.421 -6.879 -9.888 1.00 0.00 137 ALA A C 14
ATOM 24876 O O . ALA A 1 76 ? -3.428 -6.323 -10.350 1.00 0.00 137 ALA A O 14
ATOM 24883 N N . VAL A 1 77 ? -5.556 -6.269 -9.684 1.00 0.00 138 VAL A N 14
ATOM 24884 C CA . VAL A 1 77 ? -5.774 -4.903 -10.091 1.00 0.00 138 VAL A CA 14
ATOM 24885 C C . VAL A 1 77 ? -5.147 -3.951 -9.084 1.00 0.00 138 VAL A C 14
ATOM 24886 O O . VAL A 1 77 ? -4.511 -2.969 -9.464 1.00 0.00 138 VAL A O 14
ATOM 24899 N N . LEU A 1 78 ? -5.290 -4.272 -7.806 1.00 0.00 139 LEU A N 14
ATOM 24900 C CA . LEU A 1 78 ? -4.693 -3.476 -6.741 1.00 0.00 139 LEU A CA 14
ATOM 24901 C C . LEU A 1 78 ? -3.178 -3.454 -6.886 1.00 0.00 139 LEU A C 14
ATOM 24902 O O . LEU A 1 78 ? -2.558 -2.396 -6.833 1.00 0.00 139 LEU A O 14
ATOM 24918 N N . THR A 1 79 ? -2.600 -4.619 -7.112 1.00 0.00 140 THR A N 14
ATOM 24919 C CA . THR A 1 79 ? -1.165 -4.747 -7.269 1.00 0.00 140 THR A CA 14
ATOM 24920 C C . THR A 1 79 ? -0.706 -4.062 -8.568 1.00 0.00 140 THR A C 14
ATOM 24921 O O . THR A 1 79 ? 0.365 -3.474 -8.618 1.00 0.00 140 THR A O 14
ATOM 24932 N N . GLN A 1 80 ? -1.553 -4.111 -9.593 1.00 0.00 141 GLN A N 14
ATOM 24933 C CA . GLN A 1 80 ? -1.259 -3.485 -10.869 1.00 0.00 141 GLN A CA 14
ATOM 24934 C C . GLN A 1 80 ? -1.194 -1.968 -10.709 1.00 0.00 141 GLN A C 14
ATOM 24935 O O . GLN A 1 80 ? -0.245 -1.331 -11.165 1.00 0.00 141 GLN A O 14
ATOM 24949 N N . ALA A 1 81 ? -2.198 -1.405 -10.050 1.00 0.00 142 ALA A N 14
ATOM 24950 C CA . ALA A 1 81 ? -2.246 0.023 -9.803 1.00 0.00 142 ALA A CA 14
ATOM 24951 C C . ALA A 1 81 ? -1.076 0.437 -8.924 1.00 0.00 142 ALA A C 14
ATOM 24952 O O . ALA A 1 81 ? -0.391 1.412 -9.214 1.00 0.00 142 ALA A O 14
ATOM 24959 N N . TRP A 1 82 ? -0.822 -0.363 -7.882 1.00 0.00 143 TRP A N 14
ATOM 24960 C CA . TRP A 1 82 ? 0.307 -0.161 -6.975 1.00 0.00 143 TRP A CA 14
ATOM 24961 C C . TRP A 1 82 ? 1.604 -0.109 -7.784 1.00 0.00 143 TRP A C 14
ATOM 24962 O O . TRP A 1 82 ? 2.460 0.756 -7.560 1.00 0.00 143 TRP A O 14
ATOM 24983 N N . LYS A 1 83 ? 1.712 -1.022 -8.740 1.00 0.00 144 LYS A N 14
ATOM 24984 C CA . LYS A 1 83 ? 2.844 -1.103 -9.619 1.00 0.00 144 LYS A CA 14
ATOM 24985 C C . LYS A 1 83 ? 3.050 0.136 -10.451 1.00 0.00 144 LYS A C 14
ATOM 24986 O O . LYS A 1 83 ? 4.081 0.761 -10.335 1.00 0.00 144 LYS A O 14
ATOM 25005 N N . LEU A 1 84 ? 2.070 0.526 -11.248 1.00 0.00 145 LEU A N 14
ATOM 25006 C CA . LEU A 1 84 ? 2.237 1.694 -12.122 1.00 0.00 145 LEU A CA 14
ATOM 25007 C C . LEU A 1 84 ? 2.625 2.939 -11.350 1.00 0.00 145 LEU A C 14
ATOM 25008 O O . LEU A 1 84 ? 3.465 3.710 -11.801 1.00 0.00 145 LEU A O 14
ATOM 25024 N N . TRP A 1 85 ? 2.055 3.094 -10.183 1.00 0.00 146 TRP A N 14
ATOM 25025 C CA . TRP A 1 85 ? 2.354 4.202 -9.302 1.00 0.00 146 TRP A CA 14
ATOM 25026 C C . TRP A 1 85 ? 3.815 4.156 -8.802 1.00 0.00 146 TRP A C 14
ATOM 25027 O O . TRP A 1 85 ? 4.580 5.150 -8.964 1.00 0.00 146 TRP A O 14
ATOM 25048 N N . ILE A 1 86 ? 4.227 3.011 -8.231 1.00 0.00 147 ILE A N 14
ATOM 25049 C CA . ILE A 1 86 ? 5.585 2.890 -7.712 1.00 0.00 147 ILE A CA 14
ATOM 25050 C C . ILE A 1 86 ? 6.607 3.046 -8.836 1.00 0.00 147 ILE A C 14
ATOM 25051 O O . ILE A 1 86 ? 7.542 3.843 -8.722 1.00 0.00 147 ILE A O 14
ATOM 25067 N N . GLU A 1 87 ? 6.370 2.353 -9.948 1.00 0.00 148 GLU A N 14
ATOM 25068 C CA . GLU A 1 87 ? 7.247 2.348 -11.074 1.00 0.00 148 GLU A CA 14
ATOM 25069 C C . GLU A 1 87 ? 7.446 3.735 -11.666 1.00 0.00 148 GLU A C 14
ATOM 25070 O O . GLU A 1 87 ? 8.506 4.003 -12.241 1.00 0.00 148 GLU A O 14
ATOM 25082 N N . GLU A 1 88 ? 6.423 4.601 -11.571 1.00 0.00 149 GLU A N 14
ATOM 25083 C CA . GLU A 1 88 ? 6.574 5.999 -11.999 1.00 0.00 149 GLU A CA 14
ATOM 25084 C C . GLU A 1 88 ? 7.726 6.635 -11.260 1.00 0.00 149 GLU A C 14
ATOM 25085 O O . GLU A 1 88 ? 8.718 7.075 -11.862 1.00 0.00 149 GLU A O 14
ATOM 25097 N N . HIS A 1 89 ? 7.648 6.606 -9.947 1.00 0.00 150 HIS A N 14
ATOM 25098 C CA . HIS A 1 89 ? 8.675 7.246 -9.157 1.00 0.00 150 HIS A CA 14
ATOM 25099 C C . HIS A 1 89 ? 9.988 6.482 -9.153 1.00 0.00 150 HIS A C 14
ATOM 25100 O O . HIS A 1 89 ? 11.041 7.087 -9.109 1.00 0.00 150 HIS A O 14
ATOM 25115 N N . ILE A 1 90 ? 9.927 5.172 -9.243 1.00 0.00 151 ILE A N 14
ATOM 25116 C CA . ILE A 1 90 ? 11.143 4.339 -9.355 1.00 0.00 151 ILE A CA 14
ATOM 25117 C C . ILE A 1 90 ? 11.984 4.754 -10.567 1.00 0.00 151 ILE A C 14
ATOM 25118 O O . ILE A 1 90 ? 13.203 4.889 -10.463 1.00 0.00 151 ILE A O 14
ATOM 25134 N N . LYS A 1 91 ? 11.328 5.003 -11.682 1.00 0.00 152 LYS A N 14
ATOM 25135 C CA . LYS A 1 91 ? 12.030 5.361 -12.898 1.00 0.00 152 LYS A CA 14
ATOM 25136 C C . LYS A 1 91 ? 12.606 6.768 -12.880 1.00 0.00 152 LYS A C 14
ATOM 25137 O O . LYS A 1 91 ? 13.818 6.944 -13.002 1.00 0.00 152 LYS A O 14
ATOM 25156 N N . VAL A 1 92 ? 11.758 7.752 -12.693 1.00 0.00 153 VAL A N 14
ATOM 25157 C CA . VAL A 1 92 ? 12.174 9.137 -12.879 1.00 0.00 153 VAL A CA 14
ATOM 25158 C C . VAL A 1 92 ? 12.888 9.766 -11.648 1.00 0.00 153 VAL A C 14
ATOM 25159 O O . VAL A 1 92 ? 13.659 10.725 -11.793 1.00 0.00 153 VAL A O 14
ATOM 25172 N N . THR A 1 93 ? 12.664 9.242 -10.465 1.00 0.00 154 THR A N 14
ATOM 25173 C CA . THR A 1 93 ? 13.268 9.850 -9.291 1.00 0.00 154 THR A CA 14
ATOM 25174 C C . THR A 1 93 ? 14.006 8.812 -8.412 1.00 0.00 154 THR A C 14
ATOM 25175 O O . THR A 1 93 ? 14.950 9.153 -7.690 1.00 0.00 154 THR A O 14
ATOM 25186 N N . GLY A 1 94 ? 13.605 7.554 -8.498 1.00 0.00 155 GLY A N 14
ATOM 25187 C CA . GLY A 1 94 ? 14.289 6.503 -7.777 1.00 0.00 155 GLY A CA 14
ATOM 25188 C C . GLY A 1 94 ? 13.949 6.486 -6.307 1.00 0.00 155 GLY A C 14
ATOM 25189 O O . GLY A 1 94 ? 14.803 6.184 -5.470 1.00 0.00 155 GLY A O 14
ATOM 25193 N N . LYS A 1 95 ? 12.724 6.820 -5.982 1.00 0.00 156 LYS A N 14
ATOM 25194 C CA . LYS A 1 95 ? 12.302 6.845 -4.593 1.00 0.00 156 LYS A CA 14
ATOM 25195 C C . LYS A 1 95 ? 11.752 5.506 -4.158 1.00 0.00 156 LYS A C 14
ATOM 25196 O O . LYS A 1 95 ? 10.737 5.048 -4.677 1.00 0.00 156 LYS A O 14
ATOM 25215 N N . VAL A 1 96 ? 12.440 4.879 -3.231 1.00 0.00 157 VAL A N 14
ATOM 25216 C CA . VAL A 1 96 ? 12.000 3.640 -2.635 1.00 0.00 157 VAL A CA 14
ATOM 25217 C C . VAL A 1 96 ? 12.686 3.439 -1.263 1.00 0.00 157 VAL A C 14
ATOM 25218 O O . VAL A 1 96 ? 13.781 2.893 -1.152 1.00 0.00 157 VAL A O 14
ATOM 25231 N N . PRO A 1 97 ? 12.084 3.993 -0.211 1.00 0.00 158 PRO A N 14
ATOM 25232 C CA . PRO A 1 97 ? 12.610 3.907 1.134 1.00 0.00 158 PRO A CA 14
ATOM 25233 C C . PRO A 1 97 ? 12.072 2.679 1.894 1.00 0.00 158 PRO A C 14
ATOM 25234 O O . PRO A 1 97 ? 11.125 2.020 1.428 1.00 0.00 158 PRO A O 14
ATOM 25245 N N . PRO A 1 98 ? 12.664 2.357 3.090 1.00 0.00 159 PRO A N 14
ATOM 25246 C CA . PRO A 1 98 ? 12.286 1.187 3.934 1.00 0.00 159 PRO A CA 14
ATOM 25247 C C . PRO A 1 98 ? 10.779 1.067 4.245 1.00 0.00 159 PRO A C 14
ATOM 25248 O O . PRO A 1 98 ? 10.314 0.014 4.681 1.00 0.00 159 PRO A O 14
ATOM 25259 N N . GLY A 1 99 ? 10.059 2.148 4.074 1.00 0.00 160 GLY A N 14
ATOM 25260 C CA . GLY A 1 99 ? 8.615 2.167 4.278 1.00 0.00 160 GLY A CA 14
ATOM 25261 C C . GLY A 1 99 ? 7.879 1.357 3.245 1.00 0.00 160 GLY A C 14
ATOM 25262 O O . GLY A 1 99 ? 6.961 0.602 3.569 1.00 0.00 160 GLY A O 14
ATOM 25266 N N . ASN A 1 100 ? 8.314 1.475 2.001 1.00 0.00 161 ASN A N 14
ATOM 25267 C CA . ASN A 1 100 ? 7.633 0.815 0.884 1.00 0.00 161 ASN A CA 14
ATOM 25268 C C . ASN A 1 100 ? 8.285 -0.549 0.636 1.00 0.00 161 ASN A C 14
ATOM 25269 O O . ASN A 1 100 ? 7.973 -1.277 -0.313 1.00 0.00 161 ASN A O 14
ATOM 25280 N N . LYS A 1 101 ? 9.185 -0.856 1.519 1.00 0.00 162 LYS A N 14
ATOM 25281 C CA . LYS A 1 101 ? 9.886 -2.110 1.603 1.00 0.00 162 LYS A CA 14
ATOM 25282 C C . LYS A 1 101 ? 9.441 -2.724 2.914 1.00 0.00 162 LYS A C 14
ATOM 25283 O O . LYS A 1 101 ? 8.525 -2.197 3.566 1.00 0.00 162 LYS A O 14
ATOM 25302 N N . SER A 1 102 ? 10.071 -3.778 3.329 1.00 0.00 163 SER A N 14
ATOM 25303 C CA . SER A 1 102 ? 9.810 -4.297 4.622 1.00 0.00 163 SER A CA 14
ATOM 25304 C C . SER A 1 102 ? 10.970 -3.856 5.515 1.00 0.00 163 SER A C 14
ATOM 25305 O O . SER A 1 102 ? 12.036 -4.502 5.572 1.00 0.00 163 SER A O 14
ATOM 25313 N N . GLY A 1 103 ? 10.808 -2.704 6.119 1.00 0.00 164 GLY A N 14
ATOM 25314 C CA . GLY A 1 103 ? 11.843 -2.148 6.947 1.00 0.00 164 GLY A CA 14
ATOM 25315 C C . GLY A 1 103 ? 11.272 -1.249 7.996 1.00 0.00 164 GLY A C 14
ATOM 25316 O O . GLY A 1 103 ? 11.464 -1.472 9.187 1.00 0.00 164 GLY A O 14
ATOM 25320 N N . ASN A 1 104 ? 10.565 -0.227 7.567 1.00 0.00 165 ASN A N 14
ATOM 25321 C CA . ASN A 1 104 ? 9.898 0.647 8.507 1.00 0.00 165 ASN A CA 14
ATOM 25322 C C . ASN A 1 104 ? 8.512 0.111 8.675 1.00 0.00 165 ASN A C 14
ATOM 25323 O O . ASN A 1 104 ? 7.687 0.191 7.753 1.00 0.00 165 ASN A O 14
ATOM 25334 N N . ASN A 1 105 ? 8.249 -0.427 9.827 1.00 0.00 166 ASN A N 14
ATOM 25335 C CA . ASN A 1 105 ? 7.007 -1.134 10.069 1.00 0.00 166 ASN A CA 14
ATOM 25336 C C . ASN A 1 105 ? 5.882 -0.193 10.370 1.00 0.00 166 ASN A C 14
ATOM 25337 O O . ASN A 1 105 ? 4.748 -0.514 10.106 1.00 0.00 166 ASN A O 14
ATOM 25348 N N . THR A 1 106 ? 6.191 0.989 10.887 1.00 0.00 167 THR A N 14
ATOM 25349 C CA . THR A 1 106 ? 5.168 1.974 11.260 1.00 0.00 167 THR A CA 14
ATOM 25350 C C . THR A 1 106 ? 4.245 2.349 10.068 1.00 0.00 167 THR A C 14
ATOM 25351 O O . THR A 1 106 ? 3.090 2.716 10.256 1.00 0.00 167 THR A O 14
ATOM 25362 N N . PHE A 1 107 ? 4.751 2.208 8.851 1.00 0.00 168 PHE A N 14
ATOM 25363 C CA . PHE A 1 107 ? 3.976 2.531 7.667 1.00 0.00 168 PHE A CA 14
ATOM 25364 C C . PHE A 1 107 ? 2.959 1.447 7.331 1.00 0.00 168 PHE A C 14
ATOM 25365 O O . PHE A 1 107 ? 1.934 1.731 6.725 1.00 0.00 168 PHE A O 14
ATOM 25382 N N . VAL A 1 108 ? 3.227 0.226 7.740 1.00 0.00 169 VAL A N 14
ATOM 25383 C CA . VAL A 1 108 ? 2.344 -0.895 7.418 1.00 0.00 169 VAL A CA 14
ATOM 25384 C C . VAL A 1 108 ? 1.591 -1.346 8.680 1.00 0.00 169 VAL A C 14
ATOM 25385 O O . VAL A 1 108 ? 0.502 -1.940 8.610 1.00 0.00 169 VAL A O 14
ATOM 25398 N N . LYS A 1 109 ? 2.191 -1.044 9.821 1.00 0.00 170 LYS A N 14
ATOM 25399 C CA . LYS A 1 109 ? 1.724 -1.414 11.148 1.00 0.00 170 LYS A CA 14
ATOM 25400 C C . LYS A 1 109 ? 1.933 -2.875 11.446 1.00 0.00 170 LYS A C 14
ATOM 25401 O O . LYS A 1 109 ? 2.842 -3.218 12.210 1.00 0.00 170 LYS A O 14
ATOM 25420 N N . VAL A 1 110 ? 1.146 -3.724 10.805 1.00 0.00 171 VAL A N 14
ATOM 25421 C CA . VAL A 1 110 ? 1.164 -5.160 11.038 1.00 0.00 171 VAL A CA 14
ATOM 25422 C C . VAL A 1 110 ? 0.854 -5.441 12.508 1.00 0.00 171 VAL A C 14
ATOM 25423 O O . VAL A 1 110 ? 1.745 -5.638 13.341 1.00 0.00 171 VAL A O 14
ATOM 25436 N N . THR A 1 111 ? -0.401 -5.332 12.842 1.00 0.00 172 THR A N 14
ATOM 25437 C CA . THR A 1 111 ? -0.854 -5.594 14.175 1.00 0.00 172 THR A CA 14
ATOM 25438 C C . THR A 1 111 ? -0.916 -7.101 14.380 1.00 0.00 172 THR A C 14
ATOM 25439 O O . THR A 1 111 ? -0.674 -7.613 15.483 1.00 0.00 172 THR A O 14
ATOM 25450 N N . LEU A 1 112 ? -1.187 -7.803 13.301 1.00 0.00 173 LEU A N 14
ATOM 25451 C CA . LEU A 1 112 ? -1.247 -9.237 13.326 1.00 0.00 173 LEU A CA 14
ATOM 25452 C C . LEU A 1 112 ? 0.136 -9.829 13.113 1.00 0.00 173 LEU A C 14
ATOM 25453 O O . LEU A 1 112 ? 0.562 -10.046 11.981 1.00 0.00 173 LEU A O 14
ATOM 25469 N N . GLU A 1 113 ? 0.859 -10.004 14.192 1.00 0.00 174 GLU A N 14
ATOM 25470 C CA . GLU A 1 113 ? 2.157 -10.654 14.147 1.00 0.00 174 GLU A CA 14
ATOM 25471 C C . GLU A 1 113 ? 1.997 -12.107 14.571 1.00 0.00 174 GLU A C 14
ATOM 25472 O O . GLU A 1 113 ? 2.697 -13.013 14.091 1.00 0.00 174 GLU A O 14
ATOM 25484 N N . HIS A 1 114 ? 1.042 -12.322 15.445 1.00 0.00 175 HIS A N 14
ATOM 25485 C CA . HIS A 1 114 ? 0.756 -13.611 15.990 1.00 0.00 175 HIS A CA 14
ATOM 25486 C C . HIS A 1 114 ? -0.742 -13.755 16.069 1.00 0.00 175 HIS A C 14
ATOM 25487 O O . HIS A 1 114 ? -1.460 -12.783 15.847 1.00 0.00 175 HIS A O 14
ATOM 25502 N N . HIS A 1 115 ? -1.217 -14.927 16.377 1.00 0.00 176 HIS A N 14
ATOM 25503 C CA . HIS A 1 115 ? -2.639 -15.120 16.543 1.00 0.00 176 HIS A CA 14
ATOM 25504 C C . HIS A 1 115 ? -2.945 -15.106 18.019 1.00 0.00 176 HIS A C 14
ATOM 25505 O O . HIS A 1 115 ? -2.126 -15.569 18.831 1.00 0.00 176 HIS A O 14
ATOM 25520 N N . HIS A 1 116 ? -4.061 -14.533 18.383 1.00 0.00 177 HIS A N 14
ATOM 25521 C CA . HIS A 1 116 ? -4.433 -14.392 19.777 1.00 0.00 177 HIS A CA 14
ATOM 25522 C C . HIS A 1 116 ? -4.832 -15.735 20.387 1.00 0.00 177 HIS A C 14
ATOM 25523 O O . HIS A 1 116 ? -5.967 -16.179 20.266 1.00 0.00 177 HIS A O 14
ATOM 25538 N N . HIS A 1 117 ? -3.874 -16.389 21.001 1.00 0.00 178 HIS A N 14
ATOM 25539 C CA . HIS A 1 117 ? -4.132 -17.649 21.688 1.00 0.00 178 HIS A CA 14
ATOM 25540 C C . HIS A 1 117 ? -4.152 -17.455 23.192 1.00 0.00 178 HIS A C 14
ATOM 25541 O O . HIS A 1 117 ? -4.592 -18.324 23.934 1.00 0.00 178 HIS A O 14
ATOM 25556 N N . HIS A 1 118 ? -3.667 -16.306 23.632 1.00 0.00 179 HIS A N 14
ATOM 25557 C CA . HIS A 1 118 ? -3.749 -15.913 25.029 1.00 0.00 179 HIS A CA 14
ATOM 25558 C C . HIS A 1 118 ? -3.532 -14.419 25.126 1.00 0.00 179 HIS A C 14
ATOM 25559 O O . HIS A 1 118 ? -4.297 -13.716 25.761 1.00 0.00 179 HIS A O 14
ATOM 25574 N N . HIS A 1 119 ? -2.490 -13.943 24.497 1.00 0.00 180 HIS A N 14
ATOM 25575 C CA . HIS A 1 119 ? -2.238 -12.517 24.434 1.00 0.00 180 HIS A CA 14
ATOM 25576 C C . HIS A 1 119 ? -2.107 -12.112 22.986 1.00 0.00 180 HIS A C 14
ATOM 25577 O O . HIS A 1 119 ? -2.980 -11.432 22.478 1.00 0.00 180 HIS A O 14
ATOM 25593 N N . MET A 1 1 ? -18.037 3.930 -10.277 1.00 0.00 62 MET A N 15
ATOM 25594 C CA . MET A 1 1 ? -17.855 3.351 -11.590 1.00 0.00 62 MET A CA 15
ATOM 25595 C C . MET A 1 1 ? -16.461 2.789 -11.649 1.00 0.00 62 MET A C 15
ATOM 25596 O O . MET A 1 1 ? -15.494 3.537 -11.471 1.00 0.00 62 MET A O 15
ATOM 25612 N N . ALA A 1 2 ? -16.347 1.482 -11.854 1.00 0.00 63 ALA A N 15
ATOM 25613 C CA . ALA A 1 2 ? -15.063 0.815 -11.920 1.00 0.00 63 ALA A CA 15
ATOM 25614 C C . ALA A 1 2 ? -14.290 1.301 -13.131 1.00 0.00 63 ALA A C 15
ATOM 25615 O O . ALA A 1 2 ? -14.545 0.892 -14.269 1.00 0.00 63 ALA A O 15
ATOM 25622 N N . SER A 1 3 ? -13.389 2.193 -12.881 1.00 0.00 64 SER A N 15
ATOM 25623 C CA . SER A 1 3 ? -12.628 2.830 -13.897 1.00 0.00 64 SER A CA 15
ATOM 25624 C C . SER A 1 3 ? -11.227 2.242 -13.941 1.00 0.00 64 SER A C 15
ATOM 25625 O O . SER A 1 3 ? -10.861 1.405 -13.094 1.00 0.00 64 SER A O 15
ATOM 25633 N N . ALA A 1 4 ? -10.465 2.652 -14.910 1.00 0.00 65 ALA A N 15
ATOM 25634 C CA . ALA A 1 4 ? -9.131 2.180 -15.076 1.00 0.00 65 ALA A CA 15
ATOM 25635 C C . ALA A 1 4 ? -8.163 3.117 -14.380 1.00 0.00 65 ALA A C 15
ATOM 25636 O O . ALA A 1 4 ? -7.908 4.242 -14.851 1.00 0.00 65 ALA A O 15
ATOM 25643 N N . VAL A 1 5 ? -7.680 2.698 -13.238 1.00 0.00 66 VAL A N 15
ATOM 25644 C CA . VAL A 1 5 ? -6.691 3.450 -12.519 1.00 0.00 66 VAL A CA 15
ATOM 25645 C C . VAL A 1 5 ? -5.350 3.037 -13.068 1.00 0.00 66 VAL A C 15
ATOM 25646 O O . VAL A 1 5 ? -4.987 1.859 -13.008 1.00 0.00 66 VAL A O 15
ATOM 25659 N N . LYS A 1 6 ? -4.658 3.969 -13.653 1.00 0.00 67 LYS A N 15
ATOM 25660 C CA . LYS A 1 6 ? -3.405 3.669 -14.286 1.00 0.00 67 LYS A CA 15
ATOM 25661 C C . LYS A 1 6 ? -2.253 4.155 -13.437 1.00 0.00 67 LYS A C 15
ATOM 25662 O O . LYS A 1 6 ? -1.753 3.439 -12.595 1.00 0.00 67 LYS A O 15
ATOM 25681 N N . SER A 1 7 ? -1.891 5.382 -13.616 1.00 0.00 68 SER A N 15
ATOM 25682 C CA . SER A 1 7 ? -0.792 5.947 -12.928 1.00 0.00 68 SER A CA 15
ATOM 25683 C C . SER A 1 7 ? -1.267 7.042 -11.991 1.00 0.00 68 SER A C 15
ATOM 25684 O O . SER A 1 7 ? -2.487 7.280 -11.845 1.00 0.00 68 SER A O 15
ATOM 25692 N N . LEU A 1 8 ? -0.317 7.719 -11.388 1.00 0.00 69 LEU A N 15
ATOM 25693 C CA . LEU A 1 8 ? -0.574 8.838 -10.507 1.00 0.00 69 LEU A CA 15
ATOM 25694 C C . LEU A 1 8 ? -1.251 9.980 -11.263 1.00 0.00 69 LEU A C 15
ATOM 25695 O O . LEU A 1 8 ? -2.004 10.756 -10.686 1.00 0.00 69 LEU A O 15
ATOM 25711 N N . THR A 1 9 ? -1.011 10.029 -12.558 1.00 0.00 70 THR A N 15
ATOM 25712 C CA . THR A 1 9 ? -1.565 11.020 -13.448 1.00 0.00 70 THR A CA 15
ATOM 25713 C C . THR A 1 9 ? -3.113 10.937 -13.482 1.00 0.00 70 THR A C 15
ATOM 25714 O O . THR A 1 9 ? -3.806 11.953 -13.635 1.00 0.00 70 THR A O 15
ATOM 25725 N N . GLU A 1 10 ? -3.636 9.731 -13.271 1.00 0.00 71 GLU A N 15
ATOM 25726 C CA . GLU A 1 10 ? -5.079 9.468 -13.289 1.00 0.00 71 GLU A CA 15
ATOM 25727 C C . GLU A 1 10 ? -5.674 9.718 -11.914 1.00 0.00 71 GLU A C 15
ATOM 25728 O O . GLU A 1 10 ? -6.881 9.559 -11.702 1.00 0.00 71 GLU A O 15
ATOM 25740 N N . THR A 1 11 ? -4.846 10.082 -10.995 1.00 0.00 72 THR A N 15
ATOM 25741 C CA . THR A 1 11 ? -5.235 10.155 -9.640 1.00 0.00 72 THR A CA 15
ATOM 25742 C C . THR A 1 11 ? -5.215 11.604 -9.088 1.00 0.00 72 THR A C 15
ATOM 25743 O O . THR A 1 11 ? -4.384 12.422 -9.493 1.00 0.00 72 THR A O 15
ATOM 25754 N N . GLU A 1 12 ? -6.148 11.903 -8.195 1.00 0.00 73 GLU A N 15
ATOM 25755 C CA . GLU A 1 12 ? -6.247 13.207 -7.558 1.00 0.00 73 GLU A CA 15
ATOM 25756 C C . GLU A 1 12 ? -5.435 13.241 -6.247 1.00 0.00 73 GLU A C 15
ATOM 25757 O O . GLU A 1 12 ? -5.180 12.191 -5.637 1.00 0.00 73 GLU A O 15
ATOM 25769 N N . LEU A 1 13 ? -5.054 14.433 -5.830 1.00 0.00 74 LEU A N 15
ATOM 25770 C CA . LEU A 1 13 ? -4.154 14.648 -4.703 1.00 0.00 74 LEU A CA 15
ATOM 25771 C C . LEU A 1 13 ? -4.876 15.385 -3.561 1.00 0.00 74 LEU A C 15
ATOM 25772 O O . LEU A 1 13 ? -5.592 16.357 -3.796 1.00 0.00 74 LEU A O 15
ATOM 25788 N N . LEU A 1 14 ? -4.692 14.901 -2.346 1.00 0.00 75 LEU A N 15
ATOM 25789 C CA . LEU A 1 14 ? -5.225 15.519 -1.137 1.00 0.00 75 LEU A CA 15
ATOM 25790 C C . LEU A 1 14 ? -4.100 15.644 -0.115 1.00 0.00 75 LEU A C 15
ATOM 25791 O O . LEU A 1 14 ? -3.369 14.696 0.089 1.00 0.00 75 LEU A O 15
ATOM 25807 N N . PRO A 1 15 ? -3.879 16.819 0.480 1.00 0.00 76 PRO A N 15
ATOM 25808 C CA . PRO A 1 15 ? -2.921 16.966 1.592 1.00 0.00 76 PRO A CA 15
ATOM 25809 C C . PRO A 1 15 ? -3.370 16.127 2.800 1.00 0.00 76 PRO A C 15
ATOM 25810 O O . PRO A 1 15 ? -4.568 15.980 3.048 1.00 0.00 76 PRO A O 15
ATOM 25821 N N . ILE A 1 16 ? -2.419 15.611 3.571 1.00 0.00 77 ILE A N 15
ATOM 25822 C CA . ILE A 1 16 ? -2.742 14.648 4.661 1.00 0.00 77 ILE A CA 15
ATOM 25823 C C . ILE A 1 16 ? -3.443 15.303 5.858 1.00 0.00 77 ILE A C 15
ATOM 25824 O O . ILE A 1 16 ? -3.854 14.621 6.794 1.00 0.00 77 ILE A O 15
ATOM 25840 N N . THR A 1 17 ? -3.566 16.604 5.824 1.00 0.00 78 THR A N 15
ATOM 25841 C CA . THR A 1 17 ? -4.175 17.340 6.890 1.00 0.00 78 THR A CA 15
ATOM 25842 C C . THR A 1 17 ? -5.683 17.070 6.962 1.00 0.00 78 THR A C 15
ATOM 25843 O O . THR A 1 17 ? -6.290 17.118 8.036 1.00 0.00 78 THR A O 15
ATOM 25854 N N . GLU A 1 18 ? -6.255 16.710 5.834 1.00 0.00 79 GLU A N 15
ATOM 25855 C CA . GLU A 1 18 ? -7.667 16.448 5.739 1.00 0.00 79 GLU A CA 15
ATOM 25856 C C . GLU A 1 18 ? -7.927 14.941 5.596 1.00 0.00 79 GLU A C 15
ATOM 25857 O O . GLU A 1 18 ? -8.654 14.492 4.712 1.00 0.00 79 GLU A O 15
ATOM 25869 N N . ALA A 1 19 ? -7.353 14.174 6.526 1.00 0.00 80 ALA A N 15
ATOM 25870 C CA . ALA A 1 19 ? -7.475 12.706 6.561 1.00 0.00 80 ALA A CA 15
ATOM 25871 C C . ALA A 1 19 ? -8.944 12.278 6.708 1.00 0.00 80 ALA A C 15
ATOM 25872 O O . ALA A 1 19 ? -9.358 11.199 6.264 1.00 0.00 80 ALA A O 15
ATOM 25879 N N . ASP A 1 20 ? -9.717 13.143 7.310 1.00 0.00 81 ASP A N 15
ATOM 25880 C CA . ASP A 1 20 ? -11.150 12.952 7.489 1.00 0.00 81 ASP A CA 15
ATOM 25881 C C . ASP A 1 20 ? -11.897 13.016 6.143 1.00 0.00 81 ASP A C 15
ATOM 25882 O O . ASP A 1 20 ? -12.952 12.409 5.983 1.00 0.00 81 ASP A O 15
ATOM 25891 N N . SER A 1 21 ? -11.309 13.690 5.169 1.00 0.00 82 SER A N 15
ATOM 25892 C CA . SER A 1 21 ? -11.931 13.876 3.867 1.00 0.00 82 SER A CA 15
ATOM 25893 C C . SER A 1 21 ? -11.492 12.776 2.885 1.00 0.00 82 SER A C 15
ATOM 25894 O O . SER A 1 21 ? -11.874 12.783 1.712 1.00 0.00 82 SER A O 15
ATOM 25902 N N . ILE A 1 22 ? -10.687 11.847 3.369 1.00 0.00 83 ILE A N 15
ATOM 25903 C CA . ILE A 1 22 ? -10.194 10.761 2.551 1.00 0.00 83 ILE A CA 15
ATOM 25904 C C . ILE A 1 22 ? -11.268 9.669 2.398 1.00 0.00 83 ILE A C 15
ATOM 25905 O O . ILE A 1 22 ? -11.894 9.267 3.394 1.00 0.00 83 ILE A O 15
ATOM 25921 N N . PRO A 1 23 ? -11.526 9.232 1.138 1.00 0.00 84 PRO A N 15
ATOM 25922 C CA . PRO A 1 23 ? -12.473 8.141 0.813 1.00 0.00 84 PRO A CA 15
ATOM 25923 C C . PRO A 1 23 ? -12.217 6.845 1.606 1.00 0.00 84 PRO A C 15
ATOM 25924 O O . PRO A 1 23 ? -11.067 6.402 1.779 1.00 0.00 84 PRO A O 15
ATOM 25935 N N . SER A 1 24 ? -13.284 6.211 2.018 1.00 0.00 85 SER A N 15
ATOM 25936 C CA . SER A 1 24 ? -13.228 5.015 2.826 1.00 0.00 85 SER A CA 15
ATOM 25937 C C . SER A 1 24 ? -13.405 3.749 1.968 1.00 0.00 85 SER A C 15
ATOM 25938 O O . SER A 1 24 ? -13.812 2.695 2.454 1.00 0.00 85 SER A O 15
ATOM 25946 N N . ALA A 1 25 ? -12.983 3.846 0.738 1.00 0.00 86 ALA A N 15
ATOM 25947 C CA . ALA A 1 25 ? -13.135 2.768 -0.224 1.00 0.00 86 ALA A CA 15
ATOM 25948 C C . ALA A 1 25 ? -11.847 1.958 -0.313 1.00 0.00 86 ALA A C 15
ATOM 25949 O O . ALA A 1 25 ? -10.891 2.225 0.429 1.00 0.00 86 ALA A O 15
ATOM 25956 N N . SER A 1 26 ? -11.820 0.987 -1.187 1.00 0.00 87 SER A N 15
ATOM 25957 C CA . SER A 1 26 ? -10.665 0.154 -1.372 1.00 0.00 87 SER A CA 15
ATOM 25958 C C . SER A 1 26 ? -9.910 0.648 -2.595 1.00 0.00 87 SER A C 15
ATOM 25959 O O . SER A 1 26 ? -10.500 1.272 -3.500 1.00 0.00 87 SER A O 15
ATOM 25967 N N . GLY A 1 27 ? -8.625 0.431 -2.607 1.00 0.00 88 GLY A N 15
ATOM 25968 C CA . GLY A 1 27 ? -7.860 0.803 -3.734 1.00 0.00 88 GLY A CA 15
ATOM 25969 C C . GLY A 1 27 ? -6.440 1.065 -3.394 1.00 0.00 88 GLY A C 15
ATOM 25970 O O . GLY A 1 27 ? -5.867 0.420 -2.498 1.00 0.00 88 GLY A O 15
ATOM 25974 N N . VAL A 1 28 ? -5.894 2.033 -4.053 1.00 0.00 89 VAL A N 15
ATOM 25975 C CA . VAL A 1 28 ? -4.500 2.376 -3.951 1.00 0.00 89 VAL A CA 15
ATOM 25976 C C . VAL A 1 28 ? -4.351 3.793 -3.444 1.00 0.00 89 VAL A C 15
ATOM 25977 O O . VAL A 1 28 ? -5.223 4.636 -3.675 1.00 0.00 89 VAL A O 15
ATOM 25990 N N . TYR A 1 29 ? -3.289 4.052 -2.737 1.00 0.00 90 TYR A N 15
ATOM 25991 C CA . TYR A 1 29 ? -3.012 5.384 -2.272 1.00 0.00 90 TYR A CA 15
ATOM 25992 C C . TYR A 1 29 ? -1.512 5.657 -2.313 1.00 0.00 90 TYR A C 15
ATOM 25993 O O . TYR A 1 29 ? -0.695 4.743 -2.105 1.00 0.00 90 TYR A O 15
ATOM 26011 N N . ALA A 1 30 ? -1.161 6.881 -2.595 1.00 0.00 91 ALA A N 15
ATOM 26012 C CA . ALA A 1 30 ? 0.222 7.293 -2.717 1.00 0.00 91 ALA A CA 15
ATOM 26013 C C . ALA A 1 30 ? 0.541 8.339 -1.686 1.00 0.00 91 ALA A C 15
ATOM 26014 O O . ALA A 1 30 ? -0.144 9.348 -1.606 1.00 0.00 91 ALA A O 15
ATOM 26021 N N . VAL A 1 31 ? 1.578 8.113 -0.931 1.00 0.00 92 VAL A N 15
ATOM 26022 C CA . VAL A 1 31 ? 1.961 8.988 0.146 1.00 0.00 92 VAL A CA 15
ATOM 26023 C C . VAL A 1 31 ? 3.195 9.820 -0.235 1.00 0.00 92 VAL A C 15
ATOM 26024 O O . VAL A 1 31 ? 4.283 9.272 -0.534 1.00 0.00 92 VAL A O 15
ATOM 26037 N N . TYR A 1 32 ? 3.009 11.111 -0.242 1.00 0.00 93 TYR A N 15
ATOM 26038 C CA . TYR A 1 32 ? 4.039 12.073 -0.548 1.00 0.00 93 TYR A CA 15
ATOM 26039 C C . TYR A 1 32 ? 4.411 12.779 0.739 1.00 0.00 93 TYR A C 15
ATOM 26040 O O . TYR A 1 32 ? 3.524 13.098 1.529 1.00 0.00 93 TYR A O 15
ATOM 26058 N N . ASP A 1 33 ? 5.686 13.057 0.940 1.00 0.00 94 ASP A N 15
ATOM 26059 C CA . ASP A 1 33 ? 6.142 13.753 2.165 1.00 0.00 94 ASP A CA 15
ATOM 26060 C C . ASP A 1 33 ? 5.899 15.269 2.021 1.00 0.00 94 ASP A C 15
ATOM 26061 O O . ASP A 1 33 ? 5.241 15.698 1.081 1.00 0.00 94 ASP A O 15
ATOM 26070 N N . LYS A 1 34 ? 6.435 16.083 2.937 1.00 0.00 95 LYS A N 15
ATOM 26071 C CA . LYS A 1 34 ? 6.243 17.549 2.884 1.00 0.00 95 LYS A CA 15
ATOM 26072 C C . LYS A 1 34 ? 6.932 18.202 1.694 1.00 0.00 95 LYS A C 15
ATOM 26073 O O . LYS A 1 34 ? 6.659 19.354 1.375 1.00 0.00 95 LYS A O 15
ATOM 26092 N N . SER A 1 35 ? 7.831 17.496 1.060 1.00 0.00 96 SER A N 15
ATOM 26093 C CA . SER A 1 35 ? 8.465 17.993 -0.137 1.00 0.00 96 SER A CA 15
ATOM 26094 C C . SER A 1 35 ? 7.630 17.575 -1.344 1.00 0.00 96 SER A C 15
ATOM 26095 O O . SER A 1 35 ? 7.931 17.934 -2.487 1.00 0.00 96 SER A O 15
ATOM 26103 N N . ASP A 1 36 ? 6.573 16.814 -1.055 1.00 0.00 97 ASP A N 15
ATOM 26104 C CA . ASP A 1 36 ? 5.650 16.275 -2.037 1.00 0.00 97 ASP A CA 15
ATOM 26105 C C . ASP A 1 36 ? 6.310 15.276 -2.951 1.00 0.00 97 ASP A C 15
ATOM 26106 O O . ASP A 1 36 ? 5.967 15.167 -4.135 1.00 0.00 97 ASP A O 15
ATOM 26115 N N . GLU A 1 37 ? 7.232 14.515 -2.410 1.00 0.00 98 GLU A N 15
ATOM 26116 C CA . GLU A 1 37 ? 7.847 13.471 -3.165 1.00 0.00 98 GLU A CA 15
ATOM 26117 C C . GLU A 1 37 ? 7.233 12.151 -2.800 1.00 0.00 98 GLU A C 15
ATOM 26118 O O . GLU A 1 37 ? 6.843 11.931 -1.648 1.00 0.00 98 GLU A O 15
ATOM 26130 N N . LEU A 1 38 ? 7.127 11.290 -3.773 1.00 0.00 99 LEU A N 15
ATOM 26131 C CA . LEU A 1 38 ? 6.465 10.027 -3.598 1.00 0.00 99 LEU A CA 15
ATOM 26132 C C . LEU A 1 38 ? 7.448 8.978 -3.159 1.00 0.00 99 LEU A C 15
ATOM 26133 O O . LEU A 1 38 ? 8.309 8.560 -3.921 1.00 0.00 99 LEU A O 15
ATOM 26149 N N . GLN A 1 39 ? 7.317 8.588 -1.927 1.00 0.00 100 GLN A N 15
ATOM 26150 C CA . GLN A 1 39 ? 8.148 7.551 -1.346 1.00 0.00 100 GLN A CA 15
ATOM 26151 C C . GLN A 1 39 ? 7.369 6.258 -1.187 1.00 0.00 100 GLN A C 15
ATOM 26152 O O . GLN A 1 39 ? 7.863 5.170 -1.490 1.00 0.00 100 GLN A O 15
ATOM 26166 N N . PHE A 1 40 ? 6.145 6.371 -0.748 1.00 0.00 101 PHE A N 15
ATOM 26167 C CA . PHE A 1 40 ? 5.382 5.205 -0.396 1.00 0.00 101 PHE A CA 15
ATOM 26168 C C . PHE A 1 40 ? 4.066 5.138 -1.122 1.00 0.00 101 PHE A C 15
ATOM 26169 O O . PHE A 1 40 ? 3.382 6.131 -1.289 1.00 0.00 101 PHE A O 15
ATOM 26186 N N . VAL A 1 41 ? 3.731 3.955 -1.540 1.00 0.00 102 VAL A N 15
ATOM 26187 C CA . VAL A 1 41 ? 2.435 3.662 -2.118 1.00 0.00 102 VAL A CA 15
ATOM 26188 C C . VAL A 1 41 ? 1.918 2.416 -1.463 1.00 0.00 102 VAL A C 15
ATOM 26189 O O . VAL A 1 41 ? 2.710 1.535 -1.074 1.00 0.00 102 VAL A O 15
ATOM 26202 N N . GLY A 1 42 ? 0.647 2.338 -1.293 1.00 0.00 103 GLY A N 15
ATOM 26203 C CA . GLY A 1 42 ? 0.091 1.201 -0.654 1.00 0.00 103 GLY A CA 15
ATOM 26204 C C . GLY A 1 42 ? -1.296 0.933 -1.113 1.00 0.00 103 GLY A C 15
ATOM 26205 O O . GLY A 1 42 ? -1.923 1.782 -1.749 1.00 0.00 103 GLY A O 15
ATOM 26209 N N . ILE A 1 43 ? -1.765 -0.233 -0.805 1.00 0.00 104 ILE A N 15
ATOM 26210 C CA . ILE A 1 43 ? -3.097 -0.645 -1.124 1.00 0.00 104 ILE A CA 15
ATOM 26211 C C . ILE A 1 43 ? -3.834 -0.897 0.155 1.00 0.00 104 ILE A C 15
ATOM 26212 O O . ILE A 1 43 ? -3.201 -1.152 1.196 1.00 0.00 104 ILE A O 15
ATOM 26228 N N . SER A 1 44 ? -5.123 -0.789 0.119 1.00 0.00 105 SER A N 15
ATOM 26229 C CA . SER A 1 44 ? -5.918 -1.038 1.278 1.00 0.00 105 SER A CA 15
ATOM 26230 C C . SER A 1 44 ? -7.338 -1.358 0.874 1.00 0.00 105 SER A C 15
ATOM 26231 O O . SER A 1 44 ? -7.776 -1.044 -0.252 1.00 0.00 105 SER A O 15
ATOM 26239 N N . ARG A 1 45 ? -8.045 -1.987 1.778 1.00 0.00 106 ARG A N 15
ATOM 26240 C CA . ARG A 1 45 ? -9.438 -2.287 1.608 1.00 0.00 106 ARG A CA 15
ATOM 26241 C C . ARG A 1 45 ? -10.244 -1.081 2.055 1.00 0.00 106 ARG A C 15
ATOM 26242 O O . ARG A 1 45 ? -11.378 -0.882 1.644 1.00 0.00 106 ARG A O 15
ATOM 26263 N N . ASN A 1 46 ? -9.631 -0.268 2.883 1.00 0.00 107 ASN A N 15
ATOM 26264 C CA . ASN A 1 46 ? -10.245 0.931 3.387 1.00 0.00 107 ASN A CA 15
ATOM 26265 C C . ASN A 1 46 ? -9.159 1.989 3.463 1.00 0.00 107 ASN A C 15
ATOM 26266 O O . ASN A 1 46 ? -8.443 2.083 4.461 1.00 0.00 107 ASN A O 15
ATOM 26277 N N . ILE A 1 47 ? -9.034 2.752 2.387 1.00 0.00 108 ILE A N 15
ATOM 26278 C CA . ILE A 1 47 ? -7.990 3.764 2.222 1.00 0.00 108 ILE A CA 15
ATOM 26279 C C . ILE A 1 47 ? -7.903 4.715 3.418 1.00 0.00 108 ILE A C 15
ATOM 26280 O O . ILE A 1 47 ? -6.868 4.770 4.081 1.00 0.00 108 ILE A O 15
ATOM 26296 N N . ALA A 1 48 ? -9.001 5.421 3.693 1.00 0.00 109 ALA A N 15
ATOM 26297 C CA . ALA A 1 48 ? -9.091 6.389 4.796 1.00 0.00 109 ALA A CA 15
ATOM 26298 C C . ALA A 1 48 ? -8.560 5.846 6.120 1.00 0.00 109 ALA A C 15
ATOM 26299 O O . ALA A 1 48 ? -7.793 6.523 6.800 1.00 0.00 109 ALA A O 15
ATOM 26306 N N . ALA A 1 49 ? -8.960 4.628 6.461 1.00 0.00 110 ALA A N 15
ATOM 26307 C CA . ALA A 1 49 ? -8.552 3.985 7.701 1.00 0.00 110 ALA A CA 15
ATOM 26308 C C . ALA A 1 49 ? -7.037 3.876 7.788 1.00 0.00 110 ALA A C 15
ATOM 26309 O O . ALA A 1 49 ? -6.429 4.375 8.737 1.00 0.00 110 ALA A O 15
ATOM 26316 N N . SER A 1 50 ? -6.432 3.268 6.776 1.00 0.00 111 SER A N 15
ATOM 26317 C CA . SER A 1 50 ? -4.999 3.095 6.736 1.00 0.00 111 SER A CA 15
ATOM 26318 C C . SER A 1 50 ? -4.286 4.456 6.732 1.00 0.00 111 SER A C 15
ATOM 26319 O O . SER A 1 50 ? -3.340 4.674 7.509 1.00 0.00 111 SER A O 15
ATOM 26327 N N . VAL A 1 51 ? -4.774 5.374 5.889 1.00 0.00 112 VAL A N 15
ATOM 26328 C CA . VAL A 1 51 ? -4.209 6.715 5.758 1.00 0.00 112 VAL A CA 15
ATOM 26329 C C . VAL A 1 51 ? -4.190 7.441 7.100 1.00 0.00 112 VAL A C 15
ATOM 26330 O O . VAL A 1 51 ? -3.126 7.844 7.566 1.00 0.00 112 VAL A O 15
ATOM 26343 N N . SER A 1 52 ? -5.342 7.534 7.739 1.00 0.00 113 SER A N 15
ATOM 26344 C CA . SER A 1 52 ? -5.460 8.229 9.001 1.00 0.00 113 SER A CA 15
ATOM 26345 C C . SER A 1 52 ? -4.576 7.566 10.068 1.00 0.00 113 SER A C 15
ATOM 26346 O O . SER A 1 52 ? -3.803 8.241 10.750 1.00 0.00 113 SER A O 15
ATOM 26354 N N . ALA A 1 53 ? -4.645 6.247 10.154 1.00 0.00 114 ALA A N 15
ATOM 26355 C CA . ALA A 1 53 ? -3.915 5.502 11.162 1.00 0.00 114 ALA A CA 15
ATOM 26356 C C . ALA A 1 53 ? -2.401 5.655 11.033 1.00 0.00 114 ALA A C 15
ATOM 26357 O O . ALA A 1 53 ? -1.748 6.189 11.934 1.00 0.00 114 ALA A O 15
ATOM 26364 N N . HIS A 1 54 ? -1.833 5.256 9.898 1.00 0.00 115 HIS A N 15
ATOM 26365 C CA . HIS A 1 54 ? -0.376 5.238 9.814 1.00 0.00 115 HIS A CA 15
ATOM 26366 C C . HIS A 1 54 ? 0.243 6.611 9.665 1.00 0.00 115 HIS A C 15
ATOM 26367 O O . HIS A 1 54 ? 1.396 6.781 9.977 1.00 0.00 115 HIS A O 15
ATOM 26382 N N . LEU A 1 55 ? -0.500 7.588 9.195 1.00 0.00 116 LEU A N 15
ATOM 26383 C CA . LEU A 1 55 ? 0.077 8.921 9.055 1.00 0.00 116 LEU A CA 15
ATOM 26384 C C . LEU A 1 55 ? 0.110 9.654 10.382 1.00 0.00 116 LEU A C 15
ATOM 26385 O O . LEU A 1 55 ? 0.916 10.554 10.587 1.00 0.00 116 LEU A O 15
ATOM 26401 N N . LYS A 1 56 ? -0.759 9.273 11.289 1.00 0.00 117 LYS A N 15
ATOM 26402 C CA . LYS A 1 56 ? -0.721 9.856 12.612 1.00 0.00 117 LYS A CA 15
ATOM 26403 C C . LYS A 1 56 ? 0.232 9.052 13.493 1.00 0.00 117 LYS A C 15
ATOM 26404 O O . LYS A 1 56 ? 0.806 9.574 14.453 1.00 0.00 117 LYS A O 15
ATOM 26423 N N . SER A 1 57 ? 0.410 7.793 13.141 1.00 0.00 118 SER A N 15
ATOM 26424 C CA . SER A 1 57 ? 1.319 6.914 13.839 1.00 0.00 118 SER A CA 15
ATOM 26425 C C . SER A 1 57 ? 2.770 7.233 13.432 1.00 0.00 118 SER A C 15
ATOM 26426 O O . SER A 1 57 ? 3.676 7.267 14.274 1.00 0.00 118 SER A O 15
ATOM 26434 N N . VAL A 1 58 ? 2.992 7.466 12.156 1.00 0.00 119 VAL A N 15
ATOM 26435 C CA . VAL A 1 58 ? 4.296 7.829 11.674 1.00 0.00 119 VAL A CA 15
ATOM 26436 C C . VAL A 1 58 ? 4.190 8.968 10.631 1.00 0.00 119 VAL A C 15
ATOM 26437 O O . VAL A 1 58 ? 4.004 8.739 9.430 1.00 0.00 119 VAL A O 15
ATOM 26450 N N . PRO A 1 59 ? 4.273 10.229 11.097 1.00 0.00 120 PRO A N 15
ATOM 26451 C CA . PRO A 1 59 ? 4.148 11.415 10.239 1.00 0.00 120 PRO A CA 15
ATOM 26452 C C . PRO A 1 59 ? 5.401 11.697 9.390 1.00 0.00 120 PRO A C 15
ATOM 26453 O O . PRO A 1 59 ? 5.563 12.797 8.847 1.00 0.00 120 PRO A O 15
ATOM 26464 N N . GLU A 1 60 ? 6.240 10.687 9.244 1.00 0.00 121 GLU A N 15
ATOM 26465 C CA . GLU A 1 60 ? 7.490 10.762 8.506 1.00 0.00 121 GLU A CA 15
ATOM 26466 C C . GLU A 1 60 ? 7.232 11.137 7.050 1.00 0.00 121 GLU A C 15
ATOM 26467 O O . GLU A 1 60 ? 7.901 11.990 6.485 1.00 0.00 121 GLU A O 15
ATOM 26479 N N . LEU A 1 61 ? 6.224 10.532 6.475 1.00 0.00 122 LEU A N 15
ATOM 26480 C CA . LEU A 1 61 ? 5.910 10.759 5.083 1.00 0.00 122 LEU A CA 15
ATOM 26481 C C . LEU A 1 61 ? 4.663 11.597 4.928 1.00 0.00 122 LEU A C 15
ATOM 26482 O O . LEU A 1 61 ? 4.041 11.596 3.892 1.00 0.00 122 LEU A O 15
ATOM 26498 N N . CYS A 1 62 ? 4.310 12.315 5.960 1.00 0.00 123 CYS A N 15
ATOM 26499 C CA . CYS A 1 62 ? 3.173 13.192 5.890 1.00 0.00 123 CYS A CA 15
ATOM 26500 C C . CYS A 1 62 ? 3.462 14.407 5.044 1.00 0.00 123 CYS A C 15
ATOM 26501 O O . CYS A 1 62 ? 4.423 15.137 5.294 1.00 0.00 123 CYS A O 15
ATOM 26509 N N . GLY A 1 63 ? 2.668 14.555 4.013 1.00 0.00 124 GLY A N 15
ATOM 26510 C CA . GLY A 1 63 ? 2.698 15.697 3.157 1.00 0.00 124 GLY A CA 15
ATOM 26511 C C . GLY A 1 63 ? 1.438 15.742 2.346 1.00 0.00 124 GLY A C 15
ATOM 26512 O O . GLY A 1 63 ? 0.539 16.548 2.607 1.00 0.00 124 GLY A O 15
ATOM 26516 N N . SER A 1 64 ? 1.320 14.841 1.439 1.00 0.00 125 SER A N 15
ATOM 26517 C CA . SER A 1 64 ? 0.158 14.759 0.602 1.00 0.00 125 SER A CA 15
ATOM 26518 C C . SER A 1 64 ? -0.123 13.295 0.271 1.00 0.00 125 SER A C 15
ATOM 26519 O O . SER A 1 64 ? 0.751 12.451 0.413 1.00 0.00 125 SER A O 15
ATOM 26527 N N . VAL A 1 65 ? -1.327 12.993 -0.114 1.00 0.00 126 VAL A N 15
ATOM 26528 C CA . VAL A 1 65 ? -1.701 11.650 -0.448 1.00 0.00 126 VAL A CA 15
ATOM 26529 C C . VAL A 1 65 ? -2.624 11.639 -1.686 1.00 0.00 126 VAL A C 15
ATOM 26530 O O . VAL A 1 65 ? -3.457 12.519 -1.860 1.00 0.00 126 VAL A O 15
ATOM 26543 N N . LYS A 1 66 ? -2.407 10.701 -2.560 1.00 0.00 127 LYS A N 15
ATOM 26544 C CA . LYS A 1 66 ? -3.266 10.494 -3.709 1.00 0.00 127 LYS A CA 15
ATOM 26545 C C . LYS A 1 66 ? -4.084 9.263 -3.478 1.00 0.00 127 LYS A C 15
ATOM 26546 O O . LYS A 1 66 ? -3.577 8.295 -2.922 1.00 0.00 127 LYS A O 15
ATOM 26565 N N . VAL A 1 67 ? -5.327 9.284 -3.896 1.00 0.00 128 VAL A N 15
ATOM 26566 C CA . VAL A 1 67 ? -6.201 8.142 -3.692 1.00 0.00 128 VAL A CA 15
ATOM 26567 C C . VAL A 1 67 ? -6.809 7.635 -5.000 1.00 0.00 128 VAL A C 15
ATOM 26568 O O . VAL A 1 67 ? -7.405 8.400 -5.784 1.00 0.00 128 VAL A O 15
ATOM 26581 N N . GLY A 1 68 ? -6.629 6.371 -5.247 1.00 0.00 129 GLY A N 15
ATOM 26582 C CA . GLY A 1 68 ? -7.169 5.748 -6.413 1.00 0.00 129 GLY A CA 15
ATOM 26583 C C . GLY A 1 68 ? -8.215 4.751 -6.025 1.00 0.00 129 GLY A C 15
ATOM 26584 O O . GLY A 1 68 ? -7.894 3.656 -5.548 1.00 0.00 129 GLY A O 15
ATOM 26588 N N . ILE A 1 69 ? -9.451 5.130 -6.190 1.00 0.00 130 ILE A N 15
ATOM 26589 C CA . ILE A 1 69 ? -10.568 4.303 -5.818 1.00 0.00 130 ILE A CA 15
ATOM 26590 C C . ILE A 1 69 ? -10.884 3.339 -6.938 1.00 0.00 130 ILE A C 15
ATOM 26591 O O . ILE A 1 69 ? -11.109 3.749 -8.092 1.00 0.00 130 ILE A O 15
ATOM 26607 N N . VAL A 1 70 ? -10.842 2.084 -6.624 1.00 0.00 131 VAL A N 15
ATOM 26608 C CA . VAL A 1 70 ? -11.199 1.067 -7.544 1.00 0.00 131 VAL A CA 15
ATOM 26609 C C . VAL A 1 70 ? -12.275 0.213 -6.879 1.00 0.00 131 VAL A C 15
ATOM 26610 O O . VAL A 1 70 ? -12.159 -0.145 -5.707 1.00 0.00 131 VAL A O 15
ATOM 26623 N N . GLU A 1 71 ? -13.348 -0.039 -7.578 1.00 0.00 132 GLU A N 15
ATOM 26624 C CA . GLU A 1 71 ? -14.446 -0.803 -6.999 1.00 0.00 132 GLU A CA 15
ATOM 26625 C C . GLU A 1 71 ? -14.248 -2.299 -7.198 1.00 0.00 132 GLU A C 15
ATOM 26626 O O . GLU A 1 71 ? -15.060 -3.123 -6.759 1.00 0.00 132 GLU A O 15
ATOM 26638 N N . GLU A 1 72 ? -13.161 -2.631 -7.849 1.00 0.00 133 GLU A N 15
ATOM 26639 C CA . GLU A 1 72 ? -12.753 -3.993 -8.064 1.00 0.00 133 GLU A CA 15
ATOM 26640 C C . GLU A 1 72 ? -11.779 -4.359 -6.961 1.00 0.00 133 GLU A C 15
ATOM 26641 O O . GLU A 1 72 ? -10.666 -3.850 -6.928 1.00 0.00 133 GLU A O 15
ATOM 26653 N N . PRO A 1 73 ? -12.173 -5.217 -6.036 1.00 0.00 134 PRO A N 15
ATOM 26654 C CA . PRO A 1 73 ? -11.345 -5.564 -4.895 1.00 0.00 134 PRO A CA 15
ATOM 26655 C C . PRO A 1 73 ? -10.415 -6.746 -5.182 1.00 0.00 134 PRO A C 15
ATOM 26656 O O . PRO A 1 73 ? -10.064 -7.498 -4.277 1.00 0.00 134 PRO A O 15
ATOM 26667 N N . ASP A 1 74 ? -9.977 -6.867 -6.404 1.00 0.00 135 ASP A N 15
ATOM 26668 C CA . ASP A 1 74 ? -9.143 -7.991 -6.799 1.00 0.00 135 ASP A CA 15
ATOM 26669 C C . ASP A 1 74 ? -7.690 -7.704 -6.444 1.00 0.00 135 ASP A C 15
ATOM 26670 O O . ASP A 1 74 ? -7.218 -6.583 -6.624 1.00 0.00 135 ASP A O 15
ATOM 26679 N N . LYS A 1 75 ? -6.982 -8.703 -5.955 1.00 0.00 136 LYS A N 15
ATOM 26680 C CA . LYS A 1 75 ? -5.569 -8.549 -5.614 1.00 0.00 136 LYS A CA 15
ATOM 26681 C C . LYS A 1 75 ? -4.721 -8.138 -6.801 1.00 0.00 136 LYS A C 15
ATOM 26682 O O . LYS A 1 75 ? -3.770 -7.355 -6.645 1.00 0.00 136 LYS A O 15
ATOM 26701 N N . ALA A 1 76 ? -5.072 -8.617 -7.974 1.00 0.00 137 ALA A N 15
ATOM 26702 C CA . ALA A 1 76 ? -4.293 -8.351 -9.152 1.00 0.00 137 ALA A CA 15
ATOM 26703 C C . ALA A 1 76 ? -4.425 -6.909 -9.567 1.00 0.00 137 ALA A C 15
ATOM 26704 O O . ALA A 1 76 ? -3.430 -6.261 -9.854 1.00 0.00 137 ALA A O 15
ATOM 26711 N N . VAL A 1 77 ? -5.643 -6.390 -9.533 1.00 0.00 138 VAL A N 15
ATOM 26712 C CA . VAL A 1 77 ? -5.891 -5.015 -9.948 1.00 0.00 138 VAL A CA 15
ATOM 26713 C C . VAL A 1 77 ? -5.278 -4.018 -8.944 1.00 0.00 138 VAL A C 15
ATOM 26714 O O . VAL A 1 77 ? -4.761 -2.969 -9.333 1.00 0.00 138 VAL A O 15
ATOM 26727 N N . LEU A 1 78 ? -5.293 -4.387 -7.656 1.00 0.00 139 LEU A N 15
ATOM 26728 C CA . LEU A 1 78 ? -4.700 -3.561 -6.607 1.00 0.00 139 LEU A CA 15
ATOM 26729 C C . LEU A 1 78 ? -3.188 -3.495 -6.785 1.00 0.00 139 LEU A C 15
ATOM 26730 O O . LEU A 1 78 ? -2.605 -2.414 -6.858 1.00 0.00 139 LEU A O 15
ATOM 26746 N N . THR A 1 79 ? -2.570 -4.659 -6.894 1.00 0.00 140 THR A N 15
ATOM 26747 C CA . THR A 1 79 ? -1.126 -4.768 -7.034 1.00 0.00 140 THR A CA 15
ATOM 26748 C C . THR A 1 79 ? -0.649 -4.157 -8.375 1.00 0.00 140 THR A C 15
ATOM 26749 O O . THR A 1 79 ? 0.456 -3.603 -8.466 1.00 0.00 140 THR A O 15
ATOM 26760 N N . GLN A 1 80 ? -1.507 -4.226 -9.380 1.00 0.00 141 GLN A N 15
ATOM 26761 C CA . GLN A 1 80 ? -1.217 -3.704 -10.705 1.00 0.00 141 GLN A CA 15
ATOM 26762 C C . GLN A 1 80 ? -1.006 -2.212 -10.632 1.00 0.00 141 GLN A C 15
ATOM 26763 O O . GLN A 1 80 ? 0.042 -1.702 -11.060 1.00 0.00 141 GLN A O 15
ATOM 26777 N N . ALA A 1 81 ? -1.982 -1.528 -10.069 1.00 0.00 142 ALA A N 15
ATOM 26778 C CA . ALA A 1 81 ? -1.928 -0.094 -9.922 1.00 0.00 142 ALA A CA 15
ATOM 26779 C C . ALA A 1 81 ? -0.818 0.291 -8.957 1.00 0.00 142 ALA A C 15
ATOM 26780 O O . ALA A 1 81 ? -0.116 1.267 -9.185 1.00 0.00 142 ALA A O 15
ATOM 26787 N N . TRP A 1 82 ? -0.643 -0.519 -7.904 1.00 0.00 143 TRP A N 15
ATOM 26788 C CA . TRP A 1 82 ? 0.418 -0.313 -6.918 1.00 0.00 143 TRP A CA 15
ATOM 26789 C C . TRP A 1 82 ? 1.779 -0.230 -7.618 1.00 0.00 143 TRP A C 15
ATOM 26790 O O . TRP A 1 82 ? 2.560 0.703 -7.371 1.00 0.00 143 TRP A O 15
ATOM 26811 N N . LYS A 1 83 ? 2.039 -1.187 -8.519 1.00 0.00 144 LYS A N 15
ATOM 26812 C CA . LYS A 1 83 ? 3.275 -1.191 -9.278 1.00 0.00 144 LYS A CA 15
ATOM 26813 C C . LYS A 1 83 ? 3.362 0.007 -10.182 1.00 0.00 144 LYS A C 15
ATOM 26814 O O . LYS A 1 83 ? 4.350 0.704 -10.154 1.00 0.00 144 LYS A O 15
ATOM 26833 N N . LEU A 1 84 ? 2.306 0.261 -10.955 1.00 0.00 145 LEU A N 15
ATOM 26834 C CA . LEU A 1 84 ? 2.281 1.385 -11.893 1.00 0.00 145 LEU A CA 15
ATOM 26835 C C . LEU A 1 84 ? 2.681 2.691 -11.210 1.00 0.00 145 LEU A C 15
ATOM 26836 O O . LEU A 1 84 ? 3.555 3.401 -11.693 1.00 0.00 145 LEU A O 15
ATOM 26852 N N . TRP A 1 85 ? 2.095 2.941 -10.059 1.00 0.00 146 TRP A N 15
ATOM 26853 C CA . TRP A 1 85 ? 2.354 4.140 -9.274 1.00 0.00 146 TRP A CA 15
ATOM 26854 C C . TRP A 1 85 ? 3.816 4.229 -8.793 1.00 0.00 146 TRP A C 15
ATOM 26855 O O . TRP A 1 85 ? 4.520 5.246 -9.056 1.00 0.00 146 TRP A O 15
ATOM 26876 N N . ILE A 1 86 ? 4.293 3.178 -8.120 1.00 0.00 147 ILE A N 15
ATOM 26877 C CA . ILE A 1 86 ? 5.655 3.197 -7.595 1.00 0.00 147 ILE A CA 15
ATOM 26878 C C . ILE A 1 86 ? 6.671 3.263 -8.731 1.00 0.00 147 ILE A C 15
ATOM 26879 O O . ILE A 1 86 ? 7.625 4.052 -8.675 1.00 0.00 147 ILE A O 15
ATOM 26895 N N . GLU A 1 87 ? 6.419 2.507 -9.800 1.00 0.00 148 GLU A N 15
ATOM 26896 C CA . GLU A 1 87 ? 7.328 2.459 -10.919 1.00 0.00 148 GLU A CA 15
ATOM 26897 C C . GLU A 1 87 ? 7.418 3.794 -11.633 1.00 0.00 148 GLU A C 15
ATOM 26898 O O . GLU A 1 87 ? 8.470 4.110 -12.187 1.00 0.00 148 GLU A O 15
ATOM 26910 N N . GLU A 1 88 ? 6.323 4.592 -11.619 1.00 0.00 149 GLU A N 15
ATOM 26911 C CA . GLU A 1 88 ? 6.373 5.951 -12.180 1.00 0.00 149 GLU A CA 15
ATOM 26912 C C . GLU A 1 88 ? 7.500 6.712 -11.519 1.00 0.00 149 GLU A C 15
ATOM 26913 O O . GLU A 1 88 ? 8.360 7.299 -12.186 1.00 0.00 149 GLU A O 15
ATOM 26925 N N . HIS A 1 89 ? 7.542 6.642 -10.201 1.00 0.00 150 HIS A N 15
ATOM 26926 C CA . HIS A 1 89 ? 8.581 7.339 -9.469 1.00 0.00 150 HIS A CA 15
ATOM 26927 C C . HIS A 1 89 ? 9.925 6.660 -9.526 1.00 0.00 150 HIS A C 15
ATOM 26928 O O . HIS A 1 89 ? 10.951 7.327 -9.478 1.00 0.00 150 HIS A O 15
ATOM 26943 N N . ILE A 1 90 ? 9.935 5.356 -9.653 1.00 0.00 151 ILE A N 15
ATOM 26944 C CA . ILE A 1 90 ? 11.185 4.623 -9.869 1.00 0.00 151 ILE A CA 15
ATOM 26945 C C . ILE A 1 90 ? 11.841 5.084 -11.192 1.00 0.00 151 ILE A C 15
ATOM 26946 O O . ILE A 1 90 ? 13.032 5.357 -11.240 1.00 0.00 151 ILE A O 15
ATOM 26962 N N . LYS A 1 91 ? 11.034 5.221 -12.230 1.00 0.00 152 LYS A N 15
ATOM 26963 C CA . LYS A 1 91 ? 11.519 5.647 -13.536 1.00 0.00 152 LYS A CA 15
ATOM 26964 C C . LYS A 1 91 ? 12.024 7.087 -13.545 1.00 0.00 152 LYS A C 15
ATOM 26965 O O . LYS A 1 91 ? 13.131 7.353 -14.026 1.00 0.00 152 LYS A O 15
ATOM 26984 N N . VAL A 1 92 ? 11.231 8.009 -13.019 1.00 0.00 153 VAL A N 15
ATOM 26985 C CA . VAL A 1 92 ? 11.585 9.429 -13.101 1.00 0.00 153 VAL A CA 15
ATOM 26986 C C . VAL A 1 92 ? 12.629 9.886 -12.076 1.00 0.00 153 VAL A C 15
ATOM 26987 O O . VAL A 1 92 ? 13.439 10.755 -12.376 1.00 0.00 153 VAL A O 15
ATOM 27000 N N . THR A 1 93 ? 12.631 9.307 -10.897 1.00 0.00 154 THR A N 15
ATOM 27001 C CA . THR A 1 93 ? 13.554 9.764 -9.870 1.00 0.00 154 THR A CA 15
ATOM 27002 C C . THR A 1 93 ? 14.292 8.598 -9.169 1.00 0.00 154 THR A C 15
ATOM 27003 O O . THR A 1 93 ? 15.424 8.757 -8.704 1.00 0.00 154 THR A O 15
ATOM 27014 N N . GLY A 1 94 ? 13.671 7.438 -9.117 1.00 0.00 155 GLY A N 15
ATOM 27015 C CA . GLY A 1 94 ? 14.310 6.289 -8.514 1.00 0.00 155 GLY A CA 15
ATOM 27016 C C . GLY A 1 94 ? 13.848 6.056 -7.102 1.00 0.00 155 GLY A C 15
ATOM 27017 O O . GLY A 1 94 ? 14.616 5.590 -6.259 1.00 0.00 155 GLY A O 15
ATOM 27021 N N . LYS A 1 95 ? 12.596 6.372 -6.836 1.00 0.00 156 LYS A N 15
ATOM 27022 C CA . LYS A 1 95 ? 12.055 6.203 -5.504 1.00 0.00 156 LYS A CA 15
ATOM 27023 C C . LYS A 1 95 ? 11.582 4.793 -5.245 1.00 0.00 156 LYS A C 15
ATOM 27024 O O . LYS A 1 95 ? 10.607 4.326 -5.830 1.00 0.00 156 LYS A O 15
ATOM 27043 N N . VAL A 1 96 ? 12.293 4.142 -4.379 1.00 0.00 157 VAL A N 15
ATOM 27044 C CA . VAL A 1 96 ? 11.977 2.830 -3.883 1.00 0.00 157 VAL A CA 15
ATOM 27045 C C . VAL A 1 96 ? 12.657 2.672 -2.495 1.00 0.00 157 VAL A C 15
ATOM 27046 O O . VAL A 1 96 ? 13.693 2.020 -2.336 1.00 0.00 157 VAL A O 15
ATOM 27059 N N . PRO A 1 97 ? 12.129 3.391 -1.491 1.00 0.00 158 PRO A N 15
ATOM 27060 C CA . PRO A 1 97 ? 12.711 3.454 -0.164 1.00 0.00 158 PRO A CA 15
ATOM 27061 C C . PRO A 1 97 ? 12.175 2.361 0.785 1.00 0.00 158 PRO A C 15
ATOM 27062 O O . PRO A 1 97 ? 11.147 1.729 0.500 1.00 0.00 158 PRO A O 15
ATOM 27073 N N . PRO A 1 98 ? 12.867 2.135 1.942 1.00 0.00 159 PRO A N 15
ATOM 27074 C CA . PRO A 1 98 ? 12.485 1.120 2.955 1.00 0.00 159 PRO A CA 15
ATOM 27075 C C . PRO A 1 98 ? 11.021 1.207 3.416 1.00 0.00 159 PRO A C 15
ATOM 27076 O O . PRO A 1 98 ? 10.453 0.212 3.877 1.00 0.00 159 PRO A O 15
ATOM 27087 N N . GLY A 1 99 ? 10.421 2.385 3.280 1.00 0.00 160 GLY A N 15
ATOM 27088 C CA . GLY A 1 99 ? 9.029 2.579 3.634 1.00 0.00 160 GLY A CA 15
ATOM 27089 C C . GLY A 1 99 ? 8.086 1.834 2.730 1.00 0.00 160 GLY A C 15
ATOM 27090 O O . GLY A 1 99 ? 6.960 1.595 3.088 1.00 0.00 160 GLY A O 15
ATOM 27094 N N . ASN A 1 100 ? 8.548 1.482 1.555 1.00 0.00 161 ASN A N 15
ATOM 27095 C CA . ASN A 1 100 ? 7.693 0.852 0.562 1.00 0.00 161 ASN A CA 15
ATOM 27096 C C . ASN A 1 100 ? 8.154 -0.594 0.315 1.00 0.00 161 ASN A C 15
ATOM 27097 O O . ASN A 1 100 ? 7.472 -1.389 -0.340 1.00 0.00 161 ASN A O 15
ATOM 27108 N N . LYS A 1 101 ? 9.297 -0.933 0.873 1.00 0.00 162 LYS A N 15
ATOM 27109 C CA . LYS A 1 101 ? 9.911 -2.225 0.653 1.00 0.00 162 LYS A CA 15
ATOM 27110 C C . LYS A 1 101 ? 9.375 -3.325 1.579 1.00 0.00 162 LYS A C 15
ATOM 27111 O O . LYS A 1 101 ? 8.456 -3.111 2.364 1.00 0.00 162 LYS A O 15
ATOM 27130 N N . SER A 1 102 ? 9.971 -4.496 1.455 1.00 0.00 163 SER A N 15
ATOM 27131 C CA . SER A 1 102 ? 9.582 -5.699 2.171 1.00 0.00 163 SER A CA 15
ATOM 27132 C C . SER A 1 102 ? 9.731 -5.557 3.699 1.00 0.00 163 SER A C 15
ATOM 27133 O O . SER A 1 102 ? 8.926 -6.107 4.474 1.00 0.00 163 SER A O 15
ATOM 27141 N N . GLY A 1 103 ? 10.722 -4.805 4.126 1.00 0.00 164 GLY A N 15
ATOM 27142 C CA . GLY A 1 103 ? 10.967 -4.614 5.535 1.00 0.00 164 GLY A CA 15
ATOM 27143 C C . GLY A 1 103 ? 10.224 -3.415 6.068 1.00 0.00 164 GLY A C 15
ATOM 27144 O O . GLY A 1 103 ? 10.803 -2.548 6.719 1.00 0.00 164 GLY A O 15
ATOM 27148 N N . ASN A 1 104 ? 8.961 -3.362 5.777 1.00 0.00 165 ASN A N 15
ATOM 27149 C CA . ASN A 1 104 ? 8.105 -2.273 6.192 1.00 0.00 165 ASN A CA 15
ATOM 27150 C C . ASN A 1 104 ? 7.057 -2.780 7.153 1.00 0.00 165 ASN A C 15
ATOM 27151 O O . ASN A 1 104 ? 6.543 -3.897 6.999 1.00 0.00 165 ASN A O 15
ATOM 27162 N N . ASN A 1 105 ? 6.773 -1.988 8.148 1.00 0.00 166 ASN A N 15
ATOM 27163 C CA . ASN A 1 105 ? 5.753 -2.291 9.113 1.00 0.00 166 ASN A CA 15
ATOM 27164 C C . ASN A 1 105 ? 4.871 -1.074 9.285 1.00 0.00 166 ASN A C 15
ATOM 27165 O O . ASN A 1 105 ? 3.738 -1.057 8.830 1.00 0.00 166 ASN A O 15
ATOM 27176 N N . THR A 1 106 ? 5.436 -0.043 9.861 1.00 0.00 167 THR A N 15
ATOM 27177 C CA . THR A 1 106 ? 4.727 1.138 10.308 1.00 0.00 167 THR A CA 15
ATOM 27178 C C . THR A 1 106 ? 3.985 1.905 9.175 1.00 0.00 167 THR A C 15
ATOM 27179 O O . THR A 1 106 ? 2.991 2.595 9.429 1.00 0.00 167 THR A O 15
ATOM 27190 N N . PHE A 1 107 ? 4.432 1.761 7.937 1.00 0.00 168 PHE A N 15
ATOM 27191 C CA . PHE A 1 107 ? 3.796 2.480 6.846 1.00 0.00 168 PHE A CA 15
ATOM 27192 C C . PHE A 1 107 ? 2.593 1.748 6.286 1.00 0.00 168 PHE A C 15
ATOM 27193 O O . PHE A 1 107 ? 1.738 2.355 5.652 1.00 0.00 168 PHE A O 15
ATOM 27210 N N . VAL A 1 108 ? 2.521 0.460 6.508 1.00 0.00 169 VAL A N 15
ATOM 27211 C CA . VAL A 1 108 ? 1.362 -0.304 6.077 1.00 0.00 169 VAL A CA 15
ATOM 27212 C C . VAL A 1 108 ? 0.476 -0.647 7.257 1.00 0.00 169 VAL A C 15
ATOM 27213 O O . VAL A 1 108 ? -0.747 -0.794 7.105 1.00 0.00 169 VAL A O 15
ATOM 27226 N N . LYS A 1 109 ? 1.112 -0.721 8.432 1.00 0.00 170 LYS A N 15
ATOM 27227 C CA . LYS A 1 109 ? 0.514 -1.127 9.684 1.00 0.00 170 LYS A CA 15
ATOM 27228 C C . LYS A 1 109 ? 0.211 -2.621 9.546 1.00 0.00 170 LYS A C 15
ATOM 27229 O O . LYS A 1 109 ? -0.858 -3.022 9.065 1.00 0.00 170 LYS A O 15
ATOM 27248 N N . VAL A 1 110 ? 1.221 -3.422 9.899 1.00 0.00 171 VAL A N 15
ATOM 27249 C CA . VAL A 1 110 ? 1.245 -4.866 9.664 1.00 0.00 171 VAL A CA 15
ATOM 27250 C C . VAL A 1 110 ? -0.029 -5.606 10.092 1.00 0.00 171 VAL A C 15
ATOM 27251 O O . VAL A 1 110 ? -0.407 -5.637 11.266 1.00 0.00 171 VAL A O 15
ATOM 27264 N N . THR A 1 111 ? -0.693 -6.149 9.096 1.00 0.00 172 THR A N 15
ATOM 27265 C CA . THR A 1 111 ? -1.859 -6.969 9.256 1.00 0.00 172 THR A CA 15
ATOM 27266 C C . THR A 1 111 ? -2.326 -7.442 7.878 1.00 0.00 172 THR A C 15
ATOM 27267 O O . THR A 1 111 ? -2.601 -8.620 7.686 1.00 0.00 172 THR A O 15
ATOM 27278 N N . LEU A 1 112 ? -2.345 -6.538 6.905 1.00 0.00 173 LEU A N 15
ATOM 27279 C CA . LEU A 1 112 ? -2.769 -6.901 5.575 1.00 0.00 173 LEU A CA 15
ATOM 27280 C C . LEU A 1 112 ? -1.589 -7.232 4.699 1.00 0.00 173 LEU A C 15
ATOM 27281 O O . LEU A 1 112 ? -0.865 -6.333 4.272 1.00 0.00 173 LEU A O 15
ATOM 27297 N N . GLU A 1 113 ? -1.392 -8.527 4.501 1.00 0.00 174 GLU A N 15
ATOM 27298 C CA . GLU A 1 113 ? -0.380 -9.119 3.617 1.00 0.00 174 GLU A CA 15
ATOM 27299 C C . GLU A 1 113 ? 1.072 -8.667 3.872 1.00 0.00 174 GLU A C 15
ATOM 27300 O O . GLU A 1 113 ? 1.502 -7.582 3.457 1.00 0.00 174 GLU A O 15
ATOM 27312 N N . HIS A 1 114 ? 1.811 -9.495 4.548 1.00 0.00 175 HIS A N 15
ATOM 27313 C CA . HIS A 1 114 ? 3.228 -9.305 4.664 1.00 0.00 175 HIS A CA 15
ATOM 27314 C C . HIS A 1 114 ? 3.858 -10.622 4.306 1.00 0.00 175 HIS A C 15
ATOM 27315 O O . HIS A 1 114 ? 3.382 -11.668 4.749 1.00 0.00 175 HIS A O 15
ATOM 27330 N N . HIS A 1 115 ? 4.887 -10.600 3.496 1.00 0.00 176 HIS A N 15
ATOM 27331 C CA . HIS A 1 115 ? 5.469 -11.838 3.043 1.00 0.00 176 HIS A CA 15
ATOM 27332 C C . HIS A 1 115 ? 6.317 -12.457 4.147 1.00 0.00 176 HIS A C 15
ATOM 27333 O O . HIS A 1 115 ? 7.449 -12.036 4.392 1.00 0.00 176 HIS A O 15
ATOM 27348 N N . HIS A 1 116 ? 5.748 -13.425 4.816 1.00 0.00 177 HIS A N 15
ATOM 27349 C CA . HIS A 1 116 ? 6.398 -14.101 5.910 1.00 0.00 177 HIS A CA 15
ATOM 27350 C C . HIS A 1 116 ? 7.325 -15.173 5.368 1.00 0.00 177 HIS A C 15
ATOM 27351 O O . HIS A 1 116 ? 6.861 -16.147 4.788 1.00 0.00 177 HIS A O 15
ATOM 27366 N N . HIS A 1 117 ? 8.625 -14.971 5.571 1.00 0.00 178 HIS A N 15
ATOM 27367 C CA . HIS A 1 117 ? 9.688 -15.892 5.122 1.00 0.00 178 HIS A CA 15
ATOM 27368 C C . HIS A 1 117 ? 9.857 -15.856 3.608 1.00 0.00 178 HIS A C 15
ATOM 27369 O O . HIS A 1 117 ? 8.956 -16.231 2.856 1.00 0.00 178 HIS A O 15
ATOM 27384 N N . HIS A 1 118 ? 10.998 -15.425 3.163 1.00 0.00 179 HIS A N 15
ATOM 27385 C CA . HIS A 1 118 ? 11.270 -15.408 1.755 1.00 0.00 179 HIS A CA 15
ATOM 27386 C C . HIS A 1 118 ? 11.945 -16.715 1.398 1.00 0.00 179 HIS A C 15
ATOM 27387 O O . HIS A 1 118 ? 12.796 -17.196 2.130 1.00 0.00 179 HIS A O 15
ATOM 27402 N N . HIS A 1 119 ? 11.535 -17.288 0.317 1.00 0.00 180 HIS A N 15
ATOM 27403 C CA . HIS A 1 119 ? 12.058 -18.542 -0.136 1.00 0.00 180 HIS A CA 15
ATOM 27404 C C . HIS A 1 119 ? 12.245 -18.465 -1.637 1.00 0.00 180 HIS A C 15
ATOM 27405 O O . HIS A 1 119 ? 11.262 -18.616 -2.366 1.00 0.00 180 HIS A O 15
ATOM 27421 N N . MET A 1 1 ? -18.138 8.321 -7.711 1.00 0.00 62 MET A N 16
ATOM 27422 C CA . MET A 1 1 ? -17.260 9.258 -8.397 1.00 0.00 62 MET A CA 16
ATOM 27423 C C . MET A 1 1 ? -15.838 8.757 -8.334 1.00 0.00 62 MET A C 16
ATOM 27424 O O . MET A 1 1 ? -15.255 8.679 -7.246 1.00 0.00 62 MET A O 16
ATOM 27440 N N . ALA A 1 2 ? -15.293 8.402 -9.479 1.00 0.00 63 ALA A N 16
ATOM 27441 C CA . ALA A 1 2 ? -13.935 7.906 -9.604 1.00 0.00 63 ALA A CA 16
ATOM 27442 C C . ALA A 1 2 ? -13.564 7.896 -11.068 1.00 0.00 63 ALA A C 16
ATOM 27443 O O . ALA A 1 2 ? -14.447 7.950 -11.931 1.00 0.00 63 ALA A O 16
ATOM 27450 N N . SER A 1 3 ? -12.295 7.846 -11.346 1.00 0.00 64 SER A N 16
ATOM 27451 C CA . SER A 1 3 ? -11.809 7.820 -12.689 1.00 0.00 64 SER A CA 16
ATOM 27452 C C . SER A 1 3 ? -10.991 6.545 -12.870 1.00 0.00 64 SER A C 16
ATOM 27453 O O . SER A 1 3 ? -10.643 5.878 -11.879 1.00 0.00 64 SER A O 16
ATOM 27461 N N . ALA A 1 4 ? -10.678 6.200 -14.110 1.00 0.00 65 ALA A N 16
ATOM 27462 C CA . ALA A 1 4 ? -9.891 5.017 -14.402 1.00 0.00 65 ALA A CA 16
ATOM 27463 C C . ALA A 1 4 ? -8.408 5.295 -14.158 1.00 0.00 65 ALA A C 16
ATOM 27464 O O . ALA A 1 4 ? -7.605 5.425 -15.091 1.00 0.00 65 ALA A O 16
ATOM 27471 N N . VAL A 1 5 ? -8.080 5.449 -12.903 1.00 0.00 66 VAL A N 16
ATOM 27472 C CA . VAL A 1 5 ? -6.746 5.743 -12.475 1.00 0.00 66 VAL A CA 16
ATOM 27473 C C . VAL A 1 5 ? -5.844 4.513 -12.601 1.00 0.00 66 VAL A C 16
ATOM 27474 O O . VAL A 1 5 ? -6.122 3.446 -12.054 1.00 0.00 66 VAL A O 16
ATOM 27487 N N . LYS A 1 6 ? -4.811 4.657 -13.382 1.00 0.00 67 LYS A N 16
ATOM 27488 C CA . LYS A 1 6 ? -3.871 3.588 -13.625 1.00 0.00 67 LYS A CA 16
ATOM 27489 C C . LYS A 1 6 ? -2.460 4.026 -13.275 1.00 0.00 67 LYS A C 16
ATOM 27490 O O . LYS A 1 6 ? -1.630 3.223 -12.898 1.00 0.00 67 LYS A O 16
ATOM 27509 N N . SER A 1 7 ? -2.208 5.305 -13.386 1.00 0.00 68 SER A N 16
ATOM 27510 C CA . SER A 1 7 ? -0.912 5.857 -13.098 1.00 0.00 68 SER A CA 16
ATOM 27511 C C . SER A 1 7 ? -1.035 7.073 -12.164 1.00 0.00 68 SER A C 16
ATOM 27512 O O . SER A 1 7 ? -2.128 7.668 -12.059 1.00 0.00 68 SER A O 16
ATOM 27520 N N . LEU A 1 8 ? 0.082 7.456 -11.511 1.00 0.00 69 LEU A N 16
ATOM 27521 C CA . LEU A 1 8 ? 0.133 8.620 -10.594 1.00 0.00 69 LEU A CA 16
ATOM 27522 C C . LEU A 1 8 ? -0.240 9.902 -11.319 1.00 0.00 69 LEU A C 16
ATOM 27523 O O . LEU A 1 8 ? -0.774 10.843 -10.716 1.00 0.00 69 LEU A O 16
ATOM 27539 N N . THR A 1 9 ? 0.023 9.921 -12.615 1.00 0.00 70 THR A N 16
ATOM 27540 C CA . THR A 1 9 ? -0.304 11.043 -13.481 1.00 0.00 70 THR A CA 16
ATOM 27541 C C . THR A 1 9 ? -1.847 11.298 -13.505 1.00 0.00 70 THR A C 16
ATOM 27542 O O . THR A 1 9 ? -2.318 12.395 -13.821 1.00 0.00 70 THR A O 16
ATOM 27553 N N . GLU A 1 10 ? -2.614 10.289 -13.138 1.00 0.00 71 GLU A N 16
ATOM 27554 C CA . GLU A 1 10 ? -4.065 10.369 -13.175 1.00 0.00 71 GLU A CA 16
ATOM 27555 C C . GLU A 1 10 ? -4.633 10.372 -11.768 1.00 0.00 71 GLU A C 16
ATOM 27556 O O . GLU A 1 10 ? -5.852 10.279 -11.577 1.00 0.00 71 GLU A O 16
ATOM 27568 N N . THR A 1 11 ? -3.787 10.468 -10.787 1.00 0.00 72 THR A N 16
ATOM 27569 C CA . THR A 1 11 ? -4.236 10.327 -9.445 1.00 0.00 72 THR A CA 16
ATOM 27570 C C . THR A 1 11 ? -4.513 11.686 -8.777 1.00 0.00 72 THR A C 16
ATOM 27571 O O . THR A 1 11 ? -3.740 12.639 -8.935 1.00 0.00 72 THR A O 16
ATOM 27582 N N . GLU A 1 12 ? -5.632 11.764 -8.072 1.00 0.00 73 GLU A N 16
ATOM 27583 C CA . GLU A 1 12 ? -6.014 12.944 -7.328 1.00 0.00 73 GLU A CA 16
ATOM 27584 C C . GLU A 1 12 ? -5.086 13.123 -6.121 1.00 0.00 73 GLU A C 16
ATOM 27585 O O . GLU A 1 12 ? -4.584 12.142 -5.561 1.00 0.00 73 GLU A O 16
ATOM 27597 N N . LEU A 1 13 ? -4.882 14.352 -5.727 1.00 0.00 74 LEU A N 16
ATOM 27598 C CA . LEU A 1 13 ? -3.933 14.694 -4.695 1.00 0.00 74 LEU A CA 16
ATOM 27599 C C . LEU A 1 13 ? -4.672 15.339 -3.535 1.00 0.00 74 LEU A C 16
ATOM 27600 O O . LEU A 1 13 ? -5.353 16.357 -3.709 1.00 0.00 74 LEU A O 16
ATOM 27616 N N . LEU A 1 14 ? -4.561 14.753 -2.384 1.00 0.00 75 LEU A N 16
ATOM 27617 C CA . LEU A 1 14 ? -5.164 15.293 -1.194 1.00 0.00 75 LEU A CA 16
ATOM 27618 C C . LEU A 1 14 ? -4.082 15.598 -0.182 1.00 0.00 75 LEU A C 16
ATOM 27619 O O . LEU A 1 14 ? -3.236 14.750 0.082 1.00 0.00 75 LEU A O 16
ATOM 27635 N N . PRO A 1 15 ? -4.024 16.820 0.330 1.00 0.00 76 PRO A N 16
ATOM 27636 C CA . PRO A 1 15 ? -3.129 17.152 1.432 1.00 0.00 76 PRO A CA 16
ATOM 27637 C C . PRO A 1 15 ? -3.553 16.342 2.665 1.00 0.00 76 PRO A C 16
ATOM 27638 O O . PRO A 1 15 ? -4.746 16.202 2.927 1.00 0.00 76 PRO A O 16
ATOM 27649 N N . ILE A 1 16 ? -2.598 15.822 3.431 1.00 0.00 77 ILE A N 16
ATOM 27650 C CA . ILE A 1 16 ? -2.950 14.931 4.565 1.00 0.00 77 ILE A CA 16
ATOM 27651 C C . ILE A 1 16 ? -3.621 15.712 5.693 1.00 0.00 77 ILE A C 16
ATOM 27652 O O . ILE A 1 16 ? -4.174 15.136 6.634 1.00 0.00 77 ILE A O 16
ATOM 27668 N N . THR A 1 17 ? -3.541 17.017 5.589 1.00 0.00 78 THR A N 16
ATOM 27669 C CA . THR A 1 17 ? -4.142 17.914 6.511 1.00 0.00 78 THR A CA 16
ATOM 27670 C C . THR A 1 17 ? -5.671 17.836 6.412 1.00 0.00 78 THR A C 16
ATOM 27671 O O . THR A 1 17 ? -6.379 17.958 7.415 1.00 0.00 78 THR A O 16
ATOM 27682 N N . GLU A 1 18 ? -6.163 17.556 5.219 1.00 0.00 79 GLU A N 16
ATOM 27683 C CA . GLU A 1 18 ? -7.572 17.384 4.994 1.00 0.00 79 GLU A CA 16
ATOM 27684 C C . GLU A 1 18 ? -7.948 15.914 4.992 1.00 0.00 79 GLU A C 16
ATOM 27685 O O . GLU A 1 18 ? -8.478 15.391 4.018 1.00 0.00 79 GLU A O 16
ATOM 27697 N N . ALA A 1 19 ? -7.599 15.240 6.080 1.00 0.00 80 ALA A N 16
ATOM 27698 C CA . ALA A 1 19 ? -7.859 13.805 6.276 1.00 0.00 80 ALA A CA 16
ATOM 27699 C C . ALA A 1 19 ? -9.349 13.440 6.065 1.00 0.00 80 ALA A C 16
ATOM 27700 O O . ALA A 1 19 ? -9.686 12.297 5.748 1.00 0.00 80 ALA A O 16
ATOM 27707 N N . ASP A 1 20 ? -10.228 14.417 6.222 1.00 0.00 81 ASP A N 16
ATOM 27708 C CA . ASP A 1 20 ? -11.665 14.231 5.976 1.00 0.00 81 ASP A CA 16
ATOM 27709 C C . ASP A 1 20 ? -11.947 14.039 4.473 1.00 0.00 81 ASP A C 16
ATOM 27710 O O . ASP A 1 20 ? -12.909 13.392 4.089 1.00 0.00 81 ASP A O 16
ATOM 27719 N N . SER A 1 21 ? -11.066 14.551 3.639 1.00 0.00 82 SER A N 16
ATOM 27720 C CA . SER A 1 21 ? -11.211 14.447 2.202 1.00 0.00 82 SER A CA 16
ATOM 27721 C C . SER A 1 21 ? -10.545 13.171 1.660 1.00 0.00 82 SER A C 16
ATOM 27722 O O . SER A 1 21 ? -10.454 12.976 0.446 1.00 0.00 82 SER A O 16
ATOM 27730 N N . ILE A 1 22 ? -10.082 12.313 2.556 1.00 0.00 83 ILE A N 16
ATOM 27731 C CA . ILE A 1 22 ? -9.488 11.054 2.154 1.00 0.00 83 ILE A CA 16
ATOM 27732 C C . ILE A 1 22 ? -10.606 10.028 1.978 1.00 0.00 83 ILE A C 16
ATOM 27733 O O . ILE A 1 22 ? -11.308 9.715 2.940 1.00 0.00 83 ILE A O 16
ATOM 27749 N N . PRO A 1 23 ? -10.812 9.534 0.752 1.00 0.00 84 PRO A N 16
ATOM 27750 C CA . PRO A 1 23 ? -11.865 8.564 0.444 1.00 0.00 84 PRO A CA 16
ATOM 27751 C C . PRO A 1 23 ? -11.789 7.298 1.286 1.00 0.00 84 PRO A C 16
ATOM 27752 O O . PRO A 1 23 ? -10.737 6.660 1.409 1.00 0.00 84 PRO A O 16
ATOM 27763 N N . SER A 1 24 ? -12.909 6.919 1.815 1.00 0.00 85 SER A N 16
ATOM 27764 C CA . SER A 1 24 ? -13.048 5.754 2.646 1.00 0.00 85 SER A CA 16
ATOM 27765 C C . SER A 1 24 ? -13.371 4.512 1.795 1.00 0.00 85 SER A C 16
ATOM 27766 O O . SER A 1 24 ? -14.084 3.603 2.217 1.00 0.00 85 SER A O 16
ATOM 27774 N N . ALA A 1 25 ? -12.779 4.468 0.632 1.00 0.00 86 ALA A N 16
ATOM 27775 C CA . ALA A 1 25 ? -12.987 3.402 -0.313 1.00 0.00 86 ALA A CA 16
ATOM 27776 C C . ALA A 1 25 ? -11.795 2.463 -0.292 1.00 0.00 86 ALA A C 16
ATOM 27777 O O . ALA A 1 25 ? -10.868 2.643 0.501 1.00 0.00 86 ALA A O 16
ATOM 27784 N N . SER A 1 26 ? -11.817 1.488 -1.147 1.00 0.00 87 SER A N 16
ATOM 27785 C CA . SER A 1 26 ? -10.755 0.542 -1.261 1.00 0.00 87 SER A CA 16
ATOM 27786 C C . SER A 1 26 ? -9.955 0.878 -2.511 1.00 0.00 87 SER A C 16
ATOM 27787 O O . SER A 1 26 ? -10.501 1.453 -3.474 1.00 0.00 87 SER A O 16
ATOM 27795 N N . GLY A 1 27 ? -8.685 0.576 -2.489 1.00 0.00 88 GLY A N 16
ATOM 27796 C CA . GLY A 1 27 ? -7.874 0.823 -3.621 1.00 0.00 88 GLY A CA 16
ATOM 27797 C C . GLY A 1 27 ? -6.442 0.976 -3.237 1.00 0.00 88 GLY A C 16
ATOM 27798 O O . GLY A 1 27 ? -5.979 0.368 -2.254 1.00 0.00 88 GLY A O 16
ATOM 27802 N N . VAL A 1 28 ? -5.763 1.816 -3.950 1.00 0.00 89 VAL A N 16
ATOM 27803 C CA . VAL A 1 28 ? -4.352 2.027 -3.776 1.00 0.00 89 VAL A CA 16
ATOM 27804 C C . VAL A 1 28 ? -4.100 3.494 -3.437 1.00 0.00 89 VAL A C 16
ATOM 27805 O O . VAL A 1 28 ? -4.860 4.370 -3.857 1.00 0.00 89 VAL A O 16
ATOM 27818 N N . TYR A 1 29 ? -3.096 3.759 -2.643 1.00 0.00 90 TYR A N 16
ATOM 27819 C CA . TYR A 1 29 ? -2.749 5.107 -2.311 1.00 0.00 90 TYR A CA 16
ATOM 27820 C C . TYR A 1 29 ? -1.235 5.294 -2.347 1.00 0.00 90 TYR A C 16
ATOM 27821 O O . TYR A 1 29 ? -0.466 4.338 -2.125 1.00 0.00 90 TYR A O 16
ATOM 27839 N N . ALA A 1 30 ? -0.827 6.494 -2.628 1.00 0.00 91 ALA A N 16
ATOM 27840 C CA . ALA A 1 30 ? 0.555 6.871 -2.720 1.00 0.00 91 ALA A CA 16
ATOM 27841 C C . ALA A 1 30 ? 0.816 8.010 -1.756 1.00 0.00 91 ALA A C 16
ATOM 27842 O O . ALA A 1 30 ? 0.147 9.040 -1.820 1.00 0.00 91 ALA A O 16
ATOM 27849 N N . VAL A 1 31 ? 1.770 7.832 -0.878 1.00 0.00 92 VAL A N 16
ATOM 27850 C CA . VAL A 1 31 ? 2.057 8.818 0.141 1.00 0.00 92 VAL A CA 16
ATOM 27851 C C . VAL A 1 31 ? 3.288 9.653 -0.238 1.00 0.00 92 VAL A C 16
ATOM 27852 O O . VAL A 1 31 ? 4.388 9.103 -0.523 1.00 0.00 92 VAL A O 16
ATOM 27865 N N . TYR A 1 32 ? 3.090 10.949 -0.254 1.00 0.00 93 TYR A N 16
ATOM 27866 C CA . TYR A 1 32 ? 4.103 11.931 -0.542 1.00 0.00 93 TYR A CA 16
ATOM 27867 C C . TYR A 1 32 ? 4.387 12.698 0.752 1.00 0.00 93 TYR A C 16
ATOM 27868 O O . TYR A 1 32 ? 3.455 13.122 1.437 1.00 0.00 93 TYR A O 16
ATOM 27886 N N . ASP A 1 33 ? 5.646 12.882 1.087 1.00 0.00 94 ASP A N 16
ATOM 27887 C CA . ASP A 1 33 ? 6.014 13.561 2.349 1.00 0.00 94 ASP A CA 16
ATOM 27888 C C . ASP A 1 33 ? 5.879 15.093 2.212 1.00 0.00 94 ASP A C 16
ATOM 27889 O O . ASP A 1 33 ? 5.294 15.594 1.250 1.00 0.00 94 ASP A O 16
ATOM 27898 N N . LYS A 1 34 ? 6.428 15.831 3.182 1.00 0.00 95 LYS A N 16
ATOM 27899 C CA . LYS A 1 34 ? 6.432 17.306 3.189 1.00 0.00 95 LYS A CA 16
ATOM 27900 C C . LYS A 1 34 ? 7.116 17.864 1.927 1.00 0.00 95 LYS A C 16
ATOM 27901 O O . LYS A 1 34 ? 6.801 18.951 1.474 1.00 0.00 95 LYS A O 16
ATOM 27920 N N . SER A 1 35 ? 8.032 17.100 1.366 1.00 0.00 96 SER A N 16
ATOM 27921 C CA . SER A 1 35 ? 8.742 17.501 0.163 1.00 0.00 96 SER A CA 16
ATOM 27922 C C . SER A 1 35 ? 7.939 17.111 -1.088 1.00 0.00 96 SER A C 16
ATOM 27923 O O . SER A 1 35 ? 8.359 17.380 -2.223 1.00 0.00 96 SER A O 16
ATOM 27931 N N . ASP A 1 36 ? 6.794 16.466 -0.855 1.00 0.00 97 ASP A N 16
ATOM 27932 C CA . ASP A 1 36 ? 5.886 15.970 -1.893 1.00 0.00 97 ASP A CA 16
ATOM 27933 C C . ASP A 1 36 ? 6.594 14.888 -2.702 1.00 0.00 97 ASP A C 16
ATOM 27934 O O . ASP A 1 36 ? 6.415 14.745 -3.899 1.00 0.00 97 ASP A O 16
ATOM 27943 N N . GLU A 1 37 ? 7.421 14.128 -2.028 1.00 0.00 98 GLU A N 16
ATOM 27944 C CA . GLU A 1 37 ? 8.084 13.021 -2.641 1.00 0.00 98 GLU A CA 16
ATOM 27945 C C . GLU A 1 37 ? 7.400 11.741 -2.294 1.00 0.00 98 GLU A C 16
ATOM 27946 O O . GLU A 1 37 ? 7.161 11.448 -1.117 1.00 0.00 98 GLU A O 16
ATOM 27958 N N . LEU A 1 38 ? 7.027 11.013 -3.321 1.00 0.00 99 LEU A N 16
ATOM 27959 C CA . LEU A 1 38 ? 6.424 9.720 -3.164 1.00 0.00 99 LEU A CA 16
ATOM 27960 C C . LEU A 1 38 ? 7.458 8.788 -2.591 1.00 0.00 99 LEU A C 16
ATOM 27961 O O . LEU A 1 38 ? 8.511 8.564 -3.194 1.00 0.00 99 LEU A O 16
ATOM 27977 N N . GLN A 1 39 ? 7.167 8.296 -1.435 1.00 0.00 100 GLN A N 16
ATOM 27978 C CA . GLN A 1 39 ? 8.067 7.431 -0.723 1.00 0.00 100 GLN A CA 16
ATOM 27979 C C . GLN A 1 39 ? 7.408 6.132 -0.294 1.00 0.00 100 GLN A C 16
ATOM 27980 O O . GLN A 1 39 ? 8.093 5.185 0.102 1.00 0.00 100 GLN A O 16
ATOM 27994 N N . PHE A 1 40 ? 6.090 6.079 -0.343 1.00 0.00 101 PHE A N 16
ATOM 27995 C CA . PHE A 1 40 ? 5.402 4.861 0.017 1.00 0.00 101 PHE A CA 16
ATOM 27996 C C . PHE A 1 40 ? 4.138 4.685 -0.790 1.00 0.00 101 PHE A C 16
ATOM 27997 O O . PHE A 1 40 ? 3.356 5.617 -0.946 1.00 0.00 101 PHE A O 16
ATOM 28014 N N . VAL A 1 41 ? 3.951 3.496 -1.296 1.00 0.00 102 VAL A N 16
ATOM 28015 C CA . VAL A 1 41 ? 2.742 3.125 -2.004 1.00 0.00 102 VAL A CA 16
ATOM 28016 C C . VAL A 1 41 ? 2.133 1.902 -1.343 1.00 0.00 102 VAL A C 16
ATOM 28017 O O . VAL A 1 41 ? 2.859 0.973 -0.953 1.00 0.00 102 VAL A O 16
ATOM 28030 N N . GLY A 1 42 ? 0.837 1.893 -1.194 1.00 0.00 103 GLY A N 16
ATOM 28031 C CA . GLY A 1 42 ? 0.200 0.782 -0.533 1.00 0.00 103 GLY A CA 16
ATOM 28032 C C . GLY A 1 42 ? -1.243 0.617 -0.927 1.00 0.00 103 GLY A C 16
ATOM 28033 O O . GLY A 1 42 ? -1.876 1.564 -1.394 1.00 0.00 103 GLY A O 16
ATOM 28037 N N . ILE A 1 43 ? -1.748 -0.579 -0.752 1.00 0.00 104 ILE A N 16
ATOM 28038 C CA . ILE A 1 43 ? -3.132 -0.907 -1.046 1.00 0.00 104 ILE A CA 16
ATOM 28039 C C . ILE A 1 43 ? -3.877 -1.227 0.249 1.00 0.00 104 ILE A C 16
ATOM 28040 O O . ILE A 1 43 ? -3.281 -1.761 1.202 1.00 0.00 104 ILE A O 16
ATOM 28056 N N . SER A 1 44 ? -5.137 -0.843 0.326 1.00 0.00 105 SER A N 16
ATOM 28057 C CA . SER A 1 44 ? -5.942 -1.067 1.520 1.00 0.00 105 SER A CA 16
ATOM 28058 C C . SER A 1 44 ? -7.425 -1.229 1.151 1.00 0.00 105 SER A C 16
ATOM 28059 O O . SER A 1 44 ? -7.853 -0.827 0.046 1.00 0.00 105 SER A O 16
ATOM 28067 N N . ARG A 1 45 ? -8.204 -1.814 2.060 1.00 0.00 106 ARG A N 16
ATOM 28068 C CA . ARG A 1 45 ? -9.626 -2.005 1.825 1.00 0.00 106 ARG A CA 16
ATOM 28069 C C . ARG A 1 45 ? -10.381 -0.737 2.241 1.00 0.00 106 ARG A C 16
ATOM 28070 O O . ARG A 1 45 ? -11.474 -0.466 1.766 1.00 0.00 106 ARG A O 16
ATOM 28091 N N . ASN A 1 46 ? -9.785 0.022 3.133 1.00 0.00 107 ASN A N 16
ATOM 28092 C CA . ASN A 1 46 ? -10.317 1.316 3.513 1.00 0.00 107 ASN A CA 16
ATOM 28093 C C . ASN A 1 46 ? -9.167 2.294 3.545 1.00 0.00 107 ASN A C 16
ATOM 28094 O O . ASN A 1 46 ? -8.347 2.268 4.466 1.00 0.00 107 ASN A O 16
ATOM 28105 N N . ILE A 1 47 ? -9.066 3.097 2.509 1.00 0.00 108 ILE A N 16
ATOM 28106 C CA . ILE A 1 47 ? -7.983 4.053 2.359 1.00 0.00 108 ILE A CA 16
ATOM 28107 C C . ILE A 1 47 ? -7.946 5.067 3.510 1.00 0.00 108 ILE A C 16
ATOM 28108 O O . ILE A 1 47 ? -6.904 5.247 4.133 1.00 0.00 108 ILE A O 16
ATOM 28124 N N . ALA A 1 48 ? -9.090 5.680 3.801 1.00 0.00 109 ALA A N 16
ATOM 28125 C CA . ALA A 1 48 ? -9.208 6.714 4.843 1.00 0.00 109 ALA A CA 16
ATOM 28126 C C . ALA A 1 48 ? -8.648 6.276 6.187 1.00 0.00 109 ALA A C 16
ATOM 28127 O O . ALA A 1 48 ? -7.741 6.929 6.715 1.00 0.00 109 ALA A O 16
ATOM 28134 N N . ALA A 1 49 ? -9.164 5.178 6.723 1.00 0.00 110 ALA A N 16
ATOM 28135 C CA . ALA A 1 49 ? -8.740 4.678 8.019 1.00 0.00 110 ALA A CA 16
ATOM 28136 C C . ALA A 1 49 ? -7.271 4.338 8.014 1.00 0.00 110 ALA A C 16
ATOM 28137 O O . ALA A 1 49 ? -6.546 4.719 8.929 1.00 0.00 110 ALA A O 16
ATOM 28144 N N . SER A 1 50 ? -6.836 3.665 6.958 1.00 0.00 111 SER A N 16
ATOM 28145 C CA . SER A 1 50 ? -5.460 3.263 6.808 1.00 0.00 111 SER A CA 16
ATOM 28146 C C . SER A 1 50 ? -4.549 4.495 6.836 1.00 0.00 111 SER A C 16
ATOM 28147 O O . SER A 1 50 ? -3.732 4.657 7.771 1.00 0.00 111 SER A O 16
ATOM 28155 N N . VAL A 1 51 ? -4.753 5.395 5.869 1.00 0.00 112 VAL A N 16
ATOM 28156 C CA . VAL A 1 51 ? -3.944 6.594 5.705 1.00 0.00 112 VAL A CA 16
ATOM 28157 C C . VAL A 1 51 ? -3.902 7.421 6.984 1.00 0.00 112 VAL A C 16
ATOM 28158 O O . VAL A 1 51 ? -2.808 7.687 7.514 1.00 0.00 112 VAL A O 16
ATOM 28171 N N . SER A 1 52 ? -5.073 7.747 7.508 1.00 0.00 113 SER A N 16
ATOM 28172 C CA . SER A 1 52 ? -5.195 8.578 8.692 1.00 0.00 113 SER A CA 16
ATOM 28173 C C . SER A 1 52 ? -4.477 7.942 9.903 1.00 0.00 113 SER A C 16
ATOM 28174 O O . SER A 1 52 ? -3.682 8.612 10.585 1.00 0.00 113 SER A O 16
ATOM 28182 N N . ALA A 1 53 ? -4.683 6.638 10.113 1.00 0.00 114 ALA A N 16
ATOM 28183 C CA . ALA A 1 53 ? -4.112 5.959 11.269 1.00 0.00 114 ALA A CA 16
ATOM 28184 C C . ALA A 1 53 ? -2.593 5.969 11.238 1.00 0.00 114 ALA A C 16
ATOM 28185 O O . ALA A 1 53 ? -1.944 6.341 12.226 1.00 0.00 114 ALA A O 16
ATOM 28192 N N . HIS A 1 54 ? -2.008 5.613 10.105 1.00 0.00 115 HIS A N 16
ATOM 28193 C CA . HIS A 1 54 ? -0.552 5.528 10.055 1.00 0.00 115 HIS A CA 16
ATOM 28194 C C . HIS A 1 54 ? 0.133 6.882 10.006 1.00 0.00 115 HIS A C 16
ATOM 28195 O O . HIS A 1 54 ? 1.246 7.015 10.480 1.00 0.00 115 HIS A O 16
ATOM 28210 N N . LEU A 1 55 ? -0.526 7.887 9.466 1.00 0.00 116 LEU A N 16
ATOM 28211 C CA . LEU A 1 55 ? 0.086 9.213 9.393 1.00 0.00 116 LEU A CA 16
ATOM 28212 C C . LEU A 1 55 ? 0.129 9.894 10.748 1.00 0.00 116 LEU A C 16
ATOM 28213 O O . LEU A 1 55 ? 0.982 10.733 10.998 1.00 0.00 116 LEU A O 16
ATOM 28229 N N . LYS A 1 56 ? -0.785 9.530 11.621 1.00 0.00 117 LYS A N 16
ATOM 28230 C CA . LYS A 1 56 ? -0.775 10.081 12.962 1.00 0.00 117 LYS A CA 16
ATOM 28231 C C . LYS A 1 56 ? 0.140 9.268 13.864 1.00 0.00 117 LYS A C 16
ATOM 28232 O O . LYS A 1 56 ? 0.567 9.729 14.927 1.00 0.00 117 LYS A O 16
ATOM 28251 N N . SER A 1 57 ? 0.452 8.066 13.427 1.00 0.00 118 SER A N 16
ATOM 28252 C CA . SER A 1 57 ? 1.353 7.206 14.157 1.00 0.00 118 SER A CA 16
ATOM 28253 C C . SER A 1 57 ? 2.794 7.572 13.800 1.00 0.00 118 SER A C 16
ATOM 28254 O O . SER A 1 57 ? 3.676 7.615 14.659 1.00 0.00 118 SER A O 16
ATOM 28262 N N . VAL A 1 58 ? 3.018 7.850 12.533 1.00 0.00 119 VAL A N 16
ATOM 28263 C CA . VAL A 1 58 ? 4.315 8.243 12.049 1.00 0.00 119 VAL A CA 16
ATOM 28264 C C . VAL A 1 58 ? 4.180 9.322 10.940 1.00 0.00 119 VAL A C 16
ATOM 28265 O O . VAL A 1 58 ? 3.923 9.021 9.768 1.00 0.00 119 VAL A O 16
ATOM 28278 N N . PRO A 1 59 ? 4.322 10.613 11.317 1.00 0.00 120 PRO A N 16
ATOM 28279 C CA . PRO A 1 59 ? 4.176 11.762 10.392 1.00 0.00 120 PRO A CA 16
ATOM 28280 C C . PRO A 1 59 ? 5.354 11.944 9.417 1.00 0.00 120 PRO A C 16
ATOM 28281 O O . PRO A 1 59 ? 5.455 12.976 8.746 1.00 0.00 120 PRO A O 16
ATOM 28292 N N . GLU A 1 60 ? 6.204 10.932 9.311 1.00 0.00 121 GLU A N 16
ATOM 28293 C CA . GLU A 1 60 ? 7.392 10.961 8.451 1.00 0.00 121 GLU A CA 16
ATOM 28294 C C . GLU A 1 60 ? 7.014 11.283 6.999 1.00 0.00 121 GLU A C 16
ATOM 28295 O O . GLU A 1 60 ? 7.689 12.055 6.316 1.00 0.00 121 GLU A O 16
ATOM 28307 N N . LEU A 1 61 ? 5.916 10.727 6.558 1.00 0.00 122 LEU A N 16
ATOM 28308 C CA . LEU A 1 61 ? 5.487 10.909 5.193 1.00 0.00 122 LEU A CA 16
ATOM 28309 C C . LEU A 1 61 ? 4.253 11.788 5.097 1.00 0.00 122 LEU A C 16
ATOM 28310 O O . LEU A 1 61 ? 3.533 11.753 4.115 1.00 0.00 122 LEU A O 16
ATOM 28326 N N . CYS A 1 62 ? 4.007 12.572 6.115 1.00 0.00 123 CYS A N 16
ATOM 28327 C CA . CYS A 1 62 ? 2.926 13.516 6.059 1.00 0.00 123 CYS A CA 16
ATOM 28328 C C . CYS A 1 62 ? 3.259 14.635 5.100 1.00 0.00 123 CYS A C 16
ATOM 28329 O O . CYS A 1 62 ? 4.269 15.282 5.241 1.00 0.00 123 CYS A O 16
ATOM 28337 N N . GLY A 1 63 ? 2.448 14.787 4.097 1.00 0.00 124 GLY A N 16
ATOM 28338 C CA . GLY A 1 63 ? 2.572 15.888 3.188 1.00 0.00 124 GLY A CA 16
ATOM 28339 C C . GLY A 1 63 ? 1.381 15.935 2.287 1.00 0.00 124 GLY A C 16
ATOM 28340 O O . GLY A 1 63 ? 0.505 16.811 2.410 1.00 0.00 124 GLY A O 16
ATOM 28344 N N . SER A 1 64 ? 1.304 14.974 1.446 1.00 0.00 125 SER A N 16
ATOM 28345 C CA . SER A 1 64 ? 0.241 14.846 0.512 1.00 0.00 125 SER A CA 16
ATOM 28346 C C . SER A 1 64 ? 0.034 13.379 0.169 1.00 0.00 125 SER A C 16
ATOM 28347 O O . SER A 1 64 ? 0.939 12.573 0.308 1.00 0.00 125 SER A O 16
ATOM 28355 N N . VAL A 1 65 ? -1.147 13.020 -0.192 1.00 0.00 126 VAL A N 16
ATOM 28356 C CA . VAL A 1 65 ? -1.419 11.658 -0.525 1.00 0.00 126 VAL A CA 16
ATOM 28357 C C . VAL A 1 65 ? -2.269 11.587 -1.788 1.00 0.00 126 VAL A C 16
ATOM 28358 O O . VAL A 1 65 ? -3.175 12.399 -1.992 1.00 0.00 126 VAL A O 16
ATOM 28371 N N . LYS A 1 66 ? -1.930 10.686 -2.651 1.00 0.00 127 LYS A N 16
ATOM 28372 C CA . LYS A 1 66 ? -2.687 10.459 -3.841 1.00 0.00 127 LYS A CA 16
ATOM 28373 C C . LYS A 1 66 ? -3.434 9.168 -3.686 1.00 0.00 127 LYS A C 16
ATOM 28374 O O . LYS A 1 66 ? -2.862 8.170 -3.267 1.00 0.00 127 LYS A O 16
ATOM 28393 N N . VAL A 1 67 ? -4.699 9.184 -3.978 1.00 0.00 128 VAL A N 16
ATOM 28394 C CA . VAL A 1 67 ? -5.528 8.016 -3.775 1.00 0.00 128 VAL A CA 16
ATOM 28395 C C . VAL A 1 67 ? -6.165 7.557 -5.077 1.00 0.00 128 VAL A C 16
ATOM 28396 O O . VAL A 1 67 ? -6.620 8.375 -5.885 1.00 0.00 128 VAL A O 16
ATOM 28409 N N . GLY A 1 68 ? -6.168 6.276 -5.291 1.00 0.00 129 GLY A N 16
ATOM 28410 C CA . GLY A 1 68 ? -6.732 5.716 -6.478 1.00 0.00 129 GLY A CA 16
ATOM 28411 C C . GLY A 1 68 ? -7.838 4.784 -6.137 1.00 0.00 129 GLY A C 16
ATOM 28412 O O . GLY A 1 68 ? -7.601 3.686 -5.603 1.00 0.00 129 GLY A O 16
ATOM 28416 N N . ILE A 1 69 ? -9.040 5.204 -6.404 1.00 0.00 130 ILE A N 16
ATOM 28417 C CA . ILE A 1 69 ? -10.192 4.430 -6.066 1.00 0.00 130 ILE A CA 16
ATOM 28418 C C . ILE A 1 69 ? -10.597 3.533 -7.213 1.00 0.00 130 ILE A C 16
ATOM 28419 O O . ILE A 1 69 ? -11.049 3.989 -8.262 1.00 0.00 130 ILE A O 16
ATOM 28435 N N . VAL A 1 70 ? -10.392 2.276 -7.009 1.00 0.00 131 VAL A N 16
ATOM 28436 C CA . VAL A 1 70 ? -10.819 1.278 -7.925 1.00 0.00 131 VAL A CA 16
ATOM 28437 C C . VAL A 1 70 ? -11.935 0.511 -7.243 1.00 0.00 131 VAL A C 16
ATOM 28438 O O . VAL A 1 70 ? -11.792 0.050 -6.105 1.00 0.00 131 VAL A O 16
ATOM 28451 N N . GLU A 1 71 ? -13.050 0.425 -7.890 1.00 0.00 132 GLU A N 16
ATOM 28452 C CA . GLU A 1 71 ? -14.231 -0.135 -7.273 1.00 0.00 132 GLU A CA 16
ATOM 28453 C C . GLU A 1 71 ? -14.281 -1.630 -7.440 1.00 0.00 132 GLU A C 16
ATOM 28454 O O . GLU A 1 71 ? -15.071 -2.307 -6.794 1.00 0.00 132 GLU A O 16
ATOM 28466 N N . GLU A 1 72 ? -13.449 -2.139 -8.301 1.00 0.00 133 GLU A N 16
ATOM 28467 C CA . GLU A 1 72 ? -13.356 -3.551 -8.486 1.00 0.00 133 GLU A CA 16
ATOM 28468 C C . GLU A 1 72 ? -12.273 -4.106 -7.578 1.00 0.00 133 GLU A C 16
ATOM 28469 O O . GLU A 1 72 ? -11.088 -3.802 -7.751 1.00 0.00 133 GLU A O 16
ATOM 28481 N N . PRO A 1 73 ? -12.661 -4.924 -6.592 1.00 0.00 134 PRO A N 16
ATOM 28482 C CA . PRO A 1 73 ? -11.740 -5.475 -5.590 1.00 0.00 134 PRO A CA 16
ATOM 28483 C C . PRO A 1 73 ? -10.903 -6.651 -6.127 1.00 0.00 134 PRO A C 16
ATOM 28484 O O . PRO A 1 73 ? -10.712 -7.676 -5.444 1.00 0.00 134 PRO A O 16
ATOM 28495 N N . ASP A 1 74 ? -10.371 -6.488 -7.306 1.00 0.00 135 ASP A N 16
ATOM 28496 C CA . ASP A 1 74 ? -9.551 -7.501 -7.924 1.00 0.00 135 ASP A CA 16
ATOM 28497 C C . ASP A 1 74 ? -8.142 -7.379 -7.368 1.00 0.00 135 ASP A C 16
ATOM 28498 O O . ASP A 1 74 ? -7.506 -6.328 -7.492 1.00 0.00 135 ASP A O 16
ATOM 28507 N N . LYS A 1 75 ? -7.662 -8.444 -6.767 1.00 0.00 136 LYS A N 16
ATOM 28508 C CA . LYS A 1 75 ? -6.381 -8.438 -6.071 1.00 0.00 136 LYS A CA 16
ATOM 28509 C C . LYS A 1 75 ? -5.195 -8.260 -7.006 1.00 0.00 136 LYS A C 16
ATOM 28510 O O . LYS A 1 75 ? -4.155 -7.712 -6.607 1.00 0.00 136 LYS A O 16
ATOM 28529 N N . ALA A 1 76 ? -5.343 -8.678 -8.238 1.00 0.00 137 ALA A N 16
ATOM 28530 C CA . ALA A 1 76 ? -4.271 -8.554 -9.182 1.00 0.00 137 ALA A CA 16
ATOM 28531 C C . ALA A 1 76 ? -4.249 -7.146 -9.730 1.00 0.00 137 ALA A C 16
ATOM 28532 O O . ALA A 1 76 ? -3.188 -6.563 -9.886 1.00 0.00 137 ALA A O 16
ATOM 28539 N N . VAL A 1 77 ? -5.436 -6.587 -9.978 1.00 0.00 138 VAL A N 16
ATOM 28540 C CA . VAL A 1 77 ? -5.554 -5.200 -10.431 1.00 0.00 138 VAL A CA 16
ATOM 28541 C C . VAL A 1 77 ? -4.984 -4.250 -9.380 1.00 0.00 138 VAL A C 16
ATOM 28542 O O . VAL A 1 77 ? -4.260 -3.323 -9.718 1.00 0.00 138 VAL A O 16
ATOM 28555 N N . LEU A 1 78 ? -5.274 -4.522 -8.105 1.00 0.00 139 LEU A N 16
ATOM 28556 C CA . LEU A 1 78 ? -4.734 -3.722 -6.994 1.00 0.00 139 LEU A CA 16
ATOM 28557 C C . LEU A 1 78 ? -3.210 -3.719 -7.030 1.00 0.00 139 LEU A C 16
ATOM 28558 O O . LEU A 1 78 ? -2.578 -2.664 -6.969 1.00 0.00 139 LEU A O 16
ATOM 28574 N N . THR A 1 79 ? -2.639 -4.897 -7.177 1.00 0.00 140 THR A N 16
ATOM 28575 C CA . THR A 1 79 ? -1.202 -5.061 -7.202 1.00 0.00 140 THR A CA 16
ATOM 28576 C C . THR A 1 79 ? -0.603 -4.449 -8.488 1.00 0.00 140 THR A C 16
ATOM 28577 O O . THR A 1 79 ? 0.478 -3.863 -8.468 1.00 0.00 140 THR A O 16
ATOM 28588 N N . GLN A 1 80 ? -1.329 -4.567 -9.588 1.00 0.00 141 GLN A N 16
ATOM 28589 C CA . GLN A 1 80 ? -0.927 -4.010 -10.854 1.00 0.00 141 GLN A CA 16
ATOM 28590 C C . GLN A 1 80 ? -0.910 -2.479 -10.771 1.00 0.00 141 GLN A C 16
ATOM 28591 O O . GLN A 1 80 ? 0.039 -1.839 -11.213 1.00 0.00 141 GLN A O 16
ATOM 28605 N N . ALA A 1 81 ? -1.953 -1.912 -10.177 1.00 0.00 142 ALA A N 16
ATOM 28606 C CA . ALA A 1 81 ? -2.048 -0.470 -9.987 1.00 0.00 142 ALA A CA 16
ATOM 28607 C C . ALA A 1 81 ? -0.922 0.002 -9.087 1.00 0.00 142 ALA A C 16
ATOM 28608 O O . ALA A 1 81 ? -0.247 0.980 -9.391 1.00 0.00 142 ALA A O 16
ATOM 28615 N N . TRP A 1 82 ? -0.705 -0.743 -7.998 1.00 0.00 143 TRP A N 16
ATOM 28616 C CA . TRP A 1 82 ? 0.383 -0.491 -7.057 1.00 0.00 143 TRP A CA 16
ATOM 28617 C C . TRP A 1 82 ? 1.712 -0.444 -7.811 1.00 0.00 143 TRP A C 16
ATOM 28618 O O . TRP A 1 82 ? 2.547 0.443 -7.591 1.00 0.00 143 TRP A O 16
ATOM 28639 N N . LYS A 1 83 ? 1.875 -1.397 -8.709 1.00 0.00 144 LYS A N 16
ATOM 28640 C CA . LYS A 1 83 ? 3.075 -1.544 -9.484 1.00 0.00 144 LYS A CA 16
ATOM 28641 C C . LYS A 1 83 ? 3.280 -0.330 -10.389 1.00 0.00 144 LYS A C 16
ATOM 28642 O O . LYS A 1 83 ? 4.317 0.291 -10.343 1.00 0.00 144 LYS A O 16
ATOM 28661 N N . LEU A 1 84 ? 2.274 0.018 -11.176 1.00 0.00 145 LEU A N 16
ATOM 28662 C CA . LEU A 1 84 ? 2.378 1.165 -12.088 1.00 0.00 145 LEU A CA 16
ATOM 28663 C C . LEU A 1 84 ? 2.681 2.458 -11.341 1.00 0.00 145 LEU A C 16
ATOM 28664 O O . LEU A 1 84 ? 3.481 3.270 -11.800 1.00 0.00 145 LEU A O 16
ATOM 28680 N N . TRP A 1 85 ? 2.081 2.619 -10.179 1.00 0.00 146 TRP A N 16
ATOM 28681 C CA . TRP A 1 85 ? 2.298 3.795 -9.352 1.00 0.00 146 TRP A CA 16
ATOM 28682 C C . TRP A 1 85 ? 3.735 3.905 -8.859 1.00 0.00 146 TRP A C 16
ATOM 28683 O O . TRP A 1 85 ? 4.342 4.984 -8.940 1.00 0.00 146 TRP A O 16
ATOM 28704 N N . ILE A 1 86 ? 4.295 2.810 -8.353 1.00 0.00 147 ILE A N 16
ATOM 28705 C CA . ILE A 1 86 ? 5.675 2.850 -7.901 1.00 0.00 147 ILE A CA 16
ATOM 28706 C C . ILE A 1 86 ? 6.607 3.149 -9.074 1.00 0.00 147 ILE A C 16
ATOM 28707 O O . ILE A 1 86 ? 7.436 4.059 -8.991 1.00 0.00 147 ILE A O 16
ATOM 28723 N N . GLU A 1 87 ? 6.373 2.468 -10.199 1.00 0.00 148 GLU A N 16
ATOM 28724 C CA . GLU A 1 87 ? 7.149 2.637 -11.420 1.00 0.00 148 GLU A CA 16
ATOM 28725 C C . GLU A 1 87 ? 7.130 4.093 -11.907 1.00 0.00 148 GLU A C 16
ATOM 28726 O O . GLU A 1 87 ? 8.148 4.608 -12.364 1.00 0.00 148 GLU A O 16
ATOM 28738 N N . GLU A 1 88 ? 5.977 4.743 -11.787 1.00 0.00 149 GLU A N 16
ATOM 28739 C CA . GLU A 1 88 ? 5.815 6.165 -12.103 1.00 0.00 149 GLU A CA 16
ATOM 28740 C C . GLU A 1 88 ? 6.856 7.023 -11.385 1.00 0.00 149 GLU A C 16
ATOM 28741 O O . GLU A 1 88 ? 7.550 7.846 -12.005 1.00 0.00 149 GLU A O 16
ATOM 28753 N N . HIS A 1 89 ? 7.008 6.819 -10.084 1.00 0.00 150 HIS A N 16
ATOM 28754 C CA . HIS A 1 89 ? 7.939 7.639 -9.347 1.00 0.00 150 HIS A CA 16
ATOM 28755 C C . HIS A 1 89 ? 9.362 7.124 -9.554 1.00 0.00 150 HIS A C 16
ATOM 28756 O O . HIS A 1 89 ? 10.331 7.878 -9.437 1.00 0.00 150 HIS A O 16
ATOM 28771 N N . ILE A 1 90 ? 9.479 5.853 -9.904 1.00 0.00 151 ILE A N 16
ATOM 28772 C CA . ILE A 1 90 ? 10.766 5.249 -10.250 1.00 0.00 151 ILE A CA 16
ATOM 28773 C C . ILE A 1 90 ? 11.341 5.920 -11.502 1.00 0.00 151 ILE A C 16
ATOM 28774 O O . ILE A 1 90 ? 12.466 6.392 -11.482 1.00 0.00 151 ILE A O 16
ATOM 28790 N N . LYS A 1 91 ? 10.533 6.017 -12.554 1.00 0.00 152 LYS A N 16
ATOM 28791 C CA . LYS A 1 91 ? 10.969 6.608 -13.824 1.00 0.00 152 LYS A CA 16
ATOM 28792 C C . LYS A 1 91 ? 11.490 8.036 -13.625 1.00 0.00 152 LYS A C 16
ATOM 28793 O O . LYS A 1 91 ? 12.561 8.399 -14.128 1.00 0.00 152 LYS A O 16
ATOM 28812 N N . VAL A 1 92 ? 10.759 8.823 -12.854 1.00 0.00 153 VAL A N 16
ATOM 28813 C CA . VAL A 1 92 ? 11.120 10.219 -12.651 1.00 0.00 153 VAL A CA 16
ATOM 28814 C C . VAL A 1 92 ? 12.228 10.455 -11.596 1.00 0.00 153 VAL A C 16
ATOM 28815 O O . VAL A 1 92 ? 13.026 11.378 -11.746 1.00 0.00 153 VAL A O 16
ATOM 28828 N N . THR A 1 93 ? 12.298 9.646 -10.543 1.00 0.00 154 THR A N 16
ATOM 28829 C CA . THR A 1 93 ? 13.282 9.914 -9.500 1.00 0.00 154 THR A CA 16
ATOM 28830 C C . THR A 1 93 ? 14.104 8.677 -9.116 1.00 0.00 154 THR A C 16
ATOM 28831 O O . THR A 1 93 ? 15.306 8.770 -8.860 1.00 0.00 154 THR A O 16
ATOM 28842 N N . GLY A 1 94 ? 13.472 7.521 -9.121 1.00 0.00 155 GLY A N 16
ATOM 28843 C CA . GLY A 1 94 ? 14.139 6.319 -8.672 1.00 0.00 155 GLY A CA 16
ATOM 28844 C C . GLY A 1 94 ? 14.155 6.224 -7.156 1.00 0.00 155 GLY A C 16
ATOM 28845 O O . GLY A 1 94 ? 15.097 5.698 -6.565 1.00 0.00 155 GLY A O 16
ATOM 28849 N N . LYS A 1 95 ? 13.141 6.771 -6.524 1.00 0.00 156 LYS A N 16
ATOM 28850 C CA . LYS A 1 95 ? 13.027 6.707 -5.073 1.00 0.00 156 LYS A CA 16
ATOM 28851 C C . LYS A 1 95 ? 12.440 5.385 -4.652 1.00 0.00 156 LYS A C 16
ATOM 28852 O O . LYS A 1 95 ? 11.308 5.069 -5.005 1.00 0.00 156 LYS A O 16
ATOM 28871 N N . VAL A 1 96 ? 13.211 4.615 -3.930 1.00 0.00 157 VAL A N 16
ATOM 28872 C CA . VAL A 1 96 ? 12.734 3.385 -3.337 1.00 0.00 157 VAL A CA 16
ATOM 28873 C C . VAL A 1 96 ? 13.170 3.427 -1.879 1.00 0.00 157 VAL A C 16
ATOM 28874 O O . VAL A 1 96 ? 14.228 2.911 -1.529 1.00 0.00 157 VAL A O 16
ATOM 28887 N N . PRO A 1 97 ? 12.433 4.143 -1.039 1.00 0.00 158 PRO A N 16
ATOM 28888 C CA . PRO A 1 97 ? 12.789 4.335 0.362 1.00 0.00 158 PRO A CA 16
ATOM 28889 C C . PRO A 1 97 ? 12.507 3.091 1.216 1.00 0.00 158 PRO A C 16
ATOM 28890 O O . PRO A 1 97 ? 11.720 2.218 0.817 1.00 0.00 158 PRO A O 16
ATOM 28901 N N . PRO A 1 98 ? 13.124 3.010 2.433 1.00 0.00 159 PRO A N 16
ATOM 28902 C CA . PRO A 1 98 ? 12.974 1.868 3.381 1.00 0.00 159 PRO A CA 16
ATOM 28903 C C . PRO A 1 98 ? 11.522 1.578 3.758 1.00 0.00 159 PRO A C 16
ATOM 28904 O O . PRO A 1 98 ? 11.209 0.516 4.288 1.00 0.00 159 PRO A O 16
ATOM 28915 N N . GLY A 1 99 ? 10.680 2.543 3.510 1.00 0.00 160 GLY A N 16
ATOM 28916 C CA . GLY A 1 99 ? 9.266 2.426 3.794 1.00 0.00 160 GLY A CA 16
ATOM 28917 C C . GLY A 1 99 ? 8.552 1.597 2.757 1.00 0.00 160 GLY A C 16
ATOM 28918 O O . GLY A 1 99 ? 7.677 0.803 3.081 1.00 0.00 160 GLY A O 16
ATOM 28922 N N . ASN A 1 100 ? 8.953 1.778 1.506 1.00 0.00 161 ASN A N 16
ATOM 28923 C CA . ASN A 1 100 ? 8.347 1.079 0.370 1.00 0.00 161 ASN A CA 16
ATOM 28924 C C . ASN A 1 100 ? 9.004 -0.302 0.263 1.00 0.00 161 ASN A C 16
ATOM 28925 O O . ASN A 1 100 ? 8.446 -1.245 -0.315 1.00 0.00 161 ASN A O 16
ATOM 28936 N N . LYS A 1 101 ? 10.194 -0.388 0.829 1.00 0.00 162 LYS A N 16
ATOM 28937 C CA . LYS A 1 101 ? 10.976 -1.613 0.924 1.00 0.00 162 LYS A CA 16
ATOM 28938 C C . LYS A 1 101 ? 10.476 -2.434 2.103 1.00 0.00 162 LYS A C 16
ATOM 28939 O O . LYS A 1 101 ? 9.627 -1.986 2.875 1.00 0.00 162 LYS A O 16
ATOM 28958 N N . SER A 1 102 ? 11.029 -3.603 2.273 1.00 0.00 163 SER A N 16
ATOM 28959 C CA . SER A 1 102 ? 10.752 -4.389 3.436 1.00 0.00 163 SER A CA 16
ATOM 28960 C C . SER A 1 102 ? 11.738 -3.974 4.536 1.00 0.00 163 SER A C 16
ATOM 28961 O O . SER A 1 102 ? 12.723 -4.664 4.826 1.00 0.00 163 SER A O 16
ATOM 28969 N N . GLY A 1 103 ? 11.529 -2.786 5.043 1.00 0.00 164 GLY A N 16
ATOM 28970 C CA . GLY A 1 103 ? 12.359 -2.249 6.078 1.00 0.00 164 GLY A CA 16
ATOM 28971 C C . GLY A 1 103 ? 11.504 -1.678 7.155 1.00 0.00 164 GLY A C 16
ATOM 28972 O O . GLY A 1 103 ? 11.071 -2.397 8.050 1.00 0.00 164 GLY A O 16
ATOM 28976 N N . ASN A 1 104 ? 11.204 -0.409 7.057 1.00 0.00 165 ASN A N 16
ATOM 28977 C CA . ASN A 1 104 ? 10.329 0.211 8.020 1.00 0.00 165 ASN A CA 16
ATOM 28978 C C . ASN A 1 104 ? 8.967 0.251 7.425 1.00 0.00 165 ASN A C 16
ATOM 28979 O O . ASN A 1 104 ? 8.705 0.987 6.485 1.00 0.00 165 ASN A O 16
ATOM 28990 N N . ASN A 1 105 ? 8.099 -0.530 7.959 1.00 0.00 166 ASN A N 16
ATOM 28991 C CA . ASN A 1 105 ? 6.787 -0.690 7.393 1.00 0.00 166 ASN A CA 16
ATOM 28992 C C . ASN A 1 105 ? 5.741 -0.251 8.368 1.00 0.00 166 ASN A C 16
ATOM 28993 O O . ASN A 1 105 ? 4.592 -0.682 8.307 1.00 0.00 166 ASN A O 16
ATOM 29004 N N . THR A 1 106 ? 6.124 0.689 9.216 1.00 0.00 167 THR A N 16
ATOM 29005 C CA . THR A 1 106 ? 5.256 1.298 10.223 1.00 0.00 167 THR A CA 16
ATOM 29006 C C . THR A 1 106 ? 4.020 1.955 9.553 1.00 0.00 167 THR A C 16
ATOM 29007 O O . THR A 1 106 ? 2.996 2.200 10.181 1.00 0.00 167 THR A O 16
ATOM 29018 N N . PHE A 1 107 ? 4.132 2.183 8.258 1.00 0.00 168 PHE A N 16
ATOM 29019 C CA . PHE A 1 107 ? 3.096 2.805 7.474 1.00 0.00 168 PHE A CA 16
ATOM 29020 C C . PHE A 1 107 ? 1.959 1.825 7.165 1.00 0.00 168 PHE A C 16
ATOM 29021 O O . PHE A 1 107 ? 0.920 2.227 6.686 1.00 0.00 168 PHE A O 16
ATOM 29038 N N . VAL A 1 108 ? 2.173 0.547 7.408 1.00 0.00 169 VAL A N 16
ATOM 29039 C CA . VAL A 1 108 ? 1.136 -0.460 7.228 1.00 0.00 169 VAL A CA 16
ATOM 29040 C C . VAL A 1 108 ? 1.112 -1.438 8.384 1.00 0.00 169 VAL A C 16
ATOM 29041 O O . VAL A 1 108 ? 0.406 -2.442 8.335 1.00 0.00 169 VAL A O 16
ATOM 29054 N N . LYS A 1 109 ? 1.872 -1.150 9.418 1.00 0.00 170 LYS A N 16
ATOM 29055 C CA . LYS A 1 109 ? 1.951 -2.026 10.562 1.00 0.00 170 LYS A CA 16
ATOM 29056 C C . LYS A 1 109 ? 2.628 -1.335 11.724 1.00 0.00 170 LYS A C 16
ATOM 29057 O O . LYS A 1 109 ? 3.825 -1.061 11.683 1.00 0.00 170 LYS A O 16
ATOM 29076 N N . VAL A 1 110 ? 1.866 -1.018 12.725 1.00 0.00 171 VAL A N 16
ATOM 29077 C CA . VAL A 1 110 ? 2.424 -0.532 13.952 1.00 0.00 171 VAL A CA 16
ATOM 29078 C C . VAL A 1 110 ? 2.374 -1.693 14.940 1.00 0.00 171 VAL A C 16
ATOM 29079 O O . VAL A 1 110 ? 1.329 -2.342 15.093 1.00 0.00 171 VAL A O 16
ATOM 29092 N N . THR A 1 111 ? 3.485 -2.007 15.536 1.00 0.00 172 THR A N 16
ATOM 29093 C CA . THR A 1 111 ? 3.571 -3.166 16.391 1.00 0.00 172 THR A CA 16
ATOM 29094 C C . THR A 1 111 ? 3.136 -2.820 17.807 1.00 0.00 172 THR A C 16
ATOM 29095 O O . THR A 1 111 ? 2.243 -3.462 18.374 1.00 0.00 172 THR A O 16
ATOM 29106 N N . LEU A 1 112 ? 3.733 -1.796 18.349 1.00 0.00 173 LEU A N 16
ATOM 29107 C CA . LEU A 1 112 ? 3.441 -1.370 19.684 1.00 0.00 173 LEU A CA 16
ATOM 29108 C C . LEU A 1 112 ? 3.261 0.123 19.696 1.00 0.00 173 LEU A C 16
ATOM 29109 O O . LEU A 1 112 ? 4.046 0.853 19.087 1.00 0.00 173 LEU A O 16
ATOM 29125 N N . GLU A 1 113 ? 2.228 0.574 20.343 1.00 0.00 174 GLU A N 16
ATOM 29126 C CA . GLU A 1 113 ? 1.907 1.972 20.384 1.00 0.00 174 GLU A CA 16
ATOM 29127 C C . GLU A 1 113 ? 2.468 2.643 21.608 1.00 0.00 174 GLU A C 16
ATOM 29128 O O . GLU A 1 113 ? 2.252 2.210 22.741 1.00 0.00 174 GLU A O 16
ATOM 29140 N N . HIS A 1 114 ? 3.222 3.662 21.367 1.00 0.00 175 HIS A N 16
ATOM 29141 C CA . HIS A 1 114 ? 3.752 4.511 22.387 1.00 0.00 175 HIS A CA 16
ATOM 29142 C C . HIS A 1 114 ? 3.544 5.913 21.951 1.00 0.00 175 HIS A C 16
ATOM 29143 O O . HIS A 1 114 ? 3.345 6.165 20.755 1.00 0.00 175 HIS A O 16
ATOM 29158 N N . HIS A 1 115 ? 3.575 6.827 22.871 1.00 0.00 176 HIS A N 16
ATOM 29159 C CA . HIS A 1 115 ? 3.382 8.204 22.528 1.00 0.00 176 HIS A CA 16
ATOM 29160 C C . HIS A 1 115 ? 4.717 8.801 22.153 1.00 0.00 176 HIS A C 16
ATOM 29161 O O . HIS A 1 115 ? 5.425 9.380 22.974 1.00 0.00 176 HIS A O 16
ATOM 29176 N N . HIS A 1 116 ? 5.078 8.602 20.919 1.00 0.00 177 HIS A N 16
ATOM 29177 C CA . HIS A 1 116 ? 6.328 9.053 20.402 1.00 0.00 177 HIS A CA 16
ATOM 29178 C C . HIS A 1 116 ? 6.076 10.228 19.496 1.00 0.00 177 HIS A C 16
ATOM 29179 O O . HIS A 1 116 ? 5.746 10.074 18.325 1.00 0.00 177 HIS A O 16
ATOM 29194 N N . HIS A 1 117 ? 6.170 11.390 20.059 1.00 0.00 178 HIS A N 16
ATOM 29195 C CA . HIS A 1 117 ? 5.933 12.614 19.327 1.00 0.00 178 HIS A CA 16
ATOM 29196 C C . HIS A 1 117 ? 7.049 13.591 19.579 1.00 0.00 178 HIS A C 16
ATOM 29197 O O . HIS A 1 117 ? 7.022 14.354 20.538 1.00 0.00 178 HIS A O 16
ATOM 29212 N N . HIS A 1 118 ? 8.100 13.436 18.772 1.00 0.00 179 HIS A N 16
ATOM 29213 C CA . HIS A 1 118 ? 9.330 14.254 18.807 1.00 0.00 179 HIS A CA 16
ATOM 29214 C C . HIS A 1 118 ? 10.081 14.010 20.138 1.00 0.00 179 HIS A C 16
ATOM 29215 O O . HIS A 1 118 ? 10.971 14.749 20.536 1.00 0.00 179 HIS A O 16
ATOM 29230 N N . HIS A 1 119 ? 9.697 12.951 20.798 1.00 0.00 180 HIS A N 16
ATOM 29231 C CA . HIS A 1 119 ? 10.273 12.512 22.040 1.00 0.00 180 HIS A CA 16
ATOM 29232 C C . HIS A 1 119 ? 10.333 11.029 21.959 1.00 0.00 180 HIS A C 16
ATOM 29233 O O . HIS A 1 119 ? 9.260 10.404 21.902 1.00 0.00 180 HIS A O 16
ATOM 29249 N N . MET A 1 1 ? -13.271 12.239 -10.963 1.00 0.00 62 MET A N 17
ATOM 29250 C CA . MET A 1 1 ? -12.911 12.249 -9.540 1.00 0.00 62 MET A CA 17
ATOM 29251 C C . MET A 1 1 ? -12.035 11.041 -9.201 1.00 0.00 62 MET A C 17
ATOM 29252 O O . MET A 1 1 ? -10.829 11.170 -9.099 1.00 0.00 62 MET A O 17
ATOM 29268 N N . ALA A 1 2 ? -12.644 9.861 -9.090 1.00 0.00 63 ALA A N 17
ATOM 29269 C CA . ALA A 1 2 ? -11.917 8.647 -8.749 1.00 0.00 63 ALA A CA 17
ATOM 29270 C C . ALA A 1 2 ? -11.106 8.171 -9.941 1.00 0.00 63 ALA A C 17
ATOM 29271 O O . ALA A 1 2 ? -9.884 8.000 -9.835 1.00 0.00 63 ALA A O 17
ATOM 29278 N N . SER A 1 3 ? -11.803 7.986 -11.071 1.00 0.00 64 SER A N 17
ATOM 29279 C CA . SER A 1 3 ? -11.223 7.557 -12.351 1.00 0.00 64 SER A CA 17
ATOM 29280 C C . SER A 1 3 ? -10.779 6.089 -12.359 1.00 0.00 64 SER A C 17
ATOM 29281 O O . SER A 1 3 ? -10.410 5.517 -11.328 1.00 0.00 64 SER A O 17
ATOM 29289 N N . ALA A 1 4 ? -10.850 5.468 -13.525 1.00 0.00 65 ALA A N 17
ATOM 29290 C CA . ALA A 1 4 ? -10.341 4.127 -13.702 1.00 0.00 65 ALA A CA 17
ATOM 29291 C C . ALA A 1 4 ? -8.847 4.247 -13.899 1.00 0.00 65 ALA A C 17
ATOM 29292 O O . ALA A 1 4 ? -8.326 4.203 -15.015 1.00 0.00 65 ALA A O 17
ATOM 29299 N N . VAL A 1 5 ? -8.214 4.510 -12.812 1.00 0.00 66 VAL A N 17
ATOM 29300 C CA . VAL A 1 5 ? -6.829 4.838 -12.730 1.00 0.00 66 VAL A CA 17
ATOM 29301 C C . VAL A 1 5 ? -5.899 3.643 -12.920 1.00 0.00 66 VAL A C 17
ATOM 29302 O O . VAL A 1 5 ? -6.142 2.542 -12.403 1.00 0.00 66 VAL A O 17
ATOM 29315 N N . LYS A 1 6 ? -4.875 3.855 -13.719 1.00 0.00 67 LYS A N 17
ATOM 29316 C CA . LYS A 1 6 ? -3.799 2.911 -13.836 1.00 0.00 67 LYS A CA 17
ATOM 29317 C C . LYS A 1 6 ? -2.546 3.609 -13.350 1.00 0.00 67 LYS A C 17
ATOM 29318 O O . LYS A 1 6 ? -1.771 3.069 -12.586 1.00 0.00 67 LYS A O 17
ATOM 29337 N N . SER A 1 7 ? -2.399 4.846 -13.756 1.00 0.00 68 SER A N 17
ATOM 29338 C CA . SER A 1 7 ? -1.230 5.618 -13.456 1.00 0.00 68 SER A CA 17
ATOM 29339 C C . SER A 1 7 ? -1.562 6.837 -12.587 1.00 0.00 68 SER A C 17
ATOM 29340 O O . SER A 1 7 ? -2.687 7.338 -12.610 1.00 0.00 68 SER A O 17
ATOM 29348 N N . LEU A 1 8 ? -0.562 7.333 -11.861 1.00 0.00 69 LEU A N 17
ATOM 29349 C CA . LEU A 1 8 ? -0.700 8.488 -10.954 1.00 0.00 69 LEU A CA 17
ATOM 29350 C C . LEU A 1 8 ? -1.044 9.782 -11.674 1.00 0.00 69 LEU A C 17
ATOM 29351 O O . LEU A 1 8 ? -1.445 10.781 -11.043 1.00 0.00 69 LEU A O 17
ATOM 29367 N N . THR A 1 9 ? -0.902 9.762 -12.970 1.00 0.00 70 THR A N 17
ATOM 29368 C CA . THR A 1 9 ? -1.255 10.863 -13.820 1.00 0.00 70 THR A CA 17
ATOM 29369 C C . THR A 1 9 ? -2.798 11.036 -13.833 1.00 0.00 70 THR A C 17
ATOM 29370 O O . THR A 1 9 ? -3.322 12.124 -14.079 1.00 0.00 70 THR A O 17
ATOM 29381 N N . GLU A 1 10 ? -3.505 9.961 -13.505 1.00 0.00 71 GLU A N 17
ATOM 29382 C CA . GLU A 1 10 ? -4.966 9.949 -13.508 1.00 0.00 71 GLU A CA 17
ATOM 29383 C C . GLU A 1 10 ? -5.486 10.077 -12.080 1.00 0.00 71 GLU A C 17
ATOM 29384 O O . GLU A 1 10 ? -6.679 9.954 -11.831 1.00 0.00 71 GLU A O 17
ATOM 29396 N N . THR A 1 11 ? -4.594 10.310 -11.154 1.00 0.00 72 THR A N 17
ATOM 29397 C CA . THR A 1 11 ? -4.943 10.299 -9.767 1.00 0.00 72 THR A CA 17
ATOM 29398 C C . THR A 1 11 ? -5.047 11.719 -9.180 1.00 0.00 72 THR A C 17
ATOM 29399 O O . THR A 1 11 ? -4.195 12.580 -9.469 1.00 0.00 72 THR A O 17
ATOM 29410 N N . GLU A 1 12 ? -6.075 11.952 -8.363 1.00 0.00 73 GLU A N 17
ATOM 29411 C CA . GLU A 1 12 ? -6.286 13.241 -7.717 1.00 0.00 73 GLU A CA 17
ATOM 29412 C C . GLU A 1 12 ? -5.434 13.344 -6.438 1.00 0.00 73 GLU A C 17
ATOM 29413 O O . GLU A 1 12 ? -4.994 12.316 -5.888 1.00 0.00 73 GLU A O 17
ATOM 29425 N N . LEU A 1 13 ? -5.221 14.564 -5.969 1.00 0.00 74 LEU A N 17
ATOM 29426 C CA . LEU A 1 13 ? -4.340 14.838 -4.851 1.00 0.00 74 LEU A CA 17
ATOM 29427 C C . LEU A 1 13 ? -5.125 15.446 -3.683 1.00 0.00 74 LEU A C 17
ATOM 29428 O O . LEU A 1 13 ? -5.894 16.385 -3.863 1.00 0.00 74 LEU A O 17
ATOM 29444 N N . LEU A 1 14 ? -4.936 14.894 -2.509 1.00 0.00 75 LEU A N 17
ATOM 29445 C CA . LEU A 1 14 ? -5.544 15.395 -1.292 1.00 0.00 75 LEU A CA 17
ATOM 29446 C C . LEU A 1 14 ? -4.452 15.616 -0.250 1.00 0.00 75 LEU A C 17
ATOM 29447 O O . LEU A 1 14 ? -3.706 14.697 0.049 1.00 0.00 75 LEU A O 17
ATOM 29463 N N . PRO A 1 15 ? -4.275 16.836 0.256 1.00 0.00 76 PRO A N 17
ATOM 29464 C CA . PRO A 1 15 ? -3.363 17.088 1.382 1.00 0.00 76 PRO A CA 17
ATOM 29465 C C . PRO A 1 15 ? -3.836 16.303 2.613 1.00 0.00 76 PRO A C 17
ATOM 29466 O O . PRO A 1 15 ? -5.035 16.250 2.889 1.00 0.00 76 PRO A O 17
ATOM 29477 N N . ILE A 1 16 ? -2.905 15.735 3.369 1.00 0.00 77 ILE A N 17
ATOM 29478 C CA . ILE A 1 16 ? -3.250 14.790 4.468 1.00 0.00 77 ILE A CA 17
ATOM 29479 C C . ILE A 1 16 ? -4.046 15.433 5.614 1.00 0.00 77 ILE A C 17
ATOM 29480 O O . ILE A 1 16 ? -4.565 14.733 6.480 1.00 0.00 77 ILE A O 17
ATOM 29496 N N . THR A 1 17 ? -4.116 16.745 5.622 1.00 0.00 78 THR A N 17
ATOM 29497 C CA . THR A 1 17 ? -4.847 17.463 6.633 1.00 0.00 78 THR A CA 17
ATOM 29498 C C . THR A 1 17 ? -6.364 17.195 6.509 1.00 0.00 78 THR A C 17
ATOM 29499 O O . THR A 1 17 ? -7.067 17.023 7.525 1.00 0.00 78 THR A O 17
ATOM 29510 N N . GLU A 1 18 ? -6.848 17.058 5.279 1.00 0.00 79 GLU A N 17
ATOM 29511 C CA . GLU A 1 18 ? -8.254 16.834 5.037 1.00 0.00 79 GLU A CA 17
ATOM 29512 C C . GLU A 1 18 ? -8.561 15.332 5.013 1.00 0.00 79 GLU A C 17
ATOM 29513 O O . GLU A 1 18 ? -9.133 14.795 4.074 1.00 0.00 79 GLU A O 17
ATOM 29525 N N . ALA A 1 19 ? -8.153 14.666 6.091 1.00 0.00 80 ALA A N 17
ATOM 29526 C CA . ALA A 1 19 ? -8.286 13.218 6.266 1.00 0.00 80 ALA A CA 17
ATOM 29527 C C . ALA A 1 19 ? -9.751 12.751 6.231 1.00 0.00 80 ALA A C 17
ATOM 29528 O O . ALA A 1 19 ? -10.044 11.577 5.978 1.00 0.00 80 ALA A O 17
ATOM 29535 N N . ASP A 1 20 ? -10.661 13.675 6.465 1.00 0.00 81 ASP A N 17
ATOM 29536 C CA . ASP A 1 20 ? -12.098 13.383 6.422 1.00 0.00 81 ASP A CA 17
ATOM 29537 C C . ASP A 1 20 ? -12.564 13.321 4.974 1.00 0.00 81 ASP A C 17
ATOM 29538 O O . ASP A 1 20 ? -13.549 12.673 4.647 1.00 0.00 81 ASP A O 17
ATOM 29547 N N . SER A 1 21 ? -11.815 13.962 4.115 1.00 0.00 82 SER A N 17
ATOM 29548 C CA . SER A 1 21 ? -12.139 14.056 2.717 1.00 0.00 82 SER A CA 17
ATOM 29549 C C . SER A 1 21 ? -11.493 12.912 1.930 1.00 0.00 82 SER A C 17
ATOM 29550 O O . SER A 1 21 ? -11.644 12.815 0.707 1.00 0.00 82 SER A O 17
ATOM 29558 N N . ILE A 1 22 ? -10.775 12.055 2.632 1.00 0.00 83 ILE A N 17
ATOM 29559 C CA . ILE A 1 22 ? -10.139 10.915 2.017 1.00 0.00 83 ILE A CA 17
ATOM 29560 C C . ILE A 1 22 ? -11.196 9.836 1.805 1.00 0.00 83 ILE A C 17
ATOM 29561 O O . ILE A 1 22 ? -11.862 9.429 2.764 1.00 0.00 83 ILE A O 17
ATOM 29577 N N . PRO A 1 23 ? -11.398 9.409 0.549 1.00 0.00 84 PRO A N 17
ATOM 29578 C CA . PRO A 1 23 ? -12.402 8.401 0.185 1.00 0.00 84 PRO A CA 17
ATOM 29579 C C . PRO A 1 23 ? -12.328 7.117 1.008 1.00 0.00 84 PRO A C 17
ATOM 29580 O O . PRO A 1 23 ? -11.254 6.492 1.165 1.00 0.00 84 PRO A O 17
ATOM 29591 N N . SER A 1 24 ? -13.457 6.719 1.512 1.00 0.00 85 SER A N 17
ATOM 29592 C CA . SER A 1 24 ? -13.577 5.506 2.226 1.00 0.00 85 SER A CA 17
ATOM 29593 C C . SER A 1 24 ? -13.960 4.384 1.255 1.00 0.00 85 SER A C 17
ATOM 29594 O O . SER A 1 24 ? -15.131 4.021 1.094 1.00 0.00 85 SER A O 17
ATOM 29602 N N . ALA A 1 25 ? -12.973 3.932 0.514 1.00 0.00 86 ALA A N 17
ATOM 29603 C CA . ALA A 1 25 ? -13.169 2.910 -0.482 1.00 0.00 86 ALA A CA 17
ATOM 29604 C C . ALA A 1 25 ? -11.915 2.084 -0.610 1.00 0.00 86 ALA A C 17
ATOM 29605 O O . ALA A 1 25 ? -10.912 2.387 0.033 1.00 0.00 86 ALA A O 17
ATOM 29612 N N . SER A 1 26 ? -11.962 1.063 -1.425 1.00 0.00 87 SER A N 17
ATOM 29613 C CA . SER A 1 26 ? -10.829 0.211 -1.643 1.00 0.00 87 SER A CA 17
ATOM 29614 C C . SER A 1 26 ? -10.059 0.750 -2.837 1.00 0.00 87 SER A C 17
ATOM 29615 O O . SER A 1 26 ? -10.650 1.341 -3.751 1.00 0.00 87 SER A O 17
ATOM 29623 N N . GLY A 1 27 ? -8.774 0.594 -2.819 1.00 0.00 88 GLY A N 17
ATOM 29624 C CA . GLY A 1 27 ? -7.986 1.069 -3.894 1.00 0.00 88 GLY A CA 17
ATOM 29625 C C . GLY A 1 27 ? -6.569 1.219 -3.487 1.00 0.00 88 GLY A C 17
ATOM 29626 O O . GLY A 1 27 ? -6.117 0.564 -2.532 1.00 0.00 88 GLY A O 17
ATOM 29630 N N . VAL A 1 28 ? -5.888 2.091 -4.151 1.00 0.00 89 VAL A N 17
ATOM 29631 C CA . VAL A 1 28 ? -4.492 2.320 -3.932 1.00 0.00 89 VAL A CA 17
ATOM 29632 C C . VAL A 1 28 ? -4.275 3.795 -3.602 1.00 0.00 89 VAL A C 17
ATOM 29633 O O . VAL A 1 28 ? -5.031 4.660 -4.064 1.00 0.00 89 VAL A O 17
ATOM 29646 N N . TYR A 1 29 ? -3.311 4.076 -2.771 1.00 0.00 90 TYR A N 17
ATOM 29647 C CA . TYR A 1 29 ? -3.014 5.425 -2.387 1.00 0.00 90 TYR A CA 17
ATOM 29648 C C . TYR A 1 29 ? -1.511 5.661 -2.403 1.00 0.00 90 TYR A C 17
ATOM 29649 O O . TYR A 1 29 ? -0.720 4.729 -2.178 1.00 0.00 90 TYR A O 17
ATOM 29667 N N . ALA A 1 30 ? -1.130 6.875 -2.672 1.00 0.00 91 ALA A N 17
ATOM 29668 C CA . ALA A 1 30 ? 0.253 7.265 -2.745 1.00 0.00 91 ALA A CA 17
ATOM 29669 C C . ALA A 1 30 ? 0.530 8.366 -1.742 1.00 0.00 91 ALA A C 17
ATOM 29670 O O . ALA A 1 30 ? -0.128 9.405 -1.763 1.00 0.00 91 ALA A O 17
ATOM 29677 N N . VAL A 1 31 ? 1.494 8.136 -0.884 1.00 0.00 92 VAL A N 17
ATOM 29678 C CA . VAL A 1 31 ? 1.839 9.052 0.178 1.00 0.00 92 VAL A CA 17
ATOM 29679 C C . VAL A 1 31 ? 3.027 9.925 -0.218 1.00 0.00 92 VAL A C 17
ATOM 29680 O O . VAL A 1 31 ? 4.151 9.417 -0.493 1.00 0.00 92 VAL A O 17
ATOM 29693 N N . TYR A 1 32 ? 2.772 11.207 -0.245 1.00 0.00 93 TYR A N 17
ATOM 29694 C CA . TYR A 1 32 ? 3.734 12.219 -0.565 1.00 0.00 93 TYR A CA 17
ATOM 29695 C C . TYR A 1 32 ? 3.991 13.049 0.677 1.00 0.00 93 TYR A C 17
ATOM 29696 O O . TYR A 1 32 ? 3.080 13.263 1.481 1.00 0.00 93 TYR A O 17
ATOM 29714 N N . ASP A 1 33 ? 5.197 13.507 0.846 1.00 0.00 94 ASP A N 17
ATOM 29715 C CA . ASP A 1 33 ? 5.527 14.344 1.995 1.00 0.00 94 ASP A CA 17
ATOM 29716 C C . ASP A 1 33 ? 5.290 15.814 1.614 1.00 0.00 94 ASP A C 17
ATOM 29717 O O . ASP A 1 33 ? 4.692 16.088 0.579 1.00 0.00 94 ASP A O 17
ATOM 29726 N N . LYS A 1 34 ? 5.757 16.762 2.427 1.00 0.00 95 LYS A N 17
ATOM 29727 C CA . LYS A 1 34 ? 5.547 18.196 2.139 1.00 0.00 95 LYS A CA 17
ATOM 29728 C C . LYS A 1 34 ? 6.358 18.650 0.927 1.00 0.00 95 LYS A C 17
ATOM 29729 O O . LYS A 1 34 ? 6.079 19.684 0.342 1.00 0.00 95 LYS A O 17
ATOM 29748 N N . SER A 1 35 ? 7.358 17.878 0.559 1.00 0.00 96 SER A N 17
ATOM 29749 C CA . SER A 1 35 ? 8.149 18.172 -0.621 1.00 0.00 96 SER A CA 17
ATOM 29750 C C . SER A 1 35 ? 7.441 17.581 -1.852 1.00 0.00 96 SER A C 17
ATOM 29751 O O . SER A 1 35 ? 7.915 17.712 -2.994 1.00 0.00 96 SER A O 17
ATOM 29759 N N . ASP A 1 36 ? 6.310 16.921 -1.579 1.00 0.00 97 ASP A N 17
ATOM 29760 C CA . ASP A 1 36 ? 5.441 16.288 -2.561 1.00 0.00 97 ASP A CA 17
ATOM 29761 C C . ASP A 1 36 ? 6.119 15.206 -3.354 1.00 0.00 97 ASP A C 17
ATOM 29762 O O . ASP A 1 36 ? 5.802 14.987 -4.535 1.00 0.00 97 ASP A O 17
ATOM 29771 N N . GLU A 1 37 ? 7.025 14.498 -2.713 1.00 0.00 98 GLU A N 17
ATOM 29772 C CA . GLU A 1 37 ? 7.645 13.370 -3.334 1.00 0.00 98 GLU A CA 17
ATOM 29773 C C . GLU A 1 37 ? 7.097 12.095 -2.769 1.00 0.00 98 GLU A C 17
ATOM 29774 O O . GLU A 1 37 ? 6.596 12.063 -1.637 1.00 0.00 98 GLU A O 17
ATOM 29786 N N . LEU A 1 38 ? 7.171 11.063 -3.556 1.00 0.00 99 LEU A N 17
ATOM 29787 C CA . LEU A 1 38 ? 6.555 9.811 -3.242 1.00 0.00 99 LEU A CA 17
ATOM 29788 C C . LEU A 1 38 ? 7.524 8.903 -2.541 1.00 0.00 99 LEU A C 17
ATOM 29789 O O . LEU A 1 38 ? 8.511 8.474 -3.119 1.00 0.00 99 LEU A O 17
ATOM 29805 N N . GLN A 1 39 ? 7.236 8.631 -1.308 1.00 0.00 100 GLN A N 17
ATOM 29806 C CA . GLN A 1 39 ? 8.032 7.713 -0.533 1.00 0.00 100 GLN A CA 17
ATOM 29807 C C . GLN A 1 39 ? 7.293 6.392 -0.309 1.00 0.00 100 GLN A C 17
ATOM 29808 O O . GLN A 1 39 ? 7.912 5.337 -0.191 1.00 0.00 100 GLN A O 17
ATOM 29822 N N . PHE A 1 40 ? 5.974 6.423 -0.267 1.00 0.00 101 PHE A N 17
ATOM 29823 C CA . PHE A 1 40 ? 5.242 5.204 0.034 1.00 0.00 101 PHE A CA 17
ATOM 29824 C C . PHE A 1 40 ? 3.946 5.104 -0.750 1.00 0.00 101 PHE A C 17
ATOM 29825 O O . PHE A 1 40 ? 3.240 6.079 -0.910 1.00 0.00 101 PHE A O 17
ATOM 29842 N N . VAL A 1 41 ? 3.655 3.923 -1.236 1.00 0.00 102 VAL A N 17
ATOM 29843 C CA . VAL A 1 41 ? 2.368 3.636 -1.877 1.00 0.00 102 VAL A CA 17
ATOM 29844 C C . VAL A 1 41 ? 1.806 2.388 -1.256 1.00 0.00 102 VAL A C 17
ATOM 29845 O O . VAL A 1 41 ? 2.573 1.512 -0.805 1.00 0.00 102 VAL A O 17
ATOM 29858 N N . GLY A 1 42 ? 0.516 2.300 -1.190 1.00 0.00 103 GLY A N 17
ATOM 29859 C CA . GLY A 1 42 ? -0.089 1.162 -0.589 1.00 0.00 103 GLY A CA 17
ATOM 29860 C C . GLY A 1 42 ? -1.484 0.941 -1.068 1.00 0.00 103 GLY A C 17
ATOM 29861 O O . GLY A 1 42 ? -2.102 1.840 -1.637 1.00 0.00 103 GLY A O 17
ATOM 29865 N N . ILE A 1 43 ? -1.970 -0.243 -0.842 1.00 0.00 104 ILE A N 17
ATOM 29866 C CA . ILE A 1 43 ? -3.309 -0.640 -1.216 1.00 0.00 104 ILE A CA 17
ATOM 29867 C C . ILE A 1 43 ? -4.094 -1.001 0.030 1.00 0.00 104 ILE A C 17
ATOM 29868 O O . ILE A 1 43 ? -3.505 -1.425 1.033 1.00 0.00 104 ILE A O 17
ATOM 29884 N N . SER A 1 44 ? -5.391 -0.804 -0.008 1.00 0.00 105 SER A N 17
ATOM 29885 C CA . SER A 1 44 ? -6.230 -1.079 1.136 1.00 0.00 105 SER A CA 17
ATOM 29886 C C . SER A 1 44 ? -7.679 -1.321 0.701 1.00 0.00 105 SER A C 17
ATOM 29887 O O . SER A 1 44 ? -8.053 -1.092 -0.473 1.00 0.00 105 SER A O 17
ATOM 29895 N N . ARG A 1 45 ? -8.487 -1.776 1.647 1.00 0.00 106 ARG A N 17
ATOM 29896 C CA . ARG A 1 45 ? -9.898 -2.002 1.442 1.00 0.00 106 ARG A CA 17
ATOM 29897 C C . ARG A 1 45 ? -10.671 -0.752 1.799 1.00 0.00 106 ARG A C 17
ATOM 29898 O O . ARG A 1 45 ? -11.777 -0.532 1.307 1.00 0.00 106 ARG A O 17
ATOM 29919 N N . ASN A 1 46 ? -10.101 0.052 2.662 1.00 0.00 107 ASN A N 17
ATOM 29920 C CA . ASN A 1 46 ? -10.682 1.330 2.995 1.00 0.00 107 ASN A CA 17
ATOM 29921 C C . ASN A 1 46 ? -9.552 2.322 3.184 1.00 0.00 107 ASN A C 17
ATOM 29922 O O . ASN A 1 46 ? -8.996 2.445 4.285 1.00 0.00 107 ASN A O 17
ATOM 29933 N N . ILE A 1 47 ? -9.205 2.978 2.088 1.00 0.00 108 ILE A N 17
ATOM 29934 C CA . ILE A 1 47 ? -8.068 3.903 1.963 1.00 0.00 108 ILE A CA 17
ATOM 29935 C C . ILE A 1 47 ? -7.848 4.806 3.193 1.00 0.00 108 ILE A C 17
ATOM 29936 O O . ILE A 1 47 ? -6.801 4.714 3.840 1.00 0.00 108 ILE A O 17
ATOM 29952 N N . ALA A 1 48 ? -8.848 5.622 3.526 1.00 0.00 109 ALA A N 17
ATOM 29953 C CA . ALA A 1 48 ? -8.783 6.593 4.645 1.00 0.00 109 ALA A CA 17
ATOM 29954 C C . ALA A 1 48 ? -8.266 5.988 5.957 1.00 0.00 109 ALA A C 17
ATOM 29955 O O . ALA A 1 48 ? -7.427 6.592 6.637 1.00 0.00 109 ALA A O 17
ATOM 29962 N N . ALA A 1 49 ? -8.711 4.781 6.260 1.00 0.00 110 ALA A N 17
ATOM 29963 C CA . ALA A 1 49 ? -8.375 4.127 7.513 1.00 0.00 110 ALA A CA 17
ATOM 29964 C C . ALA A 1 49 ? -6.894 3.803 7.577 1.00 0.00 110 ALA A C 17
ATOM 29965 O O . ALA A 1 49 ? -6.217 4.109 8.564 1.00 0.00 110 ALA A O 17
ATOM 29972 N N . SER A 1 50 ? -6.388 3.220 6.518 1.00 0.00 111 SER A N 17
ATOM 29973 C CA . SER A 1 50 ? -5.003 2.850 6.457 1.00 0.00 111 SER A CA 17
ATOM 29974 C C . SER A 1 50 ? -4.112 4.088 6.343 1.00 0.00 111 SER A C 17
ATOM 29975 O O . SER A 1 50 ? -3.067 4.163 7.001 1.00 0.00 111 SER A O 17
ATOM 29983 N N . VAL A 1 51 ? -4.550 5.069 5.545 1.00 0.00 112 VAL A N 17
ATOM 29984 C CA . VAL A 1 51 ? -3.814 6.319 5.364 1.00 0.00 112 VAL A CA 17
ATOM 29985 C C . VAL A 1 51 ? -3.575 7.003 6.701 1.00 0.00 112 VAL A C 17
ATOM 29986 O O . VAL A 1 51 ? -2.413 7.204 7.095 1.00 0.00 112 VAL A O 17
ATOM 29999 N N . SER A 1 52 ? -4.654 7.280 7.417 1.00 0.00 113 SER A N 17
ATOM 30000 C CA . SER A 1 52 ? -4.574 7.980 8.681 1.00 0.00 113 SER A CA 17
ATOM 30001 C C . SER A 1 52 ? -3.726 7.203 9.701 1.00 0.00 113 SER A C 17
ATOM 30002 O O . SER A 1 52 ? -2.808 7.769 10.284 1.00 0.00 113 SER A O 17
ATOM 30010 N N . ALA A 1 53 ? -3.975 5.890 9.828 1.00 0.00 114 ALA A N 17
ATOM 30011 C CA . ALA A 1 53 ? -3.300 5.041 10.831 1.00 0.00 114 ALA A CA 17
ATOM 30012 C C . ALA A 1 53 ? -1.773 5.182 10.793 1.00 0.00 114 ALA A C 17
ATOM 30013 O O . ALA A 1 53 ? -1.127 5.500 11.815 1.00 0.00 114 ALA A O 17
ATOM 30020 N N . HIS A 1 54 ? -1.187 5.002 9.628 1.00 0.00 115 HIS A N 17
ATOM 30021 C CA . HIS A 1 54 ? 0.257 5.097 9.551 1.00 0.00 115 HIS A CA 17
ATOM 30022 C C . HIS A 1 54 ? 0.768 6.518 9.450 1.00 0.00 115 HIS A C 17
ATOM 30023 O O . HIS A 1 54 ? 1.901 6.767 9.778 1.00 0.00 115 HIS A O 17
ATOM 30038 N N . LEU A 1 55 ? -0.050 7.449 9.003 1.00 0.00 116 LEU A N 17
ATOM 30039 C CA . LEU A 1 55 ? 0.389 8.850 8.951 1.00 0.00 116 LEU A CA 17
ATOM 30040 C C . LEU A 1 55 ? 0.396 9.489 10.322 1.00 0.00 116 LEU A C 17
ATOM 30041 O O . LEU A 1 55 ? 1.184 10.380 10.588 1.00 0.00 116 LEU A O 17
ATOM 30057 N N . LYS A 1 56 ? -0.482 9.031 11.192 1.00 0.00 117 LYS A N 17
ATOM 30058 C CA . LYS A 1 56 ? -0.484 9.513 12.564 1.00 0.00 117 LYS A CA 17
ATOM 30059 C C . LYS A 1 56 ? 0.685 8.871 13.321 1.00 0.00 117 LYS A C 17
ATOM 30060 O O . LYS A 1 56 ? 1.200 9.418 14.314 1.00 0.00 117 LYS A O 17
ATOM 30079 N N . SER A 1 57 ? 1.105 7.716 12.833 1.00 0.00 118 SER A N 17
ATOM 30080 C CA . SER A 1 57 ? 2.261 7.043 13.357 1.00 0.00 118 SER A CA 17
ATOM 30081 C C . SER A 1 57 ? 3.547 7.744 12.846 1.00 0.00 118 SER A C 17
ATOM 30082 O O . SER A 1 57 ? 4.390 8.152 13.651 1.00 0.00 118 SER A O 17
ATOM 30090 N N . VAL A 1 58 ? 3.682 7.899 11.518 1.00 0.00 119 VAL A N 17
ATOM 30091 C CA . VAL A 1 58 ? 4.798 8.626 10.932 1.00 0.00 119 VAL A CA 17
ATOM 30092 C C . VAL A 1 58 ? 4.367 9.920 10.243 1.00 0.00 119 VAL A C 17
ATOM 30093 O O . VAL A 1 58 ? 4.046 9.949 9.043 1.00 0.00 119 VAL A O 17
ATOM 30106 N N . PRO A 1 59 ? 4.356 11.031 10.987 1.00 0.00 120 PRO A N 17
ATOM 30107 C CA . PRO A 1 59 ? 3.977 12.329 10.455 1.00 0.00 120 PRO A CA 17
ATOM 30108 C C . PRO A 1 59 ? 5.057 12.922 9.553 1.00 0.00 120 PRO A C 17
ATOM 30109 O O . PRO A 1 59 ? 4.868 13.974 8.949 1.00 0.00 120 PRO A O 17
ATOM 30120 N N . GLU A 1 60 ? 6.179 12.234 9.453 1.00 0.00 121 GLU A N 17
ATOM 30121 C CA . GLU A 1 60 ? 7.282 12.657 8.605 1.00 0.00 121 GLU A CA 17
ATOM 30122 C C . GLU A 1 60 ? 6.852 12.591 7.130 1.00 0.00 121 GLU A C 17
ATOM 30123 O O . GLU A 1 60 ? 7.309 13.365 6.293 1.00 0.00 121 GLU A O 17
ATOM 30135 N N . LEU A 1 61 ? 5.950 11.681 6.822 1.00 0.00 122 LEU A N 17
ATOM 30136 C CA . LEU A 1 61 ? 5.460 11.563 5.464 1.00 0.00 122 LEU A CA 17
ATOM 30137 C C . LEU A 1 61 ? 4.122 12.248 5.306 1.00 0.00 122 LEU A C 17
ATOM 30138 O O . LEU A 1 61 ? 3.453 12.089 4.304 1.00 0.00 122 LEU A O 17
ATOM 30154 N N . CYS A 1 62 ? 3.733 13.006 6.304 1.00 0.00 123 CYS A N 17
ATOM 30155 C CA . CYS A 1 62 ? 2.535 13.803 6.195 1.00 0.00 123 CYS A CA 17
ATOM 30156 C C . CYS A 1 62 ? 2.764 14.975 5.263 1.00 0.00 123 CYS A C 17
ATOM 30157 O O . CYS A 1 62 ? 3.502 15.906 5.595 1.00 0.00 123 CYS A O 17
ATOM 30165 N N . GLY A 1 63 ? 2.203 14.880 4.085 1.00 0.00 124 GLY A N 17
ATOM 30166 C CA . GLY A 1 63 ? 2.231 15.967 3.158 1.00 0.00 124 GLY A CA 17
ATOM 30167 C C . GLY A 1 63 ? 1.006 15.972 2.295 1.00 0.00 124 GLY A C 17
ATOM 30168 O O . GLY A 1 63 ? 0.081 16.764 2.503 1.00 0.00 124 GLY A O 17
ATOM 30172 N N . SER A 1 64 ? 0.957 15.070 1.389 1.00 0.00 125 SER A N 17
ATOM 30173 C CA . SER A 1 64 ? -0.146 14.973 0.482 1.00 0.00 125 SER A CA 17
ATOM 30174 C C . SER A 1 64 ? -0.365 13.498 0.157 1.00 0.00 125 SER A C 17
ATOM 30175 O O . SER A 1 64 ? 0.540 12.697 0.306 1.00 0.00 125 SER A O 17
ATOM 30183 N N . VAL A 1 65 ? -1.542 13.136 -0.229 1.00 0.00 126 VAL A N 17
ATOM 30184 C CA . VAL A 1 65 ? -1.815 11.780 -0.594 1.00 0.00 126 VAL A CA 17
ATOM 30185 C C . VAL A 1 65 ? -2.652 11.743 -1.876 1.00 0.00 126 VAL A C 17
ATOM 30186 O O . VAL A 1 65 ? -3.538 12.571 -2.078 1.00 0.00 126 VAL A O 17
ATOM 30199 N N . LYS A 1 66 ? -2.328 10.845 -2.756 1.00 0.00 127 LYS A N 17
ATOM 30200 C CA . LYS A 1 66 ? -3.107 10.646 -3.952 1.00 0.00 127 LYS A CA 17
ATOM 30201 C C . LYS A 1 66 ? -3.888 9.375 -3.807 1.00 0.00 127 LYS A C 17
ATOM 30202 O O . LYS A 1 66 ? -3.344 8.366 -3.370 1.00 0.00 127 LYS A O 17
ATOM 30221 N N . VAL A 1 67 ? -5.150 9.419 -4.140 1.00 0.00 128 VAL A N 17
ATOM 30222 C CA . VAL A 1 67 ? -6.012 8.264 -3.972 1.00 0.00 128 VAL A CA 17
ATOM 30223 C C . VAL A 1 67 ? -6.589 7.778 -5.298 1.00 0.00 128 VAL A C 17
ATOM 30224 O O . VAL A 1 67 ? -7.169 8.552 -6.077 1.00 0.00 128 VAL A O 17
ATOM 30237 N N . GLY A 1 68 ? -6.390 6.519 -5.565 1.00 0.00 129 GLY A N 17
ATOM 30238 C CA . GLY A 1 68 ? -6.901 5.927 -6.754 1.00 0.00 129 GLY A CA 17
ATOM 30239 C C . GLY A 1 68 ? -7.890 4.858 -6.413 1.00 0.00 129 GLY A C 17
ATOM 30240 O O . GLY A 1 68 ? -7.514 3.776 -5.933 1.00 0.00 129 GLY A O 17
ATOM 30244 N N . ILE A 1 69 ? -9.139 5.149 -6.620 1.00 0.00 130 ILE A N 17
ATOM 30245 C CA . ILE A 1 69 ? -10.183 4.224 -6.290 1.00 0.00 130 ILE A CA 17
ATOM 30246 C C . ILE A 1 69 ? -10.560 3.430 -7.515 1.00 0.00 130 ILE A C 17
ATOM 30247 O O . ILE A 1 69 ? -11.086 3.972 -8.485 1.00 0.00 130 ILE A O 17
ATOM 30263 N N . VAL A 1 70 ? -10.253 2.175 -7.482 1.00 0.00 131 VAL A N 17
ATOM 30264 C CA . VAL A 1 70 ? -10.613 1.289 -8.545 1.00 0.00 131 VAL A CA 17
ATOM 30265 C C . VAL A 1 70 ? -11.962 0.676 -8.175 1.00 0.00 131 VAL A C 17
ATOM 30266 O O . VAL A 1 70 ? -12.214 0.389 -6.994 1.00 0.00 131 VAL A O 17
ATOM 30279 N N . GLU A 1 71 ? -12.839 0.536 -9.130 1.00 0.00 132 GLU A N 17
ATOM 30280 C CA . GLU A 1 71 ? -14.162 0.040 -8.840 1.00 0.00 132 GLU A CA 17
ATOM 30281 C C . GLU A 1 71 ? -14.131 -1.463 -8.575 1.00 0.00 132 GLU A C 17
ATOM 30282 O O . GLU A 1 71 ? -14.776 -1.952 -7.631 1.00 0.00 132 GLU A O 17
ATOM 30294 N N . GLU A 1 72 ? -13.407 -2.190 -9.406 1.00 0.00 133 GLU A N 17
ATOM 30295 C CA . GLU A 1 72 ? -13.166 -3.593 -9.175 1.00 0.00 133 GLU A CA 17
ATOM 30296 C C . GLU A 1 72 ? -12.138 -3.718 -8.062 1.00 0.00 133 GLU A C 17
ATOM 30297 O O . GLU A 1 72 ? -10.995 -3.334 -8.235 1.00 0.00 133 GLU A O 17
ATOM 30309 N N . PRO A 1 73 ? -12.512 -4.264 -6.919 1.00 0.00 134 PRO A N 17
ATOM 30310 C CA . PRO A 1 73 ? -11.621 -4.371 -5.776 1.00 0.00 134 PRO A CA 17
ATOM 30311 C C . PRO A 1 73 ? -10.812 -5.671 -5.806 1.00 0.00 134 PRO A C 17
ATOM 30312 O O . PRO A 1 73 ? -10.526 -6.271 -4.766 1.00 0.00 134 PRO A O 17
ATOM 30323 N N . ASP A 1 74 ? -10.407 -6.069 -6.990 1.00 0.00 135 ASP A N 17
ATOM 30324 C CA . ASP A 1 74 ? -9.676 -7.309 -7.165 1.00 0.00 135 ASP A CA 17
ATOM 30325 C C . ASP A 1 74 ? -8.260 -7.122 -6.659 1.00 0.00 135 ASP A C 17
ATOM 30326 O O . ASP A 1 74 ? -7.617 -6.123 -6.972 1.00 0.00 135 ASP A O 17
ATOM 30335 N N . LYS A 1 75 ? -7.766 -8.074 -5.901 1.00 0.00 136 LYS A N 17
ATOM 30336 C CA . LYS A 1 75 ? -6.441 -7.971 -5.305 1.00 0.00 136 LYS A CA 17
ATOM 30337 C C . LYS A 1 75 ? -5.344 -7.848 -6.372 1.00 0.00 136 LYS A C 17
ATOM 30338 O O . LYS A 1 75 ? -4.319 -7.175 -6.147 1.00 0.00 136 LYS A O 17
ATOM 30357 N N . ALA A 1 76 ? -5.574 -8.433 -7.538 1.00 0.00 137 ALA A N 17
ATOM 30358 C CA . ALA A 1 76 ? -4.589 -8.393 -8.592 1.00 0.00 137 ALA A CA 17
ATOM 30359 C C . ALA A 1 76 ? -4.547 -7.019 -9.207 1.00 0.00 137 ALA A C 17
ATOM 30360 O O . ALA A 1 76 ? -3.474 -6.476 -9.426 1.00 0.00 137 ALA A O 17
ATOM 30367 N N . VAL A 1 77 ? -5.718 -6.420 -9.422 1.00 0.00 138 VAL A N 17
ATOM 30368 C CA . VAL A 1 77 ? -5.773 -5.094 -10.023 1.00 0.00 138 VAL A CA 17
ATOM 30369 C C . VAL A 1 77 ? -5.229 -4.051 -9.038 1.00 0.00 138 VAL A C 17
ATOM 30370 O O . VAL A 1 77 ? -4.605 -3.071 -9.443 1.00 0.00 138 VAL A O 17
ATOM 30383 N N . LEU A 1 78 ? -5.423 -4.314 -7.737 1.00 0.00 139 LEU A N 17
ATOM 30384 C CA . LEU A 1 78 ? -4.882 -3.465 -6.682 1.00 0.00 139 LEU A CA 17
ATOM 30385 C C . LEU A 1 78 ? -3.361 -3.498 -6.717 1.00 0.00 139 LEU A C 17
ATOM 30386 O O . LEU A 1 78 ? -2.709 -2.456 -6.738 1.00 0.00 139 LEU A O 17
ATOM 30402 N N . THR A 1 79 ? -2.810 -4.698 -6.776 1.00 0.00 140 THR A N 17
ATOM 30403 C CA . THR A 1 79 ? -1.371 -4.879 -6.782 1.00 0.00 140 THR A CA 17
ATOM 30404 C C . THR A 1 79 ? -0.770 -4.351 -8.096 1.00 0.00 140 THR A C 17
ATOM 30405 O O . THR A 1 79 ? 0.334 -3.802 -8.119 1.00 0.00 140 THR A O 17
ATOM 30416 N N . GLN A 1 80 ? -1.523 -4.500 -9.171 1.00 0.00 141 GLN A N 17
ATOM 30417 C CA . GLN A 1 80 ? -1.120 -4.027 -10.476 1.00 0.00 141 GLN A CA 17
ATOM 30418 C C . GLN A 1 80 ? -0.973 -2.511 -10.460 1.00 0.00 141 GLN A C 17
ATOM 30419 O O . GLN A 1 80 ? 0.063 -1.984 -10.855 1.00 0.00 141 GLN A O 17
ATOM 30433 N N . ALA A 1 81 ? -1.995 -1.826 -9.957 1.00 0.00 142 ALA A N 17
ATOM 30434 C CA . ALA A 1 81 ? -1.983 -0.369 -9.870 1.00 0.00 142 ALA A CA 17
ATOM 30435 C C . ALA A 1 81 ? -0.849 0.097 -8.965 1.00 0.00 142 ALA A C 17
ATOM 30436 O O . ALA A 1 81 ? -0.151 1.056 -9.282 1.00 0.00 142 ALA A O 17
ATOM 30443 N N . TRP A 1 82 ? -0.661 -0.624 -7.862 1.00 0.00 143 TRP A N 17
ATOM 30444 C CA . TRP A 1 82 ? 0.420 -0.366 -6.912 1.00 0.00 143 TRP A CA 17
ATOM 30445 C C . TRP A 1 82 ? 1.772 -0.403 -7.634 1.00 0.00 143 TRP A C 17
ATOM 30446 O O . TRP A 1 82 ? 2.601 0.503 -7.478 1.00 0.00 143 TRP A O 17
ATOM 30467 N N . LYS A 1 83 ? 1.955 -1.439 -8.443 1.00 0.00 144 LYS A N 17
ATOM 30468 C CA . LYS A 1 83 ? 3.177 -1.655 -9.202 1.00 0.00 144 LYS A CA 17
ATOM 30469 C C . LYS A 1 83 ? 3.415 -0.521 -10.192 1.00 0.00 144 LYS A C 17
ATOM 30470 O O . LYS A 1 83 ? 4.536 -0.033 -10.329 1.00 0.00 144 LYS A O 17
ATOM 30489 N N . LEU A 1 84 ? 2.358 -0.100 -10.856 1.00 0.00 145 LEU A N 17
ATOM 30490 C CA . LEU A 1 84 ? 2.439 0.972 -11.830 1.00 0.00 145 LEU A CA 17
ATOM 30491 C C . LEU A 1 84 ? 2.869 2.266 -11.137 1.00 0.00 145 LEU A C 17
ATOM 30492 O O . LEU A 1 84 ? 3.858 2.896 -11.519 1.00 0.00 145 LEU A O 17
ATOM 30508 N N . TRP A 1 85 ? 2.151 2.602 -10.081 1.00 0.00 146 TRP A N 17
ATOM 30509 C CA . TRP A 1 85 ? 2.386 3.805 -9.297 1.00 0.00 146 TRP A CA 17
ATOM 30510 C C . TRP A 1 85 ? 3.803 3.897 -8.742 1.00 0.00 146 TRP A C 17
ATOM 30511 O O . TRP A 1 85 ? 4.464 4.953 -8.876 1.00 0.00 146 TRP A O 17
ATOM 30532 N N . ILE A 1 86 ? 4.284 2.813 -8.129 1.00 0.00 147 ILE A N 17
ATOM 30533 C CA . ILE A 1 86 ? 5.615 2.823 -7.546 1.00 0.00 147 ILE A CA 17
ATOM 30534 C C . ILE A 1 86 ? 6.679 3.020 -8.631 1.00 0.00 147 ILE A C 17
ATOM 30535 O O . ILE A 1 86 ? 7.570 3.874 -8.488 1.00 0.00 147 ILE A O 17
ATOM 30551 N N . GLU A 1 87 ? 6.525 2.314 -9.752 1.00 0.00 148 GLU A N 17
ATOM 30552 C CA . GLU A 1 87 ? 7.485 2.388 -10.832 1.00 0.00 148 GLU A CA 17
ATOM 30553 C C . GLU A 1 87 ? 7.543 3.740 -11.488 1.00 0.00 148 GLU A C 17
ATOM 30554 O O . GLU A 1 87 ? 8.598 4.128 -12.008 1.00 0.00 148 GLU A O 17
ATOM 30566 N N . GLU A 1 88 ? 6.441 4.464 -11.503 1.00 0.00 149 GLU A N 17
ATOM 30567 C CA . GLU A 1 88 ? 6.457 5.798 -12.084 1.00 0.00 149 GLU A CA 17
ATOM 30568 C C . GLU A 1 88 ? 7.364 6.701 -11.281 1.00 0.00 149 GLU A C 17
ATOM 30569 O O . GLU A 1 88 ? 8.178 7.438 -11.834 1.00 0.00 149 GLU A O 17
ATOM 30581 N N . HIS A 1 89 ? 7.290 6.589 -9.974 1.00 0.00 150 HIS A N 17
ATOM 30582 C CA . HIS A 1 89 ? 8.154 7.387 -9.144 1.00 0.00 150 HIS A CA 17
ATOM 30583 C C . HIS A 1 89 ? 9.560 6.865 -9.095 1.00 0.00 150 HIS A C 17
ATOM 30584 O O . HIS A 1 89 ? 10.489 7.643 -8.965 1.00 0.00 150 HIS A O 17
ATOM 30599 N N . ILE A 1 90 ? 9.725 5.561 -9.235 1.00 0.00 151 ILE A N 17
ATOM 30600 C CA . ILE A 1 90 ? 11.064 4.981 -9.379 1.00 0.00 151 ILE A CA 17
ATOM 30601 C C . ILE A 1 90 ? 11.758 5.598 -10.607 1.00 0.00 151 ILE A C 17
ATOM 30602 O O . ILE A 1 90 ? 12.935 5.911 -10.574 1.00 0.00 151 ILE A O 17
ATOM 30618 N N . LYS A 1 91 ? 10.998 5.826 -11.653 1.00 0.00 152 LYS A N 17
ATOM 30619 C CA . LYS A 1 91 ? 11.544 6.409 -12.863 1.00 0.00 152 LYS A CA 17
ATOM 30620 C C . LYS A 1 91 ? 11.737 7.932 -12.772 1.00 0.00 152 LYS A C 17
ATOM 30621 O O . LYS A 1 91 ? 12.811 8.433 -13.071 1.00 0.00 152 LYS A O 17
ATOM 30640 N N . VAL A 1 92 ? 10.719 8.663 -12.344 1.00 0.00 153 VAL A N 17
ATOM 30641 C CA . VAL A 1 92 ? 10.809 10.134 -12.351 1.00 0.00 153 VAL A CA 17
ATOM 30642 C C . VAL A 1 92 ? 11.620 10.733 -11.183 1.00 0.00 153 VAL A C 17
ATOM 30643 O O . VAL A 1 92 ? 12.073 11.873 -11.262 1.00 0.00 153 VAL A O 17
ATOM 30656 N N . THR A 1 93 ? 11.787 9.995 -10.108 1.00 0.00 154 THR A N 17
ATOM 30657 C CA . THR A 1 93 ? 12.542 10.518 -8.979 1.00 0.00 154 THR A CA 17
ATOM 30658 C C . THR A 1 93 ? 13.492 9.459 -8.366 1.00 0.00 154 THR A C 17
ATOM 30659 O O . THR A 1 93 ? 14.565 9.788 -7.856 1.00 0.00 154 THR A O 17
ATOM 30670 N N . GLY A 1 94 ? 13.109 8.198 -8.427 1.00 0.00 155 GLY A N 17
ATOM 30671 C CA . GLY A 1 94 ? 13.956 7.139 -7.905 1.00 0.00 155 GLY A CA 17
ATOM 30672 C C . GLY A 1 94 ? 13.696 6.876 -6.449 1.00 0.00 155 GLY A C 17
ATOM 30673 O O . GLY A 1 94 ? 14.444 6.152 -5.788 1.00 0.00 155 GLY A O 17
ATOM 30677 N N . LYS A 1 95 ? 12.632 7.447 -5.946 1.00 0.00 156 LYS A N 17
ATOM 30678 C CA . LYS A 1 95 ? 12.303 7.311 -4.556 1.00 0.00 156 LYS A CA 17
ATOM 30679 C C . LYS A 1 95 ? 11.568 6.022 -4.310 1.00 0.00 156 LYS A C 17
ATOM 30680 O O . LYS A 1 95 ? 10.401 5.871 -4.673 1.00 0.00 156 LYS A O 17
ATOM 30699 N N . VAL A 1 96 ? 12.279 5.090 -3.763 1.00 0.00 157 VAL A N 17
ATOM 30700 C CA . VAL A 1 96 ? 11.734 3.826 -3.361 1.00 0.00 157 VAL A CA 17
ATOM 30701 C C . VAL A 1 96 ? 12.366 3.402 -2.017 1.00 0.00 157 VAL A C 17
ATOM 30702 O O . VAL A 1 96 ? 13.320 2.615 -1.952 1.00 0.00 157 VAL A O 17
ATOM 30715 N N . PRO A 1 97 ? 11.909 4.035 -0.931 1.00 0.00 158 PRO A N 17
ATOM 30716 C CA . PRO A 1 97 ? 12.407 3.774 0.413 1.00 0.00 158 PRO A CA 17
ATOM 30717 C C . PRO A 1 97 ? 11.910 2.429 0.970 1.00 0.00 158 PRO A C 17
ATOM 30718 O O . PRO A 1 97 ? 10.892 1.882 0.497 1.00 0.00 158 PRO A O 17
ATOM 30729 N N . PRO A 1 98 ? 12.618 1.883 1.990 1.00 0.00 159 PRO A N 17
ATOM 30730 C CA . PRO A 1 98 ? 12.282 0.594 2.633 1.00 0.00 159 PRO A CA 17
ATOM 30731 C C . PRO A 1 98 ? 10.825 0.506 3.138 1.00 0.00 159 PRO A C 17
ATOM 30732 O O . PRO A 1 98 ? 10.297 -0.581 3.288 1.00 0.00 159 PRO A O 17
ATOM 30743 N N . GLY A 1 99 ? 10.196 1.654 3.406 1.00 0.00 160 GLY A N 17
ATOM 30744 C CA . GLY A 1 99 ? 8.814 1.687 3.865 1.00 0.00 160 GLY A CA 17
ATOM 30745 C C . GLY A 1 99 ? 7.868 1.051 2.894 1.00 0.00 160 GLY A C 17
ATOM 30746 O O . GLY A 1 99 ? 6.998 0.277 3.273 1.00 0.00 160 GLY A O 17
ATOM 30750 N N . ASN A 1 100 ? 8.089 1.333 1.639 1.00 0.00 161 ASN A N 17
ATOM 30751 C CA . ASN A 1 100 ? 7.216 0.883 0.565 1.00 0.00 161 ASN A CA 17
ATOM 30752 C C . ASN A 1 100 ? 7.482 -0.591 0.296 1.00 0.00 161 ASN A C 17
ATOM 30753 O O . ASN A 1 100 ? 6.586 -1.363 -0.030 1.00 0.00 161 ASN A O 17
ATOM 30764 N N . LYS A 1 101 ? 8.718 -0.973 0.527 1.00 0.00 162 LYS A N 17
ATOM 30765 C CA . LYS A 1 101 ? 9.217 -2.321 0.271 1.00 0.00 162 LYS A CA 17
ATOM 30766 C C . LYS A 1 101 ? 8.983 -3.232 1.470 1.00 0.00 162 LYS A C 17
ATOM 30767 O O . LYS A 1 101 ? 9.363 -4.406 1.427 1.00 0.00 162 LYS A O 17
ATOM 30786 N N . SER A 1 102 ? 8.361 -2.686 2.513 1.00 0.00 163 SER A N 17
ATOM 30787 C CA . SER A 1 102 ? 8.223 -3.338 3.808 1.00 0.00 163 SER A CA 17
ATOM 30788 C C . SER A 1 102 ? 9.597 -3.372 4.505 1.00 0.00 163 SER A C 17
ATOM 30789 O O . SER A 1 102 ? 10.554 -4.002 4.038 1.00 0.00 163 SER A O 17
ATOM 30797 N N . GLY A 1 103 ? 9.699 -2.637 5.567 1.00 0.00 164 GLY A N 17
ATOM 30798 C CA . GLY A 1 103 ? 10.922 -2.544 6.312 1.00 0.00 164 GLY A CA 17
ATOM 30799 C C . GLY A 1 103 ? 10.677 -1.704 7.510 1.00 0.00 164 GLY A C 17
ATOM 30800 O O . GLY A 1 103 ? 10.930 -2.114 8.646 1.00 0.00 164 GLY A O 17
ATOM 30804 N N . ASN A 1 104 ? 10.167 -0.522 7.256 1.00 0.00 165 ASN A N 17
ATOM 30805 C CA . ASN A 1 104 ? 9.716 0.348 8.312 1.00 0.00 165 ASN A CA 17
ATOM 30806 C C . ASN A 1 104 ? 8.359 -0.159 8.722 1.00 0.00 165 ASN A C 17
ATOM 30807 O O . ASN A 1 104 ? 7.405 -0.104 7.940 1.00 0.00 165 ASN A O 17
ATOM 30818 N N . ASN A 1 105 ? 8.259 -0.675 9.916 1.00 0.00 166 ASN A N 17
ATOM 30819 C CA . ASN A 1 105 ? 7.022 -1.303 10.360 1.00 0.00 166 ASN A CA 17
ATOM 30820 C C . ASN A 1 105 ? 6.026 -0.305 10.883 1.00 0.00 166 ASN A C 17
ATOM 30821 O O . ASN A 1 105 ? 5.018 -0.673 11.430 1.00 0.00 166 ASN A O 17
ATOM 30832 N N . THR A 1 106 ? 6.285 0.935 10.669 1.00 0.00 167 THR A N 17
ATOM 30833 C CA . THR A 1 106 ? 5.413 1.988 11.085 1.00 0.00 167 THR A CA 17
ATOM 30834 C C . THR A 1 106 ? 4.184 2.068 10.165 1.00 0.00 167 THR A C 17
ATOM 30835 O O . THR A 1 106 ? 3.127 2.575 10.547 1.00 0.00 167 THR A O 17
ATOM 30846 N N . PHE A 1 107 ? 4.334 1.535 8.959 1.00 0.00 168 PHE A N 17
ATOM 30847 C CA . PHE A 1 107 ? 3.265 1.527 7.976 1.00 0.00 168 PHE A CA 17
ATOM 30848 C C . PHE A 1 107 ? 2.303 0.375 8.208 1.00 0.00 168 PHE A C 17
ATOM 30849 O O . PHE A 1 107 ? 1.118 0.479 7.904 1.00 0.00 168 PHE A O 17
ATOM 30866 N N . VAL A 1 108 ? 2.821 -0.703 8.759 1.00 0.00 169 VAL A N 17
ATOM 30867 C CA . VAL A 1 108 ? 2.022 -1.890 9.055 1.00 0.00 169 VAL A CA 17
ATOM 30868 C C . VAL A 1 108 ? 1.721 -1.967 10.551 1.00 0.00 169 VAL A C 17
ATOM 3086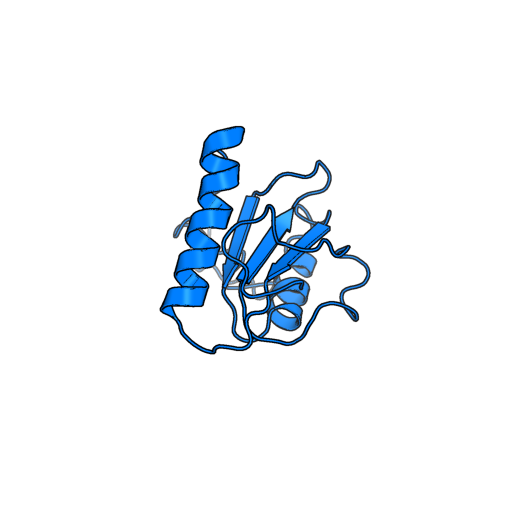9 O O . VAL A 1 108 ? 1.044 -2.882 11.026 1.00 0.00 169 VAL A O 17
ATOM 30882 N N . LYS A 1 109 ? 2.307 -1.022 11.274 1.00 0.00 170 LYS A N 17
ATOM 30883 C CA . LYS A 1 109 ? 2.108 -0.772 12.701 1.00 0.00 170 LYS A CA 17
ATOM 30884 C C . LYS A 1 109 ? 2.871 -1.782 13.557 1.00 0.00 170 LYS A C 17
ATOM 30885 O O . LYS A 1 109 ? 3.783 -1.408 14.306 1.00 0.00 170 LYS A O 17
ATOM 30904 N N . VAL A 1 110 ? 2.535 -3.038 13.425 1.00 0.00 171 VAL A N 17
ATOM 30905 C CA . VAL A 1 110 ? 3.193 -4.081 14.183 1.00 0.00 171 VAL A CA 17
ATOM 30906 C C . VAL A 1 110 ? 4.507 -4.473 13.514 1.00 0.00 171 VAL A C 17
ATOM 30907 O O . VAL A 1 110 ? 4.688 -4.267 12.313 1.00 0.00 171 VAL A O 17
ATOM 30920 N N . THR A 1 111 ? 5.417 -5.015 14.273 1.00 0.00 172 THR A N 17
ATOM 30921 C CA . THR A 1 111 ? 6.720 -5.330 13.756 1.00 0.00 172 THR A CA 17
ATOM 30922 C C . THR A 1 111 ? 6.747 -6.742 13.145 1.00 0.00 172 THR A C 17
ATOM 30923 O O . THR A 1 111 ? 6.851 -7.740 13.862 1.00 0.00 172 THR A O 17
ATOM 30934 N N . LEU A 1 112 ? 6.575 -6.824 11.831 1.00 0.00 173 LEU A N 17
ATOM 30935 C CA . LEU A 1 112 ? 6.675 -8.107 11.140 1.00 0.00 173 LEU A CA 17
ATOM 30936 C C . LEU A 1 112 ? 8.133 -8.432 10.884 1.00 0.00 173 LEU A C 17
ATOM 30937 O O . LEU A 1 112 ? 8.649 -9.443 11.374 1.00 0.00 173 LEU A O 17
ATOM 30953 N N . GLU A 1 113 ? 8.794 -7.565 10.143 1.00 0.00 174 GLU A N 17
ATOM 30954 C CA . GLU A 1 113 ? 10.198 -7.724 9.851 1.00 0.00 174 GLU A CA 17
ATOM 30955 C C . GLU A 1 113 ? 10.977 -6.947 10.853 1.00 0.00 174 GLU A C 17
ATOM 30956 O O . GLU A 1 113 ? 10.487 -5.912 11.327 1.00 0.00 174 GLU A O 17
ATOM 30968 N N . HIS A 1 114 ? 12.172 -7.455 11.191 1.00 0.00 175 HIS A N 17
ATOM 30969 C CA . HIS A 1 114 ? 13.060 -6.867 12.194 1.00 0.00 175 HIS A CA 17
ATOM 30970 C C . HIS A 1 114 ? 12.422 -7.105 13.579 1.00 0.00 175 HIS A C 17
ATOM 30971 O O . HIS A 1 114 ? 11.256 -7.454 13.673 1.00 0.00 175 HIS A O 17
ATOM 30986 N N . HIS A 1 115 ? 13.169 -7.043 14.624 1.00 0.00 176 HIS A N 17
ATOM 30987 C CA . HIS A 1 115 ? 12.568 -7.216 15.925 1.00 0.00 176 HIS A CA 17
ATOM 30988 C C . HIS A 1 115 ? 12.339 -5.914 16.631 1.00 0.00 176 HIS A C 17
ATOM 30989 O O . HIS A 1 115 ? 13.157 -4.998 16.528 1.00 0.00 176 HIS A O 17
ATOM 31004 N N . HIS A 1 116 ? 11.203 -5.809 17.307 1.00 0.00 177 HIS A N 17
ATOM 31005 C CA . HIS A 1 116 ? 10.883 -4.610 18.062 1.00 0.00 177 HIS A CA 17
ATOM 31006 C C . HIS A 1 116 ? 11.774 -4.478 19.275 1.00 0.00 177 HIS A C 17
ATOM 31007 O O . HIS A 1 116 ? 11.553 -5.106 20.315 1.00 0.00 177 HIS A O 17
ATOM 31022 N N . HIS A 1 117 ? 12.800 -3.698 19.118 1.00 0.00 178 HIS A N 17
ATOM 31023 C CA . HIS A 1 117 ? 13.780 -3.503 20.146 1.00 0.00 178 HIS A CA 17
ATOM 31024 C C . HIS A 1 117 ? 13.326 -2.404 21.082 1.00 0.00 178 HIS A C 17
ATOM 31025 O O . HIS A 1 117 ? 13.040 -1.287 20.647 1.00 0.00 178 HIS A O 17
ATOM 31040 N N . HIS A 1 118 ? 13.218 -2.731 22.349 1.00 0.00 179 HIS A N 17
ATOM 31041 C CA . HIS A 1 118 ? 12.859 -1.762 23.360 1.00 0.00 179 HIS A CA 17
ATOM 31042 C C . HIS A 1 118 ? 14.021 -0.800 23.510 1.00 0.00 179 HIS A C 17
ATOM 31043 O O . HIS A 1 118 ? 15.132 -1.224 23.813 1.00 0.00 179 HIS A O 17
ATOM 31058 N N . HIS A 1 119 ? 13.791 0.451 23.252 1.00 0.00 180 HIS A N 17
ATOM 31059 C CA . HIS A 1 119 ? 14.848 1.424 23.367 1.00 0.00 180 HIS A CA 17
ATOM 31060 C C . HIS A 1 119 ? 14.909 1.920 24.804 1.00 0.00 180 HIS A C 17
ATOM 31061 O O . HIS A 1 119 ? 14.115 2.811 25.170 1.00 0.00 180 HIS A O 17
ATOM 31077 N N . MET A 1 1 ? -19.396 0.422 -15.509 1.00 0.00 62 MET A N 18
ATOM 31078 C CA . MET A 1 1 ? -18.016 0.670 -15.914 1.00 0.00 62 MET A CA 18
ATOM 31079 C C . MET A 1 1 ? -17.166 0.683 -14.679 1.00 0.00 62 MET A C 18
ATOM 31080 O O . MET A 1 1 ? -17.601 1.158 -13.636 1.00 0.00 62 MET A O 18
ATOM 31096 N N . ALA A 1 2 ? -15.991 0.143 -14.775 1.00 0.00 63 ALA A N 18
ATOM 31097 C CA . ALA A 1 2 ? -15.092 0.094 -13.677 1.00 0.00 63 ALA A CA 18
ATOM 31098 C C . ALA A 1 2 ? -13.913 1.001 -13.940 1.00 0.00 63 ALA A C 18
ATOM 31099 O O . ALA A 1 2 ? -13.131 0.771 -14.865 1.00 0.00 63 ALA A O 18
ATOM 31106 N N . SER A 1 3 ? -13.830 2.057 -13.185 1.00 0.00 64 SER A N 18
ATOM 31107 C CA . SER A 1 3 ? -12.736 2.989 -13.275 1.00 0.00 64 SER A CA 18
ATOM 31108 C C . SER A 1 3 ? -11.461 2.344 -12.750 1.00 0.00 64 SER A C 18
ATOM 31109 O O . SER A 1 3 ? -11.411 1.883 -11.590 1.00 0.00 64 SER A O 18
ATOM 31117 N N . ALA A 1 4 ? -10.469 2.274 -13.595 1.00 0.00 65 ALA A N 18
ATOM 31118 C CA . ALA A 1 4 ? -9.200 1.725 -13.233 1.00 0.00 65 ALA A CA 18
ATOM 31119 C C . ALA A 1 4 ? -8.141 2.779 -13.412 1.00 0.00 65 ALA A C 18
ATOM 31120 O O . ALA A 1 4 ? -7.884 3.231 -14.531 1.00 0.00 65 ALA A O 18
ATOM 31127 N N . VAL A 1 5 ? -7.576 3.215 -12.313 1.00 0.00 66 VAL A N 18
ATOM 31128 C CA . VAL A 1 5 ? -6.546 4.221 -12.339 1.00 0.00 66 VAL A CA 18
ATOM 31129 C C . VAL A 1 5 ? -5.244 3.613 -12.877 1.00 0.00 66 VAL A C 18
ATOM 31130 O O . VAL A 1 5 ? -4.868 2.496 -12.516 1.00 0.00 66 VAL A O 18
ATOM 31143 N N . LYS A 1 6 ? -4.617 4.315 -13.779 1.00 0.00 67 LYS A N 18
ATOM 31144 C CA . LYS A 1 6 ? -3.418 3.840 -14.411 1.00 0.00 67 LYS A CA 18
ATOM 31145 C C . LYS A 1 6 ? -2.191 4.225 -13.618 1.00 0.00 67 LYS A C 18
ATOM 31146 O O . LYS A 1 6 ? -1.553 3.390 -13.016 1.00 0.00 67 LYS A O 18
ATOM 31165 N N . SER A 1 7 ? -1.866 5.484 -13.603 1.00 0.00 68 SER A N 18
ATOM 31166 C CA . SER A 1 7 ? -0.681 5.925 -12.952 1.00 0.00 68 SER A CA 18
ATOM 31167 C C . SER A 1 7 ? -0.952 7.151 -12.058 1.00 0.00 68 SER A C 18
ATOM 31168 O O . SER A 1 7 ? -2.061 7.705 -12.074 1.00 0.00 68 SER A O 18
ATOM 31176 N N . LEU A 1 8 ? 0.066 7.588 -11.332 1.00 0.00 69 LEU A N 18
ATOM 31177 C CA . LEU A 1 8 ? -0.048 8.643 -10.319 1.00 0.00 69 LEU A CA 18
ATOM 31178 C C . LEU A 1 8 ? -0.277 10.004 -10.903 1.00 0.00 69 LEU A C 18
ATOM 31179 O O . LEU A 1 8 ? -0.846 10.892 -10.248 1.00 0.00 69 LEU A O 18
ATOM 31195 N N . THR A 1 9 ? 0.118 10.165 -12.129 1.00 0.00 70 THR A N 18
ATOM 31196 C CA . THR A 1 9 ? -0.110 11.389 -12.852 1.00 0.00 70 THR A CA 18
ATOM 31197 C C . THR A 1 9 ? -1.632 11.531 -13.159 1.00 0.00 70 THR A C 18
ATOM 31198 O O . THR A 1 9 ? -2.149 12.622 -13.453 1.00 0.00 70 THR A O 18
ATOM 31209 N N . GLU A 1 10 ? -2.343 10.420 -13.019 1.00 0.00 71 GLU A N 18
ATOM 31210 C CA . GLU A 1 10 ? -3.760 10.360 -13.295 1.00 0.00 71 GLU A CA 18
ATOM 31211 C C . GLU A 1 10 ? -4.534 10.247 -11.983 1.00 0.00 71 GLU A C 18
ATOM 31212 O O . GLU A 1 10 ? -5.746 10.030 -11.979 1.00 0.00 71 GLU A O 18
ATOM 31224 N N . THR A 1 11 ? -3.836 10.392 -10.883 1.00 0.00 72 THR A N 18
ATOM 31225 C CA . THR A 1 11 ? -4.428 10.218 -9.597 1.00 0.00 72 THR A CA 18
ATOM 31226 C C . THR A 1 11 ? -4.689 11.574 -8.921 1.00 0.00 72 THR A C 18
ATOM 31227 O O . THR A 1 11 ? -3.863 12.507 -9.044 1.00 0.00 72 THR A O 18
ATOM 31238 N N . GLU A 1 12 ? -5.816 11.671 -8.215 1.00 0.00 73 GLU A N 18
ATOM 31239 C CA . GLU A 1 12 ? -6.208 12.888 -7.527 1.00 0.00 73 GLU A CA 18
ATOM 31240 C C . GLU A 1 12 ? -5.371 13.105 -6.257 1.00 0.00 73 GLU A C 18
ATOM 31241 O O . GLU A 1 12 ? -4.939 12.136 -5.599 1.00 0.00 73 GLU A O 18
ATOM 31253 N N . LEU A 1 13 ? -5.164 14.359 -5.917 1.00 0.00 74 LEU A N 18
ATOM 31254 C CA . LEU A 1 13 ? -4.328 14.751 -4.805 1.00 0.00 74 LEU A CA 18
ATOM 31255 C C . LEU A 1 13 ? -5.200 15.228 -3.645 1.00 0.00 74 LEU A C 18
ATOM 31256 O O . LEU A 1 13 ? -6.153 15.986 -3.840 1.00 0.00 74 LEU A O 18
ATOM 31272 N N . LEU A 1 14 ? -4.902 14.748 -2.466 1.00 0.00 75 LEU A N 18
ATOM 31273 C CA . LEU A 1 14 ? -5.568 15.162 -1.255 1.00 0.00 75 LEU A CA 18
ATOM 31274 C C . LEU A 1 14 ? -4.521 15.624 -0.255 1.00 0.00 75 LEU A C 18
ATOM 31275 O O . LEU A 1 14 ? -3.510 14.940 -0.054 1.00 0.00 75 LEU A O 18
ATOM 31291 N N . PRO A 1 15 ? -4.676 16.808 0.319 1.00 0.00 76 PRO A N 18
ATOM 31292 C CA . PRO A 1 15 ? -3.820 17.249 1.407 1.00 0.00 76 PRO A CA 18
ATOM 31293 C C . PRO A 1 15 ? -4.086 16.385 2.645 1.00 0.00 76 PRO A C 18
ATOM 31294 O O . PRO A 1 15 ? -5.230 16.019 2.913 1.00 0.00 76 PRO A O 18
ATOM 31305 N N . ILE A 1 16 ? -3.047 16.072 3.406 1.00 0.00 77 ILE A N 18
ATOM 31306 C CA . ILE A 1 16 ? -3.190 15.179 4.577 1.00 0.00 77 ILE A CA 18
ATOM 31307 C C . ILE A 1 16 ? -3.987 15.837 5.706 1.00 0.00 77 ILE A C 18
ATOM 31308 O O . ILE A 1 16 ? -4.378 15.178 6.667 1.00 0.00 77 ILE A O 18
ATOM 31324 N N . THR A 1 17 ? -4.206 17.123 5.584 1.00 0.00 78 THR A N 18
ATOM 31325 C CA . THR A 1 17 ? -4.952 17.886 6.536 1.00 0.00 78 THR A CA 18
ATOM 31326 C C . THR A 1 17 ? -6.420 17.445 6.536 1.00 0.00 78 THR A C 18
ATOM 31327 O O . THR A 1 17 ? -7.048 17.303 7.583 1.00 0.00 78 THR A O 18
ATOM 31338 N N . GLU A 1 18 ? -6.931 17.140 5.363 1.00 0.00 79 GLU A N 18
ATOM 31339 C CA . GLU A 1 18 ? -8.292 16.698 5.227 1.00 0.00 79 GLU A CA 18
ATOM 31340 C C . GLU A 1 18 ? -8.361 15.174 5.217 1.00 0.00 79 GLU A C 18
ATOM 31341 O O . GLU A 1 18 ? -8.995 14.560 4.364 1.00 0.00 79 GLU A O 18
ATOM 31353 N N . ALA A 1 19 ? -7.720 14.583 6.223 1.00 0.00 80 ALA A N 18
ATOM 31354 C CA . ALA A 1 19 ? -7.672 13.134 6.419 1.00 0.00 80 ALA A CA 18
ATOM 31355 C C . ALA A 1 19 ? -9.080 12.558 6.590 1.00 0.00 80 ALA A C 18
ATOM 31356 O O . ALA A 1 19 ? -9.352 11.414 6.240 1.00 0.00 80 ALA A O 18
ATOM 31363 N N . ASP A 1 20 ? -9.979 13.377 7.094 1.00 0.00 81 ASP A N 18
ATOM 31364 C CA . ASP A 1 20 ? -11.369 12.974 7.295 1.00 0.00 81 ASP A CA 18
ATOM 31365 C C . ASP A 1 20 ? -12.103 12.890 5.946 1.00 0.00 81 ASP A C 18
ATOM 31366 O O . ASP A 1 20 ? -13.104 12.184 5.799 1.00 0.00 81 ASP A O 18
ATOM 31375 N N . SER A 1 21 ? -11.566 13.566 4.954 1.00 0.00 82 SER A N 18
ATOM 31376 C CA . SER A 1 21 ? -12.175 13.642 3.645 1.00 0.00 82 SER A CA 18
ATOM 31377 C C . SER A 1 21 ? -11.580 12.597 2.688 1.00 0.00 82 SER A C 18
ATOM 31378 O O . SER A 1 21 ? -11.876 12.593 1.478 1.00 0.00 82 SER A O 18
ATOM 31386 N N . ILE A 1 22 ? -10.750 11.716 3.225 1.00 0.00 83 ILE A N 18
ATOM 31387 C CA . ILE A 1 22 ? -10.154 10.655 2.446 1.00 0.00 83 ILE A CA 18
ATOM 31388 C C . ILE A 1 22 ? -11.188 9.540 2.243 1.00 0.00 83 ILE A C 18
ATOM 31389 O O . ILE A 1 22 ? -11.877 9.148 3.201 1.00 0.00 83 ILE A O 18
ATOM 31405 N N . PRO A 1 23 ? -11.370 9.080 0.989 1.00 0.00 84 PRO A N 18
ATOM 31406 C CA . PRO A 1 23 ? -12.281 7.974 0.656 1.00 0.00 84 PRO A CA 18
ATOM 31407 C C . PRO A 1 23 ? -12.029 6.704 1.483 1.00 0.00 84 PRO A C 18
ATOM 31408 O O . PRO A 1 23 ? -10.893 6.217 1.610 1.00 0.00 84 PRO A O 18
ATOM 31419 N N . SER A 1 24 ? -13.085 6.169 2.003 1.00 0.00 85 SER A N 18
ATOM 31420 C CA . SER A 1 24 ? -13.067 4.991 2.829 1.00 0.00 85 SER A CA 18
ATOM 31421 C C . SER A 1 24 ? -13.350 3.722 2.001 1.00 0.00 85 SER A C 18
ATOM 31422 O O . SER A 1 24 ? -13.919 2.750 2.488 1.00 0.00 85 SER A O 18
ATOM 31430 N N . ALA A 1 25 ? -12.876 3.730 0.781 1.00 0.00 86 ALA A N 18
ATOM 31431 C CA . ALA A 1 25 ? -13.072 2.627 -0.146 1.00 0.00 86 ALA A CA 18
ATOM 31432 C C . ALA A 1 25 ? -11.803 1.785 -0.229 1.00 0.00 86 ALA A C 18
ATOM 31433 O O . ALA A 1 25 ? -10.803 2.096 0.441 1.00 0.00 86 ALA A O 18
ATOM 31440 N N . SER A 1 26 ? -11.840 0.735 -1.028 1.00 0.00 87 SER A N 18
ATOM 31441 C CA . SER A 1 26 ? -10.695 -0.113 -1.234 1.00 0.00 87 SER A CA 18
ATOM 31442 C C . SER A 1 26 ? -9.992 0.351 -2.497 1.00 0.00 87 SER A C 18
ATOM 31443 O O . SER A 1 26 ? -10.652 0.734 -3.484 1.00 0.00 87 SER A O 18
ATOM 31451 N N . GLY A 1 27 ? -8.690 0.357 -2.472 1.00 0.00 88 GLY A N 18
ATOM 31452 C CA . GLY A 1 27 ? -7.962 0.758 -3.622 1.00 0.00 88 GLY A CA 18
ATOM 31453 C C . GLY A 1 27 ? -6.523 0.991 -3.318 1.00 0.00 88 GLY A C 18
ATOM 31454 O O . GLY A 1 27 ? -5.981 0.437 -2.341 1.00 0.00 88 GLY A O 18
ATOM 31458 N N . VAL A 1 28 ? -5.924 1.826 -4.113 1.00 0.00 89 VAL A N 18
ATOM 31459 C CA . VAL A 1 28 ? -4.524 2.153 -4.025 1.00 0.00 89 VAL A CA 18
ATOM 31460 C C . VAL A 1 28 ? -4.356 3.566 -3.493 1.00 0.00 89 VAL A C 18
ATOM 31461 O O . VAL A 1 28 ? -5.208 4.431 -3.731 1.00 0.00 89 VAL A O 18
ATOM 31474 N N . TYR A 1 29 ? -3.309 3.794 -2.753 1.00 0.00 90 TYR A N 18
ATOM 31475 C CA . TYR A 1 29 ? -3.011 5.122 -2.276 1.00 0.00 90 TYR A CA 18
ATOM 31476 C C . TYR A 1 29 ? -1.513 5.360 -2.321 1.00 0.00 90 TYR A C 18
ATOM 31477 O O . TYR A 1 29 ? -0.723 4.405 -2.275 1.00 0.00 90 TYR A O 18
ATOM 31495 N N . ALA A 1 30 ? -1.133 6.603 -2.415 1.00 0.00 91 ALA A N 18
ATOM 31496 C CA . ALA A 1 30 ? 0.249 6.989 -2.507 1.00 0.00 91 ALA A CA 18
ATOM 31497 C C . ALA A 1 30 ? 0.529 8.152 -1.589 1.00 0.00 91 ALA A C 18
ATOM 31498 O O . ALA A 1 30 ? -0.151 9.173 -1.657 1.00 0.00 91 ALA A O 18
ATOM 31505 N N . VAL A 1 31 ? 1.511 8.004 -0.748 1.00 0.00 92 VAL A N 18
ATOM 31506 C CA . VAL A 1 31 ? 1.854 9.027 0.200 1.00 0.00 92 VAL A CA 18
ATOM 31507 C C . VAL A 1 31 ? 3.066 9.827 -0.290 1.00 0.00 92 VAL A C 18
ATOM 31508 O O . VAL A 1 31 ? 4.165 9.250 -0.554 1.00 0.00 92 VAL A O 18
ATOM 31521 N N . TYR A 1 32 ? 2.853 11.124 -0.417 1.00 0.00 93 TYR A N 18
ATOM 31522 C CA . TYR A 1 32 ? 3.850 12.090 -0.819 1.00 0.00 93 TYR A CA 18
ATOM 31523 C C . TYR A 1 32 ? 4.208 12.950 0.380 1.00 0.00 93 TYR A C 18
ATOM 31524 O O . TYR A 1 32 ? 3.322 13.383 1.126 1.00 0.00 93 TYR A O 18
ATOM 31542 N N . ASP A 1 33 ? 5.473 13.229 0.558 1.00 0.00 94 ASP A N 18
ATOM 31543 C CA . ASP A 1 33 ? 5.897 14.058 1.682 1.00 0.00 94 ASP A CA 18
ATOM 31544 C C . ASP A 1 33 ? 5.747 15.546 1.310 1.00 0.00 94 ASP A C 18
ATOM 31545 O O . ASP A 1 33 ? 5.115 15.889 0.296 1.00 0.00 94 ASP A O 18
ATOM 31554 N N . LYS A 1 34 ? 6.335 16.422 2.110 1.00 0.00 95 LYS A N 18
ATOM 31555 C CA . LYS A 1 34 ? 6.257 17.851 1.903 1.00 0.00 95 LYS A CA 18
ATOM 31556 C C . LYS A 1 34 ? 6.958 18.262 0.604 1.00 0.00 95 LYS A C 18
ATOM 31557 O O . LYS A 1 34 ? 6.601 19.254 -0.011 1.00 0.00 95 LYS A O 18
ATOM 31576 N N . SER A 1 35 ? 7.926 17.471 0.184 1.00 0.00 96 SER A N 18
ATOM 31577 C CA . SER A 1 35 ? 8.700 17.741 -1.022 1.00 0.00 96 SER A CA 18
ATOM 31578 C C . SER A 1 35 ? 7.982 17.189 -2.258 1.00 0.00 96 SER A C 18
ATOM 31579 O O . SER A 1 35 ? 8.496 17.270 -3.374 1.00 0.00 96 SER A O 18
ATOM 31587 N N . ASP A 1 36 ? 6.800 16.600 -2.031 1.00 0.00 97 ASP A N 18
ATOM 31588 C CA . ASP A 1 36 ? 5.960 16.013 -3.087 1.00 0.00 97 ASP A CA 18
ATOM 31589 C C . ASP A 1 36 ? 6.630 14.825 -3.717 1.00 0.00 97 ASP A C 18
ATOM 31590 O O . ASP A 1 36 ? 6.385 14.493 -4.888 1.00 0.00 97 ASP A O 18
ATOM 31599 N N . GLU A 1 37 ? 7.449 14.161 -2.953 1.00 0.00 98 GLU A N 18
ATOM 31600 C CA . GLU A 1 37 ? 8.103 13.007 -3.435 1.00 0.00 98 GLU A CA 18
ATOM 31601 C C . GLU A 1 37 ? 7.393 11.777 -2.934 1.00 0.00 98 GLU A C 18
ATOM 31602 O O . GLU A 1 37 ? 7.193 11.601 -1.719 1.00 0.00 98 GLU A O 18
ATOM 31614 N N . LEU A 1 38 ? 6.981 10.954 -3.863 1.00 0.00 99 LEU A N 18
ATOM 31615 C CA . LEU A 1 38 ? 6.320 9.719 -3.550 1.00 0.00 99 LEU A CA 18
ATOM 31616 C C . LEU A 1 38 ? 7.310 8.770 -2.941 1.00 0.00 99 LEU A C 18
ATOM 31617 O O . LEU A 1 38 ? 8.398 8.535 -3.497 1.00 0.00 99 LEU A O 18
ATOM 31633 N N . GLN A 1 39 ? 6.949 8.252 -1.810 1.00 0.00 100 GLN A N 18
ATOM 31634 C CA . GLN A 1 39 ? 7.778 7.331 -1.112 1.00 0.00 100 GLN A CA 18
ATOM 31635 C C . GLN A 1 39 ? 7.042 6.054 -0.768 1.00 0.00 100 GLN A C 18
ATOM 31636 O O . GLN A 1 39 ? 7.570 4.978 -0.970 1.00 0.00 100 GLN A O 18
ATOM 31650 N N . PHE A 1 40 ? 5.820 6.151 -0.306 1.00 0.00 101 PHE A N 18
ATOM 31651 C CA . PHE A 1 40 ? 5.124 4.945 0.082 1.00 0.00 101 PHE A CA 18
ATOM 31652 C C . PHE A 1 40 ? 3.780 4.813 -0.609 1.00 0.00 101 PHE A C 18
ATOM 31653 O O . PHE A 1 40 ? 2.931 5.697 -0.509 1.00 0.00 101 PHE A O 18
ATOM 31670 N N . VAL A 1 41 ? 3.614 3.732 -1.334 1.00 0.00 102 VAL A N 18
ATOM 31671 C CA . VAL A 1 41 ? 2.341 3.404 -1.962 1.00 0.00 102 VAL A CA 18
ATOM 31672 C C . VAL A 1 41 ? 1.771 2.172 -1.290 1.00 0.00 102 VAL A C 18
ATOM 31673 O O . VAL A 1 41 ? 2.526 1.341 -0.772 1.00 0.00 102 VAL A O 18
ATOM 31686 N N . GLY A 1 42 ? 0.484 2.041 -1.278 1.00 0.00 103 GLY A N 18
ATOM 31687 C CA . GLY A 1 42 ? -0.098 0.916 -0.626 1.00 0.00 103 GLY A CA 18
ATOM 31688 C C . GLY A 1 42 ? -1.462 0.600 -1.135 1.00 0.00 103 GLY A C 18
ATOM 31689 O O . GLY A 1 42 ? -2.112 1.441 -1.761 1.00 0.00 103 GLY A O 18
ATOM 31693 N N . ILE A 1 43 ? -1.880 -0.607 -0.881 1.00 0.00 104 ILE A N 18
ATOM 31694 C CA . ILE A 1 43 ? -3.184 -1.099 -1.241 1.00 0.00 104 ILE A CA 18
ATOM 31695 C C . ILE A 1 43 ? -3.909 -1.491 0.027 1.00 0.00 104 ILE A C 18
ATOM 31696 O O . ILE A 1 43 ? -3.292 -2.042 0.949 1.00 0.00 104 ILE A O 18
ATOM 31712 N N . SER A 1 44 ? -5.167 -1.151 0.127 1.00 0.00 105 SER A N 18
ATOM 31713 C CA . SER A 1 44 ? -5.934 -1.443 1.323 1.00 0.00 105 SER A CA 18
ATOM 31714 C C . SER A 1 44 ? -7.425 -1.601 1.014 1.00 0.00 105 SER A C 18
ATOM 31715 O O . SER A 1 44 ? -7.892 -1.253 -0.092 1.00 0.00 105 SER A O 18
ATOM 31723 N N . ARG A 1 45 ? -8.158 -2.139 1.976 1.00 0.00 106 ARG A N 18
ATOM 31724 C CA . ARG A 1 45 ? -9.604 -2.293 1.883 1.00 0.00 106 ARG A CA 18
ATOM 31725 C C . ARG A 1 45 ? -10.292 -1.017 2.323 1.00 0.00 106 ARG A C 18
ATOM 31726 O O . ARG A 1 45 ? -11.351 -0.668 1.822 1.00 0.00 106 ARG A O 18
ATOM 31747 N N . ASN A 1 46 ? -9.690 -0.335 3.255 1.00 0.00 107 ASN A N 18
ATOM 31748 C CA . ASN A 1 46 ? -10.166 0.967 3.666 1.00 0.00 107 ASN A CA 18
ATOM 31749 C C . ASN A 1 46 ? -8.996 1.918 3.593 1.00 0.00 107 ASN A C 18
ATOM 31750 O O . ASN A 1 46 ? -8.066 1.825 4.404 1.00 0.00 107 ASN A O 18
ATOM 31761 N N . ILE A 1 47 ? -8.998 2.769 2.595 1.00 0.00 108 ILE A N 18
ATOM 31762 C CA . ILE A 1 47 ? -7.923 3.730 2.403 1.00 0.00 108 ILE A CA 18
ATOM 31763 C C . ILE A 1 47 ? -7.810 4.702 3.595 1.00 0.00 108 ILE A C 18
ATOM 31764 O O . ILE A 1 47 ? -6.788 4.721 4.281 1.00 0.00 108 ILE A O 18
ATOM 31780 N N . ALA A 1 48 ? -8.885 5.436 3.857 1.00 0.00 109 ALA A N 18
ATOM 31781 C CA . ALA A 1 48 ? -8.945 6.489 4.898 1.00 0.00 109 ALA A CA 18
ATOM 31782 C C . ALA A 1 48 ? -8.352 6.094 6.251 1.00 0.00 109 ALA A C 18
ATOM 31783 O O . ALA A 1 48 ? -7.436 6.767 6.737 1.00 0.00 109 ALA A O 18
ATOM 31790 N N . ALA A 1 49 ? -8.850 5.018 6.844 1.00 0.00 110 ALA A N 18
ATOM 31791 C CA . ALA A 1 49 ? -8.397 4.588 8.162 1.00 0.00 110 ALA A CA 18
ATOM 31792 C C . ALA A 1 49 ? -6.927 4.245 8.151 1.00 0.00 110 ALA A C 18
ATOM 31793 O O . ALA A 1 49 ? -6.180 4.684 9.021 1.00 0.00 110 ALA A O 18
ATOM 31800 N N . SER A 1 50 ? -6.514 3.508 7.139 1.00 0.00 111 SER A N 18
ATOM 31801 C CA . SER A 1 50 ? -5.147 3.073 7.019 1.00 0.00 111 SER A CA 18
ATOM 31802 C C . SER A 1 50 ? -4.209 4.274 6.840 1.00 0.00 111 SER A C 18
ATOM 31803 O O . SER A 1 50 ? -3.205 4.400 7.546 1.00 0.00 111 SER A O 18
ATOM 31811 N N . VAL A 1 51 ? -4.571 5.175 5.930 1.00 0.00 112 VAL A N 18
ATOM 31812 C CA . VAL A 1 51 ? -3.765 6.354 5.642 1.00 0.00 112 VAL A CA 18
ATOM 31813 C C . VAL A 1 51 ? -3.613 7.226 6.879 1.00 0.00 112 VAL A C 18
ATOM 31814 O O . VAL A 1 51 ? -2.477 7.491 7.313 1.00 0.00 112 VAL A O 18
ATOM 31827 N N . SER A 1 52 ? -4.738 7.610 7.462 1.00 0.00 113 SER A N 18
ATOM 31828 C CA . SER A 1 52 ? -4.760 8.484 8.628 1.00 0.00 113 SER A CA 18
ATOM 31829 C C . SER A 1 52 ? -3.953 7.896 9.797 1.00 0.00 113 SER A C 18
ATOM 31830 O O . SER A 1 52 ? -3.162 8.607 10.431 1.00 0.00 113 SER A O 18
ATOM 31838 N N . ALA A 1 53 ? -4.107 6.589 10.025 1.00 0.00 114 ALA A N 18
ATOM 31839 C CA . ALA A 1 53 ? -3.433 5.895 11.116 1.00 0.00 114 ALA A CA 18
ATOM 31840 C C . ALA A 1 53 ? -1.914 6.053 11.040 1.00 0.00 114 ALA A C 18
ATOM 31841 O O . ALA A 1 53 ? -1.282 6.566 11.979 1.00 0.00 114 ALA A O 18
ATOM 31848 N N . HIS A 1 54 ? -1.321 5.664 9.916 1.00 0.00 115 HIS A N 18
ATOM 31849 C CA . HIS A 1 54 ? 0.131 5.767 9.796 1.00 0.00 115 HIS A CA 18
ATOM 31850 C C . HIS A 1 54 ? 0.639 7.184 9.663 1.00 0.00 115 HIS A C 18
ATOM 31851 O O . HIS A 1 54 ? 1.785 7.445 9.979 1.00 0.00 115 HIS A O 18
ATOM 31866 N N . LEU A 1 55 ? -0.197 8.103 9.227 1.00 0.00 116 LEU A N 18
ATOM 31867 C CA . LEU A 1 55 ? 0.231 9.502 9.136 1.00 0.00 116 LEU A CA 18
ATOM 31868 C C . LEU A 1 55 ? 0.320 10.137 10.511 1.00 0.00 116 LEU A C 18
ATOM 31869 O O . LEU A 1 55 ? 1.089 11.061 10.732 1.00 0.00 116 LEU A O 18
ATOM 31885 N N . LYS A 1 56 ? -0.464 9.634 11.435 1.00 0.00 117 LYS A N 18
ATOM 31886 C CA . LYS A 1 56 ? -0.405 10.116 12.797 1.00 0.00 117 LYS A CA 18
ATOM 31887 C C . LYS A 1 56 ? 0.649 9.349 13.582 1.00 0.00 117 LYS A C 18
ATOM 31888 O O . LYS A 1 56 ? 1.079 9.778 14.644 1.00 0.00 117 LYS A O 18
ATOM 31907 N N . SER A 1 57 ? 1.072 8.227 13.042 1.00 0.00 118 SER A N 18
ATOM 31908 C CA . SER A 1 57 ? 2.093 7.428 13.673 1.00 0.00 118 SER A CA 18
ATOM 31909 C C . SER A 1 57 ? 3.494 7.911 13.243 1.00 0.00 118 SER A C 18
ATOM 31910 O O . SER A 1 57 ? 4.409 8.022 14.070 1.00 0.00 118 SER A O 18
ATOM 31918 N N . VAL A 1 58 ? 3.649 8.197 11.962 1.00 0.00 119 VAL A N 18
ATOM 31919 C CA . VAL A 1 58 ? 4.890 8.715 11.429 1.00 0.00 119 VAL A CA 18
ATOM 31920 C C . VAL A 1 58 ? 4.602 9.892 10.464 1.00 0.00 119 VAL A C 18
ATOM 31921 O O . VAL A 1 58 ? 4.358 9.706 9.267 1.00 0.00 119 VAL A O 18
ATOM 31934 N N . PRO A 1 59 ? 4.591 11.130 10.996 1.00 0.00 120 PRO A N 18
ATOM 31935 C CA . PRO A 1 59 ? 4.258 12.343 10.224 1.00 0.00 120 PRO A CA 18
ATOM 31936 C C . PRO A 1 59 ? 5.373 12.808 9.273 1.00 0.00 120 PRO A C 18
ATOM 31937 O O . PRO A 1 59 ? 5.312 13.924 8.715 1.00 0.00 120 PRO A O 18
ATOM 31948 N N . GLU A 1 60 ? 6.373 11.958 9.061 1.00 0.00 121 GLU A N 18
ATOM 31949 C CA . GLU A 1 60 ? 7.470 12.272 8.166 1.00 0.00 121 GLU A CA 18
ATOM 31950 C C . GLU A 1 60 ? 6.939 12.510 6.754 1.00 0.00 121 GLU A C 18
ATOM 31951 O O . GLU A 1 60 ? 7.275 13.505 6.109 1.00 0.00 121 GLU A O 18
ATOM 31963 N N . LEU A 1 61 ? 6.025 11.670 6.331 1.00 0.00 122 LEU A N 18
ATOM 31964 C CA . LEU A 1 61 ? 5.503 11.745 4.976 1.00 0.00 122 LEU A CA 18
ATOM 31965 C C . LEU A 1 61 ? 4.214 12.560 4.899 1.00 0.00 122 LEU A C 18
ATOM 31966 O O . LEU A 1 61 ? 3.484 12.480 3.922 1.00 0.00 122 LEU A O 18
ATOM 31982 N N . CYS A 1 62 ? 3.951 13.361 5.899 1.00 0.00 123 CYS A N 18
ATOM 31983 C CA . CYS A 1 62 ? 2.771 14.191 5.883 1.00 0.00 123 CYS A CA 18
ATOM 31984 C C . CYS A 1 62 ? 2.926 15.410 4.974 1.00 0.00 123 CYS A C 18
ATOM 31985 O O . CYS A 1 62 ? 3.375 16.468 5.395 1.00 0.00 123 CYS A O 18
ATOM 31993 N N . GLY A 1 63 ? 2.642 15.212 3.709 1.00 0.00 124 GLY A N 18
ATOM 31994 C CA . GLY A 1 63 ? 2.635 16.295 2.763 1.00 0.00 124 GLY A CA 18
ATOM 31995 C C . GLY A 1 63 ? 1.346 16.296 1.994 1.00 0.00 124 GLY A C 18
ATOM 31996 O O . GLY A 1 63 ? 0.575 17.251 2.041 1.00 0.00 124 GLY A O 18
ATOM 32000 N N . SER A 1 64 ? 1.099 15.214 1.316 1.00 0.00 125 SER A N 18
ATOM 32001 C CA . SER A 1 64 ? -0.110 15.021 0.566 1.00 0.00 125 SER A CA 18
ATOM 32002 C C . SER A 1 64 ? -0.262 13.554 0.214 1.00 0.00 125 SER A C 18
ATOM 32003 O O . SER A 1 64 ? 0.708 12.808 0.229 1.00 0.00 125 SER A O 18
ATOM 32011 N N . VAL A 1 65 ? -1.448 13.137 -0.059 1.00 0.00 126 VAL A N 18
ATOM 32012 C CA . VAL A 1 65 ? -1.695 11.766 -0.374 1.00 0.00 126 VAL A CA 18
ATOM 32013 C C . VAL A 1 65 ? -2.555 11.683 -1.623 1.00 0.00 126 VAL A C 18
ATOM 32014 O O . VAL A 1 65 ? -3.409 12.533 -1.857 1.00 0.00 126 VAL A O 18
ATOM 32027 N N . LYS A 1 66 ? -2.269 10.742 -2.459 1.00 0.00 127 LYS A N 18
ATOM 32028 C CA . LYS A 1 66 ? -3.068 10.506 -3.615 1.00 0.00 127 LYS A CA 18
ATOM 32029 C C . LYS A 1 66 ? -3.813 9.226 -3.440 1.00 0.00 127 LYS A C 18
ATOM 32030 O O . LYS A 1 66 ? -3.260 8.259 -2.920 1.00 0.00 127 LYS A O 18
ATOM 32049 N N . VAL A 1 67 ? -5.054 9.208 -3.834 1.00 0.00 128 VAL A N 18
ATOM 32050 C CA . VAL A 1 67 ? -5.862 8.019 -3.675 1.00 0.00 128 VAL A CA 18
ATOM 32051 C C . VAL A 1 67 ? -6.473 7.607 -4.994 1.00 0.00 128 VAL A C 18
ATOM 32052 O O . VAL A 1 67 ? -6.960 8.443 -5.759 1.00 0.00 128 VAL A O 18
ATOM 32065 N N . GLY A 1 68 ? -6.410 6.346 -5.276 1.00 0.00 129 GLY A N 18
ATOM 32066 C CA . GLY A 1 68 ? -6.956 5.834 -6.481 1.00 0.00 129 GLY A CA 18
ATOM 32067 C C . GLY A 1 68 ? -8.008 4.821 -6.184 1.00 0.00 129 GLY A C 18
ATOM 32068 O O . GLY A 1 68 ? -7.704 3.664 -5.847 1.00 0.00 129 GLY A O 18
ATOM 32072 N N . ILE A 1 69 ? -9.240 5.239 -6.256 1.00 0.00 130 ILE A N 18
ATOM 32073 C CA . ILE A 1 69 ? -10.332 4.351 -6.012 1.00 0.00 130 ILE A CA 18
ATOM 32074 C C . ILE A 1 69 ? -10.594 3.569 -7.263 1.00 0.00 130 ILE A C 18
ATOM 32075 O O . ILE A 1 69 ? -11.048 4.108 -8.284 1.00 0.00 130 ILE A O 18
ATOM 32091 N N . VAL A 1 70 ? -10.264 2.330 -7.206 1.00 0.00 131 VAL A N 18
ATOM 32092 C CA . VAL A 1 70 ? -10.427 1.472 -8.317 1.00 0.00 131 VAL A CA 18
ATOM 32093 C C . VAL A 1 70 ? -11.703 0.688 -8.121 1.00 0.00 131 VAL A C 18
ATOM 32094 O O . VAL A 1 70 ? -11.952 0.147 -7.043 1.00 0.00 131 VAL A O 18
ATOM 32107 N N . GLU A 1 71 ? -12.531 0.654 -9.133 1.00 0.00 132 GLU A N 18
ATOM 32108 C CA . GLU A 1 71 ? -13.831 0.011 -9.016 1.00 0.00 132 GLU A CA 18
ATOM 32109 C C . GLU A 1 71 ? -13.738 -1.505 -9.196 1.00 0.00 132 GLU A C 18
ATOM 32110 O O . GLU A 1 71 ? -14.748 -2.208 -9.288 1.00 0.00 132 GLU A O 18
ATOM 32122 N N . GLU A 1 72 ? -12.522 -1.985 -9.249 1.00 0.00 133 GLU A N 18
ATOM 32123 C CA . GLU A 1 72 ? -12.225 -3.375 -9.239 1.00 0.00 133 GLU A CA 18
ATOM 32124 C C . GLU A 1 72 ? -11.256 -3.604 -8.080 1.00 0.00 133 GLU A C 18
ATOM 32125 O O . GLU A 1 72 ? -10.047 -3.451 -8.241 1.00 0.00 133 GLU A O 18
ATOM 32137 N N . PRO A 1 73 ? -11.768 -3.925 -6.876 1.00 0.00 134 PRO A N 18
ATOM 32138 C CA . PRO A 1 73 ? -10.937 -4.085 -5.660 1.00 0.00 134 PRO A CA 18
ATOM 32139 C C . PRO A 1 73 ? -10.238 -5.452 -5.614 1.00 0.00 134 PRO A C 18
ATOM 32140 O O . PRO A 1 73 ? -9.938 -5.990 -4.542 1.00 0.00 134 PRO A O 18
ATOM 32151 N N . ASP A 1 74 ? -9.928 -5.948 -6.773 1.00 0.00 135 ASP A N 18
ATOM 32152 C CA . ASP A 1 74 ? -9.337 -7.248 -6.951 1.00 0.00 135 ASP A CA 18
ATOM 32153 C C . ASP A 1 74 ? -7.830 -7.133 -6.823 1.00 0.00 135 ASP A C 18
ATOM 32154 O O . ASP A 1 74 ? -7.246 -6.160 -7.302 1.00 0.00 135 ASP A O 18
ATOM 32163 N N . LYS A 1 75 ? -7.196 -8.117 -6.202 1.00 0.00 136 LYS A N 18
ATOM 32164 C CA . LYS A 1 75 ? -5.748 -8.108 -6.004 1.00 0.00 136 LYS A CA 18
ATOM 32165 C C . LYS A 1 75 ? -4.929 -8.020 -7.284 1.00 0.00 136 LYS A C 18
ATOM 32166 O O . LYS A 1 75 ? -3.801 -7.499 -7.244 1.00 0.00 136 LYS A O 18
ATOM 32185 N N . ALA A 1 76 ? -5.469 -8.487 -8.408 1.00 0.00 137 ALA A N 18
ATOM 32186 C CA . ALA A 1 76 ? -4.747 -8.385 -9.665 1.00 0.00 137 ALA A CA 18
ATOM 32187 C C . ALA A 1 76 ? -4.636 -6.942 -10.045 1.00 0.00 137 ALA A C 18
ATOM 32188 O O . ALA A 1 76 ? -3.570 -6.468 -10.387 1.00 0.00 137 ALA A O 18
ATOM 32195 N N . VAL A 1 77 ? -5.740 -6.241 -9.911 1.00 0.00 138 VAL A N 18
ATOM 32196 C CA . VAL A 1 77 ? -5.832 -4.848 -10.284 1.00 0.00 138 VAL A CA 18
ATOM 32197 C C . VAL A 1 77 ? -5.134 -3.971 -9.245 1.00 0.00 138 VAL A C 18
ATOM 32198 O O . VAL A 1 77 ? -4.445 -3.017 -9.595 1.00 0.00 138 VAL A O 18
ATOM 32211 N N . LEU A 1 78 ? -5.304 -4.314 -7.968 1.00 0.00 139 LEU A N 18
ATOM 32212 C CA . LEU A 1 78 ? -4.665 -3.577 -6.878 1.00 0.00 139 LEU A CA 18
ATOM 32213 C C . LEU A 1 78 ? -3.155 -3.595 -7.028 1.00 0.00 139 LEU A C 18
ATOM 32214 O O . LEU A 1 78 ? -2.520 -2.551 -7.026 1.00 0.00 139 LEU A O 18
ATOM 32230 N N . THR A 1 79 ? -2.596 -4.783 -7.201 1.00 0.00 140 THR A N 18
ATOM 32231 C CA . THR A 1 79 ? -1.163 -4.938 -7.359 1.00 0.00 140 THR A CA 18
ATOM 32232 C C . THR A 1 79 ? -0.697 -4.322 -8.689 1.00 0.00 140 THR A C 18
ATOM 32233 O O . THR A 1 79 ? 0.400 -3.776 -8.784 1.00 0.00 140 THR A O 18
ATOM 32244 N N . GLN A 1 80 ? -1.561 -4.386 -9.686 1.00 0.00 141 GLN A N 18
ATOM 32245 C CA . GLN A 1 80 ? -1.290 -3.837 -11.000 1.00 0.00 141 GLN A CA 18
ATOM 32246 C C . GLN A 1 80 ? -1.141 -2.328 -10.919 1.00 0.00 141 GLN A C 18
ATOM 32247 O O . GLN A 1 80 ? -0.097 -1.800 -11.265 1.00 0.00 141 GLN A O 18
ATOM 32261 N N . ALA A 1 81 ? -2.166 -1.650 -10.400 1.00 0.00 142 ALA A N 18
ATOM 32262 C CA . ALA A 1 81 ? -2.143 -0.196 -10.255 1.00 0.00 142 ALA A CA 18
ATOM 32263 C C . ALA A 1 81 ? -0.981 0.224 -9.365 1.00 0.00 142 ALA A C 18
ATOM 32264 O O . ALA A 1 81 ? -0.255 1.157 -9.687 1.00 0.00 142 ALA A O 18
ATOM 32271 N N . TRP A 1 82 ? -0.785 -0.526 -8.283 1.00 0.00 143 TRP A N 18
ATOM 32272 C CA . TRP A 1 82 ? 0.325 -0.326 -7.342 1.00 0.00 143 TRP A CA 18
ATOM 32273 C C . TRP A 1 82 ? 1.656 -0.326 -8.104 1.00 0.00 143 TRP A C 18
ATOM 32274 O O . TRP A 1 82 ? 2.516 0.529 -7.886 1.00 0.00 143 TRP A O 18
ATOM 32295 N N . LYS A 1 83 ? 1.780 -1.272 -9.024 1.00 0.00 144 LYS A N 18
ATOM 32296 C CA . LYS A 1 83 ? 2.972 -1.458 -9.823 1.00 0.00 144 LYS A CA 18
ATOM 32297 C C . LYS A 1 83 ? 3.231 -0.246 -10.733 1.00 0.00 144 LYS A C 18
ATOM 32298 O O . LYS A 1 83 ? 4.369 0.225 -10.819 1.00 0.00 144 LYS A O 18
ATOM 32317 N N . LEU A 1 84 ? 2.183 0.277 -11.387 1.00 0.00 145 LEU A N 18
ATOM 32318 C CA . LEU A 1 84 ? 2.359 1.456 -12.242 1.00 0.00 145 LEU A CA 18
ATOM 32319 C C . LEU A 1 84 ? 2.779 2.658 -11.419 1.00 0.00 145 LEU A C 18
ATOM 32320 O O . LEU A 1 84 ? 3.665 3.430 -11.819 1.00 0.00 145 LEU A O 18
ATOM 32336 N N . TRP A 1 85 ? 2.140 2.804 -10.282 1.00 0.00 146 TRP A N 18
ATOM 32337 C CA . TRP A 1 85 ? 2.383 3.899 -9.361 1.00 0.00 146 TRP A CA 18
ATOM 32338 C C . TRP A 1 85 ? 3.804 3.893 -8.832 1.00 0.00 146 TRP A C 18
ATOM 32339 O O . TRP A 1 85 ? 4.502 4.928 -8.856 1.00 0.00 146 TRP A O 18
ATOM 32360 N N . ILE A 1 86 ? 4.246 2.747 -8.368 1.00 0.00 147 ILE A N 18
ATOM 32361 C CA . ILE A 1 86 ? 5.560 2.655 -7.804 1.00 0.00 147 ILE A CA 18
ATOM 32362 C C . ILE A 1 86 ? 6.643 2.817 -8.884 1.00 0.00 147 ILE A C 18
ATOM 32363 O O . ILE A 1 86 ? 7.555 3.634 -8.724 1.00 0.00 147 ILE A O 18
ATOM 32379 N N . GLU A 1 87 ? 6.490 2.136 -10.022 1.00 0.00 148 GLU A N 18
ATOM 32380 C CA . GLU A 1 87 ? 7.518 2.171 -11.049 1.00 0.00 148 GLU A CA 18
ATOM 32381 C C . GLU A 1 87 ? 7.674 3.507 -11.741 1.00 0.00 148 GLU A C 18
ATOM 32382 O O . GLU A 1 87 ? 8.787 3.828 -12.198 1.00 0.00 148 GLU A O 18
ATOM 32394 N N . GLU A 1 88 ? 6.606 4.298 -11.852 1.00 0.00 149 GLU A N 18
ATOM 32395 C CA . GLU A 1 88 ? 6.778 5.614 -12.440 1.00 0.00 149 GLU A CA 18
ATOM 32396 C C . GLU A 1 88 ? 7.630 6.456 -11.507 1.00 0.00 149 GLU A C 18
ATOM 32397 O O . GLU A 1 88 ? 8.577 7.119 -11.927 1.00 0.00 149 GLU A O 18
ATOM 32409 N N . HIS A 1 89 ? 7.347 6.362 -10.216 1.00 0.00 150 HIS A N 18
ATOM 32410 C CA . HIS A 1 89 ? 8.076 7.122 -9.251 1.00 0.00 150 HIS A CA 18
ATOM 32411 C C . HIS A 1 89 ? 9.457 6.613 -8.972 1.00 0.00 150 HIS A C 18
ATOM 32412 O O . HIS A 1 89 ? 10.306 7.378 -8.530 1.00 0.00 150 HIS A O 18
ATOM 32427 N N . ILE A 1 90 ? 9.701 5.353 -9.223 1.00 0.00 151 ILE A N 18
ATOM 32428 C CA . ILE A 1 90 ? 11.061 4.822 -9.149 1.00 0.00 151 ILE A CA 18
ATOM 32429 C C . ILE A 1 90 ? 11.907 5.450 -10.270 1.00 0.00 151 ILE A C 18
ATOM 32430 O O . ILE A 1 90 ? 13.102 5.678 -10.120 1.00 0.00 151 ILE A O 18
ATOM 32446 N N . LYS A 1 91 ? 11.262 5.772 -11.365 1.00 0.00 152 LYS A N 18
ATOM 32447 C CA . LYS A 1 91 ? 11.939 6.401 -12.467 1.00 0.00 152 LYS A CA 18
ATOM 32448 C C . LYS A 1 91 ? 12.051 7.927 -12.317 1.00 0.00 152 LYS A C 18
ATOM 32449 O O . LYS A 1 91 ? 13.109 8.497 -12.593 1.00 0.00 152 LYS A O 18
ATOM 32468 N N . VAL A 1 92 ? 10.982 8.590 -11.874 1.00 0.00 153 VAL A N 18
ATOM 32469 C CA . VAL A 1 92 ? 11.034 10.051 -11.696 1.00 0.00 153 VAL A CA 18
ATOM 32470 C C . VAL A 1 92 ? 11.704 10.498 -10.374 1.00 0.00 153 VAL A C 18
ATOM 32471 O O . VAL A 1 92 ? 12.632 11.312 -10.386 1.00 0.00 153 VAL A O 18
ATOM 32484 N N . THR A 1 93 ? 11.274 9.962 -9.259 1.00 0.00 154 THR A N 18
ATOM 32485 C CA . THR A 1 93 ? 11.812 10.400 -7.985 1.00 0.00 154 THR A CA 18
ATOM 32486 C C . THR A 1 93 ? 12.923 9.484 -7.492 1.00 0.00 154 THR A C 18
ATOM 32487 O O . THR A 1 93 ? 13.810 9.901 -6.765 1.00 0.00 154 THR A O 18
ATOM 32498 N N . GLY A 1 94 ? 12.827 8.236 -7.896 1.00 0.00 155 GLY A N 18
ATOM 32499 C CA . GLY A 1 94 ? 13.848 7.219 -7.624 1.00 0.00 155 GLY A CA 18
ATOM 32500 C C . GLY A 1 94 ? 14.157 6.983 -6.159 1.00 0.00 155 GLY A C 18
ATOM 32501 O O . GLY A 1 94 ? 15.266 6.593 -5.824 1.00 0.00 155 GLY A O 18
ATOM 32505 N N . LYS A 1 95 ? 13.187 7.181 -5.298 1.00 0.00 156 LYS A N 18
ATOM 32506 C CA . LYS A 1 95 ? 13.428 7.048 -3.873 1.00 0.00 156 LYS A CA 18
ATOM 32507 C C . LYS A 1 95 ? 13.138 5.626 -3.408 1.00 0.00 156 LYS A C 18
ATOM 32508 O O . LYS A 1 95 ? 14.055 4.884 -3.111 1.00 0.00 156 LYS A O 18
ATOM 32527 N N . VAL A 1 96 ? 11.848 5.260 -3.392 1.00 0.00 157 VAL A N 18
ATOM 32528 C CA . VAL A 1 96 ? 11.345 3.932 -2.954 1.00 0.00 157 VAL A CA 18
ATOM 32529 C C . VAL A 1 96 ? 12.045 3.358 -1.675 1.00 0.00 157 VAL A C 18
ATOM 32530 O O . VAL A 1 96 ? 13.018 2.580 -1.749 1.00 0.00 157 VAL A O 18
ATOM 32543 N N . PRO A 1 97 ? 11.585 3.783 -0.486 1.00 0.00 158 PRO A N 18
ATOM 32544 C CA . PRO A 1 97 ? 12.147 3.339 0.789 1.00 0.00 158 PRO A CA 18
ATOM 32545 C C . PRO A 1 97 ? 11.823 1.856 1.098 1.00 0.00 158 PRO A C 18
ATOM 32546 O O . PRO A 1 97 ? 11.005 1.222 0.405 1.00 0.00 158 PRO A O 18
ATOM 32557 N N . PRO A 1 98 ? 12.487 1.283 2.147 1.00 0.00 159 PRO A N 18
ATOM 32558 C CA . PRO A 1 98 ? 12.307 -0.116 2.612 1.00 0.00 159 PRO A CA 18
ATOM 32559 C C . PRO A 1 98 ? 10.847 -0.594 2.744 1.00 0.00 159 PRO A C 18
ATOM 32560 O O . PRO A 1 98 ? 10.583 -1.789 2.622 1.00 0.00 159 PRO A O 18
ATOM 32571 N N . GLY A 1 99 ? 9.927 0.345 2.956 1.00 0.00 160 GLY A N 18
ATOM 32572 C CA . GLY A 1 99 ? 8.521 0.024 3.188 1.00 0.00 160 GLY A CA 18
ATOM 32573 C C . GLY A 1 99 ? 7.893 -0.772 2.064 1.00 0.00 160 GLY A C 18
ATOM 32574 O O . GLY A 1 99 ? 7.245 -1.799 2.304 1.00 0.00 160 GLY A O 18
ATOM 32578 N N . ASN A 1 100 ? 8.108 -0.320 0.843 1.00 0.00 161 ASN A N 18
ATOM 32579 C CA . ASN A 1 100 ? 7.547 -0.991 -0.326 1.00 0.00 161 ASN A CA 18
ATOM 32580 C C . ASN A 1 100 ? 8.425 -2.106 -0.801 1.00 0.00 161 ASN A C 18
ATOM 32581 O O . ASN A 1 100 ? 7.985 -2.991 -1.532 1.00 0.00 161 ASN A O 18
ATOM 32592 N N . LYS A 1 101 ? 9.668 -2.038 -0.408 1.00 0.00 162 LYS A N 18
ATOM 32593 C CA . LYS A 1 101 ? 10.636 -3.074 -0.700 1.00 0.00 162 LYS A CA 18
ATOM 32594 C C . LYS A 1 101 ? 10.230 -4.374 -0.008 1.00 0.00 162 LYS A C 18
ATOM 32595 O O . LYS A 1 101 ? 9.746 -5.305 -0.660 1.00 0.00 162 LYS A O 18
ATOM 32614 N N . SER A 1 102 ? 10.367 -4.399 1.314 1.00 0.00 163 SER A N 18
ATOM 32615 C CA . SER A 1 102 ? 10.033 -5.549 2.128 1.00 0.00 163 SER A CA 18
ATOM 32616 C C . SER A 1 102 ? 10.347 -5.252 3.579 1.00 0.00 163 SER A C 18
ATOM 32617 O O . SER A 1 102 ? 11.229 -4.428 3.862 1.00 0.00 163 SER A O 18
ATOM 32625 N N . GLY A 1 103 ? 9.637 -5.874 4.481 1.00 0.00 164 GLY A N 18
ATOM 32626 C CA . GLY A 1 103 ? 9.915 -5.697 5.872 1.00 0.00 164 GLY A CA 18
ATOM 32627 C C . GLY A 1 103 ? 8.734 -5.164 6.620 1.00 0.00 164 GLY A C 18
ATOM 32628 O O . GLY A 1 103 ? 7.682 -4.883 6.027 1.00 0.00 164 GLY A O 18
ATOM 32632 N N . ASN A 1 104 ? 8.908 -5.010 7.896 1.00 0.00 165 ASN A N 18
ATOM 32633 C CA . ASN A 1 104 ? 7.870 -4.553 8.777 1.00 0.00 165 ASN A CA 18
ATOM 32634 C C . ASN A 1 104 ? 8.133 -3.086 9.088 1.00 0.00 165 ASN A C 18
ATOM 32635 O O . ASN A 1 104 ? 9.114 -2.756 9.762 1.00 0.00 165 ASN A O 18
ATOM 32646 N N . ASN A 1 105 ? 7.296 -2.208 8.590 1.00 0.00 166 ASN A N 18
ATOM 32647 C CA . ASN A 1 105 ? 7.508 -0.776 8.792 1.00 0.00 166 ASN A CA 18
ATOM 32648 C C . ASN A 1 105 ? 6.391 -0.124 9.550 1.00 0.00 166 ASN A C 18
ATOM 32649 O O . ASN A 1 105 ? 5.268 -0.632 9.585 1.00 0.00 166 ASN A O 18
ATOM 32660 N N . THR A 1 106 ? 6.688 1.051 10.085 1.00 0.00 167 THR A N 18
ATOM 32661 C CA . THR A 1 106 ? 5.786 1.854 10.909 1.00 0.00 167 THR A CA 18
ATOM 32662 C C . THR A 1 106 ? 4.507 2.240 10.131 1.00 0.00 167 THR A C 18
ATOM 32663 O O . THR A 1 106 ? 3.483 2.600 10.713 1.00 0.00 167 THR A O 18
ATOM 32674 N N . PHE A 1 107 ? 4.588 2.153 8.815 1.00 0.00 168 PHE A N 18
ATOM 32675 C CA . PHE A 1 107 ? 3.472 2.463 7.947 1.00 0.00 168 PHE A CA 18
ATOM 32676 C C . PHE A 1 107 ? 2.383 1.398 8.050 1.00 0.00 168 PHE A C 18
ATOM 32677 O O . PHE A 1 107 ? 1.209 1.677 7.836 1.00 0.00 168 PHE A O 18
ATOM 32694 N N . VAL A 1 108 ? 2.773 0.191 8.379 1.00 0.00 169 VAL A N 18
ATOM 32695 C CA . VAL A 1 108 ? 1.832 -0.900 8.474 1.00 0.00 169 VAL A CA 18
ATOM 32696 C C . VAL A 1 108 ? 1.734 -1.457 9.897 1.00 0.00 169 VAL A C 18
ATOM 32697 O O . VAL A 1 108 ? 0.681 -1.961 10.287 1.00 0.00 169 VAL A O 18
ATOM 32710 N N . LYS A 1 109 ? 2.832 -1.348 10.661 1.00 0.00 170 LYS A N 18
ATOM 32711 C CA . LYS A 1 109 ? 2.943 -1.811 12.063 1.00 0.00 170 LYS A CA 18
ATOM 32712 C C . LYS A 1 109 ? 2.838 -3.331 12.167 1.00 0.00 170 LYS A C 18
ATOM 32713 O O . LYS A 1 109 ? 3.847 -4.021 12.230 1.00 0.00 170 LYS A O 18
ATOM 32732 N N . VAL A 1 110 ? 1.615 -3.843 12.197 1.00 0.00 171 VAL A N 18
ATOM 32733 C CA . VAL A 1 110 ? 1.374 -5.256 12.230 1.00 0.00 171 VAL A CA 18
ATOM 32734 C C . VAL A 1 110 ? 0.453 -5.662 11.079 1.00 0.00 171 VAL A C 18
ATOM 32735 O O . VAL A 1 110 ? 0.133 -6.849 10.902 1.00 0.00 171 VAL A O 18
ATOM 32748 N N . THR A 1 111 ? 0.036 -4.683 10.275 1.00 0.00 172 THR A N 18
ATOM 32749 C CA . THR A 1 111 ? -0.831 -4.951 9.152 1.00 0.00 172 THR A CA 18
ATOM 32750 C C . THR A 1 111 ? -0.030 -5.447 7.936 1.00 0.00 172 THR A C 18
ATOM 32751 O O . THR A 1 111 ? 0.240 -4.717 6.988 1.00 0.00 172 THR A O 18
ATOM 32762 N N . LEU A 1 112 ? 0.438 -6.643 8.058 1.00 0.00 173 LEU A N 18
ATOM 32763 C CA . LEU A 1 112 ? 1.064 -7.355 6.989 1.00 0.00 173 LEU A CA 18
ATOM 32764 C C . LEU A 1 112 ? 0.180 -8.520 6.748 1.00 0.00 173 LEU A C 18
ATOM 32765 O O . LEU A 1 112 ? -0.064 -9.303 7.682 1.00 0.00 173 LEU A O 18
ATOM 32781 N N . GLU A 1 113 ? -0.356 -8.639 5.561 1.00 0.00 174 GLU A N 18
ATOM 32782 C CA . GLU A 1 113 ? -1.274 -9.710 5.295 1.00 0.00 174 GLU A CA 18
ATOM 32783 C C . GLU A 1 113 ? -0.592 -11.061 5.126 1.00 0.00 174 GLU A C 18
ATOM 32784 O O . GLU A 1 113 ? -0.347 -11.553 4.023 1.00 0.00 174 GLU A O 18
ATOM 32796 N N . HIS A 1 114 ? -0.202 -11.577 6.238 1.00 0.00 175 HIS A N 18
ATOM 32797 C CA . HIS A 1 114 ? 0.333 -12.881 6.399 1.00 0.00 175 HIS A CA 18
ATOM 32798 C C . HIS A 1 114 ? -0.243 -13.382 7.673 1.00 0.00 175 HIS A C 18
ATOM 32799 O O . HIS A 1 114 ? 0.296 -13.123 8.751 1.00 0.00 175 HIS A O 18
ATOM 32814 N N . HIS A 1 115 ? -1.379 -14.000 7.594 1.00 0.00 176 HIS A N 18
ATOM 32815 C CA . HIS A 1 115 ? -1.982 -14.514 8.786 1.00 0.00 176 HIS A CA 18
ATOM 32816 C C . HIS A 1 115 ? -1.327 -15.830 9.141 1.00 0.00 176 HIS A C 18
ATOM 32817 O O . HIS A 1 115 ? -1.717 -16.896 8.672 1.00 0.00 176 HIS A O 18
ATOM 32832 N N . HIS A 1 116 ? -0.227 -15.687 9.852 1.00 0.00 177 HIS A N 18
ATOM 32833 C CA . HIS A 1 116 ? 0.627 -16.773 10.310 1.00 0.00 177 HIS A CA 18
ATOM 32834 C C . HIS A 1 116 ? -0.163 -17.887 10.977 1.00 0.00 177 HIS A C 18
ATOM 32835 O O . HIS A 1 116 ? -0.855 -17.670 11.975 1.00 0.00 177 HIS A O 18
ATOM 32850 N N . HIS A 1 117 ? -0.094 -19.052 10.385 1.00 0.00 178 HIS A N 18
ATOM 32851 C CA . HIS A 1 117 ? -0.743 -20.224 10.912 1.00 0.00 178 HIS A CA 18
ATOM 32852 C C . HIS A 1 117 ? 0.069 -21.462 10.573 1.00 0.00 178 HIS A C 18
ATOM 32853 O O . HIS A 1 117 ? -0.181 -22.149 9.584 1.00 0.00 178 HIS A O 18
ATOM 32868 N N . HIS A 1 118 ? 1.099 -21.703 11.343 1.00 0.00 179 HIS A N 18
ATOM 32869 C CA . HIS A 1 118 ? 1.929 -22.863 11.085 1.00 0.00 179 HIS A CA 18
ATOM 32870 C C . HIS A 1 118 ? 1.372 -24.101 11.770 1.00 0.00 179 HIS A C 18
ATOM 32871 O O . HIS A 1 118 ? 1.754 -24.453 12.891 1.00 0.00 179 HIS A O 18
ATOM 32886 N N . HIS A 1 119 ? 0.407 -24.703 11.113 1.00 0.00 180 HIS A N 18
ATOM 32887 C CA . HIS A 1 119 ? -0.255 -25.902 11.573 1.00 0.00 180 HIS A CA 18
ATOM 32888 C C . HIS A 1 119 ? -1.095 -26.419 10.423 1.00 0.00 180 HIS A C 18
ATOM 32889 O O . HIS A 1 119 ? -2.266 -26.087 10.337 1.00 0.00 180 HIS A O 18
ATOM 32905 N N . MET A 1 1 ? -13.307 7.044 -21.055 1.00 0.00 62 MET A N 19
ATOM 32906 C CA . MET A 1 1 ? -14.099 6.514 -19.956 1.00 0.00 62 MET A CA 19
ATOM 32907 C C . MET A 1 1 ? -13.176 6.053 -18.853 1.00 0.00 62 MET A C 19
ATOM 32908 O O . MET A 1 1 ? -12.238 5.283 -19.101 1.00 0.00 62 MET A O 19
ATOM 32924 N N . ALA A 1 2 ? -13.407 6.522 -17.651 1.00 0.00 63 ALA A N 19
ATOM 32925 C CA . ALA A 1 2 ? -12.587 6.132 -16.534 1.00 0.00 63 ALA A CA 19
ATOM 32926 C C . ALA A 1 2 ? -13.020 4.771 -16.026 1.00 0.00 63 ALA A C 19
ATOM 32927 O O . ALA A 1 2 ? -14.007 4.652 -15.312 1.00 0.00 63 ALA A O 19
ATOM 32934 N N . SER A 1 3 ? -12.327 3.746 -16.449 1.00 0.00 64 SER A N 19
ATOM 32935 C CA . SER A 1 3 ? -12.657 2.402 -16.044 1.00 0.00 64 SER A CA 19
ATOM 32936 C C . SER A 1 3 ? -11.926 2.060 -14.749 1.00 0.00 64 SER A C 19
ATOM 32937 O O . SER A 1 3 ? -12.498 1.455 -13.832 1.00 0.00 64 SER A O 19
ATOM 32945 N N . ALA A 1 4 ? -10.668 2.465 -14.674 1.00 0.00 65 ALA A N 19
ATOM 32946 C CA . ALA A 1 4 ? -9.825 2.192 -13.536 1.00 0.00 65 ALA A CA 19
ATOM 32947 C C . ALA A 1 4 ? -8.581 3.030 -13.630 1.00 0.00 65 ALA A C 19
ATOM 32948 O O . ALA A 1 4 ? -8.063 3.263 -14.743 1.00 0.00 65 ALA A O 19
ATOM 32955 N N . VAL A 1 5 ? -8.128 3.499 -12.489 1.00 0.00 66 VAL A N 19
ATOM 32956 C CA . VAL A 1 5 ? -6.917 4.269 -12.390 1.00 0.00 66 VAL A CA 19
ATOM 32957 C C . VAL A 1 5 ? -5.714 3.400 -12.781 1.00 0.00 66 VAL A C 19
ATOM 32958 O O . VAL A 1 5 ? -5.530 2.291 -12.273 1.00 0.00 66 VAL A O 19
ATOM 32971 N N . LYS A 1 6 ? -4.954 3.882 -13.721 1.00 0.00 67 LYS A N 19
ATOM 32972 C CA . LYS A 1 6 ? -3.825 3.160 -14.247 1.00 0.00 67 LYS A CA 19
ATOM 32973 C C . LYS A 1 6 ? -2.576 3.686 -13.616 1.00 0.00 67 LYS A C 19
ATOM 32974 O O . LYS A 1 6 ? -1.783 2.953 -13.055 1.00 0.00 67 LYS A O 19
ATOM 32993 N N . SER A 1 7 ? -2.401 4.966 -13.705 1.00 0.00 68 SER A N 19
ATOM 32994 C CA . SER A 1 7 ? -1.243 5.579 -13.195 1.00 0.00 68 SER A CA 19
ATOM 32995 C C . SER A 1 7 ? -1.602 6.862 -12.449 1.00 0.00 68 SER A C 19
ATOM 32996 O O . SER A 1 7 ? -2.757 7.323 -12.503 1.00 0.00 68 SER A O 19
ATOM 33004 N N . LEU A 1 8 ? -0.610 7.443 -11.794 1.00 0.00 69 LEU A N 19
ATOM 33005 C CA . LEU A 1 8 ? -0.751 8.631 -10.939 1.00 0.00 69 LEU A CA 19
ATOM 33006 C C . LEU A 1 8 ? -1.282 9.861 -11.661 1.00 0.00 69 LEU A C 19
ATOM 33007 O O . LEU A 1 8 ? -1.742 10.820 -11.025 1.00 0.00 69 LEU A O 19
ATOM 33023 N N . THR A 1 9 ? -1.234 9.822 -12.969 1.00 0.00 70 THR A N 19
ATOM 33024 C CA . THR A 1 9 ? -1.758 10.871 -13.812 1.00 0.00 70 THR A CA 19
ATOM 33025 C C . THR A 1 9 ? -3.305 10.984 -13.673 1.00 0.00 70 THR A C 19
ATOM 33026 O O . THR A 1 9 ? -3.897 12.006 -14.017 1.00 0.00 70 THR A O 19
ATOM 33037 N N . GLU A 1 10 ? -3.949 9.926 -13.185 1.00 0.00 71 GLU A N 19
ATOM 33038 C CA . GLU A 1 10 ? -5.402 9.933 -13.005 1.00 0.00 71 GLU A CA 19
ATOM 33039 C C . GLU A 1 10 ? -5.749 10.046 -11.530 1.00 0.00 71 GLU A C 19
ATOM 33040 O O . GLU A 1 10 ? -6.908 10.238 -11.155 1.00 0.00 71 GLU A O 19
ATOM 33052 N N . THR A 1 11 ? -4.751 9.965 -10.706 1.00 0.00 72 THR A N 19
ATOM 33053 C CA . THR A 1 11 ? -4.937 9.904 -9.286 1.00 0.00 72 THR A CA 19
ATOM 33054 C C . THR A 1 11 ? -5.076 11.317 -8.682 1.00 0.00 72 THR A C 19
ATOM 33055 O O . THR A 1 11 ? -4.244 12.193 -8.944 1.00 0.00 72 THR A O 19
ATOM 33066 N N . GLU A 1 12 ? -6.119 11.519 -7.878 1.00 0.00 73 GLU A N 19
ATOM 33067 C CA . GLU A 1 12 ? -6.398 12.825 -7.287 1.00 0.00 73 GLU A CA 19
ATOM 33068 C C . GLU A 1 12 ? -5.534 13.055 -6.042 1.00 0.00 73 GLU A C 19
ATOM 33069 O O . GLU A 1 12 ? -5.161 12.103 -5.355 1.00 0.00 73 GLU A O 19
ATOM 33081 N N . LEU A 1 13 ? -5.232 14.309 -5.770 1.00 0.00 74 LEU A N 19
ATOM 33082 C CA . LEU A 1 13 ? -4.340 14.699 -4.688 1.00 0.00 74 LEU A CA 19
ATOM 33083 C C . LEU A 1 13 ? -5.154 15.266 -3.532 1.00 0.00 74 LEU A C 19
ATOM 33084 O O . LEU A 1 13 ? -6.001 16.139 -3.729 1.00 0.00 74 LEU A O 19
ATOM 33100 N N . LEU A 1 14 ? -4.911 14.759 -2.349 1.00 0.00 75 LEU A N 19
ATOM 33101 C CA . LEU A 1 14 ? -5.542 15.242 -1.142 1.00 0.00 75 LEU A CA 19
ATOM 33102 C C . LEU A 1 14 ? -4.459 15.612 -0.142 1.00 0.00 75 LEU A C 19
ATOM 33103 O O . LEU A 1 14 ? -3.418 14.946 -0.078 1.00 0.00 75 LEU A O 19
ATOM 33119 N N . PRO A 1 15 ? -4.629 16.706 0.594 1.00 0.00 76 PRO A N 19
ATOM 33120 C CA . PRO A 1 15 ? -3.718 17.074 1.680 1.00 0.00 76 PRO A CA 19
ATOM 33121 C C . PRO A 1 15 ? -3.845 16.073 2.839 1.00 0.00 76 PRO A C 19
ATOM 33122 O O . PRO A 1 15 ? -4.942 15.595 3.125 1.00 0.00 76 PRO A O 19
ATOM 33133 N N . ILE A 1 16 ? -2.749 15.781 3.536 1.00 0.00 77 ILE A N 19
ATOM 33134 C CA . ILE A 1 16 ? -2.804 14.773 4.622 1.00 0.00 77 ILE A CA 19
ATOM 33135 C C . ILE A 1 16 ? -3.465 15.357 5.865 1.00 0.00 77 ILE A C 19
ATOM 33136 O O . ILE A 1 16 ? -3.844 14.640 6.784 1.00 0.00 77 ILE A O 19
ATOM 33152 N N . THR A 1 17 ? -3.605 16.670 5.868 1.00 0.00 78 THR A N 19
ATOM 33153 C CA . THR A 1 17 ? -4.239 17.360 6.954 1.00 0.00 78 THR A CA 19
ATOM 33154 C C . THR A 1 17 ? -5.774 17.207 6.809 1.00 0.00 78 THR A C 19
ATOM 33155 O O . THR A 1 17 ? -6.538 17.409 7.757 1.00 0.00 78 THR A O 19
ATOM 33166 N N . GLU A 1 18 ? -6.191 16.786 5.624 1.00 0.00 79 GLU A N 19
ATOM 33167 C CA . GLU A 1 18 ? -7.578 16.574 5.292 1.00 0.00 79 GLU A CA 19
ATOM 33168 C C . GLU A 1 18 ? -7.896 15.099 5.440 1.00 0.00 79 GLU A C 19
ATOM 33169 O O . GLU A 1 18 ? -8.539 14.497 4.582 1.00 0.00 79 GLU A O 19
ATOM 33181 N N . ALA A 1 19 ? -7.482 14.535 6.565 1.00 0.00 80 ALA A N 19
ATOM 33182 C CA . ALA A 1 19 ? -7.663 13.120 6.852 1.00 0.00 80 ALA A CA 19
ATOM 33183 C C . ALA A 1 19 ? -9.147 12.746 6.891 1.00 0.00 80 ALA A C 19
ATOM 33184 O O . ALA A 1 19 ? -9.532 11.620 6.571 1.00 0.00 80 ALA A O 19
ATOM 33191 N N . ASP A 1 20 ? -9.970 13.705 7.258 1.00 0.00 81 ASP A N 19
ATOM 33192 C CA . ASP A 1 20 ? -11.426 13.530 7.294 1.00 0.00 81 ASP A CA 19
ATOM 33193 C C . ASP A 1 20 ? -12.001 13.400 5.873 1.00 0.00 81 ASP A C 19
ATOM 33194 O O . ASP A 1 20 ? -13.013 12.737 5.656 1.00 0.00 81 ASP A O 19
ATOM 33203 N N . SER A 1 21 ? -11.304 13.967 4.905 1.00 0.00 82 SER A N 19
ATOM 33204 C CA . SER A 1 21 ? -11.761 13.989 3.532 1.00 0.00 82 SER A CA 19
ATOM 33205 C C . SER A 1 21 ? -11.249 12.768 2.751 1.00 0.00 82 SER A C 19
ATOM 33206 O O . SER A 1 21 ? -11.623 12.563 1.591 1.00 0.00 82 SER A O 19
ATOM 33214 N N . ILE A 1 22 ? -10.400 11.961 3.383 1.00 0.00 83 ILE A N 19
ATOM 33215 C CA . ILE A 1 22 ? -9.816 10.793 2.721 1.00 0.00 83 ILE A CA 19
ATOM 33216 C C . ILE A 1 22 ? -10.896 9.731 2.505 1.00 0.00 83 ILE A C 19
ATOM 33217 O O . ILE A 1 22 ? -11.582 9.355 3.458 1.00 0.00 83 ILE A O 19
ATOM 33233 N N . PRO A 1 23 ? -11.084 9.268 1.249 1.00 0.00 84 PRO A N 19
ATOM 33234 C CA . PRO A 1 23 ? -12.098 8.263 0.910 1.00 0.00 84 PRO A CA 19
ATOM 33235 C C . PRO A 1 23 ? -11.974 6.975 1.727 1.00 0.00 84 PRO A C 19
ATOM 33236 O O . PRO A 1 23 ? -10.881 6.400 1.880 1.00 0.00 84 PRO A O 19
ATOM 33247 N N . SER A 1 24 ? -13.090 6.501 2.204 1.00 0.00 85 SER A N 19
ATOM 33248 C CA . SER A 1 24 ? -13.163 5.298 2.995 1.00 0.00 85 SER A CA 19
ATOM 33249 C C . SER A 1 24 ? -13.417 4.093 2.082 1.00 0.00 85 SER A C 19
ATOM 33250 O O . SER A 1 24 ? -13.881 3.039 2.511 1.00 0.00 85 SER A O 19
ATOM 33258 N N . ALA A 1 25 ? -12.988 4.238 0.866 1.00 0.00 86 ALA A N 19
ATOM 33259 C CA . ALA A 1 25 ? -13.246 3.298 -0.184 1.00 0.00 86 ALA A CA 19
ATOM 33260 C C . ALA A 1 25 ? -12.065 2.370 -0.363 1.00 0.00 86 ALA A C 19
ATOM 33261 O O . ALA A 1 25 ? -11.062 2.471 0.377 1.00 0.00 86 ALA A O 19
ATOM 33268 N N . SER A 1 26 ? -12.184 1.484 -1.318 1.00 0.00 87 SER A N 19
ATOM 33269 C CA . SER A 1 26 ? -11.171 0.526 -1.612 1.00 0.00 87 SER A CA 19
ATOM 33270 C C . SER A 1 26 ? -10.308 1.039 -2.732 1.00 0.00 87 SER A C 19
ATOM 33271 O O . SER A 1 26 ? -10.812 1.640 -3.695 1.00 0.00 87 SER A O 19
ATOM 33279 N N . GLY A 1 27 ? -9.026 0.841 -2.617 1.00 0.00 88 GLY A N 19
ATOM 33280 C CA . GLY A 1 27 ? -8.176 1.251 -3.685 1.00 0.00 88 GLY A CA 19
ATOM 33281 C C . GLY A 1 27 ? -6.728 1.325 -3.328 1.00 0.00 88 GLY A C 19
ATOM 33282 O O . GLY A 1 27 ? -6.238 0.606 -2.449 1.00 0.00 88 GLY A O 19
ATOM 33286 N N . VAL A 1 28 ? -6.048 2.197 -4.006 1.00 0.00 89 VAL A N 19
ATOM 33287 C CA . VAL A 1 28 ? -4.626 2.361 -3.870 1.00 0.00 89 VAL A CA 19
ATOM 33288 C C . VAL A 1 28 ? -4.376 3.787 -3.427 1.00 0.00 89 VAL A C 19
ATOM 33289 O O . VAL A 1 28 ? -5.166 4.680 -3.757 1.00 0.00 89 VAL A O 19
ATOM 33302 N N . TYR A 1 29 ? -3.323 4.014 -2.696 1.00 0.00 90 TYR A N 19
ATOM 33303 C CA . TYR A 1 29 ? -2.974 5.348 -2.303 1.00 0.00 90 TYR A CA 19
ATOM 33304 C C . TYR A 1 29 ? -1.462 5.552 -2.399 1.00 0.00 90 TYR A C 19
ATOM 33305 O O . TYR A 1 29 ? -0.682 4.602 -2.224 1.00 0.00 90 TYR A O 19
ATOM 33323 N N . ALA A 1 30 ? -1.075 6.762 -2.684 1.00 0.00 91 ALA A N 19
ATOM 33324 C CA . ALA A 1 30 ? 0.306 7.153 -2.825 1.00 0.00 91 ALA A CA 19
ATOM 33325 C C . ALA A 1 30 ? 0.614 8.263 -1.846 1.00 0.00 91 ALA A C 19
ATOM 33326 O O . ALA A 1 30 ? -0.010 9.322 -1.888 1.00 0.00 91 ALA A O 19
ATOM 33333 N N . VAL A 1 31 ? 1.555 8.023 -0.979 1.00 0.00 92 VAL A N 19
ATOM 33334 C CA . VAL A 1 31 ? 1.919 8.965 0.045 1.00 0.00 92 VAL A CA 19
ATOM 33335 C C . VAL A 1 31 ? 3.168 9.741 -0.359 1.00 0.00 92 VAL A C 19
ATOM 33336 O O . VAL A 1 31 ? 4.246 9.143 -0.635 1.00 0.00 92 VAL A O 19
ATOM 33349 N N . TYR A 1 32 ? 3.015 11.037 -0.406 1.00 0.00 93 TYR A N 19
ATOM 33350 C CA . TYR A 1 32 ? 4.071 11.961 -0.700 1.00 0.00 93 TYR A CA 19
ATOM 33351 C C . TYR A 1 32 ? 4.392 12.707 0.574 1.00 0.00 93 TYR A C 19
ATOM 33352 O O . TYR A 1 32 ? 3.481 13.192 1.252 1.00 0.00 93 TYR A O 19
ATOM 33370 N N . ASP A 1 33 ? 5.647 12.808 0.912 1.00 0.00 94 ASP A N 19
ATOM 33371 C CA . ASP A 1 33 ? 6.014 13.489 2.143 1.00 0.00 94 ASP A CA 19
ATOM 33372 C C . ASP A 1 33 ? 6.127 14.996 1.888 1.00 0.00 94 ASP A C 19
ATOM 33373 O O . ASP A 1 33 ? 5.792 15.482 0.806 1.00 0.00 94 ASP A O 19
ATOM 33382 N N . LYS A 1 34 ? 6.601 15.724 2.874 1.00 0.00 95 LYS A N 19
ATOM 33383 C CA . LYS A 1 34 ? 6.776 17.173 2.792 1.00 0.00 95 LYS A CA 19
ATOM 33384 C C . LYS A 1 34 ? 7.827 17.570 1.756 1.00 0.00 95 LYS A C 19
ATOM 33385 O O . LYS A 1 34 ? 7.838 18.691 1.270 1.00 0.00 95 LYS A O 19
ATOM 33404 N N . SER A 1 35 ? 8.705 16.654 1.441 1.00 0.00 96 SER A N 19
ATOM 33405 C CA . SER A 1 35 ? 9.718 16.847 0.415 1.00 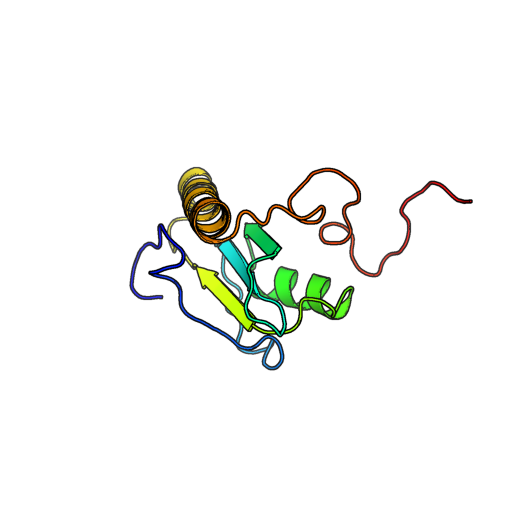0.00 96 SER A CA 19
ATOM 33406 C C . SER A 1 35 ? 9.134 16.515 -0.970 1.00 0.00 96 SER A C 19
ATOM 33407 O O . SER A 1 35 ? 9.835 16.580 -1.986 1.00 0.00 96 SER A O 19
ATOM 33415 N N . ASP A 1 36 ? 7.843 16.131 -0.977 1.00 0.00 97 ASP A N 19
ATOM 33416 C CA . ASP A 1 36 ? 7.071 15.778 -2.184 1.00 0.00 97 ASP A CA 19
ATOM 33417 C C . ASP A 1 36 ? 7.547 14.486 -2.791 1.00 0.00 97 ASP A C 19
ATOM 33418 O O . ASP A 1 36 ? 7.221 14.166 -3.954 1.00 0.00 97 ASP A O 19
ATOM 33427 N N . GLU A 1 37 ? 8.291 13.717 -2.028 1.00 0.00 98 GLU A N 19
ATOM 33428 C CA . GLU A 1 37 ? 8.792 12.473 -2.517 1.00 0.00 98 GLU A CA 19
ATOM 33429 C C . GLU A 1 37 ? 7.790 11.386 -2.294 1.00 0.00 98 GLU A C 19
ATOM 33430 O O . GLU A 1 37 ? 7.157 11.307 -1.233 1.00 0.00 98 GLU A O 19
ATOM 33442 N N . LEU A 1 38 ? 7.612 10.583 -3.299 1.00 0.00 99 LEU A N 19
ATOM 33443 C CA . LEU A 1 38 ? 6.777 9.431 -3.193 1.00 0.00 99 LEU A CA 19
ATOM 33444 C C . LEU A 1 38 ? 7.606 8.383 -2.525 1.00 0.00 99 LEU A C 19
ATOM 33445 O O . LEU A 1 38 ? 8.616 7.939 -3.072 1.00 0.00 99 LEU A O 19
ATOM 33461 N N . GLN A 1 39 ? 7.227 8.057 -1.342 1.00 0.00 100 GLN A N 19
ATOM 33462 C CA . GLN A 1 39 ? 7.971 7.123 -0.550 1.00 0.00 100 GLN A CA 19
ATOM 33463 C C . GLN A 1 39 ? 7.134 5.964 -0.066 1.00 0.00 100 GLN A C 19
ATOM 33464 O O . GLN A 1 39 ? 7.670 4.978 0.435 1.00 0.00 100 GLN A O 19
ATOM 33478 N N . PHE A 1 40 ? 5.831 6.071 -0.168 1.00 0.00 101 PHE A N 19
ATOM 33479 C CA . PHE A 1 40 ? 5.015 4.959 0.228 1.00 0.00 101 PHE A CA 19
ATOM 33480 C C . PHE A 1 40 ? 3.783 4.854 -0.638 1.00 0.00 101 PHE A C 19
ATOM 33481 O O . PHE A 1 40 ? 3.020 5.797 -0.756 1.00 0.00 101 PHE A O 19
ATOM 33498 N N . VAL A 1 41 ? 3.616 3.734 -1.264 1.00 0.00 102 VAL A N 19
ATOM 33499 C CA . VAL A 1 41 ? 2.394 3.432 -1.991 1.00 0.00 102 VAL A CA 19
ATOM 33500 C C . VAL A 1 41 ? 1.840 2.166 -1.437 1.00 0.00 102 VAL A C 19
ATOM 33501 O O . VAL A 1 41 ? 2.597 1.255 -1.096 1.00 0.00 102 VAL A O 19
ATOM 33514 N N . GLY A 1 42 ? 0.568 2.093 -1.317 1.00 0.00 103 GLY A N 19
ATOM 33515 C CA . GLY A 1 42 ? -0.002 0.934 -0.745 1.00 0.00 103 GLY A CA 19
ATOM 33516 C C . GLY A 1 42 ? -1.406 0.759 -1.153 1.00 0.00 103 GLY A C 19
ATOM 33517 O O . GLY A 1 42 ? -2.063 1.719 -1.580 1.00 0.00 103 GLY A O 19
ATOM 33521 N N . ILE A 1 43 ? -1.868 -0.442 -1.065 1.00 0.00 104 ILE A N 19
ATOM 33522 C CA . ILE A 1 43 ? -3.224 -0.747 -1.369 1.00 0.00 104 ILE A CA 19
ATOM 33523 C C . ILE A 1 43 ? -3.955 -1.122 -0.109 1.00 0.00 104 ILE A C 19
ATOM 33524 O O . ILE A 1 43 ? -3.412 -1.813 0.768 1.00 0.00 104 ILE A O 19
ATOM 33540 N N . SER A 1 44 ? -5.136 -0.633 0.011 1.00 0.00 105 SER A N 19
ATOM 33541 C CA . SER A 1 44 ? -5.962 -0.877 1.149 1.00 0.00 105 SER A CA 19
ATOM 33542 C C . SER A 1 44 ? -7.400 -0.841 0.690 1.00 0.00 105 SER A C 19
ATOM 33543 O O . SER A 1 44 ? -7.777 0.026 -0.103 1.00 0.00 105 SER A O 19
ATOM 33551 N N . ARG A 1 45 ? -8.198 -1.770 1.145 1.00 0.00 106 ARG A N 19
ATOM 33552 C CA . ARG A 1 45 ? -9.589 -1.795 0.748 1.00 0.00 106 ARG A CA 19
ATOM 33553 C C . ARG A 1 45 ? -10.374 -0.712 1.517 1.00 0.00 106 ARG A C 19
ATOM 33554 O O . ARG A 1 45 ? -11.537 -0.440 1.241 1.00 0.00 106 ARG A O 19
ATOM 33575 N N . ASN A 1 46 ? -9.742 -0.165 2.519 1.00 0.00 107 ASN A N 19
ATOM 33576 C CA . ASN A 1 46 ? -10.268 0.940 3.274 1.00 0.00 107 ASN A CA 19
ATOM 33577 C C . ASN A 1 46 ? -9.150 1.950 3.425 1.00 0.00 107 ASN A C 19
ATOM 33578 O O . ASN A 1 46 ? -8.356 1.891 4.379 1.00 0.00 107 ASN A O 19
ATOM 33589 N N . ILE A 1 47 ? -9.045 2.806 2.431 1.00 0.00 108 ILE A N 19
ATOM 33590 C CA . ILE A 1 47 ? -7.970 3.794 2.320 1.00 0.00 108 ILE A CA 19
ATOM 33591 C C . ILE A 1 47 ? -7.858 4.710 3.556 1.00 0.00 108 ILE A C 19
ATOM 33592 O O . ILE A 1 47 ? -6.797 4.781 4.170 1.00 0.00 108 ILE A O 19
ATOM 33608 N N . ALA A 1 48 ? -8.957 5.371 3.910 1.00 0.00 109 ALA A N 19
ATOM 33609 C CA . ALA A 1 48 ? -9.011 6.346 5.022 1.00 0.00 109 ALA A CA 19
ATOM 33610 C C . ALA A 1 48 ? -8.330 5.880 6.301 1.00 0.00 109 ALA A C 19
ATOM 33611 O O . ALA A 1 48 ? -7.363 6.510 6.738 1.00 0.00 109 ALA A O 19
ATOM 33618 N N . ALA A 1 49 ? -8.794 4.776 6.875 1.00 0.00 110 ALA A N 19
ATOM 33619 C CA . ALA A 1 49 ? -8.254 4.287 8.143 1.00 0.00 110 ALA A CA 19
ATOM 33620 C C . ALA A 1 49 ? -6.783 3.934 8.020 1.00 0.00 110 ALA A C 19
ATOM 33621 O O . ALA A 1 49 ? -5.995 4.230 8.920 1.00 0.00 110 ALA A O 19
ATOM 33628 N N . SER A 1 50 ? -6.421 3.366 6.881 1.00 0.00 111 SER A N 19
ATOM 33629 C CA . SER A 1 50 ? -5.065 2.954 6.602 1.00 0.00 111 SER A CA 19
ATOM 33630 C C . SER A 1 50 ? -4.142 4.178 6.577 1.00 0.00 111 SER A C 19
ATOM 33631 O O . SER A 1 50 ? -3.162 4.259 7.345 1.00 0.00 111 SER A O 19
ATOM 33639 N N . VAL A 1 51 ? -4.493 5.149 5.738 1.00 0.00 112 VAL A N 19
ATOM 33640 C CA . VAL A 1 51 ? -3.729 6.377 5.584 1.00 0.00 112 VAL A CA 19
ATOM 33641 C C . VAL A 1 51 ? -3.611 7.096 6.916 1.00 0.00 112 VAL A C 19
ATOM 33642 O O . VAL A 1 51 ? -2.495 7.396 7.376 1.00 0.00 112 VAL A O 19
ATOM 33655 N N . SER A 1 52 ? -4.742 7.297 7.557 1.00 0.00 113 SER A N 19
ATOM 33656 C CA . SER A 1 52 ? -4.806 8.003 8.821 1.00 0.00 113 SER A CA 19
ATOM 33657 C C . SER A 1 52 ? -3.974 7.312 9.921 1.00 0.00 113 SER A C 19
ATOM 33658 O O . SER A 1 52 ? -3.312 7.986 10.712 1.00 0.00 113 SER A O 19
ATOM 33666 N N . ALA A 1 53 ? -3.974 5.979 9.940 1.00 0.00 114 ALA A N 19
ATOM 33667 C CA . ALA A 1 53 ? -3.234 5.220 10.948 1.00 0.00 114 ALA A CA 19
ATOM 33668 C C . ALA A 1 53 ? -1.746 5.542 10.907 1.00 0.00 114 ALA A C 19
ATOM 33669 O O . ALA A 1 53 ? -1.179 6.067 11.880 1.00 0.00 114 ALA A O 19
ATOM 33676 N N . HIS A 1 54 ? -1.126 5.313 9.770 1.00 0.00 115 HIS A N 19
ATOM 33677 C CA . HIS A 1 54 ? 0.314 5.514 9.680 1.00 0.00 115 HIS A CA 19
ATOM 33678 C C . HIS A 1 54 ? 0.741 6.976 9.556 1.00 0.00 115 HIS A C 19
ATOM 33679 O O . HIS A 1 54 ? 1.851 7.303 9.885 1.00 0.00 115 HIS A O 19
ATOM 33694 N N . LEU A 1 55 ? -0.126 7.854 9.101 1.00 0.00 116 LEU A N 19
ATOM 33695 C CA . LEU A 1 55 ? 0.277 9.261 8.987 1.00 0.00 116 LEU A CA 19
ATOM 33696 C C . LEU A 1 55 ? 0.084 10.048 10.272 1.00 0.00 116 LEU A C 19
ATOM 33697 O O . LEU A 1 55 ? 0.783 11.025 10.510 1.00 0.00 116 LEU A O 19
ATOM 33713 N N . LYS A 1 56 ? -0.838 9.629 11.112 1.00 0.00 117 LYS A N 19
ATOM 33714 C CA . LYS A 1 56 ? -1.038 10.336 12.369 1.00 0.00 117 LYS A CA 19
ATOM 33715 C C . LYS A 1 56 ? -0.126 9.791 13.462 1.00 0.00 117 LYS A C 19
ATOM 33716 O O . LYS A 1 56 ? 0.090 10.445 14.485 1.00 0.00 117 LYS A O 19
ATOM 33735 N N . SER A 1 57 ? 0.415 8.606 13.244 1.00 0.00 118 SER A N 19
ATOM 33736 C CA . SER A 1 57 ? 1.285 7.993 14.226 1.00 0.00 118 SER A CA 19
ATOM 33737 C C . SER A 1 57 ? 2.764 8.291 13.921 1.00 0.00 118 SER A C 19
ATOM 33738 O O . SER A 1 57 ? 3.625 8.188 14.795 1.00 0.00 118 SER A O 19
ATOM 33746 N N . VAL A 1 58 ? 3.051 8.656 12.687 1.00 0.00 119 VAL A N 19
ATOM 33747 C CA . VAL A 1 58 ? 4.397 8.999 12.275 1.00 0.00 119 VAL A CA 19
ATOM 33748 C C . VAL A 1 58 ? 4.365 9.993 11.085 1.00 0.00 119 VAL A C 19
ATOM 33749 O O . VAL A 1 58 ? 4.220 9.612 9.928 1.00 0.00 119 VAL A O 19
ATOM 33762 N N . PRO A 1 59 ? 4.437 11.294 11.391 1.00 0.00 120 PRO A N 19
ATOM 33763 C CA . PRO A 1 59 ? 4.350 12.393 10.391 1.00 0.00 120 PRO A CA 19
ATOM 33764 C C . PRO A 1 59 ? 5.543 12.536 9.403 1.00 0.00 120 PRO A C 19
ATOM 33765 O O . PRO A 1 59 ? 5.634 13.547 8.697 1.00 0.00 120 PRO A O 19
ATOM 33776 N N . GLU A 1 60 ? 6.410 11.541 9.300 1.00 0.00 121 GLU A N 19
ATOM 33777 C CA . GLU A 1 60 ? 7.586 11.659 8.420 1.00 0.00 121 GLU A CA 19
ATOM 33778 C C . GLU A 1 60 ? 7.174 11.731 6.928 1.00 0.00 121 GLU A C 19
ATOM 33779 O O . GLU A 1 60 ? 7.851 12.349 6.109 1.00 0.00 121 GLU A O 19
ATOM 33791 N N . LEU A 1 61 ? 6.055 11.138 6.589 1.00 0.00 122 LEU A N 19
ATOM 33792 C CA . LEU A 1 61 ? 5.592 11.167 5.207 1.00 0.00 122 LEU A CA 19
ATOM 33793 C C . LEU A 1 61 ? 4.400 12.091 5.039 1.00 0.00 122 LEU A C 19
ATOM 33794 O O . LEU A 1 61 ? 3.658 12.000 4.076 1.00 0.00 122 LEU A O 19
ATOM 33810 N N . CYS A 1 62 ? 4.239 12.995 5.957 1.00 0.00 123 CYS A N 19
ATOM 33811 C CA . CYS A 1 62 ? 3.165 13.938 5.886 1.00 0.00 123 CYS A CA 19
ATOM 33812 C C . CYS A 1 62 ? 3.456 15.090 4.927 1.00 0.00 123 CYS A C 19
ATOM 33813 O O . CYS A 1 62 ? 4.206 16.017 5.247 1.00 0.00 123 CYS A O 19
ATOM 33821 N N . GLY A 1 63 ? 2.918 14.978 3.733 1.00 0.00 124 GLY A N 19
ATOM 33822 C CA . GLY A 1 63 ? 2.992 16.037 2.757 1.00 0.00 124 GLY A CA 19
ATOM 33823 C C . GLY A 1 63 ? 1.701 16.111 1.976 1.00 0.00 124 GLY A C 19
ATOM 33824 O O . GLY A 1 63 ? 0.953 17.074 2.087 1.00 0.00 124 GLY A O 19
ATOM 33828 N N . SER A 1 64 ? 1.421 15.079 1.224 1.00 0.00 125 SER A N 19
ATOM 33829 C CA . SER A 1 64 ? 0.190 14.961 0.469 1.00 0.00 125 SER A CA 19
ATOM 33830 C C . SER A 1 64 ? -0.053 13.501 0.118 1.00 0.00 125 SER A C 19
ATOM 33831 O O . SER A 1 64 ? 0.859 12.684 0.206 1.00 0.00 125 SER A O 19
ATOM 33839 N N . VAL A 1 65 ? -1.256 13.163 -0.234 1.00 0.00 126 VAL A N 19
ATOM 33840 C CA . VAL A 1 65 ? -1.578 11.797 -0.549 1.00 0.00 126 VAL A CA 19
ATOM 33841 C C . VAL A 1 65 ? -2.488 11.734 -1.775 1.00 0.00 126 VAL A C 19
ATOM 33842 O O . VAL A 1 65 ? -3.368 12.566 -1.954 1.00 0.00 126 VAL A O 19
ATOM 33855 N N . LYS A 1 66 ? -2.215 10.810 -2.641 1.00 0.00 127 LYS A N 19
ATOM 33856 C CA . LYS A 1 66 ? -3.042 10.571 -3.793 1.00 0.00 127 LYS A CA 19
ATOM 33857 C C . LYS A 1 66 ? -3.777 9.268 -3.624 1.00 0.00 127 LYS A C 19
ATOM 33858 O O . LYS A 1 66 ? -3.204 8.306 -3.159 1.00 0.00 127 LYS A O 19
ATOM 33877 N N . VAL A 1 67 ? -5.040 9.238 -3.967 1.00 0.00 128 VAL A N 19
ATOM 33878 C CA . VAL A 1 67 ? -5.840 8.033 -3.812 1.00 0.00 128 VAL A CA 19
ATOM 33879 C C . VAL A 1 67 ? -6.517 7.655 -5.131 1.00 0.00 128 VAL A C 19
ATOM 33880 O O . VAL A 1 67 ? -6.965 8.536 -5.888 1.00 0.00 128 VAL A O 19
ATOM 33893 N N . GLY A 1 68 ? -6.534 6.375 -5.441 1.00 0.00 129 GLY A N 19
ATOM 33894 C CA . GLY A 1 68 ? -7.192 5.920 -6.621 1.00 0.00 129 GLY A CA 19
ATOM 33895 C C . GLY A 1 68 ? -8.187 4.853 -6.286 1.00 0.00 129 GLY A C 19
ATOM 33896 O O . GLY A 1 68 ? -7.806 3.763 -5.834 1.00 0.00 129 GLY A O 19
ATOM 33900 N N . ILE A 1 69 ? -9.446 5.153 -6.470 1.00 0.00 130 ILE A N 19
ATOM 33901 C CA . ILE A 1 69 ? -10.498 4.217 -6.159 1.00 0.00 130 ILE A CA 19
ATOM 33902 C C . ILE A 1 69 ? -10.792 3.381 -7.388 1.00 0.00 130 ILE A C 19
ATOM 33903 O O . ILE A 1 69 ? -11.363 3.864 -8.381 1.00 0.00 130 ILE A O 19
ATOM 33919 N N . VAL A 1 70 ? -10.391 2.158 -7.336 1.00 0.00 131 VAL A N 19
ATOM 33920 C CA . VAL A 1 70 ? -10.566 1.267 -8.441 1.00 0.00 131 VAL A CA 19
ATOM 33921 C C . VAL A 1 70 ? -11.867 0.487 -8.268 1.00 0.00 131 VAL A C 19
ATOM 33922 O O . VAL A 1 70 ? -12.261 0.172 -7.146 1.00 0.00 131 VAL A O 19
ATOM 33935 N N . GLU A 1 71 ? -12.548 0.242 -9.377 1.00 0.00 132 GLU A N 19
ATOM 33936 C CA . GLU A 1 71 ? -13.806 -0.488 -9.385 1.00 0.00 132 GLU A CA 19
ATOM 33937 C C . GLU A 1 71 ? -13.666 -1.880 -8.803 1.00 0.00 132 GLU A C 19
ATOM 33938 O O . GLU A 1 71 ? -14.423 -2.271 -7.921 1.00 0.00 132 GLU A O 19
ATOM 33950 N N . GLU A 1 72 ? -12.692 -2.603 -9.279 1.00 0.00 133 GLU A N 19
ATOM 33951 C CA . GLU A 1 72 ? -12.471 -3.943 -8.827 1.00 0.00 133 GLU A CA 19
ATOM 33952 C C . GLU A 1 72 ? -11.445 -3.956 -7.713 1.00 0.00 133 GLU A C 19
ATOM 33953 O O . GLU A 1 72 ? -10.303 -3.551 -7.919 1.00 0.00 133 GLU A O 19
ATOM 33965 N N . PRO A 1 73 ? -11.822 -4.429 -6.518 1.00 0.00 134 PRO A N 19
ATOM 33966 C CA . PRO A 1 73 ? -10.906 -4.550 -5.381 1.00 0.00 134 PRO A CA 19
ATOM 33967 C C . PRO A 1 73 ? -10.094 -5.852 -5.468 1.00 0.00 134 PRO A C 19
ATOM 33968 O O . PRO A 1 73 ? -9.639 -6.396 -4.460 1.00 0.00 134 PRO A O 19
ATOM 33979 N N . ASP A 1 74 ? -9.910 -6.313 -6.682 1.00 0.00 135 ASP A N 19
ATOM 33980 C CA . ASP A 1 74 ? -9.177 -7.523 -6.975 1.00 0.00 135 ASP A CA 19
ATOM 33981 C C . ASP A 1 74 ? -7.718 -7.322 -6.632 1.00 0.00 135 ASP A C 19
ATOM 33982 O O . ASP A 1 74 ? -7.135 -6.304 -6.996 1.00 0.00 135 ASP A O 19
ATOM 33991 N N . LYS A 1 75 ? -7.137 -8.281 -5.947 1.00 0.00 136 LYS A N 19
ATOM 33992 C CA . LYS A 1 75 ? -5.766 -8.181 -5.472 1.00 0.00 136 LYS A CA 19
ATOM 33993 C C . LYS A 1 75 ? -4.757 -7.991 -6.600 1.00 0.00 136 LYS A C 19
ATOM 33994 O O . LYS A 1 75 ? -3.759 -7.276 -6.424 1.00 0.00 136 LYS A O 19
ATOM 34013 N N . ALA A 1 76 ? -5.017 -8.585 -7.753 1.00 0.00 137 ALA A N 19
ATOM 34014 C CA . ALA A 1 76 ? -4.112 -8.452 -8.876 1.00 0.00 137 ALA A CA 19
ATOM 34015 C C . ALA A 1 76 ? -4.257 -7.077 -9.482 1.00 0.00 137 ALA A C 19
ATOM 34016 O O . ALA A 1 76 ? -3.271 -6.427 -9.783 1.00 0.00 137 ALA A O 19
ATOM 34023 N N . VAL A 1 77 ? -5.498 -6.621 -9.608 1.00 0.00 138 VAL A N 19
ATOM 34024 C CA . VAL A 1 77 ? -5.778 -5.288 -10.147 1.00 0.00 138 VAL A CA 19
ATOM 34025 C C . VAL A 1 77 ? -5.187 -4.212 -9.222 1.00 0.00 138 VAL A C 19
ATOM 34026 O O . VAL A 1 77 ? -4.550 -3.258 -9.685 1.00 0.00 138 VAL A O 19
ATOM 34039 N N . LEU A 1 78 ? -5.364 -4.407 -7.920 1.00 0.00 139 LEU A N 19
ATOM 34040 C CA . LEU A 1 78 ? -4.812 -3.509 -6.912 1.00 0.00 139 LEU A CA 19
ATOM 34041 C C . LEU A 1 78 ? -3.290 -3.445 -7.020 1.00 0.00 139 LEU A C 19
ATOM 34042 O O . LEU A 1 78 ? -2.712 -2.361 -7.088 1.00 0.00 139 LEU A O 19
ATOM 34058 N N . THR A 1 79 ? -2.654 -4.608 -7.080 1.00 0.00 140 THR A N 19
ATOM 34059 C CA . THR A 1 79 ? -1.205 -4.682 -7.148 1.00 0.00 140 THR A CA 19
ATOM 34060 C C . THR A 1 79 ? -0.684 -4.160 -8.509 1.00 0.00 140 THR A C 19
ATOM 34061 O O . THR A 1 79 ? 0.398 -3.586 -8.591 1.00 0.00 140 THR A O 19
ATOM 34072 N N . GLN A 1 80 ? -1.479 -4.339 -9.553 1.00 0.00 141 GLN A N 19
ATOM 34073 C CA . GLN A 1 80 ? -1.150 -3.871 -10.882 1.00 0.00 141 GLN A CA 19
ATOM 34074 C C . GLN A 1 80 ? -1.054 -2.348 -10.887 1.00 0.00 141 GLN A C 19
ATOM 34075 O O . GLN A 1 80 ? -0.052 -1.784 -11.339 1.00 0.00 141 GLN A O 19
ATOM 34089 N N . ALA A 1 81 ? -2.084 -1.696 -10.352 1.00 0.00 142 ALA A N 19
ATOM 34090 C CA . ALA A 1 81 ? -2.113 -0.244 -10.256 1.00 0.00 142 ALA A CA 19
ATOM 34091 C C . ALA A 1 81 ? -0.979 0.234 -9.358 1.00 0.00 142 ALA A C 19
ATOM 34092 O O . ALA A 1 81 ? -0.243 1.149 -9.712 1.00 0.00 142 ALA A O 19
ATOM 34099 N N . TRP A 1 82 ? -0.827 -0.446 -8.222 1.00 0.00 143 TRP A N 19
ATOM 34100 C CA . TRP A 1 82 ? 0.243 -0.198 -7.247 1.00 0.00 143 TRP A CA 19
ATOM 34101 C C . TRP A 1 82 ? 1.612 -0.186 -7.949 1.00 0.00 143 TRP A C 19
ATOM 34102 O O . TRP A 1 82 ? 2.426 0.727 -7.743 1.00 0.00 143 TRP A O 19
ATOM 34123 N N . LYS A 1 83 ? 1.827 -1.187 -8.796 1.00 0.00 144 LYS A N 19
ATOM 34124 C CA . LYS A 1 83 ? 3.056 -1.345 -9.544 1.00 0.00 144 LYS A CA 19
ATOM 34125 C C . LYS A 1 83 ? 3.298 -0.158 -10.458 1.00 0.00 144 LYS A C 19
ATOM 34126 O O . LYS A 1 83 ? 4.374 0.416 -10.452 1.00 0.00 144 LYS A O 19
ATOM 34145 N N . LEU A 1 84 ? 2.286 0.218 -11.210 1.00 0.00 145 LEU A N 19
ATOM 34146 C CA . LEU A 1 84 ? 2.412 1.299 -12.175 1.00 0.00 145 LEU A CA 19
ATOM 34147 C C . LEU A 1 84 ? 2.734 2.622 -11.471 1.00 0.00 145 LEU A C 19
ATOM 34148 O O . LEU A 1 84 ? 3.611 3.369 -11.907 1.00 0.00 145 LEU A O 19
ATOM 34164 N N . TRP A 1 85 ? 2.049 2.878 -10.365 1.00 0.00 146 TRP A N 19
ATOM 34165 C CA . TRP A 1 85 ? 2.263 4.086 -9.568 1.00 0.00 146 TRP A CA 19
ATOM 34166 C C . TRP A 1 85 ? 3.688 4.146 -9.029 1.00 0.00 146 TRP A C 19
ATOM 34167 O O . TRP A 1 85 ? 4.369 5.191 -9.139 1.00 0.00 146 TRP A O 19
ATOM 34188 N N . ILE A 1 86 ? 4.156 3.034 -8.455 1.00 0.00 147 ILE A N 19
ATOM 34189 C CA . ILE A 1 86 ? 5.493 3.018 -7.905 1.00 0.00 147 ILE A CA 19
ATOM 34190 C C . ILE A 1 86 ? 6.528 3.127 -9.020 1.00 0.00 147 ILE A C 19
ATOM 34191 O O . ILE A 1 86 ? 7.478 3.894 -8.892 1.00 0.00 147 ILE A O 19
ATOM 34207 N N . GLU A 1 87 ? 6.289 2.445 -10.155 1.00 0.00 148 GLU A N 19
ATOM 34208 C CA . GLU A 1 87 ? 7.219 2.499 -11.275 1.00 0.00 148 GLU A CA 19
ATOM 34209 C C . GLU A 1 87 ? 7.352 3.899 -11.842 1.00 0.00 148 GLU A C 19
ATOM 34210 O O . GLU A 1 87 ? 8.437 4.283 -12.278 1.00 0.00 148 GLU A O 19
ATOM 34222 N N . GLU A 1 88 ? 6.263 4.672 -11.817 1.00 0.00 149 GLU A N 19
ATOM 34223 C CA . GLU A 1 88 ? 6.318 6.081 -12.213 1.00 0.00 149 GLU A CA 19
ATOM 34224 C C . GLU A 1 88 ? 7.374 6.801 -11.395 1.00 0.00 149 GLU A C 19
ATOM 34225 O O . GLU A 1 88 ? 8.230 7.500 -11.929 1.00 0.00 149 GLU A O 19
ATOM 34237 N N . HIS A 1 89 ? 7.364 6.563 -10.103 1.00 0.00 150 HIS A N 19
ATOM 34238 C CA . HIS A 1 89 ? 8.316 7.209 -9.236 1.00 0.00 150 HIS A CA 19
ATOM 34239 C C . HIS A 1 89 ? 9.669 6.570 -9.225 1.00 0.00 150 HIS A C 19
ATOM 34240 O O . HIS A 1 89 ? 10.647 7.241 -8.978 1.00 0.00 150 HIS A O 19
ATOM 34255 N N . ILE A 1 90 ? 9.732 5.294 -9.495 1.00 0.00 151 ILE A N 19
ATOM 34256 C CA . ILE A 1 90 ? 11.017 4.620 -9.669 1.00 0.00 151 ILE A CA 19
ATOM 34257 C C . ILE A 1 90 ? 11.758 5.252 -10.855 1.00 0.00 151 ILE A C 19
ATOM 34258 O O . ILE A 1 90 ? 12.954 5.498 -10.794 1.00 0.00 151 ILE A O 19
ATOM 34274 N N . LYS A 1 91 ? 11.023 5.541 -11.909 1.00 0.00 152 LYS A N 19
ATOM 34275 C CA . LYS A 1 91 ? 11.596 6.148 -13.095 1.00 0.00 152 LYS A CA 19
ATOM 34276 C C . LYS A 1 91 ? 11.995 7.609 -12.866 1.00 0.00 152 LYS A C 19
ATOM 34277 O O . LYS A 1 91 ? 13.080 8.028 -13.278 1.00 0.00 152 LYS A O 19
ATOM 34296 N N . VAL A 1 92 ? 11.144 8.385 -12.212 1.00 0.00 153 VAL A N 19
ATOM 34297 C CA . VAL A 1 92 ? 11.470 9.794 -11.987 1.00 0.00 153 VAL A CA 19
ATOM 34298 C C . VAL A 1 92 ? 12.407 10.047 -10.784 1.00 0.00 153 VAL A C 19
ATOM 34299 O O . VAL A 1 92 ? 13.481 10.617 -10.954 1.00 0.00 153 VAL A O 19
ATOM 34312 N N . THR A 1 93 ? 12.036 9.603 -9.600 1.00 0.00 154 THR A N 19
ATOM 34313 C CA . THR A 1 93 ? 12.826 9.892 -8.423 1.00 0.00 154 THR A CA 19
ATOM 34314 C C . THR A 1 93 ? 13.720 8.730 -8.031 1.00 0.00 154 THR A C 19
ATOM 34315 O O . THR A 1 93 ? 14.823 8.922 -7.526 1.00 0.00 154 THR A O 19
ATOM 34326 N N . GLY A 1 94 ? 13.234 7.540 -8.250 1.00 0.00 155 GLY A N 19
ATOM 34327 C CA . GLY A 1 94 ? 14.000 6.356 -7.933 1.00 0.00 155 GLY A CA 19
ATOM 34328 C C . GLY A 1 94 ? 13.921 6.017 -6.468 1.00 0.00 155 GLY A C 19
ATOM 34329 O O . GLY A 1 94 ? 14.888 5.561 -5.877 1.00 0.00 155 GLY A O 19
ATOM 34333 N N . LYS A 1 95 ? 12.785 6.269 -5.865 1.00 0.00 156 LYS A N 19
ATOM 34334 C CA . LYS A 1 95 ? 12.639 6.023 -4.453 1.00 0.00 156 LYS A CA 19
ATOM 34335 C C . LYS A 1 95 ? 11.790 4.818 -4.143 1.00 0.00 156 LYS A C 19
ATOM 34336 O O . LYS A 1 95 ? 10.576 4.834 -4.323 1.00 0.00 156 LYS A O 19
ATOM 34355 N N . VAL A 1 96 ? 12.458 3.766 -3.716 1.00 0.00 157 VAL A N 19
ATOM 34356 C CA . VAL A 1 96 ? 11.810 2.562 -3.227 1.00 0.00 157 VAL A CA 19
ATOM 34357 C C . VAL A 1 96 ? 12.308 2.347 -1.787 1.00 0.00 157 VAL A C 19
ATOM 34358 O O . VAL A 1 96 ? 13.368 1.744 -1.577 1.00 0.00 157 VAL A O 19
ATOM 34371 N N . PRO A 1 97 ? 11.640 2.951 -0.801 1.00 0.00 158 PRO A N 19
ATOM 34372 C CA . PRO A 1 97 ? 12.032 2.888 0.611 1.00 0.00 158 PRO A CA 19
ATOM 34373 C C . PRO A 1 97 ? 11.467 1.636 1.352 1.00 0.00 158 PRO A C 19
ATOM 34374 O O . PRO A 1 97 ? 10.619 0.914 0.796 1.00 0.00 158 PRO A O 19
ATOM 34385 N N . PRO A 1 98 ? 11.951 1.370 2.622 1.00 0.00 159 PRO A N 19
ATOM 34386 C CA . PRO A 1 98 ? 11.593 0.171 3.441 1.00 0.00 159 PRO A CA 19
ATOM 34387 C C . PRO A 1 98 ? 10.098 -0.199 3.487 1.00 0.00 159 PRO A C 19
ATOM 34388 O O . PRO A 1 98 ? 9.758 -1.371 3.630 1.00 0.00 159 PRO A O 19
ATOM 34399 N N . GLY A 1 99 ? 9.221 0.791 3.382 1.00 0.00 160 GLY A N 19
ATOM 34400 C CA . GLY A 1 99 ? 7.797 0.527 3.438 1.00 0.00 160 GLY A CA 19
ATOM 34401 C C . GLY A 1 99 ? 7.305 -0.229 2.224 1.00 0.00 160 GLY A C 19
ATOM 34402 O O . GLY A 1 99 ? 6.348 -1.023 2.308 1.00 0.00 160 GLY A O 19
ATOM 34406 N N . ASN A 1 100 ? 7.956 -0.010 1.107 1.00 0.00 161 ASN A N 19
ATOM 34407 C CA . ASN A 1 100 ? 7.589 -0.675 -0.128 1.00 0.00 161 ASN A CA 19
ATOM 34408 C C . ASN A 1 100 ? 8.496 -1.823 -0.452 1.00 0.00 161 ASN A C 19
ATOM 34409 O O . ASN A 1 100 ? 8.139 -2.711 -1.236 1.00 0.00 161 ASN A O 19
ATOM 34420 N N . LYS A 1 101 ? 9.670 -1.803 0.122 1.00 0.00 162 LYS A N 19
ATOM 34421 C CA . LYS A 1 101 ? 10.592 -2.918 0.015 1.00 0.00 162 LYS A CA 19
ATOM 34422 C C . LYS A 1 101 ? 10.034 -4.109 0.792 1.00 0.00 162 LYS A C 19
ATOM 34423 O O . LYS A 1 101 ? 9.118 -3.952 1.617 1.00 0.00 162 LYS A O 19
ATOM 34442 N N . SER A 1 102 ? 10.545 -5.280 0.520 1.00 0.00 163 SER A N 19
ATOM 34443 C CA . SER A 1 102 ? 10.092 -6.469 1.184 1.00 0.00 163 SER A CA 19
ATOM 34444 C C . SER A 1 102 ? 10.497 -6.474 2.649 1.00 0.00 163 SER A C 19
ATOM 34445 O O . SER A 1 102 ? 11.670 -6.688 3.004 1.00 0.00 163 SER A O 19
ATOM 34453 N N . GLY A 1 103 ? 9.538 -6.195 3.471 1.00 0.00 164 GLY A N 19
ATOM 34454 C CA . GLY A 1 103 ? 9.728 -6.144 4.868 1.00 0.00 164 GLY A CA 19
ATOM 34455 C C . GLY A 1 103 ? 8.673 -5.283 5.481 1.00 0.00 164 GLY A C 19
ATOM 34456 O O . GLY A 1 103 ? 7.609 -5.073 4.875 1.00 0.00 164 GLY A O 19
ATOM 34460 N N . ASN A 1 104 ? 8.924 -4.784 6.644 1.00 0.00 165 ASN A N 19
ATOM 34461 C CA . ASN A 1 104 ? 7.987 -3.920 7.310 1.00 0.00 165 ASN A CA 19
ATOM 34462 C C . ASN A 1 104 ? 8.665 -2.637 7.669 1.00 0.00 165 ASN A C 19
ATOM 34463 O O . ASN A 1 104 ? 9.895 -2.542 7.608 1.00 0.00 165 ASN A O 19
ATOM 34474 N N . ASN A 1 105 ? 7.892 -1.667 8.051 1.00 0.00 166 ASN A N 19
ATOM 34475 C CA . ASN A 1 105 ? 8.385 -0.354 8.374 1.00 0.00 166 ASN A CA 19
ATOM 34476 C C . ASN A 1 105 ? 7.320 0.345 9.177 1.00 0.00 166 ASN A C 19
ATOM 34477 O O . ASN A 1 105 ? 6.156 -0.076 9.132 1.00 0.00 166 ASN A O 19
ATOM 34488 N N . THR A 1 106 ? 7.697 1.372 9.902 1.00 0.00 167 THR A N 19
ATOM 34489 C CA . THR A 1 106 ? 6.798 2.173 10.718 1.00 0.00 167 THR A CA 19
ATOM 34490 C C . THR A 1 106 ? 5.569 2.707 9.905 1.00 0.00 167 THR A C 19
ATOM 34491 O O . THR A 1 106 ? 4.504 2.948 10.462 1.00 0.00 167 THR A O 19
ATOM 34502 N N . PHE A 1 107 ? 5.716 2.847 8.588 1.00 0.00 168 PHE A N 19
ATOM 34503 C CA . PHE A 1 107 ? 4.600 3.280 7.753 1.00 0.00 168 PHE A CA 19
ATOM 34504 C C . PHE A 1 107 ? 3.686 2.146 7.326 1.00 0.00 168 PHE A C 19
ATOM 34505 O O . PHE A 1 107 ? 2.659 2.373 6.687 1.00 0.00 168 PHE A O 19
ATOM 34522 N N . VAL A 1 108 ? 4.052 0.941 7.672 1.00 0.00 169 VAL A N 19
ATOM 34523 C CA . VAL A 1 108 ? 3.199 -0.200 7.422 1.00 0.00 169 VAL A CA 19
ATOM 34524 C C . VAL A 1 108 ? 2.381 -0.431 8.694 1.00 0.00 169 VAL A C 19
ATOM 34525 O O . VAL A 1 108 ? 1.192 -0.765 8.652 1.00 0.00 169 VAL A O 19
ATOM 34538 N N . LYS A 1 109 ? 3.020 -0.150 9.808 1.00 0.00 170 LYS A N 19
ATOM 34539 C CA . LYS A 1 109 ? 2.452 -0.256 11.132 1.00 0.00 170 LYS A CA 19
ATOM 34540 C C . LYS A 1 109 ? 3.500 0.253 12.090 1.00 0.00 170 LYS A C 19
ATOM 34541 O O . LYS A 1 109 ? 4.692 -0.000 11.875 1.00 0.00 170 LYS A O 19
ATOM 34560 N N . VAL A 1 110 ? 3.101 0.982 13.101 1.00 0.00 171 VAL A N 19
ATOM 34561 C CA . VAL A 1 110 ? 4.066 1.516 14.032 1.00 0.00 171 VAL A CA 19
ATOM 34562 C C . VAL A 1 110 ? 4.602 0.452 14.985 1.00 0.00 171 VAL A C 19
ATOM 34563 O O . VAL A 1 110 ? 3.847 -0.203 15.719 1.00 0.00 171 VAL A O 19
ATOM 34576 N N . THR A 1 111 ? 5.885 0.213 14.883 1.00 0.00 172 THR A N 19
ATOM 34577 C CA . THR A 1 111 ? 6.577 -0.702 15.762 1.00 0.00 172 THR A CA 19
ATOM 34578 C C . THR A 1 111 ? 7.420 0.110 16.767 1.00 0.00 172 THR A C 19
ATOM 34579 O O . THR A 1 111 ? 7.834 -0.383 17.819 1.00 0.00 172 THR A O 19
ATOM 34590 N N . LEU A 1 112 ? 7.640 1.368 16.438 1.00 0.00 173 LEU A N 19
ATOM 34591 C CA . LEU A 1 112 ? 8.392 2.256 17.291 1.00 0.00 173 LEU A CA 19
ATOM 34592 C C . LEU A 1 112 ? 7.444 2.909 18.269 1.00 0.00 173 LEU A C 19
ATOM 34593 O O . LEU A 1 112 ? 6.621 3.729 17.886 1.00 0.00 173 LEU A O 19
ATOM 34609 N N . GLU A 1 113 ? 7.523 2.509 19.503 1.00 0.00 174 GLU A N 19
ATOM 34610 C CA . GLU A 1 113 ? 6.643 3.037 20.535 1.00 0.00 174 GLU A CA 19
ATOM 34611 C C . GLU A 1 113 ? 7.351 4.145 21.262 1.00 0.00 174 GLU A C 19
ATOM 34612 O O . GLU A 1 113 ? 6.815 5.223 21.499 1.00 0.00 174 GLU A O 19
ATOM 34624 N N . HIS A 1 114 ? 8.578 3.850 21.594 1.00 0.00 175 HIS A N 19
ATOM 34625 C CA . HIS A 1 114 ? 9.377 4.671 22.457 1.00 0.00 175 HIS A CA 19
ATOM 34626 C C . HIS A 1 114 ? 10.046 5.716 21.621 1.00 0.00 175 HIS A C 19
ATOM 34627 O O . HIS A 1 114 ? 11.033 5.450 20.930 1.00 0.00 175 HIS A O 19
ATOM 34642 N N . HIS A 1 115 ? 9.466 6.883 21.650 1.00 0.00 176 HIS A N 19
ATOM 34643 C CA . HIS A 1 115 ? 9.875 7.983 20.819 1.00 0.00 176 HIS A CA 19
ATOM 34644 C C . HIS A 1 115 ? 11.203 8.548 21.223 1.00 0.00 176 HIS A C 19
ATOM 34645 O O . HIS A 1 115 ? 11.537 8.628 22.417 1.00 0.00 176 HIS A O 19
ATOM 34660 N N . HIS A 1 116 ? 11.960 8.917 20.231 1.00 0.00 177 HIS A N 19
ATOM 34661 C CA . HIS A 1 116 ? 13.268 9.506 20.405 1.00 0.00 177 HIS A CA 19
ATOM 34662 C C . HIS A 1 116 ? 13.083 11.000 20.235 1.00 0.00 177 HIS A C 19
ATOM 34663 O O . HIS A 1 116 ? 12.835 11.459 19.123 1.00 0.00 177 HIS A O 19
ATOM 34678 N N . HIS A 1 117 ? 13.168 11.732 21.335 1.00 0.00 178 HIS A N 19
ATOM 34679 C CA . HIS A 1 117 ? 12.843 13.163 21.396 1.00 0.00 178 HIS A CA 19
ATOM 34680 C C . HIS A 1 117 ? 11.360 13.415 21.257 1.00 0.00 178 HIS A C 19
ATOM 34681 O O . HIS A 1 117 ? 10.763 13.229 20.191 1.00 0.00 178 HIS A O 19
ATOM 34696 N N . HIS A 1 118 ? 10.761 13.812 22.341 1.00 0.00 179 HIS A N 19
ATOM 34697 C CA . HIS A 1 118 ? 9.352 14.202 22.347 1.00 0.00 179 HIS A CA 19
ATOM 34698 C C . HIS A 1 118 ? 9.289 15.634 22.848 1.00 0.00 179 HIS A C 19
ATOM 34699 O O . HIS A 1 118 ? 8.238 16.169 23.189 1.00 0.00 179 HIS A O 19
ATOM 34714 N N . HIS A 1 119 ? 10.445 16.231 22.850 1.00 0.00 180 HIS A N 19
ATOM 34715 C CA . HIS A 1 119 ? 10.693 17.543 23.337 1.00 0.00 180 HIS A CA 19
ATOM 34716 C C . HIS A 1 119 ? 11.995 17.979 22.719 1.00 0.00 180 HIS A C 19
ATOM 34717 O O . HIS A 1 119 ? 12.038 18.991 22.035 1.00 0.00 180 HIS A O 19
ATOM 34733 N N . MET A 1 1 ? -16.922 6.133 -19.157 1.00 0.00 62 MET A N 20
ATOM 34734 C CA . MET A 1 1 ? -16.063 4.948 -19.009 1.00 0.00 62 MET A CA 20
ATOM 34735 C C . MET A 1 1 ? -14.649 5.383 -18.691 1.00 0.00 62 MET A C 20
ATOM 34736 O O . MET A 1 1 ? -14.339 6.569 -18.785 1.00 0.00 62 MET A O 20
ATOM 34752 N N . ALA A 1 2 ? -13.813 4.422 -18.265 1.00 0.00 63 ALA A N 20
ATOM 34753 C CA . ALA A 1 2 ? -12.386 4.631 -17.952 1.00 0.00 63 ALA A CA 20
ATOM 34754 C C . ALA A 1 2 ? -12.161 5.684 -16.866 1.00 0.00 63 ALA A C 20
ATOM 34755 O O . ALA A 1 2 ? -11.094 6.269 -16.768 1.00 0.00 63 ALA A O 20
ATOM 34762 N N . SER A 1 3 ? -13.126 5.843 -16.001 1.00 0.00 64 SER A N 20
ATOM 34763 C CA . SER A 1 3 ? -13.077 6.848 -14.963 1.00 0.00 64 SER A CA 20
ATOM 34764 C C . SER A 1 3 ? -12.540 6.251 -13.656 1.00 0.00 64 SER A C 20
ATOM 34765 O O . SER A 1 3 ? -12.880 6.683 -12.551 1.00 0.00 64 SER A O 20
ATOM 34773 N N . ALA A 1 4 ? -11.678 5.289 -13.801 1.00 0.00 65 ALA A N 20
ATOM 34774 C CA . ALA A 1 4 ? -11.041 4.655 -12.693 1.00 0.00 65 ALA A CA 20
ATOM 34775 C C . ALA A 1 4 ? -9.572 4.976 -12.754 1.00 0.00 65 ALA A C 20
ATOM 34776 O O . ALA A 1 4 ? -9.055 5.286 -13.828 1.00 0.00 65 ALA A O 20
ATOM 34783 N N . VAL A 1 5 ? -8.912 4.936 -11.645 1.00 0.00 66 VAL A N 20
ATOM 34784 C CA . VAL A 1 5 ? -7.505 5.221 -11.608 1.00 0.00 66 VAL A CA 20
ATOM 34785 C C . VAL A 1 5 ? -6.698 3.952 -11.823 1.00 0.00 66 VAL A C 20
ATOM 34786 O O . VAL A 1 5 ? -6.829 2.994 -11.073 1.00 0.00 66 VAL A O 20
ATOM 34799 N N . LYS A 1 6 ? -5.895 3.941 -12.859 1.00 0.00 67 LYS A N 20
ATOM 34800 C CA . LYS A 1 6 ? -5.041 2.817 -13.144 1.00 0.00 67 LYS A CA 20
ATOM 34801 C C . LYS A 1 6 ? -3.606 3.161 -12.809 1.00 0.00 67 LYS A C 20
ATOM 34802 O O . LYS A 1 6 ? -2.923 2.407 -12.133 1.00 0.00 67 LYS A O 20
ATOM 34821 N N . SER A 1 7 ? -3.162 4.309 -13.263 1.00 0.00 68 SER A N 20
ATOM 34822 C CA . SER A 1 7 ? -1.790 4.710 -13.048 1.00 0.00 68 SER A CA 20
ATOM 34823 C C . SER A 1 7 ? -1.704 5.955 -12.130 1.00 0.00 68 SER A C 20
ATOM 34824 O O . SER A 1 7 ? -2.721 6.629 -11.881 1.00 0.00 68 SER A O 20
ATOM 34832 N N . LEU A 1 8 ? -0.485 6.272 -11.682 1.00 0.00 69 LEU A N 20
ATOM 34833 C CA . LEU A 1 8 ? -0.201 7.379 -10.749 1.00 0.00 69 LEU A CA 20
ATOM 34834 C C . LEU A 1 8 ? -0.522 8.703 -11.410 1.00 0.00 69 LEU A C 20
ATOM 34835 O O . LEU A 1 8 ? -1.005 9.646 -10.763 1.00 0.00 69 LEU A O 20
ATOM 34851 N N . THR A 1 9 ? -0.279 8.763 -12.693 1.00 0.00 70 THR A N 20
ATOM 34852 C CA . THR A 1 9 ? -0.591 9.922 -13.494 1.00 0.00 70 THR A CA 20
ATOM 34853 C C . THR A 1 9 ? -2.090 10.310 -13.387 1.00 0.00 70 THR A C 20
ATOM 34854 O O . THR A 1 9 ? -2.443 11.477 -13.450 1.00 0.00 70 THR A O 20
ATOM 34865 N N . GLU A 1 10 ? -2.945 9.340 -13.140 1.00 0.00 71 GLU A N 20
ATOM 34866 C CA . GLU A 1 10 ? -4.377 9.591 -13.100 1.00 0.00 71 GLU A CA 20
ATOM 34867 C C . GLU A 1 10 ? -4.857 9.869 -11.683 1.00 0.00 71 GLU A C 20
ATOM 34868 O O . GLU A 1 10 ? -6.023 10.183 -11.468 1.00 0.00 71 GLU A O 20
ATOM 34880 N N . THR A 1 11 ? -3.974 9.765 -10.727 1.00 0.00 72 THR A N 20
ATOM 34881 C CA . THR A 1 11 ? -4.363 9.871 -9.349 1.00 0.00 72 THR A CA 20
ATOM 34882 C C . THR A 1 11 ? -4.598 11.342 -8.892 1.00 0.00 72 THR A C 20
ATOM 34883 O O . THR A 1 11 ? -3.873 12.260 -9.295 1.00 0.00 72 THR A O 20
ATOM 34894 N N . GLU A 1 12 ? -5.618 11.539 -8.054 1.00 0.00 73 GLU A N 20
ATOM 34895 C CA . GLU A 1 12 ? -5.954 12.847 -7.518 1.00 0.00 73 GLU A CA 20
ATOM 34896 C C . GLU A 1 12 ? -5.165 13.093 -6.222 1.00 0.00 73 GLU A C 20
ATOM 34897 O O . GLU A 1 12 ? -4.869 12.148 -5.481 1.00 0.00 73 GLU A O 20
ATOM 34909 N N . LEU A 1 13 ? -4.839 14.340 -5.960 1.00 0.00 74 LEU A N 20
ATOM 34910 C CA . LEU A 1 13 ? -3.997 14.716 -4.833 1.00 0.00 74 LEU A CA 20
ATOM 34911 C C . LEU A 1 13 ? -4.854 15.313 -3.719 1.00 0.00 74 LEU A C 20
ATOM 34912 O O . LEU A 1 13 ? -5.751 16.114 -3.982 1.00 0.00 74 LEU A O 20
ATOM 34928 N N . LEU A 1 14 ? -4.609 14.872 -2.505 1.00 0.00 75 LEU A N 20
ATOM 34929 C CA . LEU A 1 14 ? -5.256 15.390 -1.317 1.00 0.00 75 LEU A CA 20
ATOM 34930 C C . LEU A 1 14 ? -4.187 15.805 -0.314 1.00 0.00 75 LEU A C 20
ATOM 34931 O O . LEU A 1 14 ? -3.275 15.032 -0.032 1.00 0.00 75 LEU A O 20
ATOM 34947 N N . PRO A 1 15 ? -4.217 17.033 0.182 1.00 0.00 76 PRO A N 20
ATOM 34948 C CA . PRO A 1 15 ? -3.331 17.448 1.271 1.00 0.00 76 PRO A CA 20
ATOM 34949 C C . PRO A 1 15 ? -3.728 16.698 2.560 1.00 0.00 76 PRO A C 20
ATOM 34950 O O . PRO A 1 15 ? -4.918 16.521 2.823 1.00 0.00 76 PRO A O 20
ATOM 34961 N N . ILE A 1 16 ? -2.749 16.287 3.381 1.00 0.00 77 ILE A N 20
ATOM 34962 C CA . ILE A 1 16 ? -3.041 15.450 4.586 1.00 0.00 77 ILE A CA 20
ATOM 34963 C C . ILE A 1 16 ? -3.858 16.187 5.667 1.00 0.00 77 ILE A C 20
ATOM 34964 O O . ILE A 1 16 ? -4.249 15.590 6.672 1.00 0.00 77 ILE A O 20
ATOM 34980 N N . THR A 1 17 ? -4.110 17.468 5.458 1.00 0.00 78 THR A N 20
ATOM 34981 C CA . THR A 1 17 ? -4.924 18.233 6.371 1.00 0.00 78 THR A CA 20
ATOM 34982 C C . THR A 1 17 ? -6.385 17.736 6.297 1.00 0.00 78 THR A C 20
ATOM 34983 O O . THR A 1 17 ? -7.103 17.725 7.302 1.00 0.00 78 THR A O 20
ATOM 34994 N N . GLU A 1 18 ? -6.789 17.242 5.128 1.00 0.00 79 GLU A N 20
ATOM 34995 C CA . GLU A 1 18 ? -8.120 16.735 4.955 1.00 0.00 79 GLU A CA 20
ATOM 34996 C C . GLU A 1 18 ? -8.106 15.205 5.062 1.00 0.00 79 GLU A C 20
ATOM 34997 O O . GLU A 1 18 ? -8.616 14.484 4.214 1.00 0.00 79 GLU A O 20
ATOM 35009 N N . ALA A 1 19 ? -7.538 14.722 6.149 1.00 0.00 80 ALA A N 20
ATOM 35010 C CA . ALA A 1 19 ? -7.415 13.290 6.402 1.00 0.00 80 ALA A CA 20
ATOM 35011 C C . ALA A 1 19 ? -8.790 12.647 6.614 1.00 0.00 80 ALA A C 20
ATOM 35012 O O . ALA A 1 19 ? -8.977 11.453 6.393 1.00 0.00 80 ALA A O 20
ATOM 35019 N N . ASP A 1 20 ? -9.749 13.454 7.026 1.00 0.00 81 ASP A N 20
ATOM 35020 C CA . ASP A 1 20 ? -11.139 13.003 7.199 1.00 0.00 81 ASP A CA 20
ATOM 35021 C C . ASP A 1 20 ? -11.827 12.875 5.839 1.00 0.00 81 ASP A C 20
ATOM 35022 O O . ASP A 1 20 ? -12.794 12.154 5.675 1.00 0.00 81 ASP A O 20
ATOM 35031 N N . SER A 1 21 ? -11.261 13.531 4.859 1.00 0.00 82 SER A N 20
ATOM 35032 C CA . SER A 1 21 ? -11.828 13.612 3.535 1.00 0.00 82 SER A CA 20
ATOM 35033 C C . SER A 1 21 ? -11.369 12.423 2.689 1.00 0.00 82 SER A C 20
ATOM 35034 O O . SER A 1 21 ? -11.861 12.209 1.576 1.00 0.00 82 SER A O 20
ATOM 35042 N N . ILE A 1 22 ? -10.458 11.636 3.229 1.00 0.00 83 ILE A N 20
ATOM 35043 C CA . ILE A 1 22 ? -9.899 10.510 2.510 1.00 0.00 83 ILE A CA 20
ATOM 35044 C C . ILE A 1 22 ? -10.969 9.433 2.288 1.00 0.00 83 ILE A C 20
ATOM 35045 O O . ILE A 1 22 ? -11.641 9.026 3.230 1.00 0.00 83 ILE A O 20
ATOM 35061 N N . PRO A 1 23 ? -11.175 9.016 1.023 1.00 0.00 84 PRO A N 20
ATOM 35062 C CA . PRO A 1 23 ? -12.165 7.995 0.655 1.00 0.00 84 PRO A CA 20
ATOM 35063 C C . PRO A 1 23 ? -12.023 6.680 1.434 1.00 0.00 84 PRO A C 20
ATOM 35064 O O . PRO A 1 23 ? -10.917 6.146 1.624 1.00 0.00 84 PRO A O 20
ATOM 35075 N N . SER A 1 24 ? -13.143 6.147 1.847 1.00 0.00 85 SER A N 20
ATOM 35076 C CA . SER A 1 24 ? -13.211 4.896 2.568 1.00 0.00 85 SER A CA 20
ATOM 35077 C C . SER A 1 24 ? -13.449 3.753 1.571 1.00 0.00 85 SER A C 20
ATOM 35078 O O . SER A 1 24 ? -14.115 2.760 1.858 1.00 0.00 85 SER A O 20
ATOM 35086 N N . ALA A 1 25 ? -12.858 3.900 0.428 1.00 0.00 86 ALA A N 20
ATOM 35087 C CA . ALA A 1 25 ? -13.024 2.988 -0.659 1.00 0.00 86 ALA A CA 20
ATOM 35088 C C . ALA A 1 25 ? -11.822 2.085 -0.770 1.00 0.00 86 ALA A C 20
ATOM 35089 O O . ALA A 1 25 ? -10.836 2.264 -0.045 1.00 0.00 86 ALA A O 20
ATOM 35096 N N . SER A 1 26 ? -11.895 1.147 -1.666 1.00 0.00 87 SER A N 20
ATOM 35097 C CA . SER A 1 26 ? -10.831 0.243 -1.905 1.00 0.00 87 SER A CA 20
ATOM 35098 C C . SER A 1 26 ? -10.066 0.773 -3.093 1.00 0.00 87 SER A C 20
ATOM 35099 O O . SER A 1 26 ? -10.666 1.210 -4.084 1.00 0.00 87 SER A O 20
ATOM 35107 N N . GLY A 1 27 ? -8.778 0.780 -2.993 1.00 0.00 88 GLY A N 20
ATOM 35108 C CA . GLY A 1 27 ? -7.991 1.280 -4.054 1.00 0.00 88 GLY A CA 20
ATOM 35109 C C . GLY A 1 27 ? -6.577 1.435 -3.641 1.00 0.00 88 GLY A C 20
ATOM 35110 O O . GLY A 1 27 ? -6.122 0.781 -2.684 1.00 0.00 88 GLY A O 20
ATOM 35114 N N . VAL A 1 28 ? -5.898 2.313 -4.300 1.00 0.00 89 VAL A N 20
ATOM 35115 C CA . VAL A 1 28 ? -4.488 2.516 -4.089 1.00 0.00 89 VAL A CA 20
ATOM 35116 C C . VAL A 1 28 ? -4.297 3.915 -3.535 1.00 0.00 89 VAL A C 20
ATOM 35117 O O . VAL A 1 28 ? -5.156 4.776 -3.730 1.00 0.00 89 VAL A O 20
ATOM 35130 N N . TYR A 1 29 ? -3.217 4.145 -2.849 1.00 0.00 90 TYR A N 20
ATOM 35131 C CA . TYR A 1 29 ? -2.897 5.455 -2.373 1.00 0.00 90 TYR A CA 20
ATOM 35132 C C . TYR A 1 29 ? -1.392 5.660 -2.395 1.00 0.00 90 TYR A C 20
ATOM 35133 O O . TYR A 1 29 ? -0.620 4.702 -2.246 1.00 0.00 90 TYR A O 20
ATOM 35151 N N . ALA A 1 30 ? -0.991 6.875 -2.594 1.00 0.00 91 ALA A N 20
ATOM 35152 C CA . ALA A 1 30 ? 0.396 7.238 -2.670 1.00 0.00 91 ALA A CA 20
ATOM 35153 C C . ALA A 1 30 ? 0.684 8.341 -1.674 1.00 0.00 91 ALA A C 20
ATOM 35154 O O . ALA A 1 30 ? 0.059 9.401 -1.718 1.00 0.00 91 ALA A O 20
ATOM 35161 N N . VAL A 1 31 ? 1.601 8.091 -0.783 1.00 0.00 92 VAL A N 20
ATOM 35162 C CA . VAL A 1 31 ? 1.945 9.028 0.257 1.00 0.00 92 VAL A CA 20
ATOM 35163 C C . VAL A 1 31 ? 3.137 9.874 -0.166 1.00 0.00 92 VAL A C 20
ATOM 35164 O O . VAL A 1 31 ? 4.250 9.350 -0.432 1.00 0.00 92 VAL A O 20
ATOM 35177 N N . TYR A 1 32 ? 2.895 11.158 -0.237 1.00 0.00 93 TYR A N 20
ATOM 35178 C CA . TYR A 1 32 ? 3.875 12.145 -0.593 1.00 0.00 93 TYR A CA 20
ATOM 35179 C C . TYR A 1 32 ? 4.235 12.951 0.623 1.00 0.00 93 TYR A C 20
ATOM 35180 O O . TYR A 1 32 ? 3.348 13.398 1.358 1.00 0.00 93 TYR A O 20
ATOM 35198 N N . ASP A 1 33 ? 5.504 13.172 0.835 1.00 0.00 94 ASP A N 20
ATOM 35199 C CA . ASP A 1 33 ? 5.916 13.990 1.959 1.00 0.00 94 ASP A CA 20
ATOM 35200 C C . ASP A 1 33 ? 5.744 15.459 1.573 1.00 0.00 94 ASP A C 20
ATOM 35201 O O . ASP A 1 33 ? 5.334 15.765 0.445 1.00 0.00 94 ASP A O 20
ATOM 35210 N N . LYS A 1 34 ? 6.081 16.363 2.465 1.00 0.00 95 LYS A N 20
ATOM 35211 C CA . LYS A 1 34 ? 5.875 17.792 2.233 1.00 0.00 95 LYS A CA 20
ATOM 35212 C C . LYS A 1 34 ? 6.845 18.438 1.242 1.00 0.00 95 LYS A C 20
ATOM 35213 O O . LYS A 1 34 ? 6.809 19.640 1.015 1.00 0.00 95 LYS A O 20
ATOM 35232 N N . SER A 1 35 ? 7.687 17.644 0.679 1.00 0.00 96 SER A N 20
ATOM 35233 C CA . SER A 1 35 ? 8.554 18.063 -0.420 1.00 0.00 96 SER A CA 20
ATOM 35234 C C . SER A 1 35 ? 7.878 17.709 -1.765 1.00 0.00 96 SER A C 20
ATOM 35235 O O . SER A 1 35 ? 8.432 17.965 -2.841 1.00 0.00 96 SER A O 20
ATOM 35243 N N . ASP A 1 36 ? 6.679 17.112 -1.667 1.00 0.00 97 ASP A N 20
ATOM 35244 C CA . ASP A 1 36 ? 5.879 16.623 -2.809 1.00 0.00 97 ASP A CA 20
ATOM 35245 C C . ASP A 1 36 ? 6.672 15.552 -3.529 1.00 0.00 97 ASP A C 20
ATOM 35246 O O . ASP A 1 36 ? 7.147 15.727 -4.659 1.00 0.00 97 ASP A O 20
ATOM 35255 N N . GLU A 1 37 ? 6.919 14.496 -2.803 1.00 0.00 98 GLU A N 20
ATOM 35256 C CA . GLU A 1 37 ? 7.688 13.389 -3.261 1.00 0.00 98 GLU A CA 20
ATOM 35257 C C . GLU A 1 37 ? 7.098 12.109 -2.768 1.00 0.00 98 GLU A C 20
ATOM 35258 O O . GLU A 1 37 ? 6.578 12.051 -1.656 1.00 0.00 98 GLU A O 20
ATOM 35270 N N . LEU A 1 38 ? 7.214 11.092 -3.568 1.00 0.00 99 LEU A N 20
ATOM 35271 C CA . LEU A 1 38 ? 6.568 9.834 -3.301 1.00 0.00 99 LEU A CA 20
ATOM 35272 C C . LEU A 1 38 ? 7.517 8.880 -2.623 1.00 0.00 99 LEU A C 20
ATOM 35273 O O . LEU A 1 38 ? 8.546 8.489 -3.189 1.00 0.00 99 LEU A O 20
ATOM 35289 N N . GLN A 1 39 ? 7.171 8.520 -1.412 1.00 0.00 100 GLN A N 20
ATOM 35290 C CA . GLN A 1 39 ? 7.954 7.583 -0.648 1.00 0.00 100 GLN A CA 20
ATOM 35291 C C . GLN A 1 39 ? 7.227 6.262 -0.432 1.00 0.00 100 GLN A C 20
ATOM 35292 O O . GLN A 1 39 ? 7.863 5.227 -0.280 1.00 0.00 100 GLN A O 20
ATOM 35306 N N . PHE A 1 40 ? 5.916 6.278 -0.404 1.00 0.00 101 PHE A N 20
ATOM 35307 C CA . PHE A 1 40 ? 5.202 5.052 -0.110 1.00 0.00 101 PHE A CA 20
ATOM 35308 C C . PHE A 1 40 ? 3.897 4.952 -0.856 1.00 0.00 101 PHE A C 20
ATOM 35309 O O . PHE A 1 40 ? 3.079 5.859 -0.812 1.00 0.00 101 PHE A O 20
ATOM 35326 N N . VAL A 1 41 ? 3.721 3.864 -1.544 1.00 0.00 102 VAL A N 20
ATOM 35327 C CA . VAL A 1 41 ? 2.454 3.553 -2.176 1.00 0.00 102 VAL A CA 20
ATOM 35328 C C . VAL A 1 41 ? 1.878 2.316 -1.526 1.00 0.00 102 VAL A C 20
ATOM 35329 O O . VAL A 1 41 ? 2.625 1.397 -1.145 1.00 0.00 102 VAL A O 20
ATOM 35342 N N . GLY A 1 42 ? 0.591 2.285 -1.382 1.00 0.00 103 GLY A N 20
ATOM 35343 C CA . GLY A 1 42 ? -0.046 1.183 -0.740 1.00 0.00 103 GLY A CA 20
ATOM 35344 C C . GLY A 1 42 ? -1.432 0.994 -1.258 1.00 0.00 103 GLY A C 20
ATOM 35345 O O . GLY A 1 42 ? -1.941 1.844 -1.983 1.00 0.00 103 GLY A O 20
ATOM 35349 N N . ILE A 1 43 ? -2.041 -0.093 -0.890 1.00 0.00 104 ILE A N 20
ATOM 35350 C CA . ILE A 1 43 ? -3.378 -0.431 -1.320 1.00 0.00 104 ILE A CA 20
ATOM 35351 C C . ILE A 1 43 ? -4.191 -0.874 -0.128 1.00 0.00 104 ILE A C 20
ATOM 35352 O O . ILE A 1 43 ? -3.648 -1.475 0.816 1.00 0.00 104 ILE A O 20
ATOM 35368 N N . SER A 1 44 ? -5.457 -0.586 -0.146 1.00 0.00 105 SER A N 20
ATOM 35369 C CA . SER A 1 44 ? -6.300 -0.897 0.970 1.00 0.00 105 SER A CA 20
ATOM 35370 C C . SER A 1 44 ? -7.726 -1.140 0.502 1.00 0.00 105 SER A C 20
ATOM 35371 O O . SER A 1 44 ? -8.094 -0.776 -0.632 1.00 0.00 105 SER A O 20
ATOM 35379 N N . ARG A 1 45 ? -8.510 -1.777 1.355 1.00 0.00 106 ARG A N 20
ATOM 35380 C CA . ARG A 1 45 ? -9.917 -1.996 1.102 1.00 0.00 106 ARG A CA 20
ATOM 35381 C C . ARG A 1 45 ? -10.686 -0.760 1.565 1.00 0.00 106 ARG A C 20
ATOM 35382 O O . ARG A 1 45 ? -11.799 -0.494 1.121 1.00 0.00 106 ARG A O 20
ATOM 35403 N N . ASN A 1 46 ? -10.080 -0.022 2.460 1.00 0.00 107 ASN A N 20
ATOM 35404 C CA . ASN A 1 46 ? -10.651 1.199 2.977 1.00 0.00 107 ASN A CA 20
ATOM 35405 C C . ASN A 1 46 ? -9.499 2.174 3.157 1.00 0.00 107 ASN A C 20
ATOM 35406 O O . ASN A 1 46 ? -8.893 2.232 4.240 1.00 0.00 107 ASN A O 20
ATOM 35417 N N . ILE A 1 47 ? -9.174 2.882 2.087 1.00 0.00 108 ILE A N 20
ATOM 35418 C CA . ILE A 1 47 ? -8.008 3.788 2.000 1.00 0.00 108 ILE A CA 20
ATOM 35419 C C . ILE A 1 47 ? -7.830 4.673 3.247 1.00 0.00 108 ILE A C 20
ATOM 35420 O O . ILE A 1 47 ? -6.754 4.670 3.861 1.00 0.00 108 ILE A O 20
ATOM 35436 N N . ALA A 1 48 ? -8.896 5.371 3.630 1.00 0.00 109 ALA A N 20
ATOM 35437 C CA . ALA A 1 48 ? -8.914 6.291 4.789 1.00 0.00 109 ALA A CA 20
ATOM 35438 C C . ALA A 1 48 ? -8.309 5.699 6.057 1.00 0.00 109 ALA A C 20
ATOM 35439 O O . ALA A 1 48 ? -7.544 6.370 6.754 1.00 0.00 109 ALA A O 20
ATOM 35446 N N . ALA A 1 49 ? -8.596 4.434 6.303 1.00 0.00 110 ALA A N 20
ATOM 35447 C CA . ALA A 1 49 ? -8.180 3.777 7.525 1.00 0.00 110 ALA A CA 20
ATOM 35448 C C . ALA A 1 49 ? -6.681 3.603 7.546 1.00 0.00 110 ALA A C 20
ATOM 35449 O O . ALA A 1 49 ? -6.015 4.019 8.488 1.00 0.00 110 ALA A O 20
ATOM 35456 N N . SER A 1 50 ? -6.155 3.033 6.485 1.00 0.00 111 SER A N 20
ATOM 35457 C CA . SER A 1 50 ? -4.745 2.793 6.372 1.00 0.00 111 SER A CA 20
ATOM 35458 C C . SER A 1 50 ? -3.969 4.115 6.371 1.00 0.00 111 SER A C 20
ATOM 35459 O O . SER A 1 50 ? -2.990 4.268 7.118 1.00 0.00 111 SER A O 20
ATOM 35467 N N . VAL A 1 51 ? -4.448 5.080 5.584 1.00 0.00 112 VAL A N 20
ATOM 35468 C CA . VAL A 1 51 ? -3.811 6.384 5.469 1.00 0.00 112 VAL A CA 20
ATOM 35469 C C . VAL A 1 51 ? -3.696 7.066 6.826 1.00 0.00 112 VAL A C 20
ATOM 35470 O O . VAL A 1 51 ? -2.576 7.356 7.280 1.00 0.00 112 VAL A O 20
ATOM 35483 N N . SER A 1 52 ? -4.826 7.249 7.497 1.00 0.00 113 SER A N 20
ATOM 35484 C CA . SER A 1 52 ? -4.851 7.950 8.768 1.00 0.00 113 SER A CA 20
ATOM 35485 C C . SER A 1 52 ? -4.028 7.199 9.833 1.00 0.00 113 SER A C 20
ATOM 35486 O O . SER A 1 52 ? -3.246 7.821 10.565 1.00 0.00 113 SER A O 20
ATOM 35494 N N . ALA A 1 53 ? -4.140 5.862 9.853 1.00 0.00 114 ALA A N 20
ATOM 35495 C CA . ALA A 1 53 ? -3.465 5.037 10.853 1.00 0.00 114 ALA A CA 20
ATOM 35496 C C . ALA A 1 53 ? -1.959 5.261 10.859 1.00 0.00 114 ALA A C 20
ATOM 35497 O O . ALA A 1 53 ? -1.379 5.611 11.891 1.00 0.00 114 ALA A O 20
ATOM 35504 N N . HIS A 1 54 ? -1.320 5.114 9.713 1.00 0.00 115 HIS A N 20
ATOM 35505 C CA . HIS A 1 54 ? 0.128 5.269 9.689 1.00 0.00 115 HIS A CA 20
ATOM 35506 C C . HIS A 1 54 ? 0.592 6.711 9.694 1.00 0.00 115 HIS A C 20
ATOM 35507 O O . HIS A 1 54 ? 1.683 6.993 10.167 1.00 0.00 115 HIS A O 20
ATOM 35522 N N . LEU A 1 55 ? -0.229 7.628 9.208 1.00 0.00 116 LEU A N 20
ATOM 35523 C CA . LEU A 1 55 ? 0.179 9.033 9.191 1.00 0.00 116 LEU A CA 20
ATOM 35524 C C . LEU A 1 55 ? 0.113 9.663 10.567 1.00 0.00 116 LEU A C 20
ATOM 35525 O O . LEU A 1 55 ? 0.855 10.578 10.853 1.00 0.00 116 LEU A O 20
ATOM 35541 N N . LYS A 1 56 ? -0.767 9.176 11.420 1.00 0.00 117 LYS A N 20
ATOM 35542 C CA . LYS A 1 56 ? -0.825 9.703 12.770 1.00 0.00 117 LYS A CA 20
ATOM 35543 C C . LYS A 1 56 ? 0.174 8.985 13.674 1.00 0.00 117 LYS A C 20
ATOM 35544 O O . LYS A 1 56 ? 0.608 9.530 14.692 1.00 0.00 117 LYS A O 20
ATOM 35563 N N . SER A 1 57 ? 0.549 7.768 13.291 1.00 0.00 118 SER A N 20
ATOM 35564 C CA . SER A 1 57 ? 1.550 7.017 14.030 1.00 0.00 118 SER A CA 20
ATOM 35565 C C . SER A 1 57 ? 2.935 7.623 13.785 1.00 0.00 118 SER A C 20
ATOM 35566 O O . SER A 1 57 ? 3.705 7.851 14.731 1.00 0.00 118 SER A O 20
ATOM 35574 N N . VAL A 1 58 ? 3.234 7.898 12.530 1.00 0.00 119 VAL A N 20
ATOM 35575 C CA . VAL A 1 58 ? 4.472 8.522 12.150 1.00 0.00 119 VAL A CA 20
ATOM 35576 C C . VAL A 1 58 ? 4.217 9.576 11.042 1.00 0.00 119 VAL A C 20
ATOM 35577 O O . VAL A 1 58 ? 4.177 9.276 9.844 1.00 0.00 119 VAL A O 20
ATOM 35590 N N . PRO A 1 59 ? 3.987 10.829 11.453 1.00 0.00 120 PRO A N 20
ATOM 35591 C CA . PRO A 1 59 ? 3.672 11.951 10.544 1.00 0.00 120 PRO A CA 20
ATOM 35592 C C . PRO A 1 59 ? 4.886 12.475 9.761 1.00 0.00 120 PRO A C 20
ATOM 35593 O O . PRO A 1 59 ? 4.920 13.638 9.362 1.00 0.00 120 PRO A O 20
ATOM 35604 N N . GLU A 1 60 ? 5.840 11.613 9.482 1.00 0.00 121 GLU A N 20
ATOM 35605 C CA . GLU A 1 60 ? 7.049 12.014 8.794 1.00 0.00 121 GLU A CA 20
ATOM 35606 C C . GLU A 1 60 ? 6.751 12.338 7.333 1.00 0.00 121 GLU A C 20
ATOM 35607 O O . GLU A 1 60 ? 7.174 13.366 6.806 1.00 0.00 121 GLU A O 20
ATOM 35619 N N . LEU A 1 61 ? 5.944 11.504 6.718 1.00 0.00 122 LEU A N 20
ATOM 35620 C CA . LEU A 1 61 ? 5.603 11.662 5.315 1.00 0.00 122 LEU A CA 20
ATOM 35621 C C . LEU A 1 61 ? 4.354 12.518 5.144 1.00 0.00 122 LEU A C 20
ATOM 35622 O O . LEU A 1 61 ? 3.689 12.464 4.123 1.00 0.00 122 LEU A O 20
ATOM 35638 N N . CYS A 1 62 ? 4.047 13.304 6.142 1.00 0.00 123 CYS A N 20
ATOM 35639 C CA . CYS A 1 62 ? 2.928 14.204 6.070 1.00 0.00 123 CYS A CA 20
ATOM 35640 C C . CYS A 1 62 ? 3.195 15.364 5.126 1.00 0.00 123 CYS A C 20
ATOM 35641 O O . CYS A 1 62 ? 3.918 16.305 5.456 1.00 0.00 123 CYS A O 20
ATOM 35649 N N . GLY A 1 63 ? 2.677 15.237 3.935 1.00 0.00 124 GLY A N 20
ATOM 35650 C CA . GLY A 1 63 ? 2.728 16.291 2.966 1.00 0.00 124 GLY A CA 20
ATOM 35651 C C . GLY A 1 63 ? 1.469 16.295 2.157 1.00 0.00 124 GLY A C 20
ATOM 35652 O O . GLY A 1 63 ? 0.706 17.260 2.175 1.00 0.00 124 GLY A O 20
ATOM 35656 N N . SER A 1 64 ? 1.220 15.200 1.491 1.00 0.00 125 SER A N 20
ATOM 35657 C CA . SER A 1 64 ? 0.033 15.029 0.702 1.00 0.00 125 SER A CA 20
ATOM 35658 C C . SER A 1 64 ? -0.153 13.559 0.370 1.00 0.00 125 SER A C 20
ATOM 35659 O O . SER A 1 64 ? 0.779 12.780 0.489 1.00 0.00 125 SER A O 20
ATOM 35667 N N . VAL A 1 65 ? -1.325 13.180 0.009 1.00 0.00 126 VAL A N 20
ATOM 35668 C CA . VAL A 1 65 ? -1.596 11.821 -0.314 1.00 0.00 126 VAL A CA 20
ATOM 35669 C C . VAL A 1 65 ? -2.459 11.766 -1.570 1.00 0.00 126 VAL A C 20
ATOM 35670 O O . VAL A 1 65 ? -3.337 12.595 -1.766 1.00 0.00 126 VAL A O 20
ATOM 35683 N N . LYS A 1 66 ? -2.154 10.868 -2.439 1.00 0.00 127 LYS A N 20
ATOM 35684 C CA . LYS A 1 66 ? -2.930 10.674 -3.628 1.00 0.00 127 LYS A CA 20
ATOM 35685 C C . LYS A 1 66 ? -3.717 9.406 -3.478 1.00 0.00 127 LYS A C 20
ATOM 35686 O O . LYS A 1 66 ? -3.187 8.417 -3.010 1.00 0.00 127 LYS A O 20
ATOM 35705 N N . VAL A 1 67 ? -4.972 9.431 -3.834 1.00 0.00 128 VAL A N 20
ATOM 35706 C CA . VAL A 1 67 ? -5.808 8.252 -3.700 1.00 0.00 128 VAL A CA 20
ATOM 35707 C C . VAL A 1 67 ? -6.362 7.850 -5.052 1.00 0.00 128 VAL A C 20
ATOM 35708 O O . VAL A 1 67 ? -6.845 8.702 -5.823 1.00 0.00 128 VAL A O 20
ATOM 35721 N N . GLY A 1 68 ? -6.249 6.596 -5.381 1.00 0.00 129 GLY A N 20
ATOM 35722 C CA . GLY A 1 68 ? -6.726 6.153 -6.629 1.00 0.00 129 GLY A CA 20
ATOM 35723 C C . GLY A 1 68 ? -7.838 5.194 -6.483 1.00 0.00 129 GLY A C 20
ATOM 35724 O O . GLY A 1 68 ? -7.632 4.044 -6.063 1.00 0.00 129 GLY A O 20
ATOM 35728 N N . ILE A 1 69 ? -9.015 5.651 -6.780 1.00 0.00 130 ILE A N 20
ATOM 35729 C CA . ILE A 1 69 ? -10.158 4.807 -6.758 1.00 0.00 130 ILE A CA 20
ATOM 35730 C C . ILE A 1 69 ? -10.212 4.045 -8.065 1.00 0.00 130 ILE A C 20
ATOM 35731 O O . ILE A 1 69 ? -10.362 4.627 -9.157 1.00 0.00 130 ILE A O 20
ATOM 35747 N N . VAL A 1 70 ? -10.011 2.780 -7.963 1.00 0.00 131 VAL A N 20
ATOM 35748 C CA . VAL A 1 70 ? -10.051 1.913 -9.087 1.00 0.00 131 VAL A CA 20
ATOM 35749 C C . VAL A 1 70 ? -11.271 1.020 -8.913 1.00 0.00 131 VAL A C 20
ATOM 35750 O O . VAL A 1 70 ? -11.630 0.674 -7.782 1.00 0.00 131 VAL A O 20
ATOM 35763 N N . GLU A 1 71 ? -11.931 0.685 -9.992 1.00 0.00 132 GLU A N 20
ATOM 35764 C CA . GLU A 1 71 ? -13.199 -0.002 -9.887 1.00 0.00 132 GLU A CA 20
ATOM 35765 C C . GLU A 1 71 ? -13.046 -1.513 -10.000 1.00 0.00 132 GLU A C 20
ATOM 35766 O O . GLU A 1 71 ? -14.040 -2.251 -10.002 1.00 0.00 132 GLU A O 20
ATOM 35778 N N . GLU A 1 72 ? -11.815 -1.967 -10.079 1.00 0.00 133 GLU A N 20
ATOM 35779 C CA . GLU A 1 72 ? -11.526 -3.383 -10.100 1.00 0.00 133 GLU A CA 20
ATOM 35780 C C . GLU A 1 72 ? -11.232 -3.783 -8.648 1.00 0.00 133 GLU A C 20
ATOM 35781 O O . GLU A 1 72 ? -10.227 -3.365 -8.086 1.00 0.00 133 GLU A O 20
ATOM 35793 N N . PRO A 1 73 ? -12.092 -4.585 -8.028 1.00 0.00 134 PRO A N 20
ATOM 35794 C CA . PRO A 1 73 ? -12.022 -4.857 -6.586 1.00 0.00 134 PRO A CA 20
ATOM 35795 C C . PRO A 1 73 ? -11.063 -5.979 -6.156 1.00 0.00 134 PRO A C 20
ATOM 35796 O O . PRO A 1 73 ? -11.036 -6.355 -4.967 1.00 0.00 134 PRO A O 20
ATOM 35807 N N . ASP A 1 74 ? -10.268 -6.489 -7.060 1.00 0.00 135 ASP A N 20
ATOM 35808 C CA . ASP A 1 74 ? -9.435 -7.631 -6.712 1.00 0.00 135 ASP A CA 20
ATOM 35809 C C . ASP A 1 74 ? -8.026 -7.218 -6.344 1.00 0.00 135 ASP A C 20
ATOM 35810 O O . ASP A 1 74 ? -7.475 -6.266 -6.910 1.00 0.00 135 ASP A O 20
ATOM 35819 N N . LYS A 1 75 ? -7.446 -7.972 -5.416 1.00 0.00 136 LYS A N 20
ATOM 35820 C CA . LYS A 1 75 ? -6.090 -7.768 -4.905 1.00 0.00 136 LYS A CA 20
ATOM 35821 C C . LYS A 1 75 ? -5.058 -7.744 -6.026 1.00 0.00 136 LYS A C 20
ATOM 35822 O O . LYS A 1 75 ? -4.081 -6.997 -5.952 1.00 0.00 136 LYS A O 20
ATOM 35841 N N . ALA A 1 76 ? -5.283 -8.543 -7.064 1.00 0.00 137 ALA A N 20
ATOM 35842 C CA . ALA A 1 76 ? -4.353 -8.634 -8.179 1.00 0.00 137 ALA A CA 20
ATOM 35843 C C . ALA A 1 76 ? -4.277 -7.331 -8.911 1.00 0.00 137 ALA A C 20
ATOM 35844 O O . ALA A 1 76 ? -3.197 -6.852 -9.219 1.00 0.00 137 ALA A O 20
ATOM 35851 N N . VAL A 1 77 ? -5.424 -6.737 -9.148 1.00 0.00 138 VAL A N 20
ATOM 35852 C CA . VAL A 1 77 ? -5.481 -5.500 -9.882 1.00 0.00 138 VAL A CA 20
ATOM 35853 C C . VAL A 1 77 ? -4.974 -4.363 -9.007 1.00 0.00 138 VAL A C 20
ATOM 35854 O O . VAL A 1 77 ? -4.296 -3.458 -9.486 1.00 0.00 138 VAL A O 20
ATOM 35867 N N . LEU A 1 78 ? -5.282 -4.436 -7.718 1.00 0.00 139 LEU A N 20
ATOM 35868 C CA . LEU A 1 78 ? -4.792 -3.461 -6.755 1.00 0.00 139 LEU A CA 20
ATOM 35869 C C . LEU A 1 78 ? -3.260 -3.490 -6.726 1.00 0.00 139 LEU A C 20
ATOM 35870 O O . LEU A 1 78 ? -2.608 -2.454 -6.777 1.00 0.00 139 LEU A O 20
ATOM 35886 N N . THR A 1 79 ? -2.701 -4.683 -6.695 1.00 0.00 140 THR A N 20
ATOM 35887 C CA . THR A 1 79 ? -1.264 -4.856 -6.669 1.00 0.00 140 THR A CA 20
ATOM 35888 C C . THR A 1 79 ? -0.643 -4.500 -8.048 1.00 0.00 140 THR A C 20
ATOM 35889 O O . THR A 1 79 ? 0.476 -3.986 -8.129 1.00 0.00 140 THR A O 20
ATOM 35900 N N . GLN A 1 80 ? -1.393 -4.750 -9.112 1.00 0.00 141 GLN A N 20
ATOM 35901 C CA . GLN A 1 80 ? -0.997 -4.394 -10.447 1.00 0.00 141 GLN A CA 20
ATOM 35902 C C . GLN A 1 80 ? -0.886 -2.872 -10.564 1.00 0.00 141 GLN A C 20
ATOM 35903 O O . GLN A 1 80 ? 0.098 -2.346 -11.103 1.00 0.00 141 GLN A O 20
ATOM 35917 N N . ALA A 1 81 ? -1.899 -2.181 -10.049 1.00 0.00 142 ALA A N 20
ATOM 35918 C CA . ALA A 1 81 ? -1.923 -0.734 -10.038 1.00 0.00 142 ALA A CA 20
ATOM 35919 C C . ALA A 1 81 ? -0.806 -0.208 -9.161 1.00 0.00 142 ALA A C 20
ATOM 35920 O O . ALA A 1 81 ? -0.113 0.715 -9.542 1.00 0.00 142 ALA A O 20
ATOM 35927 N N . TRP A 1 82 ? -0.616 -0.853 -8.002 1.00 0.00 143 TRP A N 20
ATOM 35928 C CA . TRP A 1 82 ? 0.469 -0.535 -7.067 1.00 0.00 143 TRP A CA 20
ATOM 35929 C C . TRP A 1 82 ? 1.800 -0.479 -7.823 1.00 0.00 143 TRP A C 20
ATOM 35930 O O . TRP A 1 82 ? 2.577 0.463 -7.660 1.00 0.00 143 TRP A O 20
ATOM 35951 N N . LYS A 1 83 ? 2.024 -1.483 -8.675 1.00 0.00 144 LYS A N 20
ATOM 35952 C CA . LYS A 1 83 ? 3.207 -1.555 -9.519 1.00 0.00 144 LYS A CA 20
ATOM 35953 C C . LYS A 1 83 ? 3.265 -0.392 -10.472 1.00 0.00 144 LYS A C 20
ATOM 35954 O O . LYS A 1 83 ? 4.263 0.293 -10.524 1.00 0.00 144 LYS A O 20
ATOM 35973 N N . LEU A 1 84 ? 2.173 -0.152 -11.187 1.00 0.00 145 LEU A N 20
ATOM 35974 C CA . LEU A 1 84 ? 2.102 0.934 -12.160 1.00 0.00 145 LEU A CA 20
ATOM 35975 C C . LEU A 1 84 ? 2.476 2.263 -11.512 1.00 0.00 145 LEU A C 20
ATOM 35976 O O . LEU A 1 84 ? 3.312 3.008 -12.034 1.00 0.00 145 LEU A O 20
ATOM 35992 N N . TRP A 1 85 ? 1.887 2.512 -10.359 1.00 0.00 146 TRP A N 20
ATOM 35993 C CA . TRP A 1 85 ? 2.115 3.724 -9.587 1.00 0.00 146 TRP A CA 20
ATOM 35994 C C . TRP A 1 85 ? 3.552 3.866 -9.143 1.00 0.00 146 TRP A C 20
ATOM 35995 O O . TRP A 1 85 ? 4.191 4.905 -9.402 1.00 0.00 146 TRP A O 20
ATOM 36016 N N . ILE A 1 86 ? 4.068 2.831 -8.460 1.00 0.00 147 ILE A N 20
ATOM 36017 C CA . ILE A 1 86 ? 5.420 2.884 -7.941 1.00 0.00 147 ILE A CA 20
ATOM 36018 C C . ILE A 1 86 ? 6.406 3.093 -9.068 1.00 0.00 147 ILE A C 20
ATOM 36019 O O . ILE A 1 86 ? 7.277 3.958 -8.963 1.00 0.00 147 ILE A O 20
ATOM 36035 N N . GLU A 1 87 ? 6.200 2.378 -10.188 1.00 0.00 148 GLU A N 20
ATOM 36036 C CA . GLU A 1 87 ? 7.071 2.489 -11.339 1.00 0.00 148 GLU A CA 20
ATOM 36037 C C . GLU A 1 87 ? 7.163 3.923 -11.810 1.00 0.00 148 GLU A C 20
ATOM 36038 O O . GLU A 1 87 ? 8.259 4.436 -11.986 1.00 0.00 148 GLU A O 20
ATOM 36050 N N . GLU A 1 88 ? 6.015 4.585 -11.943 1.00 0.00 149 GLU A N 20
ATOM 36051 C CA . GLU A 1 88 ? 5.981 5.942 -12.450 1.00 0.00 149 GLU A CA 20
ATOM 36052 C C . GLU A 1 88 ? 6.841 6.895 -11.635 1.00 0.00 149 GLU A C 20
ATOM 36053 O O . GLU A 1 88 ? 7.645 7.634 -12.191 1.00 0.00 149 GLU A O 20
ATOM 36065 N N . HIS A 1 89 ? 6.729 6.852 -10.321 1.00 0.00 150 HIS A N 20
ATOM 36066 C CA . HIS A 1 89 ? 7.476 7.810 -9.532 1.00 0.00 150 HIS A CA 20
ATOM 36067 C C . HIS A 1 89 ? 8.916 7.382 -9.296 1.00 0.00 150 HIS A C 20
ATOM 36068 O O . HIS A 1 89 ? 9.786 8.225 -9.162 1.00 0.00 150 HIS A O 20
ATOM 36083 N N . ILE A 1 90 ? 9.189 6.086 -9.278 1.00 0.00 151 ILE A N 20
ATOM 36084 C CA . ILE A 1 90 ? 10.565 5.638 -9.027 1.00 0.00 151 ILE A CA 20
ATOM 36085 C C . ILE A 1 90 ? 11.428 5.802 -10.224 1.00 0.00 151 ILE A C 20
ATOM 36086 O O . ILE A 1 90 ? 12.623 5.918 -10.118 1.00 0.00 151 ILE A O 20
ATOM 36102 N N . LYS A 1 91 ? 10.835 5.770 -11.340 1.00 0.00 152 LYS A N 20
ATOM 36103 C CA . LYS A 1 91 ? 11.575 5.976 -12.562 1.00 0.00 152 LYS A CA 20
ATOM 36104 C C . LYS A 1 91 ? 11.858 7.462 -12.790 1.00 0.00 152 LYS A C 20
ATOM 36105 O O . LYS A 1 91 ? 12.902 7.825 -13.341 1.00 0.00 152 LYS A O 20
ATOM 36124 N N . VAL A 1 92 ? 10.960 8.328 -12.323 1.00 0.00 153 VAL A N 20
ATOM 36125 C CA . VAL A 1 92 ? 11.200 9.762 -12.446 1.00 0.00 153 VAL A CA 20
ATOM 36126 C C . VAL A 1 92 ? 12.026 10.355 -11.284 1.00 0.00 153 VAL A C 20
ATOM 36127 O O . VAL A 1 92 ? 12.964 11.106 -11.533 1.00 0.00 153 VAL A O 20
ATOM 36140 N N . THR A 1 93 ? 11.704 10.029 -10.023 1.00 0.00 154 THR A N 20
ATOM 36141 C CA . THR A 1 93 ? 12.462 10.597 -8.925 1.00 0.00 154 THR A CA 20
ATOM 36142 C C . THR A 1 93 ? 13.520 9.633 -8.362 1.00 0.00 154 THR A C 20
ATOM 36143 O O . THR A 1 93 ? 14.471 10.059 -7.691 1.00 0.00 154 THR A O 20
ATOM 36154 N N . GLY A 1 94 ? 13.352 8.348 -8.647 1.00 0.00 155 GLY A N 20
ATOM 36155 C CA . GLY A 1 94 ? 14.349 7.333 -8.284 1.00 0.00 155 GLY A CA 20
ATOM 36156 C C . GLY A 1 94 ? 14.513 7.084 -6.809 1.00 0.00 155 GLY A C 20
ATOM 36157 O O . GLY A 1 94 ? 15.614 6.802 -6.351 1.00 0.00 155 GLY A O 20
ATOM 36161 N N . LYS A 1 95 ? 13.442 7.174 -6.068 1.00 0.00 156 LYS A N 20
ATOM 36162 C CA . LYS A 1 95 ? 13.515 6.998 -4.626 1.00 0.00 156 LYS A CA 20
ATOM 36163 C C . LYS A 1 95 ? 13.589 5.529 -4.235 1.00 0.00 156 LYS A C 20
ATOM 36164 O O . LYS A 1 95 ? 14.659 5.025 -3.910 1.00 0.00 156 LYS A O 20
ATOM 36183 N N . VAL A 1 96 ? 12.453 4.848 -4.334 1.00 0.00 157 VAL A N 20
ATOM 36184 C CA . VAL A 1 96 ? 12.294 3.453 -3.900 1.00 0.00 157 VAL A CA 20
ATOM 36185 C C . VAL A 1 96 ? 12.746 3.329 -2.414 1.00 0.00 157 VAL A C 20
ATOM 36186 O O . VAL A 1 96 ? 13.826 2.815 -2.123 1.00 0.00 157 VAL A O 20
ATOM 36199 N N . PRO A 1 97 ? 11.981 3.906 -1.475 1.00 0.00 158 PRO A N 20
ATOM 36200 C CA . PRO A 1 97 ? 12.330 3.899 -0.053 1.00 0.00 158 PRO A CA 20
ATOM 36201 C C . PRO A 1 97 ? 11.946 2.587 0.649 1.00 0.00 158 PRO A C 20
ATOM 36202 O O . PRO A 1 97 ? 11.040 1.871 0.192 1.00 0.00 158 PRO A O 20
ATOM 36213 N N . PRO A 1 98 ? 12.622 2.270 1.788 1.00 0.00 159 PRO A N 20
ATOM 36214 C CA . PRO A 1 98 ? 12.422 1.017 2.558 1.00 0.00 159 PRO A CA 20
ATOM 36215 C C . PRO A 1 98 ? 10.955 0.702 2.874 1.00 0.00 159 PRO A C 20
ATOM 36216 O O . PRO A 1 98 ? 10.553 -0.466 2.865 1.00 0.00 159 PRO A O 20
ATOM 36227 N N . GLY A 1 99 ? 10.166 1.748 3.135 1.00 0.00 160 GLY A N 20
ATOM 36228 C CA . GLY A 1 99 ? 8.761 1.593 3.457 1.00 0.00 160 GLY A CA 20
ATOM 36229 C C . GLY A 1 99 ? 7.960 1.035 2.321 1.00 0.00 160 GLY A C 20
ATOM 36230 O O . GLY A 1 99 ? 6.976 0.345 2.530 1.00 0.00 160 GLY A O 20
ATOM 36234 N N . ASN A 1 100 ? 8.381 1.331 1.130 1.00 0.00 161 ASN A N 20
ATOM 36235 C CA . ASN A 1 100 ? 7.660 0.918 -0.045 1.00 0.00 161 ASN A CA 20
ATOM 36236 C C . ASN A 1 100 ? 8.243 -0.403 -0.552 1.00 0.00 161 ASN A C 20
ATOM 36237 O O . ASN A 1 100 ? 7.539 -1.227 -1.148 1.00 0.00 161 ASN A O 20
ATOM 36248 N N . LYS A 1 101 ? 9.521 -0.590 -0.301 1.00 0.00 162 LYS A N 20
ATOM 36249 C CA . LYS A 1 101 ? 10.242 -1.785 -0.715 1.00 0.00 162 LYS A CA 20
ATOM 36250 C C . LYS A 1 101 ? 9.836 -2.996 0.093 1.00 0.00 162 LYS A C 20
ATOM 36251 O O . LYS A 1 101 ? 9.455 -4.036 -0.462 1.00 0.00 162 LYS A O 20
ATOM 36270 N N . SER A 1 102 ? 9.922 -2.872 1.378 1.00 0.00 163 SER A N 20
ATOM 36271 C CA . SER A 1 102 ? 9.694 -3.975 2.249 1.00 0.00 163 SER A CA 20
ATOM 36272 C C . SER A 1 102 ? 8.422 -3.760 3.057 1.00 0.00 163 SER A C 20
ATOM 36273 O O . SER A 1 102 ? 8.006 -2.622 3.273 1.00 0.00 163 SER A O 20
ATOM 36281 N N . GLY A 1 103 ? 7.809 -4.839 3.494 1.00 0.00 164 GLY A N 20
ATOM 36282 C CA . GLY A 1 103 ? 6.543 -4.753 4.191 1.00 0.00 164 GLY A CA 20
ATOM 36283 C C . GLY A 1 103 ? 6.676 -4.567 5.687 1.00 0.00 164 GLY A C 20
ATOM 36284 O O . GLY A 1 103 ? 5.689 -4.661 6.419 1.00 0.00 164 GLY A O 20
ATOM 36288 N N . ASN A 1 104 ? 7.872 -4.320 6.158 1.00 0.00 165 ASN A N 20
ATOM 36289 C CA . ASN A 1 104 ? 8.066 -4.084 7.571 1.00 0.00 165 ASN A CA 20
ATOM 36290 C C . ASN A 1 104 ? 8.604 -2.703 7.790 1.00 0.00 165 ASN A C 20
ATOM 36291 O O . ASN A 1 104 ? 9.751 -2.396 7.417 1.00 0.00 165 ASN A O 20
ATOM 36302 N N . ASN A 1 105 ? 7.764 -1.874 8.362 1.00 0.00 166 ASN A N 20
ATOM 36303 C CA . ASN A 1 105 ? 8.049 -0.487 8.694 1.00 0.00 166 ASN A CA 20
ATOM 36304 C C . ASN A 1 105 ? 6.791 0.044 9.331 1.00 0.00 166 ASN A C 20
ATOM 36305 O O . ASN A 1 105 ? 5.729 -0.537 9.108 1.00 0.00 166 ASN A O 20
ATOM 36316 N N . THR A 1 106 ? 6.883 1.111 10.108 1.00 0.00 167 THR A N 20
ATOM 36317 C CA . THR A 1 106 ? 5.727 1.691 10.796 1.00 0.00 167 THR A CA 20
ATOM 36318 C C . THR A 1 106 ? 4.600 2.060 9.796 1.00 0.00 167 THR A C 20
ATOM 36319 O O . THR A 1 106 ? 3.414 1.917 10.092 1.00 0.00 167 THR A O 20
ATOM 36330 N N . PHE A 1 107 ? 4.989 2.460 8.586 1.00 0.00 168 PHE A N 20
ATOM 36331 C CA . PHE A 1 107 ? 4.024 2.802 7.548 1.00 0.00 168 PHE A CA 20
ATOM 36332 C C . PHE A 1 107 ? 3.282 1.582 7.000 1.00 0.00 168 PHE A C 20
ATOM 36333 O O . PHE A 1 107 ? 2.288 1.730 6.298 1.00 0.00 168 PHE A O 20
ATOM 36350 N N . VAL A 1 108 ? 3.748 0.388 7.327 1.00 0.00 169 VAL A N 20
ATOM 36351 C CA . VAL A 1 108 ? 3.118 -0.824 6.821 1.00 0.00 169 VAL A CA 20
ATOM 36352 C C . VAL A 1 108 ? 2.596 -1.659 8.014 1.00 0.00 169 VAL A C 20
ATOM 36353 O O . VAL A 1 108 ? 2.104 -2.772 7.865 1.00 0.00 169 VAL A O 20
ATOM 36366 N N . LYS A 1 109 ? 2.667 -1.088 9.197 1.00 0.00 170 LYS A N 20
ATOM 36367 C CA . LYS A 1 109 ? 2.231 -1.780 10.408 1.00 0.00 170 LYS A CA 20
ATOM 36368 C C . LYS A 1 109 ? 0.781 -1.489 10.743 1.00 0.00 170 LYS A C 20
ATOM 36369 O O . LYS A 1 109 ? 0.397 -1.424 11.914 1.00 0.00 170 LYS A O 20
ATOM 36388 N N . VAL A 1 110 ? -0.037 -1.375 9.735 1.00 0.00 171 VAL A N 20
ATOM 36389 C CA . VAL A 1 110 ? -1.425 -1.103 9.949 1.00 0.00 171 VAL A CA 20
ATOM 36390 C C . VAL A 1 110 ? -2.201 -2.392 10.189 1.00 0.00 171 VAL A C 20
ATOM 36391 O O . VAL A 1 110 ? -2.719 -3.019 9.266 1.00 0.00 171 VAL A O 20
ATOM 36404 N N . THR A 1 111 ? -2.164 -2.838 11.406 1.00 0.00 172 THR A N 20
ATOM 36405 C CA . THR A 1 111 ? -2.994 -3.921 11.830 1.00 0.00 172 THR A CA 20
ATOM 36406 C C . THR A 1 111 ? -4.237 -3.235 12.410 1.00 0.00 172 THR A C 20
ATOM 36407 O O . THR A 1 111 ? -4.125 -2.083 12.859 1.00 0.00 172 THR A O 20
ATOM 36418 N N . LEU A 1 112 ? -5.386 -3.876 12.419 1.00 0.00 173 LEU A N 20
ATOM 36419 C CA . LEU A 1 112 ? -6.600 -3.190 12.874 1.00 0.00 173 LEU A CA 20
ATOM 36420 C C . LEU A 1 112 ? -6.533 -2.879 14.358 1.00 0.00 173 LEU A C 20
ATOM 36421 O O . LEU A 1 112 ? -6.794 -1.755 14.781 1.00 0.00 173 LEU A O 20
ATOM 36437 N N . GLU A 1 113 ? -6.133 -3.846 15.133 1.00 0.00 174 GLU A N 20
ATOM 36438 C CA . GLU A 1 113 ? -5.948 -3.648 16.552 1.00 0.00 174 GLU A CA 20
ATOM 36439 C C . GLU A 1 113 ? -4.486 -3.428 16.872 1.00 0.00 174 GLU A C 20
ATOM 36440 O O . GLU A 1 113 ? -4.013 -3.795 17.940 1.00 0.00 174 GLU A O 20
ATOM 36452 N N . HIS A 1 114 ? -3.764 -2.792 15.943 1.00 0.00 175 HIS A N 20
ATOM 36453 C CA . HIS A 1 114 ? -2.359 -2.479 16.184 1.00 0.00 175 HIS A CA 20
ATOM 36454 C C . HIS A 1 114 ? -2.323 -1.436 17.270 1.00 0.00 175 HIS A C 20
ATOM 36455 O O . HIS A 1 114 ? -1.499 -1.486 18.177 1.00 0.00 175 HIS A O 20
ATOM 36470 N N . HIS A 1 115 ? -3.226 -0.479 17.157 1.00 0.00 176 HIS A N 20
ATOM 36471 C CA . HIS A 1 115 ? -3.419 0.467 18.211 1.00 0.00 176 HIS A CA 20
ATOM 36472 C C . HIS A 1 115 ? -4.265 -0.225 19.262 1.00 0.00 176 HIS A C 20
ATOM 36473 O O . HIS A 1 115 ? -5.324 -0.773 18.948 1.00 0.00 176 HIS A O 20
ATOM 36488 N N . HIS A 1 116 ? -3.794 -0.270 20.455 1.00 0.00 177 HIS A N 20
ATOM 36489 C CA . HIS A 1 116 ? -4.551 -0.890 21.502 1.00 0.00 177 HIS A CA 20
ATOM 36490 C C . HIS A 1 116 ? -5.212 0.198 22.290 1.00 0.00 177 HIS A C 20
ATOM 36491 O O . HIS A 1 116 ? -4.527 1.026 22.895 1.00 0.00 177 HIS A O 20
ATOM 36506 N N . HIS A 1 117 ? -6.540 0.239 22.225 1.00 0.00 178 HIS A N 20
ATOM 36507 C CA . HIS A 1 117 ? -7.328 1.311 22.847 1.00 0.00 178 HIS A CA 20
ATOM 36508 C C . HIS A 1 117 ? -7.054 1.414 24.343 1.00 0.00 178 HIS A C 20
ATOM 36509 O O . HIS A 1 117 ? -7.023 2.500 24.911 1.00 0.00 178 HIS A O 20
ATOM 36524 N N . HIS A 1 118 ? -6.817 0.290 24.960 1.00 0.00 179 HIS A N 20
ATOM 36525 C CA . HIS A 1 118 ? -6.418 0.273 26.331 1.00 0.00 179 HIS A CA 20
ATOM 36526 C C . HIS A 1 118 ? -4.914 0.146 26.350 1.00 0.00 179 HIS A C 20
ATOM 36527 O O . HIS A 1 118 ? -4.381 -0.960 26.271 1.00 0.00 179 HIS A O 20
ATOM 36542 N N . HIS A 1 119 ? -4.245 1.259 26.355 1.00 0.00 180 HIS A N 20
ATOM 36543 C CA . HIS A 1 119 ? -2.819 1.255 26.404 1.00 0.00 180 HIS A CA 20
ATOM 36544 C C . HIS A 1 119 ? -2.407 1.234 27.848 1.00 0.00 180 HIS A C 20
ATOM 36545 O O . HIS A 1 119 ? -2.082 0.144 28.364 1.00 0.00 180 HIS A O 20
#

Nearest PDB structures (foldseek):
  2lwf-assembly1_A  TM=8.799E-01  e=4.139E-20  Arabidopsis thaliana
  1yd6-assembly1_D  TM=6.333E-01  e=8.225E-03  [Bacillus] caldotenax
  1yd6-assembly1_B  TM=7.378E-01  e=2.942E-02  [Bacillus] caldotenax
  3ooj-assembly1_C  TM=4.139E-01  e=4.241E+00  Escherichia coli
  3ooj-assembly1_E  TM=4.162E-01  e=5.473E+00  Escherichia coli

Solvent-accessible surface area: 6932 Å² total; per-residue (Å²): 107,101,78,38,5,102,24,3,118,70,16,67,82,26,48,22,115,79,28,132,57,7,41,76,26,18,0,0,5,0,0,6,12,126,89,83,35,2,45,18,2,9,63,27,188,51,0,13,58,29,2,36,45,3,5,156,36,40,74,107,17,30,24,15,0,48,0,0,11,10,142,96,113,66,140,68,38,9,64,108,2,60,97,60,0,12,44,46,20,68,150,116,56,43,68,67,26,91,18,34,111,119,53,85,57,43,28,105,96,31,102,102,135,110,82,180,168,168,231